Protein 2M64 (pdb70)

Radius of gyration: 37.02 Å; Cα contacts (8 Å, |Δi|>4): 132; chains: 1; bounding box: 58×101×56 Å

Organism: Phleum pratense (NCBI:txid15957)

Sequence (231 aa):
PAGKATTEEQKLIEKINAGFKAALAAAAGVQPADKYRTFVATFGAASNKAFAEGLSGEPKGAAESSSKAALTSKLDAAYKLAYKTAEGATPEAKYDAYVATLSEALRIIAGTLEVHAVKPAAEEVKVIPAGELQVIEKVDAAFKVAATAANAAPANDKFTVFEAAFNDAIKASTGGAYESYKFIPALEAAVKQAYAATVATAPEVKYTVFETALKKAITAMSEAQKAAKPAPAGKATTEEQKLIEKINAGFKAALAAAAGVQPADKYRTFVATFGAASNKAFAEGLSGEPKGAAESSSKAALTSKLDAAYKLAYKTAEGATPEAKYDAYVATLSEALRIIAGTLEVHAVKPAAEEVKVIPAGELQVIEKVDAAFKVAATAANAAPANDKFTVFEAAFNDAIKASTGGAYESYKFIPALEAAVKQAYAATVATAPEVKYTVFETALKKAITAMSEAQKAAKPAPAGKATTEEQKLIEKINAGFKAALAAAAGVQPADKYRTFVATFGAASNKAFAEGLSGEPKGAAESSSKAALTSKLDAAYKLAYKTAEGATPEAKYDAYVATLSEALRIIAGTLEVHAVKPAAEEVKVIPAGELQVIEKVDAAFKVAATAANAAPANDKFTVFEAAFNDAIKASTGGAYESYKFIPALEAAVKQAYAATVATAPEVKYTVFETALKKAITAMSEAQKAAKPAPAGKATTEEQKLIEKINAGFKAALAAAAGVQPADKYRTFVATFGAASNKAFAEGLSGEPKGAAESSSKAALTSKLDAAYKLAYKTAEGATPEAKYDAYVATLSEALRIIAGTLEVHAVKPAAEEVKVIPAGELQVIEKVDAAFKVAATAANAAPANDKFTVFEAAFNDAIKASTGGAYESYKFIPALEAAVKQAYAATVATAPEVKYTVFETALKKAITAMSEAQKAAKPAPAGKATTEEQKLIEKINAGFKAALAAAAGVQPADKYRTFVATFGAASNKAFAEGLSGEPKGAAESSSKAALTSKLDAAYKLAYKTAEGATPEAKYDAYVATLSEALRIIAGTLEVHAVKPAAEEVKVIPAGELQVIEKVDAAFKVAATAANAAPANDKFTVFEAAFNDAIKASTGGAYESYKFIPALEAAVKQAYAATVATAPEVKYTVFETALKKAITAMSEAQKAAKPAPAGKATTEEQKLIEKINAGFKAALAAAAGVQPADKYRTFVATFGAASNKAFAEGLSGEPKGAAESSSKAALTSKLDAAYKLAYKTAEGATPEAKYDAYVATLSEALRIIAGTLEVHAVKPAAEEVKVIPAGELQVIEKVDAAFKVAATAANAAPANDKFTVFEAAFNDAIKASTGGAYESYKFIPALEAAVKQAYAATVATAPEVKYTVFETALKKAITAMSEAQKAAKPAPAGKATTEEQKLIEKINAGFKAALAAAAGVQPADKYRTFVATFGAASNKAFAEGLSGEPKGAAESSSKAALTSKLDAAYKLAYKTAEGATPEAKYDAYVATLSEALRIIAGTLEVHAVKPAAEEVKVIPAGELQVIEKVDAAFKVAATAANAAPANDKFTVFEAAFNDAIKASTGGAYESYKFIPALEAAVKQAYAATVATAPEVKYTVFETALKKAITAMSEAQKAAKPAPAGKATTEEQKLIEKINAGFKAALAAAAGVQPADKYRTFVATFGAASNKAFAEGLSGEPKGAAESSSKAALTSKLDAAYKLAYKTAEGATPEAKYDAYVATLSEALRIIAGTLEVHAVKPAAEEVKVIPAGELQVIEKVDAAFKVAATAANAAPANDKFTVFEAAFNDAIKASTGGAYESYKFIPALEAAVKQAYAATVATAPEVKYTVFETALKKAITAMSEAQKAAKPAPAGKATTEEQKLIEKINAGFKAALAAAAGVQPADKYRTFVATFGAASNKAFAEGLSGEPKGAAESSSKAALTSKLDAAYKLAYKTAEGATPEAKYDAYVATLSEALRIIAGTLEVHAVKPAAEEVKVIPAGELQVIEKVDAAFKVAATAANAAPANDKFTVFEAAFNDAIKASTGGAYESYKFIPALEAAVKQAYAATVATAPEVKYTVFETALKKAITAMSEAQKAAKPAPAGKATTEEQKLIEKINAGFKAALAAAAGVQPADKYRTFVATFGAASNKAFAEGLSGEPKGAAESSSKAALTSKLDAAYKLAYKTAEGATPEAKYDAYVATLSEALRIIAGTLEVHAVKPAAEEVKVIPAGELQVIEKVDAAFKVAATAANAAPANDKFTVFEAAFNDAIKASTGGAYESYKFIPALEAAVKQAYAATVATAPEVKYTVFETALKKAITAMSEAQKAAKPA

Solvent-accessible surface area: 16296 Å² total; per-residue (Å²): 177,109,74,136,99,62,65,69,36,66,102,14,12,114,97,4,47,65,5,4,131,68,4,42,71,43,17,80,89,72,106,125,56,64,58,102,171,52,2,72,72,41,36,27,66,9,8,87,88,2,86,74,72,12,152,43,44,119,136,184,36,115,47,137,77,75,63,59,38,57,13,47,69,57,1,81,53,13,17,124,113,2,55,116,78,7,135,71,26,86,116,154,50,77,55,104,50,5,45,54,63,3,59,130,20,27,179,95,5,33,42,89,39,108,128,145,53,108,148,116,105,71,164,154,118,208,76,120,101,58,35,51,21,123,57,12,115,81,11,71,54,25,28,135,81,6,43,88,51,6,104,88,20,110,71,100,90,27,65,69,36,14,64,53,24,16,64,83,25,22,94,65,67,47,27,84,47,110,113,46,102,139,17,10,95,50,13,104,66,46,28,132,114,16,112,67,33,22,108,91,44,61,131,155,59,56,86,62,48,27,75,63,47,20,133,149,47,16,70,63,49,47,125,26,79,185,62,54,190,110,166

Nearest PDB structures (foldseek):
  2m64-assembly1_A  TM=4.595E-01  e=9.878E-25  Phleum pratense
  1l3p-assembly1_A-2  TM=7.848E-01  e=2.377E-06  Phleum pratense
  2m64-assembly1_A  TM=4.717E-01  e=3.409E-23  Phleum pratense
  4yay-assembly1_A  TM=2.489E-01  e=7.785E+00  Escherichia coli
  2m64-assembly1_A  TM=4.813E-01  e=2.821E-25  Phleum pratense

Secondary structure (DSSP, 8-state):
----SS-HHHHHTTTHHHHHHHHHHHHSSS-SSSHHHHHHHHHHHHHHHHHHH-----TTSS-SSHHHHHHHHHHHHHHHHHHHHHHHS-TTSHHHHHHHHHHHHHHHHHHHSS-----S-----SS-SSTTSTTHHHHHHHHHHHHHHHHTSSSSSHHHHHHHHHHHHHHHHTTTSS-STTSSTTHHHHHHHHHHHTTSS-TTSHHHHHHHHHHHHHHHHHHHHH-----

Foldseek 3Di:
DVVDDDDLCLVLLVVLVVLQCQQQVCLDPDDPPCSVVSLVVSNVVSVVVSCVSSCDDDVPPVPSNPVVCVVVVLLVVQLVVLVVVLVVDDPVCSPVSSVVSNCVSSVVVNVVVPDDDPPDDDDDDDDDPLPPLCLLVVVVVLVVCLVVVLVVDPPPDRVVSCCVSVQCVRCVVVPVPPPGDDNDPQVVVLCVCLVVQQPPHDPPCSVVCNVVSNVVSSVVSNVCSVPVDPD

Structure (mmCIF, N/CA/C/O backbone):
data_2M64
#
_entry.id   2M64
#
loop_
_atom_site.group_PDB
_atom_site.id
_atom_site.type_symbol
_atom_site.label_atom_id
_atom_site.label_alt_id
_atom_site.label_comp_id
_atom_site.label_asym_id
_atom_site.label_entity_id
_atom_site.label_seq_id
_atom_site.pdbx_PDB_ins_code
_atom_site.Cartn_x
_atom_site.Cartn_y
_atom_site.Cartn_z
_atom_site.occupancy
_atom_site.B_iso_or_equiv
_atom_site.auth_seq_id
_atom_site.auth_comp_id
_atom_site.auth_asym_id
_atom_site.auth_atom_id
_atom_site.pdbx_PDB_model_num
ATOM 1 N N . PRO A 1 1 ? -63.880 -0.455 -53.918 1.00 0.00 55 PRO A N 1
ATOM 2 C CA . PRO A 1 1 ? -63.648 0.758 -54.745 1.00 0.00 55 PRO A CA 1
ATOM 3 C C . PRO A 1 1 ? -62.316 0.620 -55.482 1.00 0.00 55 PRO A C 1
ATOM 4 O O . PRO A 1 1 ? -61.248 0.717 -54.877 1.00 0.00 55 PRO A O 1
ATOM 17 N N . ALA A 1 2 ? -62.389 0.393 -56.789 1.00 0.00 56 ALA A N 1
ATOM 18 C CA . ALA A 1 2 ? -61.184 0.243 -57.596 1.00 0.00 56 ALA A CA 1
ATOM 19 C C . ALA A 1 2 ? -60.241 -0.776 -56.965 1.00 0.00 56 ALA A C 1
ATOM 20 O O . ALA A 1 2 ? -59.026 -0.581 -56.943 1.00 0.00 56 ALA A O 1
ATOM 27 N N . GLY A 1 3 ? -60.811 -1.858 -56.444 1.00 0.00 57 GLY A N 1
ATOM 28 C CA . GLY A 1 3 ? -60.010 -2.895 -55.805 1.00 0.00 57 GLY A CA 1
ATOM 29 C C . GLY A 1 3 ? -59.006 -3.491 -56.786 1.00 0.00 57 GLY A C 1
ATOM 30 O O . GLY A 1 3 ? -57.854 -3.737 -56.433 1.00 0.00 57 GLY A O 1
ATOM 34 N N . LYS A 1 4 ? -59.450 -3.724 -58.021 1.00 0.00 58 LYS A N 1
ATOM 35 C CA . LYS A 1 4 ? -58.581 -4.295 -59.049 1.00 0.00 58 LYS A CA 1
ATOM 36 C C . LYS A 1 4 ? -58.961 -3.733 -60.415 1.00 0.00 58 LYS A C 1
ATOM 37 O O . LYS A 1 4 ? -60.140 -3.522 -60.700 1.00 0.00 58 LYS A O 1
ATOM 56 N N . ALA A 1 5 ? -57.960 -3.498 -61.264 1.00 0.00 59 ALA A N 1
ATOM 57 C CA . ALA A 1 5 ? -58.207 -2.967 -62.607 1.00 0.00 59 ALA A CA 1
ATOM 58 C C . ALA A 1 5 ? -58.153 -4.088 -63.638 1.00 0.00 59 ALA A C 1
ATOM 59 O O . ALA A 1 5 ? -59.043 -4.216 -64.479 1.00 0.00 59 ALA A O 1
ATOM 66 N N . THR A 1 6 ? -57.100 -4.898 -63.567 1.00 0.00 60 THR A N 1
ATOM 67 C CA . THR A 1 6 ? -56.933 -6.010 -64.496 1.00 0.00 60 THR A CA 1
ATOM 68 C C . THR A 1 6 ? -57.759 -7.212 -64.053 1.00 0.00 60 THR A C 1
ATOM 69 O O . THR A 1 6 ? -58.239 -7.266 -62.920 1.00 0.00 60 THR A O 1
ATOM 80 N N . THR A 1 7 ? -57.913 -8.179 -64.954 1.00 0.00 61 THR A N 1
ATOM 81 C CA . THR A 1 7 ? -58.670 -9.401 -64.674 1.00 0.00 61 THR A CA 1
ATOM 82 C C . THR A 1 7 ? -57.776 -10.622 -64.870 1.00 0.00 61 THR A C 1
ATOM 83 O O . THR A 1 7 ? -56.660 -10.507 -65.374 1.00 0.00 61 THR A O 1
ATOM 94 N N . GLU A 1 8 ? -58.264 -11.789 -64.462 1.00 0.00 62 GLU A N 1
ATOM 95 C CA . GLU A 1 8 ? -57.481 -13.014 -64.599 1.00 0.00 62 GLU A CA 1
ATOM 96 C C . GLU A 1 8 ? -57.157 -13.293 -66.065 1.00 0.00 62 GLU A C 1
ATOM 97 O O . GLU A 1 8 ? -56.052 -13.714 -66.384 1.00 0.00 62 GLU A O 1
ATOM 109 N N . GLU A 1 9 ? -58.108 -13.034 -66.953 1.00 0.00 63 GLU A N 1
ATOM 110 C CA . GLU A 1 9 ? -57.855 -13.261 -68.378 1.00 0.00 63 GLU A CA 1
ATOM 111 C C . GLU A 1 9 ? -56.796 -12.288 -68.884 1.00 0.00 63 GLU A C 1
ATOM 112 O O . GLU A 1 9 ? -55.775 -12.691 -69.435 1.00 0.00 63 GLU A O 1
ATOM 124 N N . GLN A 1 10 ? -57.068 -11.007 -68.701 1.00 0.00 64 GLN A N 1
ATOM 125 C CA . GLN A 1 10 ? -56.152 -9.966 -69.158 1.00 0.00 64 GLN A CA 1
ATOM 126 C C . GLN A 1 10 ? -54.811 -10.108 -68.459 1.00 0.00 64 GLN A C 1
ATOM 127 O O . GLN A 1 10 ? -53.758 -9.927 -69.063 1.00 0.00 64 GLN A O 1
ATOM 141 N N . LYS A 1 11 ? -54.861 -10.419 -67.179 1.00 0.00 65 LYS A N 1
ATOM 142 C CA . LYS A 1 11 ? -53.640 -10.583 -66.396 1.00 0.00 65 LYS A CA 1
ATOM 143 C C . LYS A 1 11 ? -52.892 -11.869 -66.770 1.00 0.00 65 LYS A C 1
ATOM 144 O O . LYS A 1 11 ? -51.667 -11.869 -66.892 1.00 0.00 65 LYS A O 1
ATOM 163 N N . LEU A 1 12 ? -53.635 -12.966 -66.924 1.00 0.00 66 LEU A N 1
ATOM 164 C CA . LEU A 1 12 ? -53.041 -14.268 -67.254 1.00 0.00 66 LEU A CA 1
ATOM 165 C C . LEU A 1 12 ? -52.504 -14.339 -68.688 1.00 0.00 66 LEU A C 1
ATOM 166 O O . LEU A 1 12 ? -51.474 -14.965 -68.938 1.00 0.00 66 LEU A O 1
ATOM 182 N N . ILE A 1 13 ? -53.221 -13.733 -69.625 1.00 0.00 67 ILE A N 1
ATOM 183 C CA . ILE A 1 13 ? -52.820 -13.773 -71.034 1.00 0.00 67 ILE A CA 1
ATOM 184 C C . ILE A 1 13 ? -51.345 -13.401 -71.200 1.00 0.00 67 ILE A C 1
ATOM 185 O O . ILE A 1 13 ? -50.725 -13.735 -72.211 1.00 0.00 67 ILE A O 1
ATOM 201 N N . GLU A 1 14 ? -50.779 -12.723 -70.203 1.00 0.00 68 GLU A N 1
ATOM 202 C CA . GLU A 1 14 ? -49.368 -12.335 -70.259 1.00 0.00 68 GLU A CA 1
ATOM 203 C C . GLU A 1 14 ? -48.485 -13.471 -69.760 1.00 0.00 68 GLU A C 1
ATOM 204 O O . GLU A 1 14 ? -47.307 -13.561 -70.105 1.00 0.00 68 GLU A O 1
ATOM 216 N N . LYS A 1 15 ? -49.067 -14.321 -68.923 1.00 0.00 69 LYS A N 1
ATOM 217 C CA . LYS A 1 15 ? -48.344 -15.444 -68.339 1.00 0.00 69 LYS A CA 1
ATOM 218 C C . LYS A 1 15 ? -48.337 -16.669 -69.257 1.00 0.00 69 LYS A C 1
ATOM 219 O O . LYS A 1 15 ? -47.367 -17.426 -69.275 1.00 0.00 69 LYS A O 1
ATOM 238 N N . ILE A 1 16 ? -49.424 -16.881 -69.998 1.00 0.00 70 ILE A N 1
ATOM 239 C CA . ILE A 1 16 ? -49.512 -18.042 -70.876 1.00 0.00 70 ILE A CA 1
ATOM 240 C C . ILE A 1 16 ? -48.448 -17.999 -71.960 1.00 0.00 70 ILE A C 1
ATOM 241 O O . ILE A 1 16 ? -48.079 -19.032 -72.518 1.00 0.00 70 ILE A O 1
ATOM 257 N N . ASN A 1 17 ? -47.970 -16.805 -72.269 1.00 0.00 71 ASN A N 1
ATOM 258 C CA . ASN A 1 17 ? -46.966 -16.680 -73.308 1.00 0.00 71 ASN A CA 1
ATOM 259 C C . ASN A 1 17 ? -45.758 -17.532 -72.943 1.00 0.00 71 ASN A C 1
ATOM 260 O O . ASN A 1 17 ? -45.236 -18.266 -73.778 1.00 0.00 71 ASN A O 1
ATOM 271 N N . ALA A 1 18 ? -45.313 -17.431 -71.698 1.00 0.00 72 ALA A N 1
ATOM 272 C CA . ALA A 1 18 ? -44.154 -18.198 -71.263 1.00 0.00 72 ALA A CA 1
ATOM 273 C C . ALA A 1 18 ? -44.392 -19.691 -71.463 1.00 0.00 72 ALA A C 1
ATOM 274 O O . ALA A 1 18 ? -43.497 -20.405 -71.917 1.00 0.00 72 ALA A O 1
ATOM 281 N N . GLY A 1 19 ? -45.593 -20.165 -71.146 1.00 0.00 73 GLY A N 1
ATOM 282 C CA . GLY A 1 19 ? -45.893 -21.579 -71.332 1.00 0.00 73 GLY A CA 1
ATOM 283 C C . GLY A 1 19 ? -45.832 -21.943 -72.813 1.00 0.00 73 GLY A C 1
ATOM 284 O O . GLY A 1 19 ? -45.332 -23.005 -73.183 1.00 0.00 73 GLY A O 1
ATOM 288 N N . PHE A 1 20 ? -46.356 -21.052 -73.655 1.00 0.00 74 PHE A N 1
ATOM 289 C CA . PHE A 1 20 ? -46.374 -21.278 -75.097 1.00 0.00 74 PHE A CA 1
ATOM 290 C C . PHE A 1 20 ? -44.970 -21.178 -75.673 1.00 0.00 74 PHE A C 1
ATOM 291 O O . PHE A 1 20 ? -44.596 -21.953 -76.547 1.00 0.00 74 PHE A O 1
ATOM 308 N N . LYS A 1 21 ? -44.195 -20.222 -75.186 1.00 0.00 75 LYS A N 1
ATOM 309 C CA . LYS A 1 21 ? -42.845 -20.056 -75.693 1.00 0.00 75 LYS A CA 1
ATOM 310 C C . LYS A 1 21 ? -42.015 -21.306 -75.436 1.00 0.00 75 LYS A C 1
ATOM 311 O O . LYS A 1 21 ? -41.208 -21.702 -76.271 1.00 0.00 75 LYS A O 1
ATOM 330 N N . ALA A 1 22 ? -42.220 -21.927 -74.287 1.00 0.00 76 ALA A N 1
ATOM 331 C CA . ALA A 1 22 ? -41.479 -23.134 -73.952 1.00 0.00 76 ALA A CA 1
ATOM 332 C C . ALA A 1 22 ? -41.731 -24.207 -75.006 1.00 0.00 76 ALA A C 1
ATOM 333 O O . ALA A 1 22 ? -40.832 -24.968 -75.361 1.00 0.00 76 ALA A O 1
ATOM 340 N N . ALA A 1 23 ? -42.960 -24.250 -75.511 1.00 0.00 77 ALA A N 1
ATOM 341 C CA . ALA A 1 23 ? -43.329 -25.220 -76.536 1.00 0.00 77 ALA A CA 1
ATOM 342 C C . ALA A 1 23 ? -42.925 -24.735 -77.927 1.00 0.00 77 ALA A C 1
ATOM 343 O O . ALA A 1 23 ? -42.314 -25.474 -78.699 1.00 0.00 77 ALA A O 1
ATOM 350 N N . LEU A 1 24 ? -43.290 -23.497 -78.247 1.00 0.00 78 LEU A N 1
ATOM 351 C CA . LEU A 1 24 ? -42.980 -22.934 -79.556 1.00 0.00 78 LEU A CA 1
ATOM 352 C C . LEU A 1 24 ? -41.470 -22.781 -79.741 1.00 0.00 78 LEU A C 1
ATOM 353 O O . LEU A 1 24 ? -40.932 -23.083 -80.807 1.00 0.00 78 LEU A O 1
ATOM 369 N N . ALA A 1 25 ? -40.794 -22.318 -78.695 1.00 0.00 79 ALA A N 1
ATOM 370 C CA . ALA A 1 25 ? -39.344 -22.135 -78.745 1.00 0.00 79 ALA A CA 1
ATOM 371 C C . ALA A 1 25 ? -38.637 -23.473 -78.929 1.00 0.00 79 ALA A C 1
ATOM 372 O O . ALA A 1 25 ? -37.632 -23.564 -79.633 1.00 0.00 79 ALA A O 1
ATOM 379 N N . ALA A 1 26 ? -39.169 -24.507 -78.287 1.00 0.00 80 ALA A N 1
ATOM 380 C CA . ALA A 1 26 ? -38.590 -25.841 -78.372 1.00 0.00 80 ALA A CA 1
ATOM 381 C C . ALA A 1 26 ? -38.814 -26.451 -79.752 1.00 0.00 80 ALA A C 1
ATOM 382 O O . ALA A 1 26 ? -38.165 -27.432 -80.116 1.00 0.00 80 ALA A O 1
ATOM 389 N N . ALA A 1 27 ? -39.732 -25.871 -80.518 1.00 0.00 81 ALA A N 1
ATOM 390 C CA . ALA A 1 27 ? -40.021 -26.380 -81.854 1.00 0.00 81 ALA A CA 1
ATOM 391 C C . ALA A 1 27 ? -38.778 -26.319 -82.735 1.00 0.00 81 ALA A C 1
ATOM 392 O O . ALA A 1 27 ? -38.514 -27.234 -83.515 1.00 0.00 81 ALA A O 1
ATOM 399 N N . ALA A 1 28 ? -38.021 -25.232 -82.609 1.00 0.00 82 ALA A N 1
ATOM 400 C CA . ALA A 1 28 ? -36.804 -25.046 -83.401 1.00 0.00 82 ALA A CA 1
ATOM 401 C C . ALA A 1 28 ? -35.563 -25.437 -82.600 1.00 0.00 82 ALA A C 1
ATOM 402 O O . ALA A 1 28 ? -35.550 -25.348 -81.372 1.00 0.00 82 ALA A O 1
ATOM 409 N N . GLY A 1 29 ? -34.519 -25.862 -83.310 1.00 0.00 83 GLY A N 1
ATOM 410 C CA . GLY A 1 29 ? -33.262 -26.260 -82.674 1.00 0.00 83 GLY A CA 1
ATOM 411 C C . GLY A 1 29 ? -33.195 -27.771 -82.469 1.00 0.00 83 GLY A C 1
ATOM 412 O O . GLY A 1 29 ? -32.123 -28.323 -82.223 1.00 0.00 83 GLY A O 1
ATOM 416 N N . VAL A 1 30 ? -34.342 -28.438 -82.571 1.00 0.00 84 VAL A N 1
ATOM 417 C CA . VAL A 1 30 ? -34.396 -29.889 -82.392 1.00 0.00 84 VAL A CA 1
ATOM 418 C C . VAL A 1 30 ? -34.205 -30.597 -83.734 1.00 0.00 84 VAL A C 1
ATOM 419 O O . VAL A 1 30 ? -34.088 -29.950 -84.774 1.00 0.00 84 VAL A O 1
ATOM 432 N N . GLN A 1 31 ? -34.177 -31.926 -83.702 1.00 0.00 85 GLN A N 1
ATOM 433 C CA . GLN A 1 31 ? -34.002 -32.704 -84.922 1.00 0.00 85 GLN A CA 1
ATOM 434 C C . GLN A 1 31 ? -35.263 -32.585 -85.791 1.00 0.00 85 GLN A C 1
ATOM 435 O O . GLN A 1 31 ? -36.323 -32.232 -85.277 1.00 0.00 85 GLN A O 1
ATOM 449 N N . PRO A 1 32 ? -35.197 -32.852 -87.082 1.00 0.00 86 PRO A N 1
ATOM 450 C CA . PRO A 1 32 ? -36.400 -32.736 -87.966 1.00 0.00 86 PRO A CA 1
ATOM 451 C C . PRO A 1 32 ? -37.609 -33.457 -87.377 1.00 0.00 86 PRO A C 1
ATOM 452 O O . PRO A 1 32 ? -38.754 -33.083 -87.632 1.00 0.00 86 PRO A O 1
ATOM 463 N N . ALA A 1 33 ? -37.345 -34.484 -86.576 1.00 0.00 87 ALA A N 1
ATOM 464 C CA . ALA A 1 33 ? -38.412 -35.248 -85.933 1.00 0.00 87 ALA A CA 1
ATOM 465 C C . ALA A 1 33 ? -38.631 -34.741 -84.506 1.00 0.00 87 ALA A C 1
ATOM 466 O O . ALA A 1 33 ? -37.913 -33.859 -84.039 1.00 0.00 87 ALA A O 1
ATOM 473 N N . ASP A 1 34 ? -39.632 -35.301 -83.831 1.00 0.00 88 ASP A N 1
ATOM 474 C CA . ASP A 1 34 ? -39.958 -34.912 -82.460 1.00 0.00 88 ASP A CA 1
ATOM 475 C C . ASP A 1 34 ? -40.380 -33.447 -82.393 1.00 0.00 88 ASP A C 1
ATOM 476 O O . ASP A 1 34 ? -40.816 -32.970 -81.348 1.00 0.00 88 ASP A O 1
ATOM 485 N N . LYS A 1 35 ? -40.273 -32.746 -83.517 1.00 0.00 89 LYS A N 1
ATOM 486 C CA . LYS A 1 35 ? -40.674 -31.343 -83.574 1.00 0.00 89 LYS A CA 1
ATOM 487 C C . LYS A 1 35 ? -42.187 -31.225 -83.708 1.00 0.00 89 LYS A C 1
ATOM 488 O O . LYS A 1 35 ? -42.784 -30.230 -83.297 1.00 0.00 89 LYS A O 1
ATOM 507 N N . TYR A 1 36 ? -42.802 -32.254 -84.285 1.00 0.00 90 TYR A N 1
ATOM 508 C CA . TYR A 1 36 ? -44.247 -32.272 -84.473 1.00 0.00 90 TYR A CA 1
ATOM 509 C C . TYR A 1 36 ? -44.967 -32.716 -83.200 1.00 0.00 90 TYR A C 1
ATOM 510 O O . TYR A 1 36 ? -45.973 -32.129 -82.803 1.00 0.00 90 TYR A O 1
ATOM 528 N N . ARG A 1 37 ? -44.464 -33.785 -82.593 1.00 0.00 91 ARG A N 1
ATOM 529 C CA . ARG A 1 37 ? -45.084 -34.343 -81.394 1.00 0.00 91 ARG A CA 1
ATOM 530 C C . ARG A 1 37 ? -45.121 -33.331 -80.252 1.00 0.00 91 ARG A C 1
ATOM 531 O O . ARG A 1 37 ? -46.111 -33.253 -79.527 1.00 0.00 91 ARG A O 1
ATOM 552 N N . THR A 1 38 ? -44.056 -32.555 -80.089 1.00 0.00 92 THR A N 1
ATOM 553 C CA . THR A 1 38 ? -44.022 -31.562 -79.018 1.00 0.00 92 THR A CA 1
ATOM 554 C C . THR A 1 38 ? -44.972 -30.408 -79.320 1.00 0.00 92 THR A C 1
ATOM 555 O O . THR A 1 38 ? -45.660 -29.919 -78.435 1.00 0.00 92 THR A O 1
ATOM 566 N N . PHE A 1 39 ? -44.988 -29.958 -80.561 1.00 0.00 93 PHE A N 1
ATOM 567 C CA . PHE A 1 39 ? -45.835 -28.834 -80.918 1.00 0.00 93 PHE A CA 1
ATOM 568 C C . PHE A 1 39 ? -47.302 -29.129 -80.606 1.00 0.00 93 PHE A C 1
ATOM 569 O O . PHE A 1 39 ? -48.021 -28.256 -80.122 1.00 0.00 93 PHE A O 1
ATOM 586 N N . VAL A 1 40 ? -47.742 -30.364 -80.855 1.00 0.00 94 VAL A N 1
ATOM 587 C CA . VAL A 1 40 ? -49.120 -30.759 -80.564 1.00 0.00 94 VAL A CA 1
ATOM 588 C C . VAL A 1 40 ? -49.283 -31.273 -79.126 1.00 0.00 94 VAL A C 1
ATOM 589 O O . VAL A 1 40 ? -50.290 -31.006 -78.470 1.00 0.00 94 VAL A O 1
ATOM 602 N N . ALA A 1 41 ? -48.305 -32.062 -78.671 1.00 0.00 95 ALA A N 1
ATOM 603 C CA . ALA A 1 41 ? -48.361 -32.675 -77.339 1.00 0.00 95 ALA A CA 1
ATOM 604 C C . ALA A 1 41 ? -47.940 -31.737 -76.205 1.00 0.00 95 ALA A C 1
ATOM 605 O O . ALA A 1 41 ? -48.408 -31.890 -75.077 1.00 0.00 95 ALA A O 1
ATOM 612 N N . THR A 1 42 ? -47.065 -30.777 -76.483 1.00 0.00 96 THR A N 1
ATOM 613 C CA . THR A 1 42 ? -46.618 -29.851 -75.441 1.00 0.00 96 THR A CA 1
ATOM 614 C C . THR A 1 42 ? -47.634 -28.730 -75.265 1.00 0.00 96 THR A C 1
ATOM 615 O O . THR A 1 42 ? -47.764 -28.153 -74.185 1.00 0.00 96 THR A O 1
ATOM 626 N N . PHE A 1 43 ? -48.381 -28.461 -76.327 1.00 0.00 97 PHE A N 1
ATOM 627 C CA . PHE A 1 43 ? -49.422 -27.448 -76.288 1.00 0.00 97 PHE A CA 1
ATOM 628 C C . PHE A 1 43 ? -50.519 -27.874 -75.311 1.00 0.00 97 PHE A C 1
ATOM 629 O O . PHE A 1 43 ? -51.113 -27.047 -74.618 1.00 0.00 97 PHE A O 1
ATOM 646 N N . GLY A 1 44 ? -50.777 -29.178 -75.276 1.00 0.00 98 GLY A N 1
ATOM 647 C CA . GLY A 1 44 ? -51.801 -29.716 -74.394 1.00 0.00 98 GLY A CA 1
ATOM 648 C C . GLY A 1 44 ? -51.482 -29.359 -72.947 1.00 0.00 98 GLY A C 1
ATOM 649 O O . GLY A 1 44 ? -52.353 -28.913 -72.200 1.00 0.00 98 GLY A O 1
ATOM 653 N N . ALA A 1 45 ? -50.223 -29.541 -72.562 1.00 0.00 99 ALA A N 1
ATOM 654 C CA . ALA A 1 45 ? -49.794 -29.217 -71.206 1.00 0.00 99 ALA A CA 1
ATOM 655 C C . ALA A 1 45 ? -49.764 -27.703 -70.980 1.00 0.00 99 ALA A C 1
ATOM 656 O O . ALA A 1 45 ? -50.152 -27.216 -69.917 1.00 0.00 99 ALA A O 1
ATOM 663 N N . ALA A 1 46 ? -49.275 -26.966 -71.978 1.00 0.00 100 ALA A N 1
ATOM 664 C CA . ALA A 1 46 ? -49.168 -25.511 -71.872 1.00 0.00 100 ALA A CA 1
ATOM 665 C C . ALA A 1 46 ? -50.520 -24.839 -71.716 1.00 0.00 100 ALA A C 1
ATOM 666 O O . ALA A 1 46 ? -50.667 -23.919 -70.912 1.00 0.00 100 ALA A O 1
ATOM 673 N N . SER A 1 47 ? -51.508 -25.286 -72.474 1.00 0.00 101 SER A N 1
ATOM 674 C CA . SER A 1 47 ? -52.827 -24.688 -72.370 1.00 0.00 101 SER A CA 1
ATOM 675 C C . SER A 1 47 ? -53.485 -25.084 -71.058 1.00 0.00 101 SER A C 1
ATOM 676 O O . SER A 1 47 ? -54.195 -24.292 -70.438 1.00 0.00 101 SER A O 1
ATOM 684 N N . ASN A 1 48 ? -53.238 -26.319 -70.639 1.00 0.00 102 ASN A N 1
ATOM 685 C CA . ASN A 1 48 ? -53.801 -26.823 -69.397 1.00 0.00 102 ASN A CA 1
ATOM 686 C C . ASN A 1 48 ? -53.289 -26.010 -68.215 1.00 0.00 102 ASN A C 1
ATOM 687 O O . ASN A 1 48 ? -54.033 -25.721 -67.277 1.00 0.00 102 ASN A O 1
ATOM 698 N N . LYS A 1 49 ? -52.009 -25.653 -68.262 1.00 0.00 103 LYS A N 1
ATOM 699 C CA . LYS A 1 49 ? -51.405 -24.883 -67.184 1.00 0.00 103 LYS A CA 1
ATOM 700 C C . LYS A 1 49 ? -52.095 -23.532 -67.012 1.00 0.00 103 LYS A C 1
ATOM 701 O O . LYS A 1 49 ? -52.456 -23.155 -65.899 1.00 0.00 103 LYS A O 1
ATOM 720 N N . ALA A 1 50 ? -52.283 -22.805 -68.110 1.00 0.00 104 ALA A N 1
ATOM 721 C CA . ALA A 1 50 ? -52.935 -21.501 -68.028 1.00 0.00 104 ALA A CA 1
ATOM 722 C C . ALA A 1 50 ? -54.364 -21.663 -67.507 1.00 0.00 104 ALA A C 1
ATOM 723 O O . ALA A 1 50 ? -54.811 -20.932 -66.623 1.00 0.00 104 ALA A O 1
ATOM 730 N N . PHE A 1 51 ? -55.061 -22.636 -68.074 1.00 0.00 105 PHE A N 1
ATOM 731 C CA . PHE A 1 51 ? -56.437 -22.913 -67.680 1.00 0.00 105 PHE A CA 1
ATOM 732 C C . PHE A 1 51 ? -56.455 -23.322 -66.213 1.00 0.00 105 PHE A C 1
ATOM 733 O O . PHE A 1 51 ? -57.351 -22.945 -65.458 1.00 0.00 105 PHE A O 1
ATOM 750 N N . ALA A 1 52 ? -55.443 -24.082 -65.819 1.00 0.00 106 ALA A N 1
ATOM 751 C CA . ALA A 1 52 ? -55.313 -24.532 -64.442 1.00 0.00 106 ALA A CA 1
ATOM 752 C C . ALA A 1 52 ? -54.935 -23.368 -63.526 1.00 0.00 106 ALA A C 1
ATOM 753 O O . ALA A 1 52 ? -55.097 -23.448 -62.309 1.00 0.00 106 ALA A O 1
ATOM 760 N N . GLU A 1 53 ? -54.428 -22.283 -64.121 1.00 0.00 107 GLU A N 1
ATOM 761 C CA . GLU A 1 53 ? -54.026 -21.096 -63.358 1.00 0.00 107 GLU A CA 1
ATOM 762 C C . GLU A 1 53 ? -55.073 -19.987 -63.466 1.00 0.00 107 GLU A C 1
ATOM 763 O O . GLU A 1 53 ? -55.057 -19.030 -62.692 1.00 0.00 107 GLU A O 1
ATOM 775 N N . GLY A 1 54 ? -55.978 -20.121 -64.432 1.00 0.00 108 GLY A N 1
ATOM 776 C CA . GLY A 1 54 ? -57.030 -19.123 -64.644 1.00 0.00 108 GLY A CA 1
ATOM 777 C C . GLY A 1 54 ? -58.293 -19.499 -63.880 1.00 0.00 108 GLY A C 1
ATOM 778 O O . GLY A 1 54 ? -59.390 -19.051 -64.212 1.00 0.00 108 GLY A O 1
ATOM 782 N N . LEU A 1 55 ? -58.130 -20.340 -62.866 1.00 0.00 109 LEU A N 1
ATOM 783 C CA . LEU A 1 55 ? -59.263 -20.793 -62.067 1.00 0.00 109 LEU A CA 1
ATOM 784 C C . LEU A 1 55 ? -59.954 -19.624 -61.365 1.00 0.00 109 LEU A C 1
ATOM 785 O O . LEU A 1 55 ? -59.435 -19.072 -60.395 1.00 0.00 109 LEU A O 1
ATOM 801 N N . SER A 1 56 ? -61.134 -19.261 -61.862 1.00 0.00 110 SER A N 1
ATOM 802 C CA . SER A 1 56 ? -61.907 -18.164 -61.281 1.00 0.00 110 SER A CA 1
ATOM 803 C C . SER A 1 56 ? -63.400 -18.455 -61.395 1.00 0.00 110 SER A C 1
ATOM 804 O O . SER A 1 56 ? -63.820 -19.268 -62.219 1.00 0.00 110 SER A O 1
ATOM 812 N N . GLY A 1 57 ? -64.198 -17.794 -60.555 1.00 0.00 111 GLY A N 1
ATOM 813 C CA . GLY A 1 57 ? -65.651 -17.991 -60.555 1.00 0.00 111 GLY A CA 1
ATOM 814 C C . GLY A 1 57 ? -66.385 -16.675 -60.781 1.00 0.00 111 GLY A C 1
ATOM 815 O O . GLY A 1 57 ? -67.051 -16.491 -61.801 1.00 0.00 111 GLY A O 1
ATOM 819 N N . GLU A 1 58 ? -66.276 -15.770 -59.814 1.00 0.00 112 GLU A N 1
ATOM 820 C CA . GLU A 1 58 ? -66.947 -14.476 -59.900 1.00 0.00 112 GLU A CA 1
ATOM 821 C C . GLU A 1 58 ? -68.466 -14.654 -59.951 1.00 0.00 112 GLU A C 1
ATOM 822 O O . GLU A 1 58 ? -69.101 -14.349 -60.961 1.00 0.00 112 GLU A O 1
ATOM 834 N N . PRO A 1 59 ? -69.057 -15.133 -58.880 1.00 0.00 113 PRO A N 1
ATOM 835 C CA . PRO A 1 59 ? -70.538 -15.353 -58.790 1.00 0.00 113 PRO A CA 1
ATOM 836 C C . PRO A 1 59 ? -71.324 -14.053 -58.972 1.00 0.00 113 PRO A C 1
ATOM 837 O O . PRO A 1 59 ? -72.535 -14.072 -59.189 1.00 0.00 113 PRO A O 1
ATOM 848 N N . LYS A 1 60 ? -70.625 -12.930 -58.864 1.00 0.00 114 LYS A N 1
ATOM 849 C CA . LYS A 1 60 ? -71.265 -11.628 -59.001 1.00 0.00 114 LYS A CA 1
ATOM 850 C C . LYS A 1 60 ? -71.923 -11.501 -60.366 1.00 0.00 114 LYS A C 1
ATOM 851 O O . LYS A 1 60 ? -73.055 -11.030 -60.486 1.00 0.00 114 LYS A O 1
ATOM 870 N N . GLY A 1 61 ? -71.205 -11.928 -61.390 1.00 0.00 115 GLY A N 1
ATOM 871 C CA . GLY A 1 61 ? -71.711 -11.873 -62.760 1.00 0.00 115 GLY A CA 1
ATOM 872 C C . GLY A 1 61 ? -72.436 -13.165 -63.123 1.00 0.00 115 GLY A C 1
ATOM 873 O O . GLY A 1 61 ? -72.056 -14.247 -62.677 1.00 0.00 115 GLY A O 1
ATOM 877 N N . ALA A 1 62 ? -73.478 -13.046 -63.941 1.00 0.00 116 ALA A N 1
ATOM 878 C CA . ALA A 1 62 ? -74.242 -14.215 -64.362 1.00 0.00 116 ALA A CA 1
ATOM 879 C C . ALA A 1 62 ? -73.343 -15.183 -65.123 1.00 0.00 116 ALA A C 1
ATOM 880 O O . ALA A 1 62 ? -73.444 -16.399 -64.964 1.00 0.00 116 ALA A O 1
ATOM 887 N N . ALA A 1 63 ? -72.461 -14.630 -65.949 1.00 0.00 117 ALA A N 1
ATOM 888 C CA . ALA A 1 63 ? -71.540 -15.444 -66.733 1.00 0.00 117 ALA A CA 1
ATOM 889 C C . ALA A 1 63 ? -70.646 -16.271 -65.813 1.00 0.00 117 ALA A C 1
ATOM 890 O O . ALA A 1 63 ? -70.195 -15.792 -64.773 1.00 0.00 117 ALA A O 1
ATOM 897 N N . GLU A 1 64 ? -70.389 -17.517 -66.210 1.00 0.00 118 GLU A N 1
ATOM 898 C CA . GLU A 1 64 ? -69.541 -18.419 -65.428 1.00 0.00 118 GLU A CA 1
ATOM 899 C C . GLU A 1 64 ? -68.482 -19.047 -66.327 1.00 0.00 118 GLU A C 1
ATOM 900 O O . GLU A 1 64 ? -67.310 -19.134 -65.959 1.00 0.00 118 GLU A O 1
ATOM 912 N N . SER A 1 65 ? -68.905 -19.472 -67.517 1.00 0.00 119 SER A N 1
ATOM 913 C CA . SER A 1 65 ? -67.996 -20.083 -68.489 1.00 0.00 119 SER A CA 1
ATOM 914 C C . SER A 1 65 ? -67.867 -19.189 -69.719 1.00 0.00 119 SER A C 1
ATOM 915 O O . SER A 1 65 ? -66.845 -19.199 -70.403 1.00 0.00 119 SER A O 1
ATOM 923 N N . SER A 1 66 ? -68.932 -18.448 -70.007 1.00 0.00 120 SER A N 1
ATOM 924 C CA . SER A 1 66 ? -68.960 -17.582 -71.182 1.00 0.00 120 SER A CA 1
ATOM 925 C C . SER A 1 66 ? -67.791 -16.601 -71.180 1.00 0.00 120 SER A C 1
ATOM 926 O O . SER A 1 66 ? -67.210 -16.322 -72.229 1.00 0.00 120 SER A O 1
ATOM 934 N N . SER A 1 67 ? -67.434 -16.092 -70.009 1.00 0.00 121 SER A N 1
ATOM 935 C CA . SER A 1 67 ? -66.314 -15.160 -69.923 1.00 0.00 121 SER A CA 1
ATOM 936 C C . SER A 1 67 ? -65.019 -15.850 -70.353 1.00 0.00 121 SER A C 1
ATOM 937 O O . SER A 1 67 ? -64.213 -15.279 -71.089 1.00 0.00 121 SER A O 1
ATOM 945 N N . LYS A 1 68 ? -64.833 -17.084 -69.890 1.00 0.00 122 LYS A N 1
ATOM 946 C CA . LYS A 1 68 ? -63.642 -17.863 -70.229 1.00 0.00 122 LYS A CA 1
ATOM 947 C C . LYS A 1 68 ? -63.810 -18.546 -71.583 1.00 0.00 122 LYS A C 1
ATOM 948 O O . LYS A 1 68 ? -62.831 -18.913 -72.234 1.00 0.00 122 LYS A O 1
ATOM 967 N N . ALA A 1 69 ? -65.060 -18.716 -71.995 1.00 0.00 123 ALA A N 1
ATOM 968 C CA . ALA A 1 69 ? -65.358 -19.360 -73.269 1.00 0.00 123 ALA A CA 1
ATOM 969 C C . ALA A 1 69 ? -64.750 -18.572 -74.421 1.00 0.00 123 ALA A C 1
ATOM 970 O O . ALA A 1 69 ? -64.248 -19.152 -75.382 1.00 0.00 123 ALA A O 1
ATOM 977 N N . ALA A 1 70 ? -64.794 -17.247 -74.318 1.00 0.00 124 ALA A N 1
ATOM 978 C CA . ALA A 1 70 ? -64.238 -16.394 -75.360 1.00 0.00 124 ALA A CA 1
ATOM 979 C C . ALA A 1 70 ? -62.738 -16.626 -75.503 1.00 0.00 124 ALA A C 1
ATOM 980 O O . ALA A 1 70 ? -62.214 -16.708 -76.614 1.00 0.00 124 ALA A O 1
ATOM 987 N N . LEU A 1 71 ? -62.056 -16.733 -74.370 1.00 0.00 125 LEU A N 1
ATOM 988 C CA . LEU A 1 71 ? -60.617 -16.957 -74.372 1.00 0.00 125 LEU A CA 1
ATOM 989 C C . LEU A 1 71 ? -60.262 -18.318 -74.961 1.00 0.00 125 LEU A C 1
ATOM 990 O O . LEU A 1 71 ? -59.360 -18.424 -75.792 1.00 0.00 125 LEU A O 1
ATOM 1006 N N . THR A 1 72 ? -60.950 -19.359 -74.507 1.00 0.00 126 THR A N 1
ATOM 1007 C CA . THR A 1 72 ? -60.661 -20.703 -74.986 1.00 0.00 126 THR A CA 1
ATOM 1008 C C . THR A 1 72 ? -61.194 -20.945 -76.390 1.00 0.00 126 THR A C 1
ATOM 1009 O O . THR A 1 72 ? -60.517 -21.553 -77.218 1.00 0.00 126 THR A O 1
ATOM 1020 N N . SER A 1 73 ? -62.419 -20.506 -76.649 1.00 0.00 127 SER A N 1
ATOM 1021 C CA . SER A 1 73 ? -63.016 -20.735 -77.955 1.00 0.00 127 SER A CA 1
ATOM 1022 C C . SER A 1 73 ? -62.167 -20.112 -79.047 1.00 0.00 127 SER A C 1
ATOM 1023 O O . SER A 1 73 ? -61.874 -20.753 -80.055 1.00 0.00 127 SER A O 1
ATOM 1031 N N . LYS A 1 74 ? -61.754 -18.870 -78.843 1.00 0.00 128 LYS A N 1
ATOM 1032 C CA . LYS A 1 74 ? -60.923 -18.209 -79.832 1.00 0.00 128 LYS A CA 1
ATOM 1033 C C . LYS A 1 74 ? -59.518 -18.796 -79.830 1.00 0.00 128 LYS A C 1
ATOM 1034 O O . LYS A 1 74 ? -58.907 -18.970 -80.884 1.00 0.00 128 LYS A O 1
ATOM 1053 N N . LEU A 1 75 ? -58.997 -19.075 -78.635 1.00 0.00 129 LEU A N 1
ATOM 1054 C CA . LEU A 1 75 ? -57.648 -19.610 -78.520 1.00 0.00 129 LEU A CA 1
ATOM 1055 C C . LEU A 1 75 ? -57.532 -20.980 -79.178 1.00 0.00 129 LEU A C 1
ATOM 1056 O O . LEU A 1 75 ? -56.593 -21.219 -79.935 1.00 0.00 129 LEU A O 1
ATOM 1072 N N . ASP A 1 76 ? -58.481 -21.881 -78.919 1.00 0.00 130 ASP A N 1
ATOM 1073 C CA . ASP A 1 76 ? -58.440 -23.200 -79.531 1.00 0.00 130 ASP A CA 1
ATOM 1074 C C . ASP A 1 76 ? -58.811 -23.117 -81.005 1.00 0.00 130 ASP A C 1
ATOM 1075 O O . ASP A 1 76 ? -58.260 -23.837 -81.838 1.00 0.00 130 ASP A O 1
ATOM 1084 N N . ALA A 1 77 ? -59.772 -22.250 -81.315 1.00 0.00 131 ALA A N 1
ATOM 1085 C CA . ALA A 1 77 ? -60.235 -22.101 -82.688 1.00 0.00 131 ALA A CA 1
ATOM 1086 C C . ALA A 1 77 ? -59.099 -21.682 -83.607 1.00 0.00 131 ALA A C 1
ATOM 1087 O O . ALA A 1 77 ? -58.911 -22.267 -84.672 1.00 0.00 131 ALA A O 1
ATOM 1094 N N . ALA A 1 78 ? -58.330 -20.683 -83.191 1.00 0.00 132 ALA A N 1
ATOM 1095 C CA . ALA A 1 78 ? -57.210 -20.227 -83.998 1.00 0.00 132 ALA A CA 1
ATOM 1096 C C . ALA A 1 78 ? -56.149 -21.314 -84.094 1.00 0.00 132 ALA A C 1
ATOM 1097 O O . ALA A 1 78 ? -55.564 -21.536 -85.148 1.00 0.00 132 ALA A O 1
ATOM 1104 N N . TYR A 1 79 ? -55.897 -21.969 -82.967 1.00 0.00 133 TYR A N 1
ATOM 1105 C CA . TYR A 1 79 ? -54.882 -23.014 -82.911 1.00 0.00 133 TYR A CA 1
ATOM 1106 C C . TYR A 1 79 ? -55.239 -24.163 -83.856 1.00 0.00 133 TYR A C 1
ATOM 1107 O O . TYR A 1 79 ? -54.429 -24.577 -84.683 1.00 0.00 133 TYR A O 1
ATOM 1125 N N . LYS A 1 80 ? -56.458 -24.667 -83.718 1.00 0.00 134 LYS A N 1
ATOM 1126 C CA . LYS A 1 80 ? -56.926 -25.766 -84.554 1.00 0.00 134 LYS A CA 1
ATOM 1127 C C . LYS A 1 80 ? -57.163 -25.287 -85.986 1.00 0.00 134 LYS A C 1
ATOM 1128 O O . LYS A 1 80 ? -56.858 -25.988 -86.947 1.00 0.00 134 LYS A O 1
ATOM 1147 N N . LEU A 1 81 ? -57.683 -24.072 -86.125 1.00 0.00 135 LEU A N 1
ATOM 1148 C CA . LEU A 1 81 ? -57.928 -23.521 -87.450 1.00 0.00 135 LEU A CA 1
ATOM 1149 C C . LEU A 1 81 ? -56.615 -23.235 -88.153 1.00 0.00 135 LEU A C 1
ATOM 1150 O O . LEU A 1 81 ? -56.469 -23.490 -89.349 1.00 0.00 135 LEU A O 1
ATOM 1166 N N . ALA A 1 82 ? -55.659 -22.711 -87.403 1.00 0.00 136 ALA A N 1
ATOM 1167 C CA . ALA A 1 82 ? -54.361 -22.400 -87.959 1.00 0.00 136 ALA A CA 1
ATOM 1168 C C . ALA A 1 82 ? -53.646 -23.680 -88.389 1.00 0.00 136 ALA A C 1
ATOM 1169 O O . ALA A 1 82 ? -53.046 -23.735 -89.463 1.00 0.00 136 ALA A O 1
ATOM 1176 N N . TYR A 1 83 ? -53.731 -24.715 -87.552 1.00 0.00 137 TYR A N 1
ATOM 1177 C CA . TYR A 1 83 ? -53.105 -25.998 -87.867 1.00 0.00 137 TYR A CA 1
ATOM 1178 C C . TYR A 1 83 ? -53.846 -26.701 -89.003 1.00 0.00 137 TYR A C 1
ATOM 1179 O O . TYR A 1 83 ? -53.228 -27.304 -89.880 1.00 0.00 137 TYR A O 1
ATOM 1197 N N . LYS A 1 84 ? -55.173 -26.623 -88.973 1.00 0.00 138 LYS A N 1
ATOM 1198 C CA . LYS A 1 84 ? -55.994 -27.262 -89.996 1.00 0.00 138 LYS A CA 1
ATOM 1199 C C . LYS A 1 84 ? -55.646 -26.708 -91.376 1.00 0.00 138 LYS A C 1
ATOM 1200 O O . LYS A 1 84 ? -55.592 -27.448 -92.358 1.00 0.00 138 LYS A O 1
ATOM 1219 N N . THR A 1 85 ? -55.399 -25.406 -91.435 1.00 0.00 139 THR A N 1
ATOM 1220 C CA . THR A 1 85 ? -55.040 -24.754 -92.688 1.00 0.00 139 THR A CA 1
ATOM 1221 C C . THR A 1 85 ? -53.735 -25.332 -93.236 1.00 0.00 139 THR A C 1
ATOM 1222 O O . THR A 1 85 ? -53.544 -25.417 -94.449 1.00 0.00 139 THR A O 1
ATOM 1233 N N . ALA A 1 86 ? -52.836 -25.711 -92.331 1.00 0.00 140 ALA A N 1
ATOM 1234 C CA . ALA A 1 86 ? -51.541 -26.259 -92.724 1.00 0.00 140 ALA A CA 1
ATOM 1235 C C . ALA A 1 86 ? -51.711 -27.488 -93.613 1.00 0.00 140 ALA A C 1
ATOM 1236 O O . ALA A 1 86 ? -50.946 -27.691 -94.557 1.00 0.00 140 ALA A O 1
ATOM 1243 N N . GLU A 1 87 ? -52.709 -28.307 -93.309 1.00 0.00 141 GLU A N 1
ATOM 1244 C CA . GLU A 1 87 ? -52.950 -29.508 -94.096 1.00 0.00 141 GLU A CA 1
ATOM 1245 C C . GLU A 1 87 ? -53.267 -29.148 -95.549 1.00 0.00 141 GLU A C 1
ATOM 1246 O O . GLU A 1 87 ? -52.828 -29.835 -96.470 1.00 0.00 141 GLU A O 1
ATOM 1258 N N . GLY A 1 88 ? -54.025 -28.067 -95.755 1.00 0.00 142 GLY A N 1
ATOM 1259 C CA . GLY A 1 88 ? -54.379 -27.639 -97.108 1.00 0.00 142 GLY A CA 1
ATOM 1260 C C . GLY A 1 88 ? -53.372 -26.627 -97.655 1.00 0.00 142 GLY A C 1
ATOM 1261 O O . GLY A 1 88 ? -53.273 -26.434 -98.867 1.00 0.00 142 GLY A O 1
ATOM 1265 N N . ALA A 1 89 ? -52.642 -25.970 -96.758 1.00 0.00 143 ALA A N 1
ATOM 1266 C CA . ALA A 1 89 ? -51.665 -24.963 -97.167 1.00 0.00 143 ALA A CA 1
ATOM 1267 C C . ALA A 1 89 ? -50.577 -25.559 -98.055 1.00 0.00 143 ALA A C 1
ATOM 1268 O O . ALA A 1 89 ? -50.236 -26.735 -97.947 1.00 0.00 143 ALA A O 1
ATOM 1275 N N . THR A 1 90 ? -50.052 -24.723 -98.943 1.00 0.00 144 THR A N 1
ATOM 1276 C CA . THR A 1 90 ? -49.011 -25.145 -99.872 1.00 0.00 144 THR A CA 1
ATOM 1277 C C . THR A 1 90 ? -47.731 -25.580 -99.119 1.00 0.00 144 THR A C 1
ATOM 1278 O O . THR A 1 90 ? -47.180 -24.791 -98.350 1.00 0.00 144 THR A O 1
ATOM 1289 N N . PRO A 1 91 ? -47.234 -26.802 -99.312 1.00 0.00 145 PRO A N 1
ATOM 1290 C CA . PRO A 1 91 ? -45.989 -27.276 -98.614 1.00 0.00 145 PRO A CA 1
ATOM 1291 C C . PRO A 1 91 ? -44.795 -26.333 -98.800 1.00 0.00 145 PRO A C 1
ATOM 1292 O O . PRO A 1 91 ? -43.710 -26.595 -98.282 1.00 0.00 145 PRO A O 1
ATOM 1303 N N . GLU A 1 92 ? -44.990 -25.248 -99.534 1.00 0.00 146 GLU A N 1
ATOM 1304 C CA . GLU A 1 92 ? -43.908 -24.296 -99.765 1.00 0.00 146 GLU A CA 1
ATOM 1305 C C . GLU A 1 92 ? -43.564 -23.552 -98.478 1.00 0.00 146 GLU A C 1
ATOM 1306 O O . GLU A 1 92 ? -42.479 -22.987 -98.346 1.00 0.00 146 GLU A O 1
ATOM 1318 N N . ALA A 1 93 ? -44.495 -23.563 -97.528 1.00 0.00 147 ALA A N 1
ATOM 1319 C CA . ALA A 1 93 ? -44.278 -22.886 -96.253 1.00 0.00 147 ALA A CA 1
ATOM 1320 C C . ALA A 1 93 ? -45.479 -23.073 -95.328 1.00 0.00 147 ALA A C 1
ATOM 1321 O O . ALA A 1 93 ? -45.880 -22.144 -94.627 1.00 0.00 147 ALA A O 1
ATOM 1328 N N . LYS A 1 94 ? -46.060 -24.269 -95.336 1.00 0.00 148 LYS A N 1
ATOM 1329 C CA . LYS A 1 94 ? -47.224 -24.546 -94.498 1.00 0.00 148 LYS A CA 1
ATOM 1330 C C . LYS A 1 94 ? -46.883 -24.505 -93.010 1.00 0.00 148 LYS A C 1
ATOM 1331 O O . LYS A 1 94 ? -47.725 -24.135 -92.191 1.00 0.00 148 LYS A O 1
ATOM 1350 N N . TYR A 1 95 ? -45.666 -24.914 -92.651 1.00 0.00 149 TYR A N 1
ATOM 1351 C CA . TYR A 1 95 ? -45.280 -24.937 -91.240 1.00 0.00 149 TYR A CA 1
ATOM 1352 C C . TYR A 1 95 ? -44.983 -23.521 -90.728 1.00 0.00 149 TYR A C 1
ATOM 1353 O O . TYR A 1 95 ? -45.494 -23.126 -89.679 1.00 0.00 149 TYR A O 1
ATOM 1371 N N . ASP A 1 96 ? -44.162 -22.757 -91.451 1.00 0.00 150 ASP A N 1
ATOM 1372 C CA . ASP A 1 96 ? -43.839 -21.403 -91.013 1.00 0.00 150 ASP A CA 1
ATOM 1373 C C . ASP A 1 96 ? -45.102 -20.557 -90.950 1.00 0.00 150 ASP A C 1
ATOM 1374 O O . ASP A 1 96 ? -45.340 -19.843 -89.975 1.00 0.00 150 ASP A O 1
ATOM 1383 N N . ALA A 1 97 ? -45.917 -20.652 -91.995 1.00 0.00 151 ALA A N 1
ATOM 1384 C CA . ALA A 1 97 ? -47.165 -19.904 -92.048 1.00 0.00 151 ALA A CA 1
ATOM 1385 C C . ALA A 1 97 ? -48.082 -20.334 -90.911 1.00 0.00 151 ALA A C 1
ATOM 1386 O O . ALA A 1 97 ? -48.769 -19.511 -90.306 1.00 0.00 151 ALA A O 1
ATOM 1393 N N . TYR A 1 98 ? -48.093 -21.634 -90.630 1.00 0.00 152 TYR A N 1
ATOM 1394 C CA . TYR A 1 98 ? -48.935 -22.169 -89.569 1.00 0.00 152 TYR A CA 1
ATOM 1395 C C . TYR A 1 98 ? -48.592 -21.539 -88.223 1.00 0.00 152 TYR A C 1
ATOM 1396 O O . TYR A 1 98 ? -49.472 -21.064 -87.504 1.00 0.00 152 TYR A O 1
ATOM 1414 N N . VAL A 1 99 ? -47.316 -21.555 -87.887 1.00 0.00 153 VAL A N 1
ATOM 1415 C CA . VAL A 1 99 ? -46.866 -21.001 -86.623 1.00 0.00 153 VAL A CA 1
ATOM 1416 C C . VAL A 1 99 ? -47.120 -19.497 -86.565 1.00 0.00 153 VAL A C 1
ATOM 1417 O O . VAL A 1 99 ? -47.583 -18.977 -85.550 1.00 0.00 153 VAL A O 1
ATOM 1430 N N . ALA A 1 100 ? -46.827 -18.807 -87.659 1.00 0.00 154 ALA A N 1
ATOM 1431 C CA . ALA A 1 100 ? -47.043 -17.366 -87.717 1.00 0.00 154 ALA A CA 1
ATOM 1432 C C . ALA A 1 100 ? -48.524 -17.047 -87.528 1.00 0.00 154 ALA A C 1
ATOM 1433 O O . ALA A 1 100 ? -48.882 -16.053 -86.895 1.00 0.00 154 ALA A O 1
ATOM 1440 N N . THR A 1 101 ? -49.377 -17.876 -88.122 1.00 0.00 155 THR A N 1
ATOM 1441 C CA . THR A 1 101 ? -50.817 -17.646 -88.053 1.00 0.00 155 THR A CA 1
ATOM 1442 C C . THR A 1 101 ? -51.280 -17.509 -86.605 1.00 0.00 155 THR A C 1
ATOM 1443 O O . THR A 1 101 ? -51.998 -16.564 -86.279 1.00 0.00 155 THR A O 1
ATOM 1454 N N . LEU A 1 102 ? -50.881 -18.428 -85.724 1.00 0.00 156 LEU A N 1
ATOM 1455 C CA . LEU A 1 102 ? -51.300 -18.321 -84.329 1.00 0.00 156 LEU A CA 1
ATOM 1456 C C . LEU A 1 102 ? -50.842 -16.984 -83.743 1.00 0.00 156 LEU A C 1
ATOM 1457 O O . LEU A 1 102 ? -51.644 -16.245 -83.188 1.00 0.00 156 LEU A O 1
ATOM 1473 N N . SER A 1 103 ? -49.547 -16.707 -83.821 1.00 0.00 157 SER A N 1
ATOM 1474 C CA . SER A 1 103 ? -49.008 -15.483 -83.235 1.00 0.00 157 SER A CA 1
ATOM 1475 C C . SER A 1 103 ? -49.922 -14.280 -83.492 1.00 0.00 157 SER A C 1
ATOM 1476 O O . SER A 1 103 ? -50.231 -13.532 -82.565 1.00 0.00 157 SER A O 1
ATOM 1484 N N . GLU A 1 104 ? -50.371 -14.100 -84.731 1.00 0.00 158 GLU A N 1
ATOM 1485 C CA . GLU A 1 104 ? -51.265 -12.982 -85.036 1.00 0.00 158 GLU A CA 1
ATOM 1486 C C . GLU A 1 104 ? -52.599 -13.169 -84.309 1.00 0.00 158 GLU A C 1
ATOM 1487 O O . GLU A 1 104 ? -53.111 -12.247 -83.678 1.00 0.00 158 GLU A O 1
ATOM 1499 N N . ALA A 1 105 ? -53.134 -14.382 -84.406 1.00 0.00 159 ALA A N 1
ATOM 1500 C CA . ALA A 1 105 ? -54.401 -14.721 -83.758 1.00 0.00 159 ALA A CA 1
ATOM 1501 C C . ALA A 1 105 ? -54.265 -14.565 -82.246 1.00 0.00 159 ALA A C 1
ATOM 1502 O O . ALA A 1 105 ? -55.183 -14.129 -81.553 1.00 0.00 159 ALA A O 1
ATOM 1509 N N . LEU A 1 106 ? -53.104 -14.950 -81.755 1.00 0.00 160 LEU A N 1
ATOM 1510 C CA . LEU A 1 106 ? -52.793 -14.876 -80.340 1.00 0.00 160 LEU A CA 1
ATOM 1511 C C . LEU A 1 106 ? -52.542 -13.433 -79.894 1.00 0.00 160 LEU A C 1
ATOM 1512 O O . LEU A 1 106 ? -52.842 -13.067 -78.762 1.00 0.00 160 LEU A O 1
ATOM 1528 N N . ARG A 1 107 ? -51.974 -12.623 -80.788 1.00 0.00 161 ARG A N 1
ATOM 1529 C CA . ARG A 1 107 ? -51.680 -11.226 -80.456 1.00 0.00 161 ARG A CA 1
ATOM 1530 C C . ARG A 1 107 ? -52.945 -10.364 -80.429 1.00 0.00 161 ARG A C 1
ATOM 1531 O O . ARG A 1 107 ? -53.110 -9.517 -79.552 1.00 0.00 161 ARG A O 1
ATOM 1552 N N . ILE A 1 108 ? -53.823 -10.568 -81.410 1.00 0.00 162 ILE A N 1
ATOM 1553 C CA . ILE A 1 108 ? -55.057 -9.783 -81.505 1.00 0.00 162 ILE A CA 1
ATOM 1554 C C . ILE A 1 108 ? -55.951 -9.970 -80.282 1.00 0.00 162 ILE A C 1
ATOM 1555 O O . ILE A 1 108 ? -56.704 -9.065 -79.924 1.00 0.00 162 ILE A O 1
ATOM 1571 N N . ILE A 1 109 ? -55.894 -11.138 -79.650 1.00 0.00 163 ILE A N 1
ATOM 1572 C CA . ILE A 1 109 ? -56.745 -11.373 -78.490 1.00 0.00 163 ILE A CA 1
ATOM 1573 C C . ILE A 1 109 ? -56.441 -10.330 -77.417 1.00 0.00 163 ILE A C 1
ATOM 1574 O O . ILE A 1 109 ? -57.332 -9.878 -76.701 1.00 0.00 163 ILE A O 1
ATOM 1590 N N . ALA A 1 110 ? -55.175 -9.943 -77.330 1.00 0.00 164 ALA A N 1
ATOM 1591 C CA . ALA A 1 110 ? -54.752 -8.941 -76.362 1.00 0.00 164 ALA A CA 1
ATOM 1592 C C . ALA A 1 110 ? -55.359 -7.585 -76.703 1.00 0.00 164 ALA A C 1
ATOM 1593 O O . ALA A 1 110 ? -55.494 -6.721 -75.839 1.00 0.00 164 ALA A O 1
ATOM 1600 N N . GLY A 1 111 ? -55.724 -7.411 -77.972 1.00 0.00 165 GLY A N 1
ATOM 1601 C CA . GLY A 1 111 ? -56.322 -6.159 -78.432 1.00 0.00 165 GLY A CA 1
ATOM 1602 C C . GLY A 1 111 ? -57.847 -6.191 -78.327 1.00 0.00 165 GLY A C 1
ATOM 1603 O O . GLY A 1 111 ? -58.493 -5.146 -78.251 1.00 0.00 165 GLY A O 1
ATOM 1607 N N . THR A 1 112 ? -58.420 -7.396 -78.341 1.00 0.00 166 THR A N 1
ATOM 1608 C CA . THR A 1 112 ? -59.876 -7.548 -78.266 1.00 0.00 166 THR A CA 1
ATOM 1609 C C . THR A 1 112 ? -60.356 -7.644 -76.820 1.00 0.00 166 THR A C 1
ATOM 1610 O O . THR A 1 112 ? -61.542 -7.470 -76.542 1.00 0.00 166 THR A O 1
ATOM 1621 N N . LEU A 1 113 ? -59.435 -7.923 -75.902 1.00 0.00 167 LEU A N 1
ATOM 1622 C CA . LEU A 1 113 ? -59.784 -8.040 -74.485 1.00 0.00 167 LEU A CA 1
ATOM 1623 C C . LEU A 1 113 ? -59.638 -6.696 -73.780 1.00 0.00 167 LEU A C 1
ATOM 1624 O O . LEU A 1 113 ? -59.896 -6.585 -72.582 1.00 0.00 167 LEU A O 1
ATOM 1640 N N . GLU A 1 114 ? -59.226 -5.674 -74.526 1.00 0.00 168 GLU A N 1
ATOM 1641 C CA . GLU A 1 114 ? -59.058 -4.347 -73.946 1.00 0.00 168 GLU A CA 1
ATOM 1642 C C . GLU A 1 114 ? -60.413 -3.762 -73.566 1.00 0.00 168 GLU A C 1
ATOM 1643 O O . GLU A 1 114 ? -61.355 -3.796 -74.356 1.00 0.00 168 GLU A O 1
ATOM 1655 N N . VAL A 1 115 ? -60.510 -3.246 -72.342 1.00 0.00 169 VAL A N 1
ATOM 1656 C CA . VAL A 1 115 ? -61.766 -2.678 -71.856 1.00 0.00 169 VAL A CA 1
ATOM 1657 C C . VAL A 1 115 ? -62.482 -1.897 -72.957 1.00 0.00 169 VAL A C 1
ATOM 1658 O O . VAL A 1 115 ? -63.663 -2.130 -73.217 1.00 0.00 169 VAL A O 1
ATOM 1671 N N . HIS A 1 116 ? -61.776 -0.972 -73.600 1.00 0.00 170 HIS A N 1
ATOM 1672 C CA . HIS A 1 116 ? -62.385 -0.178 -74.661 1.00 0.00 170 HIS A CA 1
ATOM 1673 C C . HIS A 1 116 ? -63.544 0.641 -74.105 1.00 0.00 170 HIS A C 1
ATOM 1674 O O . HIS A 1 116 ? -64.694 0.464 -74.509 1.00 0.00 170 HIS A O 1
ATOM 1688 N N . ALA A 1 117 ? -63.233 1.543 -73.176 1.00 0.00 171 ALA A N 1
ATOM 1689 C CA . ALA A 1 117 ? -64.255 2.387 -72.570 1.00 0.00 171 ALA A CA 1
ATOM 1690 C C . ALA A 1 117 ? -64.514 3.590 -73.459 1.00 0.00 171 ALA A C 1
ATOM 1691 O O . ALA A 1 117 ? -65.619 3.765 -73.972 1.00 0.00 171 ALA A O 1
ATOM 1698 N N . VAL A 1 118 ? -63.480 4.408 -73.650 1.00 0.00 172 VAL A N 1
ATOM 1699 C CA . VAL A 1 118 ? -63.594 5.591 -74.496 1.00 0.00 172 VAL A CA 1
ATOM 1700 C C . VAL A 1 118 ? -64.950 6.272 -74.293 1.00 0.00 172 VAL A C 1
ATOM 1701 O O . VAL A 1 118 ? -65.947 5.896 -74.910 1.00 0.00 172 VAL A O 1
ATOM 1714 N N . LYS A 1 119 ? -64.974 7.277 -73.418 1.00 0.00 173 LYS A N 1
ATOM 1715 C CA . LYS A 1 119 ? -66.204 8.015 -73.121 1.00 0.00 173 LYS A CA 1
ATOM 1716 C C . LYS A 1 119 ? -65.947 9.517 -73.193 1.00 0.00 173 LYS A C 1
ATOM 1717 O O . LYS A 1 119 ? -65.804 10.179 -72.166 1.00 0.00 173 LYS A O 1
ATOM 1736 N N . PRO A 1 120 ? -65.883 10.064 -74.378 1.00 0.00 174 PRO A N 1
ATOM 1737 C CA . PRO A 1 120 ? -65.630 11.525 -74.574 1.00 0.00 174 PRO A CA 1
ATOM 1738 C C . PRO A 1 120 ? -66.608 12.383 -73.771 1.00 0.00 174 PRO A C 1
ATOM 1739 O O . PRO A 1 120 ? -67.802 12.090 -73.709 1.00 0.00 174 PRO A O 1
ATOM 1750 N N . ALA A 1 121 ? -66.087 13.435 -73.149 1.00 0.00 175 ALA A N 1
ATOM 1751 C CA . ALA A 1 121 ? -66.921 14.319 -72.343 1.00 0.00 175 ALA A CA 1
ATOM 1752 C C . ALA A 1 121 ? -67.598 13.522 -71.232 1.00 0.00 175 ALA A C 1
ATOM 1753 O O . ALA A 1 121 ? -68.818 13.358 -71.225 1.00 0.00 175 ALA A O 1
ATOM 1760 N N . ALA A 1 122 ? -66.79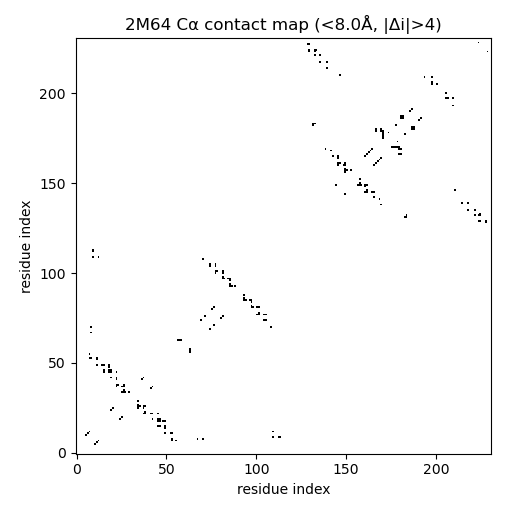4 13.026 -70.298 1.00 0.00 176 ALA A N 1
ATOM 1761 C CA . ALA A 1 122 ? -67.313 12.239 -69.186 1.00 0.00 176 ALA A CA 1
ATOM 1762 C C . ALA A 1 122 ? -67.963 13.141 -68.142 1.00 0.00 176 ALA A C 1
ATOM 1763 O O . ALA A 1 122 ? -68.487 12.658 -67.141 1.00 0.00 176 ALA A O 1
ATOM 1770 N N . GLU A 1 123 ? -67.910 14.450 -68.387 1.00 0.00 177 GLU A N 1
ATOM 1771 C CA . GLU A 1 123 ? -68.487 15.437 -67.474 1.00 0.00 177 GLU A CA 1
ATOM 1772 C C . GLU A 1 123 ? -67.618 15.578 -66.228 1.00 0.00 177 GLU A C 1
ATOM 1773 O O . GLU A 1 123 ? -67.868 14.943 -65.204 1.00 0.00 177 GLU A O 1
ATOM 1785 N N . GLU A 1 124 ? -66.590 16.422 -66.330 1.00 0.00 178 GLU A N 1
ATOM 1786 C CA . GLU A 1 124 ? -65.664 16.663 -65.220 1.00 0.00 178 GLU A CA 1
ATOM 1787 C C . GLU A 1 124 ? -65.737 18.121 -64.781 1.00 0.00 178 GLU A C 1
ATOM 1788 O O . GLU A 1 124 ? -66.122 18.992 -65.561 1.00 0.00 178 GLU A O 1
ATOM 1800 N N . VAL A 1 125 ? -65.375 18.384 -63.529 1.00 0.00 179 VAL A N 1
ATOM 1801 C CA . VAL A 1 125 ? -65.418 19.745 -63.009 1.00 0.00 179 VAL A CA 1
ATOM 1802 C C . VAL A 1 125 ? -64.227 20.553 -63.518 1.00 0.00 179 VAL A C 1
ATOM 1803 O O . VAL A 1 125 ? -63.073 20.224 -63.241 1.00 0.00 179 VAL A O 1
ATOM 1816 N N . LYS A 1 126 ? -64.522 21.617 -64.257 1.00 0.00 180 LYS A N 1
ATOM 1817 C CA . LYS A 1 126 ? -63.480 22.481 -64.802 1.00 0.00 180 LYS A CA 1
ATOM 1818 C C . LYS A 1 126 ? -62.715 23.174 -63.676 1.00 0.00 180 LYS A C 1
ATOM 1819 O O . LYS A 1 126 ? -61.492 23.298 -63.728 1.00 0.00 180 LYS A O 1
ATOM 1838 N N . VAL A 1 127 ? -63.451 23.631 -62.664 1.00 0.00 181 VAL A N 1
ATOM 1839 C CA . VAL A 1 127 ? -62.846 24.323 -61.526 1.00 0.00 181 VAL A CA 1
ATOM 1840 C C . VAL A 1 127 ? -63.601 24.001 -60.240 1.00 0.00 181 VAL A C 1
ATOM 1841 O O . VAL A 1 127 ? -64.799 23.722 -60.265 1.00 0.00 181 VAL A O 1
ATOM 1854 N N . ILE A 1 128 ? -62.892 24.050 -59.116 1.00 0.00 182 ILE A N 1
ATOM 1855 C CA . ILE A 1 128 ? -63.508 23.769 -57.825 1.00 0.00 182 ILE A CA 1
ATOM 1856 C C . ILE A 1 128 ? -64.417 24.944 -57.426 1.00 0.00 182 ILE A C 1
ATOM 1857 O O . ILE A 1 128 ? -63.987 26.095 -57.493 1.00 0.00 182 ILE A O 1
ATOM 1873 N N . PRO A 1 129 ? -65.655 24.707 -57.030 1.00 0.00 183 PRO A N 1
ATOM 1874 C CA . PRO A 1 129 ? -66.583 25.818 -56.648 1.00 0.00 183 PRO A CA 1
ATOM 1875 C C . PRO A 1 129 ? -66.174 26.490 -55.337 1.00 0.00 183 PRO A C 1
ATOM 1876 O O . PRO A 1 129 ? -66.499 27.653 -55.099 1.00 0.00 183 PRO A O 1
ATOM 1887 N N . ALA A 1 130 ? -65.475 25.747 -54.487 1.00 0.00 184 ALA A N 1
ATOM 1888 C CA . ALA A 1 130 ? -65.047 26.277 -53.198 1.00 0.00 184 ALA A CA 1
ATOM 1889 C C . ALA A 1 130 ? -64.153 27.496 -53.380 1.00 0.00 184 ALA A C 1
ATOM 1890 O O . ALA A 1 130 ? -64.253 28.464 -52.626 1.00 0.00 184 ALA A O 1
ATOM 1897 N N . GLY A 1 131 ? -63.290 27.456 -54.384 1.00 0.00 185 GLY A N 1
ATOM 1898 C CA . GLY A 1 131 ? -62.401 28.579 -54.648 1.00 0.00 185 GLY A CA 1
ATOM 1899 C C . GLY A 1 131 ? -63.145 29.665 -55.414 1.00 0.00 185 GLY A C 1
ATOM 1900 O O . GLY A 1 131 ? -64.349 29.553 -55.638 1.00 0.00 185 GLY A O 1
ATOM 1904 N N . GLU A 1 132 ? -62.423 30.712 -55.799 1.00 0.00 186 GLU A N 1
ATOM 1905 C CA . GLU A 1 132 ? -63.011 31.830 -56.537 1.00 0.00 186 GLU A CA 1
ATOM 1906 C C . GLU A 1 132 ? -63.991 32.602 -55.666 1.00 0.00 186 GLU A C 1
ATOM 1907 O O . GLU A 1 132 ? -64.519 33.630 -56.086 1.00 0.00 186 GLU A O 1
ATOM 1919 N N . LEU A 1 133 ? -64.216 32.123 -54.448 1.00 0.00 187 LEU A N 1
ATOM 1920 C CA . LEU A 1 133 ? -65.115 32.810 -53.527 1.00 0.00 187 LEU A CA 1
ATOM 1921 C C . LEU A 1 133 ? -64.353 33.878 -52.763 1.00 0.00 187 LEU A C 1
ATOM 1922 O O . LEU A 1 133 ? -64.910 34.899 -52.367 1.00 0.00 187 LEU A O 1
ATOM 1938 N N . GLN A 1 134 ? -63.078 33.613 -52.552 1.00 0.00 188 GLN A N 1
ATOM 1939 C CA . GLN A 1 134 ? -62.224 34.535 -51.817 1.00 0.00 188 GLN A CA 1
ATOM 1940 C C . GLN A 1 134 ? -62.177 35.896 -52.503 1.00 0.00 188 GLN A C 1
ATOM 1941 O O . GLN A 1 134 ? -62.168 36.928 -51.837 1.00 0.00 188 GLN A O 1
ATOM 1955 N N . VAL A 1 135 ? -62.145 35.904 -53.831 1.00 0.00 189 VAL A N 1
ATOM 1956 C CA . VAL A 1 135 ? -62.100 37.169 -54.555 1.00 0.00 189 VAL A CA 1
ATOM 1957 C C . VAL A 1 135 ? -63.190 38.110 -54.040 1.00 0.00 189 VAL A C 1
ATOM 1958 O O . VAL A 1 135 ? -63.138 39.316 -54.283 1.00 0.00 189 VAL A O 1
ATOM 1971 N N . ILE A 1 136 ? -64.159 37.564 -53.299 1.00 0.00 190 ILE A N 1
ATOM 1972 C CA . ILE A 1 136 ? -65.220 38.399 -52.737 1.00 0.00 190 ILE A CA 1
ATOM 1973 C C . ILE A 1 136 ? -64.618 39.453 -51.828 1.00 0.00 190 ILE A C 1
ATOM 1974 O O . ILE A 1 136 ? -65.245 40.479 -51.560 1.00 0.00 190 ILE A O 1
ATOM 1990 N N . GLU A 1 137 ? -63.414 39.203 -51.337 1.00 0.00 191 GLU A N 1
ATOM 1991 C CA . GLU A 1 137 ? -62.796 40.160 -50.450 1.00 0.00 191 GLU A CA 1
ATOM 1992 C C . GLU A 1 137 ? -62.628 41.487 -51.177 1.00 0.00 191 GLU A C 1
ATOM 1993 O O . GLU A 1 137 ? -63.044 42.528 -50.670 1.00 0.00 191 GLU A O 1
ATOM 2005 N N . LYS A 1 138 ? -62.034 41.460 -52.372 1.00 0.00 192 LYS A N 1
ATOM 2006 C CA . LYS A 1 138 ? -61.841 42.671 -53.159 1.00 0.00 192 LYS A CA 1
ATOM 2007 C C . LYS A 1 138 ? -63.174 43.283 -53.580 1.00 0.00 192 LYS A C 1
ATOM 2008 O O . LYS A 1 138 ? -63.332 44.504 -53.581 1.00 0.00 192 LYS A O 1
ATOM 2027 N N . VAL A 1 139 ? -64.124 42.432 -53.958 1.00 0.00 193 VAL A N 1
ATOM 2028 C CA . VAL A 1 139 ? -65.425 42.917 -54.402 1.00 0.00 193 VAL A CA 1
ATOM 2029 C C . VAL A 1 139 ? -66.068 43.736 -53.297 1.00 0.00 193 VAL A C 1
ATOM 2030 O O . VAL A 1 139 ? -66.567 44.833 -53.541 1.00 0.00 193 VAL A O 1
ATOM 2043 N N . ASP A 1 140 ? -66.040 43.212 -52.078 1.00 0.00 194 ASP A N 1
ATOM 2044 C CA . ASP A 1 140 ? -66.615 43.932 -50.953 1.00 0.00 194 ASP A CA 1
ATOM 2045 C C . ASP A 1 140 ? -65.902 45.269 -50.770 1.00 0.00 194 ASP A C 1
ATOM 2046 O O . ASP A 1 140 ? -66.544 46.303 -50.582 1.00 0.00 194 ASP A O 1
ATOM 2055 N N . ALA A 1 141 ? -64.571 45.245 -50.828 1.00 0.00 195 ALA A N 1
ATOM 2056 C CA . ALA A 1 141 ? -63.797 46.472 -50.667 1.00 0.00 195 ALA A CA 1
ATOM 2057 C C . ALA A 1 141 ? -64.096 47.438 -51.810 1.00 0.00 195 ALA A C 1
ATOM 2058 O O . ALA A 1 141 ? -64.574 48.550 -51.587 1.00 0.00 195 ALA A O 1
ATOM 2065 N N . ALA A 1 142 ? -63.779 47.017 -53.030 1.00 0.00 196 ALA A N 1
ATOM 2066 C CA . ALA A 1 142 ? -63.979 47.860 -54.203 1.00 0.00 196 ALA A CA 1
ATOM 2067 C C . ALA A 1 142 ? -65.385 48.452 -54.235 1.00 0.00 196 ALA A C 1
ATOM 2068 O O . ALA A 1 142 ? -65.638 49.428 -54.937 1.00 0.00 196 ALA A O 1
ATOM 2075 N N . PHE A 1 143 ? -66.301 47.851 -53.493 1.00 0.00 197 PHE A N 1
ATOM 2076 C CA . PHE A 1 143 ? -67.673 48.340 -53.475 1.00 0.00 197 PHE A CA 1
ATOM 2077 C C . PHE A 1 143 ? -67.738 49.729 -52.823 1.00 0.00 197 PHE A C 1
ATOM 2078 O O . PHE A 1 143 ? -68.595 50.544 -53.165 1.00 0.00 197 PHE A O 1
ATOM 2095 N N . LYS A 1 144 ? -66.843 49.979 -51.865 1.00 0.00 198 LYS A N 1
ATOM 2096 C CA . LYS A 1 144 ? -66.832 51.261 -51.155 1.00 0.00 198 LYS A CA 1
ATOM 2097 C C . LYS A 1 144 ? -66.594 52.436 -52.104 1.00 0.00 198 LYS A C 1
ATOM 2098 O O . LYS A 1 144 ? -67.338 53.417 -52.081 1.00 0.00 198 LYS A O 1
ATOM 2117 N N . VAL A 1 145 ? -65.557 52.343 -52.933 1.00 0.00 199 VAL A N 1
ATOM 2118 C CA . VAL A 1 145 ? -65.243 53.416 -53.874 1.00 0.00 199 VAL A CA 1
ATOM 2119 C C . VAL A 1 145 ? -66.401 53.653 -54.835 1.00 0.00 199 VAL A C 1
ATOM 2120 O O . VAL A 1 145 ? -66.515 54.721 -55.433 1.00 0.00 199 VAL A O 1
ATOM 2133 N N . ALA A 1 146 ? -67.280 52.664 -54.945 1.00 0.00 200 ALA A N 1
ATOM 2134 C CA . ALA A 1 146 ? -68.453 52.803 -55.802 1.00 0.00 200 ALA A CA 1
ATOM 2135 C C . ALA A 1 146 ? -69.559 53.527 -55.039 1.00 0.00 200 ALA A C 1
ATOM 2136 O O . ALA A 1 146 ? -70.347 54.263 -55.626 1.00 0.00 200 ALA A O 1
ATOM 2143 N N . ALA A 1 147 ? -69.620 53.291 -53.727 1.00 0.00 201 ALA A N 1
ATOM 2144 C CA . ALA A 1 147 ? -70.646 53.908 -52.884 1.00 0.00 201 ALA A CA 1
ATOM 2145 C C . ALA A 1 147 ? -70.411 55.404 -52.652 1.00 0.00 201 ALA A C 1
ATOM 2146 O O . ALA A 1 147 ? -71.336 56.207 -52.775 1.00 0.00 201 ALA A O 1
ATOM 2153 N N . THR A 1 148 ? -69.181 55.775 -52.297 1.00 0.00 202 THR A N 1
ATOM 2154 C CA . THR A 1 148 ? -68.870 57.179 -52.027 1.00 0.00 202 THR A CA 1
ATOM 2155 C C . THR A 1 148 ? -68.818 57.986 -53.319 1.00 0.00 202 THR A C 1
ATOM 2156 O O . THR A 1 148 ? -69.543 58.969 -53.479 1.00 0.00 202 THR A O 1
ATOM 2167 N N . ALA A 1 149 ? -67.941 57.580 -54.223 1.00 0.00 203 ALA A N 1
ATOM 2168 C CA . ALA A 1 149 ? -67.777 58.286 -55.486 1.00 0.00 203 ALA A CA 1
ATOM 2169 C C . ALA A 1 149 ? -69.110 58.397 -56.226 1.00 0.00 203 ALA A C 1
ATOM 2170 O O . ALA A 1 149 ? -69.285 59.277 -57.069 1.00 0.00 203 ALA A O 1
ATOM 2177 N N . ALA A 1 150 ? -70.070 57.543 -55.869 1.00 0.00 204 ALA A N 1
ATOM 2178 C CA . ALA A 1 150 ? -71.402 57.611 -56.475 1.00 0.00 204 ALA A CA 1
ATOM 2179 C C . ALA A 1 150 ? -72.253 58.609 -55.695 1.00 0.00 204 ALA A C 1
ATOM 2180 O O . ALA A 1 150 ? -72.996 59.406 -56.267 1.00 0.00 204 ALA A O 1
ATOM 2187 N N . ASN A 1 151 ? -72.137 58.534 -54.373 1.00 0.00 205 ASN A N 1
ATOM 2188 C CA . ASN A 1 151 ? -72.894 59.408 -53.486 1.00 0.00 205 ASN A CA 1
ATOM 2189 C C . ASN A 1 151 ? -72.613 60.870 -53.814 1.00 0.00 205 ASN A C 1
ATOM 2190 O O . ASN A 1 151 ? -73.480 61.730 -53.662 1.00 0.00 205 ASN A O 1
ATOM 2201 N N . ALA A 1 152 ? -71.397 61.143 -54.271 1.00 0.00 206 ALA A N 1
ATOM 2202 C CA . ALA A 1 152 ? -71.008 62.502 -54.628 1.00 0.00 206 ALA A CA 1
ATOM 2203 C C . ALA A 1 152 ? -71.779 62.970 -55.861 1.00 0.00 206 ALA A C 1
ATOM 2204 O O . ALA A 1 152 ? -71.671 64.127 -56.271 1.00 0.00 206 ALA A O 1
ATOM 2211 N N . ALA A 1 153 ? -72.563 62.066 -56.441 1.00 0.00 207 ALA A N 1
ATOM 2212 C CA . ALA A 1 153 ? -73.358 62.402 -57.619 1.00 0.00 207 ALA A CA 1
ATOM 2213 C C . ALA A 1 153 ? -74.480 63.375 -57.226 1.00 0.00 207 ALA A C 1
ATOM 2214 O O . ALA A 1 153 ? -75.063 63.228 -56.151 1.00 0.00 207 ALA A O 1
ATOM 2221 N N . PRO A 1 154 ? -74.806 64.359 -58.041 1.00 0.00 208 PRO A N 1
ATOM 2222 C CA . PRO A 1 154 ? -75.887 65.334 -57.701 1.00 0.00 208 PRO A CA 1
ATOM 2223 C C . PRO A 1 154 ? -77.284 64.768 -57.966 1.00 0.00 208 PRO A C 1
ATOM 2224 O O . PRO A 1 154 ? -78.180 65.494 -58.397 1.00 0.00 208 PRO A O 1
ATOM 2235 N N . ALA A 1 155 ? -77.458 63.471 -57.723 1.00 0.00 209 ALA A N 1
ATOM 2236 C CA . ALA A 1 155 ? -78.745 62.816 -57.956 1.00 0.00 209 ALA A CA 1
ATOM 2237 C C . ALA A 1 155 ? -78.907 62.516 -59.443 1.00 0.00 209 ALA A C 1
ATOM 2238 O O . ALA A 1 155 ? -80.021 62.459 -59.966 1.00 0.00 209 ALA A O 1
ATOM 2245 N N . ASN A 1 156 ? -77.775 62.310 -60.106 1.00 0.00 210 ASN A N 1
ATOM 2246 C CA . ASN A 1 156 ? -77.760 61.994 -61.528 1.00 0.00 210 ASN A CA 1
ATOM 2247 C C . ASN A 1 156 ? -76.456 61.288 -61.884 1.00 0.00 210 ASN A C 1
ATOM 2248 O O . ASN A 1 156 ? -75.395 61.664 -61.389 1.00 0.00 210 ASN A O 1
ATOM 2259 N N . ASP A 1 157 ? -76.538 60.263 -62.727 1.00 0.00 211 ASP A N 1
ATOM 2260 C CA . ASP A 1 157 ? -75.352 59.508 -63.126 1.00 0.00 211 ASP A CA 1
ATOM 2261 C C . ASP A 1 157 ? -74.939 58.558 -62.000 1.00 0.00 211 ASP A C 1
ATOM 2262 O O . ASP A 1 157 ? -74.032 57.741 -62.154 1.00 0.00 211 ASP A O 1
ATOM 2271 N N . LYS A 1 158 ? -75.597 58.703 -60.857 1.00 0.00 212 LYS A N 1
ATOM 2272 C CA . LYS A 1 158 ? -75.281 57.886 -59.689 1.00 0.00 212 LYS A CA 1
ATOM 2273 C C . LYS A 1 158 ? -75.124 56.415 -60.087 1.00 0.00 212 LYS A C 1
ATOM 2274 O O . LYS A 1 158 ? -74.126 55.779 -59.748 1.00 0.00 212 LYS A O 1
ATOM 2293 N N . PHE A 1 159 ? -76.101 55.880 -60.819 1.00 0.00 213 PHE A N 1
ATOM 2294 C CA . PHE A 1 159 ? -76.021 54.487 -61.257 1.00 0.00 213 PHE A CA 1
ATOM 2295 C C . PHE A 1 159 ? -74.829 54.310 -62.190 1.00 0.00 213 PHE A C 1
ATOM 2296 O O . PHE A 1 159 ? -74.031 53.386 -62.040 1.00 0.00 213 PHE A O 1
ATOM 2313 N N . THR A 1 160 ? -74.749 55.190 -63.181 1.00 0.00 214 THR A N 1
ATOM 2314 C CA . THR A 1 160 ? -73.684 55.113 -64.174 1.00 0.00 214 THR A CA 1
ATOM 2315 C C . THR A 1 160 ? -72.339 54.890 -63.491 1.00 0.00 214 THR A C 1
ATOM 2316 O O . THR A 1 160 ? -71.539 54.072 -63.945 1.00 0.00 214 THR A O 1
ATOM 2327 N N . VAL A 1 161 ? -72.084 55.613 -62.408 1.00 0.00 215 VAL A N 1
ATOM 2328 C CA . VAL A 1 161 ? -70.817 55.459 -61.704 1.00 0.00 215 VAL A CA 1
ATOM 2329 C C . VAL A 1 161 ? -70.656 54.011 -61.263 1.00 0.00 215 VAL A C 1
ATOM 2330 O O . VAL A 1 161 ? -69.601 53.407 -61.454 1.00 0.00 215 VAL A O 1
ATOM 2343 N N . PHE A 1 162 ? -71.715 53.453 -60.682 1.00 0.00 216 PHE A N 1
ATOM 2344 C CA . PHE A 1 162 ? -71.655 52.070 -60.241 1.00 0.00 216 PHE A CA 1
ATOM 2345 C C . PHE A 1 162 ? -71.389 51.174 -61.441 1.00 0.00 216 PHE A C 1
ATOM 2346 O O . PHE A 1 162 ? -70.459 50.373 -61.432 1.00 0.00 216 PHE A O 1
ATOM 2363 N N . GLU A 1 163 ? -72.214 51.319 -62.470 1.00 0.00 217 GLU A N 1
ATOM 2364 C CA . GLU A 1 163 ? -72.069 50.514 -63.675 1.00 0.00 217 GLU A CA 1
ATOM 2365 C C . GLU A 1 163 ? -70.689 50.719 -64.278 1.00 0.00 217 GLU A C 1
ATOM 2366 O O . GLU A 1 163 ? -70.186 49.867 -65.007 1.00 0.00 217 GLU A O 1
ATOM 2378 N N . ALA A 1 164 ? -70.076 51.852 -63.961 1.00 0.00 218 ALA A N 1
ATOM 2379 C CA . ALA A 1 164 ? -68.748 52.146 -64.474 1.00 0.00 218 ALA A CA 1
ATOM 2380 C C . ALA A 1 164 ? -67.686 51.385 -63.684 1.00 0.00 218 ALA A C 1
ATOM 2381 O O . ALA A 1 164 ? -66.986 50.541 -64.234 1.00 0.00 218 ALA A O 1
ATOM 2388 N N . ALA A 1 165 ? -67.578 51.685 -62.392 1.00 0.00 219 ALA A N 1
ATOM 2389 C CA . ALA A 1 165 ? -66.597 51.024 -61.530 1.00 0.00 219 ALA A CA 1
ATOM 2390 C C . ALA A 1 165 ? -66.937 49.551 -61.289 1.00 0.00 219 ALA A C 1
ATOM 2391 O O . ALA A 1 165 ? -66.052 48.700 -61.237 1.00 0.00 219 ALA A O 1
ATOM 2398 N N . PHE A 1 166 ? -68.218 49.271 -61.097 1.00 0.00 220 PHE A N 1
ATOM 2399 C CA . PHE A 1 166 ? -68.633 47.899 -60.806 1.00 0.00 220 PHE A CA 1
ATOM 2400 C C . PHE A 1 166 ? -68.197 46.962 -61.933 1.00 0.00 220 PHE A C 1
ATOM 2401 O O . PHE A 1 166 ? -67.560 45.938 -61.688 1.00 0.00 220 PHE A O 1
ATOM 2418 N N . ASN A 1 167 ? -68.523 47.329 -63.170 1.00 0.00 221 ASN A N 1
ATOM 2419 C CA . ASN A 1 167 ? -68.137 46.524 -64.329 1.00 0.00 221 ASN A CA 1
ATOM 2420 C C . ASN A 1 167 ? -66.651 46.703 -64.648 1.00 0.00 221 ASN A C 1
ATOM 2421 O O . ASN A 1 167 ? -65.979 45.760 -65.067 1.00 0.00 221 ASN A O 1
ATOM 2432 N N . ASP A 1 168 ? -66.150 47.926 -64.459 1.00 0.00 222 ASP A N 1
ATOM 2433 C CA . ASP A 1 168 ? -64.745 48.217 -64.747 1.00 0.00 222 ASP A CA 1
ATOM 2434 C C . ASP A 1 168 ? -63.833 47.731 -63.629 1.00 0.00 222 ASP A C 1
ATOM 2435 O O . ASP A 1 168 ? -62.953 46.917 -63.858 1.00 0.00 222 ASP A O 1
ATOM 2444 N N . ALA A 1 169 ? -64.005 48.275 -62.433 1.00 0.00 223 ALA A N 1
ATOM 2445 C CA . ALA A 1 169 ? -63.125 47.916 -61.326 1.00 0.00 223 ALA A CA 1
ATOM 2446 C C . ALA A 1 169 ? -62.896 46.411 -61.272 1.00 0.00 223 ALA A C 1
ATOM 2447 O O . ALA A 1 169 ? -61.761 45.963 -61.104 1.00 0.00 223 ALA A O 1
ATOM 2454 N N . ILE A 1 170 ? -63.952 45.627 -61.414 1.00 0.00 224 ILE A N 1
ATOM 2455 C CA . ILE A 1 170 ? -63.798 44.179 -61.378 1.00 0.00 224 ILE A CA 1
ATOM 2456 C C . ILE A 1 170 ? -62.907 43.701 -62.525 1.00 0.00 224 ILE A C 1
ATOM 2457 O O . ILE A 1 170 ? -61.975 42.923 -62.317 1.00 0.00 224 ILE A O 1
ATOM 2473 N N . LYS A 1 171 ? -63.209 44.160 -63.739 1.00 0.00 225 LYS A N 1
ATOM 2474 C CA . LYS A 1 171 ? -62.440 43.761 -64.916 1.00 0.00 225 LYS A CA 1
ATOM 2475 C C . LYS A 1 171 ? -61.073 44.449 -64.989 1.00 0.00 225 LYS A C 1
ATOM 2476 O O . LYS A 1 171 ? -60.081 43.821 -65.351 1.00 0.00 225 LYS A O 1
ATOM 2495 N N . ALA A 1 172 ? -61.031 45.748 -64.717 1.00 0.00 226 ALA A N 1
ATOM 2496 C CA . ALA A 1 172 ? -59.787 46.502 -64.838 1.00 0.00 226 ALA A CA 1
ATOM 2497 C C . ALA A 1 172 ? -58.663 45.898 -64.009 1.00 0.00 226 ALA A C 1
ATOM 2498 O O . ALA A 1 172 ? -57.562 45.705 -64.524 1.00 0.00 226 ALA A O 1
ATOM 2505 N N . SER A 1 173 ? -58.914 45.571 -62.748 1.00 0.00 227 SER A N 1
ATOM 2506 C CA . SER A 1 173 ? -57.856 44.970 -61.952 1.00 0.00 227 SER A CA 1
ATOM 2507 C C . SER A 1 173 ? -57.517 43.613 -62.542 1.00 0.00 227 SER A C 1
ATOM 2508 O O . SER A 1 173 ? -56.351 43.255 -62.695 1.00 0.00 227 SER A O 1
ATOM 2516 N N . THR A 1 174 ? -58.567 42.861 -62.872 1.00 0.00 228 THR A N 1
ATOM 2517 C CA . THR A 1 174 ? -58.419 41.528 -63.450 1.00 0.00 228 THR A CA 1
ATOM 2518 C C . THR A 1 174 ? -58.921 41.523 -64.895 1.00 0.00 228 THR A C 1
ATOM 2519 O O . THR A 1 174 ? -59.911 40.861 -65.211 1.00 0.00 228 THR A O 1
ATOM 2530 N N . GLY A 1 175 ? -58.226 42.245 -65.775 1.00 0.00 229 GLY A N 1
ATOM 2531 C CA . GLY A 1 175 ? -58.616 42.283 -67.185 1.00 0.00 229 GLY A CA 1
ATOM 2532 C C . GLY A 1 175 ? -58.428 40.912 -67.825 1.00 0.00 229 GLY A C 1
ATOM 2533 O O . GLY A 1 175 ? -59.287 40.432 -68.563 1.00 0.00 229 GLY A O 1
ATOM 2537 N N . GLY A 1 176 ? -57.289 40.286 -67.528 1.00 0.00 230 GLY A N 1
ATOM 2538 C CA . GLY A 1 176 ? -56.974 38.966 -68.063 1.00 0.00 230 GLY A CA 1
ATOM 2539 C C . GLY A 1 176 ? -57.422 37.878 -67.092 1.00 0.00 230 GLY A C 1
ATOM 2540 O O . GLY A 1 176 ? -56.592 37.151 -66.550 1.00 0.00 230 GLY A O 1
ATOM 2544 N N . ALA A 1 177 ? -58.738 37.766 -66.883 1.00 0.00 231 ALA A N 1
ATOM 2545 C CA . ALA A 1 177 ? -59.285 36.754 -65.979 1.00 0.00 231 ALA A CA 1
ATOM 2546 C C . ALA A 1 177 ? -60.718 37.141 -65.561 1.00 0.00 231 ALA A C 1
ATOM 2547 O O . ALA A 1 177 ? -60.933 38.233 -65.036 1.00 0.00 231 ALA A O 1
ATOM 2554 N N . TYR A 1 178 ? -61.694 36.249 -65.777 1.00 0.00 232 TYR A N 1
ATOM 2555 C CA . TYR A 1 178 ? -63.073 36.537 -65.393 1.00 0.00 232 TYR A CA 1
ATOM 2556 C C . TYR A 1 178 ? -63.574 37.838 -66.012 1.00 0.00 232 TYR A C 1
ATOM 2557 O O . TYR A 1 178 ? -64.362 38.557 -65.399 1.00 0.00 232 TYR A O 1
ATOM 2575 N N . GLU A 1 179 ? -63.127 38.137 -67.225 1.00 0.00 233 GLU A N 1
ATOM 2576 C CA . GLU A 1 179 ? -63.564 39.357 -67.894 1.00 0.00 233 GLU A CA 1
ATOM 2577 C C . GLU A 1 179 ? -65.083 39.344 -68.061 1.00 0.00 233 GLU A C 1
ATOM 2578 O O . GLU A 1 179 ? -65.581 38.962 -69.117 1.00 0.00 233 GLU A O 1
ATOM 2590 N N . SER A 1 180 ? -65.790 39.782 -67.000 1.00 0.00 234 SER A N 1
ATOM 2591 C CA . SER A 1 180 ? -67.269 39.853 -66.967 1.00 0.00 234 SER A CA 1
ATOM 2592 C C . SER A 1 180 ? -67.788 39.316 -65.633 1.00 0.00 234 SER A C 1
ATOM 2593 O O . SER A 1 180 ? -67.205 38.397 -65.058 1.00 0.00 234 SER A O 1
ATOM 2601 N N . TYR A 1 181 ? -68.893 39.882 -65.153 1.00 0.00 235 TYR A N 1
ATOM 2602 C CA . TYR A 1 181 ? -69.479 39.432 -63.898 1.00 0.00 235 TYR A CA 1
ATOM 2603 C C . TYR A 1 181 ? -69.983 37.993 -64.034 1.00 0.00 235 TYR A C 1
ATOM 2604 O O . TYR A 1 181 ? -71.164 37.754 -64.274 1.00 0.00 235 TYR A O 1
ATOM 2622 N N . LYS A 1 182 ? -69.066 37.036 -63.875 1.00 0.00 236 LYS A N 1
ATOM 2623 C CA . LYS A 1 182 ? -69.405 35.612 -63.977 1.00 0.00 236 LYS A CA 1
ATOM 2624 C C . LYS A 1 182 ? -68.697 34.813 -62.885 1.00 0.00 236 LYS A C 1
ATOM 2625 O O . LYS A 1 182 ? -69.197 33.786 -62.427 1.00 0.00 236 LYS A O 1
ATOM 2644 N N . PHE A 1 183 ? -67.521 35.293 -62.494 1.00 0.00 237 PHE A N 1
ATOM 2645 C CA . PHE A 1 183 ? -66.715 34.631 -61.470 1.00 0.00 237 PHE A CA 1
ATOM 2646 C C . PHE A 1 183 ? -67.588 34.009 -60.379 1.00 0.00 237 PHE A C 1
ATOM 2647 O O . PHE A 1 183 ? -67.235 32.976 -59.809 1.00 0.00 237 PHE A O 1
ATOM 2664 N N . ILE A 1 184 ? -68.734 34.627 -60.102 1.00 0.00 238 ILE A N 1
ATOM 2665 C CA . ILE A 1 184 ? -69.665 34.115 -59.091 1.00 0.00 238 ILE A CA 1
ATOM 2666 C C . ILE A 1 184 ? -71.111 34.179 -59.610 1.00 0.00 238 ILE A C 1
ATOM 2667 O O . ILE A 1 184 ? -71.752 35.227 -59.523 1.00 0.00 238 ILE A O 1
ATOM 2683 N N . PRO A 1 185 ? -71.640 33.097 -60.140 1.00 0.00 239 PRO A N 1
ATOM 2684 C CA . PRO A 1 185 ? -73.040 33.068 -60.665 1.00 0.00 239 PRO A CA 1
ATOM 2685 C C . PRO A 1 185 ? -74.048 33.602 -59.646 1.00 0.00 239 PRO A C 1
ATOM 2686 O O . PRO A 1 185 ? -73.719 33.765 -58.471 1.00 0.00 239 PRO A O 1
ATOM 2697 N N . ALA A 1 186 ? -75.260 33.892 -60.132 1.00 0.00 240 ALA A N 1
ATOM 2698 C CA . ALA A 1 186 ? -76.352 34.439 -59.312 1.00 0.00 240 ALA A CA 1
ATOM 2699 C C . ALA A 1 186 ? -76.424 35.949 -59.500 1.00 0.00 240 ALA A C 1
ATOM 2700 O O . ALA A 1 186 ? -77.510 36.522 -59.591 1.00 0.00 240 ALA A O 1
ATOM 2707 N N . LEU A 1 187 ? -75.260 36.584 -59.573 1.00 0.00 241 LEU A N 1
ATOM 2708 C CA . LEU A 1 187 ? -75.216 38.026 -59.770 1.00 0.00 241 LEU A CA 1
ATOM 2709 C C . LEU A 1 187 ? -75.895 38.374 -61.096 1.00 0.00 241 LEU A C 1
ATOM 2710 O O . LEU A 1 187 ? -76.707 39.290 -61.164 1.00 0.00 241 LEU A O 1
ATOM 2726 N N . GLU A 1 188 ? -75.541 37.650 -62.152 1.00 0.00 242 GLU A N 1
ATOM 2727 C CA . GLU A 1 188 ? -76.110 37.919 -63.468 1.00 0.00 242 GLU A CA 1
ATOM 2728 C C . GLU A 1 188 ? -77.634 38.045 -63.402 1.00 0.00 242 GLU A C 1
ATOM 2729 O O . GLU A 1 188 ? -78.211 38.941 -64.017 1.00 0.00 242 GLU A O 1
ATOM 2741 N N . ALA A 1 189 ? -78.284 37.161 -62.647 1.00 0.00 243 ALA A N 1
ATOM 2742 C CA . ALA A 1 189 ? -79.742 37.215 -62.509 1.00 0.00 243 ALA A CA 1
ATOM 2743 C C . ALA A 1 189 ? -80.135 38.181 -61.394 1.00 0.00 243 ALA A C 1
ATOM 2744 O O . ALA A 1 189 ? -80.965 39.069 -61.584 1.00 0.00 243 ALA A O 1
ATOM 2751 N N . ALA A 1 190 ? -79.564 37.955 -60.216 1.00 0.00 244 ALA A N 1
ATOM 2752 C CA . ALA A 1 190 ? -79.886 38.763 -59.044 1.00 0.00 244 ALA A CA 1
ATOM 2753 C C . ALA A 1 190 ? -79.651 40.249 -59.305 1.00 0.00 244 ALA A C 1
ATOM 2754 O O . ALA A 1 190 ? -80.441 41.085 -58.867 1.00 0.00 244 ALA A O 1
ATOM 2761 N N . VAL A 1 191 ? -78.588 40.587 -60.027 1.00 0.00 245 VAL A N 1
ATOM 2762 C CA . VAL A 1 191 ? -78.312 41.985 -60.337 1.00 0.00 245 VAL A CA 1
ATOM 2763 C C . VAL A 1 191 ? -79.440 42.551 -61.195 1.00 0.00 245 VAL A C 1
ATOM 2764 O O . VAL A 1 191 ? -79.846 43.700 -61.035 1.00 0.00 245 VAL A O 1
ATOM 2777 N N . LYS A 1 192 ? -79.922 41.731 -62.124 1.00 0.00 246 LYS A N 1
ATOM 2778 C CA . LYS A 1 192 ? -80.986 42.141 -63.037 1.00 0.00 246 LYS A CA 1
ATOM 2779 C C . LYS A 1 192 ? -82.193 42.717 -62.296 1.00 0.00 246 LYS A C 1
ATOM 2780 O O . LYS A 1 192 ? -82.907 43.560 -62.839 1.00 0.00 246 LYS A O 1
ATOM 2799 N N . GLN A 1 193 ? -82.417 42.288 -61.057 1.00 0.00 247 GLN A N 1
ATOM 2800 C CA . GLN A 1 193 ? -83.539 42.810 -60.281 1.00 0.00 247 GLN A CA 1
ATOM 2801 C C . GLN A 1 193 ? -83.327 44.296 -60.025 1.00 0.00 247 GLN A C 1
ATOM 2802 O O . GLN A 1 193 ? -84.268 45.090 -60.013 1.00 0.00 247 GLN A O 1
ATOM 2816 N N . ALA A 1 194 ? -82.069 44.637 -59.795 1.00 0.00 248 ALA A N 1
ATOM 2817 C CA . ALA A 1 194 ? -81.694 46.014 -59.502 1.00 0.00 248 ALA A CA 1
ATOM 2818 C C . ALA A 1 194 ? -82.397 46.972 -60.458 1.00 0.00 248 ALA A C 1
ATOM 2819 O O . ALA A 1 194 ? -82.922 48.002 -60.037 1.00 0.00 248 ALA A O 1
ATOM 2826 N N . TYR A 1 195 ? -82.416 46.630 -61.741 1.00 0.00 249 TYR A N 1
ATOM 2827 C CA . TYR A 1 195 ? -83.073 47.477 -62.729 1.00 0.00 249 TYR A CA 1
ATOM 2828 C C . TYR A 1 195 ? -84.579 47.222 -62.730 1.00 0.00 249 TYR A C 1
ATOM 2829 O O . TYR A 1 195 ? -85.353 48.024 -63.250 1.00 0.00 249 TYR A O 1
ATOM 2847 N N . ALA A 1 196 ? -84.987 46.116 -62.111 1.00 0.00 250 ALA A N 1
ATOM 2848 C CA . ALA A 1 196 ? -86.407 45.779 -62.008 1.00 0.00 250 ALA A CA 1
ATOM 2849 C C . ALA A 1 196 ? -87.001 46.398 -60.740 1.00 0.00 250 ALA A C 1
ATOM 2850 O O . ALA A 1 196 ? -88.214 46.563 -60.619 1.00 0.00 250 ALA A O 1
ATOM 2857 N N . ALA A 1 197 ? -86.117 46.727 -59.797 1.00 0.00 251 ALA A N 1
ATOM 2858 C CA . ALA A 1 197 ? -86.528 47.323 -58.522 1.00 0.00 251 ALA A CA 1
ATOM 2859 C C . ALA A 1 197 ? -86.385 48.847 -58.546 1.00 0.00 251 ALA A C 1
ATOM 2860 O O . ALA A 1 197 ? -87.341 49.568 -58.267 1.00 0.00 251 ALA A O 1
ATOM 2867 N N . THR A 1 198 ? -85.182 49.327 -58.851 1.00 0.00 252 THR A N 1
ATOM 2868 C CA . THR A 1 198 ? -84.934 50.770 -58.870 1.00 0.00 252 THR A CA 1
ATOM 2869 C C . THR A 1 198 ? -85.652 51.440 -60.041 1.00 0.00 252 THR A C 1
ATOM 2870 O O . THR A 1 198 ? -85.047 52.193 -60.804 1.00 0.00 252 THR A O 1
ATOM 2881 N N . VAL A 1 199 ? -86.949 51.177 -60.158 1.00 0.00 253 VAL A N 1
ATOM 2882 C CA . VAL A 1 199 ? -87.772 51.769 -61.213 1.00 0.00 253 VAL A CA 1
ATOM 2883 C C . VAL A 1 199 ? -89.147 52.084 -60.644 1.00 0.00 253 VAL A C 1
ATOM 2884 O O . VAL A 1 199 ? -89.679 53.180 -60.823 1.00 0.00 253 VAL A O 1
ATOM 2897 N N . ALA A 1 200 ? -89.69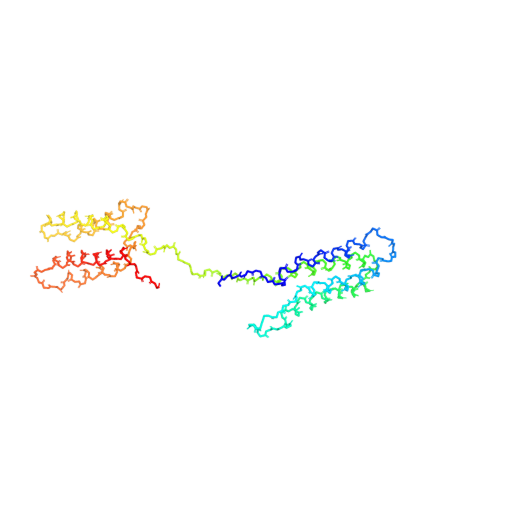8 51.107 -59.930 1.00 0.00 254 ALA A N 1
ATOM 2898 C CA . ALA A 1 200 ? -91.000 51.244 -59.284 1.00 0.00 254 ALA A CA 1
ATOM 2899 C C . ALA A 1 200 ? -90.879 50.776 -57.839 1.00 0.00 254 ALA A C 1
ATOM 2900 O O . ALA A 1 200 ? -91.233 49.645 -57.509 1.00 0.00 254 ALA A O 1
ATOM 2907 N N . THR A 1 201 ? -90.357 51.655 -56.985 1.00 0.00 255 THR A N 1
ATOM 2908 C CA . THR A 1 201 ? -90.160 51.342 -55.571 1.00 0.00 255 THR A CA 1
ATOM 2909 C C . THR A 1 201 ? -90.534 52.544 -54.708 1.00 0.00 255 THR A C 1
ATOM 2910 O O . THR A 1 201 ? -90.517 53.682 -55.176 1.00 0.00 255 THR A O 1
ATOM 2921 N N . ALA A 1 202 ? -90.886 52.285 -53.454 1.00 0.00 256 ALA A N 1
ATOM 2922 C CA . ALA A 1 202 ? -91.281 53.361 -52.551 1.00 0.00 256 ALA A CA 1
ATOM 2923 C C . ALA A 1 202 ? -90.236 54.489 -52.581 1.00 0.00 256 ALA A C 1
ATOM 2924 O O . ALA A 1 202 ? -89.036 54.217 -52.528 1.00 0.00 256 ALA A O 1
ATOM 2931 N N . PRO A 1 203 ? -90.650 55.741 -52.674 1.00 0.00 257 PRO A N 1
ATOM 2932 C CA . PRO A 1 203 ? -89.700 56.899 -52.723 1.00 0.00 257 PRO A CA 1
ATOM 2933 C C . PRO A 1 203 ? -89.121 57.249 -51.350 1.00 0.00 257 PRO A C 1
ATOM 2934 O O . PRO A 1 203 ? -89.529 58.231 -50.729 1.00 0.00 257 PRO A O 1
ATOM 2945 N N . GLU A 1 204 ? -88.166 56.450 -50.886 1.00 0.00 258 GLU A N 1
ATOM 2946 C CA . GLU A 1 204 ? -87.540 56.702 -49.593 1.00 0.00 258 GLU A CA 1
ATOM 2947 C C . GLU A 1 204 ? -86.274 55.864 -49.434 1.00 0.00 258 GLU A C 1
ATOM 2948 O O . GLU A 1 204 ? -85.260 56.340 -48.923 1.00 0.00 258 GLU A O 1
ATOM 2960 N N . VAL A 1 205 ? -86.344 54.610 -49.876 1.00 0.00 259 VAL A N 1
ATOM 2961 C CA . VAL A 1 205 ? -85.211 53.686 -49.787 1.00 0.00 259 VAL A CA 1
ATOM 2962 C C . VAL A 1 205 ? -84.766 53.263 -51.184 1.00 0.00 259 VAL A C 1
ATOM 2963 O O . VAL A 1 205 ? -84.204 52.186 -51.368 1.00 0.00 259 VAL A O 1
ATOM 2976 N N . LYS A 1 206 ? -85.056 54.105 -52.167 1.00 0.00 260 LYS A N 1
ATOM 2977 C CA . LYS A 1 206 ? -84.719 53.786 -53.549 1.00 0.00 260 LYS A CA 1
ATOM 2978 C C . LYS A 1 206 ? -83.243 53.400 -53.669 1.00 0.00 260 LYS A C 1
ATOM 2979 O O . LYS A 1 206 ? -82.927 52.367 -54.258 1.00 0.00 260 LYS A O 1
ATOM 2998 N N . TYR A 1 207 ? -82.336 54.198 -53.103 1.00 0.00 261 TYR A N 1
ATOM 2999 C CA . TYR A 1 207 ? -80.917 53.852 -53.172 1.00 0.00 261 TYR A CA 1
ATOM 3000 C C . TYR A 1 207 ? -80.580 52.826 -52.091 1.00 0.00 261 TYR A C 1
ATOM 3001 O O . TYR A 1 207 ? -79.870 51.854 -52.338 1.00 0.00 261 TYR A O 1
ATOM 3019 N N . THR A 1 208 ? -81.074 53.068 -50.883 1.00 0.00 262 THR A N 1
ATOM 3020 C CA . THR A 1 208 ? -80.795 52.174 -49.766 1.00 0.00 262 THR A CA 1
ATOM 3021 C C . THR A 1 208 ? -81.024 50.723 -50.168 1.00 0.00 262 THR A C 1
ATOM 3022 O O . THR A 1 208 ? -80.252 49.845 -49.785 1.00 0.00 262 THR A O 1
ATOM 3033 N N . VAL A 1 209 ? -82.059 50.465 -50.955 1.00 0.00 263 VAL A N 1
ATOM 3034 C CA . VAL A 1 209 ? -82.317 49.100 -51.395 1.00 0.00 263 VAL A CA 1
ATOM 3035 C C . VAL A 1 209 ? -81.112 48.592 -52.184 1.00 0.00 263 VAL A C 1
ATOM 3036 O O . VAL A 1 209 ? -80.616 47.490 -51.949 1.00 0.00 263 VAL A O 1
ATOM 3049 N N . PHE A 1 210 ? -80.648 49.419 -53.112 1.00 0.00 264 PHE A N 1
ATOM 3050 C CA . PHE A 1 210 ? -79.494 49.078 -53.938 1.00 0.00 264 PHE A CA 1
ATOM 3051 C C . PHE A 1 210 ? -78.259 48.837 -53.077 1.00 0.00 264 PHE A C 1
ATOM 3052 O O . PHE A 1 210 ? -77.504 47.898 -53.313 1.00 0.00 264 PHE A O 1
ATOM 3069 N N . GLU A 1 211 ? -78.058 49.685 -52.079 1.00 0.00 265 GLU A N 1
ATOM 3070 C CA . GLU A 1 211 ? -76.907 49.533 -51.199 1.00 0.00 265 GLU A CA 1
ATOM 3071 C C . GLU A 1 211 ? -77.057 48.321 -50.293 1.00 0.00 265 GLU A C 1
ATOM 3072 O O . GLU A 1 211 ? -76.104 47.576 -50.067 1.00 0.00 265 GLU A O 1
ATOM 3084 N N . THR A 1 212 ? -78.243 48.164 -49.742 1.00 0.00 266 THR A N 1
ATOM 3085 C CA . THR A 1 212 ? -78.497 47.075 -48.815 1.00 0.00 266 THR A CA 1
ATOM 3086 C C . THR A 1 212 ? -78.550 45.699 -49.483 1.00 0.00 266 THR A C 1
ATOM 3087 O O . THR A 1 212 ? -77.908 44.764 -49.011 1.00 0.00 266 THR A O 1
ATOM 3098 N N . ALA A 1 213 ? -79.323 45.555 -50.552 1.00 0.00 267 ALA A N 1
ATOM 3099 C CA . ALA A 1 213 ? -79.445 44.254 -51.212 1.00 0.00 267 ALA A CA 1
ATOM 3100 C C . ALA A 1 213 ? -78.110 43.763 -51.772 1.00 0.00 267 ALA A C 1
ATOM 3101 O O . ALA A 1 213 ? -77.781 42.584 -51.648 1.00 0.00 267 ALA A O 1
ATOM 3108 N N . LEU A 1 214 ? -77.347 44.655 -52.395 1.00 0.00 268 LEU A N 1
ATOM 3109 C CA . LEU A 1 214 ? -76.061 44.259 -52.967 1.00 0.00 268 LEU A CA 1
ATOM 3110 C C . LEU A 1 214 ? -75.117 43.792 -51.865 1.00 0.00 268 LEU A C 1
ATOM 3111 O O . LEU A 1 214 ? -74.552 42.702 -51.940 1.00 0.00 268 LEU A O 1
ATOM 3127 N N . LYS A 1 215 ? -74.963 44.615 -50.839 1.00 0.00 269 LYS A N 1
ATOM 3128 C CA . LYS A 1 215 ? -74.099 44.262 -49.728 1.00 0.00 269 LYS A CA 1
ATOM 3129 C C . LYS A 1 215 ? -74.627 43.009 -49.047 1.00 0.00 269 LYS A C 1
ATOM 3130 O O . LYS A 1 215 ? -73.870 42.099 -48.711 1.00 0.00 269 LYS A O 1
ATOM 3149 N N . LYS A 1 216 ? -75.937 42.982 -48.841 1.00 0.00 270 LYS A N 1
ATOM 3150 C CA . LYS A 1 216 ? -76.577 41.850 -48.190 1.00 0.00 270 LYS A CA 1
ATOM 3151 C C . LYS A 1 216 ? -76.398 40.565 -49.005 1.00 0.00 270 LYS A C 1
ATOM 3152 O O . LYS A 1 216 ? -76.034 39.522 -48.459 1.00 0.00 270 LYS A O 1
ATOM 3171 N N . ALA A 1 217 ? -76.671 40.640 -50.306 1.00 0.00 271 ALA A N 1
ATOM 3172 C CA . ALA A 1 217 ? -76.549 39.465 -51.170 1.00 0.00 271 ALA A CA 1
ATOM 3173 C C . ALA A 1 217 ? -75.114 38.964 -51.204 1.00 0.00 271 ALA A C 1
ATOM 3174 O O . ALA A 1 217 ? -74.860 37.761 -51.136 1.00 0.00 271 ALA A O 1
ATOM 3181 N N . ILE A 1 218 ? -74.184 39.897 -51.309 1.00 0.00 272 ILE A N 1
ATOM 3182 C CA . ILE A 1 218 ? -72.776 39.553 -51.353 1.00 0.00 272 ILE A CA 1
ATOM 3183 C C . ILE A 1 218 ? -72.331 38.933 -50.025 1.00 0.00 272 ILE A C 1
ATOM 3184 O O . ILE A 1 218 ? -71.513 38.013 -50.005 1.00 0.00 272 ILE A O 1
ATOM 3200 N N . THR A 1 219 ? -72.900 39.421 -48.920 1.00 0.00 273 THR A N 1
ATOM 3201 C CA . THR A 1 219 ? -72.577 38.880 -47.598 1.00 0.00 273 THR A CA 1
ATOM 3202 C C . THR A 1 219 ? -73.024 37.428 -47.497 1.00 0.00 273 THR A C 1
ATOM 3203 O O . THR A 1 219 ? -72.285 36.570 -47.039 1.00 0.00 273 THR A O 1
ATOM 3214 N N . ALA A 1 220 ? -74.252 37.147 -47.915 1.00 0.00 274 ALA A N 1
ATOM 3215 C CA . ALA A 1 220 ? -74.743 35.777 -47.827 1.00 0.00 274 ALA A CA 1
ATOM 3216 C C . ALA A 1 220 ? -73.726 34.881 -48.514 1.00 0.00 274 ALA A C 1
ATOM 3217 O O . ALA A 1 220 ? -73.316 33.850 -47.981 1.00 0.00 274 ALA A O 1
ATOM 3224 N N . MET A 1 221 ? -73.308 35.313 -49.690 1.00 0.00 275 MET A N 1
ATOM 3225 C CA . MET A 1 221 ? -72.314 34.605 -50.474 1.00 0.00 275 MET A CA 1
ATOM 3226 C C . MET A 1 221 ? -70.995 34.497 -49.699 1.00 0.00 275 MET A C 1
ATOM 3227 O O . MET A 1 221 ? -70.154 33.652 -50.006 1.00 0.00 275 MET A O 1
ATOM 3241 N N . SER A 1 222 ? -70.824 35.357 -48.690 1.00 0.00 276 SER A N 1
ATOM 3242 C CA . SER A 1 222 ? -69.605 35.337 -47.882 1.00 0.00 276 SER A CA 1
ATOM 3243 C C . SER A 1 222 ? -69.552 34.065 -47.036 1.00 0.00 276 SER A C 1
ATOM 3244 O O . SER A 1 222 ? -68.493 33.461 -46.864 1.00 0.00 276 SER A O 1
ATOM 3252 N N . GLU A 1 223 ? -70.708 33.672 -46.507 1.00 0.00 277 GLU A N 1
ATOM 3253 C CA . GLU A 1 223 ? -70.803 32.476 -45.673 1.00 0.00 277 GLU A CA 1
ATOM 3254 C C . GLU A 1 223 ? -70.397 31.241 -46.467 1.00 0.00 277 GLU A C 1
ATOM 3255 O O . GLU A 1 223 ? -70.083 30.196 -45.896 1.00 0.00 277 GLU A O 1
ATOM 3267 N N . ALA A 1 224 ? -70.407 31.370 -47.786 1.00 0.00 278 ALA A N 1
ATOM 3268 C CA . ALA A 1 224 ? -70.040 30.263 -48.657 1.00 0.00 278 ALA A CA 1
ATOM 3269 C C . ALA A 1 224 ? -68.618 29.801 -48.357 1.00 0.00 278 ALA A C 1
ATOM 3270 O O . ALA A 1 224 ? -68.316 28.610 -48.427 1.00 0.00 278 ALA A O 1
ATOM 3277 N N . GLN A 1 225 ? -67.743 30.749 -48.029 1.00 0.00 279 GLN A N 1
ATOM 3278 C CA . GLN A 1 225 ? -66.354 30.414 -47.733 1.00 0.00 279 GLN A CA 1
ATOM 3279 C C . GLN A 1 225 ? -66.272 29.479 -46.530 1.00 0.00 279 GLN A C 1
ATOM 3280 O O . GLN A 1 225 ? -65.467 28.548 -46.516 1.00 0.00 279 GLN A O 1
ATOM 3294 N N . LYS A 1 226 ? -67.107 29.722 -45.525 1.00 0.00 280 LYS A N 1
ATOM 3295 C CA . LYS A 1 226 ? -67.102 28.876 -44.337 1.00 0.00 280 LYS A CA 1
ATOM 3296 C C . LYS A 1 226 ? -67.386 27.435 -44.722 1.00 0.00 280 LYS A C 1
ATOM 3297 O O . LYS A 1 226 ? -66.675 26.518 -44.313 1.00 0.00 280 LYS A O 1
ATOM 3316 N N . ALA A 1 227 ? -68.426 27.246 -45.518 1.00 0.00 281 ALA A N 1
ATOM 3317 C CA . ALA A 1 227 ? -68.801 25.916 -45.966 1.00 0.00 281 ALA A CA 1
ATOM 3318 C C . ALA A 1 227 ? -69.592 26.009 -47.260 1.00 0.00 281 ALA A C 1
ATOM 3319 O O . ALA A 1 227 ? -70.544 26.782 -47.365 1.00 0.00 281 ALA A O 1
ATOM 3326 N N . ALA A 1 228 ? -69.197 25.209 -48.238 1.00 0.00 282 ALA A N 1
ATOM 3327 C CA . ALA A 1 228 ? -69.877 25.195 -49.524 1.00 0.00 282 ALA A CA 1
ATOM 3328 C C . ALA A 1 228 ? -71.024 24.196 -49.480 1.00 0.00 282 ALA A C 1
ATOM 3329 O O . ALA A 1 228 ? -71.613 23.858 -50.507 1.00 0.00 282 ALA A O 1
ATOM 3336 N N . LYS A 1 229 ? -71.331 23.723 -48.274 1.00 0.00 283 LYS A N 1
ATOM 3337 C CA . LYS A 1 229 ? -72.409 22.756 -48.094 1.00 0.00 283 LYS A CA 1
ATOM 3338 C C . LYS A 1 229 ? -72.267 21.606 -49.088 1.00 0.00 283 LYS A C 1
ATOM 3339 O O . LYS A 1 229 ? -73.169 21.346 -49.883 1.00 0.00 283 LYS A O 1
ATOM 3358 N N . PRO A 1 230 ? -71.153 20.920 -49.059 1.00 0.00 284 PRO A N 1
ATOM 3359 C CA . PRO A 1 230 ? -70.887 19.773 -49.979 1.00 0.00 284 PRO A CA 1
ATOM 3360 C C . PRO A 1 230 ? -71.734 18.549 -49.631 1.00 0.00 284 PRO A C 1
ATOM 3361 O O . PRO A 1 230 ? -72.123 18.358 -48.478 1.00 0.00 284 PRO A O 1
ATOM 3372 N N . ALA A 1 231 ? -72.015 17.724 -50.636 1.00 0.00 285 ALA A N 1
ATOM 3373 C CA . ALA A 1 231 ? -72.815 16.523 -50.426 1.00 0.00 285 ALA A CA 1
ATOM 3374 C C . ALA A 1 231 ? -72.131 15.591 -49.432 1.00 0.00 285 ALA A C 1
ATOM 3375 O O . ALA A 1 231 ? -70.933 15.726 -49.251 1.00 0.00 285 ALA A O 1
ATOM 3383 N N . PRO A 1 1 ? -46.066 6.700 -68.972 1.00 0.00 55 PRO A N 2
ATOM 3384 C CA . PRO A 1 1 ? -46.199 5.324 -68.434 1.00 0.00 55 PRO A CA 2
ATOM 3385 C C . PRO A 1 1 ? -47.621 5.101 -67.924 1.00 0.00 55 PRO A C 2
ATOM 3386 O O . PRO A 1 1 ? -48.136 5.883 -67.125 1.00 0.00 55 PRO A O 2
ATOM 3399 N N . ALA A 1 2 ? -48.240 4.024 -68.395 1.00 0.00 56 ALA A N 2
ATOM 3400 C CA . ALA A 1 2 ? -49.597 3.684 -67.988 1.00 0.00 56 ALA A CA 2
ATOM 3401 C C . ALA A 1 2 ? -49.644 3.361 -66.499 1.00 0.00 56 ALA A C 2
ATOM 3402 O O . ALA A 1 2 ? -48.681 2.836 -65.937 1.00 0.00 56 ALA A O 2
ATOM 3409 N N . GLY A 1 3 ? -50.767 3.678 -65.862 1.00 0.00 57 GLY A N 2
ATOM 3410 C CA . GLY A 1 3 ? -50.920 3.415 -64.437 1.00 0.00 57 GLY A CA 2
ATOM 3411 C C . GLY A 1 3 ? -50.980 1.915 -64.167 1.00 0.00 57 GLY A C 2
ATOM 3412 O O . GLY A 1 3 ? -49.991 1.312 -63.755 1.00 0.00 57 GLY A O 2
ATOM 3416 N N . LYS A 1 4 ? -52.144 1.324 -64.417 1.00 0.00 58 LYS A N 2
ATOM 3417 C CA . LYS A 1 4 ? -52.330 -0.109 -64.210 1.00 0.00 58 LYS A CA 2
ATOM 3418 C C . LYS A 1 4 ? -53.717 -0.531 -64.693 1.00 0.00 58 LYS A C 2
ATOM 3419 O O . LYS A 1 4 ? -53.912 -0.813 -65.874 1.00 0.00 58 LYS A O 2
ATOM 3438 N N . ALA A 1 5 ? -54.677 -0.571 -63.771 1.00 0.00 59 ALA A N 2
ATOM 3439 C CA . ALA A 1 5 ? -56.042 -0.957 -64.115 1.00 0.00 59 ALA A CA 2
ATOM 3440 C C . ALA A 1 5 ? -56.043 -2.158 -65.058 1.00 0.00 59 ALA A C 2
ATOM 3441 O O . ALA A 1 5 ? -56.616 -2.102 -66.147 1.00 0.00 59 ALA A O 2
ATOM 3448 N N . THR A 1 6 ? -55.390 -3.243 -64.638 1.00 0.00 60 THR A N 2
ATOM 3449 C CA . THR A 1 6 ? -55.313 -4.455 -65.459 1.00 0.00 60 THR A CA 2
ATOM 3450 C C . THR A 1 6 ? -56.209 -5.550 -64.890 1.00 0.00 60 THR A C 2
ATOM 3451 O O . THR A 1 6 ? -56.523 -5.561 -63.700 1.00 0.00 60 THR A O 2
ATOM 3462 N N . THR A 1 7 ? -56.626 -6.470 -65.761 1.00 0.00 61 THR A N 2
ATOM 3463 C CA . THR A 1 7 ? -57.499 -7.579 -65.365 1.00 0.00 61 THR A CA 2
ATOM 3464 C C . THR A 1 7 ? -56.725 -8.892 -65.342 1.00 0.00 61 THR A C 2
ATOM 3465 O O . THR A 1 7 ? -55.590 -8.963 -65.811 1.00 0.00 61 THR A O 2
ATOM 3476 N N . GLU A 1 8 ? -57.352 -9.932 -64.802 1.00 0.00 62 GLU A N 2
ATOM 3477 C CA . GLU A 1 8 ? -56.721 -11.244 -64.730 1.00 0.00 62 GLU A CA 2
ATOM 3478 C C . GLU A 1 8 ? -56.436 -11.763 -66.138 1.00 0.00 62 GLU A C 2
ATOM 3479 O O . GLU A 1 8 ? -55.403 -12.384 -66.389 1.00 0.00 62 GLU A O 2
ATOM 3491 N N . GLU A 1 9 ? -57.367 -11.497 -67.048 1.00 0.00 63 GLU A N 2
ATOM 3492 C CA . GLU A 1 9 ? -57.207 -11.941 -68.430 1.00 0.00 63 GLU A CA 2
ATOM 3493 C C . GLU A 1 9 ? -55.918 -11.357 -69.016 1.00 0.00 63 GLU A C 2
ATOM 3494 O O . GLU A 1 9 ? -54.982 -12.092 -69.323 1.00 0.00 63 GLU A O 2
ATOM 3506 N N . GLN A 1 10 ? -55.880 -10.042 -69.192 1.00 0.00 64 GLN A N 2
ATOM 3507 C CA . GLN A 1 10 ? -54.702 -9.404 -69.772 1.00 0.00 64 GLN A CA 2
ATOM 3508 C C . GLN A 1 10 ? -53.456 -9.907 -69.061 1.00 0.00 64 GLN A C 2
ATOM 3509 O O . GLN A 1 10 ? -52.433 -10.182 -69.689 1.00 0.00 64 GLN A O 2
ATOM 3523 N N . LYS A 1 11 ? -53.564 -10.053 -67.752 1.00 0.00 65 LYS A N 2
ATOM 3524 C CA . LYS A 1 11 ? -52.457 -10.561 -66.958 1.00 0.00 65 LYS A CA 2
ATOM 3525 C C . LYS A 1 11 ? -52.121 -11.995 -67.362 1.00 0.00 65 LYS A C 2
ATOM 3526 O O . LYS A 1 11 ? -50.948 -12.368 -67.411 1.00 0.00 65 LYS A O 2
ATOM 3545 N N . LEU A 1 12 ? -53.145 -12.797 -67.671 1.00 0.00 66 LEU A N 2
ATOM 3546 C CA . LEU A 1 12 ? -52.933 -14.181 -68.089 1.00 0.00 66 LEU A CA 2
ATOM 3547 C C . LEU A 1 12 ? -52.292 -14.255 -69.470 1.00 0.00 66 LEU A C 2
ATOM 3548 O O . LEU A 1 12 ? -51.365 -15.033 -69.697 1.00 0.00 66 LEU A O 2
ATOM 3564 N N . ILE A 1 13 ? -52.825 -13.471 -70.397 1.00 0.00 67 ILE A N 2
ATOM 3565 C CA . ILE A 1 13 ? -52.342 -13.482 -71.766 1.00 0.00 67 ILE A CA 2
ATOM 3566 C C . ILE A 1 13 ? -50.860 -13.125 -71.834 1.00 0.00 67 ILE A C 2
ATOM 3567 O O . ILE A 1 13 ? -50.177 -13.462 -72.800 1.00 0.00 67 ILE A O 2
ATOM 3583 N N . GLU A 1 14 ? -50.363 -12.452 -70.807 1.00 0.00 68 GLU A N 2
ATOM 3584 C CA . GLU A 1 14 ? -48.954 -12.078 -70.760 1.00 0.00 68 GLU A CA 2
ATOM 3585 C C . GLU A 1 14 ? -48.136 -13.239 -70.215 1.00 0.00 68 GLU A C 2
ATOM 3586 O O . GLU A 1 14 ? -46.990 -13.457 -70.607 1.00 0.00 68 GLU A O 2
ATOM 3598 N N . LYS A 1 15 ? -48.746 -13.966 -69.291 1.00 0.00 69 LYS A N 2
ATOM 3599 C CA . LYS A 1 15 ? -48.103 -15.104 -68.652 1.00 0.00 69 LYS A CA 2
ATOM 3600 C C . LYS A 1 15 ? -48.181 -16.373 -69.508 1.00 0.00 69 LYS A C 2
ATOM 3601 O O . LYS A 1 15 ? -47.298 -17.228 -69.437 1.00 0.00 69 LYS A O 2
ATOM 3620 N N . ILE A 1 16 ? -49.246 -16.506 -70.298 1.00 0.00 70 ILE A N 2
ATOM 3621 C CA . ILE A 1 16 ? -49.419 -17.693 -71.132 1.00 0.00 70 ILE A CA 2
ATOM 3622 C C . ILE A 1 16 ? -48.261 -17.850 -72.109 1.00 0.00 70 ILE A C 2
ATOM 3623 O O . ILE A 1 16 ? -48.032 -18.935 -72.644 1.00 0.00 70 ILE A O 2
ATOM 3639 N N . ASN A 1 17 ? -47.549 -16.761 -72.360 1.00 0.00 71 ASN A N 2
ATOM 3640 C CA . ASN A 1 17 ? -46.443 -16.817 -73.304 1.00 0.00 71 ASN A CA 2
ATOM 3641 C C . ASN A 1 17 ? -45.460 -17.906 -72.886 1.00 0.00 71 ASN A C 2
ATOM 3642 O O . ASN A 1 17 ? -45.018 -18.697 -73.715 1.00 0.00 71 ASN A O 2
ATOM 3653 N N . ALA A 1 18 ? -45.115 -17.942 -71.604 1.00 0.00 72 ALA A N 2
ATOM 3654 C CA . ALA A 1 18 ? -44.174 -18.941 -71.115 1.00 0.00 72 ALA A CA 2
ATOM 3655 C C . ALA A 1 18 ? -44.694 -20.351 -71.384 1.00 0.00 72 ALA A C 2
ATOM 3656 O O . ALA A 1 18 ? -43.930 -21.236 -71.771 1.00 0.00 72 ALA A O 2
ATOM 3663 N N . GLY A 1 19 ? -45.993 -20.561 -71.190 1.00 0.00 73 GLY A N 2
ATOM 3664 C CA . GLY A 1 19 ? -46.579 -21.876 -71.434 1.00 0.00 73 GLY A CA 2
ATOM 3665 C C . GLY A 1 19 ? -46.424 -22.265 -72.903 1.00 0.00 73 GLY A C 2
ATOM 3666 O O . GLY A 1 19 ? -46.161 -23.423 -73.226 1.00 0.00 73 GLY A O 2
ATOM 3670 N N . PHE A 1 20 ? -46.596 -21.285 -73.788 1.00 0.00 74 PHE A N 2
ATOM 3671 C CA . PHE A 1 20 ? -46.483 -21.521 -75.224 1.00 0.00 74 PHE A CA 2
ATOM 3672 C C . PHE A 1 20 ? -45.060 -21.884 -75.592 1.00 0.00 74 PHE A C 2
ATOM 3673 O O . PHE A 1 20 ? -44.831 -22.711 -76.469 1.00 0.00 74 PHE A O 2
ATOM 3690 N N . LYS A 1 21 ? -44.106 -21.265 -74.931 1.00 0.00 75 LYS A N 2
ATOM 3691 C CA . LYS A 1 21 ? -42.725 -21.547 -75.240 1.00 0.00 75 LYS A CA 2
ATOM 3692 C C . LYS A 1 21 ? -42.417 -23.021 -75.007 1.00 0.00 75 LYS A C 2
ATOM 3693 O O . LYS A 1 21 ? -41.489 -23.568 -75.597 1.00 0.00 75 LYS A O 2
ATOM 3712 N N . ALA A 1 22 ? -43.197 -23.662 -74.149 1.00 0.00 76 ALA A N 2
ATOM 3713 C CA . ALA A 1 22 ? -42.983 -25.072 -73.859 1.00 0.00 76 ALA A CA 2
ATOM 3714 C C . ALA A 1 22 ? -43.130 -25.920 -75.122 1.00 0.00 76 ALA A C 2
ATOM 3715 O O . ALA A 1 22 ? -42.337 -26.832 -75.358 1.00 0.00 76 ALA A O 2
ATOM 3722 N N . ALA A 1 23 ? -44.139 -25.615 -75.944 1.00 0.00 77 ALA A N 2
ATOM 3723 C CA . ALA A 1 23 ? -44.356 -26.362 -77.186 1.00 0.00 77 ALA A CA 2
ATOM 3724 C C . ALA A 1 23 ? -43.595 -25.743 -78.350 1.00 0.00 77 ALA A C 2
ATOM 3725 O O . ALA A 1 23 ? -43.001 -26.452 -79.163 1.00 0.00 77 ALA A O 2
ATOM 3732 N N . LEU A 1 24 ? -43.651 -24.417 -78.450 1.00 0.00 78 LEU A N 2
ATOM 3733 C CA . LEU A 1 24 ? -42.994 -23.726 -79.554 1.00 0.00 78 LEU A CA 2
ATOM 3734 C C . LEU A 1 24 ? -41.486 -23.963 -79.514 1.00 0.00 78 LEU A C 2
ATOM 3735 O O . LEU A 1 24 ? -40.862 -24.224 -80.543 1.00 0.00 78 LEU A O 2
ATOM 3751 N N . ALA A 1 25 ? -40.909 -23.887 -78.320 1.00 0.00 79 ALA A N 2
ATOM 3752 C CA . ALA A 1 25 ? -39.477 -24.112 -78.157 1.00 0.00 79 ALA A CA 2
ATOM 3753 C C . ALA A 1 25 ? -39.120 -25.555 -78.502 1.00 0.00 79 ALA A C 2
ATOM 3754 O O . ALA A 1 25 ? -38.056 -25.828 -79.056 1.00 0.00 79 ALA A O 2
ATOM 3761 N N . ALA A 1 26 ? -40.015 -26.474 -78.152 1.00 0.00 80 ALA A N 2
ATOM 3762 C CA . ALA A 1 26 ? -39.801 -27.893 -78.407 1.00 0.00 80 ALA A CA 2
ATOM 3763 C C . ALA A 1 26 ? -40.050 -28.249 -79.873 1.00 0.00 80 ALA A C 2
ATOM 3764 O O . ALA A 1 26 ? -39.663 -29.325 -80.327 1.00 0.00 80 ALA A O 2
ATOM 3771 N N . ALA A 1 27 ? -40.694 -27.349 -80.615 1.00 0.00 81 ALA A N 2
ATOM 3772 C CA . ALA A 1 27 ? -40.974 -27.608 -82.024 1.00 0.00 81 ALA A CA 2
ATOM 3773 C C . ALA A 1 27 ? -39.669 -27.824 -82.782 1.00 0.00 81 ALA A C 2
ATOM 3774 O O . ALA A 1 27 ? -39.583 -28.680 -83.662 1.00 0.00 81 ALA A O 2
ATOM 3781 N N . ALA A 1 28 ? -38.651 -27.041 -82.428 1.00 0.00 82 ALA A N 2
ATOM 3782 C CA . ALA A 1 28 ? -37.337 -27.138 -83.069 1.00 0.00 82 ALA A CA 2
ATOM 3783 C C . ALA A 1 28 ? -36.327 -27.801 -82.130 1.00 0.00 82 ALA A C 2
ATOM 3784 O O . ALA A 1 28 ? -36.517 -27.828 -80.915 1.00 0.00 82 ALA A O 2
ATOM 3791 N N . GLY A 1 29 ? -35.250 -28.329 -82.711 1.00 0.00 83 GLY A N 2
ATOM 3792 C CA . GLY A 1 29 ? -34.195 -28.990 -81.936 1.00 0.00 83 GLY A CA 2
ATOM 3793 C C . GLY A 1 29 ? -34.330 -30.509 -81.989 1.00 0.00 83 GLY A C 2
ATOM 3794 O O . GLY A 1 29 ? -33.385 -31.233 -81.677 1.00 0.00 83 GLY A O 2
ATOM 3798 N N . VAL A 1 30 ? -35.508 -30.992 -82.382 1.00 0.00 84 VAL A N 2
ATOM 3799 C CA . VAL A 1 30 ? -35.751 -32.436 -82.471 1.00 0.00 84 VAL A CA 2
ATOM 3800 C C . VAL A 1 30 ? -35.719 -32.884 -83.932 1.00 0.00 84 VAL A C 2
ATOM 3801 O O . VAL A 1 30 ? -35.814 -32.056 -84.837 1.00 0.00 84 VAL A O 2
ATOM 3814 N N . GLN A 1 31 ? -35.572 -34.191 -84.170 1.00 0.00 85 GLN A N 2
ATOM 3815 C CA . GLN A 1 31 ? -35.519 -34.691 -85.537 1.00 0.00 85 GLN A CA 2
ATOM 3816 C C . GLN A 1 31 ? -36.902 -34.620 -86.197 1.00 0.00 85 GLN A C 2
ATOM 3817 O O . GLN A 1 31 ? -37.913 -34.731 -85.505 1.00 0.00 85 GLN A O 2
ATOM 3831 N N . PRO A 1 32 ? -36.987 -34.464 -87.505 1.00 0.00 86 PRO A N 2
ATOM 3832 C CA . PRO A 1 32 ? -38.313 -34.415 -88.197 1.00 0.00 86 PRO A CA 2
ATOM 3833 C C . PRO A 1 32 ? -39.158 -35.658 -87.898 1.00 0.00 86 PRO A C 2
ATOM 3834 O O . PRO A 1 32 ? -39.091 -36.651 -88.622 1.00 0.00 86 PRO A O 2
ATOM 3845 N N . ALA A 1 33 ? -39.954 -35.602 -86.832 1.00 0.00 87 ALA A N 2
ATOM 3846 C CA . ALA A 1 33 ? -40.796 -36.743 -86.475 1.00 0.00 87 ALA A CA 2
ATOM 3847 C C . ALA A 1 33 ? -41.741 -36.422 -85.323 1.00 0.00 87 ALA A C 2
ATOM 3848 O O . ALA A 1 33 ? -42.925 -36.757 -85.379 1.00 0.00 87 ALA A O 2
ATOM 3855 N N . ASP A 1 34 ? -41.230 -35.774 -84.277 1.00 0.00 88 ASP A N 2
ATOM 3856 C CA . ASP A 1 34 ? -42.060 -35.423 -83.124 1.00 0.00 88 ASP A CA 2
ATOM 3857 C C . ASP A 1 34 ? -42.443 -33.950 -83.172 1.00 0.00 88 ASP A C 2
ATOM 3858 O O . ASP A 1 34 ? -43.388 -33.520 -82.512 1.00 0.00 88 ASP A O 2
ATOM 3867 N N . LYS A 1 35 ? -41.686 -33.175 -83.943 1.00 0.00 89 LYS A N 2
ATOM 3868 C CA . LYS A 1 35 ? -41.936 -31.743 -84.054 1.00 0.00 89 LYS A CA 2
ATOM 3869 C C . LYS A 1 35 ? -43.388 -31.465 -84.419 1.00 0.00 89 LYS A C 2
ATOM 3870 O O . LYS A 1 35 ? -43.908 -30.393 -84.123 1.00 0.00 89 LYS A O 2
ATOM 3889 N N . TYR A 1 36 ? -44.043 -32.436 -85.050 1.00 0.00 90 TYR A N 2
ATOM 3890 C CA . TYR A 1 36 ? -45.442 -32.279 -85.431 1.00 0.00 90 TYR A CA 2
ATOM 3891 C C . TYR A 1 36 ? -46.352 -32.640 -84.254 1.00 0.00 90 TYR A C 2
ATOM 3892 O O . TYR A 1 36 ? -47.240 -31.874 -83.880 1.00 0.00 90 TYR A O 2
ATOM 3910 N N . ARG A 1 37 ? -46.129 -33.823 -83.696 1.00 0.00 91 ARG A N 2
ATOM 3911 C CA . ARG A 1 37 ? -46.937 -34.302 -82.581 1.00 0.00 91 ARG A CA 2
ATOM 3912 C C . ARG A 1 37 ? -46.650 -33.517 -81.304 1.00 0.00 91 ARG A C 2
ATOM 3913 O O . ARG A 1 37 ? -47.477 -33.488 -80.393 1.00 0.00 91 ARG A O 2
ATOM 3934 N N . THR A 1 38 ? -45.486 -32.877 -81.235 1.00 0.00 92 THR A N 2
ATOM 3935 C CA . THR A 1 38 ? -45.135 -32.100 -80.051 1.00 0.00 92 THR A CA 2
ATOM 3936 C C . THR A 1 38 ? -46.100 -30.931 -79.909 1.00 0.00 92 THR A C 2
ATOM 3937 O O . THR A 1 38 ? -46.528 -30.591 -78.810 1.00 0.00 92 THR A O 2
ATOM 3948 N N . PHE A 1 39 ? -46.402 -30.297 -81.035 1.00 0.00 93 PHE A N 2
ATOM 3949 C CA . PHE A 1 39 ? -47.282 -29.138 -81.014 1.00 0.00 93 PHE A CA 2
ATOM 3950 C C . PHE A 1 39 ? -48.518 -29.414 -80.158 1.00 0.00 93 PHE A C 2
ATOM 3951 O O . PHE A 1 39 ? -48.699 -28.784 -79.124 1.00 0.00 93 PHE A O 2
ATOM 3968 N N . VAL A 1 40 ? -49.371 -30.338 -80.576 1.00 0.00 94 VAL A N 2
ATOM 3969 C CA . VAL A 1 40 ? -50.575 -30.633 -79.811 1.00 0.00 94 VAL A CA 2
ATOM 3970 C C . VAL A 1 40 ? -50.262 -31.357 -78.492 1.00 0.00 94 VAL A C 2
ATOM 3971 O O . VAL A 1 40 ? -50.877 -31.088 -77.460 1.00 0.00 94 VAL A O 2
ATOM 3984 N N . ALA A 1 41 ? -49.331 -32.300 -78.560 1.00 0.00 95 ALA A N 2
ATOM 3985 C CA . ALA A 1 41 ? -48.964 -33.099 -77.385 1.00 0.00 95 ALA A CA 2
ATOM 3986 C C . ALA A 1 41 ? -48.383 -32.256 -76.243 1.00 0.00 95 ALA A C 2
ATOM 3987 O O . ALA A 1 41 ? -48.732 -32.461 -75.080 1.00 0.00 95 ALA A O 2
ATOM 3994 N N . THR A 1 42 ? -47.489 -31.327 -76.569 1.00 0.00 96 THR A N 2
ATOM 3995 C CA . THR A 1 42 ? -46.858 -30.483 -75.546 1.00 0.00 96 THR A CA 2
ATOM 3996 C C . THR A 1 42 ? -47.724 -29.280 -75.169 1.00 0.00 96 THR A C 2
ATOM 3997 O O . THR A 1 42 ? -47.805 -28.914 -73.996 1.00 0.00 96 THR A O 2
ATOM 4008 N N . PHE A 1 43 ? -48.361 -28.664 -76.158 1.00 0.00 97 PHE A N 2
ATOM 4009 C CA . PHE A 1 43 ? -49.206 -27.498 -75.899 1.00 0.00 97 PHE A CA 2
ATOM 4010 C C . PHE A 1 43 ? -50.255 -27.831 -74.847 1.00 0.00 97 PHE A C 2
ATOM 4011 O O . PHE A 1 43 ? -50.826 -26.941 -74.216 1.00 0.00 97 PHE A O 2
ATOM 4028 N N . GLY A 1 44 ? -50.494 -29.119 -74.665 1.00 0.00 98 GLY A N 2
ATOM 4029 C CA . GLY A 1 44 ? -51.471 -29.561 -73.681 1.00 0.00 98 GLY A CA 2
ATOM 4030 C C . GLY A 1 44 ? -51.073 -29.043 -72.305 1.00 0.00 98 GLY A C 2
ATOM 4031 O O . GLY A 1 44 ? -51.913 -28.570 -71.538 1.00 0.00 98 GLY A O 2
ATOM 4035 N N . ALA A 1 45 ? -49.778 -29.108 -72.016 1.00 0.00 99 ALA A N 2
ATOM 4036 C CA . ALA A 1 45 ? -49.250 -28.616 -70.749 1.00 0.00 99 ALA A CA 2
ATOM 4037 C C . ALA A 1 45 ? -49.370 -27.092 -70.665 1.00 0.00 99 ALA A C 2
ATOM 4038 O O . ALA A 1 45 ? -49.630 -26.536 -69.599 1.00 0.00 99 ALA A O 2
ATOM 4045 N N . ALA A 1 46 ? -49.142 -26.425 -71.798 1.00 0.00 100 ALA A N 2
ATOM 4046 C CA . ALA A 1 46 ? -49.188 -24.964 -71.850 1.00 0.00 100 ALA A CA 2
ATOM 4047 C C . ALA A 1 46 ? -50.542 -24.415 -71.444 1.00 0.00 100 ALA A C 2
ATOM 4048 O O . ALA A 1 46 ? -50.618 -23.471 -70.658 1.00 0.00 100 ALA A O 2
ATOM 4055 N N . SER A 1 47 ? -51.612 -24.991 -71.965 1.00 0.00 101 SER A N 2
ATOM 4056 C CA . SER A 1 47 ? -52.937 -24.511 -71.611 1.00 0.00 101 SER A CA 2
ATOM 4057 C C . SER A 1 47 ? -53.325 -24.994 -70.222 1.00 0.00 101 SER A C 2
ATOM 4058 O O . SER A 1 47 ? -54.115 -24.355 -69.528 1.00 0.00 101 SER A O 2
ATOM 4066 N N . ASN A 1 48 ? -52.757 -26.125 -69.815 1.00 0.00 102 ASN A N 2
ATOM 4067 C CA . ASN A 1 48 ? -53.048 -26.674 -68.498 1.00 0.00 102 ASN A CA 2
ATOM 4068 C C . ASN A 1 48 ? -52.612 -25.698 -67.414 1.00 0.00 102 ASN A C 2
ATOM 4069 O O . ASN A 1 48 ? -53.358 -25.423 -66.475 1.00 0.00 102 ASN A O 2
ATOM 4080 N N . LYS A 1 49 ? -51.397 -25.175 -67.554 1.00 0.00 103 LYS A N 2
ATOM 4081 C CA . LYS A 1 49 ? -50.875 -24.226 -66.578 1.00 0.00 103 LYS A CA 2
ATOM 4082 C C . LYS A 1 49 ? -51.714 -22.956 -66.569 1.00 0.00 103 LYS A C 2
ATOM 4083 O O . LYS A 1 49 ? -52.109 -22.466 -65.512 1.00 0.00 103 LYS A O 2
ATOM 4102 N N . ALA A 1 50 ? -51.967 -22.419 -67.758 1.00 0.00 104 ALA A N 2
ATOM 4103 C CA . ALA A 1 50 ? -52.742 -21.196 -67.871 1.00 0.00 104 ALA A CA 2
ATOM 4104 C C . ALA A 1 50 ? -54.150 -21.405 -67.325 1.00 0.00 104 ALA A C 2
ATOM 4105 O O . ALA A 1 50 ? -54.705 -20.547 -66.638 1.00 0.00 104 ALA A O 2
ATOM 4112 N N . PHE A 1 51 ? -54.715 -22.560 -67.649 1.00 0.00 105 PHE A N 2
ATOM 4113 C CA . PHE A 1 51 ? -56.059 -22.899 -67.203 1.00 0.00 105 PHE A CA 2
ATOM 4114 C C . PHE A 1 51 ? -56.102 -22.901 -65.671 1.00 0.00 105 PHE A C 2
ATOM 4115 O O . PHE A 1 51 ? -57.065 -22.436 -65.062 1.00 0.00 105 PHE A O 2
ATOM 4132 N N . ALA A 1 52 ? -55.040 -23.425 -65.063 1.00 0.00 106 ALA A N 2
ATOM 4133 C CA . ALA A 1 52 ? -54.937 -23.491 -63.606 1.00 0.00 106 ALA A CA 2
ATOM 4134 C C . ALA A 1 52 ? -54.489 -22.154 -63.015 1.00 0.00 106 ALA A C 2
ATOM 4135 O O . ALA A 1 52 ? -54.637 -21.919 -61.815 1.00 0.00 106 ALA A O 2
ATOM 4142 N N . GLU A 1 53 ? -53.953 -21.275 -63.862 1.00 0.00 107 GLU A N 2
ATOM 4143 C CA . GLU A 1 53 ? -53.501 -19.951 -63.411 1.00 0.00 107 GLU A CA 2
ATOM 4144 C C . GLU A 1 53 ? -54.483 -18.870 -63.838 1.00 0.00 107 GLU A C 2
ATOM 4145 O O . GLU A 1 53 ? -54.405 -17.731 -63.376 1.00 0.00 107 GLU A O 2
ATOM 4157 N N . GLY A 1 54 ? -55.404 -19.228 -64.725 1.00 0.00 108 GLY A N 2
ATOM 4158 C CA . GLY A 1 54 ? -56.390 -18.270 -65.205 1.00 0.00 108 GLY A CA 2
ATOM 4159 C C . GLY A 1 54 ? -57.247 -17.753 -64.058 1.00 0.00 108 GLY A C 2
ATOM 4160 O O . GLY A 1 54 ? -57.570 -16.567 -64.001 1.00 0.00 108 GLY A O 2
ATOM 4164 N N . LEU A 1 55 ? -57.629 -18.651 -63.151 1.00 0.00 109 LEU A N 2
ATOM 4165 C CA . LEU A 1 55 ? -58.463 -18.273 -62.014 1.00 0.00 109 LEU A CA 2
ATOM 4166 C C . LEU A 1 55 ? -57.611 -17.906 -60.805 1.00 0.00 109 LEU A C 2
ATOM 4167 O O . LEU A 1 55 ? -57.073 -18.778 -60.124 1.00 0.00 109 LEU A O 2
ATOM 4183 N N . SER A 1 56 ? -57.516 -16.609 -60.527 1.00 0.00 110 SER A N 2
ATOM 4184 C CA . SER A 1 56 ? -56.752 -16.136 -59.378 1.00 0.00 110 SER A CA 2
ATOM 4185 C C . SER A 1 56 ? -57.134 -14.697 -59.050 1.00 0.00 110 SER A C 2
ATOM 4186 O O . SER A 1 56 ? -57.500 -13.928 -59.939 1.00 0.00 110 SER A O 2
ATOM 4194 N N . GLY A 1 57 ? -57.039 -14.332 -57.777 1.00 0.00 111 GLY A N 2
ATOM 4195 C CA . GLY A 1 57 ? -57.369 -12.974 -57.367 1.00 0.00 111 GLY A CA 2
ATOM 4196 C C . GLY A 1 57 ? -58.805 -12.637 -57.744 1.00 0.00 111 GLY A C 2
ATOM 4197 O O . GLY A 1 57 ? -59.119 -11.491 -58.061 1.00 0.00 111 GLY A O 2
ATOM 4201 N N . GLU A 1 58 ? -59.677 -13.640 -57.718 1.00 0.00 112 GLU A N 2
ATOM 4202 C CA . GLU A 1 58 ? -61.078 -13.430 -58.070 1.00 0.00 112 GLU A CA 2
ATOM 4203 C C . GLU A 1 58 ? -61.965 -14.391 -57.279 1.00 0.00 112 GLU A C 2
ATOM 4204 O O . GLU A 1 58 ? -62.426 -15.404 -57.808 1.00 0.00 112 GLU A O 2
ATOM 4216 N N . PRO A 1 59 ? -62.204 -14.094 -56.030 1.00 0.00 113 PRO A N 2
ATOM 4217 C CA . PRO A 1 59 ? -63.056 -14.948 -55.153 1.00 0.00 113 PRO A CA 2
ATOM 4218 C C . PRO A 1 59 ? -64.388 -15.287 -55.818 1.00 0.00 113 PRO A C 2
ATOM 4219 O O . PRO A 1 59 ? -65.018 -14.431 -56.437 1.00 0.00 113 PRO A O 2
ATOM 4230 N N . LYS A 1 60 ? -64.811 -16.543 -55.685 1.00 0.00 114 LYS A N 2
ATOM 4231 C CA . LYS A 1 60 ? -66.071 -16.980 -56.278 1.00 0.00 114 LYS A CA 2
ATOM 4232 C C . LYS A 1 60 ? -66.097 -16.693 -57.776 1.00 0.00 114 LYS A C 2
ATOM 4233 O O . LYS A 1 60 ? -66.517 -15.618 -58.205 1.00 0.00 114 LYS A O 2
ATOM 4252 N N . GLY A 1 61 ? -65.644 -17.661 -58.570 1.00 0.00 115 GLY A N 2
ATOM 4253 C CA . GLY A 1 61 ? -65.620 -17.496 -60.018 1.00 0.00 115 GLY A CA 2
ATOM 4254 C C . GLY A 1 61 ? -67.025 -17.254 -60.558 1.00 0.00 115 GLY A C 2
ATOM 4255 O O . GLY A 1 61 ? -67.223 -16.426 -61.449 1.00 0.00 115 GLY A O 2
ATOM 4259 N N . ALA A 1 62 ? -68.000 -17.971 -60.010 1.00 0.00 116 ALA A N 2
ATOM 4260 C CA . ALA A 1 62 ? -69.386 -17.814 -60.440 1.00 0.00 116 ALA A CA 2
ATOM 4261 C C . ALA A 1 62 ? -69.517 -18.032 -61.945 1.00 0.00 116 ALA A C 2
ATOM 4262 O O . ALA A 1 62 ? -69.640 -17.075 -62.710 1.00 0.00 116 ALA A O 2
ATOM 4269 N N . ALA A 1 63 ? -69.491 -19.294 -62.363 1.00 0.00 117 ALA A N 2
ATOM 4270 C CA . ALA A 1 63 ? -69.607 -19.621 -63.780 1.00 0.00 117 ALA A CA 2
ATOM 4271 C C . ALA A 1 63 ? -68.479 -18.969 -64.570 1.00 0.00 117 ALA A C 2
ATOM 4272 O O . ALA A 1 63 ? -68.688 -18.464 -65.674 1.00 0.00 117 ALA A O 2
ATOM 4279 N N . GLU A 1 64 ? -67.283 -18.978 -63.992 1.00 0.00 118 GLU A N 2
ATOM 4280 C CA . GLU A 1 64 ? -66.125 -18.380 -64.642 1.00 0.00 118 GLU A CA 2
ATOM 4281 C C . GLU A 1 64 ? -65.836 -19.060 -65.976 1.00 0.00 118 GLU A C 2
ATOM 4282 O O . GLU A 1 64 ? -65.205 -18.474 -66.853 1.00 0.00 118 GLU A O 2
ATOM 4294 N N . SER A 1 65 ? -66.296 -20.297 -66.124 1.00 0.00 119 SER A N 2
ATOM 4295 C CA . SER A 1 65 ? -66.064 -21.027 -67.364 1.00 0.00 119 SER A CA 2
ATOM 4296 C C . SER A 1 65 ? -66.683 -20.274 -68.533 1.00 0.00 119 SER A C 2
ATOM 4297 O O . SER A 1 65 ? -66.060 -20.111 -69.578 1.00 0.00 119 SER A O 2
ATOM 4305 N N . SER A 1 66 ? -67.927 -19.852 -68.361 1.00 0.00 120 SER A N 2
ATOM 4306 C CA . SER A 1 66 ? -68.638 -19.150 -69.425 1.00 0.00 120 SER A CA 2
ATOM 4307 C C . SER A 1 66 ? -67.828 -17.960 -69.941 1.00 0.00 120 SER A C 2
ATOM 4308 O O . SER A 1 66 ? -67.806 -17.698 -71.143 1.00 0.00 120 SER A O 2
ATOM 4316 N N . SER A 1 67 ? -67.140 -17.262 -69.043 1.00 0.00 121 SER A N 2
ATOM 4317 C CA . SER A 1 67 ? -66.312 -16.131 -69.457 1.00 0.00 121 SER A CA 2
ATOM 4318 C C . SER A 1 67 ? -65.047 -16.624 -70.157 1.00 0.00 121 SER A C 2
ATOM 4319 O O . SER A 1 67 ? -64.576 -16.025 -71.123 1.00 0.00 121 SER A O 2
ATOM 4327 N N . LYS A 1 68 ? -64.506 -17.727 -69.645 1.00 0.00 122 LYS A N 2
ATOM 4328 C CA . LYS A 1 68 ? -63.291 -18.326 -70.194 1.00 0.00 122 LYS A CA 2
ATOM 4329 C C . LYS A 1 68 ? -63.612 -19.168 -71.425 1.00 0.00 122 LYS A C 2
ATOM 4330 O O . LYS A 1 68 ? -62.727 -19.481 -72.221 1.00 0.00 122 LYS A O 2
ATOM 4349 N N . ALA A 1 69 ? -64.876 -19.537 -71.570 1.00 0.00 123 ALA A N 2
ATOM 4350 C CA . ALA A 1 69 ? -65.287 -20.354 -72.702 1.00 0.00 123 ALA A CA 2
ATOM 4351 C C . ALA A 1 69 ? -64.932 -19.644 -74.000 1.00 0.00 123 ALA A C 2
ATOM 4352 O O . ALA A 1 69 ? -64.474 -20.271 -74.956 1.00 0.00 123 ALA A O 2
ATOM 4359 N N . ALA A 1 70 ? -65.122 -18.333 -74.019 1.00 0.00 124 ALA A N 2
ATOM 4360 C CA . ALA A 1 70 ? -64.794 -17.551 -75.198 1.00 0.00 124 ALA A CA 2
ATOM 4361 C C . ALA A 1 70 ? -63.300 -17.652 -75.495 1.00 0.00 124 ALA A C 2
ATOM 4362 O O . ALA A 1 70 ? -62.892 -17.796 -76.647 1.00 0.00 124 ALA A O 2
ATOM 4369 N N . LEU A 1 71 ? -62.491 -17.574 -74.441 1.00 0.00 125 LEU A N 2
ATOM 4370 C CA . LEU A 1 71 ? -61.044 -17.655 -74.588 1.00 0.00 125 LEU A CA 2
ATOM 4371 C C . LEU A 1 71 ? -60.574 -19.066 -74.942 1.00 0.00 125 LEU A C 2
ATOM 4372 O O . LEU A 1 71 ? -59.709 -19.237 -75.798 1.00 0.00 125 LEU A O 2
ATOM 4388 N N . THR A 1 72 ? -61.129 -20.075 -74.269 1.00 0.00 126 THR A N 2
ATOM 4389 C CA . THR A 1 72 ? -60.723 -21.456 -74.525 1.00 0.00 126 THR A CA 2
ATOM 4390 C C . THR A 1 72 ? -61.243 -21.948 -75.863 1.00 0.00 126 THR A C 2
ATOM 4391 O O . THR A 1 72 ? -60.522 -22.601 -76.618 1.00 0.00 126 THR A O 2
ATOM 4402 N N . SER A 1 73 ? -62.501 -21.647 -76.149 1.00 0.00 127 SER A N 2
ATOM 4403 C CA . SER A 1 73 ? -63.103 -22.082 -77.397 1.00 0.00 127 SER A CA 2
ATOM 4404 C C . SER A 1 73 ? -62.365 -21.464 -78.571 1.00 0.00 127 SER A C 2
ATOM 4405 O O . SER A 1 73 ? -62.129 -22.116 -79.590 1.00 0.00 127 SER A O 2
ATOM 4413 N N . LYS A 1 74 ? -61.988 -20.206 -78.408 1.00 0.00 128 LYS A N 2
ATOM 4414 C CA . LYS A 1 74 ? -61.257 -19.493 -79.442 1.00 0.00 128 LYS A CA 2
ATOM 4415 C C . LYS A 1 74 ? -59.849 -20.051 -79.603 1.00 0.00 128 LYS A C 2
ATOM 4416 O O . LYS A 1 74 ? -59.334 -20.142 -80.718 1.00 0.00 128 LYS A O 2
ATOM 4435 N N . LEU A 1 75 ? -59.210 -20.388 -78.485 1.00 0.00 129 LEU A N 2
ATOM 4436 C CA . LEU A 1 75 ? -57.842 -20.888 -78.540 1.00 0.00 129 LEU A CA 2
ATOM 4437 C C . LEU A 1 75 ? -57.779 -22.185 -79.348 1.00 0.00 129 LEU A C 2
ATOM 4438 O O . LEU A 1 75 ? -56.898 -22.349 -80.189 1.00 0.00 129 LEU A O 2
ATOM 4454 N N . ASP A 1 76 ? -58.721 -23.096 -79.122 1.00 0.00 130 ASP A N 2
ATOM 4455 C CA . ASP A 1 76 ? -58.735 -24.343 -79.871 1.00 0.00 130 ASP A CA 2
ATOM 4456 C C . ASP A 1 76 ? -59.073 -24.074 -81.333 1.00 0.00 130 ASP A C 2
ATOM 4457 O O . ASP A 1 76 ? -58.506 -24.687 -82.240 1.00 0.00 130 ASP A O 2
ATOM 4466 N N . ALA A 1 77 ? -60.003 -23.150 -81.547 1.00 0.00 131 ALA A N 2
ATOM 4467 C CA . ALA A 1 77 ? -60.421 -22.793 -82.897 1.00 0.00 131 ALA A CA 2
ATOM 4468 C C . ALA A 1 77 ? -59.281 -22.153 -83.686 1.00 0.00 131 ALA A C 2
ATOM 4469 O O . ALA A 1 77 ? -59.039 -22.511 -84.836 1.00 0.00 131 ALA A O 2
ATOM 4476 N N . ALA A 1 78 ? -58.584 -21.201 -83.066 1.00 0.00 132 ALA A N 2
ATOM 4477 C CA . ALA A 1 78 ? -57.476 -20.518 -83.735 1.00 0.00 132 ALA A CA 2
ATOM 4478 C C . ALA A 1 78 ? -56.278 -21.452 -83.901 1.00 0.00 132 ALA A C 2
ATOM 4479 O O . ALA A 1 78 ? -55.695 -21.559 -84.979 1.00 0.00 132 ALA A O 2
ATOM 4486 N N . TYR A 1 79 ? -55.901 -22.086 -82.802 1.00 0.00 133 TYR A N 2
ATOM 4487 C CA . TYR A 1 79 ? -54.743 -22.970 -82.805 1.00 0.00 133 TYR A CA 2
ATOM 4488 C C . TYR A 1 79 ? -54.901 -24.016 -83.903 1.00 0.00 133 TYR A C 2
ATOM 4489 O O . TYR A 1 79 ? -53.986 -24.251 -84.694 1.00 0.00 133 TYR A O 2
ATOM 4507 N N . LYS A 1 80 ? -56.074 -24.628 -83.950 1.00 0.00 134 LYS A N 2
ATOM 4508 C CA . LYS A 1 80 ? -56.378 -25.638 -84.957 1.00 0.00 134 LYS A CA 2
ATOM 4509 C C . LYS A 1 80 ? -56.539 -25.021 -86.344 1.00 0.00 134 LYS A C 2
ATOM 4510 O O . LYS A 1 80 ? -56.197 -25.643 -87.350 1.00 0.00 134 LYS A O 2
ATOM 4529 N N . LEU A 1 81 ? -57.045 -23.792 -86.396 1.00 0.00 135 LEU A N 2
ATOM 4530 C CA . LEU A 1 81 ? -57.226 -23.118 -87.678 1.00 0.00 135 LEU A CA 2
ATOM 4531 C C . LEU A 1 81 ? -55.883 -22.728 -88.272 1.00 0.00 135 LEU A C 2
ATOM 4532 O O . LEU A 1 81 ? -55.643 -22.910 -89.464 1.00 0.00 135 LEU A O 2
ATOM 4548 N N . ALA A 1 82 ? -55.007 -22.198 -87.433 1.00 0.00 136 ALA A N 2
ATOM 4549 C CA . ALA A 1 82 ? -53.692 -21.792 -87.885 1.00 0.00 136 ALA A CA 2
ATOM 4550 C C . ALA A 1 82 ? -52.903 -23.003 -88.364 1.00 0.00 136 ALA A C 2
ATOM 4551 O O . ALA A 1 82 ? -52.256 -22.967 -89.410 1.00 0.00 136 ALA A O 2
ATOM 4558 N N . TYR A 1 83 ? -52.987 -24.087 -87.600 1.00 0.00 137 TYR A N 2
ATOM 4559 C CA . TYR A 1 83 ? -52.304 -25.325 -87.956 1.00 0.00 137 TYR A CA 2
ATOM 4560 C C . TYR A 1 83 ? -52.904 -25.924 -89.229 1.00 0.00 137 TYR A C 2
ATOM 4561 O O . TYR A 1 83 ? -52.184 -26.435 -90.087 1.00 0.00 137 TYR A O 2
ATOM 4579 N N . LYS A 1 84 ? -54.225 -25.878 -89.327 1.00 0.00 138 LYS A N 2
ATOM 4580 C CA . LYS A 1 84 ? -54.923 -26.437 -90.478 1.00 0.00 138 LYS A CA 2
ATOM 4581 C C . LYS A 1 84 ? -54.419 -25.820 -91.780 1.00 0.00 138 LYS A C 2
ATOM 4582 O O . LYS A 1 84 ? -54.318 -26.509 -92.796 1.00 0.00 138 LYS A O 2
ATOM 4601 N N . THR A 1 85 ? -54.092 -24.532 -91.755 1.00 0.00 139 THR A N 2
ATOM 4602 C CA . THR A 1 85 ? -53.591 -23.870 -92.955 1.00 0.00 139 THR A CA 2
ATOM 4603 C C . THR A 1 85 ? -52.254 -24.480 -93.369 1.00 0.00 139 THR A C 2
ATOM 4604 O O . THR A 1 85 ? -51.844 -24.373 -94.525 1.00 0.00 139 THR A O 2
ATOM 4615 N N . ALA A 1 86 ? -51.587 -25.135 -92.421 1.00 0.00 140 ALA A N 2
ATOM 4616 C CA . ALA A 1 86 ? -50.306 -25.779 -92.701 1.00 0.00 140 ALA A CA 2
ATOM 4617 C C . ALA A 1 86 ? -50.490 -26.842 -93.779 1.00 0.00 140 ALA A C 2
ATOM 4618 O O . ALA A 1 86 ? -49.636 -27.030 -94.644 1.00 0.00 140 ALA A O 2
ATOM 4625 N N . GLU A 1 87 ? -51.624 -27.528 -93.709 1.00 0.00 141 GLU A N 2
ATOM 4626 C CA . GLU A 1 87 ? -51.936 -28.574 -94.674 1.00 0.00 141 GLU A CA 2
ATOM 4627 C C . GLU A 1 87 ? -52.054 -27.991 -96.084 1.00 0.00 141 GLU A C 2
ATOM 4628 O O . GLU A 1 87 ? -51.613 -28.610 -97.053 1.00 0.00 141 GLU A O 2
ATOM 4640 N N . GLY A 1 88 ? -52.645 -26.799 -96.198 1.00 0.00 142 GLY A N 2
ATOM 4641 C CA . GLY A 1 88 ? -52.804 -26.154 -97.502 1.00 0.00 142 GLY A CA 2
ATOM 4642 C C . GLY A 1 88 ? -51.580 -25.310 -97.852 1.00 0.00 142 GLY A C 2
ATOM 4643 O O . GLY A 1 88 ? -51.317 -25.035 -99.023 1.00 0.00 142 GLY A O 2
ATOM 4647 N N . ALA A 1 89 ? -50.841 -24.897 -96.828 1.00 0.00 143 ALA A N 2
ATOM 4648 C CA . ALA A 1 89 ? -49.649 -24.078 -97.029 1.00 0.00 143 ALA A CA 2
ATOM 4649 C C . ALA A 1 89 ? -48.578 -24.855 -97.777 1.00 0.00 143 ALA A C 2
ATOM 4650 O O . ALA A 1 89 ? -48.561 -26.086 -97.766 1.00 0.00 143 ALA A O 2
ATOM 4657 N N . THR A 1 90 ? -47.692 -24.122 -98.439 1.00 0.00 144 THR A N 2
ATOM 4658 C CA . THR A 1 90 ? -46.623 -24.736 -99.208 1.00 0.00 144 THR A CA 2
ATOM 4659 C C . THR A 1 90 ? -45.685 -25.557 -98.299 1.00 0.00 144 THR A C 2
ATOM 4660 O O . THR A 1 90 ? -45.068 -24.996 -97.396 1.00 0.00 144 THR A O 2
ATOM 4671 N N . PRO A 1 91 ? -45.534 -26.858 -98.517 1.00 0.00 145 PRO A N 2
ATOM 4672 C CA . PRO A 1 91 ? -44.613 -27.703 -97.684 1.00 0.00 145 PRO A CA 2
ATOM 4673 C C . PRO A 1 91 ? -43.180 -27.164 -97.638 1.00 0.00 145 PRO A C 2
ATOM 4674 O O . PRO A 1 91 ? -42.297 -27.793 -97.057 1.00 0.00 145 PRO A O 2
ATOM 4685 N N . GLU A 1 92 ? -42.953 -26.001 -98.237 1.00 0.00 146 GLU A N 2
ATOM 4686 C CA . GLU A 1 92 ? -41.621 -25.401 -98.240 1.00 0.00 146 GLU A CA 2
ATOM 4687 C C . GLU A 1 92 ? -41.390 -24.584 -96.978 1.00 0.00 146 GLU A C 2
ATOM 4688 O O . GLU A 1 92 ? -40.255 -24.418 -96.533 1.00 0.00 146 GLU A O 2
ATOM 4700 N N . ALA A 1 93 ? -42.474 -24.069 -96.407 1.00 0.00 147 ALA A N 2
ATOM 4701 C CA . ALA A 1 93 ? -42.369 -23.265 -95.199 1.00 0.00 147 ALA A CA 2
ATOM 4702 C C . ALA A 1 93 ? -43.720 -23.168 -94.493 1.00 0.00 147 ALA A C 2
ATOM 4703 O O . ALA A 1 93 ? -44.079 -22.119 -93.958 1.00 0.00 147 ALA A O 2
ATOM 4710 N N . LYS A 1 94 ? -44.467 -24.266 -94.506 1.00 0.00 148 LYS A N 2
ATOM 4711 C CA . LYS A 1 94 ? -45.781 -24.291 -93.872 1.00 0.00 148 LYS A CA 2
ATOM 4712 C C . LYS A 1 94 ? -45.684 -23.998 -92.378 1.00 0.00 148 LYS A C 2
ATOM 4713 O O . LYS A 1 94 ? -46.608 -23.435 -91.789 1.00 0.00 148 LYS A O 2
ATOM 4732 N N . TYR A 1 95 ? -44.571 -24.383 -91.767 1.00 0.00 149 TYR A N 2
ATOM 4733 C CA . TYR A 1 95 ? -44.390 -24.154 -90.336 1.00 0.00 149 TYR A CA 2
ATOM 4734 C C . TYR A 1 95 ? -44.320 -22.665 -90.014 1.00 0.00 149 TYR A C 2
ATOM 4735 O O . TYR A 1 95 ? -44.872 -22.221 -89.008 1.00 0.00 149 TYR A O 2
ATOM 4753 N N . ASP A 1 96 ? -43.638 -21.891 -90.848 1.00 0.00 150 ASP A N 2
ATOM 4754 C CA . ASP A 1 96 ? -43.526 -20.467 -90.583 1.00 0.00 150 ASP A CA 2
ATOM 4755 C C . ASP A 1 96 ? -44.905 -19.824 -90.558 1.00 0.00 150 ASP A C 2
ATOM 4756 O O . ASP A 1 96 ? -45.230 -19.063 -89.648 1.00 0.00 150 ASP A O 2
ATOM 4765 N N . ALA A 1 97 ? -45.720 -20.139 -91.560 1.00 0.00 151 ALA A N 2
ATOM 4766 C CA . ALA A 1 97 ? -47.064 -19.584 -91.629 1.00 0.00 151 ALA A CA 2
ATOM 4767 C C . ALA A 1 97 ? -47.900 -20.041 -90.437 1.00 0.00 151 ALA A C 2
ATOM 4768 O O . ALA A 1 97 ? -48.604 -19.244 -89.821 1.00 0.00 151 ALA A O 2
ATOM 4775 N N . TYR A 1 98 ? -47.814 -21.329 -90.108 1.00 0.00 152 TYR A N 2
ATOM 4776 C CA . TYR A 1 98 ? -48.571 -21.867 -88.982 1.00 0.00 152 TYR A CA 2
ATOM 4777 C C . TYR A 1 98 ? -48.159 -21.183 -87.683 1.00 0.00 152 TYR A C 2
ATOM 4778 O O . TYR A 1 98 ? -48.998 -20.693 -86.928 1.00 0.00 152 TYR A O 2
ATOM 4796 N N . VAL A 1 99 ? -46.861 -21.152 -87.439 1.00 0.00 153 VAL A N 2
ATOM 4797 C CA . VAL A 1 99 ? -46.335 -20.527 -86.238 1.00 0.00 153 VAL A CA 2
ATOM 4798 C C . VAL A 1 99 ? -46.602 -19.022 -86.248 1.00 0.00 153 VAL A C 2
ATOM 4799 O O . VAL A 1 99 ? -47.054 -18.452 -85.253 1.00 0.00 153 VAL A O 2
ATOM 4812 N N . ALA A 1 100 ? -46.322 -18.386 -87.381 1.00 0.00 154 ALA A N 2
ATOM 4813 C CA . ALA A 1 100 ? -46.535 -16.950 -87.526 1.00 0.00 154 ALA A CA 2
ATOM 4814 C C . ALA A 1 100 ? -48.018 -16.596 -87.408 1.00 0.00 154 ALA A C 2
ATOM 4815 O O . ALA A 1 100 ? -48.379 -15.570 -86.833 1.00 0.00 154 ALA A O 2
ATOM 4822 N N . THR A 1 101 ? -48.867 -17.450 -87.971 1.00 0.00 155 THR A N 2
ATOM 4823 C CA . THR A 1 101 ? -50.311 -17.233 -87.949 1.00 0.00 155 THR A CA 2
ATOM 4824 C C . THR A 1 101 ? -50.889 -17.322 -86.539 1.00 0.00 155 THR A C 2
ATOM 4825 O O . THR A 1 101 ? -51.980 -16.811 -86.288 1.00 0.00 155 THR A O 2
ATOM 4836 N N . LEU A 1 102 ? -50.176 -17.965 -85.614 1.00 0.00 156 LEU A N 2
ATOM 4837 C CA . LEU A 1 102 ? -50.685 -18.082 -84.252 1.00 0.00 156 LEU A CA 2
ATOM 4838 C C . LEU A 1 102 ? -50.872 -16.708 -83.619 1.00 0.00 156 LEU A C 2
ATOM 4839 O O . LEU A 1 102 ? -51.898 -16.452 -82.988 1.00 0.00 156 LEU A O 2
ATOM 4855 N N . SER A 1 103 ? -49.878 -15.829 -83.749 1.00 0.00 157 SER A N 2
ATOM 4856 C CA . SER A 1 103 ? -49.958 -14.509 -83.143 1.00 0.00 157 SER A CA 2
ATOM 4857 C C . SER A 1 103 ? -51.140 -13.703 -83.667 1.00 0.00 157 SER A C 2
ATOM 4858 O O . SER A 1 103 ? -51.595 -12.772 -83.004 1.00 0.00 157 SER A O 2
ATOM 4866 N N . GLU A 1 104 ? -51.656 -14.060 -84.836 1.00 0.00 158 GLU A N 2
ATOM 4867 C CA . GLU A 1 104 ? -52.798 -13.338 -85.377 1.00 0.00 158 GLU A CA 2
ATOM 4868 C C . GLU A 1 104 ? -53.999 -13.505 -84.453 1.00 0.00 158 GLU A C 2
ATOM 4869 O O . GLU A 1 104 ? -54.659 -12.532 -84.089 1.00 0.00 158 GLU A O 2
ATOM 4881 N N . ALA A 1 105 ? -54.263 -14.750 -84.069 1.00 0.00 159 ALA A N 2
ATOM 4882 C CA . ALA A 1 105 ? -55.375 -15.051 -83.173 1.00 0.00 159 ALA A CA 2
ATOM 4883 C C . ALA A 1 105 ? -55.117 -14.484 -81.780 1.00 0.00 159 ALA A C 2
ATOM 4884 O O . ALA A 1 105 ? -56.018 -13.956 -81.130 1.00 0.00 159 ALA A O 2
ATOM 4891 N N . LEU A 1 106 ? -53.878 -14.621 -81.327 1.00 0.00 160 LEU A N 2
ATOM 4892 C CA . LEU A 1 106 ? -53.487 -14.140 -80.006 1.00 0.00 160 LEU A CA 2
ATOM 4893 C C . LEU A 1 106 ? -53.463 -12.615 -79.971 1.00 0.00 160 LEU A C 2
ATOM 4894 O O . LEU A 1 106 ? -53.776 -12.000 -78.958 1.00 0.00 160 LEU A O 2
ATOM 4910 N N . ARG A 1 107 ? -53.071 -12.005 -81.081 1.00 0.00 161 ARG A N 2
ATOM 4911 C CA . ARG A 1 107 ? -53.008 -10.551 -81.142 1.00 0.00 161 ARG A CA 2
ATOM 4912 C C . ARG A 1 107 ? -54.399 -9.927 -81.030 1.00 0.00 161 ARG A C 2
ATOM 4913 O O . ARG A 1 107 ? -54.589 -8.945 -80.314 1.00 0.00 161 ARG A O 2
ATOM 4934 N N . ILE A 1 108 ? -55.364 -10.488 -81.756 1.00 0.00 162 ILE A N 2
ATOM 4935 C CA . ILE A 1 108 ? -56.724 -9.953 -81.738 1.00 0.00 162 ILE A CA 2
ATOM 4936 C C . ILE A 1 108 ? -57.442 -10.222 -80.420 1.00 0.00 162 ILE A C 2
ATOM 4937 O O . ILE A 1 108 ? -58.208 -9.379 -79.955 1.00 0.00 162 ILE A O 2
ATOM 4953 N N . ILE A 1 109 ? -57.224 -11.387 -79.815 1.00 0.00 163 ILE A N 2
ATOM 4954 C CA . ILE A 1 109 ? -57.912 -11.680 -78.564 1.00 0.00 163 ILE A CA 2
ATOM 4955 C C . ILE A 1 109 ? -57.549 -10.605 -77.545 1.00 0.00 163 ILE A C 2
ATOM 4956 O O . ILE A 1 109 ? -58.371 -10.193 -76.731 1.00 0.00 163 ILE A O 2
ATOM 4972 N N . ALA A 1 110 ? -56.309 -10.139 -77.624 1.00 0.00 164 ALA A N 2
ATOM 4973 C CA . ALA A 1 110 ? -55.835 -9.094 -76.734 1.00 0.00 164 ALA A CA 2
ATOM 4974 C C . ALA A 1 110 ? -56.503 -7.769 -77.087 1.00 0.00 164 ALA A C 2
ATOM 4975 O O . ALA A 1 110 ? -56.610 -6.871 -76.252 1.00 0.00 164 ALA A O 2
ATOM 4982 N N . GLY A 1 111 ? -56.955 -7.661 -78.337 1.00 0.00 165 GLY A N 2
ATOM 4983 C CA . GLY A 1 111 ? -57.620 -6.449 -78.812 1.00 0.00 165 GLY A CA 2
ATOM 4984 C C . GLY A 1 111 ? -59.135 -6.525 -78.636 1.00 0.00 165 GLY A C 2
ATOM 4985 O O . GLY A 1 111 ? -59.841 -5.549 -78.894 1.00 0.00 165 GLY A O 2
ATOM 4989 N N . THR A 1 112 ? -59.639 -7.688 -78.209 1.00 0.00 166 THR A N 2
ATOM 4990 C CA . THR A 1 112 ? -61.086 -7.870 -78.018 1.00 0.00 166 THR A CA 2
ATOM 4991 C C . THR A 1 112 ? -61.439 -8.016 -76.542 1.00 0.00 166 THR A C 2
ATOM 4992 O O . THR A 1 112 ? -62.583 -7.792 -76.147 1.00 0.00 166 THR A O 2
ATOM 5003 N N . LEU A 1 113 ? -60.457 -8.389 -75.726 1.00 0.00 167 LEU A N 2
ATOM 5004 C CA . LEU A 1 113 ? -60.687 -8.557 -74.293 1.00 0.00 167 LEU A CA 2
ATOM 5005 C C . LEU A 1 113 ? -60.517 -7.230 -73.562 1.00 0.00 167 LEU A C 2
ATOM 5006 O O . LEU A 1 113 ? -60.903 -7.097 -72.400 1.00 0.00 167 LEU A O 2
ATOM 5022 N N . GLU A 1 114 ? -59.941 -6.247 -74.251 1.00 0.00 168 GLU A N 2
ATOM 5023 C CA . GLU A 1 114 ? -59.726 -4.925 -73.660 1.00 0.00 168 GLU A CA 2
ATOM 5024 C C . GLU A 1 114 ? -60.872 -3.986 -74.023 1.00 0.00 168 GLU A C 2
ATOM 5025 O O . GLU A 1 114 ? -61.328 -3.961 -75.165 1.00 0.00 168 GLU A O 2
ATOM 5037 N N . VAL A 1 115 ? -61.336 -3.216 -73.039 1.00 0.00 169 VAL A N 2
ATOM 5038 C CA . VAL A 1 115 ? -62.436 -2.271 -73.249 1.00 0.00 169 VAL A CA 2
ATOM 5039 C C . VAL A 1 115 ? -61.968 -0.844 -72.984 1.00 0.00 169 VAL A C 2
ATOM 5040 O O . VAL A 1 115 ? -61.399 -0.553 -71.933 1.00 0.00 169 VAL A O 2
ATOM 5053 N N . HIS A 1 116 ? -62.206 0.040 -73.948 1.00 0.00 170 HIS A N 2
ATOM 5054 C CA . HIS A 1 116 ? -61.797 1.432 -73.811 1.00 0.00 170 HIS A CA 2
ATOM 5055 C C . HIS A 1 116 ? -62.535 2.096 -72.651 1.00 0.00 170 HIS A C 2
ATOM 5056 O O . HIS A 1 116 ? -63.715 1.831 -72.419 1.00 0.00 170 HIS A O 2
ATOM 5070 N N . ALA A 1 117 ? -61.826 2.959 -71.921 1.00 0.00 171 ALA A N 2
ATOM 5071 C CA . ALA A 1 117 ? -62.408 3.664 -70.774 1.00 0.00 171 ALA A CA 2
ATOM 5072 C C . ALA A 1 117 ? -62.581 5.147 -71.086 1.00 0.00 171 ALA A C 2
ATOM 5073 O O . ALA A 1 117 ? -62.406 5.999 -70.214 1.00 0.00 171 ALA A O 2
ATOM 5080 N N . VAL A 1 118 ? -62.925 5.448 -72.332 1.00 0.00 172 VAL A N 2
ATOM 5081 C CA . VAL A 1 118 ? -63.124 6.835 -72.763 1.00 0.00 172 VAL A CA 2
ATOM 5082 C C . VAL A 1 118 ? -64.320 6.935 -73.703 1.00 0.00 172 VAL A C 2
ATOM 5083 O O . VAL A 1 118 ? -64.639 5.989 -74.423 1.00 0.00 172 VAL A O 2
ATOM 5096 N N . LYS A 1 119 ? -64.977 8.094 -73.694 1.00 0.00 173 LYS A N 2
ATOM 5097 C CA . LYS A 1 119 ? -66.142 8.329 -74.552 1.00 0.00 173 LYS A CA 2
ATOM 5098 C C . LYS A 1 119 ? -65.745 9.199 -75.750 1.00 0.00 173 LYS A C 2
ATOM 5099 O O . LYS A 1 119 ? -64.837 10.023 -75.640 1.00 0.00 173 LYS A O 2
ATOM 5118 N N . PRO A 1 120 ? -66.391 9.042 -76.886 1.00 0.00 174 PRO A N 2
ATOM 5119 C CA . PRO A 1 120 ? -66.065 9.848 -78.104 1.00 0.00 174 PRO A CA 2
ATOM 5120 C C . PRO A 1 120 ? -66.572 11.287 -77.996 1.00 0.00 174 PRO A C 2
ATOM 5121 O O . PRO A 1 120 ? -67.448 11.706 -78.754 1.00 0.00 174 PRO A O 2
ATOM 5132 N N . ALA A 1 121 ? -66.013 12.040 -77.049 1.00 0.00 175 ALA A N 2
ATOM 5133 C CA . ALA A 1 121 ? -66.405 13.437 -76.843 1.00 0.00 175 ALA A CA 2
ATOM 5134 C C . ALA A 1 121 ? -65.173 14.307 -76.608 1.00 0.00 175 ALA A C 2
ATOM 5135 O O . ALA A 1 121 ? -65.284 15.517 -76.405 1.00 0.00 175 ALA A O 2
ATOM 5142 N N . ALA A 1 122 ? -64.002 13.681 -76.625 1.00 0.00 176 ALA A N 2
ATOM 5143 C CA . ALA A 1 122 ? -62.754 14.406 -76.404 1.00 0.00 176 ALA A CA 2
ATOM 5144 C C . ALA A 1 122 ? -62.563 15.484 -77.466 1.00 0.00 176 ALA A C 2
ATOM 5145 O O . ALA A 1 122 ? -62.832 15.261 -78.648 1.00 0.00 176 ALA A O 2
ATOM 5152 N N . GLU A 1 123 ? -62.096 16.655 -77.038 1.00 0.00 177 GLU A N 2
ATOM 5153 C CA . GLU A 1 123 ? -61.871 17.764 -77.961 1.00 0.00 177 GLU A CA 2
ATOM 5154 C C . GLU A 1 123 ? -60.876 18.762 -77.372 1.00 0.00 177 GLU A C 2
ATOM 5155 O O . GLU A 1 123 ? -59.827 19.025 -77.958 1.00 0.00 177 GLU A O 2
ATOM 5167 N N . GLU A 1 124 ? -61.219 19.321 -76.212 1.00 0.00 178 GLU A N 2
ATOM 5168 C CA . GLU A 1 124 ? -60.350 20.296 -75.553 1.00 0.00 178 GLU A CA 2
ATOM 5169 C C . GLU A 1 124 ? -60.581 20.299 -74.045 1.00 0.00 178 GLU A C 2
ATOM 5170 O O . GLU A 1 124 ? -61.614 19.830 -73.566 1.00 0.00 178 GLU A O 2
ATOM 5182 N N . VAL A 1 125 ? -59.611 20.828 -73.303 1.00 0.00 179 VAL A N 2
ATOM 5183 C CA . VAL A 1 125 ? -59.713 20.889 -71.846 1.00 0.00 179 VAL A CA 2
ATOM 5184 C C . VAL A 1 125 ? -58.875 22.045 -71.303 1.00 0.00 179 VAL A C 2
ATOM 5185 O O . VAL A 1 125 ? -58.711 22.195 -70.093 1.00 0.00 179 VAL A O 2
ATOM 5198 N N . LYS A 1 126 ? -58.360 22.873 -72.207 1.00 0.00 180 LYS A N 2
ATOM 5199 C CA . LYS A 1 126 ? -57.556 24.021 -71.803 1.00 0.00 180 LYS A CA 2
ATOM 5200 C C . LYS A 1 126 ? -58.401 25.010 -71.003 1.00 0.00 180 LYS A C 2
ATOM 5201 O O . LYS A 1 126 ? -57.941 25.581 -70.015 1.00 0.00 180 LYS A O 2
ATOM 5220 N N . VAL A 1 127 ? -59.639 25.206 -71.448 1.00 0.00 181 VAL A N 2
ATOM 5221 C CA . VAL A 1 127 ? -60.560 26.130 -70.786 1.00 0.00 181 VAL A CA 2
ATOM 5222 C C . VAL A 1 127 ? -61.993 25.622 -70.901 1.00 0.00 181 VAL A C 2
ATOM 5223 O O . VAL A 1 127 ? -62.322 24.871 -71.818 1.00 0.00 181 VAL A O 2
ATOM 5236 N N . ILE A 1 128 ? -62.843 26.031 -69.965 1.00 0.00 182 ILE A N 2
ATOM 5237 C CA . ILE A 1 128 ? -64.236 25.599 -69.977 1.00 0.00 182 ILE A CA 2
ATOM 5238 C C . ILE A 1 128 ? -64.934 26.119 -71.245 1.00 0.00 182 ILE A C 2
ATOM 5239 O O . ILE A 1 128 ? -64.910 27.323 -71.506 1.00 0.00 182 ILE A O 2
ATOM 5255 N N . PRO A 1 129 ? -65.551 25.264 -72.044 1.00 0.00 183 PRO A N 2
ATOM 5256 C CA . PRO A 1 129 ? -66.242 25.707 -73.292 1.00 0.00 183 PRO A CA 2
ATOM 5257 C C . PRO A 1 129 ? -67.572 26.404 -73.004 1.00 0.00 183 PRO A C 2
ATOM 5258 O O . PRO A 1 129 ? -68.119 27.095 -73.864 1.00 0.00 183 PRO A O 2
ATOM 5269 N N . ALA A 1 130 ? -68.084 26.217 -71.792 1.00 0.00 184 ALA A N 2
ATOM 5270 C CA . ALA A 1 130 ? -69.349 26.831 -71.403 1.00 0.00 184 ALA A CA 2
ATOM 5271 C C . ALA A 1 130 ? -69.143 28.292 -71.022 1.00 0.00 184 ALA A C 2
ATOM 5272 O O . ALA A 1 130 ? -70.105 29.055 -70.905 1.00 0.00 184 ALA A O 2
ATOM 5279 N N . GLY A 1 131 ? -67.886 28.679 -70.823 1.00 0.00 185 GLY A N 2
ATOM 5280 C CA . GLY A 1 131 ? -67.566 30.052 -70.449 1.00 0.00 185 GLY A CA 2
ATOM 5281 C C . GLY A 1 131 ? -67.460 30.944 -71.680 1.00 0.00 185 GLY A C 2
ATOM 5282 O O . GLY A 1 131 ? -67.805 30.530 -72.786 1.00 0.00 185 GLY A O 2
ATOM 5286 N N . GLU A 1 132 ? -66.985 32.168 -71.467 1.00 0.00 186 GLU A N 2
ATOM 5287 C CA . GLU A 1 132 ? -66.827 33.144 -72.546 1.00 0.00 186 GLU A CA 2
ATOM 5288 C C . GLU A 1 132 ? -68.153 33.831 -72.841 1.00 0.00 186 GLU A C 2
ATOM 5289 O O . GLU A 1 132 ? -68.184 35.011 -73.189 1.00 0.00 186 GLU A O 2
ATOM 5301 N N . LEU A 1 133 ? -69.247 33.097 -72.688 1.00 0.00 187 LEU A N 2
ATOM 5302 C CA . LEU A 1 133 ? -70.563 33.667 -72.928 1.00 0.00 187 LEU A CA 2
ATOM 5303 C C . LEU A 1 133 ? -70.917 34.644 -71.820 1.00 0.00 187 LEU A C 2
ATOM 5304 O O . LEU A 1 133 ? -71.795 35.487 -71.979 1.00 0.00 187 LEU A O 2
ATOM 5320 N N . GLN A 1 134 ? -70.204 34.540 -70.712 1.00 0.00 188 GLN A N 2
ATOM 5321 C CA . GLN A 1 134 ? -70.422 35.440 -69.589 1.00 0.00 188 GLN A CA 2
ATOM 5322 C C . GLN A 1 134 ? -70.129 36.867 -70.031 1.00 0.00 188 GLN A C 2
ATOM 5323 O O . GLN A 1 134 ? -70.760 37.820 -69.578 1.00 0.00 188 GLN A O 2
ATOM 5337 N N . VAL A 1 135 ? -69.160 36.996 -70.931 1.00 0.00 189 VAL A N 2
ATOM 5338 C CA . VAL A 1 135 ? -68.770 38.299 -71.456 1.00 0.00 189 VAL A CA 2
ATOM 5339 C C . VAL A 1 135 ? -69.960 38.993 -72.117 1.00 0.00 189 VAL A C 2
ATOM 5340 O O . VAL A 1 135 ? -70.102 40.213 -72.033 1.00 0.00 189 VAL A O 2
ATOM 5353 N N . ILE A 1 136 ? -70.791 38.216 -72.799 1.00 0.00 190 ILE A N 2
ATOM 5354 C CA . ILE A 1 136 ? -71.939 38.779 -73.501 1.00 0.00 190 ILE A CA 2
ATOM 5355 C C . ILE A 1 136 ? -72.703 39.764 -72.608 1.00 0.00 190 ILE A C 2
ATOM 5356 O O . ILE A 1 136 ? -73.529 40.533 -73.099 1.00 0.00 190 ILE A O 2
ATOM 5372 N N . GLU A 1 137 ? -72.442 39.734 -71.302 1.00 0.00 191 GLU A N 2
ATOM 5373 C CA . GLU A 1 137 ? -73.146 40.637 -70.394 1.00 0.00 191 GLU A CA 2
ATOM 5374 C C . GLU A 1 137 ? -72.894 42.101 -70.763 1.00 0.00 191 GLU A C 2
ATOM 5375 O O . GLU A 1 137 ? -73.836 42.889 -70.832 1.00 0.00 191 GLU A O 2
ATOM 5387 N N . LYS A 1 138 ? -71.635 42.477 -71.001 1.00 0.00 192 LYS A N 2
ATOM 5388 C CA . LYS A 1 138 ? -71.317 43.860 -71.359 1.00 0.00 192 LYS A CA 2
ATOM 5389 C C . LYS A 1 138 ? -71.966 44.249 -72.677 1.00 0.00 192 LYS A C 2
ATOM 5390 O O . LYS A 1 138 ? -72.384 45.393 -72.861 1.00 0.00 192 LYS A O 2
ATOM 5409 N N . VAL A 1 139 ? -72.028 43.302 -73.599 1.00 0.00 193 VAL A N 2
ATOM 5410 C CA . VAL A 1 139 ? -72.607 43.570 -74.904 1.00 0.00 193 VAL A CA 2
ATOM 5411 C C . VAL A 1 139 ? -74.027 44.079 -74.736 1.00 0.00 193 VAL A C 2
ATOM 5412 O O . VAL A 1 139 ? -74.429 45.028 -75.401 1.00 0.00 193 VAL A O 2
ATOM 5425 N N . ASP A 1 140 ? -74.770 43.470 -73.824 1.00 0.00 194 ASP A N 2
ATOM 5426 C CA . ASP A 1 140 ? -76.133 43.902 -73.566 1.00 0.00 194 ASP A CA 2
ATOM 5427 C C . ASP A 1 140 ? -76.137 45.332 -73.030 1.00 0.00 194 ASP A C 2
ATOM 5428 O O . ASP A 1 140 ? -77.008 46.132 -73.375 1.00 0.00 194 ASP A O 2
ATOM 5437 N N . ALA A 1 141 ? -75.167 45.642 -72.168 1.00 0.00 195 ALA A N 2
ATOM 5438 C CA . ALA A 1 141 ? -75.089 46.975 -71.577 1.00 0.00 195 ALA A CA 2
ATOM 5439 C C . ALA A 1 141 ? -74.756 48.027 -72.630 1.00 0.00 195 ALA A C 2
ATOM 5440 O O . ALA A 1 141 ? -75.543 48.943 -72.866 1.00 0.00 195 ALA A O 2
ATOM 5447 N N . ALA A 1 142 ? -73.573 47.927 -73.225 1.00 0.00 196 ALA A N 2
ATOM 5448 C CA . ALA A 1 142 ? -73.136 48.913 -74.206 1.00 0.00 196 ALA A CA 2
ATOM 5449 C C . ALA A 1 142 ? -74.128 49.062 -75.353 1.00 0.00 196 ALA A C 2
ATOM 5450 O O . ALA A 1 142 ? -74.188 50.118 -75.984 1.00 0.00 196 ALA A O 2
ATOM 5457 N N . PHE A 1 143 ? -74.899 48.020 -75.640 1.00 0.00 197 PHE A N 2
ATOM 5458 C CA . PHE A 1 143 ? -75.856 48.111 -76.735 1.00 0.00 197 PHE A CA 2
ATOM 5459 C C . PHE A 1 143 ? -76.710 49.369 -76.568 1.00 0.00 197 PHE A C 2
ATOM 5460 O O . PHE A 1 143 ? -77.078 50.010 -77.552 1.00 0.00 197 PHE A O 2
ATOM 5477 N N . LYS A 1 144 ? -77.019 49.724 -75.321 1.00 0.00 198 LYS A N 2
ATOM 5478 C CA . LYS A 1 144 ? -77.826 50.914 -75.074 1.00 0.00 198 LYS A CA 2
ATOM 5479 C C . LYS A 1 144 ? -77.101 52.147 -75.606 1.00 0.00 198 LYS A C 2
ATOM 5480 O O . LYS A 1 144 ? -77.678 52.954 -76.335 1.00 0.00 198 LYS A O 2
ATOM 5499 N N . VAL A 1 145 ? -75.834 52.291 -75.225 1.00 0.00 199 VAL A N 2
ATOM 5500 C CA . VAL A 1 145 ? -75.027 53.431 -75.650 1.00 0.00 199 VAL A CA 2
ATOM 5501 C C . VAL A 1 145 ? -74.978 53.524 -77.170 1.00 0.00 199 VAL A C 2
ATOM 5502 O O . VAL A 1 145 ? -74.763 54.598 -77.727 1.00 0.00 199 VAL A O 2
ATOM 5515 N N . ALA A 1 146 ? -75.210 52.399 -77.837 1.00 0.00 200 ALA A N 2
ATOM 5516 C CA . ALA A 1 146 ? -75.219 52.382 -79.295 1.00 0.00 200 ALA A CA 2
ATOM 5517 C C . ALA A 1 146 ? -76.611 52.734 -79.805 1.00 0.00 200 ALA A C 2
ATOM 5518 O O . ALA A 1 146 ? -76.780 53.132 -80.954 1.00 0.00 200 ALA A O 2
ATOM 5525 N N . ALA A 1 147 ? -77.609 52.571 -78.938 1.00 0.00 201 ALA A N 2
ATOM 5526 C CA . ALA A 1 147 ? -78.994 52.862 -79.303 1.00 0.00 201 ALA A CA 2
ATOM 5527 C C . ALA A 1 147 ? -79.321 54.347 -79.143 1.00 0.00 201 ALA A C 2
ATOM 5528 O O . ALA A 1 147 ? -79.883 54.963 -80.047 1.00 0.00 201 ALA A O 2
ATOM 5535 N N . THR A 1 148 ? -78.982 54.912 -77.986 1.00 0.00 202 THR A N 2
ATOM 5536 C CA . THR A 1 148 ? -79.268 56.322 -77.721 1.00 0.00 202 THR A CA 2
ATOM 5537 C C . THR A 1 148 ? -78.341 57.233 -78.523 1.00 0.00 202 THR A C 2
ATOM 5538 O O . THR A 1 148 ? -78.796 58.029 -79.343 1.00 0.00 202 THR A O 2
ATOM 5549 N N . ALA A 1 149 ? -77.046 57.130 -78.259 1.00 0.00 203 ALA A N 2
ATOM 5550 C CA . ALA A 1 149 ? -76.069 57.969 -78.939 1.00 0.00 203 ALA A CA 2
ATOM 5551 C C . ALA A 1 149 ? -76.247 57.895 -80.453 1.00 0.00 203 ALA A C 2
ATOM 5552 O O . ALA A 1 149 ? -75.833 58.799 -81.177 1.00 0.00 203 ALA A O 2
ATOM 5559 N N . ALA A 1 150 ? -76.913 56.841 -80.924 1.00 0.00 204 ALA A N 2
ATOM 5560 C CA . ALA A 1 150 ? -77.191 56.700 -82.352 1.00 0.00 204 ALA A CA 2
ATOM 5561 C C . ALA A 1 150 ? -78.504 57.408 -82.686 1.00 0.00 204 ALA A C 2
ATOM 5562 O O . ALA A 1 150 ? -78.642 58.046 -83.728 1.00 0.00 204 ALA A O 2
ATOM 5569 N N . ASN A 1 151 ? -79.467 57.264 -81.779 1.00 0.00 205 ASN A N 2
ATOM 5570 C CA . ASN A 1 151 ? -80.791 57.860 -81.943 1.00 0.00 205 ASN A CA 2
ATOM 5571 C C . ASN A 1 151 ? -80.706 59.380 -82.042 1.00 0.00 205 ASN A C 2
ATOM 5572 O O . ASN A 1 151 ? -81.447 60.001 -82.804 1.00 0.00 205 ASN A O 2
ATOM 5583 N N . ALA A 1 152 ? -79.812 59.976 -81.262 1.00 0.00 206 ALA A N 2
ATOM 5584 C CA . ALA A 1 152 ? -79.655 61.427 -81.265 1.00 0.00 206 ALA A CA 2
ATOM 5585 C C . ALA A 1 152 ? -79.279 61.930 -82.655 1.00 0.00 206 ALA A C 2
ATOM 5586 O O . ALA A 1 152 ? -79.129 63.134 -82.869 1.00 0.00 206 ALA A O 2
ATOM 5593 N N . ALA A 1 153 ? -79.136 61.002 -83.603 1.00 0.00 207 ALA A N 2
ATOM 5594 C CA . ALA A 1 153 ? -78.783 61.355 -84.983 1.00 0.00 207 ALA A CA 2
ATOM 5595 C C . ALA A 1 153 ? -79.901 60.913 -85.946 1.00 0.00 207 ALA A C 2
ATOM 5596 O O . ALA A 1 153 ? -80.423 59.808 -85.797 1.00 0.00 207 ALA A O 2
ATOM 5603 N N . PRO A 1 154 ? -80.280 61.710 -86.935 1.00 0.00 208 PRO A N 2
ATOM 5604 C CA . PRO A 1 154 ? -81.346 61.299 -87.903 1.00 0.00 208 PRO A CA 2
ATOM 5605 C C . PRO A 1 154 ? -81.113 59.885 -88.434 1.00 0.00 208 PRO A C 2
ATOM 5606 O O . PRO A 1 154 ? -80.033 59.321 -88.255 1.00 0.00 208 PRO A O 2
ATOM 5617 N N . ALA A 1 155 ? -82.132 59.321 -89.087 1.00 0.00 209 ALA A N 2
ATOM 5618 C CA . ALA A 1 155 ? -82.023 57.969 -89.644 1.00 0.00 209 ALA A CA 2
ATOM 5619 C C . ALA A 1 155 ? -80.640 57.754 -90.248 1.00 0.00 209 ALA A C 2
ATOM 5620 O O . ALA A 1 155 ? -79.782 57.139 -89.626 1.00 0.00 209 ALA A O 2
ATOM 5627 N N . ASN A 1 156 ? -80.431 58.255 -91.462 1.00 0.00 210 ASN A N 2
ATOM 5628 C CA . ASN A 1 156 ? -79.140 58.101 -92.136 1.00 0.00 210 ASN A CA 2
ATOM 5629 C C . ASN A 1 156 ? -77.985 58.221 -91.137 1.00 0.00 210 ASN A C 2
ATOM 5630 O O . ASN A 1 156 ? -78.147 58.773 -90.049 1.00 0.00 210 ASN A O 2
ATOM 5641 N N . ASP A 1 157 ? -76.819 57.717 -91.521 1.00 0.00 211 ASP A N 2
ATOM 5642 C CA . ASP A 1 157 ? -75.644 57.786 -90.656 1.00 0.00 211 ASP A CA 2
ATOM 5643 C C . ASP A 1 157 ? -75.925 57.184 -89.273 1.00 0.00 211 ASP A C 2
ATOM 5644 O O . ASP A 1 157 ? -75.619 57.800 -88.253 1.00 0.00 211 ASP A O 2
ATOM 5653 N N . LYS A 1 158 ? -76.480 55.967 -89.242 1.00 0.00 212 LYS A N 2
ATOM 5654 C CA . LYS A 1 158 ? -76.766 55.281 -87.970 1.00 0.00 212 LYS A CA 2
ATOM 5655 C C . LYS A 1 158 ? -75.827 54.093 -87.790 1.00 0.00 212 LYS A C 2
ATOM 5656 O O . LYS A 1 158 ? -75.458 53.736 -86.671 1.00 0.00 212 LYS A O 2
ATOM 5675 N N . PHE A 1 159 ? -75.436 53.494 -88.910 1.00 0.00 213 PHE A N 2
ATOM 5676 C CA . PHE A 1 159 ? -74.528 52.352 -88.883 1.00 0.00 213 PHE A CA 2
ATOM 5677 C C . PHE A 1 159 ? -73.152 52.796 -88.401 1.00 0.00 213 PHE A C 2
ATOM 5678 O O . PHE A 1 159 ? -72.459 52.068 -87.692 1.00 0.00 213 PHE A O 2
ATOM 5695 N N . THR A 1 160 ? -72.761 53.989 -88.826 1.00 0.00 214 THR A N 2
ATOM 5696 C CA . THR A 1 160 ? -71.449 54.509 -88.461 1.00 0.00 214 THR A CA 2
ATOM 5697 C C . THR A 1 160 ? -71.298 54.497 -86.940 1.00 0.00 214 THR A C 2
ATOM 5698 O O . THR A 1 160 ? -70.308 53.985 -86.418 1.00 0.00 214 THR A O 2
ATOM 5709 N N . VAL A 1 161 ? -72.268 55.066 -86.232 1.00 0.00 215 VAL A N 2
ATOM 5710 C CA . VAL A 1 161 ? -72.202 55.109 -84.773 1.00 0.00 215 VAL A CA 2
ATOM 5711 C C . VAL A 1 161 ? -72.158 53.695 -84.204 1.00 0.00 215 VAL A C 2
ATOM 5712 O O . VAL A 1 161 ? -71.365 53.398 -83.313 1.00 0.00 215 VAL A O 2
ATOM 5725 N N . PHE A 1 162 ? -73.023 52.833 -84.721 1.00 0.00 216 PHE A N 2
ATOM 5726 C CA . PHE A 1 162 ? -73.062 51.463 -84.234 1.00 0.00 216 PHE A CA 2
ATOM 5727 C C . PHE A 1 162 ? -71.712 50.802 -84.465 1.00 0.00 216 PHE A C 2
ATOM 5728 O O . PHE A 1 162 ? -71.103 50.279 -83.537 1.00 0.00 216 PHE A O 2
ATOM 5745 N N . GLU A 1 163 ? -71.248 50.850 -85.707 1.00 0.00 217 GLU A N 2
ATOM 5746 C CA . GLU A 1 163 ? -69.963 50.260 -86.066 1.00 0.00 217 GLU A CA 2
ATOM 5747 C C . GLU A 1 163 ? -68.852 50.870 -85.222 1.00 0.00 217 GLU A C 2
ATOM 5748 O O . GLU A 1 163 ? -67.804 50.260 -85.017 1.00 0.00 217 GLU A O 2
ATOM 5760 N N . ALA A 1 164 ? -69.099 52.076 -84.729 1.00 0.00 218 ALA A N 2
ATOM 5761 C CA . ALA A 1 164 ? -68.112 52.755 -83.902 1.00 0.00 218 ALA A CA 2
ATOM 5762 C C . ALA A 1 164 ? -68.095 52.170 -82.490 1.00 0.00 218 ALA A C 2
ATOM 5763 O O . ALA A 1 164 ? -67.091 51.607 -82.062 1.00 0.00 218 ALA A O 2
ATOM 5770 N N . ALA A 1 165 ? -69.210 52.302 -81.777 1.00 0.00 219 ALA A N 2
ATOM 5771 C CA . ALA A 1 165 ? -69.309 51.782 -80.412 1.00 0.00 219 ALA A CA 2
ATOM 5772 C C . ALA A 1 165 ? -69.325 50.252 -80.380 1.00 0.00 219 ALA A C 2
ATOM 5773 O O . ALA A 1 165 ? -68.709 49.631 -79.516 1.00 0.00 219 ALA A O 2
ATOM 5780 N N . PHE A 1 166 ? -70.068 49.662 -81.307 1.00 0.00 220 PHE A N 2
ATOM 5781 C CA . PHE A 1 166 ? -70.191 48.205 -81.343 1.00 0.00 220 PHE A CA 2
ATOM 5782 C C . PHE A 1 166 ? -68.820 47.559 -81.528 1.00 0.00 220 PHE A C 2
ATOM 5783 O O . PHE A 1 166 ? -68.445 46.651 -80.785 1.00 0.00 220 PHE A O 2
ATOM 5800 N N . ASN A 1 167 ? -68.076 48.037 -82.517 1.00 0.00 221 ASN A N 2
ATOM 5801 C CA . ASN A 1 167 ? -66.744 47.510 -82.797 1.00 0.00 221 ASN A CA 2
ATOM 5802 C C . ASN A 1 167 ? -65.721 47.987 -81.755 1.00 0.00 221 ASN A C 2
ATOM 5803 O O . ASN A 1 167 ? -64.792 47.260 -81.403 1.00 0.00 221 ASN A O 2
ATOM 5814 N N . ASP A 1 168 ? -65.900 49.220 -81.282 1.00 0.00 222 ASP A N 2
ATOM 5815 C CA . ASP A 1 168 ? -64.981 49.797 -80.293 1.00 0.00 222 ASP A CA 2
ATOM 5816 C C . ASP A 1 168 ? -65.290 49.301 -78.885 1.00 0.00 222 ASP A C 2
ATOM 5817 O O . ASP A 1 168 ? -64.442 48.703 -78.225 1.00 0.00 222 ASP A O 2
ATOM 5826 N N . ALA A 1 169 ? -66.495 49.590 -78.412 1.00 0.00 223 ALA A N 2
ATOM 5827 C CA . ALA A 1 169 ? -66.882 49.211 -77.059 1.00 0.00 223 ALA A CA 2
ATOM 5828 C C . ALA A 1 169 ? -66.500 47.766 -76.767 1.00 0.00 223 ALA A C 2
ATOM 5829 O O . ALA A 1 169 ? -66.353 47.384 -75.606 1.00 0.00 223 ALA A O 2
ATOM 5836 N N . ILE A 1 170 ? -66.308 46.970 -77.815 1.00 0.00 224 ILE A N 2
ATOM 5837 C CA . ILE A 1 170 ? -65.904 45.577 -77.643 1.00 0.00 224 ILE A CA 2
ATOM 5838 C C . ILE A 1 170 ? -64.386 45.453 -77.720 1.00 0.00 224 ILE A C 2
ATOM 5839 O O . ILE A 1 170 ? -63.743 44.928 -76.811 1.00 0.00 224 ILE A O 2
ATOM 5855 N N . LYS A 1 171 ? -63.823 45.942 -78.822 1.00 0.00 225 LYS A N 2
ATOM 5856 C CA . LYS A 1 171 ? -62.380 45.892 -79.032 1.00 0.00 225 LYS A CA 2
ATOM 5857 C C . LYS A 1 171 ? -61.635 46.683 -77.957 1.00 0.00 225 LYS A C 2
ATOM 5858 O O . LYS A 1 171 ? -60.638 46.213 -77.410 1.00 0.00 225 LYS A O 2
ATOM 5877 N N . ALA A 1 172 ? -62.100 47.899 -77.691 1.00 0.00 226 ALA A N 2
ATOM 5878 C CA . ALA A 1 172 ? -61.443 48.762 -76.714 1.00 0.00 226 ALA A CA 2
ATOM 5879 C C . ALA A 1 172 ? -61.417 48.142 -75.320 1.00 0.00 226 ALA A C 2
ATOM 5880 O O . ALA A 1 172 ? -60.391 48.191 -74.642 1.00 0.00 226 ALA A O 2
ATOM 5887 N N . SER A 1 173 ? -62.532 47.565 -74.880 1.00 0.00 227 SER A N 2
ATOM 5888 C CA . SER A 1 173 ? -62.565 46.962 -73.552 1.00 0.00 227 SER A CA 2
ATOM 5889 C C . SER A 1 173 ? -61.659 45.737 -73.504 1.00 0.00 227 SER A C 2
ATOM 5890 O O . SER A 1 173 ? -60.870 45.573 -72.574 1.00 0.00 227 SER A O 2
ATOM 5898 N N . THR A 1 174 ? -61.792 44.873 -74.504 1.00 0.00 228 THR A N 2
ATOM 5899 C CA . THR A 1 174 ? -60.997 43.654 -74.564 1.00 0.00 228 THR A CA 2
ATOM 5900 C C . THR A 1 174 ? -59.543 43.965 -74.912 1.00 0.00 228 THR A C 2
ATOM 5901 O O . THR A 1 174 ? -58.676 43.097 -74.826 1.00 0.00 228 THR A O 2
ATOM 5912 N N . GLY A 1 175 ? -59.282 45.214 -75.295 1.00 0.00 229 GLY A N 2
ATOM 5913 C CA . GLY A 1 175 ? -57.927 45.647 -75.645 1.00 0.00 229 GLY A CA 2
ATOM 5914 C C . GLY A 1 175 ? -57.729 45.695 -77.165 1.00 0.00 229 GLY A C 2
ATOM 5915 O O . GLY A 1 175 ? -57.707 46.781 -77.745 1.00 0.00 229 GLY A O 2
ATOM 5919 N N . GLY A 1 176 ? -57.578 44.535 -77.827 1.00 0.00 230 GLY A N 2
ATOM 5920 C CA . GLY A 1 176 ? -57.382 44.531 -79.274 1.00 0.00 230 GLY A CA 2
ATOM 5921 C C . GLY A 1 176 ? -57.750 43.178 -79.871 1.00 0.00 230 GLY A C 2
ATOM 5922 O O . GLY A 1 176 ? -58.063 43.079 -81.056 1.00 0.00 230 GLY A O 2
ATOM 5926 N N . ALA A 1 177 ? -57.700 42.135 -79.051 1.00 0.00 231 ALA A N 2
ATOM 5927 C CA . ALA A 1 177 ? -58.022 40.794 -79.523 1.00 0.00 231 ALA A CA 2
ATOM 5928 C C . ALA A 1 177 ? -59.421 40.773 -80.142 1.00 0.00 231 ALA A C 2
ATOM 5929 O O . ALA A 1 177 ? -60.237 41.646 -79.854 1.00 0.00 231 ALA A O 2
ATOM 5936 N N . TYR A 1 178 ? -59.697 39.770 -80.984 1.00 0.00 232 TYR A N 2
ATOM 5937 C CA . TYR A 1 178 ? -61.001 39.644 -81.630 1.00 0.00 232 TYR A CA 2
ATOM 5938 C C . TYR A 1 178 ? -61.247 40.769 -82.632 1.00 0.00 232 TYR A C 2
ATOM 5939 O O . TYR A 1 178 ? -61.752 40.512 -83.724 1.00 0.00 232 TYR A O 2
ATOM 5957 N N . GLU A 1 179 ? -60.853 41.996 -82.263 1.00 0.00 233 GLU A N 2
ATOM 5958 C CA . GLU A 1 179 ? -61.008 43.183 -83.123 1.00 0.00 233 GLU A CA 2
ATOM 5959 C C . GLU A 1 179 ? -62.150 43.036 -84.130 1.00 0.00 233 GLU A C 2
ATOM 5960 O O . GLU A 1 179 ? -62.094 43.609 -85.217 1.00 0.00 233 GLU A O 2
ATOM 5972 N N . SER A 1 180 ? -63.176 42.268 -83.762 1.00 0.00 234 SER A N 2
ATOM 5973 C CA . SER A 1 180 ? -64.321 42.038 -84.638 1.00 0.00 234 SER A CA 2
ATOM 5974 C C . SER A 1 180 ? -65.296 41.069 -83.983 1.00 0.00 234 SER A C 2
ATOM 5975 O O . SER A 1 180 ? -65.055 40.577 -82.881 1.00 0.00 234 SER A O 2
ATOM 5983 N N . TYR A 1 181 ? -66.393 40.795 -84.676 1.00 0.00 235 TYR A N 2
ATOM 5984 C CA . TYR A 1 181 ? -67.403 39.875 -84.172 1.00 0.00 235 TYR A CA 2
ATOM 5985 C C . TYR A 1 181 ? -66.858 38.441 -84.131 1.00 0.00 235 TYR A C 2
ATOM 5986 O O . TYR A 1 181 ? -67.356 37.553 -84.822 1.00 0.00 235 TYR A O 2
ATOM 6004 N N . LYS A 1 182 ? -65.835 38.224 -83.300 1.00 0.00 236 LYS A N 2
ATOM 6005 C CA . LYS A 1 182 ? -65.226 36.894 -83.150 1.00 0.00 236 LYS A CA 2
ATOM 6006 C C . LYS A 1 182 ? -65.224 36.476 -81.682 1.00 0.00 236 LYS A C 2
ATOM 6007 O O . LYS A 1 182 ? -65.461 35.312 -81.355 1.00 0.00 236 LYS A O 2
ATOM 6026 N N . PHE A 1 183 ? -64.935 37.431 -80.808 1.00 0.00 237 PHE A N 2
ATOM 6027 C CA . PHE A 1 183 ? -64.875 37.167 -79.372 1.00 0.00 237 PHE A CA 2
ATOM 6028 C C . PHE A 1 183 ? -65.968 36.190 -78.934 1.00 0.00 237 PHE A C 2
ATOM 6029 O O . PHE A 1 183 ? -65.784 35.441 -77.974 1.00 0.00 237 PHE A O 2
ATOM 6046 N N . ILE A 1 184 ? -67.092 36.175 -79.649 1.00 0.00 238 ILE A N 2
ATOM 6047 C CA . ILE A 1 184 ? -68.194 35.257 -79.332 1.00 0.00 238 ILE A CA 2
ATOM 6048 C C . ILE A 1 184 ? -68.762 34.625 -80.623 1.00 0.00 238 ILE A C 2
ATOM 6049 O O . ILE A 1 184 ? -69.398 35.321 -81.414 1.00 0.00 238 ILE A O 2
ATOM 6065 N N . PRO A 1 185 ? -68.568 33.332 -80.856 1.00 0.00 239 PRO A N 2
ATOM 6066 C CA . PRO A 1 185 ? -69.108 32.649 -82.081 1.00 0.00 239 PRO A CA 2
ATOM 6067 C C . PRO A 1 185 ? -70.599 32.921 -82.304 1.00 0.00 239 PRO A C 2
ATOM 6068 O O . PRO A 1 185 ? -71.298 33.372 -81.398 1.00 0.00 239 PRO A O 2
ATOM 6079 N N . ALA A 1 186 ? -71.051 32.656 -83.536 1.00 0.00 240 ALA A N 2
ATOM 6080 C CA . ALA A 1 186 ? -72.447 32.873 -83.943 1.00 0.00 240 ALA A CA 2
ATOM 6081 C C . ALA A 1 186 ? -72.575 34.243 -84.596 1.00 0.00 240 ALA A C 2
ATOM 6082 O O . ALA A 1 186 ? -72.996 34.365 -85.747 1.00 0.00 240 ALA A O 2
ATOM 6089 N N . LEU A 1 187 ? -72.194 35.269 -83.850 1.00 0.00 241 LEU A N 2
ATOM 6090 C CA . LEU A 1 187 ? -72.252 36.632 -84.361 1.00 0.00 241 LEU A CA 2
ATOM 6091 C C . LEU A 1 187 ? -71.558 36.682 -85.719 1.00 0.00 241 LEU A C 2
ATOM 6092 O O . LEU A 1 187 ? -71.766 37.603 -86.508 1.00 0.00 241 LEU A O 2
ATOM 6108 N N . GLU A 1 188 ? -70.740 35.672 -85.977 1.00 0.00 242 GLU A N 2
ATOM 6109 C CA . GLU A 1 188 ? -70.030 35.607 -87.245 1.00 0.00 242 GLU A CA 2
ATOM 6110 C C . GLU A 1 188 ? -71.042 35.568 -88.387 1.00 0.00 242 GLU A C 2
ATOM 6111 O O . GLU A 1 188 ? -70.970 36.364 -89.323 1.00 0.00 242 GLU A O 2
ATOM 6123 N N . ALA A 1 189 ? -72.003 34.649 -88.289 1.00 0.00 243 ALA A N 2
ATOM 6124 C CA . ALA A 1 189 ? -73.053 34.522 -89.303 1.00 0.00 243 ALA A CA 2
ATOM 6125 C C . ALA A 1 189 ? -74.253 35.411 -88.973 1.00 0.00 243 ALA A C 2
ATOM 6126 O O . ALA A 1 189 ? -74.825 36.056 -89.848 1.00 0.00 243 ALA A O 2
ATOM 6133 N N . ALA A 1 190 ? -74.677 35.376 -87.715 1.00 0.00 244 ALA A N 2
ATOM 6134 C CA . ALA A 1 190 ? -75.865 36.119 -87.305 1.00 0.00 244 ALA A CA 2
ATOM 6135 C C . ALA A 1 190 ? -75.765 37.590 -87.706 1.00 0.00 244 ALA A C 2
ATOM 6136 O O . ALA A 1 190 ? -76.746 38.168 -88.172 1.00 0.00 244 ALA A O 2
ATOM 6143 N N . VAL A 1 191 ? -74.595 38.199 -87.550 1.00 0.00 245 VAL A N 2
ATOM 6144 C CA . VAL A 1 191 ? -74.431 39.596 -87.932 1.00 0.00 245 VAL A CA 2
ATOM 6145 C C . VAL A 1 191 ? -74.665 39.758 -89.437 1.00 0.00 245 VAL A C 2
ATOM 6146 O O . VAL A 1 191 ? -75.258 40.741 -89.881 1.00 0.00 245 VAL A O 2
ATOM 6159 N N . LYS A 1 192 ? -74.178 38.791 -90.214 1.00 0.00 246 LYS A N 2
ATOM 6160 C CA . LYS A 1 192 ? -74.317 38.832 -91.671 1.00 0.00 246 LYS A CA 2
ATOM 6161 C C . LYS A 1 192 ? -75.780 38.826 -92.108 1.00 0.00 246 LYS A C 2
ATOM 6162 O O . LYS A 1 192 ? -76.126 39.439 -93.116 1.00 0.00 246 LYS A O 2
ATOM 6181 N N . GLN A 1 193 ? -76.650 38.178 -91.337 1.00 0.00 247 GLN A N 2
ATOM 6182 C CA . GLN A 1 193 ? -78.069 38.183 -91.682 1.00 0.00 247 GLN A CA 2
ATOM 6183 C C . GLN A 1 193 ? -78.612 39.589 -91.460 1.00 0.00 247 GLN A C 2
ATOM 6184 O O . GLN A 1 193 ? -79.402 40.112 -92.246 1.00 0.00 247 GLN A O 2
ATOM 6198 N N . ALA A 1 194 ? -78.177 40.171 -90.350 1.00 0.00 248 ALA A N 2
ATOM 6199 C CA . ALA A 1 194 ? -78.618 41.509 -89.976 1.00 0.00 248 ALA A CA 2
ATOM 6200 C C . ALA A 1 194 ? -78.303 42.477 -91.112 1.00 0.00 248 ALA A C 2
ATOM 6201 O O . ALA A 1 194 ? -79.149 43.273 -91.514 1.00 0.00 248 ALA A O 2
ATOM 6208 N N . TYR A 1 195 ? -77.092 42.380 -91.647 1.00 0.00 249 TYR A N 2
ATOM 6209 C CA . TYR A 1 195 ? -76.685 43.226 -92.762 1.00 0.00 249 TYR A CA 2
ATOM 6210 C C . TYR A 1 195 ? -77.396 42.773 -94.041 1.00 0.00 249 TYR A C 2
ATOM 6211 O O . TYR A 1 195 ? -77.458 43.511 -95.026 1.00 0.00 249 TYR A O 2
ATOM 6229 N N . ALA A 1 196 ? -77.967 41.569 -93.997 1.00 0.00 250 ALA A N 2
ATOM 6230 C CA . ALA A 1 196 ? -78.719 41.030 -95.131 1.00 0.00 250 ALA A CA 2
ATOM 6231 C C . ALA A 1 196 ? -80.190 41.443 -95.036 1.00 0.00 250 ALA A C 2
ATOM 6232 O O . ALA A 1 196 ? -80.929 41.398 -96.020 1.00 0.00 250 ALA A O 2
ATOM 6239 N N . ALA A 1 197 ? -80.603 41.832 -93.828 1.00 0.00 251 ALA A N 2
ATOM 6240 C CA . ALA A 1 197 ? -81.988 42.241 -93.577 1.00 0.00 251 ALA A CA 2
ATOM 6241 C C . ALA A 1 197 ? -82.180 43.730 -93.836 1.00 0.00 251 ALA A C 2
ATOM 6242 O O . ALA A 1 197 ? -83.277 44.263 -93.667 1.00 0.00 251 ALA A O 2
ATOM 6249 N N . THR A 1 198 ? -81.108 44.392 -94.266 1.00 0.00 252 THR A N 2
ATOM 6250 C CA . THR A 1 198 ? -81.166 45.825 -94.573 1.00 0.00 252 THR A CA 2
ATOM 6251 C C . THR A 1 198 ? -80.816 46.055 -96.046 1.00 0.00 252 THR A C 2
ATOM 6252 O O . THR A 1 198 ? -79.689 45.783 -96.459 1.00 0.00 252 THR A O 2
ATOM 6263 N N . VAL A 1 199 ? -81.774 46.567 -96.830 1.00 0.00 253 VAL A N 2
ATOM 6264 C CA . VAL A 1 199 ? -81.543 46.831 -98.250 1.00 0.00 253 VAL A CA 2
ATOM 6265 C C . VAL A 1 199 ? -82.811 47.388 -98.892 1.00 0.00 253 VAL A C 2
ATOM 6266 O O . VAL A 1 199 ? -82.801 48.472 -99.476 1.00 0.00 253 VAL A O 2
ATOM 6279 N N . ALA A 1 200 ? -83.903 46.635 -98.777 1.00 0.00 254 ALA A N 2
ATOM 6280 C CA . ALA A 1 200 ? -85.193 47.047 -99.342 1.00 0.00 254 ALA A CA 2
ATOM 6281 C C . ALA A 1 200 ? -86.247 47.117 -98.246 1.00 0.00 254 ALA A C 2
ATOM 6282 O O . ALA A 1 200 ? -87.133 47.967 -98.290 1.00 0.00 254 ALA A O 2
ATOM 6289 N N . THR A 1 201 ? -86.131 46.193 -97.281 1.00 0.00 255 THR A N 2
ATOM 6290 C CA . THR A 1 201 ? -87.051 46.078 -96.135 1.00 0.00 255 THR A CA 2
ATOM 6291 C C . THR A 1 201 ? -88.124 47.169 -96.095 1.00 0.00 255 THR A C 2
ATOM 6292 O O . THR A 1 201 ? -87.821 48.362 -96.121 1.00 0.00 255 THR A O 2
ATOM 6303 N N . ALA A 1 202 ? -89.383 46.728 -96.017 1.00 0.00 256 ALA A N 2
ATOM 6304 C CA . ALA A 1 202 ? -90.524 47.646 -95.963 1.00 0.00 256 ALA A CA 2
ATOM 6305 C C . ALA A 1 202 ? -90.165 48.909 -95.160 1.00 0.00 256 ALA A C 2
ATOM 6306 O O . ALA A 1 202 ? -90.123 48.865 -93.931 1.00 0.00 256 ALA A O 2
ATOM 6313 N N . PRO A 1 203 ? -89.894 50.020 -95.816 1.00 0.00 257 PRO A N 2
ATOM 6314 C CA . PRO A 1 203 ? -89.521 51.285 -95.113 1.00 0.00 257 PRO A CA 2
ATOM 6315 C C . PRO A 1 203 ? -90.444 51.605 -93.937 1.00 0.00 257 PRO A C 2
ATOM 6316 O O . PRO A 1 203 ? -91.427 52.331 -94.083 1.00 0.00 257 PRO A O 2
ATOM 6327 N N . GLU A 1 204 ? -90.112 51.061 -92.771 1.00 0.00 258 GLU A N 2
ATOM 6328 C CA . GLU A 1 204 ? -90.912 51.297 -91.575 1.00 0.00 258 GLU A CA 2
ATOM 6329 C C . GLU A 1 204 ? -90.206 50.735 -90.342 1.00 0.00 258 GLU A C 2
ATOM 6330 O O . GLU A 1 204 ? -90.221 51.349 -89.275 1.00 0.00 258 GLU A O 2
ATOM 6342 N N . VAL A 1 205 ? -89.589 49.562 -90.499 1.00 0.00 259 VAL A N 2
ATOM 6343 C CA . VAL A 1 205 ? -88.873 48.906 -89.399 1.00 0.00 259 VAL A CA 2
ATOM 6344 C C . VAL A 1 205 ? -87.444 48.561 -89.816 1.00 0.00 259 VAL A C 2
ATOM 6345 O O . VAL A 1 205 ? -86.801 47.707 -89.209 1.00 0.00 259 VAL A O 2
ATOM 6358 N N . LYS A 1 206 ? -86.960 49.211 -90.868 1.00 0.00 260 LYS A N 2
ATOM 6359 C CA . LYS A 1 206 ? -85.618 48.932 -91.371 1.00 0.00 260 LYS A CA 2
ATOM 6360 C C . LYS A 1 206 ? -84.584 49.021 -90.254 1.00 0.00 260 LYS A C 2
ATOM 6361 O O . LYS A 1 206 ? -83.711 48.159 -90.150 1.00 0.00 260 LYS A O 2
ATOM 6380 N N . TYR A 1 207 ? -84.693 50.030 -89.397 1.00 0.00 261 TYR A N 2
ATOM 6381 C CA . TYR A 1 207 ? -83.753 50.145 -88.285 1.00 0.00 261 TYR A CA 2
ATOM 6382 C C . TYR A 1 207 ? -84.198 49.213 -87.157 1.00 0.00 261 TYR A C 2
ATOM 6383 O O . TYR A 1 207 ? -83.390 48.472 -86.598 1.00 0.00 261 TYR A O 2
ATOM 6401 N N . THR A 1 208 ? -85.482 49.274 -86.819 1.00 0.00 262 THR A N 2
ATOM 6402 C CA . THR A 1 208 ? -86.020 48.447 -85.746 1.00 0.00 262 THR A CA 2
ATOM 6403 C C . THR A 1 208 ? -85.608 46.994 -85.935 1.00 0.00 262 THR A C 2
ATOM 6404 O O . THR A 1 208 ? -85.281 46.314 -84.969 1.00 0.00 262 THR A O 2
ATOM 6415 N N . VAL A 1 209 ? -85.603 46.518 -87.174 1.00 0.00 263 VAL A N 2
ATOM 6416 C CA . VAL A 1 209 ? -85.193 45.142 -87.425 1.00 0.00 263 VAL A CA 2
ATOM 6417 C C . VAL A 1 209 ? -83.751 44.945 -86.964 1.00 0.00 263 VAL A C 2
ATOM 6418 O O . VAL A 1 209 ? -83.431 43.974 -86.278 1.00 0.00 263 VAL A O 2
ATOM 6431 N N . PHE A 1 210 ? -82.888 45.879 -87.347 1.00 0.00 264 PHE A N 2
ATOM 6432 C CA . PHE A 1 210 ? -81.478 45.814 -86.976 1.00 0.00 264 PHE A CA 2
ATOM 6433 C C . PHE A 1 210 ? -81.324 45.822 -85.459 1.00 0.00 264 PHE A C 2
ATOM 6434 O O . PHE A 1 210 ? -80.490 45.109 -84.906 1.00 0.00 264 PHE A O 2
ATOM 6451 N N . GLU A 1 211 ? -82.143 46.623 -84.791 1.00 0.00 265 GLU A N 2
ATOM 6452 C CA . GLU A 1 211 ? -82.096 46.696 -83.337 1.00 0.00 265 GLU A CA 2
ATOM 6453 C C . GLU A 1 211 ? -82.758 45.465 -82.708 1.00 0.00 265 GLU A C 2
ATOM 6454 O O . GLU A 1 211 ? -82.239 44.880 -81.757 1.00 0.00 265 GLU A O 2
ATOM 6466 N N . THR A 1 212 ? -83.926 45.109 -83.235 1.00 0.00 266 THR A N 2
ATOM 6467 C CA . THR A 1 212 ? -84.700 43.980 -82.724 1.00 0.00 266 THR A CA 2
ATOM 6468 C C . THR A 1 212 ? -84.029 42.627 -82.961 1.00 0.00 266 THR A C 2
ATOM 6469 O O . THR A 1 212 ? -83.959 41.800 -82.055 1.00 0.00 266 THR A O 2
ATOM 6480 N N . ALA A 1 213 ? -83.566 42.387 -84.180 1.00 0.00 267 ALA A N 2
ATOM 6481 C CA . ALA A 1 213 ? -82.947 41.103 -84.502 1.00 0.00 267 ALA A CA 2
ATOM 6482 C C . ALA A 1 213 ? -81.708 40.844 -83.654 1.00 0.00 267 ALA A C 2
ATOM 6483 O O . ALA A 1 213 ? -81.490 39.726 -83.185 1.00 0.00 267 ALA A O 2
ATOM 6490 N N . LEU A 1 214 ? -80.898 41.874 -83.461 1.00 0.00 268 LEU A N 2
ATOM 6491 C CA . LEU A 1 214 ? -79.684 41.735 -82.666 1.00 0.00 268 LEU A CA 2
ATOM 6492 C C . LEU A 1 214 ? -80.034 41.357 -81.227 1.00 0.00 268 LEU A C 2
ATOM 6493 O O . LEU A 1 214 ? -79.414 40.471 -80.639 1.00 0.00 268 LEU A O 2
ATOM 6509 N N . LYS A 1 215 ? -81.021 42.045 -80.664 1.00 0.00 269 LYS A N 2
ATOM 6510 C CA . LYS A 1 215 ? -81.430 41.781 -79.290 1.00 0.00 269 LYS A CA 2
ATOM 6511 C C . LYS A 1 215 ? -81.932 40.349 -79.128 1.00 0.00 269 LYS A C 2
ATOM 6512 O O . LYS A 1 215 ? -81.556 39.658 -78.184 1.00 0.00 269 LYS A O 2
ATOM 6531 N N . LYS A 1 216 ? -82.785 39.903 -80.044 1.00 0.00 270 LYS A N 2
ATOM 6532 C CA . LYS A 1 216 ? -83.323 38.549 -79.961 1.00 0.00 270 LYS A CA 2
ATOM 6533 C C . LYS A 1 216 ? -82.202 37.517 -80.057 1.00 0.00 270 LYS A C 2
ATOM 6534 O O . LYS A 1 216 ? -82.151 36.574 -79.268 1.00 0.00 270 LYS A O 2
ATOM 6553 N N . ALA A 1 217 ? -81.306 37.697 -81.019 1.00 0.00 271 ALA A N 2
ATOM 6554 C CA . ALA A 1 217 ? -80.203 36.759 -81.177 1.00 0.00 271 ALA A CA 2
ATOM 6555 C C . ALA A 1 217 ? -79.329 36.759 -79.928 1.00 0.00 271 ALA A C 2
ATOM 6556 O O . ALA A 1 217 ? -78.970 35.703 -79.408 1.00 0.00 271 ALA A O 2
ATOM 6563 N N . ILE A 1 218 ? -79.008 37.953 -79.439 1.00 0.00 272 ILE A N 2
ATOM 6564 C CA . ILE A 1 218 ? -78.184 38.085 -78.243 1.00 0.00 272 ILE A CA 2
ATOM 6565 C C . ILE A 1 218 ? -78.891 37.496 -77.021 1.00 0.00 272 ILE A C 2
ATOM 6566 O O . ILE A 1 218 ? -78.255 36.852 -76.187 1.00 0.00 272 ILE A O 2
ATOM 6582 N N . THR A 1 219 ? -80.205 37.703 -76.917 1.00 0.00 273 THR A N 2
ATOM 6583 C CA . THR A 1 219 ? -80.947 37.155 -75.783 1.00 0.00 273 THR A CA 2
ATOM 6584 C C . THR A 1 219 ? -80.886 35.632 -75.811 1.00 0.00 273 THR A C 2
ATOM 6585 O O . THR A 1 219 ? -80.677 34.987 -74.784 1.00 0.00 273 THR A O 2
ATOM 6596 N N . ALA A 1 220 ? -81.090 35.069 -76.996 1.00 0.00 274 ALA A N 2
ATOM 6597 C CA . ALA A 1 220 ? -81.074 33.619 -77.136 1.00 0.00 274 ALA A CA 2
ATOM 6598 C C . ALA A 1 220 ? -79.727 33.071 -76.677 1.00 0.00 274 ALA A C 2
ATOM 6599 O O . ALA A 1 220 ? -79.672 32.139 -75.874 1.00 0.00 274 ALA A O 2
ATOM 6606 N N . MET A 1 221 ? -78.646 33.658 -77.178 1.00 0.00 275 MET A N 2
ATOM 6607 C CA . MET A 1 221 ? -77.304 33.227 -76.803 1.00 0.00 275 MET A CA 2
ATOM 6608 C C . MET A 1 221 ? -76.978 33.606 -75.359 1.00 0.00 275 MET A C 2
ATOM 6609 O O . MET A 1 221 ? -76.118 32.992 -74.729 1.00 0.00 275 MET A O 2
ATOM 6623 N N . SER A 1 222 ? -77.691 34.596 -74.828 1.00 0.00 276 SER A N 2
ATOM 6624 C CA . SER A 1 222 ? -77.476 35.005 -73.441 1.00 0.00 276 SER A CA 2
ATOM 6625 C C . SER A 1 222 ? -78.028 33.952 -72.486 1.00 0.00 276 SER A C 2
ATOM 6626 O O . SER A 1 222 ? -77.337 33.504 -71.571 1.00 0.00 276 SER A O 2
ATOM 6634 N N . GLU A 1 223 ? -79.276 33.550 -72.716 1.00 0.00 277 GLU A N 2
ATOM 6635 C CA . GLU A 1 223 ? -79.914 32.533 -71.886 1.00 0.00 277 GLU A CA 2
ATOM 6636 C C . GLU A 1 223 ? -79.235 31.183 -72.092 1.00 0.00 277 GLU A C 2
ATOM 6637 O O . GLU A 1 223 ? -79.054 30.419 -71.153 1.00 0.00 277 GLU A O 2
ATOM 6649 N N . ALA A 1 224 ? -78.859 30.916 -73.335 1.00 0.00 278 ALA A N 2
ATOM 6650 C CA . ALA A 1 224 ? -78.193 29.663 -73.686 1.00 0.00 278 ALA A CA 2
ATOM 6651 C C . ALA A 1 224 ? -76.922 29.496 -72.861 1.00 0.00 278 ALA A C 2
ATOM 6652 O O . ALA A 1 224 ? -76.350 28.410 -72.789 1.00 0.00 278 ALA A O 2
ATOM 6659 N N . GLN A 1 225 ? -76.483 30.587 -72.251 1.00 0.00 279 GLN A N 2
ATOM 6660 C CA . GLN A 1 225 ? -75.275 30.565 -71.441 1.00 0.00 279 GLN A CA 2
ATOM 6661 C C . GLN A 1 225 ? -75.382 29.527 -70.323 1.00 0.00 279 GLN A C 2
ATOM 6662 O O . GLN A 1 225 ? -74.414 28.823 -70.034 1.00 0.00 279 GLN A O 2
ATOM 6676 N N . LYS A 1 226 ? -76.552 29.426 -69.695 1.00 0.00 280 LYS A N 2
ATOM 6677 C CA . LYS A 1 226 ? -76.728 28.456 -68.616 1.00 0.00 280 LYS A CA 2
ATOM 6678 C C . LYS A 1 226 ? -76.525 27.040 -69.151 1.00 0.00 280 LYS A C 2
ATOM 6679 O O . LYS A 1 226 ? -76.081 26.149 -68.427 1.00 0.00 280 LYS A O 2
ATOM 6698 N N . ALA A 1 227 ? -76.848 26.845 -70.429 1.00 0.00 281 ALA A N 2
ATOM 6699 C CA . ALA A 1 227 ? -76.693 25.537 -71.059 1.00 0.00 281 ALA A CA 2
ATOM 6700 C C . ALA A 1 227 ? -76.576 25.678 -72.576 1.00 0.00 281 ALA A C 2
ATOM 6701 O O . ALA A 1 227 ? -77.389 26.348 -73.211 1.00 0.00 281 ALA A O 2
ATOM 6708 N N . ALA A 1 228 ? -75.561 25.031 -73.147 1.00 0.00 282 ALA A N 2
ATOM 6709 C CA . ALA A 1 228 ? -75.340 25.078 -74.591 1.00 0.00 282 ALA A CA 2
ATOM 6710 C C . ALA A 1 228 ? -76.102 23.956 -75.284 1.00 0.00 282 ALA A C 2
ATOM 6711 O O . ALA A 1 228 ? -76.032 23.799 -76.504 1.00 0.00 282 ALA A O 2
ATOM 6718 N N . LYS A 1 229 ? -76.824 23.177 -74.494 1.00 0.00 283 LYS A N 2
ATOM 6719 C CA . LYS A 1 229 ? -77.602 22.064 -75.025 1.00 0.00 283 LYS A CA 2
ATOM 6720 C C . LYS A 1 229 ? -76.747 21.177 -75.933 1.00 0.00 283 LYS A C 2
ATOM 6721 O O . LYS A 1 229 ? -77.027 21.058 -77.125 1.00 0.00 283 LYS A O 2
ATOM 6740 N N . PRO A 1 230 ? -75.719 20.554 -75.402 1.00 0.00 284 PRO A N 2
ATOM 6741 C CA . PRO A 1 230 ? -74.818 19.662 -76.202 1.00 0.00 284 PRO A CA 2
ATOM 6742 C C . PRO A 1 230 ? -75.588 18.516 -76.860 1.00 0.00 284 PRO A C 2
ATOM 6743 O O . PRO A 1 230 ? -76.539 17.986 -76.284 1.00 0.00 284 PRO A O 2
ATOM 6754 N N . ALA A 1 231 ? -75.170 18.136 -78.064 1.00 0.00 285 ALA A N 2
ATOM 6755 C CA . ALA A 1 231 ? -75.829 17.050 -78.780 1.00 0.00 285 ALA A CA 2
ATOM 6756 C C . ALA A 1 231 ? -75.869 15.790 -77.920 1.00 0.00 285 ALA A C 2
ATOM 6757 O O . ALA A 1 231 ? -74.806 15.279 -77.605 1.00 0.00 285 ALA A O 2
ATOM 6765 N N . PRO A 1 1 ? -50.347 0.410 -64.529 1.00 0.00 55 PRO A N 3
ATOM 6766 C CA . PRO A 1 1 ? -51.045 -0.664 -63.775 1.00 0.00 55 PRO A CA 3
ATOM 6767 C C . PRO A 1 1 ? -52.060 -0.040 -62.815 1.00 0.00 55 PRO A C 3
ATOM 6768 O O . PRO A 1 1 ? -53.260 -0.293 -62.915 1.00 0.00 55 PRO A O 3
ATOM 6781 N N . ALA A 1 2 ? -51.564 0.773 -61.890 1.00 0.00 56 ALA A N 3
ATOM 6782 C CA . ALA A 1 2 ? -52.430 1.427 -60.914 1.00 0.00 56 ALA A CA 3
ATOM 6783 C C . ALA A 1 2 ? -53.352 2.435 -61.596 1.00 0.00 56 ALA A C 3
ATOM 6784 O O . ALA A 1 2 ? -52.976 3.069 -62.582 1.00 0.00 56 ALA A O 3
ATOM 6791 N N . GLY A 1 3 ? -54.566 2.571 -61.064 1.00 0.00 57 GLY A N 3
ATOM 6792 C CA . GLY A 1 3 ? -55.552 3.499 -61.624 1.00 0.00 57 GLY A CA 3
ATOM 6793 C C . GLY A 1 3 ? -56.581 2.756 -62.470 1.00 0.00 57 GLY A C 3
ATOM 6794 O O . GLY A 1 3 ? -57.532 3.354 -62.975 1.00 0.00 57 GLY A O 3
ATOM 6798 N N . LYS A 1 4 ? -56.392 1.447 -62.612 1.00 0.00 58 LYS A N 3
ATOM 6799 C CA . LYS A 1 4 ? -57.319 0.625 -63.389 1.00 0.00 58 LYS A CA 3
ATOM 6800 C C . LYS A 1 4 ? -57.334 -0.807 -62.860 1.00 0.00 58 LYS A C 3
ATOM 6801 O O . LYS A 1 4 ? -56.356 -1.275 -62.279 1.00 0.00 58 LYS A O 3
ATOM 6820 N N . ALA A 1 5 ? -58.461 -1.494 -63.053 1.00 0.00 59 ALA A N 3
ATOM 6821 C CA . ALA A 1 5 ? -58.611 -2.873 -62.581 1.00 0.00 59 ALA A CA 3
ATOM 6822 C C . ALA A 1 5 ? -58.476 -3.864 -63.730 1.00 0.00 59 ALA A C 3
ATOM 6823 O O . ALA A 1 5 ? -59.140 -3.737 -64.760 1.00 0.00 59 ALA A O 3
ATOM 6830 N N . THR A 1 6 ? -57.614 -4.861 -63.539 1.00 0.00 60 THR A N 3
ATOM 6831 C CA . THR A 1 6 ? -57.386 -5.895 -64.550 1.00 0.00 60 THR A CA 3
ATOM 6832 C C . THR A 1 6 ? -58.202 -7.141 -64.220 1.00 0.00 60 THR A C 3
ATOM 6833 O O . THR A 1 6 ? -58.784 -7.241 -63.141 1.00 0.00 60 THR A O 3
ATOM 6844 N N . THR A 1 7 ? -58.236 -8.095 -65.152 1.00 0.00 61 THR A N 3
ATOM 6845 C CA . THR A 1 7 ? -58.977 -9.344 -64.953 1.00 0.00 61 THR A CA 3
ATOM 6846 C C . THR A 1 7 ? -58.025 -10.530 -65.058 1.00 0.00 61 THR A C 3
ATOM 6847 O O . THR A 1 7 ? -56.920 -10.397 -65.576 1.00 0.00 61 THR A O 3
ATOM 6858 N N . GLU A 1 8 ? -58.450 -11.687 -64.561 1.00 0.00 62 GLU A N 3
ATOM 6859 C CA . GLU A 1 8 ? -57.598 -12.871 -64.614 1.00 0.00 62 GLU A CA 3
ATOM 6860 C C . GLU A 1 8 ? -57.269 -13.228 -66.059 1.00 0.00 62 GLU A C 3
ATOM 6861 O O . GLU A 1 8 ? -56.144 -13.595 -66.367 1.00 0.00 62 GLU A O 3
ATOM 6873 N N . GLU A 1 9 ? -58.241 -13.088 -66.951 1.00 0.00 63 GLU A N 3
ATOM 6874 C CA . GLU A 1 9 ? -57.994 -13.385 -68.361 1.00 0.00 63 GLU A CA 3
ATOM 6875 C C . GLU A 1 9 ? -56.918 -12.441 -68.886 1.00 0.00 63 GLU A C 3
ATOM 6876 O O . GLU A 1 9 ? -55.851 -12.868 -69.329 1.00 0.00 63 GLU A O 3
ATOM 6888 N N . GLN A 1 10 ? -57.233 -11.155 -68.849 1.00 0.00 64 GLN A N 3
ATOM 6889 C CA . GLN A 1 10 ? -56.315 -10.135 -69.343 1.00 0.00 64 GLN A CA 3
ATOM 6890 C C . GLN A 1 10 ? -54.976 -10.222 -68.608 1.00 0.00 64 GLN A C 3
ATOM 6891 O O . GLN A 1 10 ? -53.919 -10.105 -69.221 1.00 0.00 64 GLN A O 3
ATOM 6905 N N . LYS A 1 11 ? -55.027 -10.434 -67.299 1.00 0.00 65 LYS A N 3
ATOM 6906 C CA . LYS A 1 11 ? -53.806 -10.547 -66.504 1.00 0.00 65 LYS A CA 3
ATOM 6907 C C . LYS A 1 11 ? -53.047 -11.834 -66.844 1.00 0.00 65 LYS A C 3
ATOM 6908 O O . LYS A 1 11 ? -51.820 -11.840 -66.942 1.00 0.00 65 LYS A O 3
ATOM 6927 N N . LEU A 1 12 ? -53.793 -12.925 -67.004 1.00 0.00 66 LEU A N 3
ATOM 6928 C CA . LEU A 1 12 ? -53.212 -14.233 -67.310 1.00 0.00 66 LEU A CA 3
ATOM 6929 C C . LEU A 1 12 ? -52.547 -14.265 -68.687 1.00 0.00 66 LEU A C 3
ATOM 6930 O O . LEU A 1 12 ? -51.517 -14.913 -68.866 1.00 0.00 66 LEU A O 3
ATOM 6946 N N . ILE A 1 13 ? -53.154 -13.605 -69.666 1.00 0.00 67 ILE A N 3
ATOM 6947 C CA . ILE A 1 13 ? -52.625 -13.607 -71.031 1.00 0.00 67 ILE A CA 3
ATOM 6948 C C . ILE A 1 13 ? -51.119 -13.312 -71.051 1.00 0.00 67 ILE A C 3
ATOM 6949 O O . ILE A 1 13 ? -50.436 -13.626 -72.026 1.00 0.00 67 ILE A O 3
ATOM 6965 N N . GLU A 1 14 ? -50.603 -12.718 -69.979 1.00 0.00 68 GLU A N 3
ATOM 6966 C CA . GLU A 1 14 ? -49.174 -12.406 -69.904 1.00 0.00 68 GLU A CA 3
ATOM 6967 C C . GLU A 1 14 ? -48.392 -13.615 -69.412 1.00 0.00 68 GLU A C 3
ATOM 6968 O O . GLU A 1 14 ? -47.196 -13.749 -69.670 1.00 0.00 68 GLU A O 3
ATOM 6980 N N . LYS A 1 15 ? -49.084 -14.480 -68.685 1.00 0.00 69 LYS A N 3
ATOM 6981 C CA . LYS A 1 15 ? -48.475 -15.679 -68.125 1.00 0.00 69 LYS A CA 3
ATOM 6982 C C . LYS A 1 15 ? -48.485 -16.849 -69.114 1.00 0.00 69 LYS A C 3
ATOM 6983 O O . LYS A 1 15 ? -47.574 -17.677 -69.106 1.00 0.00 69 LYS A O 3
ATOM 7002 N N . ILE A 1 16 ? -49.522 -16.933 -69.949 1.00 0.00 70 ILE A N 3
ATOM 7003 C CA . ILE A 1 16 ? -49.628 -18.030 -70.907 1.00 0.00 70 ILE A CA 3
ATOM 7004 C C . ILE A 1 16 ? -48.476 -18.005 -71.904 1.00 0.00 70 ILE A C 3
ATOM 7005 O O . ILE A 1 16 ? -48.171 -19.015 -72.537 1.00 0.00 70 ILE A O 3
ATOM 7021 N N . ASN A 1 17 ? -47.847 -16.846 -72.051 1.00 0.00 71 ASN A N 3
ATOM 7022 C CA . ASN A 1 17 ? -46.744 -16.725 -72.992 1.00 0.00 71 ASN A CA 3
ATOM 7023 C C . ASN A 1 17 ? -45.677 -17.766 -72.672 1.00 0.00 71 ASN A C 3
ATOM 7024 O O . ASN A 1 17 ? -45.204 -18.472 -73.563 1.00 0.00 71 ASN A O 3
ATOM 7035 N N . ALA A 1 18 ? -45.300 -17.865 -71.403 1.00 0.00 72 ALA A N 3
ATOM 7036 C CA . ALA A 1 18 ? -44.289 -18.831 -70.991 1.00 0.00 72 ALA A CA 3
ATOM 7037 C C . ALA A 1 18 ? -44.737 -20.249 -71.328 1.00 0.00 72 ALA A C 3
ATOM 7038 O O . ALA A 1 18 ? -43.929 -21.081 -71.740 1.00 0.00 72 ALA A O 3
ATOM 7045 N N . GLY A 1 19 ? -46.028 -20.518 -71.160 1.00 0.00 73 GLY A N 3
ATOM 7046 C CA . GLY A 1 19 ? -46.557 -21.840 -71.466 1.00 0.00 73 GLY A CA 3
ATOM 7047 C C . GLY A 1 19 ? -46.366 -22.161 -72.948 1.00 0.00 73 GLY A C 3
ATOM 7048 O O . GLY A 1 19 ? -46.033 -23.288 -73.312 1.00 0.00 73 GLY A O 3
ATOM 7052 N N . PHE A 1 20 ? -46.584 -21.159 -73.798 1.00 0.00 74 PHE A N 3
ATOM 7053 C CA . PHE A 1 20 ? -46.440 -21.334 -75.241 1.00 0.00 74 PHE A CA 3
ATOM 7054 C C . PHE A 1 20 ? -44.992 -21.579 -75.607 1.00 0.00 74 PHE A C 3
ATOM 7055 O O . PHE A 1 20 ? -44.697 -22.349 -76.519 1.00 0.00 74 PHE A O 3
ATOM 7072 N N . LYS A 1 21 ? -44.093 -20.920 -74.909 1.00 0.00 75 LYS A N 3
ATOM 7073 C CA . LYS A 1 21 ? -42.692 -21.088 -75.208 1.00 0.00 75 LYS A CA 3
ATOM 7074 C C . LYS A 1 21 ? -42.284 -22.538 -75.000 1.00 0.00 75 LYS A C 3
ATOM 7075 O O . LYS A 1 21 ? -41.339 -23.021 -75.613 1.00 0.00 75 LYS A O 3
ATOM 7094 N N . ALA A 1 22 ? -43.011 -23.236 -74.141 1.00 0.00 76 ALA A N 3
ATOM 7095 C CA . ALA A 1 22 ? -42.708 -24.635 -73.876 1.00 0.00 76 ALA A CA 3
ATOM 7096 C C . ALA A 1 22 ? -42.801 -25.453 -75.160 1.00 0.00 76 ALA A C 3
ATOM 7097 O O . ALA A 1 22 ? -41.973 -26.331 -75.406 1.00 0.00 76 ALA A O 3
ATOM 7104 N N . ALA A 1 23 ? -43.797 -25.147 -75.993 1.00 0.00 77 ALA A N 3
ATOM 7105 C CA . ALA A 1 23 ? -43.964 -25.849 -77.266 1.00 0.00 77 ALA A CA 3
ATOM 7106 C C . ALA A 1 23 ? -43.204 -25.145 -78.385 1.00 0.00 77 ALA A C 3
ATOM 7107 O O . ALA A 1 23 ? -42.500 -25.782 -79.170 1.00 0.00 77 ALA A O 3
ATOM 7114 N N . LEU A 1 24 ? -43.391 -23.831 -78.476 1.00 0.00 78 LEU A N 3
ATOM 7115 C CA . LEU A 1 24 ? -42.759 -23.051 -79.537 1.00 0.00 78 LEU A CA 3
ATOM 7116 C C . LEU A 1 24 ? -41.236 -23.059 -79.404 1.00 0.00 78 LEU A C 3
ATOM 7117 O O . LEU A 1 24 ? -40.525 -23.282 -80.386 1.00 0.00 78 LEU A O 3
ATOM 7133 N N . ALA A 1 25 ? -40.736 -22.834 -78.193 1.00 0.00 79 ALA A N 3
ATOM 7134 C CA . ALA A 1 25 ? -39.293 -22.839 -77.967 1.00 0.00 79 ALA A CA 3
ATOM 7135 C C . ALA A 1 25 ? -38.736 -24.236 -78.208 1.00 0.00 79 ALA A C 3
ATOM 7136 O O . ALA A 1 25 ? -37.624 -24.400 -78.712 1.00 0.00 79 ALA A O 3
ATOM 7143 N N . ALA A 1 26 ? -39.528 -25.240 -77.847 1.00 0.00 80 ALA A N 3
ATOM 7144 C CA . ALA A 1 26 ? -39.138 -26.631 -78.020 1.00 0.00 80 ALA A CA 3
ATOM 7145 C C . ALA A 1 26 ? -39.145 -27.020 -79.495 1.00 0.00 80 ALA A C 3
ATOM 7146 O O . ALA A 1 26 ? -38.580 -28.046 -79.872 1.00 0.00 80 ALA A O 3
ATOM 7153 N N . ALA A 1 27 ? -39.768 -26.191 -80.329 1.00 0.00 81 ALA A N 3
ATOM 7154 C CA . ALA A 1 27 ? -39.812 -26.469 -81.758 1.00 0.00 81 ALA A CA 3
ATOM 7155 C C . ALA A 1 27 ? -38.395 -26.484 -82.326 1.00 0.00 81 ALA A C 3
ATOM 7156 O O . ALA A 1 27 ? -38.060 -27.308 -83.177 1.00 0.00 81 ALA A O 3
ATOM 7163 N N . ALA A 1 28 ? -37.567 -25.554 -81.844 1.00 0.00 82 ALA A N 3
ATOM 7164 C CA . ALA A 1 28 ? -36.177 -25.440 -82.294 1.00 0.00 82 ALA A CA 3
ATOM 7165 C C . ALA A 1 28 ? -35.222 -26.061 -81.277 1.00 0.00 82 ALA A C 3
ATOM 7166 O O . ALA A 1 28 ? -35.532 -26.152 -80.089 1.00 0.00 82 ALA A O 3
ATOM 7173 N N . GLY A 1 29 ? -34.056 -26.486 -81.758 1.00 0.00 83 GLY A N 3
ATOM 7174 C CA . GLY A 1 29 ? -33.041 -27.100 -80.900 1.00 0.00 83 GLY A CA 3
ATOM 7175 C C . GLY A 1 29 ? -33.192 -28.616 -80.889 1.00 0.00 83 GLY A C 3
ATOM 7176 O O . GLY A 1 29 ? -32.296 -29.338 -80.454 1.00 0.00 83 GLY A O 3
ATOM 7180 N N . VAL A 1 30 ? -34.338 -29.088 -81.373 1.00 0.00 84 VAL A N 3
ATOM 7181 C CA . VAL A 1 30 ? -34.622 -30.522 -81.424 1.00 0.00 84 VAL A CA 3
ATOM 7182 C C . VAL A 1 30 ? -34.445 -31.031 -82.857 1.00 0.00 84 VAL A C 3
ATOM 7183 O O . VAL A 1 30 ? -34.527 -30.252 -83.806 1.00 0.00 84 VAL A O 3
ATOM 7196 N N . GLN A 1 31 ? -34.194 -32.329 -83.016 1.00 0.00 85 GLN A N 3
ATOM 7197 C CA . GLN A 1 31 ? -34.003 -32.890 -84.343 1.00 0.00 85 GLN A CA 3
ATOM 7198 C C . GLN A 1 31 ? -35.262 -32.666 -85.190 1.00 0.00 85 GLN A C 3
ATOM 7199 O O . GLN A 1 31 ? -36.345 -32.482 -84.637 1.00 0.00 85 GLN A O 3
ATOM 7213 N N . PRO A 1 32 ? -35.165 -32.674 -86.504 1.00 0.00 86 PRO A N 3
ATOM 7214 C CA . PRO A 1 32 ? -36.358 -32.464 -87.380 1.00 0.00 86 PRO A CA 3
ATOM 7215 C C . PRO A 1 32 ? -37.537 -33.336 -86.957 1.00 0.00 86 PRO A C 3
ATOM 7216 O O . PRO A 1 32 ? -38.696 -32.973 -87.161 1.00 0.00 86 PRO A O 3
ATOM 7227 N N . ALA A 1 33 ? -37.236 -34.481 -86.352 1.00 0.00 87 ALA A N 3
ATOM 7228 C CA . ALA A 1 33 ? -38.282 -35.387 -85.889 1.00 0.00 87 ALA A CA 3
ATOM 7229 C C . ALA A 1 33 ? -38.814 -34.933 -84.522 1.00 0.00 87 ALA A C 3
ATOM 7230 O O . ALA A 1 33 ? -38.157 -34.166 -83.820 1.00 0.00 87 ALA A O 3
ATOM 7237 N N . ASP A 1 34 ? -40.010 -35.404 -84.164 1.00 0.00 88 ASP A N 3
ATOM 7238 C CA . ASP A 1 34 ? -40.628 -35.034 -82.890 1.00 0.00 88 ASP A CA 3
ATOM 7239 C C . ASP A 1 34 ? -41.097 -33.578 -82.932 1.00 0.00 88 ASP A C 3
ATOM 7240 O O . ASP A 1 34 ? -42.123 -33.227 -82.350 1.00 0.00 88 ASP A O 3
ATOM 7249 N N . LYS A 1 35 ? -40.329 -32.737 -83.621 1.00 0.00 89 LYS A N 3
ATOM 7250 C CA . LYS A 1 35 ? -40.644 -31.318 -83.741 1.00 0.00 89 LYS A CA 3
ATOM 7251 C C . LYS A 1 35 ? -42.078 -31.102 -84.202 1.00 0.00 89 LYS A C 3
ATOM 7252 O O . LYS A 1 35 ? -42.681 -30.074 -83.901 1.00 0.00 89 LYS A O 3
ATOM 7271 N N . TYR A 1 36 ? -42.634 -32.075 -84.918 1.00 0.00 90 TYR A N 3
ATOM 7272 C CA . TYR A 1 36 ? -44.008 -31.964 -85.389 1.00 0.00 90 TYR A CA 3
ATOM 7273 C C . TYR A 1 36 ? -44.983 -32.373 -84.285 1.00 0.00 90 TYR A C 3
ATOM 7274 O O . TYR A 1 36 ? -45.971 -31.684 -84.028 1.00 0.00 90 TYR A O 3
ATOM 7292 N N . ARG A 1 37 ? -44.700 -33.507 -83.646 1.00 0.00 91 ARG A N 3
ATOM 7293 C CA . ARG A 1 37 ? -45.558 -34.016 -82.581 1.00 0.00 91 ARG A CA 3
ATOM 7294 C C . ARG A 1 37 ? -45.439 -33.169 -81.317 1.00 0.00 91 ARG A C 3
ATOM 7295 O O . ARG A 1 37 ? -46.326 -33.194 -80.464 1.00 0.00 91 ARG A O 3
ATOM 7316 N N . THR A 1 38 ? -44.346 -32.421 -81.196 1.00 0.00 92 THR A N 3
ATOM 7317 C CA . THR A 1 38 ? -44.146 -31.579 -80.021 1.00 0.00 92 THR A CA 3
ATOM 7318 C C . THR A 1 38 ? -45.253 -30.537 -79.958 1.00 0.00 92 THR A C 3
ATOM 7319 O O . THR A 1 38 ? -45.771 -30.223 -78.891 1.00 0.00 92 THR A O 3
ATOM 7330 N N . PHE A 1 39 ? -45.586 -29.989 -81.119 1.00 0.00 93 PHE A N 3
ATOM 7331 C CA . PHE A 1 39 ? -46.611 -28.957 -81.181 1.00 0.00 93 PHE A CA 3
ATOM 7332 C C . PHE A 1 39 ? -47.836 -29.373 -80.369 1.00 0.00 93 PHE A C 3
ATOM 7333 O O . PHE A 1 39 ? -48.158 -28.731 -79.369 1.00 0.00 93 PHE A O 3
ATOM 7350 N N . VAL A 1 40 ? -48.533 -30.423 -80.788 1.00 0.00 94 VAL A N 3
ATOM 7351 C CA . VAL A 1 40 ? -49.722 -30.865 -80.074 1.00 0.00 94 VAL A CA 3
ATOM 7352 C C . VAL A 1 40 ? -49.383 -31.494 -78.715 1.00 0.00 94 VAL A C 3
ATOM 7353 O O . VAL A 1 40 ? -50.081 -31.278 -77.724 1.00 0.00 94 VAL A O 3
ATOM 7366 N N . ALA A 1 41 ? -48.329 -32.304 -78.699 1.00 0.00 95 ALA A N 3
ATOM 7367 C CA . ALA A 1 41 ? -47.919 -33.008 -77.479 1.00 0.00 95 ALA A CA 3
ATOM 7368 C C . ALA A 1 41 ? -47.506 -32.063 -76.345 1.00 0.00 95 ALA A C 3
ATOM 7369 O O . ALA A 1 41 ? -47.909 -32.254 -75.199 1.00 0.00 95 ALA A O 3
ATOM 7376 N N . THR A 1 42 ? -46.693 -31.060 -76.661 1.00 0.00 96 THR A N 3
ATOM 7377 C CA . THR A 1 42 ? -46.224 -30.111 -75.647 1.00 0.00 96 THR A CA 3
ATOM 7378 C C . THR A 1 42 ? -47.257 -29.023 -75.353 1.00 0.00 96 THR A C 3
ATOM 7379 O O . THR A 1 42 ? -47.434 -28.623 -74.204 1.00 0.00 96 THR A O 3
ATOM 7390 N N . PHE A 1 43 ? -47.929 -28.548 -76.394 1.00 0.00 97 PHE A N 3
ATOM 7391 C CA . PHE A 1 43 ? -48.937 -27.504 -76.232 1.00 0.00 97 PHE A CA 3
ATOM 7392 C C . PHE A 1 43 ? -50.009 -27.934 -75.239 1.00 0.00 97 PHE A C 3
ATOM 7393 O O . PHE A 1 43 ? -50.690 -27.100 -74.644 1.00 0.00 97 PHE A O 3
ATOM 7410 N N . GLY A 1 44 ? -50.150 -29.239 -75.066 1.00 0.00 98 GLY A N 3
ATOM 7411 C CA . GLY A 1 44 ? -51.142 -29.760 -74.140 1.00 0.00 98 GLY A CA 3
ATOM 7412 C C . GLY A 1 44 ? -50.873 -29.231 -72.736 1.00 0.00 98 GLY A C 3
ATOM 7413 O O . GLY A 1 44 ? -51.793 -28.832 -72.023 1.00 0.00 98 GLY A O 3
ATOM 7417 N N . ALA A 1 45 ? -49.600 -29.208 -72.356 1.00 0.00 99 ALA A N 3
ATOM 7418 C CA . ALA A 1 45 ? -49.203 -28.702 -71.048 1.00 0.00 99 ALA A CA 3
ATOM 7419 C C . ALA A 1 45 ? -49.364 -27.183 -70.969 1.00 0.00 99 ALA A C 3
ATOM 7420 O O . ALA A 1 45 ? -49.750 -26.643 -69.932 1.00 0.00 99 ALA A O 3
ATOM 7427 N N . ALA A 1 46 ? -49.028 -26.501 -72.064 1.00 0.00 100 ALA A N 3
ATOM 7428 C CA . ALA A 1 46 ? -49.098 -25.039 -72.104 1.00 0.00 100 ALA A CA 3
ATOM 7429 C C . ALA A 1 46 ? -50.502 -24.521 -71.861 1.00 0.00 100 ALA A C 3
ATOM 7430 O O . ALA A 1 46 ? -50.700 -23.618 -71.049 1.00 0.00 100 ALA A O 3
ATOM 7437 N N . SER A 1 47 ? -51.478 -25.088 -72.545 1.00 0.00 101 SER A N 3
ATOM 7438 C CA . SER A 1 47 ? -52.850 -24.656 -72.358 1.00 0.00 101 SER A CA 3
ATOM 7439 C C . SER A 1 47 ? -53.381 -25.119 -71.008 1.00 0.00 101 SER A C 3
ATOM 7440 O O . SER A 1 47 ? -54.114 -24.396 -70.336 1.00 0.00 101 SER A O 3
ATOM 7448 N N . ASN A 1 48 ? -53.012 -26.335 -70.623 1.00 0.00 102 ASN A N 3
ATOM 7449 C CA . ASN A 1 48 ? -53.470 -26.889 -69.357 1.00 0.00 102 ASN A CA 3
ATOM 7450 C C . ASN A 1 48 ? -53.021 -26.009 -68.197 1.00 0.00 102 ASN A C 3
ATOM 7451 O O . ASN A 1 48 ? -53.777 -25.780 -67.252 1.00 0.00 102 ASN A O 3
ATOM 7462 N N . LYS A 1 49 ? -51.792 -25.509 -68.273 1.00 0.00 103 LYS A N 3
ATOM 7463 C CA . LYS A 1 49 ? -51.271 -24.650 -67.217 1.00 0.00 103 LYS A CA 3
ATOM 7464 C C . LYS A 1 49 ? -52.115 -23.384 -67.086 1.00 0.00 103 LYS A C 3
ATOM 7465 O O . LYS A 1 49 ? -52.523 -23.011 -65.986 1.00 0.00 103 LYS A O 3
ATOM 7484 N N . ALA A 1 50 ? -52.378 -22.728 -68.215 1.00 0.00 104 ALA A N 3
ATOM 7485 C CA . ALA A 1 50 ? -53.180 -21.508 -68.203 1.00 0.00 104 ALA A CA 3
ATOM 7486 C C . ALA A 1 50 ? -54.605 -21.814 -67.743 1.00 0.00 104 ALA A C 3
ATOM 7487 O O . ALA A 1 50 ? -55.199 -21.066 -66.966 1.00 0.00 104 ALA A O 3
ATOM 7494 N N . PHE A 1 51 ? -55.137 -22.926 -68.236 1.00 0.00 105 PHE A N 3
ATOM 7495 C CA . PHE A 1 51 ? -56.490 -23.345 -67.886 1.00 0.00 105 PHE A CA 3
ATOM 7496 C C . PHE A 1 51 ? -56.565 -23.636 -66.387 1.00 0.00 105 PHE A C 3
ATOM 7497 O O . PHE A 1 51 ? -57.542 -23.290 -65.720 1.00 0.00 105 PHE A O 3
ATOM 7514 N N . ALA A 1 52 ? -55.520 -24.274 -65.870 1.00 0.00 106 ALA A N 3
ATOM 7515 C CA . ALA A 1 52 ? -55.453 -24.617 -64.454 1.00 0.00 106 ALA A CA 3
ATOM 7516 C C . ALA A 1 52 ? -55.216 -23.376 -63.597 1.00 0.00 106 ALA A C 3
ATOM 7517 O O . ALA A 1 52 ? -55.464 -23.387 -62.392 1.00 0.00 106 ALA A O 3
ATOM 7524 N N . GLU A 1 53 ? -54.736 -22.304 -64.227 1.00 0.00 107 GLU A N 3
ATOM 7525 C CA . GLU A 1 53 ? -54.468 -21.051 -63.517 1.00 0.00 107 GLU A CA 3
ATOM 7526 C C . GLU A 1 53 ? -55.624 -20.070 -63.707 1.00 0.00 107 GLU A C 3
ATOM 7527 O O . GLU A 1 53 ? -55.841 -19.181 -62.885 1.00 0.00 107 GLU A O 3
ATOM 7539 N N . GLY A 1 54 ? -56.352 -20.232 -64.807 1.00 0.00 108 GLY A N 3
ATOM 7540 C CA . GLY A 1 54 ? -57.475 -19.350 -65.115 1.00 0.00 108 GLY A CA 3
ATOM 7541 C C . GLY A 1 54 ? -58.729 -19.761 -64.353 1.00 0.00 108 GLY A C 3
ATOM 7542 O O . GLY A 1 54 ? -59.841 -19.401 -64.736 1.00 0.00 108 GLY A O 3
ATOM 7546 N N . LEU A 1 55 ? -58.550 -20.550 -63.303 1.00 0.00 109 LEU A N 3
ATOM 7547 C CA . LEU A 1 55 ? -59.687 -21.037 -62.530 1.00 0.00 109 LEU A CA 3
ATOM 7548 C C . LEU A 1 55 ? -60.520 -19.883 -61.988 1.00 0.00 109 LEU A C 3
ATOM 7549 O O . LEU A 1 55 ? -61.748 -19.908 -62.081 1.00 0.00 109 LEU A O 3
ATOM 7565 N N . SER A 1 56 ? -59.854 -18.871 -61.441 1.00 0.00 110 SER A N 3
ATOM 7566 C CA . SER A 1 56 ? -60.546 -17.699 -60.893 1.00 0.00 110 SER A CA 3
ATOM 7567 C C . SER A 1 56 ? -61.881 -18.078 -60.255 1.00 0.00 110 SER A C 3
ATOM 7568 O O . SER A 1 56 ? -62.814 -17.276 -60.228 1.00 0.00 110 SER A O 3
ATOM 7576 N N . GLY A 1 57 ? -61.969 -19.310 -59.758 1.00 0.00 111 GLY A N 3
ATOM 7577 C CA . GLY A 1 57 ? -63.199 -19.799 -59.133 1.00 0.00 111 GLY A CA 3
ATOM 7578 C C . GLY A 1 57 ? -63.139 -19.692 -57.612 1.00 0.00 111 GLY A C 3
ATOM 7579 O O . GLY A 1 57 ? -64.053 -20.138 -56.918 1.00 0.00 111 GLY A O 3
ATOM 7583 N N . GLU A 1 58 ? -62.067 -19.097 -57.092 1.00 0.00 112 GLU A N 3
ATOM 7584 C CA . GLU A 1 58 ? -61.908 -18.942 -55.645 1.00 0.00 112 GLU A CA 3
ATOM 7585 C C . GLU A 1 58 ? -62.643 -17.714 -55.095 1.00 0.00 112 GLU A C 3
ATOM 7586 O O . GLU A 1 58 ? -63.132 -17.740 -53.965 1.00 0.00 112 GLU A O 3
ATOM 7598 N N . PRO A 1 59 ? -62.707 -16.642 -55.839 1.00 0.00 113 PRO A N 3
ATOM 7599 C CA . PRO A 1 59 ? -63.361 -15.383 -55.391 1.00 0.00 113 PRO A CA 3
ATOM 7600 C C . PRO A 1 59 ? -64.853 -15.323 -55.734 1.00 0.00 113 PRO A C 3
ATOM 7601 O O . PRO A 1 59 ? -65.284 -14.490 -56.532 1.00 0.00 113 PRO A O 3
ATOM 7612 N N . LYS A 1 60 ? -65.630 -16.211 -55.124 1.00 0.00 114 LYS A N 3
ATOM 7613 C CA . LYS A 1 60 ? -67.070 -16.246 -55.371 1.00 0.00 114 LYS A CA 3
ATOM 7614 C C . LYS A 1 60 ? -67.351 -16.368 -56.865 1.00 0.00 114 LYS A C 3
ATOM 7615 O O . LYS A 1 60 ? -68.188 -15.645 -57.407 1.00 0.00 114 LYS A O 3
ATOM 7634 N N . GLY A 1 61 ? -66.640 -17.269 -57.530 1.00 0.00 115 GLY A N 3
ATOM 7635 C CA . GLY A 1 61 ? -66.822 -17.451 -58.965 1.00 0.00 115 GLY A CA 3
ATOM 7636 C C . GLY A 1 61 ? -68.245 -17.889 -59.294 1.00 0.00 115 GLY A C 3
ATOM 7637 O O . GLY A 1 61 ? -68.823 -18.732 -58.610 1.00 0.00 115 GLY A O 3
ATOM 7641 N N . ALA A 1 62 ? -68.794 -17.312 -60.359 1.00 0.00 116 ALA A N 3
ATOM 7642 C CA . ALA A 1 62 ? -70.145 -17.647 -60.796 1.00 0.00 116 ALA A CA 3
ATOM 7643 C C . ALA A 1 62 ? -70.328 -17.266 -62.261 1.00 0.00 116 ALA A C 3
ATOM 7644 O O . ALA A 1 62 ? -70.141 -16.109 -62.637 1.00 0.00 116 ALA A O 3
ATOM 7651 N N . ALA A 1 63 ? -70.687 -18.243 -63.086 1.00 0.00 117 ALA A N 3
ATOM 7652 C CA . ALA A 1 63 ? -70.884 -17.995 -64.512 1.00 0.00 117 ALA A CA 3
ATOM 7653 C C . ALA A 1 63 ? -69.706 -17.210 -65.092 1.00 0.00 117 ALA A C 3
ATOM 7654 O O . ALA A 1 63 ? -69.769 -16.722 -66.219 1.00 0.00 117 ALA A O 3
ATOM 7661 N N . GLU A 1 64 ? -68.638 -17.090 -64.309 1.00 0.00 118 GLU A N 3
ATOM 7662 C CA . GLU A 1 64 ? -67.450 -16.363 -64.741 1.00 0.00 118 GLU A CA 3
ATOM 7663 C C . GLU A 1 64 ? -66.799 -17.053 -65.937 1.00 0.00 118 GLU A C 3
ATOM 7664 O O . GLU A 1 64 ? -66.308 -16.396 -66.855 1.00 0.00 118 GLU A O 3
ATOM 7676 N N . SER A 1 65 ? -66.779 -18.381 -65.906 1.00 0.00 119 SER A N 3
ATOM 7677 C CA . SER A 1 65 ? -66.157 -19.141 -66.985 1.00 0.00 119 SER A CA 3
ATOM 7678 C C . SER A 1 65 ? -66.679 -18.649 -68.332 1.00 0.00 119 SER A C 3
ATOM 7679 O O . SER A 1 65 ? -65.913 -18.475 -69.279 1.00 0.00 119 SER A O 3
ATOM 7687 N N . SER A 1 66 ? -67.989 -18.452 -68.416 1.00 0.00 120 SER A N 3
ATOM 7688 C CA . SER A 1 66 ? -68.606 -18.006 -69.659 1.00 0.00 120 SER A CA 3
ATOM 7689 C C . SER A 1 66 ? -67.840 -16.828 -70.260 1.00 0.00 120 SER A C 3
ATOM 7690 O O . SER A 1 66 ? -67.837 -16.642 -71.477 1.00 0.00 120 SER A O 3
ATOM 7698 N N . SER A 1 67 ? -67.171 -16.048 -69.413 1.00 0.00 121 SER A N 3
ATOM 7699 C CA . SER A 1 67 ? -66.388 -14.914 -69.902 1.00 0.00 121 SER A CA 3
ATOM 7700 C C . SER A 1 67 ? -65.012 -15.393 -70.364 1.00 0.00 121 SER A C 3
ATOM 7701 O O . SER A 1 67 ? -64.401 -14.804 -71.255 1.00 0.00 121 SER A O 3
ATOM 7709 N N . LYS A 1 68 ? -64.545 -16.477 -69.751 1.00 0.00 122 LYS A N 3
ATOM 7710 C CA . LYS A 1 68 ? -63.251 -17.061 -70.094 1.00 0.00 122 LYS A CA 3
ATOM 7711 C C . LYS A 1 68 ? -63.377 -17.965 -71.316 1.00 0.00 122 LYS A C 3
ATOM 7712 O O . LYS A 1 68 ? -62.386 -18.277 -71.975 1.00 0.00 122 LYS A O 3
ATOM 7731 N N . ALA A 1 69 ? -64.601 -18.388 -71.601 1.00 0.00 123 ALA A N 3
ATOM 7732 C CA . ALA A 1 69 ? -64.851 -19.265 -72.736 1.00 0.00 123 ALA A CA 3
ATOM 7733 C C . ALA A 1 69 ? -64.354 -18.613 -74.020 1.00 0.00 123 ALA A C 3
ATOM 7734 O O . ALA A 1 69 ? -63.854 -19.291 -74.917 1.00 0.00 123 ALA A O 3
ATOM 7741 N N . ALA A 1 70 ? -64.500 -17.296 -74.108 1.00 0.00 124 ALA A N 3
ATOM 7742 C CA . ALA A 1 70 ? -64.064 -16.577 -75.296 1.00 0.00 124 ALA A CA 3
ATOM 7743 C C . ALA A 1 70 ? -62.580 -16.828 -75.540 1.00 0.00 124 ALA A C 3
ATOM 7744 O O . ALA A 1 70 ? -62.159 -17.033 -76.678 1.00 0.00 124 ALA A O 3
ATOM 7751 N N . LEU A 1 71 ? -61.792 -16.833 -74.470 1.00 0.00 125 LEU A N 3
ATOM 7752 C CA . LEU A 1 71 ? -60.364 -17.087 -74.599 1.00 0.00 125 LEU A CA 3
ATOM 7753 C C . LEU A 1 71 ? -60.115 -18.490 -75.139 1.00 0.00 125 LEU A C 3
ATOM 7754 O O . LEU A 1 71 ? -59.267 -18.689 -76.010 1.00 0.00 125 LEU A O 3
ATOM 7770 N N . THR A 1 72 ? -60.831 -19.467 -74.590 1.00 0.00 126 THR A N 3
ATOM 7771 C CA . THR A 1 72 ? -60.641 -20.850 -75.003 1.00 0.00 126 THR A CA 3
ATOM 7772 C C . THR A 1 72 ? -61.084 -21.070 -76.442 1.00 0.00 126 THR A C 3
ATOM 7773 O O . THR A 1 72 ? -60.351 -21.661 -77.233 1.00 0.00 126 THR A O 3
ATOM 7784 N N . SER A 1 73 ? -62.275 -20.595 -76.790 1.00 0.00 127 SER A N 3
ATOM 7785 C CA . SER A 1 73 ? -62.760 -20.764 -78.152 1.00 0.00 127 SER A CA 3
ATOM 7786 C C . SER A 1 73 ? -61.782 -20.093 -79.096 1.00 0.00 127 SER A C 3
ATOM 7787 O O . SER A 1 73 ? -61.420 -20.639 -80.137 1.00 0.00 127 SER A O 3
ATOM 7795 N N . LYS A 1 74 ? -61.335 -18.914 -78.693 1.00 0.00 128 LYS A N 3
ATOM 7796 C CA . LYS A 1 74 ? -60.368 -18.162 -79.469 1.00 0.00 128 LYS A CA 3
ATOM 7797 C C . LYS A 1 74 ? -59.075 -18.949 -79.633 1.00 0.00 128 LYS A C 3
ATOM 7798 O O . LYS A 1 74 ? -58.538 -19.045 -80.736 1.00 0.00 128 LYS A O 3
ATOM 7817 N N . LEU A 1 75 ? -58.564 -19.514 -78.543 1.00 0.00 129 LEU A N 3
ATOM 7818 C CA . LEU A 1 75 ? -57.323 -20.268 -78.640 1.00 0.00 129 LEU A CA 3
ATOM 7819 C C . LEU A 1 75 ? -57.574 -21.636 -79.285 1.00 0.00 129 LEU A C 3
ATOM 7820 O O . LEU A 1 75 ? -56.925 -21.964 -80.275 1.00 0.00 129 LEU A O 3
ATOM 7836 N N . ASP A 1 76 ? -58.469 -22.463 -78.730 1.00 0.00 130 ASP A N 3
ATOM 7837 C CA . ASP A 1 76 ? -58.687 -23.785 -79.306 1.00 0.00 130 ASP A CA 3
ATOM 7838 C C . ASP A 1 76 ? -59.064 -23.695 -80.782 1.00 0.00 130 ASP A C 3
ATOM 7839 O O . ASP A 1 76 ? -58.498 -24.410 -81.609 1.00 0.00 130 ASP A O 3
ATOM 7848 N N . ALA A 1 77 ? -60.014 -22.830 -81.123 1.00 0.00 131 ALA A N 3
ATOM 7849 C CA . ALA A 1 77 ? -60.420 -22.703 -82.519 1.00 0.00 131 ALA A CA 3
ATOM 7850 C C . ALA A 1 77 ? -59.249 -22.236 -83.381 1.00 0.00 131 ALA A C 3
ATOM 7851 O O . ALA A 1 77 ? -58.967 -22.817 -84.427 1.00 0.00 131 ALA A O 3
ATOM 7858 N N . ALA A 1 78 ? -58.570 -21.184 -82.930 1.00 0.00 132 ALA A N 3
ATOM 7859 C CA . ALA A 1 78 ? -57.429 -20.651 -83.669 1.00 0.00 132 ALA A CA 3
ATOM 7860 C C . ALA A 1 78 ? -56.299 -21.674 -83.728 1.00 0.00 132 ALA A C 3
ATOM 7861 O O . ALA A 1 78 ? -55.666 -21.860 -84.763 1.00 0.00 132 ALA A O 3
ATOM 7868 N N . TYR A 1 79 ? -56.050 -22.316 -82.598 1.00 0.00 133 TYR A N 3
ATOM 7869 C CA . TYR A 1 79 ? -54.983 -23.309 -82.509 1.00 0.00 133 TYR A CA 3
ATOM 7870 C C . TYR A 1 79 ? -55.240 -24.451 -83.486 1.00 0.00 133 TYR A C 3
ATOM 7871 O O . TYR A 1 79 ? -54.363 -24.836 -84.258 1.00 0.00 133 TYR A O 3
ATOM 7889 N N . LYS A 1 80 ? -56.454 -24.986 -83.441 1.00 0.00 134 LYS A N 3
ATOM 7890 C CA . LYS A 1 80 ? -56.838 -26.085 -84.319 1.00 0.00 134 LYS A CA 3
ATOM 7891 C C . LYS A 1 80 ? -57.021 -25.597 -85.754 1.00 0.00 134 LYS A C 3
ATOM 7892 O O . LYS A 1 80 ? -56.616 -26.268 -86.705 1.00 0.00 134 LYS A O 3
ATOM 7911 N N . LEU A 1 81 ? -57.615 -24.413 -85.905 1.00 0.00 135 LEU A N 3
ATOM 7912 C CA . LEU A 1 81 ? -57.829 -23.843 -87.232 1.00 0.00 135 LEU A CA 3
ATOM 7913 C C . LEU A 1 81 ? -56.499 -23.469 -87.869 1.00 0.00 135 LEU A C 3
ATOM 7914 O O . LEU A 1 81 ? -56.262 -23.740 -89.045 1.00 0.00 135 LEU A O 3
ATOM 7930 N N . ALA A 1 82 ? -55.635 -22.852 -87.081 1.00 0.00 136 ALA A N 3
ATOM 7931 C CA . ALA A 1 82 ? -54.332 -22.447 -87.570 1.00 0.00 136 ALA A CA 3
ATOM 7932 C C . ALA A 1 82 ? -53.533 -23.668 -88.005 1.00 0.00 136 ALA A C 3
ATOM 7933 O O . ALA A 1 82 ? -52.897 -23.670 -89.057 1.00 0.00 136 ALA A O 3
ATOM 7940 N N . TYR A 1 83 ? -53.592 -24.714 -87.187 1.00 0.00 137 TYR A N 3
ATOM 7941 C CA . TYR A 1 83 ? -52.894 -25.955 -87.488 1.00 0.00 137 TYR A CA 3
ATOM 7942 C C . TYR A 1 83 ? -53.550 -26.690 -88.659 1.00 0.00 137 TYR A C 3
ATOM 7943 O O . TYR A 1 83 ? -52.865 -27.250 -89.514 1.00 0.00 137 TYR A O 3
ATOM 7961 N N . LYS A 1 84 ? -54.879 -26.700 -88.679 1.00 0.00 138 LYS A N 3
ATOM 7962 C CA . LYS A 1 84 ? -55.615 -27.389 -89.736 1.00 0.00 138 LYS A CA 3
ATOM 7963 C C . LYS A 1 84 ? -55.248 -26.838 -91.112 1.00 0.00 138 LYS A C 3
ATOM 7964 O O . LYS A 1 84 ? -55.064 -27.599 -92.061 1.00 0.00 138 LYS A O 3
ATOM 7983 N N . THR A 1 85 ? -55.147 -25.519 -91.218 1.00 0.00 139 THR A N 3
ATOM 7984 C CA . THR A 1 85 ? -54.808 -24.898 -92.494 1.00 0.00 139 THR A CA 3
ATOM 7985 C C . THR A 1 85 ? -53.459 -25.411 -92.991 1.00 0.00 139 THR A C 3
ATOM 7986 O O . THR A 1 85 ? -53.176 -25.376 -94.188 1.00 0.00 139 THR A O 3
ATOM 7997 N N . ALA A 1 86 ? -52.636 -25.897 -92.068 1.00 0.00 140 ALA A N 3
ATOM 7998 C CA . ALA A 1 86 ? -51.327 -26.427 -92.431 1.00 0.00 140 ALA A CA 3
ATOM 7999 C C . ALA A 1 86 ? -51.486 -27.618 -93.374 1.00 0.00 140 ALA A C 3
ATOM 8000 O O . ALA A 1 86 ? -50.721 -27.778 -94.327 1.00 0.00 140 ALA A O 3
ATOM 8007 N N . GLU A 1 87 ? -52.491 -28.444 -93.102 1.00 0.00 141 GLU A N 3
ATOM 8008 C CA . GLU A 1 87 ? -52.754 -29.614 -93.930 1.00 0.00 141 GLU A CA 3
ATOM 8009 C C . GLU A 1 87 ? -53.149 -29.187 -95.344 1.00 0.00 141 GLU A C 3
ATOM 8010 O O . GLU A 1 87 ? -52.761 -29.823 -96.323 1.00 0.00 141 GLU A O 3
ATOM 8022 N N . GLY A 1 88 ? -53.922 -28.100 -95.445 1.00 0.00 142 GLY A N 3
ATOM 8023 C CA . GLY A 1 88 ? -54.363 -27.585 -96.743 1.00 0.00 142 GLY A CA 3
ATOM 8024 C C . GLY A 1 88 ? -53.719 -26.232 -97.025 1.00 0.00 142 GLY A C 3
ATOM 8025 O O . GLY A 1 88 ? -54.387 -25.198 -96.995 1.00 0.00 142 GLY A O 3
ATOM 8029 N N . ALA A 1 89 ? -52.418 -26.248 -97.297 1.00 0.00 143 ALA A N 3
ATOM 8030 C CA . ALA A 1 89 ? -51.670 -25.024 -97.584 1.00 0.00 143 ALA A CA 3
ATOM 8031 C C . ALA A 1 89 ? -50.736 -25.252 -98.756 1.00 0.00 143 ALA A C 3
ATOM 8032 O O . ALA A 1 89 ? -50.880 -26.226 -99.495 1.00 0.00 143 ALA A O 3
ATOM 8039 N N . THR A 1 90 ? -49.777 -24.350 -98.930 1.00 0.00 144 THR A N 3
ATOM 8040 C CA . THR A 1 90 ? -48.819 -24.454 -100.023 1.00 0.00 144 THR A CA 3
ATOM 8041 C C . THR A 1 90 ? -47.474 -24.989 -99.505 1.00 0.00 144 THR A C 3
ATOM 8042 O O . THR A 1 90 ? -47.067 -24.662 -98.390 1.00 0.00 144 THR A O 3
ATOM 8053 N N . PRO A 1 91 ? -46.782 -25.801 -100.275 1.00 0.00 145 PRO A N 3
ATOM 8054 C CA . PRO A 1 91 ? -45.465 -26.380 -99.859 1.00 0.00 145 PRO A CA 3
ATOM 8055 C C . PRO A 1 91 ? -44.359 -25.325 -99.831 1.00 0.00 145 PRO A C 3
ATOM 8056 O O . PRO A 1 91 ? -43.219 -25.613 -99.467 1.00 0.00 145 PRO A O 3
ATOM 8067 N N . GLU A 1 92 ? -44.711 -24.102 -100.212 1.00 0.00 146 GLU A N 3
ATOM 8068 C CA . GLU A 1 92 ? -43.758 -22.997 -100.227 1.00 0.00 146 GLU A CA 3
ATOM 8069 C C . GLU A 1 92 ? -43.292 -22.658 -98.813 1.00 0.00 146 GLU A C 3
ATOM 8070 O O . GLU A 1 92 ? -42.136 -22.294 -98.604 1.00 0.00 146 GLU A O 3
ATOM 8082 N N . ALA A 1 93 ? -44.201 -22.782 -97.847 1.00 0.00 147 ALA A N 3
ATOM 8083 C CA . ALA A 1 93 ? -43.871 -22.485 -96.455 1.00 0.00 147 ALA A CA 3
ATOM 8084 C C . ALA A 1 93 ? -45.105 -22.626 -95.562 1.00 0.00 147 ALA A C 3
ATOM 8085 O O . ALA A 1 93 ? -45.500 -21.680 -94.879 1.00 0.00 147 ALA A O 3
ATOM 8092 N N . LYS A 1 94 ? -45.713 -23.806 -95.579 1.00 0.00 148 LYS A N 3
ATOM 8093 C CA . LYS A 1 94 ? -46.905 -24.058 -94.775 1.00 0.00 148 LYS A CA 3
ATOM 8094 C C . LYS A 1 94 ? -46.606 -24.049 -93.276 1.00 0.00 148 LYS A C 3
ATOM 8095 O O . LYS A 1 94 ? -47.487 -23.750 -92.469 1.00 0.00 148 LYS A O 3
ATOM 8114 N N . TYR A 1 95 ? -45.382 -24.403 -92.898 1.00 0.00 149 TYR A N 3
ATOM 8115 C CA . TYR A 1 95 ? -45.034 -24.455 -91.480 1.00 0.00 149 TYR A CA 3
ATOM 8116 C C . TYR A 1 95 ? -44.996 -23.043 -90.875 1.00 0.00 149 TYR A C 3
ATOM 8117 O O . TYR A 1 95 ? -45.621 -22.794 -89.843 1.00 0.00 149 TYR A O 3
ATOM 8135 N N . ASP A 1 96 ? -44.256 -22.126 -91.499 1.00 0.00 150 ASP A N 3
ATOM 8136 C CA . ASP A 1 96 ? -44.157 -20.768 -90.973 1.00 0.00 150 ASP A CA 3
ATOM 8137 C C . ASP A 1 96 ? -45.532 -20.113 -90.916 1.00 0.00 150 ASP A C 3
ATOM 8138 O O . ASP A 1 96 ? -45.862 -19.426 -89.950 1.00 0.00 150 ASP A O 3
ATOM 8147 N N . ALA A 1 97 ? -46.334 -20.329 -91.955 1.00 0.00 151 ALA A N 3
ATOM 8148 C CA . ALA A 1 97 ? -47.669 -19.749 -91.999 1.00 0.00 151 ALA A CA 3
ATOM 8149 C C . ALA A 1 97 ? -48.509 -20.254 -90.828 1.00 0.00 151 ALA A C 3
ATOM 8150 O O . ALA A 1 97 ? -49.228 -19.483 -90.192 1.00 0.00 151 ALA A O 3
ATOM 8157 N N . TYR A 1 98 ? -48.407 -21.549 -90.540 1.00 0.00 152 TYR A N 3
ATOM 8158 C CA . TYR A 1 98 ? -49.159 -22.130 -89.433 1.00 0.00 152 TYR A CA 3
ATOM 8159 C C . TYR A 1 98 ? -48.748 -21.477 -88.115 1.00 0.00 152 TYR A C 3
ATOM 8160 O O . TYR A 1 98 ? -49.591 -21.033 -87.337 1.00 0.00 152 TYR A O 3
ATOM 8178 N N . VAL A 1 99 ? -47.449 -21.434 -87.877 1.00 0.00 153 VAL A N 3
ATOM 8179 C CA . VAL A 1 99 ? -46.924 -20.851 -86.656 1.00 0.00 153 VAL A CA 3
ATOM 8180 C C . VAL A 1 99 ? -47.233 -19.356 -86.581 1.00 0.00 153 VAL A C 3
ATOM 8181 O O . VAL A 1 99 ? -47.620 -18.849 -85.528 1.00 0.00 153 VAL A O 3
ATOM 8194 N N . ALA A 1 100 ? -47.060 -18.653 -87.697 1.00 0.00 154 ALA A N 3
ATOM 8195 C CA . ALA A 1 100 ? -47.325 -17.217 -87.727 1.00 0.00 154 ALA A CA 3
ATOM 8196 C C . ALA A 1 100 ? -48.793 -16.924 -87.413 1.00 0.00 154 ALA A C 3
ATOM 8197 O O . ALA A 1 100 ? -49.105 -15.975 -86.699 1.00 0.00 154 ALA A O 3
ATOM 8204 N N . THR A 1 101 ? -49.692 -17.724 -87.967 1.00 0.00 155 THR A N 3
ATOM 8205 C CA . THR A 1 101 ? -51.118 -17.493 -87.738 1.00 0.00 155 THR A CA 3
ATOM 8206 C C . THR A 1 101 ? -51.377 -17.315 -86.240 1.00 0.00 155 THR A C 3
ATOM 8207 O O . THR A 1 101 ? -51.931 -16.300 -85.815 1.00 0.00 155 THR A O 3
ATOM 8218 N N . LEU A 1 102 ? -50.975 -18.301 -85.447 1.00 0.00 156 LEU A N 3
ATOM 8219 C CA . LEU A 1 102 ? -51.160 -18.255 -83.997 1.00 0.00 156 LEU A CA 3
ATOM 8220 C C . LEU A 1 102 ? -50.604 -16.964 -83.398 1.00 0.00 156 LEU A C 3
ATOM 8221 O O . LEU A 1 102 ? -51.040 -16.534 -82.330 1.00 0.00 156 LEU A O 3
ATOM 8237 N N . SER A 1 103 ? -49.663 -16.337 -84.089 1.00 0.00 157 SER A N 3
ATOM 8238 C CA . SER A 1 103 ? -49.109 -15.087 -83.576 1.00 0.00 157 SER A CA 3
ATOM 8239 C C . SER A 1 103 ? -50.153 -13.986 -83.707 1.00 0.00 157 SER A C 3
ATOM 8240 O O . SER A 1 103 ? -50.436 -13.269 -82.749 1.00 0.00 157 SER A O 3
ATOM 8248 N N . GLU A 1 104 ? -50.726 -13.858 -84.901 1.00 0.00 158 GLU A N 3
ATOM 8249 C CA . GLU A 1 104 ? -51.743 -12.842 -85.141 1.00 0.00 158 GLU A CA 3
ATOM 8250 C C . GLU A 1 104 ? -52.965 -13.099 -84.263 1.00 0.00 158 GLU A C 3
ATOM 8251 O O . GLU A 1 104 ? -53.495 -12.181 -83.641 1.00 0.00 158 GLU A O 3
ATOM 8263 N N . ALA A 1 105 ? -53.397 -14.359 -84.208 1.00 0.00 159 ALA A N 3
ATOM 8264 C CA . ALA A 1 105 ? -54.550 -14.730 -83.392 1.00 0.00 159 ALA A CA 3
ATOM 8265 C C . ALA A 1 105 ? -54.258 -14.449 -81.925 1.00 0.00 159 ALA A C 3
ATOM 8266 O O . ALA A 1 105 ? -55.107 -13.954 -81.186 1.00 0.00 159 ALA A O 3
ATOM 8273 N N . LEU A 1 106 ? -53.049 -14.781 -81.512 1.00 0.00 160 LEU A N 3
ATOM 8274 C CA . LEU A 1 106 ? -52.642 -14.563 -80.137 1.00 0.00 160 LEU A CA 3
ATOM 8275 C C . LEU A 1 106 ? -52.436 -13.073 -79.852 1.00 0.00 160 LEU A C 3
ATOM 8276 O O . LEU A 1 106 ? -52.803 -12.586 -78.789 1.00 0.00 160 LEU A O 3
ATOM 8292 N N . ARG A 1 107 ? -51.817 -12.367 -80.794 1.00 0.00 161 ARG A N 3
ATOM 8293 C CA . ARG A 1 107 ? -51.542 -10.943 -80.615 1.00 0.00 161 ARG A CA 3
ATOM 8294 C C . ARG A 1 107 ? -52.812 -10.094 -80.680 1.00 0.00 161 ARG A C 3
ATOM 8295 O O . ARG A 1 107 ? -52.980 -9.161 -79.893 1.00 0.00 161 ARG A O 3
ATOM 8316 N N . ILE A 1 108 ? -53.686 -10.399 -81.632 1.00 0.00 162 ILE A N 3
ATOM 8317 C CA . ILE A 1 108 ? -54.918 -9.628 -81.800 1.00 0.00 162 ILE A CA 3
ATOM 8318 C C . ILE A 1 108 ? -55.849 -9.766 -80.598 1.00 0.00 162 ILE A C 3
ATOM 8319 O O . ILE A 1 108 ? -56.651 -8.872 -80.330 1.00 0.00 162 ILE A O 3
ATOM 8335 N N . ILE A 1 109 ? -55.769 -10.887 -79.894 1.00 0.00 163 ILE A N 3
ATOM 8336 C CA . ILE A 1 109 ? -56.652 -11.098 -78.754 1.00 0.00 163 ILE A CA 3
ATOM 8337 C C . ILE A 1 109 ? -56.463 -9.986 -77.723 1.00 0.00 163 ILE A C 3
ATOM 8338 O O . ILE A 1 109 ? -57.413 -9.565 -77.065 1.00 0.00 163 ILE A O 3
ATOM 8354 N N . ALA A 1 110 ? -55.228 -9.521 -77.593 1.00 0.00 164 ALA A N 3
ATOM 8355 C CA . ALA A 1 110 ? -54.916 -8.464 -76.646 1.00 0.00 164 ALA A CA 3
ATOM 8356 C C . ALA A 1 110 ? -55.510 -7.139 -77.109 1.00 0.00 164 ALA A C 3
ATOM 8357 O O . ALA A 1 110 ? -55.748 -6.241 -76.304 1.00 0.00 164 ALA A O 3
ATOM 8364 N N . GLY A 1 111 ? -55.749 -7.025 -78.416 1.00 0.00 165 GLY A N 3
ATOM 8365 C CA . GLY A 1 111 ? -56.321 -5.803 -78.983 1.00 0.00 165 GLY A CA 3
ATOM 8366 C C . GLY A 1 111 ? -57.846 -5.867 -79.020 1.00 0.00 165 GLY A C 3
ATOM 8367 O O . GLY A 1 111 ? -58.508 -4.867 -79.301 1.00 0.00 165 GLY A O 3
ATOM 8371 N N . THR A 1 112 ? -58.400 -7.047 -78.746 1.00 0.00 166 THR A N 3
ATOM 8372 C CA . THR A 1 112 ? -59.854 -7.232 -78.764 1.00 0.00 166 THR A CA 3
ATOM 8373 C C . THR A 1 112 ? -60.426 -7.250 -77.352 1.00 0.00 166 THR A C 3
ATOM 8374 O O . THR A 1 112 ? -61.623 -7.037 -77.157 1.00 0.00 166 THR A O 3
ATOM 8385 N N . LEU A 1 113 ? -59.566 -7.497 -76.366 1.00 0.00 167 LEU A N 3
ATOM 8386 C CA . LEU A 1 113 ? -60.000 -7.532 -74.967 1.00 0.00 167 LEU A CA 3
ATOM 8387 C C . LEU A 1 113 ? -59.591 -6.247 -74.255 1.00 0.00 167 LEU A C 3
ATOM 8388 O O . LEU A 1 113 ? -59.899 -6.052 -73.079 1.00 0.00 167 LEU A O 3
ATOM 8404 N N . GLU A 1 114 ? -58.895 -5.371 -74.978 1.00 0.00 168 GLU A N 3
ATOM 8405 C CA . GLU A 1 114 ? -58.446 -4.102 -74.410 1.00 0.00 168 GLU A CA 3
ATOM 8406 C C . GLU A 1 114 ? -59.505 -3.026 -74.605 1.00 0.00 168 GLU A C 3
ATOM 8407 O O . GLU A 1 114 ? -60.021 -2.837 -75.707 1.00 0.00 168 GLU A O 3
ATOM 8419 N N . VAL A 1 115 ? -59.818 -2.315 -73.524 1.00 0.00 169 VAL A N 3
ATOM 8420 C CA . VAL A 1 115 ? -60.812 -1.243 -73.561 1.00 0.00 169 VAL A CA 3
ATOM 8421 C C . VAL A 1 115 ? -60.286 -0.019 -72.819 1.00 0.00 169 VAL A C 3
ATOM 8422 O O . VAL A 1 115 ? -59.382 -0.130 -71.992 1.00 0.00 169 VAL A O 3
ATOM 8435 N N . HIS A 1 116 ? -60.849 1.150 -73.118 1.00 0.00 170 HIS A N 3
ATOM 8436 C CA . HIS A 1 116 ? -60.417 2.387 -72.470 1.00 0.00 170 HIS A CA 3
ATOM 8437 C C . HIS A 1 116 ? -61.212 2.630 -71.195 1.00 0.00 170 HIS A C 3
ATOM 8438 O O . HIS A 1 116 ? -60.992 3.616 -70.491 1.00 0.00 170 HIS A O 3
ATOM 8452 N N . ALA A 1 117 ? -62.136 1.721 -70.902 1.00 0.00 171 ALA A N 3
ATOM 8453 C CA . ALA A 1 117 ? -62.969 1.833 -69.704 1.00 0.00 171 ALA A CA 3
ATOM 8454 C C . ALA A 1 117 ? -62.419 0.940 -68.594 1.00 0.00 171 ALA A C 3
ATOM 8455 O O . ALA A 1 117 ? -62.153 1.398 -67.483 1.00 0.00 171 ALA A O 3
ATOM 8462 N N . VAL A 1 118 ? -62.247 -0.337 -68.919 1.00 0.00 172 VAL A N 3
ATOM 8463 C CA . VAL A 1 118 ? -61.722 -1.326 -67.976 1.00 0.00 172 VAL A CA 3
ATOM 8464 C C . VAL A 1 118 ? -62.175 -1.042 -66.535 1.00 0.00 172 VAL A C 3
ATOM 8465 O O . VAL A 1 118 ? -61.358 -0.862 -65.636 1.00 0.00 172 VAL A O 3
ATOM 8478 N N . LYS A 1 119 ? -63.490 -1.017 -66.328 1.00 0.00 173 LYS A N 3
ATOM 8479 C CA . LYS A 1 119 ? -64.049 -0.771 -64.995 1.00 0.00 173 LYS A CA 3
ATOM 8480 C C . LYS A 1 119 ? -63.516 0.528 -64.391 1.00 0.00 173 LYS A C 3
ATOM 8481 O O . LYS A 1 119 ? -62.736 0.509 -63.439 1.00 0.00 173 LYS A O 3
ATOM 8500 N N . PRO A 1 120 ? -63.927 1.647 -64.924 1.00 0.00 174 PRO A N 3
ATOM 8501 C CA . PRO A 1 120 ? -63.489 2.995 -64.442 1.00 0.00 174 PRO A CA 3
ATOM 8502 C C . PRO A 1 120 ? -63.812 3.225 -62.964 1.00 0.00 174 PRO A C 3
ATOM 8503 O O . PRO A 1 120 ? -64.829 2.752 -62.456 1.00 0.00 174 PRO A O 3
ATOM 8514 N N . ALA A 1 121 ? -62.936 3.970 -62.286 1.00 0.00 175 ALA A N 3
ATOM 8515 C CA . ALA A 1 121 ? -63.108 4.289 -60.868 1.00 0.00 175 ALA A CA 3
ATOM 8516 C C . ALA A 1 121 ? -62.990 5.796 -60.668 1.00 0.00 175 ALA A C 3
ATOM 8517 O O . ALA A 1 121 ? -62.653 6.269 -59.583 1.00 0.00 175 ALA A O 3
ATOM 8524 N N . ALA A 1 122 ? -63.264 6.543 -61.735 1.00 0.00 176 ALA A N 3
ATOM 8525 C CA . ALA A 1 122 ? -63.182 7.998 -61.694 1.00 0.00 176 ALA A CA 3
ATOM 8526 C C . ALA A 1 122 ? -64.185 8.565 -60.696 1.00 0.00 176 ALA A C 3
ATOM 8527 O O . ALA A 1 122 ? -64.385 8.009 -59.617 1.00 0.00 176 ALA A O 3
ATOM 8534 N N . GLU A 1 123 ? -64.814 9.679 -61.069 1.00 0.00 177 GLU A N 3
ATOM 8535 C CA . GLU A 1 123 ? -65.803 10.323 -60.203 1.00 0.00 177 GLU A CA 3
ATOM 8536 C C . GLU A 1 123 ? -67.209 9.857 -60.541 1.00 0.00 177 GLU A C 3
ATOM 8537 O O . GLU A 1 123 ? -67.781 10.242 -61.561 1.00 0.00 177 GLU A O 3
ATOM 8549 N N . GLU A 1 124 ? -67.758 9.034 -59.659 1.00 0.00 178 GLU A N 3
ATOM 8550 C CA . GLU A 1 124 ? -69.109 8.508 -59.838 1.00 0.00 178 GLU A CA 3
ATOM 8551 C C . GLU A 1 124 ? -69.527 7.691 -58.620 1.00 0.00 178 GLU A C 3
ATOM 8552 O O . GLU A 1 124 ? -69.030 6.585 -58.407 1.00 0.00 178 GLU A O 3
ATOM 8564 N N . VAL A 1 125 ? -70.454 8.231 -57.829 1.00 0.00 179 VAL A N 3
ATOM 8565 C CA . VAL A 1 125 ? -70.944 7.533 -56.638 1.00 0.00 179 VAL A CA 3
ATOM 8566 C C . VAL A 1 125 ? -72.463 7.637 -56.548 1.00 0.00 179 VAL A C 3
ATOM 8567 O O . VAL A 1 125 ? -73.053 8.613 -57.009 1.00 0.00 179 VAL A O 3
ATOM 8580 N N . LYS A 1 126 ? -73.090 6.627 -55.944 1.00 0.00 180 LYS A N 3
ATOM 8581 C CA . LYS A 1 126 ? -74.547 6.612 -55.787 1.00 0.00 180 LYS A CA 3
ATOM 8582 C C . LYS A 1 126 ? -74.923 6.220 -54.362 1.00 0.00 180 LYS A C 3
ATOM 8583 O O . LYS A 1 126 ? -74.583 5.131 -53.898 1.00 0.00 180 LYS A O 3
ATOM 8602 N N . VAL A 1 127 ? -75.637 7.109 -53.676 1.00 0.00 181 VAL A N 3
ATOM 8603 C CA . VAL A 1 127 ? -76.074 6.841 -52.306 1.00 0.00 181 VAL A CA 3
ATOM 8604 C C . VAL A 1 127 ? -77.365 7.593 -52.008 1.00 0.00 181 VAL A C 3
ATOM 8605 O O . VAL A 1 127 ? -77.470 8.790 -52.275 1.00 0.00 181 VAL A O 3
ATOM 8618 N N . ILE A 1 128 ? -78.349 6.891 -51.444 1.00 0.00 182 ILE A N 3
ATOM 8619 C CA . ILE A 1 128 ? -79.632 7.507 -51.103 1.00 0.00 182 ILE A CA 3
ATOM 8620 C C . ILE A 1 128 ? -80.032 7.113 -49.680 1.00 0.00 182 ILE A C 3
ATOM 8621 O O . ILE A 1 128 ? -80.993 6.370 -49.482 1.00 0.00 182 ILE A O 3
ATOM 8637 N N . PRO A 1 129 ? -79.311 7.575 -48.687 1.00 0.00 183 PRO A N 3
ATOM 8638 C CA . PRO A 1 129 ? -79.609 7.241 -47.261 1.00 0.00 183 PRO A CA 3
ATOM 8639 C C . PRO A 1 129 ? -80.859 7.958 -46.754 1.00 0.00 183 PRO A C 3
ATOM 8640 O O . PRO A 1 129 ? -81.187 9.054 -47.212 1.00 0.00 183 PRO A O 3
ATOM 8651 N N . ALA A 1 130 ? -81.556 7.330 -45.808 1.00 0.00 184 ALA A N 3
ATOM 8652 C CA . ALA A 1 130 ? -82.777 7.909 -45.239 1.00 0.00 184 ALA A CA 3
ATOM 8653 C C . ALA A 1 130 ? -82.508 8.443 -43.835 1.00 0.00 184 ALA A C 3
ATOM 8654 O O . ALA A 1 130 ? -81.777 7.829 -43.057 1.00 0.00 184 ALA A O 3
ATOM 8661 N N . GLY A 1 131 ? -83.104 9.589 -43.514 1.00 0.00 185 GLY A N 3
ATOM 8662 C CA . GLY A 1 131 ? -82.918 10.191 -42.198 1.00 0.00 185 GLY A CA 3
ATOM 8663 C C . GLY A 1 131 ? -83.264 11.677 -42.221 1.00 0.00 185 GLY A C 3
ATOM 8664 O O . GLY A 1 131 ? -83.823 12.206 -41.261 1.00 0.00 185 GLY A O 3
ATOM 8668 N N . GLU A 1 132 ? -82.940 12.344 -43.330 1.00 0.00 186 GLU A N 3
ATOM 8669 C CA . GLU A 1 132 ? -83.233 13.773 -43.486 1.00 0.00 186 GLU A CA 3
ATOM 8670 C C . GLU A 1 132 ? -84.230 13.983 -44.616 1.00 0.00 186 GLU A C 3
ATOM 8671 O O . GLU A 1 132 ? -84.696 15.098 -44.847 1.00 0.00 186 GLU A O 3
ATOM 8683 N N . LEU A 1 133 ? -84.557 12.900 -45.312 1.00 0.00 187 LEU A N 3
ATOM 8684 C CA . LEU A 1 133 ? -85.507 12.976 -46.414 1.00 0.00 187 LEU A CA 3
ATOM 8685 C C . LEU A 1 133 ? -86.885 13.343 -45.884 1.00 0.00 187 LEU A C 3
ATOM 8686 O O . LEU A 1 133 ? -87.729 13.841 -46.619 1.00 0.00 187 LEU A O 3
ATOM 8702 N N . GLN A 1 134 ? -87.099 13.089 -44.605 1.00 0.00 188 GLN A N 3
ATOM 8703 C CA . GLN A 1 134 ? -88.381 13.395 -43.970 1.00 0.00 188 GLN A CA 3
ATOM 8704 C C . GLN A 1 134 ? -88.682 14.886 -44.096 1.00 0.00 188 GLN A C 3
ATOM 8705 O O . GLN A 1 134 ? -89.826 15.288 -44.303 1.00 0.00 188 GLN A O 3
ATOM 8719 N N . VAL A 1 135 ? -87.637 15.694 -43.972 1.00 0.00 189 VAL A N 3
ATOM 8720 C CA . VAL A 1 135 ? -87.769 17.144 -44.070 1.00 0.00 189 VAL A CA 3
ATOM 8721 C C . VAL A 1 135 ? -88.334 17.547 -45.432 1.00 0.00 189 VAL A C 3
ATOM 8722 O O . VAL A 1 135 ? -89.112 18.496 -45.531 1.00 0.00 189 VAL A O 3
ATOM 8735 N N . ILE A 1 136 ? -87.913 16.852 -46.481 1.00 0.00 190 ILE A N 3
ATOM 8736 C CA . ILE A 1 136 ? -88.360 17.189 -47.826 1.00 0.00 190 ILE A CA 3
ATOM 8737 C C . ILE A 1 136 ? -89.879 17.376 -47.884 1.00 0.00 190 ILE A C 3
ATOM 8738 O O . ILE A 1 136 ? -90.389 18.000 -48.816 1.00 0.00 190 ILE A O 3
ATOM 8754 N N . GLU A 1 137 ? -90.608 16.849 -46.898 1.00 0.00 191 GLU A N 3
ATOM 8755 C CA . GLU A 1 137 ? -92.060 17.009 -46.911 1.00 0.00 191 GLU A CA 3
ATOM 8756 C C . GLU A 1 137 ? -92.417 18.488 -46.872 1.00 0.00 191 GLU A C 3
ATOM 8757 O O . GLU A 1 137 ? -93.243 18.955 -47.658 1.00 0.00 191 GLU A O 3
ATOM 8769 N N . LYS A 1 138 ? -91.790 19.230 -45.963 1.00 0.00 192 LYS A N 3
ATOM 8770 C CA . LYS A 1 138 ? -92.033 20.657 -45.825 1.00 0.00 192 LYS A CA 3
ATOM 8771 C C . LYS A 1 138 ? -91.579 21.429 -47.058 1.00 0.00 192 LYS A C 3
ATOM 8772 O O . LYS A 1 138 ? -92.224 22.388 -47.480 1.00 0.00 192 LYS A O 3
ATOM 8791 N N . VAL A 1 139 ? -90.450 21.016 -47.615 1.00 0.00 193 VAL A N 3
ATOM 8792 C CA . VAL A 1 139 ? -89.889 21.682 -48.783 1.00 0.00 193 VAL A CA 3
ATOM 8793 C C . VAL A 1 139 ? -90.889 21.679 -49.929 1.00 0.00 193 VAL A C 3
ATOM 8794 O O . VAL A 1 139 ? -91.024 22.673 -50.640 1.00 0.00 193 VAL A O 3
ATOM 8807 N N . ASP A 1 140 ? -91.599 20.574 -50.097 1.00 0.00 194 ASP A N 3
ATOM 8808 C CA . ASP A 1 140 ? -92.592 20.486 -51.158 1.00 0.00 194 ASP A CA 3
ATOM 8809 C C . ASP A 1 140 ? -93.694 21.523 -50.946 1.00 0.00 194 ASP A C 3
ATOM 8810 O O . ASP A 1 140 ? -94.118 22.190 -51.891 1.00 0.00 194 ASP A O 3
ATOM 8819 N N . ALA A 1 141 ? -94.165 21.646 -49.704 1.00 0.00 195 ALA A N 3
ATOM 8820 C CA . ALA A 1 141 ? -95.232 22.597 -49.402 1.00 0.00 195 ALA A CA 3
ATOM 8821 C C . ALA A 1 141 ? -94.764 24.035 -49.615 1.00 0.00 195 ALA A C 3
ATOM 8822 O O . ALA A 1 141 ? -95.326 24.760 -50.436 1.00 0.00 195 ALA A O 3
ATOM 8829 N N . ALA A 1 142 ? -93.765 24.459 -48.846 1.00 0.00 196 ALA A N 3
ATOM 8830 C CA . ALA A 1 142 ? -93.270 25.831 -48.931 1.00 0.00 196 ALA A CA 3
ATOM 8831 C C . ALA A 1 142 ? -92.898 26.213 -50.356 1.00 0.00 196 ALA A C 3
ATOM 8832 O O . ALA A 1 142 ? -92.803 27.397 -50.678 1.00 0.00 196 ALA A O 3
ATOM 8839 N N . PHE A 1 143 ? -92.676 25.224 -51.208 1.00 0.00 197 PHE A N 3
ATOM 8840 C CA . PHE A 1 143 ? -92.308 25.516 -52.585 1.00 0.00 197 PHE A CA 3
ATOM 8841 C C . PHE A 1 143 ? -93.404 26.372 -53.226 1.00 0.00 197 PHE A C 3
ATOM 8842 O O . PHE A 1 143 ? -93.126 27.245 -54.045 1.00 0.00 197 PHE A O 3
ATOM 8859 N N . LYS A 1 144 ? -94.652 26.108 -52.835 1.00 0.00 198 LYS A N 3
ATOM 8860 C CA . LYS A 1 144 ? -95.782 26.864 -53.375 1.00 0.00 198 LYS A CA 3
ATOM 8861 C C . LYS A 1 144 ? -95.621 28.347 -53.042 1.00 0.00 198 LYS A C 3
ATOM 8862 O O . LYS A 1 144 ? -95.737 29.204 -53.915 1.00 0.00 198 LYS A O 3
ATOM 8881 N N . VAL A 1 145 ? -95.365 28.639 -51.770 1.00 0.00 199 VAL A N 3
ATOM 8882 C CA . VAL A 1 145 ? -95.200 30.019 -51.317 1.00 0.00 199 VAL A CA 3
ATOM 8883 C C . VAL A 1 145 ? -94.328 30.807 -52.289 1.00 0.00 199 VAL A C 3
ATOM 8884 O O . VAL A 1 145 ? -94.372 32.037 -52.317 1.00 0.00 199 VAL A O 3
ATOM 8897 N N . ALA A 1 146 ? -93.564 30.093 -53.107 1.00 0.00 200 ALA A N 3
ATOM 8898 C CA . ALA A 1 146 ? -92.718 30.741 -54.106 1.00 0.00 200 ALA A CA 3
ATOM 8899 C C . ALA A 1 146 ? -93.500 30.932 -55.400 1.00 0.00 200 ALA A C 3
ATOM 8900 O O . ALA A 1 146 ? -93.342 31.936 -56.086 1.00 0.00 200 ALA A O 3
ATOM 8907 N N . ALA A 1 147 ? -94.344 29.954 -55.723 1.00 0.00 201 ALA A N 3
ATOM 8908 C CA . ALA A 1 147 ? -95.146 30.017 -56.940 1.00 0.00 201 ALA A CA 3
ATOM 8909 C C . ALA A 1 147 ? -96.103 31.210 -56.918 1.00 0.00 201 ALA A C 3
ATOM 8910 O O . ALA A 1 147 ? -96.256 31.905 -57.921 1.00 0.00 201 ALA A O 3
ATOM 8917 N N . THR A 1 148 ? -96.744 31.447 -55.773 1.00 0.00 202 THR A N 3
ATOM 8918 C CA . THR A 1 148 ? -97.676 32.569 -55.656 1.00 0.00 202 THR A CA 3
ATOM 8919 C C . THR A 1 148 ? -96.909 33.864 -55.414 1.00 0.00 202 THR A C 3
ATOM 8920 O O . THR A 1 148 ? -96.972 34.793 -56.213 1.00 0.00 202 THR A O 3
ATOM 8931 N N . ALA A 1 149 ? -96.213 33.932 -54.293 1.00 0.00 203 ALA A N 3
ATOM 8932 C CA . ALA A 1 149 ? -95.470 35.137 -53.951 1.00 0.00 203 ALA A CA 3
ATOM 8933 C C . ALA A 1 149 ? -94.671 35.635 -55.160 1.00 0.00 203 ALA A C 3
ATOM 8934 O O . ALA A 1 149 ? -94.339 36.817 -55.245 1.00 0.00 203 ALA A O 3
ATOM 8941 N N . ALA A 1 150 ? -94.404 34.740 -56.115 1.00 0.00 204 ALA A N 3
ATOM 8942 C CA . ALA A 1 150 ? -93.688 35.123 -57.336 1.00 0.00 204 ALA A CA 3
ATOM 8943 C C . ALA A 1 150 ? -94.671 35.647 -58.384 1.00 0.00 204 ALA A C 3
ATOM 8944 O O . ALA A 1 150 ? -94.314 36.450 -59.245 1.00 0.00 204 ALA A O 3
ATOM 8951 N N . ASN A 1 151 ? -95.905 35.155 -58.314 1.00 0.00 205 ASN A N 3
ATOM 8952 C CA . ASN A 1 151 ? -96.930 35.550 -59.276 1.00 0.00 205 ASN A CA 3
ATOM 8953 C C . ASN A 1 151 ? -97.169 37.056 -59.232 1.00 0.00 205 ASN A C 3
ATOM 8954 O O . ASN A 1 151 ? -97.327 37.690 -60.275 1.00 0.00 205 ASN A O 3
ATOM 8965 N N . ALA A 1 152 ? -97.193 37.634 -58.034 1.00 0.00 206 ALA A N 3
ATOM 8966 C CA . ALA A 1 152 ? -97.414 39.068 -57.899 1.00 0.00 206 ALA A CA 3
ATOM 8967 C C . ALA A 1 152 ? -96.275 39.850 -58.543 1.00 0.00 206 ALA A C 3
ATOM 8968 O O . ALA A 1 152 ? -96.397 41.050 -58.793 1.00 0.00 206 ALA A O 3
ATOM 8975 N N . ALA A 1 153 ? -95.164 39.168 -58.802 1.00 0.00 207 ALA A N 3
ATOM 8976 C CA . ALA A 1 153 ? -94.010 39.817 -59.409 1.00 0.00 207 ALA A CA 3
ATOM 8977 C C . ALA A 1 153 ? -94.428 40.502 -60.716 1.00 0.00 207 ALA A C 3
ATOM 8978 O O . ALA A 1 153 ? -95.263 39.967 -61.447 1.00 0.00 207 ALA A O 3
ATOM 8985 N N . PRO A 1 154 ? -93.900 41.669 -61.032 1.00 0.00 208 PRO A N 3
ATOM 8986 C CA . PRO A 1 154 ? -94.283 42.396 -62.283 1.00 0.00 208 PRO A CA 3
ATOM 8987 C C . PRO A 1 154 ? -93.850 41.660 -63.550 1.00 0.00 208 PRO A C 3
ATOM 8988 O O . PRO A 1 154 ? -93.653 42.278 -64.597 1.00 0.00 208 PRO A O 3
ATOM 8999 N N . ALA A 1 155 ? -93.701 40.344 -63.454 1.00 0.00 209 ALA A N 3
ATOM 9000 C CA . ALA A 1 155 ? -93.288 39.550 -64.604 1.00 0.00 209 ALA A CA 3
ATOM 9001 C C . ALA A 1 155 ? -91.920 40.002 -65.093 1.00 0.00 209 ALA A C 3
ATOM 9002 O O . ALA A 1 155 ? -91.395 39.478 -66.075 1.00 0.00 209 ALA A O 3
ATOM 9009 N N . ASN A 1 156 ? -91.340 40.967 -64.388 1.00 0.00 210 ASN A N 3
ATOM 9010 C CA . ASN A 1 156 ? -90.021 41.477 -64.740 1.00 0.00 210 ASN A CA 3
ATOM 9011 C C . ASN A 1 156 ? -88.943 40.616 -64.095 1.00 0.00 210 ASN A C 3
ATOM 9012 O O . ASN A 1 156 ? -87.803 40.579 -64.557 1.00 0.00 210 ASN A O 3
ATOM 9023 N N . ASP A 1 157 ? -89.314 39.927 -63.017 1.00 0.00 211 ASP A N 3
ATOM 9024 C CA . ASP A 1 157 ? -88.370 39.071 -62.308 1.00 0.00 211 ASP A CA 3
ATOM 9025 C C . ASP A 1 157 ? -89.099 37.986 -61.502 1.00 0.00 211 ASP A C 3
ATOM 9026 O O . ASP A 1 157 ? -89.941 38.292 -60.658 1.00 0.00 211 ASP A O 3
ATOM 9035 N N . LYS A 1 158 ? -88.762 36.716 -61.756 1.00 0.00 212 LYS A N 3
ATOM 9036 C CA . LYS A 1 158 ? -89.379 35.593 -61.039 1.00 0.00 212 LYS A CA 3
ATOM 9037 C C . LYS A 1 158 ? -88.319 34.819 -60.259 1.00 0.00 212 LYS A C 3
ATOM 9038 O O . LYS A 1 158 ? -88.599 34.251 -59.204 1.00 0.00 212 LYS A O 3
ATOM 9057 N N . PHE A 1 159 ? -87.096 34.817 -60.784 1.00 0.00 213 PHE A N 3
ATOM 9058 C CA . PHE A 1 159 ? -85.991 34.124 -60.126 1.00 0.00 213 PHE A CA 3
ATOM 9059 C C . PHE A 1 159 ? -85.641 34.831 -58.821 1.00 0.00 213 PHE A C 3
ATOM 9060 O O . PHE A 1 159 ? -85.305 34.198 -57.820 1.00 0.00 213 PHE A O 3
ATOM 9077 N N . THR A 1 160 ? -85.693 36.155 -58.868 1.00 0.00 214 THR A N 3
ATOM 9078 C CA . THR A 1 160 ? -85.344 36.950 -57.698 1.00 0.00 214 THR A CA 3
ATOM 9079 C C . THR A 1 160 ? -86.201 36.527 -56.508 1.00 0.00 214 THR A C 3
ATOM 9080 O O . THR A 1 160 ? -85.675 36.235 -55.433 1.00 0.00 214 THR A O 3
ATOM 9091 N N . VAL A 1 161 ? -87.516 36.503 -56.690 1.00 0.00 215 VAL A N 3
ATOM 9092 C CA . VAL A 1 161 ? -88.410 36.124 -55.600 1.00 0.00 215 VAL A CA 3
ATOM 9093 C C . VAL A 1 161 ? -88.116 34.698 -55.153 1.00 0.00 215 VAL A C 3
ATOM 9094 O O . VAL A 1 161 ? -88.065 34.408 -53.957 1.00 0.00 215 VAL A O 3
ATOM 9107 N N . PHE A 1 162 ? -87.933 33.810 -56.123 1.00 0.00 216 PHE A N 3
ATOM 9108 C CA . PHE A 1 162 ? -87.659 32.420 -55.792 1.00 0.00 216 PHE A CA 3
ATOM 9109 C C . PHE A 1 162 ? -86.389 32.342 -54.959 1.00 0.00 216 PHE A C 3
ATOM 9110 O O . PHE A 1 162 ? -86.385 31.769 -53.873 1.00 0.00 216 PHE A O 3
ATOM 9127 N N . GLU A 1 163 ? -85.319 32.931 -55.474 1.00 0.00 217 GLU A N 3
ATOM 9128 C CA . GLU A 1 163 ? -84.040 32.929 -54.776 1.00 0.00 217 GLU A CA 3
ATOM 9129 C C . GLU A 1 163 ? -84.200 33.542 -53.392 1.00 0.00 217 GLU A C 3
ATOM 9130 O O . GLU A 1 163 ? -83.427 33.255 -52.480 1.00 0.00 217 GLU A O 3
ATOM 9142 N N . ALA A 1 164 ? -85.212 34.387 -53.244 1.00 0.00 218 ALA A N 3
ATOM 9143 C CA . ALA A 1 164 ? -85.465 35.033 -51.962 1.00 0.00 218 ALA A CA 3
ATOM 9144 C C . ALA A 1 164 ? -86.153 34.073 -50.990 1.00 0.00 218 ALA A C 3
ATOM 9145 O O . ALA A 1 164 ? -85.594 33.732 -49.950 1.00 0.00 218 ALA A O 3
ATOM 9152 N N . ALA A 1 165 ? -87.363 33.639 -51.339 1.00 0.00 219 ALA A N 3
ATOM 9153 C CA . ALA A 1 165 ? -88.119 32.715 -50.488 1.00 0.00 219 ALA A CA 3
ATOM 9154 C C . ALA A 1 165 ? -87.467 31.334 -50.425 1.00 0.00 219 ALA A C 3
ATOM 9155 O O . ALA A 1 165 ? -87.422 30.701 -49.370 1.00 0.00 219 ALA A O 3
ATOM 9162 N N . PHE A 1 166 ? -86.996 30.865 -51.572 1.00 0.00 220 PHE A N 3
ATOM 9163 C CA . PHE A 1 166 ? -86.383 29.541 -51.637 1.00 0.00 220 PHE A CA 3
ATOM 9164 C C . PHE A 1 166 ? -85.180 29.479 -50.701 1.00 0.00 220 PHE A C 3
ATOM 9165 O O . PHE A 1 166 ? -85.051 28.558 -49.896 1.00 0.00 220 PHE A O 3
ATOM 9182 N N . ASN A 1 167 ? -84.310 30.476 -50.809 1.00 0.00 221 ASN A N 3
ATOM 9183 C CA . ASN A 1 167 ? -83.120 30.547 -49.968 1.00 0.00 221 ASN A CA 3
ATOM 9184 C C . ASN A 1 167 ? -83.471 30.915 -48.521 1.00 0.00 221 ASN A C 3
ATOM 9185 O O . ASN A 1 167 ? -82.815 30.463 -47.582 1.00 0.00 221 ASN A O 3
ATOM 9196 N N . ASP A 1 168 ? -84.495 31.755 -48.352 1.00 0.00 222 ASP A N 3
ATOM 9197 C CA . ASP A 1 168 ? -84.900 32.194 -47.011 1.00 0.00 222 ASP A CA 3
ATOM 9198 C C . ASP A 1 168 ? -85.821 31.178 -46.344 1.00 0.00 222 ASP A C 3
ATOM 9199 O O . ASP A 1 168 ? -85.560 30.732 -45.228 1.00 0.00 222 ASP A O 3
ATOM 9208 N N . ALA A 1 169 ? -86.929 30.863 -47.007 1.00 0.00 223 ALA A N 3
ATOM 9209 C CA . ALA A 1 169 ? -87.912 29.951 -46.426 1.00 0.00 223 ALA A CA 3
ATOM 9210 C C . ALA A 1 169 ? -87.225 28.741 -45.809 1.00 0.00 223 ALA A C 3
ATOM 9211 O O . ALA A 1 169 ? -87.550 28.349 -44.688 1.00 0.00 223 ALA A O 3
ATOM 9218 N N . ILE A 1 170 ? -86.263 28.161 -46.513 1.00 0.00 224 ILE A N 3
ATOM 9219 C CA . ILE A 1 170 ? -85.547 27.018 -45.966 1.00 0.00 224 ILE A CA 3
ATOM 9220 C C . ILE A 1 170 ? -84.828 27.440 -44.689 1.00 0.00 224 ILE A C 3
ATOM 9221 O O . ILE A 1 170 ? -84.878 26.748 -43.671 1.00 0.00 224 ILE A O 3
ATOM 9237 N N . LYS A 1 171 ? -84.155 28.580 -44.766 1.00 0.00 225 LYS A N 3
ATOM 9238 C CA . LYS A 1 171 ? -83.407 29.112 -43.635 1.00 0.00 225 LYS A CA 3
ATOM 9239 C C . LYS A 1 171 ? -84.301 29.450 -42.446 1.00 0.00 225 LYS A C 3
ATOM 9240 O O . LYS A 1 171 ? -83.916 29.236 -41.302 1.00 0.00 225 LYS A O 3
ATOM 9259 N N . ALA A 1 172 ? -85.460 30.046 -42.698 1.00 0.00 226 ALA A N 3
ATOM 9260 C CA . ALA A 1 172 ? -86.319 30.469 -41.598 1.00 0.00 226 ALA A CA 3
ATOM 9261 C C . ALA A 1 172 ? -86.660 29.325 -40.647 1.00 0.00 226 ALA A C 3
ATOM 9262 O O . ALA A 1 172 ? -86.501 29.470 -39.434 1.00 0.00 226 ALA A O 3
ATOM 9269 N N . SER A 1 173 ? -87.120 28.191 -41.166 1.00 0.00 227 SER A N 3
ATOM 9270 C CA . SER A 1 173 ? -87.458 27.067 -40.295 1.00 0.00 227 SER A CA 3
ATOM 9271 C C . SER A 1 173 ? -86.217 26.244 -39.969 1.00 0.00 227 SER A C 3
ATOM 9272 O O . SER A 1 173 ? -85.860 26.075 -38.804 1.00 0.00 227 SER A O 3
ATOM 9280 N N . THR A 1 174 ? -85.566 25.728 -41.009 1.00 0.00 228 THR A N 3
ATOM 9281 C CA . THR A 1 174 ? -84.369 24.914 -40.827 1.00 0.00 228 THR A CA 3
ATOM 9282 C C . THR A 1 174 ? -83.138 25.809 -40.744 1.00 0.00 228 THR A C 3
ATOM 9283 O O . THR A 1 174 ? -82.094 25.505 -41.319 1.00 0.00 228 THR A O 3
ATOM 9294 N N . GLY A 1 175 ? -83.280 26.930 -40.044 1.00 0.00 229 GLY A N 3
ATOM 9295 C CA . GLY A 1 175 ? -82.192 27.889 -39.912 1.00 0.00 229 GLY A CA 3
ATOM 9296 C C . GLY A 1 175 ? -81.042 27.326 -39.058 1.00 0.00 229 GLY A C 3
ATOM 9297 O O . GLY A 1 175 ? -81.147 26.216 -38.533 1.00 0.00 229 GLY A O 3
ATOM 9301 N N . GLY A 1 176 ? -79.943 28.093 -38.913 1.00 0.00 230 GLY A N 3
ATOM 9302 C CA . GLY A 1 176 ? -78.813 27.630 -38.113 1.00 0.00 230 GLY A CA 3
ATOM 9303 C C . GLY A 1 176 ? -78.533 26.149 -38.402 1.00 0.00 230 GLY A C 3
ATOM 9304 O O . GLY A 1 176 ? -78.931 25.287 -37.620 1.00 0.00 230 GLY A O 3
ATOM 9308 N N . ALA A 1 177 ? -77.853 25.851 -39.516 1.00 0.00 231 ALA A N 3
ATOM 9309 C CA . ALA A 1 177 ? -77.550 24.465 -39.863 1.00 0.00 231 ALA A CA 3
ATOM 9310 C C . ALA A 1 177 ? -77.027 24.386 -41.297 1.00 0.00 231 ALA A C 3
ATOM 9311 O O . ALA A 1 177 ? -75.867 24.043 -41.526 1.00 0.00 231 ALA A O 3
ATOM 9318 N N . TYR A 1 178 ? -77.893 24.711 -42.259 1.00 0.00 232 TYR A N 3
ATOM 9319 C CA . TYR A 1 178 ? -77.516 24.682 -43.675 1.00 0.00 232 TYR A CA 3
ATOM 9320 C C . TYR A 1 178 ? -77.737 26.048 -44.316 1.00 0.00 232 TYR A C 3
ATOM 9321 O O . TYR A 1 178 ? -76.924 26.505 -45.120 1.00 0.00 232 TYR A O 3
ATOM 9339 N N . GLU A 1 179 ? -78.840 26.698 -43.954 1.00 0.00 233 GLU A N 3
ATOM 9340 C CA . GLU A 1 179 ? -79.156 28.016 -44.501 1.00 0.00 233 GLU A CA 3
ATOM 9341 C C . GLU A 1 179 ? -78.865 28.054 -46.000 1.00 0.00 233 GLU A C 3
ATOM 9342 O O . GLU A 1 179 ? -78.498 29.097 -46.541 1.00 0.00 233 GLU A O 3
ATOM 9354 N N . SER A 1 180 ? -79.038 26.910 -46.661 1.00 0.00 234 SER A N 3
ATOM 9355 C CA . SER A 1 180 ? -78.794 26.815 -48.099 1.00 0.00 234 SER A CA 3
ATOM 9356 C C . SER A 1 180 ? -79.132 25.416 -48.611 1.00 0.00 234 SER A C 3
ATOM 9357 O O . SER A 1 180 ? -79.444 24.515 -47.833 1.00 0.00 234 SER A O 3
ATOM 9365 N N . TYR A 1 181 ? -79.053 25.243 -49.928 1.00 0.00 235 TYR A N 3
ATOM 9366 C CA . TYR A 1 181 ? -79.335 23.951 -50.546 1.00 0.00 235 TYR A CA 3
ATOM 9367 C C . TYR A 1 181 ? -78.170 22.988 -50.307 1.00 0.00 235 TYR A C 3
ATOM 9368 O O . TYR A 1 181 ? -77.598 22.435 -51.246 1.00 0.00 235 TYR A O 3
ATOM 9386 N N . LYS A 1 182 ? -77.828 22.800 -49.034 1.00 0.00 236 LYS A N 3
ATOM 9387 C CA . LYS A 1 182 ? -76.729 21.910 -48.646 1.00 0.00 236 LYS A CA 3
ATOM 9388 C C . LYS A 1 182 ? -77.144 21.002 -47.490 1.00 0.00 236 LYS A C 3
ATOM 9389 O O . LYS A 1 182 ? -76.321 20.655 -46.643 1.00 0.00 236 LYS A O 3
ATOM 9408 N N . PHE A 1 183 ? -78.425 20.625 -47.450 1.00 0.00 237 PHE A N 3
ATOM 9409 C CA . PHE A 1 183 ? -78.939 19.760 -46.381 1.00 0.00 237 PHE A CA 3
ATOM 9410 C C . PHE A 1 183 ? -79.249 18.360 -46.913 1.00 0.00 237 PHE A C 3
ATOM 9411 O O . PHE A 1 183 ? -79.490 17.434 -46.138 1.00 0.00 237 PHE A O 3
ATOM 9428 N N . ILE A 1 184 ? -79.241 18.209 -48.240 1.00 0.00 238 ILE A N 3
ATOM 9429 C CA . ILE A 1 184 ? -79.516 16.907 -48.862 1.00 0.00 238 ILE A CA 3
ATOM 9430 C C . ILE A 1 184 ? -78.745 16.760 -50.194 1.00 0.00 238 ILE A C 3
ATOM 9431 O O . ILE A 1 184 ? -79.075 17.421 -51.173 1.00 0.00 238 ILE A O 3
ATOM 9447 N N . PRO A 1 185 ? -77.737 15.918 -50.278 1.00 0.00 239 PRO A N 3
ATOM 9448 C CA . PRO A 1 185 ? -76.977 15.743 -51.559 1.00 0.00 239 PRO A CA 3
ATOM 9449 C C . PRO A 1 185 ? -77.913 15.443 -52.730 1.00 0.00 239 PRO A C 3
ATOM 9450 O O . PRO A 1 185 ? -78.763 14.561 -52.631 1.00 0.00 239 PRO A O 3
ATOM 9461 N N . ALA A 1 186 ? -77.722 16.195 -53.821 1.00 0.00 240 ALA A N 3
ATOM 9462 C CA . ALA A 1 186 ? -78.517 16.079 -55.060 1.00 0.00 240 ALA A CA 3
ATOM 9463 C C . ALA A 1 186 ? -78.895 17.477 -55.529 1.00 0.00 240 ALA A C 3
ATOM 9464 O O . ALA A 1 186 ? -78.626 17.867 -56.665 1.00 0.00 240 ALA A O 3
ATOM 9471 N N . LEU A 1 187 ? -79.512 18.224 -54.627 1.00 0.00 241 LEU A N 3
ATOM 9472 C CA . LEU A 1 187 ? -79.920 19.584 -54.944 1.00 0.00 241 LEU A CA 3
ATOM 9473 C C . LEU A 1 187 ? -78.688 20.408 -55.317 1.00 0.00 241 LEU A C 3
ATOM 9474 O O . LEU A 1 187 ? -78.727 21.224 -56.232 1.00 0.00 241 LEU A O 3
ATOM 9490 N N . GLU A 1 188 ? -77.605 20.196 -54.585 1.00 0.00 242 GLU A N 3
ATOM 9491 C CA . GLU A 1 188 ? -76.379 20.944 -54.832 1.00 0.00 242 GLU A CA 3
ATOM 9492 C C . GLU A 1 188 ? -76.023 20.928 -56.320 1.00 0.00 242 GLU A C 3
ATOM 9493 O O . GLU A 1 188 ? -75.765 21.979 -56.910 1.00 0.00 242 GLU A O 3
ATOM 9505 N N . ALA A 1 189 ? -76.029 19.748 -56.935 1.00 0.00 243 ALA A N 3
ATOM 9506 C CA . ALA A 1 189 ? -75.725 19.637 -58.367 1.00 0.00 243 ALA A CA 3
ATOM 9507 C C . ALA A 1 189 ? -76.991 19.818 -59.208 1.00 0.00 243 ALA A C 3
ATOM 9508 O O . ALA A 1 189 ? -76.998 20.545 -60.196 1.00 0.00 243 ALA A O 3
ATOM 9515 N N . ALA A 1 190 ? -78.045 19.100 -58.838 1.00 0.00 244 ALA A N 3
ATOM 9516 C CA . ALA A 1 190 ? -79.295 19.135 -59.596 1.00 0.00 244 ALA A CA 3
ATOM 9517 C C . ALA A 1 190 ? -79.841 20.556 -59.735 1.00 0.00 244 ALA A C 3
ATOM 9518 O O . ALA A 1 190 ? -80.369 20.911 -60.789 1.00 0.00 244 ALA A O 3
ATOM 9525 N N . VAL A 1 191 ? -79.711 21.377 -58.698 1.00 0.00 245 VAL A N 3
ATOM 9526 C CA . VAL A 1 191 ? -80.199 22.753 -58.777 1.00 0.00 245 VAL A CA 3
ATOM 9527 C C . VAL A 1 191 ? -79.482 23.484 -59.910 1.00 0.00 245 VAL A C 3
ATOM 9528 O O . VAL A 1 191 ? -80.081 24.289 -60.622 1.00 0.00 245 VAL A O 3
ATOM 9541 N N . LYS A 1 192 ? -78.188 23.211 -60.051 1.00 0.00 246 LYS A N 3
ATOM 9542 C CA . LYS A 1 192 ? -77.380 23.859 -61.079 1.00 0.00 246 LYS A CA 3
ATOM 9543 C C . LYS A 1 192 ? -77.841 23.511 -62.494 1.00 0.00 246 LYS A C 3
ATOM 9544 O O . LYS A 1 192 ? -77.610 24.285 -63.422 1.00 0.00 246 LYS A O 3
ATOM 9563 N N . GLN A 1 193 ? -78.524 22.385 -62.668 1.00 0.00 247 GLN A N 3
ATOM 9564 C CA . GLN A 1 193 ? -79.023 22.041 -63.997 1.00 0.00 247 GLN A CA 3
ATOM 9565 C C . GLN A 1 193 ? -80.049 23.098 -64.381 1.00 0.00 247 GLN A C 3
ATOM 9566 O O . GLN A 1 193 ? -80.102 23.580 -65.511 1.00 0.00 247 GLN A O 3
ATOM 9580 N N . ALA A 1 194 ? -80.864 23.422 -63.392 1.00 0.00 248 ALA A N 3
ATOM 9581 C CA . ALA A 1 194 ? -81.920 24.404 -63.571 1.00 0.00 248 ALA A CA 3
ATOM 9582 C C . ALA A 1 194 ? -81.303 25.704 -64.092 1.00 0.00 248 ALA A C 3
ATOM 9583 O O . ALA A 1 194 ? -81.821 26.311 -65.028 1.00 0.00 248 ALA A O 3
ATOM 9590 N N . TYR A 1 195 ? -80.178 26.104 -63.507 1.00 0.00 249 TYR A N 3
ATOM 9591 C CA . TYR A 1 195 ? -79.476 27.310 -63.947 1.00 0.00 249 TYR A CA 3
ATOM 9592 C C . TYR A 1 195 ? -78.824 27.071 -65.313 1.00 0.00 249 TYR A C 3
ATOM 9593 O O . TYR A 1 195 ? -78.467 28.016 -66.018 1.00 0.00 249 TYR A O 3
ATOM 9611 N N . ALA A 1 196 ? -78.691 25.799 -65.677 1.00 0.00 250 ALA A N 3
ATOM 9612 C CA . ALA A 1 196 ? -78.102 25.413 -66.961 1.00 0.00 250 ALA A CA 3
ATOM 9613 C C . ALA A 1 196 ? -79.167 25.395 -68.062 1.00 0.00 250 ALA A C 3
ATOM 9614 O O . ALA A 1 196 ? -78.849 25.382 -69.250 1.00 0.00 250 ALA A O 3
ATOM 9621 N N . ALA A 1 197 ? -80.429 25.389 -67.643 1.00 0.00 251 ALA A N 3
ATOM 9622 C CA . ALA A 1 197 ? -81.555 25.369 -68.587 1.00 0.00 251 ALA A CA 3
ATOM 9623 C C . ALA A 1 197 ? -82.082 26.772 -68.856 1.00 0.00 251 ALA A C 3
ATOM 9624 O O . ALA A 1 197 ? -82.359 27.133 -69.998 1.00 0.00 251 ALA A O 3
ATOM 9631 N N . THR A 1 198 ? -82.243 27.556 -67.804 1.00 0.00 252 THR A N 3
ATOM 9632 C CA . THR A 1 198 ? -82.770 28.903 -67.973 1.00 0.00 252 THR A CA 3
ATOM 9633 C C . THR A 1 198 ? -81.732 29.828 -68.600 1.00 0.00 252 THR A C 3
ATOM 9634 O O . THR A 1 198 ? -81.594 30.985 -68.204 1.00 0.00 252 THR A O 3
ATOM 9645 N N . VAL A 1 199 ? -81.020 29.308 -69.598 1.00 0.00 253 VAL A N 3
ATOM 9646 C CA . VAL A 1 199 ? -80.003 30.083 -70.312 1.00 0.00 253 VAL A CA 3
ATOM 9647 C C . VAL A 1 199 ? -80.105 29.800 -71.807 1.00 0.00 253 VAL A C 3
ATOM 9648 O O . VAL A 1 199 ? -79.149 29.335 -72.424 1.00 0.00 253 VAL A O 3
ATOM 9661 N N . ALA A 1 200 ? -81.290 30.068 -72.361 1.00 0.00 254 ALA A N 3
ATOM 9662 C CA . ALA A 1 200 ? -81.581 29.837 -73.783 1.00 0.00 254 ALA A CA 3
ATOM 9663 C C . ALA A 1 200 ? -82.207 28.457 -73.953 1.00 0.00 254 ALA A C 3
ATOM 9664 O O . ALA A 1 200 ? -81.585 27.537 -74.482 1.00 0.00 254 ALA A O 3
ATOM 9671 N N . THR A 1 201 ? -83.447 28.324 -73.480 1.00 0.00 255 THR A N 3
ATOM 9672 C CA . THR A 1 201 ? -84.172 27.055 -73.555 1.00 0.00 255 THR A CA 3
ATOM 9673 C C . THR A 1 201 ? -85.599 27.255 -74.074 1.00 0.00 255 THR A C 3
ATOM 9674 O O . THR A 1 201 ? -86.481 27.687 -73.330 1.00 0.00 255 THR A O 3
ATOM 9685 N N . ALA A 1 202 ? -85.810 26.899 -75.347 1.00 0.00 256 ALA A N 3
ATOM 9686 C CA . ALA A 1 202 ? -87.131 26.996 -75.986 1.00 0.00 256 ALA A CA 3
ATOM 9687 C C . ALA A 1 202 ? -87.989 28.103 -75.368 1.00 0.00 256 ALA A C 3
ATOM 9688 O O . ALA A 1 202 ? -88.884 27.829 -74.568 1.00 0.00 256 ALA A O 3
ATOM 9695 N N . PRO A 1 203 ? -87.724 29.338 -75.704 1.00 0.00 257 PRO A N 3
ATOM 9696 C CA . PRO A 1 203 ? -88.479 30.504 -75.149 1.00 0.00 257 PRO A CA 3
ATOM 9697 C C . PRO A 1 203 ? -89.999 30.291 -75.156 1.00 0.00 257 PRO A C 3
ATOM 9698 O O . PRO A 1 203 ? -90.697 30.748 -76.061 1.00 0.00 257 PRO A O 3
ATOM 9709 N N . GLU A 1 204 ? -90.497 29.598 -74.133 1.00 0.00 258 GLU A N 3
ATOM 9710 C CA . GLU A 1 204 ? -91.932 29.332 -74.017 1.00 0.00 258 GLU A CA 3
ATOM 9711 C C . GLU A 1 204 ? -92.237 28.652 -72.681 1.00 0.00 258 GLU A C 3
ATOM 9712 O O . GLU A 1 204 ? -93.251 28.934 -72.041 1.00 0.00 258 GLU A O 3
ATOM 9724 N N . VAL A 1 205 ? -91.342 27.755 -72.276 1.00 0.00 259 VAL A N 3
ATOM 9725 C CA . VAL A 1 205 ? -91.483 27.014 -71.019 1.00 0.00 259 VAL A CA 3
ATOM 9726 C C . VAL A 1 205 ? -90.317 27.340 -70.093 1.00 0.00 259 VAL A C 3
ATOM 9727 O O . VAL A 1 205 ? -89.982 26.568 -69.198 1.00 0.00 259 VAL A O 3
ATOM 9740 N N . LYS A 1 206 ? -89.685 28.481 -70.341 1.00 0.00 260 LYS A N 3
ATOM 9741 C CA . LYS A 1 206 ? -88.531 28.893 -69.555 1.00 0.00 260 LYS A CA 3
ATOM 9742 C C . LYS A 1 206 ? -88.824 28.843 -68.058 1.00 0.00 260 LYS A C 3
ATOM 9743 O O . LYS A 1 206 ? -88.037 28.283 -67.295 1.00 0.00 260 LYS A O 3
ATOM 9762 N N . TYR A 1 207 ? -89.956 29.393 -67.628 1.00 0.00 261 TYR A N 3
ATOM 9763 C CA . TYR A 1 207 ? -90.293 29.337 -66.209 1.00 0.00 261 TYR A CA 3
ATOM 9764 C C . TYR A 1 207 ? -90.825 27.946 -65.877 1.00 0.00 261 TYR A C 3
ATOM 9765 O O . TYR A 1 207 ? -90.465 27.354 -64.860 1.00 0.00 261 TYR A O 3
ATOM 9783 N N . THR A 1 208 ? -91.709 27.450 -66.736 1.00 0.00 262 THR A N 3
ATOM 9784 C CA . THR A 1 208 ? -92.321 26.147 -66.523 1.00 0.00 262 THR A CA 3
ATOM 9785 C C . THR A 1 208 ? -91.258 25.083 -66.288 1.00 0.00 262 THR A C 3
ATOM 9786 O O . THR A 1 208 ? -91.430 24.221 -65.432 1.00 0.00 262 THR A O 3
ATOM 9797 N N . VAL A 1 209 ? -90.153 25.143 -67.021 1.00 0.00 263 VAL A N 3
ATOM 9798 C CA . VAL A 1 209 ? -89.091 24.164 -66.814 1.00 0.00 263 VAL A CA 3
ATOM 9799 C C . VAL A 1 209 ? -88.576 24.277 -65.382 1.00 0.00 263 VAL A C 3
ATOM 9800 O O . VAL A 1 209 ? -88.423 23.277 -64.680 1.00 0.00 263 VAL A O 3
ATOM 9813 N N . PHE A 1 210 ? -88.303 25.507 -64.965 1.00 0.00 264 PHE A N 3
ATOM 9814 C CA . PHE A 1 210 ? -87.794 25.767 -63.623 1.00 0.00 264 PHE A CA 3
ATOM 9815 C C . PHE A 1 210 ? -88.770 25.246 -62.576 1.00 0.00 264 PHE A C 3
ATOM 9816 O O . PHE A 1 210 ? -88.367 24.682 -61.562 1.00 0.00 264 PHE A O 3
ATOM 9833 N N . GLU A 1 211 ? -90.056 25.420 -62.840 1.00 0.00 265 GLU A N 3
ATOM 9834 C CA . GLU A 1 211 ? -91.078 24.941 -61.920 1.00 0.00 265 GLU A CA 3
ATOM 9835 C C . GLU A 1 211 ? -91.251 23.424 -62.035 1.00 0.00 265 GLU A C 3
ATOM 9836 O O . GLU A 1 211 ? -91.382 22.721 -61.034 1.00 0.00 265 GLU A O 3
ATOM 9848 N N . THR A 1 212 ? -91.283 22.941 -63.274 1.00 0.00 266 THR A N 3
ATOM 9849 C CA . THR A 1 212 ? -91.478 21.520 -63.552 1.00 0.00 266 THR A CA 3
ATOM 9850 C C . THR A 1 212 ? -90.301 20.649 -63.109 1.00 0.00 266 THR A C 3
ATOM 9851 O O . THR A 1 212 ? -90.499 19.615 -62.472 1.00 0.00 266 THR A O 3
ATOM 9862 N N . ALA A 1 213 ? -89.084 21.045 -63.470 1.00 0.00 267 ALA A N 3
ATOM 9863 C CA . ALA A 1 213 ? -87.904 20.255 -63.120 1.00 0.00 267 ALA A CA 3
ATOM 9864 C C . ALA A 1 213 ? -87.696 20.178 -61.612 1.00 0.00 267 ALA A C 3
ATOM 9865 O O . ALA A 1 213 ? -87.359 19.121 -61.078 1.00 0.00 267 ALA A O 3
ATOM 9872 N N . LEU A 1 214 ? -87.884 21.301 -60.934 1.00 0.00 268 LEU A N 3
ATOM 9873 C CA . LEU A 1 214 ? -87.697 21.343 -59.489 1.00 0.00 268 LEU A CA 3
ATOM 9874 C C . LEU A 1 214 ? -88.685 20.404 -58.806 1.00 0.00 268 LEU A C 3
ATOM 9875 O O . LEU A 1 214 ? -88.309 19.626 -57.930 1.00 0.00 268 LEU A O 3
ATOM 9891 N N . LYS A 1 215 ? -89.941 20.474 -59.218 1.00 0.00 269 LYS A N 3
ATOM 9892 C CA . LYS A 1 215 ? -90.958 19.615 -58.638 1.00 0.00 269 LYS A CA 3
ATOM 9893 C C . LYS A 1 215 ? -90.611 18.157 -58.904 1.00 0.00 269 LYS A C 3
ATOM 9894 O O . LYS A 1 215 ? -90.750 17.305 -58.026 1.00 0.00 269 LYS A O 3
ATOM 9913 N N . LYS A 1 216 ? -90.169 17.875 -60.125 1.00 0.00 270 LYS A N 3
ATOM 9914 C CA . LYS A 1 216 ? -89.816 16.511 -60.496 1.00 0.00 270 LYS A CA 3
ATOM 9915 C C . LYS A 1 216 ? -88.666 15.977 -59.646 1.00 0.00 270 LYS A C 3
ATOM 9916 O O . LYS A 1 216 ? -88.726 14.845 -59.162 1.00 0.00 270 LYS A O 3
ATOM 9935 N N . ALA A 1 217 ? -87.623 16.780 -59.458 1.00 0.00 271 ALA A N 3
ATOM 9936 C CA . ALA A 1 217 ? -86.483 16.345 -58.655 1.00 0.00 271 ALA A CA 3
ATOM 9937 C C . ALA A 1 217 ? -86.900 16.113 -57.203 1.00 0.00 271 ALA A C 3
ATOM 9938 O O . ALA A 1 217 ? -86.549 15.101 -56.598 1.00 0.00 271 ALA A O 3
ATOM 9945 N N . ILE A 1 218 ? -87.653 17.061 -56.662 1.00 0.00 272 ILE A N 3
ATOM 9946 C CA . ILE A 1 218 ? -88.121 16.973 -55.284 1.00 0.00 272 ILE A CA 3
ATOM 9947 C C . ILE A 1 218 ? -89.085 15.801 -55.097 1.00 0.00 272 ILE A C 3
ATOM 9948 O O . ILE A 1 218 ? -89.034 15.108 -54.081 1.00 0.00 272 ILE A O 3
ATOM 9964 N N . THR A 1 219 ? -89.950 15.575 -56.079 1.00 0.00 273 THR A N 3
ATOM 9965 C CA . THR A 1 219 ? -90.903 14.472 -56.000 1.00 0.00 273 THR A CA 3
ATOM 9966 C C . THR A 1 219 ? -90.156 13.136 -55.995 1.00 0.00 273 THR A C 3
ATOM 9967 O O . THR A 1 219 ? -90.465 12.230 -55.226 1.00 0.00 273 THR A O 3
ATOM 9978 N N . ALA A 1 220 ? -89.193 13.013 -56.905 1.00 0.00 274 ALA A N 3
ATOM 9979 C CA . ALA A 1 220 ? -88.439 11.769 -57.023 1.00 0.00 274 ALA A CA 3
ATOM 9980 C C . ALA A 1 220 ? -87.792 11.424 -55.687 1.00 0.00 274 ALA A C 3
ATOM 9981 O O . ALA A 1 220 ? -87.915 10.300 -55.202 1.00 0.00 274 ALA A O 3
ATOM 9988 N N . MET A 1 221 ? -87.124 12.397 -55.083 1.00 0.00 275 MET A N 3
ATOM 9989 C CA . MET A 1 221 ? -86.487 12.193 -53.789 1.00 0.00 275 MET A CA 3
ATOM 9990 C C . MET A 1 221 ? -87.540 12.088 -52.686 1.00 0.00 275 MET A C 3
ATOM 9991 O O . MET A 1 221 ? -87.264 11.589 -51.595 1.00 0.00 275 MET A O 3
ATOM 10005 N N . SER A 1 222 ? -88.754 12.547 -52.985 1.00 0.00 276 SER A N 3
ATOM 10006 C CA . SER A 1 222 ? -89.840 12.480 -52.011 1.00 0.00 276 SER A CA 3
ATOM 10007 C C . SER A 1 222 ? -90.395 11.061 -51.897 1.00 0.00 276 SER A C 3
ATOM 10008 O O . SER A 1 222 ? -90.485 10.510 -50.799 1.00 0.00 276 SER A O 3
ATOM 10016 N N . GLU A 1 223 ? -90.755 10.467 -53.033 1.00 0.00 277 GLU A N 3
ATOM 10017 C CA . GLU A 1 223 ? -91.284 9.105 -53.043 1.00 0.00 277 GLU A CA 3
ATOM 10018 C C . GLU A 1 223 ? -90.176 8.086 -52.794 1.00 0.00 277 GLU A C 3
ATOM 10019 O O . GLU A 1 223 ? -90.379 7.087 -52.114 1.00 0.00 277 GLU A O 3
ATOM 10031 N N . ALA A 1 224 ? -89.012 8.351 -53.377 1.00 0.00 278 ALA A N 3
ATOM 10032 C CA . ALA A 1 224 ? -87.862 7.451 -53.256 1.00 0.00 278 ALA A CA 3
ATOM 10033 C C . ALA A 1 224 ? -87.474 7.240 -51.797 1.00 0.00 278 ALA A C 3
ATOM 10034 O O . ALA A 1 224 ? -86.741 6.306 -51.472 1.00 0.00 278 ALA A O 3
ATOM 10041 N N . GLN A 1 225 ? -87.955 8.113 -50.925 1.00 0.00 279 GLN A N 3
ATOM 10042 C CA . GLN A 1 225 ? -87.637 8.011 -49.506 1.00 0.00 279 GLN A CA 3
ATOM 10043 C C . GLN A 1 225 ? -88.077 6.661 -48.939 1.00 0.00 279 GLN A C 3
ATOM 10044 O O . GLN A 1 225 ? -87.390 6.084 -48.097 1.00 0.00 279 GLN A O 3
ATOM 10058 N N . LYS A 1 226 ? -89.228 6.163 -49.390 1.00 0.00 280 LYS A N 3
ATOM 10059 C CA . LYS A 1 226 ? -89.734 4.882 -48.894 1.00 0.00 280 LYS A CA 3
ATOM 10060 C C . LYS A 1 226 ? -88.702 3.783 -49.118 1.00 0.00 280 LYS A C 3
ATOM 10061 O O . LYS A 1 226 ? -88.575 2.858 -48.317 1.00 0.00 280 LYS A O 3
ATOM 10080 N N . ALA A 1 227 ? -87.967 3.905 -50.219 1.00 0.00 281 ALA A N 3
ATOM 10081 C CA . ALA A 1 227 ? -86.939 2.935 -50.569 1.00 0.00 281 ALA A CA 3
ATOM 10082 C C . ALA A 1 227 ? -86.367 3.270 -51.940 1.00 0.00 281 ALA A C 3
ATOM 10083 O O . ALA A 1 227 ? -87.022 3.068 -52.962 1.00 0.00 281 ALA A O 3
ATOM 10090 N N . ALA A 1 228 ? -85.146 3.788 -51.958 1.00 0.00 282 ALA A N 3
ATOM 10091 C CA . ALA A 1 228 ? -84.512 4.152 -53.218 1.00 0.00 282 ALA A CA 3
ATOM 10092 C C . ALA A 1 228 ? -84.296 2.916 -54.085 1.00 0.00 282 ALA A C 3
ATOM 10093 O O . ALA A 1 228 ? -83.757 1.909 -53.627 1.00 0.00 282 ALA A O 3
ATOM 10100 N N . LYS A 1 229 ? -84.717 3.004 -55.348 1.00 0.00 283 LYS A N 3
ATOM 10101 C CA . LYS A 1 229 ? -84.565 1.891 -56.290 1.00 0.00 283 LYS A CA 3
ATOM 10102 C C . LYS A 1 229 ? -84.145 2.390 -57.675 1.00 0.00 283 LYS A C 3
ATOM 10103 O O . LYS A 1 229 ? -84.903 2.287 -58.637 1.00 0.00 283 LYS A O 3
ATOM 10122 N N . PRO A 1 230 ? -82.952 2.914 -57.797 1.00 0.00 284 PRO A N 3
ATOM 10123 C CA . PRO A 1 230 ? -82.428 3.430 -59.099 1.00 0.00 284 PRO A CA 3
ATOM 10124 C C . PRO A 1 230 ? -82.384 2.332 -60.162 1.00 0.00 284 PRO A C 3
ATOM 10125 O O . PRO A 1 230 ? -82.173 1.160 -59.845 1.00 0.00 284 PRO A O 3
ATOM 10136 N N . ALA A 1 231 ? -82.594 2.710 -61.416 1.00 0.00 285 ALA A N 3
ATOM 10137 C CA . ALA A 1 231 ? -82.580 1.739 -62.501 1.00 0.00 285 ALA A CA 3
ATOM 10138 C C . ALA A 1 231 ? -81.253 0.988 -62.535 1.00 0.00 285 ALA A C 3
ATOM 10139 O O . ALA A 1 231 ? -80.235 1.632 -62.724 1.00 0.00 285 ALA A O 3
ATOM 10147 N N . PRO A 1 1 ? -42.042 -2.430 -58.415 1.00 0.00 55 PRO A N 4
ATOM 10148 C CA . PRO A 1 1 ? -41.262 -3.626 -58.004 1.00 0.00 55 PRO A CA 4
ATOM 10149 C C . PRO A 1 1 ? -42.174 -4.601 -57.260 1.00 0.00 55 PRO A C 4
ATOM 10150 O O . PRO A 1 1 ? -42.178 -5.801 -57.543 1.00 0.00 55 PRO A O 4
ATOM 10163 N N . ALA A 1 2 ? -42.944 -4.081 -56.311 1.00 0.00 56 ALA A N 4
ATOM 10164 C CA . ALA A 1 2 ? -43.853 -4.916 -55.536 1.00 0.00 56 ALA A CA 4
ATOM 10165 C C . ALA A 1 2 ? -44.886 -5.573 -56.445 1.00 0.00 56 ALA A C 4
ATOM 10166 O O . ALA A 1 2 ? -45.216 -6.748 -56.277 1.00 0.00 56 ALA A O 4
ATOM 10173 N N . GLY A 1 3 ? -45.394 -4.811 -57.413 1.00 0.00 57 GLY A N 4
ATOM 10174 C CA . GLY A 1 3 ? -46.393 -5.326 -58.352 1.00 0.00 57 GLY A CA 4
ATOM 10175 C C . GLY A 1 3 ? -47.493 -4.296 -58.595 1.00 0.00 57 GLY A C 4
ATOM 10176 O O . GLY A 1 3 ? -47.368 -3.135 -58.204 1.00 0.00 57 GLY A O 4
ATOM 10180 N N . LYS A 1 4 ? -48.574 -4.734 -59.237 1.00 0.00 58 LYS A N 4
ATOM 10181 C CA . LYS A 1 4 ? -49.701 -3.850 -59.524 1.00 0.00 58 LYS A CA 4
ATOM 10182 C C . LYS A 1 4 ? -50.988 -4.658 -59.655 1.00 0.00 58 LYS A C 4
ATOM 10183 O O . LYS A 1 4 ? -50.951 -5.859 -59.926 1.00 0.00 58 LYS A O 4
ATOM 10202 N N . ALA A 1 5 ? -52.126 -3.998 -59.459 1.00 0.00 59 ALA A N 4
ATOM 10203 C CA . ALA A 1 5 ? -53.412 -4.680 -59.559 1.00 0.00 59 ALA A CA 4
ATOM 10204 C C . ALA A 1 5 ? -53.752 -4.975 -61.016 1.00 0.00 59 ALA A C 4
ATOM 10205 O O . ALA A 1 5 ? -53.720 -4.084 -61.863 1.00 0.00 59 ALA A O 4
ATOM 10212 N N . THR A 1 6 ? -54.061 -6.237 -61.302 1.00 0.00 60 THR A N 4
ATOM 10213 C CA . THR A 1 6 ? -54.388 -6.655 -62.666 1.00 0.00 60 THR A CA 4
ATOM 10214 C C . THR A 1 6 ? -55.487 -7.712 -62.663 1.00 0.00 60 THR A C 4
ATOM 10215 O O . THR A 1 6 ? -55.964 -8.128 -61.607 1.00 0.00 60 THR A O 4
ATOM 10226 N N . THR A 1 7 ? -55.882 -8.144 -63.860 1.00 0.00 61 THR A N 4
ATOM 10227 C CA . THR A 1 7 ? -56.926 -9.161 -64.011 1.00 0.00 61 THR A CA 4
ATOM 10228 C C . THR A 1 7 ? -56.307 -10.513 -64.345 1.00 0.00 61 THR A C 4
ATOM 10229 O O . THR A 1 7 ? -55.143 -10.593 -64.741 1.00 0.00 61 THR A O 4
ATOM 10240 N N . GLU A 1 8 ? -57.095 -11.572 -64.200 1.00 0.00 62 GLU A N 4
ATOM 10241 C CA . GLU A 1 8 ? -56.623 -12.915 -64.507 1.00 0.00 62 GLU A CA 4
ATOM 10242 C C . GLU A 1 8 ? -56.443 -13.085 -66.011 1.00 0.00 62 GLU A C 4
ATOM 10243 O O . GLU A 1 8 ? -55.489 -13.704 -66.466 1.00 0.00 62 GLU A O 4
ATOM 10255 N N . GLU A 1 9 ? -57.377 -12.535 -66.776 1.00 0.00 63 GLU A N 4
ATOM 10256 C CA . GLU A 1 9 ? -57.303 -12.649 -68.230 1.00 0.00 63 GLU A CA 4
ATOM 10257 C C . GLU A 1 9 ? -55.968 -12.094 -68.715 1.00 0.00 63 GLU A C 4
ATOM 10258 O O . GLU A 1 9 ? -55.154 -12.823 -69.275 1.00 0.00 63 GLU A O 4
ATOM 10270 N N . GLN A 1 10 ? -55.763 -10.793 -68.529 1.00 0.00 64 GLN A N 4
ATOM 10271 C CA . GLN A 1 10 ? -54.533 -10.153 -68.988 1.00 0.00 64 GLN A CA 4
ATOM 10272 C C . GLN A 1 10 ? -53.320 -10.806 -68.333 1.00 0.00 64 GLN A C 4
ATOM 10273 O O . GLN A 1 10 ? -52.304 -11.045 -68.977 1.00 0.00 64 GLN A O 4
ATOM 10287 N N . LYS A 1 11 ? -53.431 -11.107 -67.055 1.00 0.00 65 LYS A N 4
ATOM 10288 C CA . LYS A 1 11 ? -52.327 -11.756 -66.359 1.00 0.00 65 LYS A CA 4
ATOM 10289 C C . LYS A 1 11 ? -52.091 -13.147 -66.945 1.00 0.00 65 LYS A C 4
ATOM 10290 O O . LYS A 1 11 ? -50.951 -13.570 -67.136 1.00 0.00 65 LYS A O 4
ATOM 10309 N N . LEU A 1 12 ? -53.187 -13.842 -67.233 1.00 0.00 66 LEU A N 4
ATOM 10310 C CA . LEU A 1 12 ? -53.125 -15.183 -67.808 1.00 0.00 66 LEU A CA 4
ATOM 10311 C C . LEU A 1 12 ? -52.635 -15.149 -69.258 1.00 0.00 66 LEU A C 4
ATOM 10312 O O . LEU A 1 12 ? -51.853 -16.001 -69.680 1.00 0.00 66 LEU A O 4
ATOM 10328 N N . ILE A 1 13 ? -53.115 -14.164 -70.015 1.00 0.00 67 ILE A N 4
ATOM 10329 C CA . ILE A 1 13 ? -52.732 -14.036 -71.422 1.00 0.00 67 ILE A CA 4
ATOM 10330 C C . ILE A 1 13 ? -51.275 -13.590 -71.540 1.00 0.00 67 ILE A C 4
ATOM 10331 O O . ILE A 1 13 ? -50.609 -13.863 -72.539 1.00 0.00 67 ILE A O 4
ATOM 10347 N N . GLU A 1 14 ? -50.789 -12.911 -70.509 1.00 0.00 68 GLU A N 4
ATOM 10348 C CA . GLU A 1 14 ? -49.413 -12.437 -70.487 1.00 0.00 68 GLU A CA 4
ATOM 10349 C C . GLU A 1 14 ? -48.489 -13.542 -69.997 1.00 0.00 68 GLU A C 4
ATOM 10350 O O . GLU A 1 14 ? -47.370 -13.710 -70.479 1.00 0.00 68 GLU A O 4
ATOM 10362 N N . LYS A 1 15 ? -48.992 -14.283 -69.025 1.00 0.00 69 LYS A N 4
ATOM 10363 C CA . LYS A 1 15 ? -48.255 -15.385 -68.427 1.00 0.00 69 LYS A CA 4
ATOM 10364 C C . LYS A 1 15 ? -48.213 -16.617 -69.339 1.00 0.00 69 LYS A C 4
ATOM 10365 O O . LYS A 1 15 ? -47.216 -17.337 -69.361 1.00 0.00 69 LYS A O 4
ATOM 10384 N N . ILE A 1 16 ? -49.309 -16.887 -70.057 1.00 0.00 70 ILE A N 4
ATOM 10385 C CA . ILE A 1 16 ? -49.366 -18.070 -70.914 1.00 0.00 70 ILE A CA 4
ATOM 10386 C C . ILE A 1 16 ? -48.277 -18.052 -71.974 1.00 0.00 70 ILE A C 4
ATOM 10387 O O . ILE A 1 16 ? -47.833 -19.108 -72.424 1.00 0.00 70 ILE A O 4
ATOM 10403 N N . ASN A 1 17 ? -47.864 -16.866 -72.400 1.00 0.00 71 ASN A N 4
ATOM 10404 C CA . ASN A 1 17 ? -46.847 -16.781 -73.434 1.00 0.00 71 ASN A CA 4
ATOM 10405 C C . ASN A 1 17 ? -45.646 -17.634 -73.058 1.00 0.00 71 ASN A C 4
ATOM 10406 O O . ASN A 1 17 ? -45.139 -18.385 -73.885 1.00 0.00 71 ASN A O 4
ATOM 10417 N N . ALA A 1 18 ? -45.175 -17.513 -71.824 1.00 0.00 72 ALA A N 4
ATOM 10418 C CA . ALA A 1 18 ? -44.015 -18.285 -71.412 1.00 0.00 72 ALA A CA 4
ATOM 10419 C C . ALA A 1 18 ? -44.268 -19.775 -71.620 1.00 0.00 72 ALA A C 4
ATOM 10420 O O . ALA A 1 18 ? -43.413 -20.479 -72.158 1.00 0.00 72 ALA A O 4
ATOM 10427 N N . GLY A 1 19 ? -45.436 -20.264 -71.205 1.00 0.00 73 GLY A N 4
ATOM 10428 C CA . GLY A 1 19 ? -45.738 -21.677 -71.382 1.00 0.00 73 GLY A CA 4
ATOM 10429 C C . GLY A 1 19 ? -45.746 -22.038 -72.865 1.00 0.00 73 GLY A C 4
ATOM 10430 O O . GLY A 1 19 ? -45.245 -23.091 -73.260 1.00 0.00 73 GLY A O 4
ATOM 10434 N N . PHE A 1 20 ? -46.315 -21.154 -73.682 1.00 0.00 74 PHE A N 4
ATOM 10435 C CA . PHE A 1 20 ? -46.382 -21.383 -75.120 1.00 0.00 74 PHE A CA 4
ATOM 10436 C C . PHE A 1 20 ? -44.998 -21.272 -75.739 1.00 0.00 74 PHE A C 4
ATOM 10437 O O . PHE A 1 20 ? -44.643 -22.035 -76.631 1.00 0.00 74 PHE A O 4
ATOM 10454 N N . LYS A 1 21 ? -44.226 -20.309 -75.274 1.00 0.00 75 LYS A N 4
ATOM 10455 C CA . LYS A 1 21 ? -42.901 -20.108 -75.821 1.00 0.00 75 LYS A CA 4
ATOM 10456 C C . LYS A 1 21 ? -42.027 -21.336 -75.608 1.00 0.00 75 LYS A C 4
ATOM 10457 O O . LYS A 1 21 ? -41.254 -21.713 -76.488 1.00 0.00 75 LYS A O 4
ATOM 10476 N N . ALA A 1 22 ? -42.150 -21.959 -74.446 1.00 0.00 76 ALA A N 4
ATOM 10477 C CA . ALA A 1 22 ? -41.358 -23.146 -74.159 1.00 0.00 76 ALA A CA 4
ATOM 10478 C C . ALA A 1 22 ? -41.683 -24.252 -75.156 1.00 0.00 76 ALA A C 4
ATOM 10479 O O . ALA A 1 22 ? -40.788 -24.938 -75.649 1.00 0.00 76 ALA A O 4
ATOM 10486 N N . ALA A 1 23 ? -42.968 -24.408 -75.466 1.00 0.00 77 ALA A N 4
ATOM 10487 C CA . ALA A 1 23 ? -43.398 -25.420 -76.425 1.00 0.00 77 ALA A CA 4
ATOM 10488 C C . ALA A 1 23 ? -43.060 -25.003 -77.854 1.00 0.00 77 ALA A C 4
ATOM 10489 O O . ALA A 1 23 ? -42.555 -25.800 -78.644 1.00 0.00 77 ALA A O 4
ATOM 10496 N N . LEU A 1 24 ? -43.360 -23.749 -78.178 1.00 0.00 78 LEU A N 4
ATOM 10497 C CA . LEU A 1 24 ? -43.104 -23.227 -79.516 1.00 0.00 78 LEU A CA 4
ATOM 10498 C C . LEU A 1 24 ? -41.604 -23.186 -79.793 1.00 0.00 78 LEU A C 4
ATOM 10499 O O . LEU A 1 24 ? -41.156 -23.523 -80.889 1.00 0.00 78 LEU A O 4
ATOM 10515 N N . ALA A 1 25 ? -40.835 -22.793 -78.786 1.00 0.00 79 ALA A N 4
ATOM 10516 C CA . ALA A 1 25 ? -39.384 -22.733 -78.923 1.00 0.00 79 ALA A CA 4
ATOM 10517 C C . ALA A 1 25 ? -38.830 -24.140 -79.098 1.00 0.00 79 ALA A C 4
ATOM 10518 O O . ALA A 1 25 ? -37.750 -24.334 -79.657 1.00 0.00 79 ALA A O 4
ATOM 10525 N N . ALA A 1 26 ? -39.586 -25.115 -78.608 1.00 0.00 80 ALA A N 4
ATOM 10526 C CA . ALA A 1 26 ? -39.187 -26.511 -78.698 1.00 0.00 80 ALA A CA 4
ATOM 10527 C C . ALA A 1 26 ? -39.182 -26.984 -80.150 1.00 0.00 80 ALA A C 4
ATOM 10528 O O . ALA A 1 26 ? -38.552 -27.990 -80.478 1.00 0.00 80 ALA A O 4
ATOM 10535 N N . ALA A 1 27 ? -39.887 -26.262 -81.020 1.00 0.00 81 ALA A N 4
ATOM 10536 C CA . ALA A 1 27 ? -39.945 -26.640 -82.429 1.00 0.00 81 ALA A CA 4
ATOM 10537 C C . ALA A 1 27 ? -38.548 -26.642 -83.049 1.00 0.00 81 ALA A C 4
ATOM 10538 O O . ALA A 1 27 ? -38.212 -27.524 -83.840 1.00 0.00 81 ALA A O 4
ATOM 10545 N N . ALA A 1 28 ? -37.740 -25.647 -82.686 1.00 0.00 82 ALA A N 4
ATOM 10546 C CA . ALA A 1 28 ? -36.376 -25.530 -83.212 1.00 0.00 82 ALA A CA 4
ATOM 10547 C C . ALA A 1 28 ? -35.358 -25.970 -82.163 1.00 0.00 82 ALA A C 4
ATOM 10548 O O . ALA A 1 28 ? -35.578 -25.797 -80.965 1.00 0.00 82 ALA A O 4
ATOM 10555 N N . GLY A 1 29 ? -34.238 -26.535 -82.621 1.00 0.00 83 GLY A N 4
ATOM 10556 C CA . GLY A 1 29 ? -33.179 -26.995 -81.719 1.00 0.00 83 GLY A CA 4
ATOM 10557 C C . GLY A 1 29 ? -32.902 -28.482 -81.914 1.00 0.00 83 GLY A C 4
ATOM 10558 O O . GLY A 1 29 ? -31.759 -28.887 -82.127 1.00 0.00 83 GLY A O 4
ATOM 10562 N N . VAL A 1 30 ? -33.952 -29.294 -81.831 1.00 0.00 84 VAL A N 4
ATOM 10563 C CA . VAL A 1 30 ? -33.804 -30.737 -81.992 1.00 0.00 84 VAL A CA 4
ATOM 10564 C C . VAL A 1 30 ? -33.480 -31.094 -83.444 1.00 0.00 84 VAL A C 4
ATOM 10565 O O . VAL A 1 30 ? -33.469 -30.226 -84.317 1.00 0.00 84 VAL A O 4
ATOM 10578 N N . GLN A 1 31 ? -33.228 -32.380 -83.699 1.00 0.00 85 GLN A N 4
ATOM 10579 C CA . GLN A 1 31 ? -32.918 -32.837 -85.050 1.00 0.00 85 GLN A CA 4
ATOM 10580 C C . GLN A 1 31 ? -34.211 -32.956 -85.864 1.00 0.00 85 GLN A C 4
ATOM 10581 O O . GLN A 1 31 ? -35.266 -33.207 -85.288 1.00 0.00 85 GLN A O 4
ATOM 10595 N N . PRO A 1 32 ? -34.163 -32.786 -87.173 1.00 0.00 86 PRO A N 4
ATOM 10596 C CA . PRO A 1 32 ? -35.379 -32.891 -88.041 1.00 0.00 86 PRO A CA 4
ATOM 10597 C C . PRO A 1 32 ? -36.298 -34.053 -87.644 1.00 0.00 86 PRO A C 4
ATOM 10598 O O . PRO A 1 32 ? -36.276 -35.115 -88.265 1.00 0.00 86 PRO A O 4
ATOM 10609 N N . ALA A 1 33 ? -37.103 -33.828 -86.606 1.00 0.00 87 ALA A N 4
ATOM 10610 C CA . ALA A 1 33 ? -38.044 -34.832 -86.104 1.00 0.00 87 ALA A CA 4
ATOM 10611 C C . ALA A 1 33 ? -38.344 -34.547 -84.630 1.00 0.00 87 ALA A C 4
ATOM 10612 O O . ALA A 1 33 ? -37.608 -33.801 -83.982 1.00 0.00 87 ALA A O 4
ATOM 10619 N N . ASP A 1 34 ? -39.426 -35.122 -84.105 1.00 0.00 88 ASP A N 4
ATOM 10620 C CA . ASP A 1 34 ? -39.800 -34.898 -82.715 1.00 0.00 88 ASP A CA 4
ATOM 10621 C C . ASP A 1 34 ? -40.198 -33.437 -82.509 1.00 0.00 88 ASP A C 4
ATOM 10622 O O . ASP A 1 34 ? -40.686 -33.061 -81.447 1.00 0.00 88 ASP A O 4
ATOM 10631 N N . LYS A 1 35 ? -40.015 -32.633 -83.551 1.00 0.00 89 LYS A N 4
ATOM 10632 C CA . LYS A 1 35 ? -40.385 -31.226 -83.508 1.00 0.00 89 LYS A CA 4
ATOM 10633 C C . LYS A 1 35 ? -41.891 -31.080 -83.686 1.00 0.00 89 LYS A C 4
ATOM 10634 O O . LYS A 1 35 ? -42.493 -30.102 -83.241 1.00 0.00 89 LYS A O 4
ATOM 10653 N N . TYR A 1 36 ? -42.490 -32.078 -84.334 1.00 0.00 90 TYR A N 4
ATOM 10654 C CA . TYR A 1 36 ? -43.929 -32.085 -84.569 1.00 0.00 90 TYR A CA 4
ATOM 10655 C C . TYR A 1 36 ? -44.678 -32.620 -83.341 1.00 0.00 90 TYR A C 4
ATOM 10656 O O . TYR A 1 36 ? -45.656 -32.026 -82.887 1.00 0.00 90 TYR A O 4
ATOM 10674 N N . ARG A 1 37 ? -44.243 -33.780 -82.854 1.00 0.00 91 ARG A N 4
ATOM 10675 C CA . ARG A 1 37 ? -44.916 -34.430 -81.729 1.00 0.00 91 ARG A CA 4
ATOM 10676 C C . ARG A 1 37 ? -45.016 -33.502 -80.516 1.00 0.00 91 ARG A C 4
ATOM 10677 O O . ARG A 1 37 ? -46.082 -33.406 -79.908 1.00 0.00 91 ARG A O 4
ATOM 10698 N N . THR A 1 38 ? -43.933 -32.823 -80.149 1.00 0.00 92 THR A N 4
ATOM 10699 C CA . THR A 1 38 ? -43.981 -31.929 -78.992 1.00 0.00 92 THR A CA 4
ATOM 10700 C C . THR A 1 38 ? -44.946 -30.773 -79.253 1.00 0.00 92 THR A C 4
ATOM 10701 O O . THR A 1 38 ? -45.734 -30.411 -78.392 1.00 0.00 92 THR A O 4
ATOM 10712 N N . PHE A 1 39 ? -44.860 -30.188 -80.433 1.00 0.00 93 PHE A N 4
ATOM 10713 C CA . PHE A 1 39 ? -45.708 -29.053 -80.769 1.00 0.00 93 PHE A CA 4
ATOM 10714 C C . PHE A 1 39 ? -47.184 -29.386 -80.542 1.00 0.00 93 PHE A C 4
ATOM 10715 O O . PHE A 1 39 ? -47.946 -28.551 -80.054 1.00 0.00 93 PHE A O 4
ATOM 10732 N N . VAL A 1 40 ? -47.578 -30.606 -80.890 1.00 0.00 94 VAL A N 4
ATOM 10733 C CA . VAL A 1 40 ? -48.964 -31.038 -80.714 1.00 0.00 94 VAL A CA 4
ATOM 10734 C C . VAL A 1 40 ? -49.240 -31.550 -79.292 1.00 0.00 94 VAL A C 4
ATOM 10735 O O . VAL A 1 40 ? -50.270 -31.220 -78.701 1.00 0.00 94 VAL A O 4
ATOM 10748 N N . ALA A 1 41 ? -48.342 -32.381 -78.762 1.00 0.00 95 ALA A N 4
ATOM 10749 C CA . ALA A 1 41 ? -48.523 -32.962 -77.425 1.00 0.00 95 ALA A CA 4
ATOM 10750 C C . ALA A 1 41 ? -48.077 -32.035 -76.292 1.00 0.00 95 ALA A C 4
ATOM 10751 O O . ALA A 1 41 ? -48.462 -32.235 -75.140 1.00 0.00 95 ALA A O 4
ATOM 10758 N N . THR A 1 42 ? -47.277 -31.021 -76.609 1.00 0.00 96 THR A N 4
ATOM 10759 C CA . THR A 1 42 ? -46.809 -30.083 -75.583 1.00 0.00 96 THR A CA 4
ATOM 10760 C C . THR A 1 42 ? -47.799 -28.940 -75.414 1.00 0.00 96 THR A C 4
ATOM 10761 O O . THR A 1 42 ? -48.002 -28.438 -74.309 1.00 0.00 96 THR A O 4
ATOM 10772 N N . PHE A 1 43 ? -48.434 -28.548 -76.515 1.00 0.00 97 PHE A N 4
ATOM 10773 C CA . PHE A 1 43 ? -49.425 -27.485 -76.479 1.00 0.00 97 PHE A CA 4
ATOM 10774 C C . PHE A 1 43 ? -50.565 -27.884 -75.538 1.00 0.00 97 PHE A C 4
ATOM 10775 O O . PHE A 1 43 ? -51.094 -27.055 -74.796 1.00 0.00 97 PHE A O 4
ATOM 10792 N N . GLY A 1 44 ? -50.927 -29.163 -75.577 1.00 0.00 98 GLY A N 4
ATOM 10793 C CA . GLY A 1 44 ? -51.993 -29.658 -74.720 1.00 0.00 98 GLY A CA 4
ATOM 10794 C C . GLY A 1 44 ? -51.637 -29.390 -73.263 1.00 0.00 98 GLY A C 4
ATOM 10795 O O . GLY A 1 44 ? -52.450 -28.872 -72.498 1.00 0.00 98 GLY A O 4
ATOM 10799 N N . ALA A 1 45 ? -50.406 -29.731 -72.891 1.00 0.00 99 ALA A N 4
ATOM 10800 C CA . ALA A 1 45 ? -49.930 -29.510 -71.530 1.00 0.00 99 ALA A CA 4
ATOM 10801 C C . ALA A 1 45 ? -49.802 -28.015 -71.219 1.00 0.00 99 ALA A C 4
ATOM 10802 O O . ALA A 1 45 ? -50.100 -27.575 -70.111 1.00 0.00 99 ALA A O 4
ATOM 10809 N N . ALA A 1 46 ? -49.325 -27.247 -72.195 1.00 0.00 100 ALA A N 4
ATOM 10810 C CA . ALA A 1 46 ? -49.130 -25.809 -72.001 1.00 0.00 100 ALA A CA 4
ATOM 10811 C C . ALA A 1 46 ? -50.431 -25.091 -71.695 1.00 0.00 100 ALA A C 4
ATOM 10812 O O . ALA A 1 46 ? -50.464 -24.208 -70.838 1.00 0.00 100 ALA A O 4
ATOM 10819 N N . SER A 1 47 ? -51.499 -25.447 -72.390 1.00 0.00 101 SER A N 4
ATOM 10820 C CA . SER A 1 47 ? -52.770 -24.788 -72.153 1.00 0.00 101 SER A CA 4
ATOM 10821 C C . SER A 1 47 ? -53.348 -25.185 -70.801 1.00 0.00 101 SER A C 4
ATOM 10822 O O . SER A 1 47 ? -54.095 -24.422 -70.188 1.00 0.00 101 SER A O 4
ATOM 10830 N N . ASN A 1 48 ? -52.997 -26.379 -70.333 1.00 0.00 102 ASN A N 4
ATOM 10831 C CA . ASN A 1 48 ? -53.492 -26.847 -69.046 1.00 0.00 102 ASN A CA 4
ATOM 10832 C C . ASN A 1 48 ? -52.999 -25.935 -67.929 1.00 0.00 102 ASN A C 4
ATOM 10833 O O . ASN A 1 48 ? -53.735 -25.638 -66.988 1.00 0.00 102 ASN A O 4
ATOM 10844 N N . LYS A 1 49 ? -51.745 -25.502 -68.036 1.00 0.00 103 LYS A N 4
ATOM 10845 C CA . LYS A 1 49 ? -51.162 -24.632 -67.022 1.00 0.00 103 LYS A CA 4
ATOM 10846 C C . LYS A 1 49 ? -51.927 -23.315 -66.915 1.00 0.00 103 LYS A C 4
ATOM 10847 O O . LYS A 1 49 ? -52.307 -22.900 -65.820 1.00 0.00 103 LYS A O 4
ATOM 10866 N N . ALA A 1 50 ? -52.163 -22.662 -68.052 1.00 0.00 104 ALA A N 4
ATOM 10867 C CA . ALA A 1 50 ? -52.897 -21.401 -68.042 1.00 0.00 104 ALA A CA 4
ATOM 10868 C C . ALA A 1 50 ? -54.319 -21.640 -67.541 1.00 0.00 104 ALA A C 4
ATOM 10869 O O . ALA A 1 50 ? -54.846 -20.885 -66.722 1.00 0.00 104 ALA A O 4
ATOM 10876 N N . PHE A 1 51 ? -54.925 -22.701 -68.056 1.00 0.00 105 PHE A N 4
ATOM 10877 C CA . PHE A 1 51 ? -56.291 -23.055 -67.685 1.00 0.00 105 PHE A CA 4
ATOM 10878 C C . PHE A 1 51 ? -56.361 -23.297 -66.175 1.00 0.00 105 PHE A C 4
ATOM 10879 O O . PHE A 1 51 ? -57.311 -22.882 -65.512 1.00 0.00 105 PHE A O 4
ATOM 10896 N N . ALA A 1 52 ? -55.341 -23.963 -65.645 1.00 0.00 106 ALA A N 4
ATOM 10897 C CA . ALA A 1 52 ? -55.281 -24.251 -64.215 1.00 0.00 106 ALA A CA 4
ATOM 10898 C C . ALA A 1 52 ? -54.960 -22.987 -63.417 1.00 0.00 106 ALA A C 4
ATOM 10899 O O . ALA A 1 52 ? -55.214 -22.921 -62.214 1.00 0.00 106 ALA A O 4
ATOM 10906 N N . GLU A 1 53 ? -54.401 -21.985 -64.097 1.00 0.00 107 GLU A N 4
ATOM 10907 C CA . GLU A 1 53 ? -54.047 -20.719 -63.447 1.00 0.00 107 GLU A CA 4
ATOM 10908 C C . GLU A 1 53 ? -55.197 -19.717 -63.558 1.00 0.00 107 GLU A C 4
ATOM 10909 O O . GLU A 1 53 ? -55.367 -18.854 -62.696 1.00 0.00 107 GLU A O 4
ATOM 10921 N N . GLY A 1 54 ? -55.969 -19.832 -64.633 1.00 0.00 108 GLY A N 4
ATOM 10922 C CA . GLY A 1 54 ? -57.092 -18.927 -64.870 1.00 0.00 108 GLY A CA 4
ATOM 10923 C C . GLY A 1 54 ? -58.168 -19.086 -63.799 1.00 0.00 108 GLY A C 4
ATOM 10924 O O . GLY A 1 54 ? -59.091 -18.278 -63.714 1.00 0.00 108 GLY A O 4
ATOM 10928 N N . LEU A 1 55 ? -58.048 -20.134 -62.985 1.00 0.00 109 LEU A N 4
ATOM 10929 C CA . LEU A 1 55 ? -59.021 -20.397 -61.920 1.00 0.00 109 LEU A CA 4
ATOM 10930 C C . LEU A 1 55 ? -58.408 -20.115 -60.550 1.00 0.00 109 LEU A C 4
ATOM 10931 O O . LEU A 1 55 ? -58.577 -20.896 -59.615 1.00 0.00 109 LEU A O 4
ATOM 10947 N N . SER A 1 56 ? -57.689 -18.999 -60.435 1.00 0.00 110 SER A N 4
ATOM 10948 C CA . SER A 1 56 ? -57.052 -18.641 -59.168 1.00 0.00 110 SER A CA 4
ATOM 10949 C C . SER A 1 56 ? -56.759 -17.144 -59.098 1.00 0.00 110 SER A C 4
ATOM 10950 O O . SER A 1 56 ? -56.626 -16.478 -60.125 1.00 0.00 110 SER A O 4
ATOM 10958 N N . GLY A 1 57 ? -56.647 -16.621 -57.872 1.00 0.00 111 GLY A N 4
ATOM 10959 C CA . GLY A 1 57 ? -56.355 -15.198 -57.665 1.00 0.00 111 GLY A CA 4
ATOM 10960 C C . GLY A 1 57 ? -57.615 -14.389 -57.369 1.00 0.00 111 GLY A C 4
ATOM 10961 O O . GLY A 1 57 ? -57.575 -13.159 -57.355 1.00 0.00 111 GLY A O 4
ATOM 10965 N N . GLU A 1 58 ? -58.732 -15.072 -57.135 1.00 0.00 112 GLU A N 4
ATOM 10966 C CA . GLU A 1 58 ? -59.984 -14.378 -56.845 1.00 0.00 112 GLU A CA 4
ATOM 10967 C C . GLU A 1 58 ? -60.205 -13.237 -57.836 1.00 0.00 112 GLU A C 4
ATOM 10968 O O . GLU A 1 58 ? -60.211 -12.068 -57.453 1.00 0.00 112 GLU A O 4
ATOM 10980 N N . PRO A 1 59 ? -60.360 -13.545 -59.098 1.00 0.00 113 PRO A N 4
ATOM 10981 C CA . PRO A 1 59 ? -60.549 -12.507 -60.161 1.00 0.00 113 PRO A CA 4
ATOM 10982 C C . PRO A 1 59 ? -61.807 -11.659 -59.950 1.00 0.00 113 PRO A C 4
ATOM 10983 O O . PRO A 1 59 ? -62.884 -12.189 -59.667 1.00 0.00 113 PRO A O 4
ATOM 10994 N N . LYS A 1 60 ? -61.664 -10.341 -60.101 1.00 0.00 114 LYS A N 4
ATOM 10995 C CA . LYS A 1 60 ? -62.790 -9.415 -59.939 1.00 0.00 114 LYS A CA 4
ATOM 10996 C C . LYS A 1 60 ? -62.900 -8.493 -61.152 1.00 0.00 114 LYS A C 4
ATOM 10997 O O . LYS A 1 60 ? -61.892 -8.087 -61.728 1.00 0.00 114 LYS A O 4
ATOM 11016 N N . GLY A 1 61 ? -64.128 -8.162 -61.531 1.00 0.00 115 GLY A N 4
ATOM 11017 C CA . GLY A 1 61 ? -64.350 -7.282 -62.673 1.00 0.00 115 GLY A CA 4
ATOM 11018 C C . GLY A 1 61 ? -65.764 -7.450 -63.221 1.00 0.00 115 GLY A C 4
ATOM 11019 O O . GLY A 1 61 ? -66.572 -8.186 -62.655 1.00 0.00 115 GLY A O 4
ATOM 11023 N N . ALA A 1 62 ? -66.053 -6.770 -64.327 1.00 0.00 116 ALA A N 4
ATOM 11024 C CA . ALA A 1 62 ? -67.374 -6.860 -64.943 1.00 0.00 116 ALA A CA 4
ATOM 11025 C C . ALA A 1 62 ? -67.658 -8.296 -65.375 1.00 0.00 116 ALA A C 4
ATOM 11026 O O . ALA A 1 62 ? -68.771 -8.797 -65.212 1.00 0.00 116 ALA A O 4
ATOM 11033 N N . ALA A 1 63 ? -66.638 -8.954 -65.922 1.00 0.00 117 ALA A N 4
ATOM 11034 C CA . ALA A 1 63 ? -66.769 -10.339 -66.373 1.00 0.00 117 ALA A CA 4
ATOM 11035 C C . ALA A 1 63 ? -65.488 -11.109 -66.071 1.00 0.00 117 ALA A C 4
ATOM 11036 O O . ALA A 1 63 ? -64.391 -10.655 -66.393 1.00 0.00 117 ALA A O 4
ATOM 11043 N N . GLU A 1 64 ? -65.636 -12.274 -65.443 1.00 0.00 118 GLU A N 4
ATOM 11044 C CA . GLU A 1 64 ? -64.483 -13.109 -65.091 1.00 0.00 118 GLU A CA 4
ATOM 11045 C C . GLU A 1 64 ? -64.719 -14.565 -65.471 1.00 0.00 118 GLU A C 4
ATOM 11046 O O . GLU A 1 64 ? -63.794 -15.378 -65.445 1.00 0.00 118 GLU A O 4
ATOM 11058 N N . SER A 1 65 ? -65.962 -14.896 -65.819 1.00 0.00 119 SER A N 4
ATOM 11059 C CA . SER A 1 65 ? -66.316 -16.265 -66.201 1.00 0.00 119 SER A CA 4
ATOM 11060 C C . SER A 1 65 ? -66.964 -16.284 -67.581 1.00 0.00 119 SER A C 4
ATOM 11061 O O . SER A 1 65 ? -66.811 -17.243 -68.335 1.00 0.00 119 SER A O 4
ATOM 11069 N N . SER A 1 66 ? -67.674 -15.210 -67.910 1.00 0.00 120 SER A N 4
ATOM 11070 C CA . SER A 1 66 ? -68.316 -15.115 -69.213 1.00 0.00 120 SER A CA 4
ATOM 11071 C C . SER A 1 66 ? -67.263 -14.944 -70.303 1.00 0.00 120 SER A C 4
ATOM 11072 O O . SER A 1 66 ? -67.372 -15.515 -71.388 1.00 0.00 120 SER A O 4
ATOM 11080 N N . SER A 1 67 ? -66.236 -14.155 -69.995 1.00 0.00 121 SER A N 4
ATOM 11081 C CA . SER A 1 67 ? -65.151 -13.909 -70.939 1.00 0.00 121 SER A CA 4
ATOM 11082 C C . SER A 1 67 ? -64.215 -15.111 -71.016 1.00 0.00 121 SER A C 4
ATOM 11083 O O . SER A 1 67 ? -63.481 -15.277 -71.988 1.00 0.00 121 SER A O 4
ATOM 11091 N N . LYS A 1 68 ? -64.237 -15.940 -69.976 1.00 0.00 122 LYS A N 4
ATOM 11092 C CA . LYS A 1 68 ? -63.374 -17.114 -69.930 1.00 0.00 122 LYS A CA 4
ATOM 11093 C C . LYS A 1 68 ? -63.673 -18.030 -71.113 1.00 0.00 122 LYS A C 4
ATOM 11094 O O . LYS A 1 68 ? -62.760 -18.510 -71.784 1.00 0.00 122 LYS A O 4
ATOM 11113 N N . ALA A 1 69 ? -64.955 -18.262 -71.361 1.00 0.00 123 ALA A N 4
ATOM 11114 C CA . ALA A 1 69 ? -65.359 -19.117 -72.469 1.00 0.00 123 ALA A CA 4
ATOM 11115 C C . ALA A 1 69 ? -64.872 -18.531 -73.790 1.00 0.00 123 ALA A C 4
ATOM 11116 O O . ALA A 1 69 ? -64.438 -19.261 -74.682 1.00 0.00 123 ALA A O 4
ATOM 11123 N N . ALA A 1 70 ? -64.967 -17.211 -73.914 1.00 0.00 124 ALA A N 4
ATOM 11124 C CA . ALA A 1 70 ? -64.552 -16.543 -75.141 1.00 0.00 124 ALA A CA 4
ATOM 11125 C C . ALA A 1 70 ? -63.083 -16.820 -75.438 1.00 0.00 124 ALA A C 4
ATOM 11126 O O . ALA A 1 70 ? -62.719 -17.090 -76.583 1.00 0.00 124 ALA A O 4
ATOM 11133 N N . LEU A 1 71 ? -62.237 -16.759 -74.413 1.00 0.00 125 LEU A N 4
ATOM 11134 C CA . LEU A 1 71 ? -60.815 -17.012 -74.590 1.00 0.00 125 LEU A CA 4
ATOM 11135 C C . LEU A 1 71 ? -60.542 -18.430 -75.087 1.00 0.00 125 LEU A C 4
ATOM 11136 O O . LEU A 1 71 ? -59.734 -18.626 -75.993 1.00 0.00 125 LEU A O 4
ATOM 11152 N N . THR A 1 72 ? -61.181 -19.417 -74.470 1.00 0.00 126 THR A N 4
ATOM 11153 C CA . THR A 1 72 ? -60.938 -20.804 -74.852 1.00 0.00 126 THR A CA 4
ATOM 11154 C C . THR A 1 72 ? -61.434 -21.086 -76.262 1.00 0.00 126 THR A C 4
ATOM 11155 O O . THR A 1 72 ? -60.727 -21.690 -77.065 1.00 0.00 126 THR A O 4
ATOM 11166 N N . SER A 1 73 ? -62.657 -20.669 -76.551 1.00 0.00 127 SER A N 4
ATOM 11167 C CA . SER A 1 73 ? -63.233 -20.908 -77.866 1.00 0.00 127 SER A CA 4
ATOM 11168 C C . SER A 1 73 ? -62.364 -20.273 -78.942 1.00 0.00 127 SER A C 4
ATOM 11169 O O . SER A 1 73 ? -62.121 -20.867 -79.992 1.00 0.00 127 SER A O 4
ATOM 11177 N N . LYS A 1 74 ? -61.889 -19.070 -78.665 1.00 0.00 128 LYS A N 4
ATOM 11178 C CA . LYS A 1 74 ? -61.032 -18.364 -79.604 1.00 0.00 128 LYS A CA 4
ATOM 11179 C C . LYS A 1 74 ? -59.692 -19.093 -79.742 1.00 0.00 128 LYS A C 4
ATOM 11180 O O . LYS A 1 74 ? -59.160 -19.237 -80.841 1.00 0.00 128 LYS A O 4
ATOM 11199 N N . LEU A 1 75 ? -59.152 -19.553 -78.612 1.00 0.00 129 LEU A N 4
ATOM 11200 C CA . LEU A 1 75 ? -57.872 -20.258 -78.621 1.00 0.00 129 LEU A CA 4
ATOM 11201 C C . LEU A 1 75 ? -58.031 -21.667 -79.188 1.00 0.00 129 LEU A C 4
ATOM 11202 O O . LEU A 1 75 ? -57.130 -22.188 -79.836 1.00 0.00 129 LEU A O 4
ATOM 11218 N N . ASP A 1 76 ? -59.190 -22.274 -78.977 1.00 0.00 130 ASP A N 4
ATOM 11219 C CA . ASP A 1 76 ? -59.426 -23.608 -79.509 1.00 0.00 130 ASP A CA 4
ATOM 11220 C C . ASP A 1 76 ? -59.614 -23.559 -81.020 1.00 0.00 130 ASP A C 4
ATOM 11221 O O . ASP A 1 76 ? -58.977 -24.307 -81.762 1.00 0.00 130 ASP A O 4
ATOM 11230 N N . ALA A 1 77 ? -60.503 -22.676 -81.465 1.00 0.00 131 ALA A N 4
ATOM 11231 C CA . ALA A 1 77 ? -60.785 -22.534 -82.887 1.00 0.00 131 ALA A CA 4
ATOM 11232 C C . ALA A 1 77 ? -59.570 -22.030 -83.658 1.00 0.00 131 ALA A C 4
ATOM 11233 O O . ALA A 1 77 ? -59.274 -22.521 -84.748 1.00 0.00 131 ALA A O 4
ATOM 11240 N N . ALA A 1 78 ? -58.869 -21.049 -83.095 1.00 0.00 132 ALA A N 4
ATOM 11241 C CA . ALA A 1 78 ? -57.694 -20.494 -83.758 1.00 0.00 132 ALA A CA 4
ATOM 11242 C C . ALA A 1 78 ? -56.574 -21.525 -83.859 1.00 0.00 132 ALA A C 4
ATOM 11243 O O . ALA A 1 78 ? -55.935 -21.658 -84.901 1.00 0.00 132 ALA A O 4
ATOM 11250 N N . TYR A 1 79 ? -56.337 -22.243 -82.768 1.00 0.00 133 TYR A N 4
ATOM 11251 C CA . TYR A 1 79 ? -55.286 -23.253 -82.739 1.00 0.00 133 TYR A CA 4
ATOM 11252 C C . TYR A 1 79 ? -55.587 -24.348 -83.762 1.00 0.00 133 TYR A C 4
ATOM 11253 O O . TYR A 1 79 ? -54.746 -24.704 -84.587 1.00 0.00 133 TYR A O 4
ATOM 11271 N N . LYS A 1 80 ? -56.812 -24.855 -83.699 1.00 0.00 134 LYS A N 4
ATOM 11272 C CA . LYS A 1 80 ? -57.282 -25.892 -84.614 1.00 0.00 134 LYS A CA 4
ATOM 11273 C C . LYS A 1 80 ? -57.400 -25.362 -86.037 1.00 0.00 134 LYS A C 4
ATOM 11274 O O . LYS A 1 80 ? -57.032 -26.034 -87.000 1.00 0.00 134 LYS A O 4
ATOM 11293 N N . LEU A 1 81 ? -57.900 -24.148 -86.171 1.00 0.00 135 LEU A N 4
ATOM 11294 C CA . LEU A 1 81 ? -58.041 -23.563 -87.489 1.00 0.00 135 LEU A CA 4
ATOM 11295 C C . LEU A 1 81 ? -56.678 -23.240 -88.069 1.00 0.00 135 LEU A C 4
ATOM 11296 O O . LEU A 1 81 ? -56.422 -23.461 -89.253 1.00 0.00 135 LEU A O 4
ATOM 11312 N N . ALA A 1 82 ? -55.804 -22.715 -87.226 1.00 0.00 136 ALA A N 4
ATOM 11313 C CA . ALA A 1 82 ? -54.468 -22.363 -87.655 1.00 0.00 136 ALA A CA 4
ATOM 11314 C C . ALA A 1 82 ? -53.695 -23.606 -88.098 1.00 0.00 136 ALA A C 4
ATOM 11315 O O . ALA A 1 82 ? -53.040 -23.596 -89.142 1.00 0.00 136 ALA A O 4
ATOM 11322 N N . TYR A 1 83 ? -53.787 -24.684 -87.315 1.00 0.00 137 TYR A N 4
ATOM 11323 C CA . TYR A 1 83 ? -53.100 -25.927 -87.668 1.00 0.00 137 TYR A CA 4
ATOM 11324 C C . TYR A 1 83 ? -53.765 -26.592 -88.868 1.00 0.00 137 TYR A C 4
ATOM 11325 O O . TYR A 1 83 ? -53.088 -27.101 -89.760 1.00 0.00 137 TYR A O 4
ATOM 11343 N N . LYS A 1 84 ? -55.092 -26.577 -88.890 1.00 0.00 138 LYS A N 4
ATOM 11344 C CA . LYS A 1 84 ? -55.829 -27.175 -89.996 1.00 0.00 138 LYS A CA 4
ATOM 11345 C C . LYS A 1 84 ? -55.411 -26.502 -91.297 1.00 0.00 138 LYS A C 4
ATOM 11346 O O . LYS A 1 84 ? -55.248 -27.154 -92.327 1.00 0.00 138 LYS A O 4
ATOM 11365 N N . THR A 1 85 ? -55.217 -25.193 -91.226 1.00 0.00 139 THR A N 4
ATOM 11366 C CA . THR A 1 85 ? -54.789 -24.417 -92.383 1.00 0.00 139 THR A CA 4
ATOM 11367 C C . THR A 1 85 ? -53.411 -24.878 -92.848 1.00 0.00 139 THR A C 4
ATOM 11368 O O . THR A 1 85 ? -53.033 -24.676 -94.002 1.00 0.00 139 THR A O 4
ATOM 11379 N N . ALA A 1 86 ? -52.651 -25.478 -91.932 1.00 0.00 140 ALA A N 4
ATOM 11380 C CA . ALA A 1 86 ? -51.303 -25.939 -92.248 1.00 0.00 140 ALA A CA 4
ATOM 11381 C C . ALA A 1 86 ? -51.321 -26.933 -93.406 1.00 0.00 140 ALA A C 4
ATOM 11382 O O . ALA A 1 86 ? -50.490 -26.853 -94.311 1.00 0.00 140 ALA A O 4
ATOM 11389 N N . GLU A 1 87 ? -52.269 -27.860 -93.383 1.00 0.00 141 GLU A N 4
ATOM 11390 C CA . GLU A 1 87 ? -52.368 -28.844 -94.451 1.00 0.00 141 GLU A CA 4
ATOM 11391 C C . GLU A 1 87 ? -52.691 -28.150 -95.773 1.00 0.00 141 GLU A C 4
ATOM 11392 O O . GLU A 1 87 ? -52.170 -28.524 -96.824 1.00 0.00 141 GLU A O 4
ATOM 11404 N N . GLY A 1 88 ? -53.544 -27.131 -95.709 1.00 0.00 142 GLY A N 4
ATOM 11405 C CA . GLY A 1 88 ? -53.925 -26.379 -96.900 1.00 0.00 142 GLY A CA 4
ATOM 11406 C C . GLY A 1 88 ? -52.722 -25.667 -97.512 1.00 0.00 142 GLY A C 4
ATOM 11407 O O . GLY A 1 88 ? -52.589 -25.592 -98.734 1.00 0.00 142 GLY A O 4
ATOM 11411 N N . ALA A 1 89 ? -51.852 -25.139 -96.655 1.00 0.00 143 ALA A N 4
ATOM 11412 C CA . ALA A 1 89 ? -50.664 -24.426 -97.115 1.00 0.00 143 ALA A CA 4
ATOM 11413 C C . ALA A 1 89 ? -49.648 -25.383 -97.720 1.00 0.00 143 ALA A C 4
ATOM 11414 O O . ALA A 1 89 ? -49.554 -26.546 -97.325 1.00 0.00 143 ALA A O 4
ATOM 11421 N N . THR A 1 90 ? -48.891 -24.880 -98.688 1.00 0.00 144 THR A N 4
ATOM 11422 C CA . THR A 1 90 ? -47.883 -25.685 -99.359 1.00 0.00 144 THR A CA 4
ATOM 11423 C C . THR A 1 90 ? -46.850 -26.211 -98.346 1.00 0.00 144 THR A C 4
ATOM 11424 O O . THR A 1 90 ? -46.384 -25.448 -97.499 1.00 0.00 144 THR A O 4
ATOM 11435 N N . PRO A 1 91 ? -46.468 -27.476 -98.400 1.00 0.00 145 PRO A N 4
ATOM 11436 C CA . PRO A 1 91 ? -45.459 -28.036 -97.445 1.00 0.00 145 PRO A CA 4
ATOM 11437 C C . PRO A 1 91 ? -44.211 -27.146 -97.324 1.00 0.00 145 PRO A C 4
ATOM 11438 O O . PRO A 1 91 ? -44.029 -26.218 -98.110 1.00 0.00 145 PRO A O 4
ATOM 11449 N N . GLU A 1 92 ? -43.364 -27.446 -96.329 1.00 0.00 146 GLU A N 4
ATOM 11450 C CA . GLU A 1 92 ? -42.131 -26.692 -96.090 1.00 0.00 146 GLU A CA 4
ATOM 11451 C C . GLU A 1 92 ? -42.425 -25.287 -95.581 1.00 0.00 146 GLU A C 4
ATOM 11452 O O . GLU A 1 92 ? -41.701 -24.769 -94.730 1.00 0.00 146 GLU A O 4
ATOM 11464 N N . ALA A 1 93 ? -43.487 -24.667 -96.092 1.00 0.00 147 ALA A N 4
ATOM 11465 C CA . ALA A 1 93 ? -43.857 -23.316 -95.664 1.00 0.00 147 ALA A CA 4
ATOM 11466 C C . ALA A 1 93 ? -45.063 -23.361 -94.731 1.00 0.00 147 ALA A C 4
ATOM 11467 O O . ALA A 1 93 ? -45.428 -22.356 -94.121 1.00 0.00 147 ALA A O 4
ATOM 11474 N N . LYS A 1 94 ? -45.688 -24.530 -94.641 1.00 0.00 148 LYS A N 4
ATOM 11475 C CA . LYS A 1 94 ? -46.866 -24.689 -93.796 1.00 0.00 148 LYS A CA 4
ATOM 11476 C C . LYS A 1 94 ? -46.546 -24.442 -92.321 1.00 0.00 148 LYS A C 4
ATOM 11477 O O . LYS A 1 94 ? -47.413 -24.007 -91.565 1.00 0.00 148 LYS A O 4
ATOM 11496 N N . TYR A 1 95 ? -45.309 -24.717 -91.907 1.00 0.00 149 TYR A N 4
ATOM 11497 C CA . TYR A 1 95 ? -44.933 -24.507 -90.510 1.00 0.00 149 TYR A CA 4
ATOM 11498 C C . TYR A 1 95 ? -44.852 -23.010 -90.187 1.00 0.00 149 TYR A C 4
ATOM 11499 O O . TYR A 1 95 ? -45.414 -22.561 -89.188 1.00 0.00 149 TYR A O 4
ATOM 11517 N N . ASP A 1 96 ? -44.151 -22.240 -91.018 1.00 0.00 150 ASP A N 4
ATOM 11518 C CA . ASP A 1 96 ? -44.026 -20.812 -90.766 1.00 0.00 150 ASP A CA 4
ATOM 11519 C C . ASP A 1 96 ? -45.396 -20.149 -90.784 1.00 0.00 150 ASP A C 4
ATOM 11520 O O . ASP A 1 96 ? -45.734 -19.378 -89.886 1.00 0.00 150 ASP A O 4
ATOM 11529 N N . ALA A 1 97 ? -46.184 -20.459 -91.806 1.00 0.00 151 ALA A N 4
ATOM 11530 C CA . ALA A 1 97 ? -47.519 -19.889 -91.920 1.00 0.00 151 ALA A CA 4
ATOM 11531 C C . ALA A 1 97 ? -48.390 -20.330 -90.749 1.00 0.00 151 ALA A C 4
ATOM 11532 O O . ALA A 1 97 ? -49.128 -19.530 -90.178 1.00 0.00 151 ALA A O 4
ATOM 11539 N N . TYR A 1 98 ? -48.304 -21.612 -90.399 1.00 0.00 152 TYR A N 4
ATOM 11540 C CA . TYR A 1 98 ? -49.098 -22.141 -89.295 1.00 0.00 152 TYR A CA 4
ATOM 11541 C C . TYR A 1 98 ? -48.749 -21.447 -87.986 1.00 0.00 152 TYR A C 4
ATOM 11542 O O . TYR A 1 98 ? -49.623 -20.970 -87.265 1.00 0.00 152 TYR A O 4
ATOM 11560 N N . VAL A 1 99 ? -47.464 -21.409 -87.688 1.00 0.00 153 VAL A N 4
ATOM 11561 C CA . VAL A 1 99 ? -46.994 -20.789 -86.465 1.00 0.00 153 VAL A CA 4
ATOM 11562 C C . VAL A 1 99 ? -47.270 -19.292 -86.487 1.00 0.00 153 VAL A C 4
ATOM 11563 O O . VAL A 1 99 ? -47.719 -18.717 -85.496 1.00 0.00 153 VAL A O 4
ATOM 11576 N N . ALA A 1 100 ? -47.020 -18.670 -87.632 1.00 0.00 154 ALA A N 4
ATOM 11577 C CA . ALA A 1 100 ? -47.268 -17.242 -87.781 1.00 0.00 154 ALA A CA 4
ATOM 11578 C C . ALA A 1 100 ? -48.750 -16.951 -87.573 1.00 0.00 154 ALA A C 4
ATOM 11579 O O . ALA A 1 100 ? -49.122 -15.926 -87.002 1.00 0.00 154 ALA A O 4
ATOM 11586 N N . THR A 1 101 ? -49.589 -17.856 -88.067 1.00 0.00 155 THR A N 4
ATOM 11587 C CA . THR A 1 101 ? -51.034 -17.691 -87.960 1.00 0.00 155 THR A CA 4
ATOM 11588 C C . THR A 1 101 ? -51.476 -17.583 -86.503 1.00 0.00 155 THR A C 4
ATOM 11589 O O . THR A 1 101 ? -52.304 -16.733 -86.173 1.00 0.00 155 THR A O 4
ATOM 11600 N N . LEU A 1 102 ? -50.940 -18.431 -85.624 1.00 0.00 156 LEU A N 4
ATOM 11601 C CA . LEU A 1 102 ? -51.345 -18.359 -84.222 1.00 0.00 156 LEU A CA 4
ATOM 11602 C C . LEU A 1 102 ? -51.030 -16.975 -83.658 1.00 0.00 156 LEU A C 4
ATOM 11603 O O . LEU A 1 102 ? -51.893 -16.348 -83.054 1.00 0.00 156 LEU A O 4
ATOM 11619 N N . SER A 1 103 ? -49.789 -16.520 -83.802 1.00 0.00 157 SER A N 4
ATOM 11620 C CA . SER A 1 103 ? -49.399 -15.236 -83.234 1.00 0.00 157 SER A CA 4
ATOM 11621 C C . SER A 1 103 ? -50.396 -14.134 -83.577 1.00 0.00 157 SER A C 4
ATOM 11622 O O . SER A 1 103 ? -50.721 -13.317 -82.720 1.00 0.00 157 SER A O 4
ATOM 11630 N N . GLU A 1 104 ? -50.897 -14.103 -84.806 1.00 0.00 158 GLU A N 4
ATOM 11631 C CA . GLU A 1 104 ? -51.870 -13.075 -85.160 1.00 0.00 158 GLU A CA 4
ATOM 11632 C C . GLU A 1 104 ? -53.122 -13.254 -84.300 1.00 0.00 158 GLU A C 4
ATOM 11633 O O . GLU A 1 104 ? -53.619 -12.306 -83.694 1.00 0.00 158 GLU A O 4
ATOM 11645 N N . ALA A 1 105 ? -53.611 -14.490 -84.257 1.00 0.00 159 ALA A N 4
ATOM 11646 C CA . ALA A 1 105 ? -54.798 -14.822 -83.472 1.00 0.00 159 ALA A CA 4
ATOM 11647 C C . ALA A 1 105 ? -54.541 -14.571 -81.986 1.00 0.00 159 ALA A C 4
ATOM 11648 O O . ALA A 1 105 ? -55.381 -14.024 -81.274 1.00 0.00 159 ALA A O 4
ATOM 11655 N N . LEU A 1 106 ? -53.374 -14.987 -81.532 1.00 0.00 160 LEU A N 4
ATOM 11656 C CA . LEU A 1 106 ? -52.999 -14.820 -80.139 1.00 0.00 160 LEU A CA 4
ATOM 11657 C C . LEU A 1 106 ? -52.707 -13.354 -79.816 1.00 0.00 160 LEU A C 4
ATOM 11658 O O . LEU A 1 106 ? -53.032 -12.875 -78.738 1.00 0.00 160 LEU A O 4
ATOM 11674 N N . ARG A 1 107 ? -52.051 -12.662 -80.739 1.00 0.00 161 ARG A N 4
ATOM 11675 C CA . ARG A 1 107 ? -51.687 -11.264 -80.519 1.00 0.00 161 ARG A CA 4
ATOM 11676 C C . ARG A 1 107 ? -52.904 -10.339 -80.513 1.00 0.00 161 ARG A C 4
ATOM 11677 O O . ARG A 1 107 ? -52.993 -9.430 -79.688 1.00 0.00 161 ARG A O 4
ATOM 11698 N N . ILE A 1 108 ? -53.825 -10.549 -81.450 1.00 0.00 162 ILE A N 4
ATOM 11699 C CA . ILE A 1 108 ? -55.009 -9.695 -81.540 1.00 0.00 162 ILE A CA 4
ATOM 11700 C C . ILE A 1 108 ? -55.929 -9.851 -80.335 1.00 0.00 162 ILE A C 4
ATOM 11701 O O . ILE A 1 108 ? -56.641 -8.913 -79.976 1.00 0.00 162 ILE A O 4
ATOM 11717 N N . ILE A 1 109 ? -55.950 -11.031 -79.725 1.00 0.00 163 ILE A N 4
ATOM 11718 C CA . ILE A 1 109 ? -56.839 -11.241 -78.592 1.00 0.00 163 ILE A CA 4
ATOM 11719 C C . ILE A 1 109 ? -56.506 -10.247 -77.477 1.00 0.00 163 ILE A C 4
ATOM 11720 O O . ILE A 1 109 ? -57.391 -9.756 -76.777 1.00 0.00 163 ILE A O 4
ATOM 11736 N N . ALA A 1 110 ? -55.217 -9.959 -77.335 1.00 0.00 164 ALA A N 4
ATOM 11737 C CA . ALA A 1 110 ? -54.750 -9.026 -76.321 1.00 0.00 164 ALA A CA 4
ATOM 11738 C C . ALA A 1 110 ? -55.128 -7.598 -76.697 1.00 0.00 164 ALA A C 4
ATOM 11739 O O . ALA A 1 110 ? -55.207 -6.718 -75.840 1.00 0.00 164 ALA A O 4
ATOM 11746 N N . GLY A 1 111 ? -55.359 -7.376 -77.991 1.00 0.00 165 GLY A N 4
ATOM 11747 C CA . GLY A 1 111 ? -55.727 -6.052 -78.485 1.00 0.00 165 GLY A CA 4
ATOM 11748 C C . GLY A 1 111 ? -57.242 -5.858 -78.498 1.00 0.00 165 GLY A C 4
ATOM 11749 O O . GLY A 1 111 ? -57.733 -4.759 -78.254 1.00 0.00 165 GLY A O 4
ATOM 11753 N N . THR A 1 112 ? -57.979 -6.930 -78.781 1.00 0.00 166 THR A N 4
ATOM 11754 C CA . THR A 1 112 ? -59.436 -6.848 -78.814 1.00 0.00 166 THR A CA 4
ATOM 11755 C C . THR A 1 112 ? -59.998 -6.699 -77.401 1.00 0.00 166 THR A C 4
ATOM 11756 O O . THR A 1 112 ? -60.898 -5.894 -77.163 1.00 0.00 166 THR A O 4
ATOM 11767 N N . LEU A 1 113 ? -59.459 -7.486 -76.471 1.00 0.00 167 LEU A N 4
ATOM 11768 C CA . LEU A 1 113 ? -59.912 -7.441 -75.084 1.00 0.00 167 LEU A CA 4
ATOM 11769 C C . LEU A 1 113 ? -59.618 -6.072 -74.476 1.00 0.00 167 LEU A C 4
ATOM 11770 O O . LEU A 1 113 ? -60.431 -5.523 -73.732 1.00 0.00 167 LEU A O 4
ATOM 11786 N N . GLU A 1 114 ? -58.449 -5.525 -74.807 1.00 0.00 168 GLU A N 4
ATOM 11787 C CA . GLU A 1 114 ? -58.039 -4.214 -74.302 1.00 0.00 168 GLU A CA 4
ATOM 11788 C C . GLU A 1 114 ? -58.354 -3.127 -75.326 1.00 0.00 168 GLU A C 4
ATOM 11789 O O . GLU A 1 114 ? -58.548 -3.415 -76.506 1.00 0.00 168 GLU A O 4
ATOM 11801 N N . VAL A 1 115 ? -58.411 -1.880 -74.870 1.00 0.00 169 VAL A N 4
ATOM 11802 C CA . VAL A 1 115 ? -58.707 -0.769 -75.768 1.00 0.00 169 VAL A CA 4
ATOM 11803 C C . VAL A 1 115 ? -57.648 -0.679 -76.865 1.00 0.00 169 VAL A C 4
ATOM 11804 O O . VAL A 1 115 ? -57.973 -0.530 -78.042 1.00 0.00 169 VAL A O 4
ATOM 11817 N N . HIS A 1 116 ? -56.380 -0.777 -76.472 1.00 0.00 170 HIS A N 4
ATOM 11818 C CA . HIS A 1 116 ? -55.283 -0.715 -77.434 1.00 0.00 170 HIS A CA 4
ATOM 11819 C C . HIS A 1 116 ? -54.035 -1.378 -76.859 1.00 0.00 170 HIS A C 4
ATOM 11820 O O . HIS A 1 116 ? -53.914 -1.536 -75.645 1.00 0.00 170 HIS A O 4
ATOM 11834 N N . ALA A 1 117 ? -53.110 -1.758 -77.738 1.00 0.00 171 ALA A N 4
ATOM 11835 C CA . ALA A 1 117 ? -51.872 -2.401 -77.305 1.00 0.00 171 ALA A CA 4
ATOM 11836 C C . ALA A 1 117 ? -51.049 -2.849 -78.513 1.00 0.00 171 ALA A C 4
ATOM 11837 O O . ALA A 1 117 ? -50.202 -3.736 -78.401 1.00 0.00 171 ALA A O 4
ATOM 11844 N N . VAL A 1 118 ? -51.307 -2.242 -79.664 1.00 0.00 172 VAL A N 4
ATOM 11845 C CA . VAL A 1 118 ? -50.585 -2.604 -80.880 1.00 0.00 172 VAL A CA 4
ATOM 11846 C C . VAL A 1 118 ? -49.077 -2.596 -80.637 1.00 0.00 172 VAL A C 4
ATOM 11847 O O . VAL A 1 118 ? -48.490 -1.562 -80.318 1.00 0.00 172 VAL A O 4
ATOM 11860 N N . LYS A 1 119 ? -48.458 -3.761 -80.800 1.00 0.00 173 LYS A N 4
ATOM 11861 C CA . LYS A 1 119 ? -47.017 -3.883 -80.608 1.00 0.00 173 LYS A CA 4
ATOM 11862 C C . LYS A 1 119 ? -46.501 -5.210 -81.158 1.00 0.00 173 LYS A C 4
ATOM 11863 O O . LYS A 1 119 ? -46.085 -6.084 -80.396 1.00 0.00 173 LYS A O 4
ATOM 11882 N N . PRO A 1 120 ? -46.515 -5.377 -82.454 1.00 0.00 174 PRO A N 4
ATOM 11883 C CA . PRO A 1 120 ? -46.032 -6.632 -83.109 1.00 0.00 174 PRO A CA 4
ATOM 11884 C C . PRO A 1 120 ? -44.593 -6.966 -82.711 1.00 0.00 174 PRO A C 4
ATOM 11885 O O . PRO A 1 120 ? -44.248 -8.128 -82.500 1.00 0.00 174 PRO A O 4
ATOM 11896 N N . ALA A 1 121 ? -43.759 -5.934 -82.627 1.00 0.00 175 ALA A N 4
ATOM 11897 C CA . ALA A 1 121 ? -42.357 -6.117 -82.272 1.00 0.00 175 ALA A CA 4
ATOM 11898 C C . ALA A 1 121 ? -42.213 -6.621 -80.840 1.00 0.00 175 ALA A C 4
ATOM 11899 O O . ALA A 1 121 ? -41.922 -5.849 -79.926 1.00 0.00 175 ALA A O 4
ATOM 11906 N N . ALA A 1 122 ? -42.416 -7.920 -80.653 1.00 0.00 176 ALA A N 4
ATOM 11907 C CA . ALA A 1 122 ? -42.306 -8.523 -79.330 1.00 0.00 176 ALA A CA 4
ATOM 11908 C C . ALA A 1 122 ? -40.975 -8.149 -78.683 1.00 0.00 176 ALA A C 4
ATOM 11909 O O . ALA A 1 122 ? -40.200 -7.374 -79.243 1.00 0.00 176 ALA A O 4
ATOM 11916 N N . GLU A 1 123 ? -40.715 -8.708 -77.506 1.00 0.00 177 GLU A N 4
ATOM 11917 C CA . GLU A 1 123 ? -39.471 -8.424 -76.801 1.00 0.00 177 GLU A CA 4
ATOM 11918 C C . GLU A 1 123 ? -38.280 -8.876 -77.639 1.00 0.00 177 GLU A C 4
ATOM 11919 O O . GLU A 1 123 ? -37.293 -8.154 -77.775 1.00 0.00 177 GLU A O 4
ATOM 11931 N N . GLU A 1 124 ? -38.381 -10.080 -78.196 1.00 0.00 178 GLU A N 4
ATOM 11932 C CA . GLU A 1 124 ? -37.309 -10.635 -79.024 1.00 0.00 178 GLU A CA 4
ATOM 11933 C C . GLU A 1 124 ? -37.531 -10.291 -80.491 1.00 0.00 178 GLU A C 4
ATOM 11934 O O . GLU A 1 124 ? -37.580 -11.175 -81.346 1.00 0.00 178 GLU A O 4
ATOM 11946 N N . VAL A 1 125 ? -37.663 -9.000 -80.778 1.00 0.00 179 VAL A N 4
ATOM 11947 C CA . VAL A 1 125 ? -37.878 -8.550 -82.149 1.00 0.00 179 VAL A CA 4
ATOM 11948 C C . VAL A 1 125 ? -36.667 -8.865 -83.012 1.00 0.00 179 VAL A C 4
ATOM 11949 O O . VAL A 1 125 ? -36.803 -9.235 -84.177 1.00 0.00 179 VAL A O 4
ATOM 11962 N N . LYS A 1 126 ? -35.481 -8.718 -82.436 1.00 0.00 180 LYS A N 4
ATOM 11963 C CA . LYS A 1 126 ? -34.256 -8.994 -83.174 1.00 0.00 180 LYS A CA 4
ATOM 11964 C C . LYS A 1 126 ? -33.105 -9.288 -82.218 1.00 0.00 180 LYS A C 4
ATOM 11965 O O . LYS A 1 126 ? -32.837 -8.514 -81.300 1.00 0.00 180 LYS A O 4
ATOM 11984 N N . VAL A 1 127 ? -32.418 -10.403 -82.450 1.00 0.00 181 VAL A N 4
ATOM 11985 C CA . VAL A 1 127 ? -31.285 -10.774 -81.611 1.00 0.00 181 VAL A CA 4
ATOM 11986 C C . VAL A 1 127 ? -30.522 -11.939 -82.241 1.00 0.00 181 VAL A C 4
ATOM 11987 O O . VAL A 1 127 ? -31.121 -12.932 -82.657 1.00 0.00 181 VAL A O 4
ATOM 12000 N N . ILE A 1 128 ? -29.202 -11.803 -82.319 1.00 0.00 182 ILE A N 4
ATOM 12001 C CA . ILE A 1 128 ? -28.356 -12.845 -82.916 1.00 0.00 182 ILE A CA 4
ATOM 12002 C C . ILE A 1 128 ? -27.079 -13.064 -82.102 1.00 0.00 182 ILE A C 4
ATOM 12003 O O . ILE A 1 128 ? -25.999 -12.621 -82.487 1.00 0.00 182 ILE A O 4
ATOM 12019 N N . PRO A 1 129 ? -27.189 -13.751 -80.991 1.00 0.00 183 PRO A N 4
ATOM 12020 C CA . PRO A 1 129 ? -26.027 -14.052 -80.097 1.00 0.00 183 PRO A CA 4
ATOM 12021 C C . PRO A 1 129 ? -24.961 -14.872 -80.822 1.00 0.00 183 PRO A C 4
ATOM 12022 O O . PRO A 1 129 ? -25.262 -15.565 -81.793 1.00 0.00 183 PRO A O 4
ATOM 12033 N N . ALA A 1 130 ? -23.717 -14.785 -80.356 1.00 0.00 184 ALA A N 4
ATOM 12034 C CA . ALA A 1 130 ? -22.620 -15.521 -80.979 1.00 0.00 184 ALA A CA 4
ATOM 12035 C C . ALA A 1 130 ? -23.060 -16.925 -81.380 1.00 0.00 184 ALA A C 4
ATOM 12036 O O . ALA A 1 130 ? -24.061 -17.444 -80.889 1.00 0.00 184 ALA A O 4
ATOM 12043 N N . GLY A 1 131 ? -22.299 -17.524 -82.288 1.00 0.00 185 GLY A N 4
ATOM 12044 C CA . GLY A 1 131 ? -22.593 -18.864 -82.782 1.00 0.00 185 GLY A CA 4
ATOM 12045 C C . GLY A 1 131 ? -22.241 -18.947 -84.258 1.00 0.00 185 GLY A C 4
ATOM 12046 O O . GLY A 1 131 ? -22.827 -18.242 -85.071 1.00 0.00 185 GLY A O 4
ATOM 12050 N N . GLU A 1 132 ? -21.256 -19.791 -84.571 1.00 0.00 186 GLU A N 4
ATOM 12051 C CA . GLU A 1 132 ? -20.762 -19.980 -85.942 1.00 0.00 186 GLU A CA 4
ATOM 12052 C C . GLU A 1 132 ? -19.838 -18.835 -86.337 1.00 0.00 186 GLU A C 4
ATOM 12053 O O . GLU A 1 132 ? -18.968 -18.998 -87.190 1.00 0.00 186 GLU A O 4
ATOM 12065 N N . LEU A 1 133 ? -20.006 -17.687 -85.691 1.00 0.00 187 LEU A N 4
ATOM 12066 C CA . LEU A 1 133 ? -19.149 -16.542 -85.969 1.00 0.00 187 LEU A CA 4
ATOM 12067 C C . LEU A 1 133 ? -17.765 -16.801 -85.401 1.00 0.00 187 LEU A C 4
ATOM 12068 O O . LEU A 1 133 ? -16.783 -16.214 -85.841 1.00 0.00 187 LEU A O 4
ATOM 12084 N N . GLN A 1 134 ? -17.698 -17.687 -84.422 1.00 0.00 188 GLN A N 4
ATOM 12085 C CA . GLN A 1 134 ? -16.422 -18.015 -83.806 1.00 0.00 188 GLN A CA 4
ATOM 12086 C C . GLN A 1 134 ? -15.470 -18.571 -84.857 1.00 0.00 188 GLN A C 4
ATOM 12087 O O . GLN A 1 134 ? -14.260 -18.437 -84.733 1.00 0.00 188 GLN A O 4
ATOM 12101 N N . VAL A 1 135 ? -16.038 -19.175 -85.899 1.00 0.00 189 VAL A N 4
ATOM 12102 C CA . VAL A 1 135 ? -15.244 -19.736 -86.996 1.00 0.00 189 VAL A CA 4
ATOM 12103 C C . VAL A 1 135 ? -14.468 -18.647 -87.737 1.00 0.00 189 VAL A C 4
ATOM 12104 O O . VAL A 1 135 ? -13.317 -18.848 -88.122 1.00 0.00 189 VAL A O 4
ATOM 12117 N N . ILE A 1 136 ? -15.118 -17.516 -87.971 1.00 0.00 190 ILE A N 4
ATOM 12118 C CA . ILE A 1 136 ? -14.491 -16.427 -88.712 1.00 0.00 190 ILE A CA 4
ATOM 12119 C C . ILE A 1 136 ? -13.109 -16.107 -88.152 1.00 0.00 190 ILE A C 4
ATOM 12120 O O . ILE A 1 136 ? -12.275 -15.518 -88.840 1.00 0.00 190 ILE A O 4
ATOM 12136 N N . GLU A 1 137 ? -12.875 -16.480 -86.902 1.00 0.00 191 GLU A N 4
ATOM 12137 C CA . GLU A 1 137 ? -11.590 -16.202 -86.281 1.00 0.00 191 GLU A CA 4
ATOM 12138 C C . GLU A 1 137 ? -10.463 -16.907 -87.035 1.00 0.00 191 GLU A C 4
ATOM 12139 O O . GLU A 1 137 ? -9.440 -16.291 -87.334 1.00 0.00 191 GLU A O 4
ATOM 12151 N N . LYS A 1 138 ? -10.641 -18.194 -87.345 1.00 0.00 192 LYS A N 4
ATOM 12152 C CA . LYS A 1 138 ? -9.630 -18.960 -88.061 1.00 0.00 192 LYS A CA 4
ATOM 12153 C C . LYS A 1 138 ? -9.418 -18.395 -89.460 1.00 0.00 192 LYS A C 4
ATOM 12154 O O . LYS A 1 138 ? -8.300 -18.378 -89.975 1.00 0.00 192 LYS A O 4
ATOM 12173 N N . VAL A 1 139 ? -10.510 -17.954 -90.069 1.00 0.00 193 VAL A N 4
ATOM 12174 C CA . VAL A 1 139 ? -10.461 -17.408 -91.416 1.00 0.00 193 VAL A CA 4
ATOM 12175 C C . VAL A 1 139 ? -9.501 -16.228 -91.474 1.00 0.00 193 VAL A C 4
ATOM 12176 O O . VAL A 1 139 ? -8.745 -16.090 -92.429 1.00 0.00 193 VAL A O 4
ATOM 12189 N N . ASP A 1 140 ? -9.527 -15.388 -90.447 1.00 0.00 194 ASP A N 4
ATOM 12190 C CA . ASP A 1 140 ? -8.640 -14.235 -90.404 1.00 0.00 194 ASP A CA 4
ATOM 12191 C C . ASP A 1 140 ? -7.176 -14.672 -90.368 1.00 0.00 194 ASP A C 4
ATOM 12192 O O . ASP A 1 140 ? -6.335 -14.107 -91.069 1.00 0.00 194 ASP A O 4
ATOM 12201 N N . ALA A 1 141 ? -6.870 -15.661 -89.528 1.00 0.00 195 ALA A N 4
ATOM 12202 C CA . ALA A 1 141 ? -5.492 -16.132 -89.398 1.00 0.00 195 ALA A CA 4
ATOM 12203 C C . ALA A 1 141 ? -5.007 -16.812 -90.677 1.00 0.00 195 ALA A C 4
ATOM 12204 O O . ALA A 1 141 ? -4.044 -16.360 -91.297 1.00 0.00 195 ALA A O 4
ATOM 12211 N N . ALA A 1 142 ? -5.640 -17.920 -91.046 1.00 0.00 196 ALA A N 4
ATOM 12212 C CA . ALA A 1 142 ? -5.223 -18.678 -92.223 1.00 0.00 196 ALA A CA 4
ATOM 12213 C C . ALA A 1 142 ? -5.134 -17.804 -93.467 1.00 0.00 196 ALA A C 4
ATOM 12214 O O . ALA A 1 142 ? -4.480 -18.179 -94.442 1.00 0.00 196 ALA A O 4
ATOM 12221 N N . PHE A 1 143 ? -5.789 -16.654 -93.450 1.00 0.00 197 PHE A N 4
ATOM 12222 C CA . PHE A 1 143 ? -5.752 -15.778 -94.613 1.00 0.00 197 PHE A CA 4
ATOM 12223 C C . PHE A 1 143 ? -4.300 -15.431 -94.940 1.00 0.00 197 PHE A C 4
ATOM 12224 O O . PHE A 1 143 ? -3.928 -15.305 -96.108 1.00 0.00 197 PHE A O 4
ATOM 12241 N N . LYS A 1 144 ? -3.484 -15.280 -93.898 1.00 0.00 198 LYS A N 4
ATOM 12242 C CA . LYS A 1 144 ? -2.075 -14.949 -94.099 1.00 0.00 198 LYS A CA 4
ATOM 12243 C C . LYS A 1 144 ? -1.406 -16.045 -94.926 1.00 0.00 198 LYS A C 4
ATOM 12244 O O . LYS A 1 144 ? -0.726 -15.764 -95.913 1.00 0.00 198 LYS A O 4
ATOM 12263 N N . VAL A 1 145 ? -1.597 -17.291 -94.505 1.00 0.00 199 VAL A N 4
ATOM 12264 C CA . VAL A 1 145 ? -1.003 -18.433 -95.196 1.00 0.00 199 VAL A CA 4
ATOM 12265 C C . VAL A 1 145 ? -1.356 -18.409 -96.678 1.00 0.00 199 VAL A C 4
ATOM 12266 O O . VAL A 1 145 ? -0.629 -18.952 -97.508 1.00 0.00 199 VAL A O 4
ATOM 12279 N N . ALA A 1 146 ? -2.461 -17.747 -97.007 1.00 0.00 200 ALA A N 4
ATOM 12280 C CA . ALA A 1 146 ? -2.877 -17.630 -98.400 1.00 0.00 200 ALA A CA 4
ATOM 12281 C C . ALA A 1 146 ? -2.204 -16.420 -99.039 1.00 0.00 200 ALA A C 4
ATOM 12282 O O . ALA A 1 146 ? -1.800 -16.461 -100.196 1.00 0.00 200 ALA A O 4
ATOM 12289 N N . ALA A 1 147 ? -2.101 -15.341 -98.267 1.00 0.00 201 ALA A N 4
ATOM 12290 C CA . ALA A 1 147 ? -1.487 -14.109 -98.755 1.00 0.00 201 ALA A CA 4
ATOM 12291 C C . ALA A 1 147 ? -0.015 -14.309 -99.111 1.00 0.00 201 ALA A C 4
ATOM 12292 O O . ALA A 1 147 ? 0.455 -13.798 -100.124 1.00 0.00 201 ALA A O 4
ATOM 12299 N N . THR A 1 148 ? 0.714 -15.038 -98.268 1.00 0.00 202 THR A N 4
ATOM 12300 C CA . THR A 1 148 ? 2.138 -15.269 -98.514 1.00 0.00 202 THR A CA 4
ATOM 12301 C C . THR A 1 148 ? 2.349 -16.342 -99.578 1.00 0.00 202 THR A C 4
ATOM 12302 O O . THR A 1 148 ? 2.980 -16.097 -100.605 1.00 0.00 202 THR A O 4
ATOM 12313 N N . ALA A 1 149 ? 1.851 -17.539 -99.307 1.00 0.00 203 ALA A N 4
ATOM 12314 C CA . ALA A 1 149 ? 2.022 -18.657 -100.227 1.00 0.00 203 ALA A CA 4
ATOM 12315 C C . ALA A 1 149 ? 1.509 -18.308 -101.623 1.00 0.00 203 ALA A C 4
ATOM 12316 O O . ALA A 1 149 ? 1.935 -18.907 -102.610 1.00 0.00 203 ALA A O 4
ATOM 12323 N N . ALA A 1 150 ? 0.634 -17.308 -101.715 1.00 0.00 204 ALA A N 4
ATOM 12324 C CA . ALA A 1 150 ? 0.130 -16.869 -103.017 1.00 0.00 204 ALA A CA 4
ATOM 12325 C C . ALA A 1 150 ? 1.104 -15.859 -103.615 1.00 0.00 204 ALA A C 4
ATOM 12326 O O . ALA A 1 150 ? 1.414 -15.892 -104.804 1.00 0.00 204 ALA A O 4
ATOM 12333 N N . ASN A 1 151 ? 1.564 -14.952 -102.759 1.00 0.00 205 ASN A N 4
ATOM 12334 C CA . ASN A 1 151 ? 2.494 -13.902 -103.171 1.00 0.00 205 ASN A CA 4
ATOM 12335 C C . ASN A 1 151 ? 3.767 -14.500 -103.759 1.00 0.00 205 ASN A C 4
ATOM 12336 O O . ASN A 1 151 ? 4.313 -13.975 -104.729 1.00 0.00 205 ASN A O 4
ATOM 12347 N N . ALA A 1 152 ? 4.241 -15.592 -103.173 1.00 0.00 206 ALA A N 4
ATOM 12348 C CA . ALA A 1 152 ? 5.455 -16.237 -103.657 1.00 0.00 206 ALA A CA 4
ATOM 12349 C C . ALA A 1 152 ? 5.265 -16.733 -105.088 1.00 0.00 206 ALA A C 4
ATOM 12350 O O . ALA A 1 152 ? 6.178 -17.303 -105.683 1.00 0.00 206 ALA A O 4
ATOM 12357 N N . ALA A 1 153 ? 4.071 -16.515 -105.631 1.00 0.00 207 ALA A N 4
ATOM 12358 C CA . ALA A 1 153 ? 3.773 -16.948 -106.993 1.00 0.00 207 ALA A CA 4
ATOM 12359 C C . ALA A 1 153 ? 4.754 -16.293 -107.976 1.00 0.00 207 ALA A C 4
ATOM 12360 O O . ALA A 1 153 ? 5.151 -15.143 -107.773 1.00 0.00 207 ALA A O 4
ATOM 12367 N N . PRO A 1 154 ? 5.167 -16.981 -109.021 1.00 0.00 208 PRO A N 4
ATOM 12368 C CA . PRO A 1 154 ? 6.132 -16.412 -110.014 1.00 0.00 208 PRO A CA 4
ATOM 12369 C C . PRO A 1 154 ? 5.521 -15.285 -110.840 1.00 0.00 208 PRO A C 4
ATOM 12370 O O . PRO A 1 154 ? 6.223 -14.590 -111.574 1.00 0.00 208 PRO A O 4
ATOM 12381 N N . ALA A 1 155 ? 4.219 -15.112 -110.704 1.00 0.00 209 ALA A N 4
ATOM 12382 C CA . ALA A 1 155 ? 3.505 -14.066 -111.433 1.00 0.00 209 ALA A CA 4
ATOM 12383 C C . ALA A 1 155 ? 2.001 -14.229 -111.247 1.00 0.00 209 ALA A C 4
ATOM 12384 O O . ALA A 1 155 ? 1.419 -13.682 -110.312 1.00 0.00 209 ALA A O 4
ATOM 12391 N N . ASN A 1 156 ? 1.378 -14.991 -112.135 1.00 0.00 210 ASN A N 4
ATOM 12392 C CA . ASN A 1 156 ? -0.056 -15.227 -112.049 1.00 0.00 210 ASN A CA 4
ATOM 12393 C C . ASN A 1 156 ? -0.332 -16.335 -111.040 1.00 0.00 210 ASN A C 4
ATOM 12394 O O . ASN A 1 156 ? 0.507 -16.625 -110.190 1.00 0.00 210 ASN A O 4
ATOM 12405 N N . ASP A 1 157 ? -1.511 -16.938 -111.140 1.00 0.00 211 ASP A N 4
ATOM 12406 C CA . ASP A 1 157 ? -1.913 -18.017 -110.241 1.00 0.00 211 ASP A CA 4
ATOM 12407 C C . ASP A 1 157 ? -2.209 -17.478 -108.842 1.00 0.00 211 ASP A C 4
ATOM 12408 O O . ASP A 1 157 ? -2.820 -18.166 -108.025 1.00 0.00 211 ASP A O 4
ATOM 12417 N N . LYS A 1 158 ? -1.763 -16.254 -108.553 1.00 0.00 212 LYS A N 4
ATOM 12418 C CA . LYS A 1 158 ? -1.992 -15.677 -107.225 1.00 0.00 212 LYS A CA 4
ATOM 12419 C C . LYS A 1 158 ? -3.413 -15.982 -106.743 1.00 0.00 212 LYS A C 4
ATOM 12420 O O . LYS A 1 158 ? -3.615 -16.352 -105.586 1.00 0.00 212 LYS A O 4
ATOM 12439 N N . PHE A 1 159 ? -4.387 -15.859 -107.639 1.00 0.00 213 PHE A N 4
ATOM 12440 C CA . PHE A 1 159 ? -5.769 -16.166 -107.278 1.00 0.00 213 PHE A CA 4
ATOM 12441 C C . PHE A 1 159 ? -5.921 -17.676 -107.086 1.00 0.00 213 PHE A C 4
ATOM 12442 O O . PHE A 1 159 ? -6.575 -18.139 -106.152 1.00 0.00 213 PHE A O 4
ATOM 12459 N N . THR A 1 160 ? -5.333 -18.424 -108.014 1.00 0.00 214 THR A N 4
ATOM 12460 C CA . THR A 1 160 ? -5.430 -19.882 -107.977 1.00 0.00 214 THR A CA 4
ATOM 12461 C C . THR A 1 160 ? -5.065 -20.394 -106.586 1.00 0.00 214 THR A C 4
ATOM 12462 O O . THR A 1 160 ? -5.795 -21.201 -106.010 1.00 0.00 214 THR A O 4
ATOM 12473 N N . VAL A 1 161 ? -3.942 -19.932 -106.044 1.00 0.00 215 VAL A N 4
ATOM 12474 C CA . VAL A 1 161 ? -3.525 -20.373 -104.717 1.00 0.00 215 VAL A CA 4
ATOM 12475 C C . VAL A 1 161 ? -4.594 -20.007 -103.696 1.00 0.00 215 VAL A C 4
ATOM 12476 O O . VAL A 1 161 ? -4.944 -20.807 -102.830 1.00 0.00 215 VAL A O 4
ATOM 12489 N N . PHE A 1 162 ? -5.102 -18.784 -103.800 1.00 0.00 216 PHE A N 4
ATOM 12490 C CA . PHE A 1 162 ? -6.122 -18.344 -102.863 1.00 0.00 216 PHE A CA 4
ATOM 12491 C C . PHE A 1 162 ? -7.318 -19.279 -102.944 1.00 0.00 216 PHE A C 4
ATOM 12492 O O . PHE A 1 162 ? -7.747 -19.829 -101.937 1.00 0.00 216 PHE A O 4
ATOM 12509 N N . GLU A 1 163 ? -7.836 -19.470 -104.152 1.00 0.00 217 GLU A N 4
ATOM 12510 C CA . GLU A 1 163 ? -8.980 -20.350 -104.353 1.00 0.00 217 GLU A CA 4
ATOM 12511 C C . GLU A 1 163 ? -8.639 -21.763 -103.905 1.00 0.00 217 GLU A C 4
ATOM 12512 O O . GLU A 1 163 ? -9.525 -22.561 -103.599 1.00 0.00 217 GLU A O 4
ATOM 12524 N N . ALA A 1 164 ? -7.347 -22.060 -103.861 1.00 0.00 218 ALA A N 4
ATOM 12525 C CA . ALA A 1 164 ? -6.903 -23.378 -103.435 1.00 0.00 218 ALA A CA 4
ATOM 12526 C C . ALA A 1 164 ? -6.953 -23.496 -101.912 1.00 0.00 218 ALA A C 4
ATOM 12527 O O . ALA A 1 164 ? -7.716 -24.293 -101.376 1.00 0.00 218 ALA A O 4
ATOM 12534 N N . ALA A 1 165 ? -6.150 -22.690 -101.222 1.00 0.00 219 ALA A N 4
ATOM 12535 C CA . ALA A 1 165 ? -6.117 -22.712 -99.757 1.00 0.00 219 ALA A CA 4
ATOM 12536 C C . ALA A 1 165 ? -7.416 -22.179 -99.150 1.00 0.00 219 ALA A C 4
ATOM 12537 O O . ALA A 1 165 ? -7.922 -22.712 -98.162 1.00 0.00 219 ALA A O 4
ATOM 12544 N N . PHE A 1 166 ? -7.919 -21.099 -99.731 1.00 0.00 220 PHE A N 4
ATOM 12545 C CA . PHE A 1 166 ? -9.135 -20.474 -99.211 1.00 0.00 220 PHE A CA 4
ATOM 12546 C C . PHE A 1 166 ? -10.281 -21.484 -99.233 1.00 0.00 220 PHE A C 4
ATOM 12547 O O . PHE A 1 166 ? -10.972 -21.676 -98.233 1.00 0.00 220 PHE A O 4
ATOM 12564 N N . ASN A 1 167 ? -10.464 -22.132 -100.379 1.00 0.00 221 ASN A N 4
ATOM 12565 C CA . ASN A 1 167 ? -11.515 -23.134 -100.530 1.00 0.00 221 ASN A CA 4
ATOM 12566 C C . ASN A 1 167 ? -11.141 -24.451 -99.840 1.00 0.00 221 ASN A C 4
ATOM 12567 O O . ASN A 1 167 ? -11.994 -25.122 -99.259 1.00 0.00 221 ASN A O 4
ATOM 12578 N N . ASP A 1 168 ? -9.861 -24.815 -99.924 1.00 0.00 222 ASP A N 4
ATOM 12579 C CA . ASP A 1 168 ? -9.391 -26.064 -99.313 1.00 0.00 222 ASP A CA 4
ATOM 12580 C C . ASP A 1 168 ? -9.274 -25.926 -97.799 1.00 0.00 222 ASP A C 4
ATOM 12581 O O . ASP A 1 168 ? -9.916 -26.657 -97.053 1.00 0.00 222 ASP A O 4
ATOM 12590 N N . ALA A 1 169 ? -8.408 -25.023 -97.356 1.00 0.00 223 ALA A N 4
ATOM 12591 C CA . ALA A 1 169 ? -8.171 -24.852 -95.928 1.00 0.00 223 ALA A CA 4
ATOM 12592 C C . ALA A 1 169 ? -9.479 -24.796 -95.147 1.00 0.00 223 ALA A C 4
ATOM 12593 O O . ALA A 1 169 ? -9.601 -25.428 -94.098 1.00 0.00 223 ALA A O 4
ATOM 12600 N N . ILE A 1 170 ? -10.457 -24.059 -95.650 1.00 0.00 224 ILE A N 4
ATOM 12601 C CA . ILE A 1 170 ? -11.735 -23.974 -94.956 1.00 0.00 224 ILE A CA 4
ATOM 12602 C C . ILE A 1 170 ? -12.395 -25.352 -94.897 1.00 0.00 224 ILE A C 4
ATOM 12603 O O . ILE A 1 170 ? -12.859 -25.788 -93.844 1.00 0.00 224 ILE A O 4
ATOM 12619 N N . LYS A 1 171 ? -12.426 -26.027 -96.039 1.00 0.00 225 LYS A N 4
ATOM 12620 C CA . LYS A 1 171 ? -13.021 -27.360 -96.132 1.00 0.00 225 LYS A CA 4
ATOM 12621 C C . LYS A 1 171 ? -12.239 -28.399 -95.325 1.00 0.00 225 LYS A C 4
ATOM 12622 O O . LYS A 1 171 ? -12.825 -29.242 -94.648 1.00 0.00 225 LYS A O 4
ATOM 12641 N N . ALA A 1 172 ? -10.916 -28.367 -95.457 1.00 0.00 226 ALA A N 4
ATOM 12642 C CA . ALA A 1 172 ? -10.057 -29.347 -94.796 1.00 0.00 226 ALA A CA 4
ATOM 12643 C C . ALA A 1 172 ? -10.154 -29.321 -93.274 1.00 0.00 226 ALA A C 4
ATOM 12644 O O . ALA A 1 172 ? -10.238 -30.378 -92.650 1.00 0.00 226 ALA A O 4
ATOM 12651 N N . SER A 1 173 ? -10.123 -28.141 -92.661 1.00 0.00 227 SER A N 4
ATOM 12652 C CA . SER A 1 173 ? -10.189 -28.087 -91.206 1.00 0.00 227 SER A CA 4
ATOM 12653 C C . SER A 1 173 ? -11.571 -28.488 -90.711 1.00 0.00 227 SER A C 4
ATOM 12654 O O . SER A 1 173 ? -11.700 -29.275 -89.773 1.00 0.00 227 SER A O 4
ATOM 12662 N N . THR A 1 174 ? -12.602 -27.923 -91.327 1.00 0.00 228 THR A N 4
ATOM 12663 C CA . THR A 1 174 ? -13.968 -28.211 -90.917 1.00 0.00 228 THR A CA 4
ATOM 12664 C C . THR A 1 174 ? -14.295 -29.689 -91.102 1.00 0.00 228 THR A C 4
ATOM 12665 O O . THR A 1 174 ? -15.238 -30.203 -90.500 1.00 0.00 228 THR A O 4
ATOM 12676 N N . GLY A 1 175 ? -13.510 -30.376 -91.930 1.00 0.00 229 GLY A N 4
ATOM 12677 C CA . GLY A 1 175 ? -13.734 -31.799 -92.170 1.00 0.00 229 GLY A CA 4
ATOM 12678 C C . GLY A 1 175 ? -14.810 -32.025 -93.238 1.00 0.00 229 GLY A C 4
ATOM 12679 O O . GLY A 1 175 ? -15.811 -32.692 -92.978 1.00 0.00 229 GLY A O 4
ATOM 12683 N N . GLY A 1 176 ? -14.594 -31.493 -94.444 1.00 0.00 230 GLY A N 4
ATOM 12684 C CA . GLY A 1 176 ? -15.553 -31.680 -95.529 1.00 0.00 230 GLY A CA 4
ATOM 12685 C C . GLY A 1 176 ? -16.720 -30.701 -95.435 1.00 0.00 230 GLY A C 4
ATOM 12686 O O . GLY A 1 176 ? -17.158 -30.150 -96.442 1.00 0.00 230 GLY A O 4
ATOM 12690 N N . ALA A 1 177 ? -17.239 -30.507 -94.228 1.00 0.00 231 ALA A N 4
ATOM 12691 C CA . ALA A 1 177 ? -18.376 -29.610 -94.040 1.00 0.00 231 ALA A CA 4
ATOM 12692 C C . ALA A 1 177 ? -18.071 -28.218 -94.608 1.00 0.00 231 ALA A C 4
ATOM 12693 O O . ALA A 1 177 ? -16.917 -27.792 -94.625 1.00 0.00 231 ALA A O 4
ATOM 12700 N N . TYR A 1 178 ? -19.108 -27.508 -95.070 1.00 0.00 232 TYR A N 4
ATOM 12701 C CA . TYR A 1 178 ? -18.920 -26.174 -95.629 1.00 0.00 232 TYR A CA 4
ATOM 12702 C C . TYR A 1 178 ? -17.911 -26.190 -96.772 1.00 0.00 232 TYR A C 4
ATOM 12703 O O . TYR A 1 178 ? -17.069 -25.298 -96.883 1.00 0.00 232 TYR A O 4
ATOM 12721 N N . GLU A 1 179 ? -18.005 -27.205 -97.622 1.00 0.00 233 GLU A N 4
ATOM 12722 C CA . GLU A 1 179 ? -17.104 -27.333 -98.764 1.00 0.00 233 GLU A CA 4
ATOM 12723 C C . GLU A 1 179 ? -17.382 -26.251 -99.804 1.00 0.00 233 GLU A C 4
ATOM 12724 O O . GLU A 1 179 ? -17.041 -26.409 -100.975 1.00 0.00 233 GLU A O 4
ATOM 12736 N N . SER A 1 180 ? -18.003 -25.154 -99.375 1.00 0.00 234 SER A N 4
ATOM 12737 C CA . SER A 1 180 ? -18.314 -24.061 -100.292 1.00 0.00 234 SER A CA 4
ATOM 12738 C C . SER A 1 180 ? -18.452 -22.741 -99.534 1.00 0.00 234 SER A C 4
ATOM 12739 O O . SER A 1 180 ? -18.866 -22.723 -98.375 1.00 0.00 234 SER A O 4
ATOM 12747 N N . TYR A 1 181 ? -18.122 -21.636 -100.201 1.00 0.00 235 TYR A N 4
ATOM 12748 C CA . TYR A 1 181 ? -18.235 -20.324 -99.578 1.00 0.00 235 TYR A CA 4
ATOM 12749 C C . TYR A 1 181 ? -19.696 -20.050 -99.211 1.00 0.00 235 TYR A C 4
ATOM 12750 O O . TYR A 1 181 ? -20.418 -19.370 -99.931 1.00 0.00 235 TYR A O 4
ATOM 12768 N N . LYS A 1 182 ? -20.133 -20.607 -98.085 1.00 0.00 236 LYS A N 4
ATOM 12769 C CA . LYS A 1 182 ? -21.515 -20.429 -97.649 1.00 0.00 236 LYS A CA 4
ATOM 12770 C C . LYS A 1 182 ? -21.686 -20.858 -96.190 1.00 0.00 236 LYS A C 4
ATOM 12771 O O . LYS A 1 182 ? -22.601 -21.615 -95.866 1.00 0.00 236 LYS A O 4
ATOM 12790 N N . PHE A 1 183 ? -20.793 -20.386 -95.309 1.00 0.00 237 PHE A N 4
ATOM 12791 C CA . PHE A 1 183 ? -20.847 -20.745 -93.890 1.00 0.00 237 PHE A CA 4
ATOM 12792 C C . PHE A 1 183 ? -21.196 -19.530 -93.024 1.00 0.00 237 PHE A C 4
ATOM 12793 O O . PHE A 1 183 ? -21.621 -19.680 -91.879 1.00 0.00 237 PHE A O 4
ATOM 12810 N N . ILE A 1 184 ? -21.026 -18.327 -93.578 1.00 0.00 238 ILE A N 4
ATOM 12811 C CA . ILE A 1 184 ? -21.335 -17.086 -92.851 1.00 0.00 238 ILE A CA 4
ATOM 12812 C C . ILE A 1 184 ? -22.064 -16.076 -93.768 1.00 0.00 238 ILE A C 4
ATOM 12813 O O . ILE A 1 184 ? -21.442 -15.511 -94.667 1.00 0.00 238 ILE A O 4
ATOM 12829 N N . PRO A 1 185 ? -23.348 -15.813 -93.564 1.00 0.00 239 PRO A N 4
ATOM 12830 C CA . PRO A 1 185 ? -24.107 -14.824 -94.403 1.00 0.00 239 PRO A CA 4
ATOM 12831 C C . PRO A 1 185 ? -23.432 -13.449 -94.468 1.00 0.00 239 PRO A C 4
ATOM 12832 O O . PRO A 1 185 ? -22.707 -13.059 -93.554 1.00 0.00 239 PRO A O 4
ATOM 12843 N N . ALA A 1 186 ? -23.674 -12.739 -95.575 1.00 0.00 240 ALA A N 4
ATOM 12844 C CA . ALA A 1 186 ? -23.096 -11.412 -95.804 1.00 0.00 240 ALA A CA 4
ATOM 12845 C C . ALA A 1 186 ? -21.746 -11.558 -96.505 1.00 0.00 240 ALA A C 4
ATOM 12846 O O . ALA A 1 186 ? -21.454 -10.863 -97.478 1.00 0.00 240 ALA A O 4
ATOM 12853 N N . LEU A 1 187 ? -20.937 -12.477 -95.997 1.00 0.00 241 LEU A N 4
ATOM 12854 C CA . LEU A 1 187 ? -19.622 -12.716 -96.576 1.00 0.00 241 LEU A CA 4
ATOM 12855 C C . LEU A 1 187 ? -19.780 -13.088 -98.046 1.00 0.00 241 LEU A C 4
ATOM 12856 O O . LEU A 1 187 ? -19.089 -12.552 -98.913 1.00 0.00 241 LEU A O 4
ATOM 12872 N N . GLU A 1 188 ? -20.684 -14.018 -98.311 1.00 0.00 242 GLU A N 4
ATOM 12873 C CA . GLU A 1 188 ? -20.936 -14.485 -99.672 1.00 0.00 242 GLU A CA 4
ATOM 12874 C C . GLU A 1 188 ? -20.818 -13.355 -100.699 1.00 0.00 242 GLU A C 4
ATOM 12875 O O . GLU A 1 188 ? -20.305 -13.567 -101.798 1.00 0.00 242 GLU A O 4
ATOM 12887 N N . ALA A 1 189 ? -21.268 -12.155 -100.339 1.00 0.00 243 ALA A N 4
ATOM 12888 C CA . ALA A 1 189 ? -21.172 -11.014 -101.247 1.00 0.00 243 ALA A CA 4
ATOM 12889 C C . ALA A 1 189 ? -19.730 -10.523 -101.343 1.00 0.00 243 ALA A C 4
ATOM 12890 O O . ALA A 1 189 ? -19.253 -10.135 -102.411 1.00 0.00 243 ALA A O 4
ATOM 12897 N N . ALA A 1 190 ? -19.068 -10.495 -100.193 1.00 0.00 244 ALA A N 4
ATOM 12898 C CA . ALA A 1 190 ? -17.700 -9.992 -100.110 1.00 0.00 244 ALA A CA 4
ATOM 12899 C C . ALA A 1 190 ? -16.852 -10.510 -101.269 1.00 0.00 244 ALA A C 4
ATOM 12900 O O . ALA A 1 190 ? -16.198 -9.727 -101.956 1.00 0.00 244 ALA A O 4
ATOM 12907 N N . VAL A 1 191 ? -16.860 -11.817 -101.493 1.00 0.00 245 VAL A N 4
ATOM 12908 C CA . VAL A 1 191 ? -16.081 -12.393 -102.584 1.00 0.00 245 VAL A CA 4
ATOM 12909 C C . VAL A 1 191 ? -16.572 -11.867 -103.935 1.00 0.00 245 VAL A C 4
ATOM 12910 O O . VAL A 1 191 ? -15.776 -11.601 -104.834 1.00 0.00 245 VAL A O 4
ATOM 12923 N N . LYS A 1 192 ? -17.888 -11.758 -104.078 1.00 0.00 246 LYS A N 4
ATOM 12924 C CA . LYS A 1 192 ? -18.482 -11.308 -105.334 1.00 0.00 246 LYS A CA 4
ATOM 12925 C C . LYS A 1 192 ? -18.011 -9.905 -105.728 1.00 0.00 246 LYS A C 4
ATOM 12926 O O . LYS A 1 192 ? -17.677 -9.670 -106.889 1.00 0.00 246 LYS A O 4
ATOM 12945 N N . GLN A 1 193 ? -17.952 -8.981 -104.770 1.00 0.00 247 GLN A N 4
ATOM 12946 C CA . GLN A 1 193 ? -17.484 -7.627 -105.072 1.00 0.00 247 GLN A CA 4
ATOM 12947 C C . GLN A 1 193 ? -16.002 -7.677 -105.419 1.00 0.00 247 GLN A C 4
ATOM 12948 O O . GLN A 1 193 ? -15.529 -7.014 -106.341 1.00 0.00 247 GLN A O 4
ATOM 12962 N N . ALA A 1 194 ? -15.292 -8.462 -104.630 1.00 0.00 248 ALA A N 4
ATOM 12963 C CA . ALA A 1 194 ? -13.854 -8.598 -104.806 1.00 0.00 248 ALA A CA 4
ATOM 12964 C C . ALA A 1 194 ? -13.570 -8.994 -106.251 1.00 0.00 248 ALA A C 4
ATOM 12965 O O . ALA A 1 194 ? -12.698 -8.419 -106.902 1.00 0.00 248 ALA A O 4
ATOM 12972 N N . TYR A 1 195 ? -14.331 -9.957 -106.753 1.00 0.00 249 TYR A N 4
ATOM 12973 C CA . TYR A 1 195 ? -14.178 -10.406 -108.131 1.00 0.00 249 TYR A CA 4
ATOM 12974 C C . TYR A 1 195 ? -14.719 -9.347 -109.098 1.00 0.00 249 TYR A C 4
ATOM 12975 O O . TYR A 1 195 ? -14.396 -9.353 -110.285 1.00 0.00 249 TYR A O 4
ATOM 12993 N N . ALA A 1 196 ? -15.536 -8.433 -108.575 1.00 0.00 250 ALA A N 4
ATOM 12994 C CA . ALA A 1 196 ? -16.109 -7.361 -109.391 1.00 0.00 250 ALA A CA 4
ATOM 12995 C C . ALA A 1 196 ? -15.187 -6.143 -109.428 1.00 0.00 250 ALA A C 4
ATOM 12996 O O . ALA A 1 196 ? -15.303 -5.293 -110.311 1.00 0.00 250 ALA A O 4
ATOM 13003 N N . ALA A 1 197 ? -14.282 -6.063 -108.454 1.00 0.00 251 ALA A N 4
ATOM 13004 C CA . ALA A 1 197 ? -13.347 -4.936 -108.370 1.00 0.00 251 ALA A CA 4
ATOM 13005 C C . ALA A 1 197 ? -12.014 -5.279 -109.026 1.00 0.00 251 ALA A C 4
ATOM 13006 O O . ALA A 1 197 ? -11.467 -4.487 -109.793 1.00 0.00 251 ALA A O 4
ATOM 13013 N N . THR A 1 198 ? -11.492 -6.457 -108.713 1.00 0.00 252 THR A N 4
ATOM 13014 C CA . THR A 1 198 ? -10.216 -6.871 -109.276 1.00 0.00 252 THR A CA 4
ATOM 13015 C C . THR A 1 198 ? -10.219 -6.673 -110.786 1.00 0.00 252 THR A C 4
ATOM 13016 O O . THR A 1 198 ? -9.832 -5.614 -111.267 1.00 0.00 252 THR A O 4
ATOM 13027 N N . VAL A 1 199 ? -10.655 -7.694 -111.525 1.00 0.00 253 VAL A N 4
ATOM 13028 C CA . VAL A 1 199 ? -10.693 -7.609 -112.983 1.00 0.00 253 VAL A CA 4
ATOM 13029 C C . VAL A 1 199 ? -9.381 -7.035 -113.510 1.00 0.00 253 VAL A C 4
ATOM 13030 O O . VAL A 1 199 ? -8.455 -7.777 -113.839 1.00 0.00 253 VAL A O 4
ATOM 13043 N N . ALA A 1 200 ? -9.298 -5.708 -113.551 1.00 0.00 254 ALA A N 4
ATOM 13044 C CA . ALA A 1 200 ? -8.088 -5.016 -113.997 1.00 0.00 254 ALA A CA 4
ATOM 13045 C C . ALA A 1 200 ? -7.681 -4.008 -112.927 1.00 0.00 254 ALA A C 4
ATOM 13046 O O . ALA A 1 200 ? -6.608 -4.109 -112.333 1.00 0.00 254 ALA A O 4
ATOM 13053 N N . THR A 1 201 ? -8.564 -3.041 -112.695 1.00 0.00 255 THR A N 4
ATOM 13054 C CA . THR A 1 201 ? -8.319 -2.008 -111.692 1.00 0.00 255 THR A CA 4
ATOM 13055 C C . THR A 1 201 ? -7.013 -1.277 -111.989 1.00 0.00 255 THR A C 4
ATOM 13056 O O . THR A 1 201 ? -6.162 -1.782 -112.721 1.00 0.00 255 THR A O 4
ATOM 13067 N N . ALA A 1 202 ? -6.866 -0.084 -111.419 1.00 0.00 256 ALA A N 4
ATOM 13068 C CA . ALA A 1 202 ? -5.660 0.710 -111.639 1.00 0.00 256 ALA A CA 4
ATOM 13069 C C . ALA A 1 202 ? -4.414 -0.172 -111.472 1.00 0.00 256 ALA A C 4
ATOM 13070 O O . ALA A 1 202 ? -4.082 -0.556 -110.349 1.00 0.00 256 ALA A O 4
ATOM 13077 N N . PRO A 1 203 ? -3.711 -0.507 -112.540 1.00 0.00 257 PRO A N 4
ATOM 13078 C CA . PRO A 1 203 ? -2.488 -1.364 -112.440 1.00 0.00 257 PRO A CA 4
ATOM 13079 C C . PRO A 1 203 ? -1.507 -0.862 -111.374 1.00 0.00 257 PRO A C 4
ATOM 13080 O O . PRO A 1 203 ? -0.531 -0.182 -111.690 1.00 0.00 257 PRO A O 4
ATOM 13091 N N . GLU A 1 204 ? -1.759 -1.213 -110.112 1.00 0.00 258 GLU A N 4
ATOM 13092 C CA . GLU A 1 204 ? -0.873 -0.789 -109.027 1.00 0.00 258 GLU A CA 4
ATOM 13093 C C . GLU A 1 204 ? -1.263 -1.436 -107.693 1.00 0.00 258 GLU A C 4
ATOM 13094 O O . GLU A 1 204 ? -0.396 -1.855 -106.925 1.00 0.00 258 GLU A O 4
ATOM 13106 N N . VAL A 1 205 ? -2.567 -1.495 -107.408 1.00 0.00 259 VAL A N 4
ATOM 13107 C CA . VAL A 1 205 ? -3.062 -2.067 -106.145 1.00 0.00 259 VAL A CA 4
ATOM 13108 C C . VAL A 1 205 ? -4.097 -3.160 -106.391 1.00 0.00 259 VAL A C 4
ATOM 13109 O O . VAL A 1 205 ? -4.824 -3.545 -105.477 1.00 0.00 259 VAL A O 4
ATOM 13122 N N . LYS A 1 206 ? -4.181 -3.649 -107.619 1.00 0.00 260 LYS A N 4
ATOM 13123 C CA . LYS A 1 206 ? -5.165 -4.679 -107.936 1.00 0.00 260 LYS A CA 4
ATOM 13124 C C . LYS A 1 206 ? -5.091 -5.824 -106.931 1.00 0.00 260 LYS A C 4
ATOM 13125 O O . LYS A 1 206 ? -6.117 -6.391 -106.556 1.00 0.00 260 LYS A O 4
ATOM 13144 N N . TYR A 1 207 ? -3.882 -6.148 -106.470 1.00 0.00 261 TYR A N 4
ATOM 13145 C CA . TYR A 1 207 ? -3.724 -7.210 -105.484 1.00 0.00 261 TYR A CA 4
ATOM 13146 C C . TYR A 1 207 ? -3.996 -6.652 -104.088 1.00 0.00 261 TYR A C 4
ATOM 13147 O O . TYR A 1 207 ? -4.762 -7.230 -103.317 1.00 0.00 261 TYR A O 4
ATOM 13165 N N . THR A 1 208 ? -3.348 -5.539 -103.757 1.00 0.00 262 THR A N 4
ATOM 13166 C CA . THR A 1 208 ? -3.518 -4.939 -102.442 1.00 0.00 262 THR A CA 4
ATOM 13167 C C . THR A 1 208 ? -4.996 -4.759 -102.139 1.00 0.00 262 THR A C 4
ATOM 13168 O O . THR A 1 208 ? -5.430 -4.967 -101.008 1.00 0.00 262 THR A O 4
ATOM 13179 N N . VAL A 1 209 ? -5.775 -4.389 -103.148 1.00 0.00 263 VAL A N 4
ATOM 13180 C CA . VAL A 1 209 ? -7.205 -4.215 -102.942 1.00 0.00 263 VAL A CA 4
ATOM 13181 C C . VAL A 1 209 ? -7.805 -5.541 -102.473 1.00 0.00 263 VAL A C 4
ATOM 13182 O O . VAL A 1 209 ? -8.561 -5.589 -101.505 1.00 0.00 263 VAL A O 4
ATOM 13195 N N . PHE A 1 210 ? -7.453 -6.613 -103.177 1.00 0.00 264 PHE A N 4
ATOM 13196 C CA . PHE A 1 210 ? -7.946 -7.947 -102.844 1.00 0.00 264 PHE A CA 4
ATOM 13197 C C . PHE A 1 210 ? -7.573 -8.305 -101.414 1.00 0.00 264 PHE A C 4
ATOM 13198 O O . PHE A 1 210 ? -8.352 -8.923 -100.692 1.00 0.00 264 PHE A O 4
ATOM 13215 N N . GLU A 1 211 ? -6.387 -7.895 -100.996 1.00 0.00 265 GLU A N 4
ATOM 13216 C CA . GLU A 1 211 ? -5.948 -8.159 -99.635 1.00 0.00 265 GLU A CA 4
ATOM 13217 C C . GLU A 1 211 ? -6.675 -7.236 -98.654 1.00 0.00 265 GLU A C 4
ATOM 13218 O O . GLU A 1 211 ? -7.092 -7.658 -97.575 1.00 0.00 265 GLU A O 4
ATOM 13230 N N . THR A 1 212 ? -6.779 -5.966 -99.035 1.00 0.00 266 THR A N 4
ATOM 13231 C CA . THR A 1 212 ? -7.405 -4.950 -98.194 1.00 0.00 266 THR A CA 4
ATOM 13232 C C . THR A 1 212 ? -8.916 -5.144 -98.009 1.00 0.00 266 THR A C 4
ATOM 13233 O O . THR A 1 212 ? -9.415 -5.072 -96.887 1.00 0.00 266 THR A O 4
ATOM 13244 N N . ALA A 1 213 ? -9.647 -5.349 -99.105 1.00 0.00 267 ALA A N 4
ATOM 13245 C CA . ALA A 1 213 ? -11.102 -5.500 -99.019 1.00 0.00 267 ALA A CA 4
ATOM 13246 C C . ALA A 1 213 ? -11.516 -6.743 -98.236 1.00 0.00 267 ALA A C 4
ATOM 13247 O O . ALA A 1 213 ? -12.412 -6.683 -97.395 1.00 0.00 267 ALA A O 4
ATOM 13254 N N . LEU A 1 214 ? -10.869 -7.866 -98.517 1.00 0.00 268 LEU A N 4
ATOM 13255 C CA . LEU A 1 214 ? -11.193 -9.109 -97.829 1.00 0.00 268 LEU A CA 4
ATOM 13256 C C . LEU A 1 214 ? -10.922 -8.971 -96.336 1.00 0.00 268 LEU A C 4
ATOM 13257 O O . LEU A 1 214 ? -11.758 -9.335 -95.508 1.00 0.00 268 LEU A O 4
ATOM 13273 N N . LYS A 1 215 ? -9.756 -8.438 -96.001 1.00 0.00 269 LYS A N 4
ATOM 13274 C CA . LYS A 1 215 ? -9.397 -8.251 -94.604 1.00 0.00 269 LYS A CA 4
ATOM 13275 C C . LYS A 1 215 ? -10.367 -7.282 -93.938 1.00 0.00 269 LYS A C 4
ATOM 13276 O O . LYS A 1 215 ? -10.828 -7.520 -92.821 1.00 0.00 269 LYS A O 4
ATOM 13295 N N . LYS A 1 216 ? -10.664 -6.181 -94.625 1.00 0.00 270 LYS A N 4
ATOM 13296 C CA . LYS A 1 216 ? -11.568 -5.182 -94.074 1.00 0.00 270 LYS A CA 4
ATOM 13297 C C . LYS A 1 216 ? -12.972 -5.751 -93.867 1.00 0.00 270 LYS A C 4
ATOM 13298 O O . LYS A 1 216 ? -13.577 -5.560 -92.814 1.00 0.00 270 LYS A O 4
ATOM 13317 N N . ALA A 1 217 ? -13.486 -6.446 -94.880 1.00 0.00 271 ALA A N 4
ATOM 13318 C CA . ALA A 1 217 ? -14.824 -7.028 -94.787 1.00 0.00 271 ALA A CA 4
ATOM 13319 C C . ALA A 1 217 ? -14.881 -8.061 -93.668 1.00 0.00 271 ALA A C 4
ATOM 13320 O O . ALA A 1 217 ? -15.818 -8.083 -92.872 1.00 0.00 271 ALA A O 4
ATOM 13327 N N . ILE A 1 218 ? -13.860 -8.906 -93.612 1.00 0.00 272 ILE A N 4
ATOM 13328 C CA . ILE A 1 218 ? -13.784 -9.936 -92.588 1.00 0.00 272 ILE A CA 4
ATOM 13329 C C . ILE A 1 218 ? -13.671 -9.308 -91.202 1.00 0.00 272 ILE A C 4
ATOM 13330 O O . ILE A 1 218 ? -14.262 -9.800 -90.242 1.00 0.00 272 ILE A O 4
ATOM 13346 N N . THR A 1 219 ? -12.927 -8.211 -91.105 1.00 0.00 273 THR A N 4
ATOM 13347 C CA . THR A 1 219 ? -12.766 -7.525 -89.828 1.00 0.00 273 THR A CA 4
ATOM 13348 C C . THR A 1 219 ? -14.118 -7.006 -89.333 1.00 0.00 273 THR A C 4
ATOM 13349 O O . THR A 1 219 ? -14.486 -7.181 -88.176 1.00 0.00 273 THR A O 4
ATOM 13360 N N . ALA A 1 220 ? -14.844 -6.334 -90.222 1.00 0.00 274 ALA A N 4
ATOM 13361 C CA . ALA A 1 220 ? -16.132 -5.766 -89.843 1.00 0.00 274 ALA A CA 4
ATOM 13362 C C . ALA A 1 220 ? -17.039 -6.864 -89.309 1.00 0.00 274 ALA A C 4
ATOM 13363 O O . ALA A 1 220 ? -17.626 -6.731 -88.236 1.00 0.00 274 ALA A O 4
ATOM 13370 N N . MET A 1 221 ? -17.136 -7.955 -90.053 1.00 0.00 275 MET A N 4
ATOM 13371 C CA . MET A 1 221 ? -17.957 -9.084 -89.647 1.00 0.00 275 MET A CA 4
ATOM 13372 C C . MET A 1 221 ? -17.341 -9.791 -88.439 1.00 0.00 275 MET A C 4
ATOM 13373 O O . MET A 1 221 ? -18.025 -10.508 -87.709 1.00 0.00 275 MET A O 4
ATOM 13387 N N . SER A 1 222 ? -16.042 -9.573 -88.230 1.00 0.00 276 SER A N 4
ATOM 13388 C CA . SER A 1 222 ? -15.347 -10.185 -87.099 1.00 0.00 276 SER A CA 4
ATOM 13389 C C . SER A 1 222 ? -15.674 -9.474 -85.785 1.00 0.00 276 SER A C 4
ATOM 13390 O O . SER A 1 222 ? -16.146 -10.104 -84.839 1.00 0.00 276 SER A O 4
ATOM 13398 N N . GLU A 1 223 ? -15.447 -8.161 -85.731 1.00 0.00 277 GLU A N 4
ATOM 13399 C CA . GLU A 1 223 ? -15.753 -7.397 -84.521 1.00 0.00 277 GLU A CA 4
ATOM 13400 C C . GLU A 1 223 ? -17.261 -7.233 -84.353 1.00 0.00 277 GLU A C 4
ATOM 13401 O O . GLU A 1 223 ? -17.777 -7.297 -83.242 1.00 0.00 277 GLU A O 4
ATOM 13413 N N . ALA A 1 224 ? -17.958 -7.018 -85.461 1.00 0.00 278 ALA A N 4
ATOM 13414 C CA . ALA A 1 224 ? -19.407 -6.832 -85.426 1.00 0.00 278 ALA A CA 4
ATOM 13415 C C . ALA A 1 224 ? -20.071 -7.951 -84.637 1.00 0.00 278 ALA A C 4
ATOM 13416 O O . ALA A 1 224 ? -21.235 -7.848 -84.251 1.00 0.00 278 ALA A O 4
ATOM 13423 N N . GLN A 1 225 ? -19.330 -9.023 -84.409 1.00 0.00 279 GLN A N 4
ATOM 13424 C CA . GLN A 1 225 ? -19.863 -10.158 -83.673 1.00 0.00 279 GLN A CA 4
ATOM 13425 C C . GLN A 1 225 ? -20.331 -9.733 -82.280 1.00 0.00 279 GLN A C 4
ATOM 13426 O O . GLN A 1 225 ? -21.368 -10.197 -81.805 1.00 0.00 279 GLN A O 4
ATOM 13440 N N . LYS A 1 226 ? -19.572 -8.857 -81.623 1.00 0.00 280 LYS A N 4
ATOM 13441 C CA . LYS A 1 226 ? -19.951 -8.406 -80.285 1.00 0.00 280 LYS A CA 4
ATOM 13442 C C . LYS A 1 226 ? -21.294 -7.685 -80.338 1.00 0.00 280 LYS A C 4
ATOM 13443 O O . LYS A 1 226 ? -22.070 -7.723 -79.383 1.00 0.00 280 LYS A O 4
ATOM 13462 N N . ALA A 1 227 ? -21.563 -7.036 -81.468 1.00 0.00 281 ALA A N 4
ATOM 13463 C CA . ALA A 1 227 ? -22.818 -6.314 -81.650 1.00 0.00 281 ALA A CA 4
ATOM 13464 C C . ALA A 1 227 ? -23.130 -6.153 -83.133 1.00 0.00 281 ALA A C 4
ATOM 13465 O O . ALA A 1 227 ? -22.269 -5.759 -83.918 1.00 0.00 281 ALA A O 4
ATOM 13472 N N . ALA A 1 228 ? -24.370 -6.460 -83.509 1.00 0.00 282 ALA A N 4
ATOM 13473 C CA . ALA A 1 228 ? -24.794 -6.348 -84.904 1.00 0.00 282 ALA A CA 4
ATOM 13474 C C . ALA A 1 228 ? -25.384 -4.972 -85.183 1.00 0.00 282 ALA A C 4
ATOM 13475 O O . ALA A 1 228 ? -25.777 -4.671 -86.310 1.00 0.00 282 ALA A O 4
ATOM 13482 N N . LYS A 1 229 ? -25.440 -4.143 -84.149 1.00 0.00 283 LYS A N 4
ATOM 13483 C CA . LYS A 1 229 ? -25.983 -2.787 -84.275 1.00 0.00 283 LYS A CA 4
ATOM 13484 C C . LYS A 1 229 ? -25.161 -1.804 -83.432 1.00 0.00 283 LYS A C 4
ATOM 13485 O O . LYS A 1 229 ? -24.602 -2.189 -82.404 1.00 0.00 283 LYS A O 4
ATOM 13504 N N . PRO A 1 230 ? -25.077 -0.553 -83.830 1.00 0.00 284 PRO A N 4
ATOM 13505 C CA . PRO A 1 230 ? -24.304 0.474 -83.065 1.00 0.00 284 PRO A CA 4
ATOM 13506 C C . PRO A 1 230 ? -25.003 0.862 -81.762 1.00 0.00 284 PRO A C 4
ATOM 13507 O O . PRO A 1 230 ? -26.227 0.772 -81.653 1.00 0.00 284 PRO A O 4
ATOM 13518 N N . ALA A 1 231 ? -24.220 1.289 -80.779 1.00 0.00 285 ALA A N 4
ATOM 13519 C CA . ALA A 1 231 ? -24.775 1.685 -79.490 1.00 0.00 285 ALA A CA 4
ATOM 13520 C C . ALA A 1 231 ? -23.774 2.536 -78.713 1.00 0.00 285 ALA A C 4
ATOM 13521 O O . ALA A 1 231 ? -24.198 3.497 -78.095 1.00 0.00 285 ALA A O 4
ATOM 13529 N N . PRO A 1 1 ? -62.442 0.048 -57.961 1.00 0.00 55 PRO A N 5
ATOM 13530 C CA . PRO A 1 1 ? -61.605 0.470 -59.109 1.00 0.00 55 PRO A CA 5
ATOM 13531 C C . PRO A 1 1 ? -60.126 0.404 -58.733 1.00 0.00 55 PRO A C 5
ATOM 13532 O O . PRO A 1 1 ? -59.359 -0.354 -59.326 1.00 0.00 55 PRO A O 5
ATOM 13545 N N . ALA A 1 2 ? -59.732 1.201 -57.745 1.00 0.00 56 ALA A N 5
ATOM 13546 C CA . ALA A 1 2 ? -58.340 1.220 -57.306 1.00 0.00 56 ALA A CA 5
ATOM 13547 C C . ALA A 1 2 ? -57.940 -0.137 -56.732 1.00 0.00 56 ALA A C 5
ATOM 13548 O O . ALA A 1 2 ? -58.719 -0.778 -56.028 1.00 0.00 56 ALA A O 5
ATOM 13555 N N . GLY A 1 3 ? -56.718 -0.567 -57.040 1.00 0.00 57 GLY A N 5
ATOM 13556 C CA . GLY A 1 3 ? -56.212 -1.851 -56.554 1.00 0.00 57 GLY A CA 5
ATOM 13557 C C . GLY A 1 3 ? -56.495 -2.968 -57.555 1.00 0.00 57 GLY A C 5
ATOM 13558 O O . GLY A 1 3 ? -55.997 -4.084 -57.410 1.00 0.00 57 GLY A O 5
ATOM 13562 N N . LYS A 1 4 ? -57.289 -2.659 -58.578 1.00 0.00 58 LYS A N 5
ATOM 13563 C CA . LYS A 1 4 ? -57.621 -3.645 -59.605 1.00 0.00 58 LYS A CA 5
ATOM 13564 C C . LYS A 1 4 ? -57.972 -2.947 -60.914 1.00 0.00 58 LYS A C 5
ATOM 13565 O O . LYS A 1 4 ? -59.110 -2.525 -61.118 1.00 0.00 58 LYS A O 5
ATOM 13584 N N . ALA A 1 5 ? -56.987 -2.834 -61.804 1.00 0.00 59 ALA A N 5
ATOM 13585 C CA . ALA A 1 5 ? -57.198 -2.191 -63.102 1.00 0.00 59 ALA A CA 5
ATOM 13586 C C . ALA A 1 5 ? -57.474 -3.229 -64.182 1.00 0.00 59 ALA A C 5
ATOM 13587 O O . ALA A 1 5 ? -57.965 -2.900 -65.263 1.00 0.00 59 ALA A O 5
ATOM 13594 N N . THR A 1 6 ? -57.129 -4.486 -63.897 1.00 0.00 60 THR A N 5
ATOM 13595 C CA . THR A 1 6 ? -57.315 -5.573 -64.863 1.00 0.00 60 THR A CA 5
ATOM 13596 C C . THR A 1 6 ? -57.965 -6.792 -64.212 1.00 0.00 60 THR A C 5
ATOM 13597 O O . THR A 1 6 ? -58.220 -6.810 -63.008 1.00 0.00 60 THR A O 5
ATOM 13608 N N . THR A 1 7 ? -58.241 -7.810 -65.033 1.00 0.00 61 THR A N 5
ATOM 13609 C CA . THR A 1 7 ? -58.877 -9.044 -64.562 1.00 0.00 61 THR A CA 5
ATOM 13610 C C . THR A 1 7 ? -57.908 -10.222 -64.651 1.00 0.00 61 THR A C 5
ATOM 13611 O O . THR A 1 7 ? -56.796 -10.087 -65.161 1.00 0.00 61 THR A O 5
ATOM 13622 N N . GLU A 1 8 ? -58.342 -11.378 -64.152 1.00 0.00 62 GLU A N 5
ATOM 13623 C CA . GLU A 1 8 ? -57.514 -12.578 -64.182 1.00 0.00 62 GLU A CA 5
ATOM 13624 C C . GLU A 1 8 ? -57.236 -13.004 -65.622 1.00 0.00 62 GLU A C 5
ATOM 13625 O O . GLU A 1 8 ? -56.122 -13.393 -65.956 1.00 0.00 62 GLU A O 5
ATOM 13637 N N . GLU A 1 9 ? -58.250 -12.909 -66.474 1.00 0.00 63 GLU A N 5
ATOM 13638 C CA . GLU A 1 9 ? -58.070 -13.280 -67.876 1.00 0.00 63 GLU A CA 5
ATOM 13639 C C . GLU A 1 9 ? -56.981 -12.401 -68.477 1.00 0.00 63 GLU A C 5
ATOM 13640 O O . GLU A 1 9 ? -55.928 -12.886 -68.890 1.00 0.00 63 GLU A O 5
ATOM 13652 N N . GLN A 1 10 ? -57.258 -11.106 -68.532 1.00 0.00 64 GLN A N 5
ATOM 13653 C CA . GLN A 1 10 ? -56.311 -10.155 -69.099 1.00 0.00 64 GLN A CA 5
ATOM 13654 C C . GLN A 1 10 ? -54.968 -10.243 -68.375 1.00 0.00 64 GLN A C 5
ATOM 13655 O O . GLN A 1 10 ? -53.919 -10.248 -69.012 1.00 0.00 64 GLN A O 5
ATOM 13669 N N . LYS A 1 11 ? -55.000 -10.318 -67.053 1.00 0.00 65 LYS A N 5
ATOM 13670 C CA . LYS A 1 11 ? -53.762 -10.418 -66.281 1.00 0.00 65 LYS A CA 5
ATOM 13671 C C . LYS A 1 11 ? -53.024 -11.721 -66.596 1.00 0.00 65 LYS A C 5
ATOM 13672 O O . LYS A 1 11 ? -51.806 -11.732 -66.745 1.00 0.00 65 LYS A O 5
ATOM 13691 N N . LEU A 1 12 ? -53.778 -12.812 -66.688 1.00 0.00 66 LEU A N 5
ATOM 13692 C CA . LEU A 1 12 ? -53.222 -14.137 -66.977 1.00 0.00 66 LEU A CA 5
ATOM 13693 C C . LEU A 1 12 ? -52.600 -14.212 -68.374 1.00 0.00 66 LEU A C 5
ATOM 13694 O O . LEU A 1 12 ? -51.609 -14.908 -68.584 1.00 0.00 66 LEU A O 5
ATOM 13710 N N . ILE A 1 13 ? -53.211 -13.522 -69.329 1.00 0.00 67 ILE A N 5
ATOM 13711 C CA . ILE A 1 13 ? -52.738 -13.546 -70.713 1.00 0.00 67 ILE A CA 5
ATOM 13712 C C . ILE A 1 13 ? -51.223 -13.304 -70.805 1.00 0.00 67 ILE A C 5
ATOM 13713 O O . ILE A 1 13 ? -50.601 -13.630 -71.814 1.00 0.00 67 ILE A O 5
ATOM 13729 N N . GLU A 1 14 ? -50.637 -12.722 -69.761 1.00 0.00 68 GLU A N 5
ATOM 13730 C CA . GLU A 1 14 ? -49.198 -12.445 -69.767 1.00 0.00 68 GLU A CA 5
ATOM 13731 C C . GLU A 1 14 ? -48.420 -13.676 -69.313 1.00 0.00 68 GLU A C 5
ATOM 13732 O O . GLU A 1 14 ? -47.232 -13.824 -69.597 1.00 0.00 68 GLU A O 5
ATOM 13744 N N . LYS A 1 15 ? -49.110 -14.539 -68.579 1.00 0.00 69 LYS A N 5
ATOM 13745 C CA . LYS A 1 15 ? -48.507 -15.750 -68.040 1.00 0.00 69 LYS A CA 5
ATOM 13746 C C . LYS A 1 15 ? -48.546 -16.907 -69.042 1.00 0.00 69 LYS A C 5
ATOM 13747 O O . LYS A 1 15 ? -47.648 -17.749 -69.055 1.00 0.00 69 LYS A O 5
ATOM 13766 N N . ILE A 1 16 ? -49.591 -16.959 -69.866 1.00 0.00 70 ILE A N 5
ATOM 13767 C CA . ILE A 1 16 ? -49.724 -18.038 -70.839 1.00 0.00 70 ILE A CA 5
ATOM 13768 C C . ILE A 1 16 ? -48.646 -17.949 -71.910 1.00 0.00 70 ILE A C 5
ATOM 13769 O O . ILE A 1 16 ? -48.344 -18.936 -72.582 1.00 0.00 70 ILE A O 5
ATOM 13785 N N . ASN A 1 17 ? -48.079 -16.763 -72.081 1.00 0.00 71 ASN A N 5
ATOM 13786 C CA . ASN A 1 17 ? -47.051 -16.582 -73.095 1.00 0.00 71 ASN A CA 5
ATOM 13787 C C . ASN A 1 17 ? -45.903 -17.548 -72.832 1.00 0.00 71 ASN A C 5
ATOM 13788 O O . ASN A 1 17 ? -45.416 -18.210 -73.748 1.00 0.00 71 ASN A O 5
ATOM 13799 N N . ALA A 1 18 ? -45.472 -17.627 -71.576 1.00 0.00 72 ALA A N 5
ATOM 13800 C CA . ALA A 1 18 ? -44.382 -18.518 -71.212 1.00 0.00 72 ALA A CA 5
ATOM 13801 C C . ALA A 1 18 ? -44.743 -19.966 -71.527 1.00 0.00 72 ALA A C 5
ATOM 13802 O O . ALA A 1 18 ? -43.900 -20.737 -71.987 1.00 0.00 72 ALA A O 5
ATOM 13809 N N . GLY A 1 19 ? -46.002 -20.331 -71.291 1.00 0.00 73 GLY A N 5
ATOM 13810 C CA . GLY A 1 19 ? -46.441 -21.689 -71.572 1.00 0.00 73 GLY A CA 5
ATOM 13811 C C . GLY A 1 19 ? -46.323 -21.992 -73.066 1.00 0.00 73 GLY A C 5
ATOM 13812 O O . GLY A 1 19 ? -45.905 -23.080 -73.456 1.00 0.00 73 GLY A O 5
ATOM 13816 N N . PHE A 1 20 ? -46.698 -21.019 -73.894 1.00 0.00 74 PHE A N 5
ATOM 13817 C CA . PHE A 1 20 ? -46.636 -21.188 -75.342 1.00 0.00 74 PHE A CA 5
ATOM 13818 C C . PHE A 1 20 ? -45.192 -21.282 -75.800 1.00 0.00 74 PHE A C 5
ATOM 13819 O O . PHE A 1 20 ? -44.857 -22.070 -76.680 1.00 0.00 74 PHE A O 5
ATOM 13836 N N . LYS A 1 21 ? -44.346 -20.466 -75.208 1.00 0.00 75 LYS A N 5
ATOM 13837 C CA . LYS A 1 21 ? -42.950 -20.457 -75.582 1.00 0.00 75 LYS A CA 5
ATOM 13838 C C . LYS A 1 21 ? -42.310 -21.817 -75.329 1.00 0.00 75 LYS A C 5
ATOM 13839 O O . LYS A 1 21 ? -41.448 -22.256 -76.086 1.00 0.00 75 LYS A O 5
ATOM 13858 N N . ALA A 1 22 ? -42.721 -22.468 -74.250 1.00 0.00 76 ALA A N 5
ATOM 13859 C CA . ALA A 1 22 ? -42.159 -23.765 -73.897 1.00 0.00 76 ALA A CA 5
ATOM 13860 C C . ALA A 1 22 ? -42.355 -24.783 -75.021 1.00 0.00 76 ALA A C 5
ATOM 13861 O O . ALA A 1 22 ? -41.456 -25.574 -75.300 1.00 0.00 76 ALA A O 5
ATOM 13868 N N . ALA A 1 23 ? -43.515 -24.757 -75.677 1.00 0.00 77 ALA A N 5
ATOM 13869 C CA . ALA A 1 23 ? -43.776 -25.685 -76.782 1.00 0.00 77 ALA A CA 5
ATOM 13870 C C . ALA A 1 23 ? -43.297 -25.107 -78.107 1.00 0.00 77 ALA A C 5
ATOM 13871 O O . ALA A 1 23 ? -42.704 -25.811 -78.924 1.00 0.00 77 ALA A O 5
ATOM 13878 N N . LEU A 1 24 ? -43.565 -23.825 -78.322 1.00 0.00 78 LEU A N 5
ATOM 13879 C CA . LEU A 1 24 ? -43.161 -23.179 -79.561 1.00 0.00 78 LEU A CA 5
ATOM 13880 C C . LEU A 1 24 ? -41.640 -23.185 -79.668 1.00 0.00 78 LEU A C 5
ATOM 13881 O O . LEU A 1 24 ? -41.085 -23.434 -80.737 1.00 0.00 78 LEU A O 5
ATOM 13897 N N . ALA A 1 25 ? -40.975 -22.935 -78.545 1.00 0.00 79 ALA A N 5
ATOM 13898 C CA . ALA A 1 25 ? -39.517 -22.944 -78.521 1.00 0.00 79 ALA A CA 5
ATOM 13899 C C . ALA A 1 25 ? -39.016 -24.368 -78.731 1.00 0.00 79 ALA A C 5
ATOM 13900 O O . ALA A 1 25 ? -37.890 -24.586 -79.178 1.00 0.00 79 ALA A O 5
ATOM 13907 N N . ALA A 1 26 ? -39.876 -25.331 -78.412 1.00 0.00 80 ALA A N 5
ATOM 13908 C CA . ALA A 1 26 ? -39.539 -26.740 -78.570 1.00 0.00 80 ALA A CA 5
ATOM 13909 C C . ALA A 1 26 ? -39.495 -27.111 -80.047 1.00 0.00 80 ALA A C 5
ATOM 13910 O O . ALA A 1 26 ? -38.955 -28.152 -80.420 1.00 0.00 80 ALA A O 5
ATOM 13917 N N . ALA A 1 27 ? -40.071 -26.256 -80.887 1.00 0.00 81 ALA A N 5
ATOM 13918 C CA . ALA A 1 27 ? -40.088 -26.518 -82.319 1.00 0.00 81 ALA A CA 5
ATOM 13919 C C . ALA A 1 27 ? -38.661 -26.634 -82.847 1.00 0.00 81 ALA A C 5
ATOM 13920 O O . ALA A 1 27 ? -38.369 -27.487 -83.684 1.00 0.00 81 ALA A O 5
ATOM 13927 N N . ALA A 1 28 ? -37.771 -25.774 -82.346 1.00 0.00 82 ALA A N 5
ATOM 13928 C CA . ALA A 1 28 ? -36.366 -25.785 -82.766 1.00 0.00 82 ALA A CA 5
ATOM 13929 C C . ALA A 1 28 ? -35.444 -26.063 -81.579 1.00 0.00 82 ALA A C 5
ATOM 13930 O O . ALA A 1 28 ? -34.285 -26.434 -81.761 1.00 0.00 82 ALA A O 5
ATOM 13937 N N . GLY A 1 29 ? -35.959 -25.872 -80.367 1.00 0.00 83 GLY A N 5
ATOM 13938 C CA . GLY A 1 29 ? -35.159 -26.093 -79.160 1.00 0.00 83 GLY A CA 5
ATOM 13939 C C . GLY A 1 29 ? -35.156 -27.561 -78.750 1.00 0.00 83 GLY A C 5
ATOM 13940 O O . GLY A 1 29 ? -35.249 -27.885 -77.564 1.00 0.00 83 GLY A O 5
ATOM 13944 N N . VAL A 1 30 ? -35.039 -28.447 -79.736 1.00 0.00 84 VAL A N 5
ATOM 13945 C CA . VAL A 1 30 ? -35.013 -29.888 -79.480 1.00 0.00 84 VAL A CA 5
ATOM 13946 C C . VAL A 1 30 ? -34.014 -30.565 -80.404 1.00 0.00 84 VAL A C 5
ATOM 13947 O O . VAL A 1 30 ? -33.200 -29.902 -81.048 1.00 0.00 84 VAL A O 5
ATOM 13960 N N . GLN A 1 31 ? -34.086 -31.891 -80.475 1.00 0.00 85 GLN A N 5
ATOM 13961 C CA . GLN A 1 31 ? -33.192 -32.671 -81.334 1.00 0.00 85 GLN A CA 5
ATOM 13962 C C . GLN A 1 31 ? -33.932 -32.997 -82.636 1.00 0.00 85 GLN A C 5
ATOM 13963 O O . GLN A 1 31 ? -35.076 -32.579 -82.810 1.00 0.00 85 GLN A O 5
ATOM 13977 N N . PRO A 1 32 ? -33.337 -33.725 -83.542 1.00 0.00 86 PRO A N 5
ATOM 13978 C CA . PRO A 1 32 ? -34.015 -34.077 -84.826 1.00 0.00 86 PRO A CA 5
ATOM 13979 C C . PRO A 1 32 ? -35.421 -34.627 -84.577 1.00 0.00 86 PRO A C 5
ATOM 13980 O O . PRO A 1 32 ? -35.664 -35.265 -83.555 1.00 0.00 86 PRO A O 5
ATOM 13991 N N . ALA A 1 33 ? -36.339 -34.376 -85.508 1.00 0.00 87 ALA A N 5
ATOM 13992 C CA . ALA A 1 33 ? -37.714 -34.852 -85.352 1.00 0.00 87 ALA A CA 5
ATOM 13993 C C . ALA A 1 33 ? -38.284 -34.389 -84.015 1.00 0.00 87 ALA A C 5
ATOM 13994 O O . ALA A 1 33 ? -37.740 -33.492 -83.370 1.00 0.00 87 ALA A O 5
ATOM 14001 N N . ASP A 1 34 ? -39.383 -35.009 -83.618 1.00 0.00 88 ASP A N 5
ATOM 14002 C CA . ASP A 1 34 ? -40.045 -34.666 -82.360 1.00 0.00 88 ASP A CA 5
ATOM 14003 C C . ASP A 1 34 ? -40.633 -33.250 -82.421 1.00 0.00 88 ASP A C 5
ATOM 14004 O O . ASP A 1 34 ? -41.637 -32.958 -81.773 1.00 0.00 88 ASP A O 5
ATOM 14013 N N . LYS A 1 35 ? -39.992 -32.376 -83.195 1.00 0.00 89 LYS A N 5
ATOM 14014 C CA . LYS A 1 35 ? -40.443 -30.994 -83.332 1.00 0.00 89 LYS A CA 5
ATOM 14015 C C . LYS A 1 35 ? -41.899 -30.931 -83.763 1.00 0.00 89 LYS A C 5
ATOM 14016 O O . LYS A 1 35 ? -42.594 -29.953 -83.484 1.00 0.00 89 LYS A O 5
ATOM 14035 N N . TYR A 1 36 ? -42.374 -31.986 -84.414 1.00 0.00 90 TYR A N 5
ATOM 14036 C CA . TYR A 1 36 ? -43.767 -32.036 -84.838 1.00 0.00 90 TYR A CA 5
ATOM 14037 C C . TYR A 1 36 ? -44.646 -32.545 -83.693 1.00 0.00 90 TYR A C 5
ATOM 14038 O O . TYR A 1 36 ? -45.663 -31.939 -83.358 1.00 0.00 90 TYR A O 5
ATOM 14056 N N . ARG A 1 37 ? -44.255 -33.682 -83.126 1.00 0.00 91 ARG A N 5
ATOM 14057 C CA . ARG A 1 37 ? -45.017 -34.299 -82.046 1.00 0.00 91 ARG A CA 5
ATOM 14058 C C . ARG A 1 37 ? -45.148 -33.361 -80.849 1.00 0.00 91 ARG A C 5
ATOM 14059 O O . ARG A 1 37 ? -46.214 -33.282 -80.237 1.00 0.00 91 ARG A O 5
ATOM 14080 N N . THR A 1 38 ? -44.079 -32.645 -80.511 1.00 0.00 92 THR A N 5
ATOM 14081 C CA . THR A 1 38 ? -44.125 -31.720 -79.384 1.00 0.00 92 THR A CA 5
ATOM 14082 C C . THR A 1 38 ? -45.159 -30.626 -79.612 1.00 0.00 92 THR A C 5
ATOM 14083 O O . THR A 1 38 ? -45.789 -30.155 -78.671 1.00 0.00 92 THR A O 5
ATOM 14094 N N . PHE A 1 39 ? -45.305 -30.193 -80.849 1.00 0.00 93 PHE A N 5
ATOM 14095 C CA . PHE A 1 39 ? -46.230 -29.110 -81.134 1.00 0.00 93 PHE A CA 5
ATOM 14096 C C . PHE A 1 39 ? -47.564 -29.321 -80.410 1.00 0.00 93 PHE A C 5
ATOM 14097 O O . PHE A 1 39 ? -48.007 -28.441 -79.676 1.00 0.00 93 PHE A O 5
ATOM 14114 N N . VAL A 1 40 ? -48.201 -30.477 -80.594 1.00 0.00 94 VAL A N 5
ATOM 14115 C CA . VAL A 1 40 ? -49.470 -30.741 -79.918 1.00 0.00 94 VAL A CA 5
ATOM 14116 C C . VAL A 1 40 ? -49.234 -31.254 -78.492 1.00 0.00 94 VAL A C 5
ATOM 14117 O O . VAL A 1 40 ? -49.801 -30.744 -77.526 1.00 0.00 94 VAL A O 5
ATOM 14130 N N . ALA A 1 41 ? -48.436 -32.314 -78.400 1.00 0.00 95 ALA A N 5
ATOM 14131 C CA . ALA A 1 41 ? -48.153 -32.985 -77.129 1.00 0.00 95 ALA A CA 5
ATOM 14132 C C . ALA A 1 41 ? -47.517 -32.076 -76.072 1.00 0.00 95 ALA A C 5
ATOM 14133 O O . ALA A 1 41 ? -47.849 -32.186 -74.891 1.00 0.00 95 ALA A O 5
ATOM 14140 N N . THR A 1 42 ? -46.625 -31.175 -76.471 1.00 0.00 96 THR A N 5
ATOM 14141 C CA . THR A 1 42 ? -46.005 -30.275 -75.493 1.00 0.00 96 THR A CA 5
ATOM 14142 C C . THR A 1 42 ? -46.960 -29.126 -75.163 1.00 0.00 96 THR A C 5
ATOM 14143 O O . THR A 1 42 ? -47.122 -28.755 -74.000 1.00 0.00 96 THR A O 5
ATOM 14154 N N . PHE A 1 43 ? -47.598 -28.582 -76.197 1.00 0.00 97 PHE A N 5
ATOM 14155 C CA . PHE A 1 43 ? -48.553 -27.488 -76.016 1.00 0.00 97 PHE A CA 5
ATOM 14156 C C . PHE A 1 43 ? -49.650 -27.915 -75.052 1.00 0.00 97 PHE A C 5
ATOM 14157 O O . PHE A 1 43 ? -50.341 -27.086 -74.461 1.00 0.00 97 PHE A O 5
ATOM 14174 N N . GLY A 1 44 ? -49.796 -29.224 -74.909 1.00 0.00 98 GLY A N 5
ATOM 14175 C CA . GLY A 1 44 ? -50.810 -29.766 -74.017 1.00 0.00 98 GLY A CA 5
ATOM 14176 C C . GLY A 1 44 ? -50.583 -29.233 -72.608 1.00 0.00 98 GLY A C 5
ATOM 14177 O O . GLY A 1 44 ? -51.525 -28.843 -71.920 1.00 0.00 98 GLY A O 5
ATOM 14181 N N . ALA A 1 45 ? -49.319 -29.195 -72.200 1.00 0.00 99 ALA A N 5
ATOM 14182 C CA . ALA A 1 45 ? -48.960 -28.678 -70.884 1.00 0.00 99 ALA A CA 5
ATOM 14183 C C . ALA A 1 45 ? -49.154 -27.161 -70.815 1.00 0.00 99 ALA A C 5
ATOM 14184 O O . ALA A 1 45 ? -49.562 -26.624 -69.785 1.00 0.00 99 ALA A O 5
ATOM 14191 N N . ALA A 1 46 ? -48.824 -26.473 -71.910 1.00 0.00 100 ALA A N 5
ATOM 14192 C CA . ALA A 1 46 ? -48.929 -25.012 -71.956 1.00 0.00 100 ALA A CA 5
ATOM 14193 C C . ALA A 1 46 ? -50.346 -24.532 -71.716 1.00 0.00 100 ALA A C 5
ATOM 14194 O O . ALA A 1 46 ? -50.565 -23.611 -70.929 1.00 0.00 100 ALA A O 5
ATOM 14201 N N . SER A 1 47 ? -51.311 -25.145 -72.379 1.00 0.00 101 SER A N 5
ATOM 14202 C CA . SER A 1 47 ? -52.689 -24.734 -72.188 1.00 0.00 101 SER A CA 5
ATOM 14203 C C . SER A 1 47 ? -53.173 -25.160 -70.811 1.00 0.00 101 SER A C 5
ATOM 14204 O O . SER A 1 47 ? -53.975 -24.473 -70.182 1.00 0.00 101 SER A O 5
ATOM 14212 N N . ASN A 1 48 ? -52.672 -26.300 -70.349 1.00 0.00 102 ASN A N 5
ATOM 14213 C CA . ASN A 1 48 ? -53.051 -26.818 -69.042 1.00 0.00 102 ASN A CA 5
ATOM 14214 C C . ASN A 1 48 ? -52.654 -25.842 -67.942 1.00 0.00 102 ASN A C 5
ATOM 14215 O O . ASN A 1 48 ? -53.408 -25.626 -66.995 1.00 0.00 102 ASN A O 5
ATOM 14226 N N . LYS A 1 49 ? -51.464 -25.261 -68.062 1.00 0.00 103 LYS A N 5
ATOM 14227 C CA . LYS A 1 49 ? -50.988 -24.320 -67.055 1.00 0.00 103 LYS A CA 5
ATOM 14228 C C . LYS A 1 49 ? -51.908 -23.104 -66.963 1.00 0.00 103 LYS A C 5
ATOM 14229 O O . LYS A 1 49 ? -52.332 -22.724 -65.872 1.00 0.00 103 LYS A O 5
ATOM 14248 N N . ALA A 1 50 ? -52.215 -22.495 -68.105 1.00 0.00 104 ALA A N 5
ATOM 14249 C CA . ALA A 1 50 ? -53.088 -21.325 -68.109 1.00 0.00 104 ALA A CA 5
ATOM 14250 C C . ALA A 1 50 ? -54.487 -21.706 -67.627 1.00 0.00 104 ALA A C 5
ATOM 14251 O O . ALA A 1 50 ? -55.098 -21.005 -66.820 1.00 0.00 104 ALA A O 5
ATOM 14258 N N . PHE A 1 51 ? -54.975 -22.831 -68.134 1.00 0.00 105 PHE A N 5
ATOM 14259 C CA . PHE A 1 51 ? -56.296 -23.325 -67.760 1.00 0.00 105 PHE A CA 5
ATOM 14260 C C . PHE A 1 51 ? -56.299 -23.727 -66.286 1.00 0.00 105 PHE A C 5
ATOM 14261 O O . PHE A 1 51 ? -57.268 -23.488 -65.566 1.00 0.00 105 PHE A O 5
ATOM 14278 N N . ALA A 1 52 ? -55.202 -24.340 -65.854 1.00 0.00 106 ALA A N 5
ATOM 14279 C CA . ALA A 1 52 ? -55.065 -24.780 -64.470 1.00 0.00 106 ALA A CA 5
ATOM 14280 C C . ALA A 1 52 ? -54.823 -23.598 -63.536 1.00 0.00 106 ALA A C 5
ATOM 14281 O O . ALA A 1 52 ? -55.035 -23.698 -62.327 1.00 0.00 106 ALA A O 5
ATOM 14288 N N . GLU A 1 53 ? -54.372 -22.478 -64.102 1.00 0.00 107 GLU A N 5
ATOM 14289 C CA . GLU A 1 53 ? -54.094 -21.280 -63.308 1.00 0.00 107 GLU A CA 5
ATOM 14290 C C . GLU A 1 53 ? -55.344 -20.411 -63.156 1.00 0.00 107 GLU A C 5
ATOM 14291 O O . GLU A 1 53 ? -55.622 -19.895 -62.074 1.00 0.00 107 GLU A O 5
ATOM 14303 N N . GLY A 1 54 ? -56.080 -20.233 -64.250 1.00 0.00 108 GLY A N 5
ATOM 14304 C CA . GLY A 1 54 ? -57.282 -19.402 -64.226 1.00 0.00 108 GLY A CA 5
ATOM 14305 C C . GLY A 1 54 ? -58.209 -19.790 -63.078 1.00 0.00 108 GLY A C 5
ATOM 14306 O O . GLY A 1 54 ? -58.084 -19.277 -61.965 1.00 0.00 108 GLY A O 5
ATOM 14310 N N . LEU A 1 55 ? -59.140 -20.697 -63.356 1.00 0.00 109 LEU A N 5
ATOM 14311 C CA . LEU A 1 55 ? -60.089 -21.149 -62.341 1.00 0.00 109 LEU A CA 5
ATOM 14312 C C . LEU A 1 55 ? -60.620 -19.961 -61.535 1.00 0.00 109 LEU A C 5
ATOM 14313 O O . LEU A 1 55 ? -60.293 -19.797 -60.359 1.00 0.00 109 LEU A O 5
ATOM 14329 N N . SER A 1 56 ? -61.432 -19.132 -62.179 1.00 0.00 110 SER A N 5
ATOM 14330 C CA . SER A 1 56 ? -61.995 -17.962 -61.517 1.00 0.00 110 SER A CA 5
ATOM 14331 C C . SER A 1 56 ? -62.802 -18.386 -60.303 1.00 0.00 110 SER A C 5
ATOM 14332 O O . SER A 1 56 ? -62.719 -17.778 -59.236 1.00 0.00 110 SER A O 5
ATOM 14340 N N . GLY A 1 57 ? -63.584 -19.438 -60.485 1.00 0.00 111 GLY A N 5
ATOM 14341 C CA . GLY A 1 57 ? -64.424 -19.968 -59.415 1.00 0.00 111 GLY A CA 5
ATOM 14342 C C . GLY A 1 57 ? -65.857 -19.477 -59.566 1.00 0.00 111 GLY A C 5
ATOM 14343 O O . GLY A 1 57 ? -66.118 -18.275 -59.562 1.00 0.00 111 GLY A O 5
ATOM 14347 N N . GLU A 1 58 ? -66.779 -20.420 -59.699 1.00 0.00 112 GLU A N 5
ATOM 14348 C CA . GLU A 1 58 ? -68.189 -20.085 -59.850 1.00 0.00 112 GLU A CA 5
ATOM 14349 C C . GLU A 1 58 ? -68.381 -19.077 -60.980 1.00 0.00 112 GLU A C 5
ATOM 14350 O O . GLU A 1 58 ? -69.006 -18.033 -60.793 1.00 0.00 112 GLU A O 5
ATOM 14362 N N . PRO A 1 59 ? -67.862 -19.374 -62.141 1.00 0.00 113 PRO A N 5
ATOM 14363 C CA . PRO A 1 59 ? -67.984 -18.476 -63.329 1.00 0.00 113 PRO A CA 5
ATOM 14364 C C . PRO A 1 59 ? -69.435 -18.363 -63.795 1.00 0.00 113 PRO A C 5
ATOM 14365 O O . PRO A 1 59 ? -69.856 -17.329 -64.312 1.00 0.00 113 PRO A O 5
ATOM 14376 N N . LYS A 1 60 ? -70.188 -19.441 -63.605 1.00 0.00 114 LYS A N 5
ATOM 14377 C CA . LYS A 1 60 ? -71.589 -19.464 -64.007 1.00 0.00 114 LYS A CA 5
ATOM 14378 C C . LYS A 1 60 ? -72.405 -18.511 -63.143 1.00 0.00 114 LYS A C 5
ATOM 14379 O O . LYS A 1 60 ? -72.150 -18.368 -61.947 1.00 0.00 114 LYS A O 5
ATOM 14398 N N . GLY A 1 61 ? -73.386 -17.857 -63.757 1.00 0.00 115 GLY A N 5
ATOM 14399 C CA . GLY A 1 61 ? -74.230 -16.916 -63.033 1.00 0.00 115 GLY A CA 5
ATOM 14400 C C . GLY A 1 61 ? -73.508 -15.590 -62.814 1.00 0.00 115 GLY A C 5
ATOM 14401 O O . GLY A 1 61 ? -73.905 -14.789 -61.969 1.00 0.00 115 GLY A O 5
ATOM 14405 N N . ALA A 1 62 ? -72.441 -15.365 -63.580 1.00 0.00 116 ALA A N 5
ATOM 14406 C CA . ALA A 1 62 ? -71.665 -14.130 -63.463 1.00 0.00 116 ALA A CA 5
ATOM 14407 C C . ALA A 1 62 ? -71.113 -13.709 -64.822 1.00 0.00 116 ALA A C 5
ATOM 14408 O O . ALA A 1 62 ? -70.808 -14.547 -65.669 1.00 0.00 116 ALA A O 5
ATOM 14415 N N . ALA A 1 63 ? -70.993 -12.396 -65.021 1.00 0.00 117 ALA A N 5
ATOM 14416 C CA . ALA A 1 63 ? -70.483 -11.850 -66.278 1.00 0.00 117 ALA A CA 5
ATOM 14417 C C . ALA A 1 63 ? -68.975 -11.621 -66.200 1.00 0.00 117 ALA A C 5
ATOM 14418 O O . ALA A 1 63 ? -68.387 -10.999 -67.085 1.00 0.00 117 ALA A O 5
ATOM 14425 N N . GLU A 1 64 ? -68.354 -12.123 -65.135 1.00 0.00 118 GLU A N 5
ATOM 14426 C CA . GLU A 1 64 ? -66.911 -11.964 -64.950 1.00 0.00 118 GLU A CA 5
ATOM 14427 C C . GLU A 1 64 ? -66.142 -13.123 -65.576 1.00 0.00 118 GLU A C 5
ATOM 14428 O O . GLU A 1 64 ? -64.915 -13.089 -65.657 1.00 0.00 118 GLU A O 5
ATOM 14440 N N . SER A 1 65 ? -66.867 -14.147 -66.030 1.00 0.00 119 SER A N 5
ATOM 14441 C CA . SER A 1 65 ? -66.243 -15.313 -66.665 1.00 0.00 119 SER A CA 5
ATOM 14442 C C . SER A 1 65 ? -66.814 -15.501 -68.063 1.00 0.00 119 SER A C 5
ATOM 14443 O O . SER A 1 65 ? -66.469 -16.454 -68.764 1.00 0.00 119 SER A O 5
ATOM 14451 N N . SER A 1 66 ? -67.676 -14.574 -68.468 1.00 0.00 120 SER A N 5
ATOM 14452 C CA . SER A 1 66 ? -68.278 -14.633 -69.793 1.00 0.00 120 SER A CA 5
ATOM 14453 C C . SER A 1 66 ? -67.213 -14.414 -70.856 1.00 0.00 120 SER A C 5
ATOM 14454 O O . SER A 1 66 ? -67.275 -14.988 -71.943 1.00 0.00 120 SER A O 5
ATOM 14462 N N . SER A 1 67 ? -66.228 -13.584 -70.527 1.00 0.00 121 SER A N 5
ATOM 14463 C CA . SER A 1 67 ? -65.135 -13.289 -71.441 1.00 0.00 121 SER A CA 5
ATOM 14464 C C . SER A 1 67 ? -64.102 -14.411 -71.412 1.00 0.00 121 SER A C 5
ATOM 14465 O O . SER A 1 67 ? -63.336 -14.590 -72.357 1.00 0.00 121 SER A O 5
ATOM 14473 N N . LYS A 1 68 ? -64.079 -15.149 -70.306 1.00 0.00 122 LYS A N 5
ATOM 14474 C CA . LYS A 1 68 ? -63.126 -16.240 -70.140 1.00 0.00 122 LYS A CA 5
ATOM 14475 C C . LYS A 1 68 ? -63.295 -17.264 -71.260 1.00 0.00 122 LYS A C 5
ATOM 14476 O O . LYS A 1 68 ? -62.311 -17.758 -71.812 1.00 0.00 122 LYS A O 5
ATOM 14495 N N . ALA A 1 69 ? -64.541 -17.571 -71.596 1.00 0.00 123 ALA A N 5
ATOM 14496 C CA . ALA A 1 69 ? -64.815 -18.533 -72.657 1.00 0.00 123 ALA A CA 5
ATOM 14497 C C . ALA A 1 69 ? -64.226 -18.040 -73.976 1.00 0.00 123 ALA A C 5
ATOM 14498 O O . ALA A 1 69 ? -63.703 -18.827 -74.766 1.00 0.00 123 ALA A O 5
ATOM 14505 N N . ALA A 1 70 ? -64.340 -16.738 -74.216 1.00 0.00 124 ALA A N 5
ATOM 14506 C CA . ALA A 1 70 ? -63.836 -16.165 -75.459 1.00 0.00 124 ALA A CA 5
ATOM 14507 C C . ALA A 1 70 ? -62.409 -16.624 -75.712 1.00 0.00 124 ALA A C 5
ATOM 14508 O O . ALA A 1 70 ? -62.084 -17.066 -76.808 1.00 0.00 124 ALA A O 5
ATOM 14515 N N . LEU A 1 71 ? -61.560 -16.531 -74.699 1.00 0.00 125 LEU A N 5
ATOM 14516 C CA . LEU A 1 71 ? -60.176 -16.947 -74.857 1.00 0.00 125 LEU A CA 5
ATOM 14517 C C . LEU A 1 71 ? -60.079 -18.410 -75.269 1.00 0.00 125 LEU A C 5
ATOM 14518 O O . LEU A 1 71 ? -59.304 -18.749 -76.158 1.00 0.00 125 LEU A O 5
ATOM 14534 N N . THR A 1 72 ? -60.834 -19.278 -74.614 1.00 0.00 126 THR A N 5
ATOM 14535 C CA . THR A 1 72 ? -60.756 -20.695 -74.935 1.00 0.00 126 THR A CA 5
ATOM 14536 C C . THR A 1 72 ? -61.210 -20.961 -76.360 1.00 0.00 126 THR A C 5
ATOM 14537 O O . THR A 1 72 ? -60.497 -21.595 -77.138 1.00 0.00 126 THR A O 5
ATOM 14548 N N . SER A 1 73 ? -62.406 -20.502 -76.696 1.00 0.00 127 SER A N 5
ATOM 14549 C CA . SER A 1 73 ? -62.946 -20.728 -78.027 1.00 0.00 127 SER A CA 5
ATOM 14550 C C . SER A 1 73 ? -62.021 -20.146 -79.086 1.00 0.00 127 SER A C 5
ATOM 14551 O O . SER A 1 73 ? -61.786 -20.763 -80.125 1.00 0.00 127 SER A O 5
ATOM 14559 N N . LYS A 1 74 ? -61.492 -18.963 -78.815 1.00 0.00 128 LYS A N 5
ATOM 14560 C CA . LYS A 1 74 ? -60.586 -18.320 -79.752 1.00 0.00 128 LYS A CA 5
ATOM 14561 C C . LYS A 1 74 ? -59.291 -19.133 -79.867 1.00 0.00 128 LYS A C 5
ATOM 14562 O O . LYS A 1 74 ? -58.743 -19.292 -80.956 1.00 0.00 128 LYS A O 5
ATOM 14581 N N . LEU A 1 75 ? -58.808 -19.660 -78.737 1.00 0.00 129 LEU A N 5
ATOM 14582 C CA . LEU A 1 75 ? -57.577 -20.458 -78.741 1.00 0.00 129 LEU A CA 5
ATOM 14583 C C . LEU A 1 75 ? -57.876 -21.896 -79.172 1.00 0.00 129 LEU A C 5
ATOM 14584 O O . LEU A 1 75 ? -56.991 -22.615 -79.619 1.00 0.00 129 LEU A O 5
ATOM 14600 N N . ASP A 1 76 ? -59.129 -22.305 -79.049 1.00 0.00 130 ASP A N 5
ATOM 14601 C CA . ASP A 1 76 ? -59.507 -23.658 -79.446 1.00 0.00 130 ASP A CA 5
ATOM 14602 C C . ASP A 1 76 ? -59.656 -23.753 -80.961 1.00 0.00 130 ASP A C 5
ATOM 14603 O O . ASP A 1 76 ? -58.954 -24.523 -81.618 1.00 0.00 130 ASP A O 5
ATOM 14612 N N . ALA A 1 77 ? -60.588 -22.979 -81.504 1.00 0.00 131 ALA A N 5
ATOM 14613 C CA . ALA A 1 77 ? -60.839 -22.991 -82.939 1.00 0.00 131 ALA A CA 5
ATOM 14614 C C . ALA A 1 77 ? -59.622 -22.525 -83.736 1.00 0.00 131 ALA A C 5
ATOM 14615 O O . ALA A 1 77 ? -59.282 -23.121 -84.756 1.00 0.00 131 ALA A O 5
ATOM 14622 N N . ALA A 1 78 ? -58.975 -21.456 -83.283 1.00 0.00 132 ALA A N 5
ATOM 14623 C CA . ALA A 1 78 ? -57.810 -20.933 -83.992 1.00 0.00 132 ALA A CA 5
ATOM 14624 C C . ALA A 1 78 ? -56.663 -21.935 -84.007 1.00 0.00 132 ALA A C 5
ATOM 14625 O O . ALA A 1 78 ? -56.014 -22.128 -85.029 1.00 0.00 132 ALA A O 5
ATOM 14632 N N . TYR A 1 79 ? -56.409 -22.562 -82.867 1.00 0.00 133 TYR A N 5
ATOM 14633 C CA . TYR A 1 79 ? -55.323 -23.533 -82.768 1.00 0.00 133 TYR A CA 5
ATOM 14634 C C . TYR A 1 79 ? -55.548 -24.690 -83.735 1.00 0.00 133 TYR A C 5
ATOM 14635 O O . TYR A 1 79 ? -54.654 -25.066 -84.494 1.00 0.00 133 TYR A O 5
ATOM 14653 N N . LYS A 1 80 ? -56.753 -25.246 -83.700 1.00 0.00 134 LYS A N 5
ATOM 14654 C CA . LYS A 1 80 ? -57.105 -26.361 -84.574 1.00 0.00 134 LYS A CA 5
ATOM 14655 C C . LYS A 1 80 ? -57.278 -25.884 -86.016 1.00 0.00 134 LYS A C 5
ATOM 14656 O O . LYS A 1 80 ? -56.856 -26.549 -86.960 1.00 0.00 134 LYS A O 5
ATOM 14675 N N . LEU A 1 81 ? -57.893 -24.720 -86.182 1.00 0.00 135 LEU A N 5
ATOM 14676 C CA . LEU A 1 81 ? -58.109 -24.177 -87.516 1.00 0.00 135 LEU A CA 5
ATOM 14677 C C . LEU A 1 81 ? -56.782 -23.768 -88.138 1.00 0.00 135 LEU A C 5
ATOM 14678 O O . LEU A 1 81 ? -56.543 -23.992 -89.324 1.00 0.00 135 LEU A O 5
ATOM 14694 N N . ALA A 1 82 ? -55.922 -23.175 -87.323 1.00 0.00 136 ALA A N 5
ATOM 14695 C CA . ALA A 1 82 ? -54.618 -22.745 -87.790 1.00 0.00 136 ALA A CA 5
ATOM 14696 C C . ALA A 1 82 ? -53.798 -23.947 -88.251 1.00 0.00 136 ALA A C 5
ATOM 14697 O O . ALA A 1 82 ? -53.140 -23.902 -89.290 1.00 0.00 136 ALA A O 5
ATOM 14704 N N . TYR A 1 83 ? -53.855 -25.027 -87.476 1.00 0.00 137 TYR A N 5
ATOM 14705 C CA . TYR A 1 83 ? -53.130 -26.247 -87.816 1.00 0.00 137 TYR A CA 5
ATOM 14706 C C . TYR A 1 83 ? -53.710 -26.905 -89.064 1.00 0.00 137 TYR A C 5
ATOM 14707 O O . TYR A 1 83 ? -52.971 -27.418 -89.905 1.00 0.00 137 TYR A O 5
ATOM 14725 N N . LYS A 1 84 ? -55.032 -26.888 -89.185 1.00 0.00 138 LYS A N 5
ATOM 14726 C CA . LYS A 1 84 ? -55.686 -27.486 -90.342 1.00 0.00 138 LYS A CA 5
ATOM 14727 C C . LYS A 1 84 ? -55.125 -26.858 -91.614 1.00 0.00 138 LYS A C 5
ATOM 14728 O O . LYS A 1 84 ? -54.930 -27.530 -92.624 1.00 0.00 138 LYS A O 5
ATOM 14747 N N . THR A 1 85 ? -54.851 -25.567 -91.547 1.00 0.00 139 THR A N 5
ATOM 14748 C CA . THR A 1 85 ? -54.286 -24.861 -92.685 1.00 0.00 139 THR A CA 5
ATOM 14749 C C . THR A 1 85 ? -52.935 -25.477 -93.055 1.00 0.00 139 THR A C 5
ATOM 14750 O O . THR A 1 85 ? -52.547 -25.487 -94.222 1.00 0.00 139 THR A O 5
ATOM 14761 N N . ALA A 1 86 ? -52.213 -25.966 -92.044 1.00 0.00 140 ALA A N 5
ATOM 14762 C CA . ALA A 1 86 ? -50.892 -26.554 -92.268 1.00 0.00 140 ALA A CA 5
ATOM 14763 C C . ALA A 1 86 ? -50.960 -27.729 -93.246 1.00 0.00 140 ALA A C 5
ATOM 14764 O O . ALA A 1 86 ? -50.148 -27.819 -94.167 1.00 0.00 140 ALA A O 5
ATOM 14771 N N . GLU A 1 87 ? -51.927 -28.621 -93.054 1.00 0.00 141 GLU A N 5
ATOM 14772 C CA . GLU A 1 87 ? -52.064 -29.765 -93.951 1.00 0.00 141 GLU A CA 5
ATOM 14773 C C . GLU A 1 87 ? -52.664 -29.332 -95.283 1.00 0.00 141 GLU A C 5
ATOM 14774 O O . GLU A 1 87 ? -52.632 -30.079 -96.262 1.00 0.00 141 GLU A O 5
ATOM 14786 N N . GLY A 1 88 ? -53.202 -28.111 -95.321 1.00 0.00 142 GLY A N 5
ATOM 14787 C CA . GLY A 1 88 ? -53.797 -27.577 -96.545 1.00 0.00 142 GLY A CA 5
ATOM 14788 C C . GLY A 1 88 ? -52.768 -26.779 -97.343 1.00 0.00 142 GLY A C 5
ATOM 14789 O O . GLY A 1 88 ? -52.782 -26.787 -98.574 1.00 0.00 142 GLY A O 5
ATOM 14793 N N . ALA A 1 89 ? -51.879 -26.093 -96.632 1.00 0.00 143 ALA A N 5
ATOM 14794 C CA . ALA A 1 89 ? -50.843 -25.293 -97.278 1.00 0.00 143 ALA A CA 5
ATOM 14795 C C . ALA A 1 89 ? -49.769 -26.184 -97.885 1.00 0.00 143 ALA A C 5
ATOM 14796 O O . ALA A 1 89 ? -49.528 -27.295 -97.412 1.00 0.00 143 ALA A O 5
ATOM 14803 N N . THR A 1 90 ? -49.130 -25.691 -98.938 1.00 0.00 144 THR A N 5
ATOM 14804 C CA . THR A 1 90 ? -48.083 -26.449 -99.613 1.00 0.00 144 THR A CA 5
ATOM 14805 C C . THR A 1 90 ? -46.821 -26.543 -98.734 1.00 0.00 144 THR A C 5
ATOM 14806 O O . THR A 1 90 ? -46.373 -25.528 -98.202 1.00 0.00 144 THR A O 5
ATOM 14817 N N . PRO A 1 91 ? -46.221 -27.711 -98.574 1.00 0.00 145 PRO A N 5
ATOM 14818 C CA . PRO A 1 91 ? -44.981 -27.845 -97.746 1.00 0.00 145 PRO A CA 5
ATOM 14819 C C . PRO A 1 91 ? -43.934 -26.780 -98.116 1.00 0.00 145 PRO A C 5
ATOM 14820 O O . PRO A 1 91 ? -44.043 -26.150 -99.165 1.00 0.00 145 PRO A O 5
ATOM 14831 N N . GLU A 1 92 ? -42.921 -26.594 -97.257 1.00 0.00 146 GLU A N 5
ATOM 14832 C CA . GLU A 1 92 ? -41.861 -25.617 -97.516 1.00 0.00 146 GLU A CA 5
ATOM 14833 C C . GLU A 1 92 ? -42.304 -24.206 -97.130 1.00 0.00 146 GLU A C 5
ATOM 14834 O O . GLU A 1 92 ? -41.595 -23.234 -97.394 1.00 0.00 146 GLU A O 5
ATOM 14846 N N . ALA A 1 93 ? -43.468 -24.095 -96.499 1.00 0.00 147 ALA A N 5
ATOM 14847 C CA . ALA A 1 93 ? -43.972 -22.790 -96.084 1.00 0.00 147 ALA A CA 5
ATOM 14848 C C . ALA A 1 93 ? -45.223 -22.938 -95.225 1.00 0.00 147 ALA A C 5
ATOM 14849 O O . ALA A 1 93 ? -45.703 -21.968 -94.638 1.00 0.00 147 ALA A O 5
ATOM 14856 N N . LYS A 1 94 ? -45.753 -24.155 -95.163 1.00 0.00 148 LYS A N 5
ATOM 14857 C CA . LYS A 1 94 ? -46.955 -24.411 -94.379 1.00 0.00 148 LYS A CA 5
ATOM 14858 C C . LYS A 1 94 ? -46.713 -24.168 -92.889 1.00 0.00 148 LYS A C 5
ATOM 14859 O O . LYS A 1 94 ? -47.642 -23.832 -92.158 1.00 0.00 148 LYS A O 5
ATOM 14878 N N . TYR A 1 95 ? -45.469 -24.338 -92.441 1.00 0.00 149 TYR A N 5
ATOM 14879 C CA . TYR A 1 95 ? -45.152 -24.128 -91.027 1.00 0.00 149 TYR A CA 5
ATOM 14880 C C . TYR A 1 95 ? -45.224 -22.639 -90.669 1.00 0.00 149 TYR A C 5
ATOM 14881 O O . TYR A 1 95 ? -45.821 -22.272 -89.658 1.00 0.00 149 TYR A O 5
ATOM 14899 N N . ASP A 1 96 ? -44.602 -21.785 -91.481 1.00 0.00 150 ASP A N 5
ATOM 14900 C CA . ASP A 1 96 ? -44.608 -20.355 -91.196 1.00 0.00 150 ASP A CA 5
ATOM 14901 C C . ASP A 1 96 ? -46.032 -19.817 -91.166 1.00 0.00 150 ASP A C 5
ATOM 14902 O O . ASP A 1 96 ? -46.418 -19.112 -90.232 1.00 0.00 150 ASP A O 5
ATOM 14911 N N . ALA A 1 97 ? -46.814 -20.154 -92.184 1.00 0.00 151 ALA A N 5
ATOM 14912 C CA . ALA A 1 97 ? -48.196 -19.696 -92.247 1.00 0.00 151 ALA A CA 5
ATOM 14913 C C . ALA A 1 97 ? -49.002 -20.256 -91.079 1.00 0.00 151 ALA A C 5
ATOM 14914 O O . ALA A 1 97 ? -49.793 -19.543 -90.462 1.00 0.00 151 ALA A O 5
ATOM 14921 N N . TYR A 1 98 ? -48.800 -21.537 -90.786 1.00 0.00 152 TYR A N 5
ATOM 14922 C CA . TYR A 1 98 ? -49.519 -22.182 -89.692 1.00 0.00 152 TYR A CA 5
ATOM 14923 C C . TYR A 1 98 ? -49.182 -21.536 -88.352 1.00 0.00 152 TYR A C 5
ATOM 14924 O O . TYR A 1 98 ? -50.069 -21.164 -87.585 1.00 0.00 152 TYR A O 5
ATOM 14942 N N . VAL A 1 99 ? -47.893 -21.430 -88.076 1.00 0.00 153 VAL A N 5
ATOM 14943 C CA . VAL A 1 99 ? -47.433 -20.856 -86.825 1.00 0.00 153 VAL A CA 5
ATOM 14944 C C . VAL A 1 99 ? -47.765 -19.368 -86.745 1.00 0.00 153 VAL A C 5
ATOM 14945 O O . VAL A 1 99 ? -48.179 -18.873 -85.698 1.00 0.00 153 VAL A O 5
ATOM 14958 N N . ALA A 1 100 ? -47.587 -18.659 -87.855 1.00 0.00 154 ALA A N 5
ATOM 14959 C CA . ALA A 1 100 ? -47.880 -17.231 -87.882 1.00 0.00 154 ALA A CA 5
ATOM 14960 C C . ALA A 1 100 ? -49.353 -16.985 -87.567 1.00 0.00 154 ALA A C 5
ATOM 14961 O O . ALA A 1 100 ? -49.701 -16.036 -86.871 1.00 0.00 154 ALA A O 5
ATOM 14968 N N . THR A 1 101 ? -50.219 -17.836 -88.104 1.00 0.00 155 THR A N 5
ATOM 14969 C CA . THR A 1 101 ? -51.652 -17.669 -87.875 1.00 0.00 155 THR A CA 5
ATOM 14970 C C . THR A 1 101 ? -51.917 -17.463 -86.382 1.00 0.00 155 THR A C 5
ATOM 14971 O O . THR A 1 101 ? -52.506 -16.461 -85.983 1.00 0.00 155 THR A O 5
ATOM 14982 N N . LEU A 1 102 ? -51.469 -18.410 -85.563 1.00 0.00 156 LEU A N 5
ATOM 14983 C CA . LEU A 1 102 ? -51.648 -18.336 -84.111 1.00 0.00 156 LEU A CA 5
ATOM 14984 C C . LEU A 1 102 ? -51.046 -17.054 -83.533 1.00 0.00 156 LEU A C 5
ATOM 14985 O O . LEU A 1 102 ? -51.456 -16.590 -82.468 1.00 0.00 156 LEU A O 5
ATOM 15001 N N . SER A 1 103 ? -50.067 -16.496 -84.227 1.00 0.00 157 SER A N 5
ATOM 15002 C CA . SER A 1 103 ? -49.424 -15.281 -83.735 1.00 0.00 157 SER A CA 5
ATOM 15003 C C . SER A 1 103 ? -50.389 -14.098 -83.761 1.00 0.00 157 SER A C 5
ATOM 15004 O O . SER A 1 103 ? -50.678 -13.513 -82.717 1.00 0.00 157 SER A O 5
ATOM 15012 N N . GLU A 1 104 ? -50.889 -13.738 -84.943 1.00 0.00 158 GLU A N 5
ATOM 15013 C CA . GLU A 1 104 ? -51.813 -12.612 -85.027 1.00 0.00 158 GLU A CA 5
ATOM 15014 C C . GLU A 1 104 ? -53.076 -12.922 -84.232 1.00 0.00 158 GLU A C 5
ATOM 15015 O O . GLU A 1 104 ? -53.702 -12.024 -83.669 1.00 0.00 158 GLU A O 5
ATOM 15027 N N . ALA A 1 105 ? -53.429 -14.203 -84.166 1.00 0.00 159 ALA A N 5
ATOM 15028 C CA . ALA A 1 105 ? -54.598 -14.620 -83.408 1.00 0.00 159 ALA A CA 5
ATOM 15029 C C . ALA A 1 105 ? -54.350 -14.348 -81.930 1.00 0.00 159 ALA A C 5
ATOM 15030 O O . ALA A 1 105 ? -55.233 -13.918 -81.199 1.00 0.00 159 ALA A O 5
ATOM 15037 N N . LEU A 1 106 ? -53.128 -14.625 -81.505 1.00 0.00 160 LEU A N 5
ATOM 15038 C CA . LEU A 1 106 ? -52.742 -14.416 -80.122 1.00 0.00 160 LEU A CA 5
ATOM 15039 C C . LEU A 1 106 ? -52.613 -12.923 -79.798 1.00 0.00 160 LEU A C 5
ATOM 15040 O O . LEU A 1 106 ? -53.012 -12.477 -78.722 1.00 0.00 160 LEU A O 5
ATOM 15056 N N . ARG A 1 107 ? -52.035 -12.163 -80.725 1.00 0.00 161 ARG A N 5
ATOM 15057 C CA . ARG A 1 107 ? -51.837 -10.728 -80.520 1.00 0.00 161 ARG A CA 5
ATOM 15058 C C . ARG A 1 107 ? -53.149 -9.942 -80.538 1.00 0.00 161 ARG A C 5
ATOM 15059 O O . ARG A 1 107 ? -53.304 -8.981 -79.784 1.00 0.00 161 ARG A O 5
ATOM 15080 N N . ILE A 1 108 ? -54.079 -10.318 -81.413 1.00 0.00 162 ILE A N 5
ATOM 15081 C CA . ILE A 1 108 ? -55.340 -9.584 -81.507 1.00 0.00 162 ILE A CA 5
ATOM 15082 C C . ILE A 1 108 ? -56.074 -9.581 -80.165 1.00 0.00 162 ILE A C 5
ATOM 15083 O O . ILE A 1 108 ? -56.723 -8.597 -79.813 1.00 0.00 162 ILE A O 5
ATOM 15099 N N . ILE A 1 109 ? -55.964 -10.672 -79.412 1.00 0.00 163 ILE A N 5
ATOM 15100 C CA . ILE A 1 109 ? -56.625 -10.744 -78.114 1.00 0.00 163 ILE A CA 5
ATOM 15101 C C . ILE A 1 109 ? -56.088 -9.674 -77.172 1.00 0.00 163 ILE A C 5
ATOM 15102 O O . ILE A 1 109 ? -56.859 -8.956 -76.534 1.00 0.00 163 ILE A O 5
ATOM 15118 N N . ALA A 1 110 ? -54.772 -9.566 -77.089 1.00 0.00 164 ALA A N 5
ATOM 15119 C CA . ALA A 1 110 ? -54.162 -8.572 -76.223 1.00 0.00 164 ALA A CA 5
ATOM 15120 C C . ALA A 1 110 ? -54.552 -7.171 -76.680 1.00 0.00 164 ALA A C 5
ATOM 15121 O O . ALA A 1 110 ? -54.838 -6.293 -75.867 1.00 0.00 164 ALA A O 5
ATOM 15128 N N . GLY A 1 111 ? -54.579 -6.978 -77.997 1.00 0.00 165 GLY A N 5
ATOM 15129 C CA . GLY A 1 111 ? -54.954 -5.692 -78.568 1.00 0.00 165 GLY A CA 5
ATOM 15130 C C . GLY A 1 111 ? -56.415 -5.369 -78.273 1.00 0.00 165 GLY A C 5
ATOM 15131 O O . GLY A 1 111 ? -56.761 -4.229 -77.959 1.00 0.00 165 GLY A O 5
ATOM 15135 N N . THR A 1 112 ? -57.271 -6.381 -78.389 1.00 0.00 166 THR A N 5
ATOM 15136 C CA . THR A 1 112 ? -58.700 -6.197 -78.145 1.00 0.00 166 THR A CA 5
ATOM 15137 C C . THR A 1 112 ? -58.975 -5.956 -76.664 1.00 0.00 166 THR A C 5
ATOM 15138 O O . THR A 1 112 ? -59.486 -4.903 -76.285 1.00 0.00 166 THR A O 5
ATOM 15149 N N . LEU A 1 113 ? -58.642 -6.938 -75.830 1.00 0.00 167 LEU A N 5
ATOM 15150 C CA . LEU A 1 113 ? -58.871 -6.810 -74.394 1.00 0.00 167 LEU A CA 5
ATOM 15151 C C . LEU A 1 113 ? -57.884 -5.819 -73.780 1.00 0.00 167 LEU A C 5
ATOM 15152 O O . LEU A 1 113 ? -57.139 -6.160 -72.863 1.00 0.00 167 LEU A O 5
ATOM 15168 N N . GLU A 1 114 ? -57.888 -4.590 -74.290 1.00 0.00 168 GLU A N 5
ATOM 15169 C CA . GLU A 1 114 ? -56.992 -3.561 -73.775 1.00 0.00 168 GLU A CA 5
ATOM 15170 C C . GLU A 1 114 ? -57.400 -2.187 -74.298 1.00 0.00 168 GLU A C 5
ATOM 15171 O O . GLU A 1 114 ? -56.663 -1.551 -75.051 1.00 0.00 168 GLU A O 5
ATOM 15183 N N . VAL A 1 115 ? -58.587 -1.743 -73.907 1.00 0.00 169 VAL A N 5
ATOM 15184 C CA . VAL A 1 115 ? -59.091 -0.448 -74.355 1.00 0.00 169 VAL A CA 5
ATOM 15185 C C . VAL A 1 115 ? -58.209 0.685 -73.835 1.00 0.00 169 VAL A C 5
ATOM 15186 O O . VAL A 1 115 ? -57.894 1.622 -74.569 1.00 0.00 169 VAL A O 5
ATOM 15199 N N . HIS A 1 116 ? -57.803 0.589 -72.570 1.00 0.00 170 HIS A N 5
ATOM 15200 C CA . HIS A 1 116 ? -56.944 1.609 -71.964 1.00 0.00 170 HIS A CA 5
ATOM 15201 C C . HIS A 1 116 ? -55.944 0.965 -71.008 1.00 0.00 170 HIS A C 5
ATOM 15202 O O . HIS A 1 116 ? -56.285 0.037 -70.274 1.00 0.00 170 HIS A O 5
ATOM 15216 N N . ALA A 1 117 ? -54.710 1.468 -71.011 1.00 0.00 171 ALA A N 5
ATOM 15217 C CA . ALA A 1 117 ? -53.671 0.936 -70.129 1.00 0.00 171 ALA A CA 5
ATOM 15218 C C . ALA A 1 117 ? -53.684 1.680 -68.801 1.00 0.00 171 ALA A C 5
ATOM 15219 O O . ALA A 1 117 ? -53.291 1.141 -67.767 1.00 0.00 171 ALA A O 5
ATOM 15226 N N . VAL A 1 118 ? -54.127 2.930 -68.850 1.00 0.00 172 VAL A N 5
ATOM 15227 C CA . VAL A 1 118 ? -54.180 3.763 -67.658 1.00 0.00 172 VAL A CA 5
ATOM 15228 C C . VAL A 1 118 ? -55.390 3.406 -66.802 1.00 0.00 172 VAL A C 5
ATOM 15229 O O . VAL A 1 118 ? -56.526 3.427 -67.276 1.00 0.00 172 VAL A O 5
ATOM 15242 N N . LYS A 1 119 ? -55.138 3.068 -65.541 1.00 0.00 173 LYS A N 5
ATOM 15243 C CA . LYS A 1 119 ? -56.213 2.697 -64.631 1.00 0.00 173 LYS A CA 5
ATOM 15244 C C . LYS A 1 119 ? -57.061 3.924 -64.265 1.00 0.00 173 LYS A C 5
ATOM 15245 O O . LYS A 1 119 ? -56.569 5.051 -64.343 1.00 0.00 173 LYS A O 5
ATOM 15264 N N . PRO A 1 120 ? -58.307 3.752 -63.862 1.00 0.00 174 PRO A N 5
ATOM 15265 C CA . PRO A 1 120 ? -59.177 4.912 -63.480 1.00 0.00 174 PRO A CA 5
ATOM 15266 C C . PRO A 1 120 ? -58.538 5.782 -62.396 1.00 0.00 174 PRO A C 5
ATOM 15267 O O . PRO A 1 120 ? -57.990 5.269 -61.421 1.00 0.00 174 PRO A O 5
ATOM 15278 N N . ALA A 1 121 ? -58.623 7.101 -62.571 1.00 0.00 175 ALA A N 5
ATOM 15279 C CA . ALA A 1 121 ? -58.064 8.046 -61.600 1.00 0.00 175 ALA A CA 5
ATOM 15280 C C . ALA A 1 121 ? -59.146 9.002 -61.112 1.00 0.00 175 ALA A C 5
ATOM 15281 O O . ALA A 1 121 ? -58.917 9.811 -60.212 1.00 0.00 175 ALA A O 5
ATOM 15288 N N . ALA A 1 122 ? -60.325 8.908 -61.720 1.00 0.00 176 ALA A N 5
ATOM 15289 C CA . ALA A 1 122 ? -61.437 9.775 -61.346 1.00 0.00 176 ALA A CA 5
ATOM 15290 C C . ALA A 1 122 ? -61.005 11.238 -61.403 1.00 0.00 176 ALA A C 5
ATOM 15291 O O . ALA A 1 122 ? -60.782 11.785 -62.484 1.00 0.00 176 ALA A O 5
ATOM 15298 N N . GLU A 1 123 ? -60.879 11.865 -60.237 1.00 0.00 177 GLU A N 5
ATOM 15299 C CA . GLU A 1 123 ? -60.464 13.264 -60.170 1.00 0.00 177 GLU A CA 5
ATOM 15300 C C . GLU A 1 123 ? -58.941 13.350 -60.156 1.00 0.00 177 GLU A C 5
ATOM 15301 O O . GLU A 1 123 ? -58.280 12.704 -59.343 1.00 0.00 177 GLU A O 5
ATOM 15313 N N . GLU A 1 124 ? -58.389 14.150 -61.062 1.00 0.00 178 GLU A N 5
ATOM 15314 C CA . GLU A 1 124 ? -56.941 14.309 -61.142 1.00 0.00 178 GLU A CA 5
ATOM 15315 C C . GLU A 1 124 ? -56.394 14.882 -59.838 1.00 0.00 178 GLU A C 5
ATOM 15316 O O . GLU A 1 124 ? -57.131 15.487 -59.060 1.00 0.00 178 GLU A O 5
ATOM 15328 N N . VAL A 1 125 ? -55.100 14.688 -59.607 1.00 0.00 179 VAL A N 5
ATOM 15329 C CA . VAL A 1 125 ? -54.474 15.192 -58.392 1.00 0.00 179 VAL A CA 5
ATOM 15330 C C . VAL A 1 125 ? -54.311 16.706 -58.468 1.00 0.00 179 VAL A C 5
ATOM 15331 O O . VAL A 1 125 ? -53.742 17.232 -59.424 1.00 0.00 179 VAL A O 5
ATOM 15344 N N . LYS A 1 126 ? -54.819 17.400 -57.455 1.00 0.00 180 LYS A N 5
ATOM 15345 C CA . LYS A 1 126 ? -54.728 18.853 -57.418 1.00 0.00 180 LYS A CA 5
ATOM 15346 C C . LYS A 1 126 ? -53.305 19.294 -57.089 1.00 0.00 180 LYS A C 5
ATOM 15347 O O . LYS A 1 126 ? -52.633 18.685 -56.255 1.00 0.00 180 LYS A O 5
ATOM 15366 N N . VAL A 1 127 ? -52.853 20.356 -57.747 1.00 0.00 181 VAL A N 5
ATOM 15367 C CA . VAL A 1 127 ? -51.508 20.870 -57.515 1.00 0.00 181 VAL A CA 5
ATOM 15368 C C . VAL A 1 127 ? -51.476 21.719 -56.246 1.00 0.00 181 VAL A C 5
ATOM 15369 O O . VAL A 1 127 ? -51.553 22.945 -56.301 1.00 0.00 181 VAL A O 5
ATOM 15382 N N . ILE A 1 128 ? -51.361 21.049 -55.099 1.00 0.00 182 ILE A N 5
ATOM 15383 C CA . ILE A 1 128 ? -51.318 21.737 -53.806 1.00 0.00 182 ILE A CA 5
ATOM 15384 C C . ILE A 1 128 ? -50.245 21.130 -52.901 1.00 0.00 182 ILE A C 5
ATOM 15385 O O . ILE A 1 128 ? -50.543 20.354 -51.997 1.00 0.00 182 ILE A O 5
ATOM 15401 N N . PRO A 1 129 ? -49.003 21.478 -53.124 1.00 0.00 183 PRO A N 5
ATOM 15402 C CA . PRO A 1 129 ? -47.860 20.962 -52.307 1.00 0.00 183 PRO A CA 5
ATOM 15403 C C . PRO A 1 129 ? -48.080 21.197 -50.810 1.00 0.00 183 PRO A C 5
ATOM 15404 O O . PRO A 1 129 ? -47.716 20.364 -49.980 1.00 0.00 183 PRO A O 5
ATOM 15415 N N . ALA A 1 130 ? -48.681 22.334 -50.482 1.00 0.00 184 ALA A N 5
ATOM 15416 C CA . ALA A 1 130 ? -48.953 22.677 -49.091 1.00 0.00 184 ALA A CA 5
ATOM 15417 C C . ALA A 1 130 ? -49.955 21.701 -48.486 1.00 0.00 184 ALA A C 5
ATOM 15418 O O . ALA A 1 130 ? -50.750 21.088 -49.199 1.00 0.00 184 ALA A O 5
ATOM 15425 N N . GLY A 1 131 ? -49.909 21.562 -47.167 1.00 0.00 185 GLY A N 5
ATOM 15426 C CA . GLY A 1 131 ? -50.815 20.659 -46.467 1.00 0.00 185 GLY A CA 5
ATOM 15427 C C . GLY A 1 131 ? -50.254 20.292 -45.099 1.00 0.00 185 GLY A C 5
ATOM 15428 O O . GLY A 1 131 ? -49.344 19.473 -44.997 1.00 0.00 185 GLY A O 5
ATOM 15432 N N . GLU A 1 132 ? -50.805 20.915 -44.057 1.00 0.00 186 GLU A N 5
ATOM 15433 C CA . GLU A 1 132 ? -50.368 20.673 -42.680 1.00 0.00 186 GLU A CA 5
ATOM 15434 C C . GLU A 1 132 ? -49.166 21.548 -42.343 1.00 0.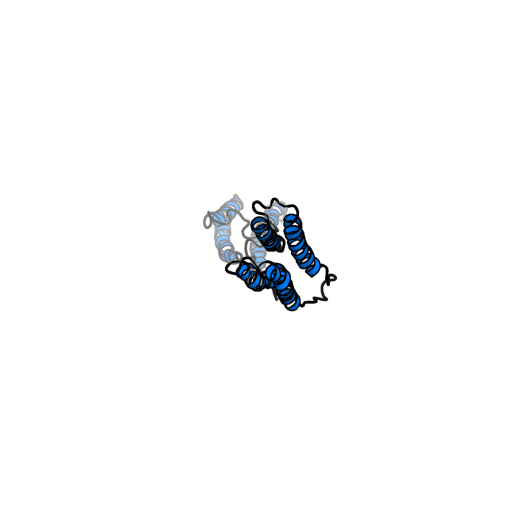00 186 GLU A C 5
ATOM 15435 O O . GLU A 1 132 ? -48.998 21.965 -41.202 1.00 0.00 186 GLU A O 5
ATOM 15447 N N . LEU A 1 133 ? -48.345 21.837 -43.344 1.00 0.00 187 LEU A N 5
ATOM 15448 C CA . LEU A 1 133 ? -47.178 22.682 -43.134 1.00 0.00 187 LEU A CA 5
ATOM 15449 C C . LEU A 1 133 ? -47.621 24.113 -42.876 1.00 0.00 187 LEU A C 5
ATOM 15450 O O . LEU A 1 133 ? -46.852 24.932 -42.377 1.00 0.00 187 LEU A O 5
ATOM 15466 N N . GLN A 1 134 ? -48.871 24.397 -43.208 1.00 0.00 188 GLN A N 5
ATOM 15467 C CA . GLN A 1 134 ? -49.427 25.728 -43.002 1.00 0.00 188 GLN A CA 5
ATOM 15468 C C . GLN A 1 134 ? -49.465 26.065 -41.513 1.00 0.00 188 GLN A C 5
ATOM 15469 O O . GLN A 1 134 ? -49.189 27.197 -41.119 1.00 0.00 188 GLN A O 5
ATOM 15483 N N . VAL A 1 135 ? -49.813 25.078 -40.689 1.00 0.00 189 VAL A N 5
ATOM 15484 C CA . VAL A 1 135 ? -49.884 25.296 -39.245 1.00 0.00 189 VAL A CA 5
ATOM 15485 C C . VAL A 1 135 ? -48.569 25.875 -38.733 1.00 0.00 189 VAL A C 5
ATOM 15486 O O . VAL A 1 135 ? -48.525 26.506 -37.678 1.00 0.00 189 VAL A O 5
ATOM 15499 N N . ILE A 1 136 ? -47.498 25.651 -39.487 1.00 0.00 190 ILE A N 5
ATOM 15500 C CA . ILE A 1 136 ? -46.189 26.151 -39.091 1.00 0.00 190 ILE A CA 5
ATOM 15501 C C . ILE A 1 136 ? -46.237 27.671 -38.920 1.00 0.00 190 ILE A C 5
ATOM 15502 O O . ILE A 1 136 ? -45.383 28.251 -38.248 1.00 0.00 190 ILE A O 5
ATOM 15518 N N . GLU A 1 137 ? -47.244 28.314 -39.517 1.00 0.00 191 GLU A N 5
ATOM 15519 C CA . GLU A 1 137 ? -47.371 29.764 -39.393 1.00 0.00 191 GLU A CA 5
ATOM 15520 C C . GLU A 1 137 ? -47.588 30.132 -37.931 1.00 0.00 191 GLU A C 5
ATOM 15521 O O . GLU A 1 137 ? -46.771 30.832 -37.334 1.00 0.00 191 GLU A O 5
ATOM 15533 N N . LYS A 1 138 ? -48.701 29.681 -37.358 1.00 0.00 192 LYS A N 5
ATOM 15534 C CA . LYS A 1 138 ? -49.037 29.986 -35.973 1.00 0.00 192 LYS A CA 5
ATOM 15535 C C . LYS A 1 138 ? -47.890 29.651 -35.026 1.00 0.00 192 LYS A C 5
ATOM 15536 O O . LYS A 1 138 ? -47.687 30.338 -34.026 1.00 0.00 192 LYS A O 5
ATOM 15555 N N . VAL A 1 139 ? -47.148 28.597 -35.331 1.00 0.00 193 VAL A N 5
ATOM 15556 C CA . VAL A 1 139 ? -46.040 28.210 -34.473 1.00 0.00 193 VAL A CA 5
ATOM 15557 C C . VAL A 1 139 ? -45.053 29.372 -34.361 1.00 0.00 193 VAL A C 5
ATOM 15558 O O . VAL A 1 139 ? -44.552 29.669 -33.276 1.00 0.00 193 VAL A O 5
ATOM 15571 N N . ASP A 1 140 ? -44.778 30.023 -35.487 1.00 0.00 194 ASP A N 5
ATOM 15572 C CA . ASP A 1 140 ? -43.846 31.149 -35.495 1.00 0.00 194 ASP A CA 5
ATOM 15573 C C . ASP A 1 140 ? -44.336 32.267 -34.572 1.00 0.00 194 ASP A C 5
ATOM 15574 O O . ASP A 1 140 ? -43.546 32.861 -33.838 1.00 0.00 194 ASP A O 5
ATOM 15583 N N . ALA A 1 141 ? -45.640 32.543 -34.598 1.00 0.00 195 ALA A N 5
ATOM 15584 C CA . ALA A 1 141 ? -46.217 33.584 -33.747 1.00 0.00 195 ALA A CA 5
ATOM 15585 C C . ALA A 1 141 ? -46.365 33.078 -32.315 1.00 0.00 195 ALA A C 5
ATOM 15586 O O . ALA A 1 141 ? -46.489 33.858 -31.371 1.00 0.00 195 ALA A O 5
ATOM 15593 N N . ALA A 1 142 ? -46.324 31.760 -32.179 1.00 0.00 196 ALA A N 5
ATOM 15594 C CA . ALA A 1 142 ? -46.425 31.125 -30.867 1.00 0.00 196 ALA A CA 5
ATOM 15595 C C . ALA A 1 142 ? -45.046 31.025 -30.225 1.00 0.00 196 ALA A C 5
ATOM 15596 O O . ALA A 1 142 ? -44.916 30.964 -29.002 1.00 0.00 196 ALA A O 5
ATOM 15603 N N . PHE A 1 143 ? -44.022 30.979 -31.071 1.00 0.00 197 PHE A N 5
ATOM 15604 C CA . PHE A 1 143 ? -42.650 30.853 -30.597 1.00 0.00 197 PHE A CA 5
ATOM 15605 C C . PHE A 1 143 ? -42.166 32.151 -29.942 1.00 0.00 197 PHE A C 5
ATOM 15606 O O . PHE A 1 143 ? -41.417 32.118 -28.967 1.00 0.00 197 PHE A O 5
ATOM 15623 N N . LYS A 1 144 ? -42.578 33.293 -30.495 1.00 0.00 198 LYS A N 5
ATOM 15624 C CA . LYS A 1 144 ? -42.146 34.577 -29.949 1.00 0.00 198 LYS A CA 5
ATOM 15625 C C . LYS A 1 144 ? -42.580 34.702 -28.494 1.00 0.00 198 LYS A C 5
ATOM 15626 O O . LYS A 1 144 ? -41.783 35.067 -27.628 1.00 0.00 198 LYS A O 5
ATOM 15645 N N . VAL A 1 145 ? -43.844 34.397 -28.229 1.00 0.00 199 VAL A N 5
ATOM 15646 C CA . VAL A 1 145 ? -44.379 34.479 -26.877 1.00 0.00 199 VAL A CA 5
ATOM 15647 C C . VAL A 1 145 ? -43.465 33.758 -25.892 1.00 0.00 199 VAL A C 5
ATOM 15648 O O . VAL A 1 145 ? -43.494 34.033 -24.693 1.00 0.00 199 VAL A O 5
ATOM 15661 N N . ALA A 1 146 ? -42.633 32.856 -26.408 1.00 0.00 200 ALA A N 5
ATOM 15662 C CA . ALA A 1 146 ? -41.691 32.127 -25.563 1.00 0.00 200 ALA A CA 5
ATOM 15663 C C . ALA A 1 146 ? -40.373 32.891 -25.454 1.00 0.00 200 ALA A C 5
ATOM 15664 O O . ALA A 1 146 ? -39.759 32.938 -24.390 1.00 0.00 200 ALA A O 5
ATOM 15671 N N . ALA A 1 147 ? -39.938 33.475 -26.569 1.00 0.00 201 ALA A N 5
ATOM 15672 C CA . ALA A 1 147 ? -38.680 34.221 -26.599 1.00 0.00 201 ALA A CA 5
ATOM 15673 C C . ALA A 1 147 ? -38.708 35.430 -25.664 1.00 0.00 201 ALA A C 5
ATOM 15674 O O . ALA A 1 147 ? -37.733 35.702 -24.965 1.00 0.00 201 ALA A O 5
ATOM 15681 N N . THR A 1 148 ? -39.822 36.160 -25.659 1.00 0.00 202 THR A N 5
ATOM 15682 C CA . THR A 1 148 ? -39.939 37.342 -24.806 1.00 0.00 202 THR A CA 5
ATOM 15683 C C . THR A 1 148 ? -40.254 36.941 -23.368 1.00 0.00 202 THR A C 5
ATOM 15684 O O . THR A 1 148 ? -39.483 37.222 -22.452 1.00 0.00 202 THR A O 5
ATOM 15695 N N . ALA A 1 149 ? -41.401 36.309 -23.182 1.00 0.00 203 ALA A N 5
ATOM 15696 C CA . ALA A 1 149 ? -41.838 35.892 -21.857 1.00 0.00 203 ALA A CA 5
ATOM 15697 C C . ALA A 1 149 ? -40.743 35.110 -21.134 1.00 0.00 203 ALA A C 5
ATOM 15698 O O . ALA A 1 149 ? -40.757 35.012 -19.907 1.00 0.00 203 ALA A O 5
ATOM 15705 N N . ALA A 1 150 ? -39.762 34.603 -21.882 1.00 0.00 204 ALA A N 5
ATOM 15706 C CA . ALA A 1 150 ? -38.637 33.893 -21.271 1.00 0.00 204 ALA A CA 5
ATOM 15707 C C . ALA A 1 150 ? -37.543 34.897 -20.908 1.00 0.00 204 ALA A C 5
ATOM 15708 O O . ALA A 1 150 ? -36.832 34.740 -19.915 1.00 0.00 204 ALA A O 5
ATOM 15715 N N . ASN A 1 151 ? -37.415 35.918 -21.753 1.00 0.00 205 ASN A N 5
ATOM 15716 C CA . ASN A 1 151 ? -36.403 36.956 -21.575 1.00 0.00 205 ASN A CA 5
ATOM 15717 C C . ASN A 1 151 ? -36.553 37.657 -20.230 1.00 0.00 205 ASN A C 5
ATOM 15718 O O . ASN A 1 151 ? -35.576 38.153 -19.669 1.00 0.00 205 ASN A O 5
ATOM 15729 N N . ALA A 1 152 ? -37.775 37.703 -19.715 1.00 0.00 206 ALA A N 5
ATOM 15730 C CA . ALA A 1 152 ? -38.027 38.356 -18.436 1.00 0.00 206 ALA A CA 5
ATOM 15731 C C . ALA A 1 152 ? -37.181 37.715 -17.339 1.00 0.00 206 ALA A C 5
ATOM 15732 O O . ALA A 1 152 ? -37.154 38.192 -16.205 1.00 0.00 206 ALA A O 5
ATOM 15739 N N . ALA A 1 153 ? -36.489 36.631 -17.690 1.00 0.00 207 ALA A N 5
ATOM 15740 C CA . ALA A 1 153 ? -35.632 35.917 -16.735 1.00 0.00 207 ALA A CA 5
ATOM 15741 C C . ALA A 1 153 ? -34.221 35.750 -17.323 1.00 0.00 207 ALA A C 5
ATOM 15742 O O . ALA A 1 153 ? -34.072 35.617 -18.538 1.00 0.00 207 ALA A O 5
ATOM 15749 N N . PRO A 1 154 ? -33.184 35.744 -16.505 1.00 0.00 208 PRO A N 5
ATOM 15750 C CA . PRO A 1 154 ? -31.779 35.577 -16.999 1.00 0.00 208 PRO A CA 5
ATOM 15751 C C . PRO A 1 154 ? -31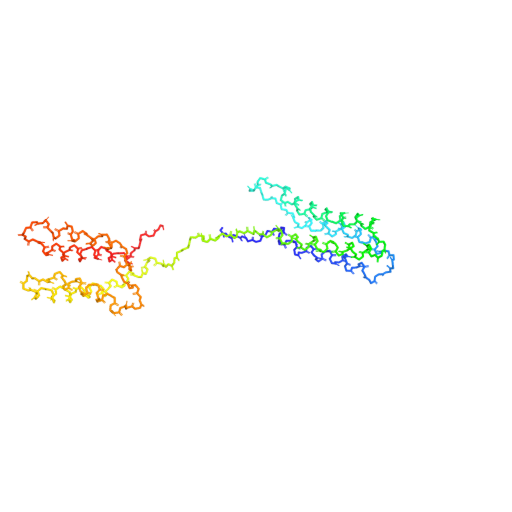.513 34.147 -17.471 1.00 0.00 208 PRO A C 5
ATOM 15752 O O . PRO A 1 154 ? -32.447 33.370 -17.669 1.00 0.00 208 PRO A O 5
ATOM 15763 N N . ALA A 1 155 ? -30.235 33.807 -17.647 1.00 0.00 209 ALA A N 5
ATOM 15764 C CA . ALA A 1 155 ? -29.864 32.461 -18.095 1.00 0.00 209 ALA A CA 5
ATOM 15765 C C . ALA A 1 155 ? -30.736 31.419 -17.396 1.00 0.00 209 ALA A C 5
ATOM 15766 O O . ALA A 1 155 ? -31.726 30.953 -17.951 1.00 0.00 209 ALA A O 5
ATOM 15773 N N . ASN A 1 156 ? -30.362 31.062 -16.177 1.00 0.00 210 ASN A N 5
ATOM 15774 C CA . ASN A 1 156 ? -31.132 30.080 -15.423 1.00 0.00 210 ASN A CA 5
ATOM 15775 C C . ASN A 1 156 ? -32.604 30.487 -15.407 1.00 0.00 210 ASN A C 5
ATOM 15776 O O . ASN A 1 156 ? -32.939 31.640 -15.684 1.00 0.00 210 ASN A O 5
ATOM 15787 N N . ASP A 1 157 ? -33.479 29.543 -15.079 1.00 0.00 211 ASP A N 5
ATOM 15788 C CA . ASP A 1 157 ? -34.912 29.828 -15.026 1.00 0.00 211 ASP A CA 5
ATOM 15789 C C . ASP A 1 157 ? -35.403 30.448 -16.335 1.00 0.00 211 ASP A C 5
ATOM 15790 O O . ASP A 1 157 ? -36.194 31.392 -16.324 1.00 0.00 211 ASP A O 5
ATOM 15799 N N . LYS A 1 158 ? -34.944 29.904 -17.464 1.00 0.00 212 LYS A N 5
ATOM 15800 C CA . LYS A 1 158 ? -35.354 30.397 -18.787 1.00 0.00 212 LYS A CA 5
ATOM 15801 C C . LYS A 1 158 ? -35.920 29.252 -19.622 1.00 0.00 212 LYS A C 5
ATOM 15802 O O . LYS A 1 158 ? -36.850 29.442 -20.406 1.00 0.00 212 LYS A O 5
ATOM 15821 N N . PHE A 1 159 ? -35.370 28.058 -19.423 1.00 0.00 213 PHE A N 5
ATOM 15822 C CA . PHE A 1 159 ? -35.853 26.886 -20.143 1.00 0.00 213 PHE A CA 5
ATOM 15823 C C . PHE A 1 159 ? -37.256 26.549 -19.652 1.00 0.00 213 PHE A C 5
ATOM 15824 O O . PHE A 1 159 ? -38.146 26.211 -20.430 1.00 0.00 213 PHE A O 5
ATOM 15841 N N . THR A 1 160 ? -37.426 26.636 -18.339 1.00 0.00 214 THR A N 5
ATOM 15842 C CA . THR A 1 160 ? -38.713 26.328 -17.725 1.00 0.00 214 THR A CA 5
ATOM 15843 C C . THR A 1 160 ? -39.834 27.013 -18.505 1.00 0.00 214 THR A C 5
ATOM 15844 O O . THR A 1 160 ? -40.835 26.384 -18.847 1.00 0.00 214 THR A O 5
ATOM 15855 N N . VAL A 1 161 ? -39.661 28.300 -18.785 1.00 0.00 215 VAL A N 5
ATOM 15856 C CA . VAL A 1 161 ? -40.670 29.052 -19.525 1.00 0.00 215 VAL A CA 5
ATOM 15857 C C . VAL A 1 161 ? -40.875 28.434 -20.906 1.00 0.00 215 VAL A C 5
ATOM 15858 O O . VAL A 1 161 ? -42.004 28.279 -21.369 1.00 0.00 215 VAL A O 5
ATOM 15871 N N . PHE A 1 162 ? -39.770 28.092 -21.559 1.00 0.00 216 PHE A N 5
ATOM 15872 C CA . PHE A 1 162 ? -39.867 27.505 -22.888 1.00 0.00 216 PHE A CA 5
ATOM 15873 C C . PHE A 1 162 ? -40.704 26.235 -22.816 1.00 0.00 216 PHE A C 5
ATOM 15874 O O . PHE A 1 162 ? -41.677 26.086 -23.547 1.00 0.00 216 PHE A O 5
ATOM 15891 N N . GLU A 1 163 ? -40.325 25.335 -21.919 1.00 0.00 217 GLU A N 5
ATOM 15892 C CA . GLU A 1 163 ? -41.049 24.082 -21.751 1.00 0.00 217 GLU A CA 5
ATOM 15893 C C . GLU A 1 163 ? -42.495 24.359 -21.371 1.00 0.00 217 GLU A C 5
ATOM 15894 O O . GLU A 1 163 ? -43.368 23.516 -21.559 1.00 0.00 217 GLU A O 5
ATOM 15906 N N . ALA A 1 164 ? -42.737 25.549 -20.842 1.00 0.00 218 ALA A N 5
ATOM 15907 C CA . ALA A 1 164 ? -44.088 25.926 -20.448 1.00 0.00 218 ALA A CA 5
ATOM 15908 C C . ALA A 1 164 ? -44.912 26.337 -21.670 1.00 0.00 218 ALA A C 5
ATOM 15909 O O . ALA A 1 164 ? -45.904 25.693 -21.998 1.00 0.00 218 ALA A O 5
ATOM 15916 N N . ALA A 1 165 ? -44.492 27.413 -22.335 1.00 0.00 219 ALA A N 5
ATOM 15917 C CA . ALA A 1 165 ? -45.194 27.913 -23.521 1.00 0.00 219 ALA A CA 5
ATOM 15918 C C . ALA A 1 165 ? -45.037 26.988 -24.731 1.00 0.00 219 ALA A C 5
ATOM 15919 O O . ALA A 1 165 ? -45.975 26.786 -25.500 1.00 0.00 219 ALA A O 5
ATOM 15926 N N . PHE A 1 166 ? -43.829 26.471 -24.909 1.00 0.00 220 PHE A N 5
ATOM 15927 C CA . PHE A 1 166 ? -43.549 25.612 -26.062 1.00 0.00 220 PHE A CA 5
ATOM 15928 C C . PHE A 1 166 ? -44.483 24.403 -26.063 1.00 0.00 220 PHE A C 5
ATOM 15929 O O . PHE A 1 166 ? -45.110 24.096 -27.075 1.00 0.00 220 PHE A O 5
ATOM 15946 N N . ASN A 1 167 ? -44.578 23.725 -24.923 1.00 0.00 221 ASN A N 5
ATOM 15947 C CA . ASN A 1 167 ? -45.450 22.559 -24.815 1.00 0.00 221 ASN A CA 5
ATOM 15948 C C . ASN A 1 167 ? -46.922 22.969 -24.698 1.00 0.00 221 ASN A C 5
ATOM 15949 O O . ASN A 1 167 ? -47.809 22.235 -25.127 1.00 0.00 221 ASN A O 5
ATOM 15960 N N . ASP A 1 168 ? -47.172 24.138 -24.103 1.00 0.00 222 ASP A N 5
ATOM 15961 C CA . ASP A 1 168 ? -48.548 24.619 -23.922 1.00 0.00 222 ASP A CA 5
ATOM 15962 C C . ASP A 1 168 ? -49.049 25.336 -25.168 1.00 0.00 222 ASP A C 5
ATOM 15963 O O . ASP A 1 168 ? -50.052 24.947 -25.762 1.00 0.00 222 ASP A O 5
ATOM 15972 N N . ALA A 1 169 ? -48.367 26.413 -25.536 1.00 0.00 223 ALA A N 5
ATOM 15973 C CA . ALA A 1 169 ? -48.779 27.207 -26.683 1.00 0.00 223 ALA A CA 5
ATOM 15974 C C . ALA A 1 169 ? -49.098 26.312 -27.873 1.00 0.00 223 ALA A C 5
ATOM 15975 O O . ALA A 1 169 ? -49.901 26.677 -28.732 1.00 0.00 223 ALA A O 5
ATOM 15982 N N . ILE A 1 170 ? -48.488 25.132 -27.917 1.00 0.00 224 ILE A N 5
ATOM 15983 C CA . ILE A 1 170 ? -48.744 24.191 -29.003 1.00 0.00 224 ILE A CA 5
ATOM 15984 C C . ILE A 1 170 ? -49.864 23.231 -28.623 1.00 0.00 224 ILE A C 5
ATOM 15985 O O . ILE A 1 170 ? -50.895 23.162 -29.293 1.00 0.00 224 ILE A O 5
ATOM 16001 N N . LYS A 1 171 ? -49.646 22.480 -27.544 1.00 0.00 225 LYS A N 5
ATOM 16002 C CA . LYS A 1 171 ? -50.635 21.515 -27.087 1.00 0.00 225 LYS A CA 5
ATOM 16003 C C . LYS A 1 171 ? -51.931 22.217 -26.697 1.00 0.00 225 LYS A C 5
ATOM 16004 O O . LYS A 1 171 ? -53.015 21.797 -27.094 1.00 0.00 225 LYS A O 5
ATOM 16023 N N . ALA A 1 172 ? -51.821 23.281 -25.908 1.00 0.00 226 ALA A N 5
ATOM 16024 C CA . ALA A 1 172 ? -53.005 24.005 -25.468 1.00 0.00 226 ALA A CA 5
ATOM 16025 C C . ALA A 1 172 ? -53.776 24.564 -26.655 1.00 0.00 226 ALA A C 5
ATOM 16026 O O . ALA A 1 172 ? -55.004 24.486 -26.692 1.00 0.00 226 ALA A O 5
ATOM 16033 N N . SER A 1 173 ? -53.062 25.127 -27.624 1.00 0.00 227 SER A N 5
ATOM 16034 C CA . SER A 1 173 ? -53.729 25.681 -28.795 1.00 0.00 227 SER A CA 5
ATOM 16035 C C . SER A 1 173 ? -54.330 24.563 -29.637 1.00 0.00 227 SER A C 5
ATOM 16036 O O . SER A 1 173 ? -55.484 24.640 -30.057 1.00 0.00 227 SER A O 5
ATOM 16044 N N . THR A 1 174 ? -53.534 23.522 -29.887 1.00 0.00 228 THR A N 5
ATOM 16045 C CA . THR A 1 174 ? -53.976 22.380 -30.689 1.00 0.00 228 THR A CA 5
ATOM 16046 C C . THR A 1 174 ? -54.036 21.120 -29.824 1.00 0.00 228 THR A C 5
ATOM 16047 O O . THR A 1 174 ? -53.403 20.112 -30.133 1.00 0.00 228 THR A O 5
ATOM 16058 N N . GLY A 1 175 ? -54.812 21.187 -28.746 1.00 0.00 229 GLY A N 5
ATOM 16059 C CA . GLY A 1 175 ? -54.966 20.051 -27.839 1.00 0.00 229 GLY A CA 5
ATOM 16060 C C . GLY A 1 175 ? -55.641 18.867 -28.525 1.00 0.00 229 GLY A C 5
ATOM 16061 O O . GLY A 1 175 ? -55.277 17.715 -28.289 1.00 0.00 229 GLY A O 5
ATOM 16065 N N . GLY A 1 176 ? -56.629 19.155 -29.372 1.00 0.00 230 GLY A N 5
ATOM 16066 C CA . GLY A 1 176 ? -57.356 18.103 -30.086 1.00 0.00 230 GLY A CA 5
ATOM 16067 C C . GLY A 1 176 ? -56.861 17.979 -31.525 1.00 0.00 230 GLY A C 5
ATOM 16068 O O . GLY A 1 176 ? -57.587 18.302 -32.464 1.00 0.00 230 GLY A O 5
ATOM 16072 N N . ALA A 1 177 ? -55.627 17.507 -31.701 1.00 0.00 231 ALA A N 5
ATOM 16073 C CA . ALA A 1 177 ? -55.073 17.351 -33.039 1.00 0.00 231 ALA A CA 5
ATOM 16074 C C . ALA A 1 177 ? -53.694 16.706 -32.977 1.00 0.00 231 ALA A C 5
ATOM 16075 O O . ALA A 1 177 ? -53.572 15.481 -32.990 1.00 0.00 231 ALA A O 5
ATOM 16082 N N . TYR A 1 178 ? -52.653 17.537 -32.919 1.00 0.00 232 TYR A N 5
ATOM 16083 C CA . TYR A 1 178 ? -51.277 17.037 -32.864 1.00 0.00 232 TYR A CA 5
ATOM 16084 C C . TYR A 1 178 ? -50.677 17.203 -31.479 1.00 0.00 232 TYR A C 5
ATOM 16085 O O . TYR A 1 178 ? -49.684 17.913 -31.313 1.00 0.00 232 TYR A O 5
ATOM 16103 N N . GLU A 1 179 ? -51.277 16.557 -30.483 1.00 0.00 233 GLU A N 5
ATOM 16104 C CA . GLU A 1 179 ? -50.783 16.649 -29.112 1.00 0.00 233 GLU A CA 5
ATOM 16105 C C . GLU A 1 179 ? -49.256 16.644 -29.085 1.00 0.00 233 GLU A C 5
ATOM 16106 O O . GLU A 1 179 ? -48.608 15.972 -29.887 1.00 0.00 233 GLU A O 5
ATOM 16118 N N . SER A 1 180 ? -48.694 17.391 -28.144 1.00 0.00 234 SER A N 5
ATOM 16119 C CA . SER A 1 180 ? -47.243 17.459 -28.006 1.00 0.00 234 SER A CA 5
ATOM 16120 C C . SER A 1 180 ? -46.576 17.688 -29.358 1.00 0.00 234 SER A C 5
ATOM 16121 O O . SER A 1 180 ? -47.249 17.858 -30.375 1.00 0.00 234 SER A O 5
ATOM 16129 N N . TYR A 1 181 ? -45.245 17.670 -29.362 1.00 0.00 235 TYR A N 5
ATOM 16130 C CA . TYR A 1 181 ? -44.492 17.854 -30.592 1.00 0.00 235 TYR A CA 5
ATOM 16131 C C . TYR A 1 181 ? -44.461 16.548 -31.390 1.00 0.00 235 TYR A C 5
ATOM 16132 O O . TYR A 1 181 ? -43.735 15.615 -31.056 1.00 0.00 235 TYR A O 5
ATOM 16150 N N . LYS A 1 182 ? -45.263 16.498 -32.449 1.00 0.00 236 LYS A N 5
ATOM 16151 C CA . LYS A 1 182 ? -45.336 15.314 -33.308 1.00 0.00 236 LYS A CA 5
ATOM 16152 C C . LYS A 1 182 ? -45.559 15.733 -34.752 1.00 0.00 236 LYS A C 5
ATOM 16153 O O . LYS A 1 182 ? -45.075 15.093 -35.684 1.00 0.00 236 LYS A O 5
ATOM 16172 N N . PHE A 1 183 ? -46.302 16.817 -34.920 1.00 0.00 237 PHE A N 5
ATOM 16173 C CA . PHE A 1 183 ? -46.603 17.336 -36.244 1.00 0.00 237 PHE A CA 5
ATOM 16174 C C . PHE A 1 183 ? -45.320 17.662 -36.998 1.00 0.00 237 PHE A C 5
ATOM 16175 O O . PHE A 1 183 ? -44.411 18.291 -36.456 1.00 0.00 237 PHE A O 5
ATOM 16192 N N . ILE A 1 184 ? -45.263 17.236 -38.254 1.00 0.00 238 ILE A N 5
ATOM 16193 C CA . ILE A 1 184 ? -44.093 17.496 -39.078 1.00 0.00 238 ILE A CA 5
ATOM 16194 C C . ILE A 1 184 ? -42.816 16.986 -38.393 1.00 0.00 238 ILE A C 5
ATOM 16195 O O . ILE A 1 184 ? -42.290 17.652 -37.501 1.00 0.00 238 ILE A O 5
ATOM 16211 N N . PRO A 1 185 ? -42.304 15.834 -38.777 1.00 0.00 239 PRO A N 5
ATOM 16212 C CA . PRO A 1 185 ? -41.065 15.272 -38.161 1.00 0.00 239 PRO A CA 5
ATOM 16213 C C . PRO A 1 185 ? -39.947 16.313 -38.072 1.00 0.00 239 PRO A C 5
ATOM 16214 O O . PRO A 1 185 ? -40.138 17.466 -38.454 1.00 0.00 239 PRO A O 5
ATOM 16225 N N . ALA A 1 186 ? -38.794 15.886 -37.545 1.00 0.00 240 ALA A N 5
ATOM 16226 C CA . ALA A 1 186 ? -37.624 16.759 -37.372 1.00 0.00 240 ALA A CA 5
ATOM 16227 C C . ALA A 1 186 ? -37.624 17.361 -35.969 1.00 0.00 240 ALA A C 5
ATOM 16228 O O . ALA A 1 186 ? -36.621 17.313 -35.265 1.00 0.00 240 ALA A O 5
ATOM 16235 N N . LEU A 1 187 ? -38.765 17.900 -35.557 1.00 0.00 241 LEU A N 5
ATOM 16236 C CA . LEU A 1 187 ? -38.880 18.474 -34.222 1.00 0.00 241 LEU A CA 5
ATOM 16237 C C . LEU A 1 187 ? -38.659 17.374 -33.188 1.00 0.00 241 LEU A C 5
ATOM 16238 O O . LEU A 1 187 ? -38.126 17.610 -32.103 1.00 0.00 241 LEU A O 5
ATOM 16254 N N . GLU A 1 188 ? -39.088 16.170 -33.547 1.00 0.00 242 GLU A N 5
ATOM 16255 C CA . GLU A 1 188 ? -38.948 15.026 -32.655 1.00 0.00 242 GLU A CA 5
ATOM 16256 C C . GLU A 1 188 ? -37.470 14.795 -32.331 1.00 0.00 242 GLU A C 5
ATOM 16257 O O . GLU A 1 188 ? -37.094 14.684 -31.164 1.00 0.00 242 GLU A O 5
ATOM 16269 N N . ALA A 1 189 ? -36.637 14.732 -33.368 1.00 0.00 243 ALA A N 5
ATOM 16270 C CA . ALA A 1 189 ? -35.198 14.525 -33.181 1.00 0.00 243 ALA A CA 5
ATOM 16271 C C . ALA A 1 189 ? -34.467 15.850 -32.962 1.00 0.00 243 ALA A C 5
ATOM 16272 O O . ALA A 1 189 ? -33.655 15.986 -32.049 1.00 0.00 243 ALA A O 5
ATOM 16279 N N . ALA A 1 190 ? -34.728 16.804 -33.849 1.00 0.00 244 ALA A N 5
ATOM 16280 C CA . ALA A 1 190 ? -34.049 18.096 -33.792 1.00 0.00 244 ALA A CA 5
ATOM 16281 C C . ALA A 1 190 ? -34.078 18.682 -32.383 1.00 0.00 244 ALA A C 5
ATOM 16282 O O . ALA A 1 190 ? -33.046 19.137 -31.888 1.00 0.00 244 ALA A O 5
ATOM 16289 N N . VAL A 1 191 ? -35.233 18.670 -31.725 1.00 0.00 245 VAL A N 5
ATOM 16290 C CA . VAL A 1 191 ? -35.322 19.204 -30.370 1.00 0.00 245 VAL A CA 5
ATOM 16291 C C . VAL A 1 191 ? -34.410 18.411 -29.433 1.00 0.00 245 VAL A C 5
ATOM 16292 O O . VAL A 1 191 ? -33.772 18.974 -28.542 1.00 0.00 245 VAL A O 5
ATOM 16305 N N . LYS A 1 192 ? -34.378 17.099 -29.634 1.00 0.00 246 LYS A N 5
ATOM 16306 C CA . LYS A 1 192 ? -33.570 16.209 -28.802 1.00 0.00 246 LYS A CA 5
ATOM 16307 C C . LYS A 1 192 ? -32.085 16.575 -28.847 1.00 0.00 246 LYS A C 5
ATOM 16308 O O . LYS A 1 192 ? -31.396 16.497 -27.829 1.00 0.00 246 LYS A O 5
ATOM 16327 N N . GLN A 1 193 ? -31.593 17.004 -30.010 1.00 0.00 247 GLN A N 5
ATOM 16328 C CA . GLN A 1 193 ? -30.189 17.402 -30.123 1.00 0.00 247 GLN A CA 5
ATOM 16329 C C . GLN A 1 193 ? -29.960 18.710 -29.368 1.00 0.00 247 GLN A C 5
ATOM 16330 O O . GLN A 1 193 ? -28.943 18.902 -28.704 1.00 0.00 247 GLN A O 5
ATOM 16344 N N . ALA A 1 194 ? -30.916 19.612 -29.532 1.00 0.00 248 ALA A N 5
ATOM 16345 C CA . ALA A 1 194 ? -30.829 20.934 -28.920 1.00 0.00 248 ALA A CA 5
ATOM 16346 C C . ALA A 1 194 ? -30.595 20.799 -27.416 1.00 0.00 248 ALA A C 5
ATOM 16347 O O . ALA A 1 194 ? -29.745 21.488 -26.849 1.00 0.00 248 ALA A O 5
ATOM 16354 N N . TYR A 1 195 ? -31.324 19.894 -26.781 1.00 0.00 249 TYR A N 5
ATOM 16355 C CA . TYR A 1 195 ? -31.159 19.652 -25.350 1.00 0.00 249 TYR A CA 5
ATOM 16356 C C . TYR A 1 195 ? -29.898 18.818 -25.103 1.00 0.00 249 TYR A C 5
ATOM 16357 O O . TYR A 1 195 ? -29.388 18.759 -23.984 1.00 0.00 249 TYR A O 5
ATOM 16375 N N . ALA A 1 196 ? -29.382 18.208 -26.170 1.00 0.00 250 ALA A N 5
ATOM 16376 C CA . ALA A 1 196 ? -28.153 17.413 -26.084 1.00 0.00 250 ALA A CA 5
ATOM 16377 C C . ALA A 1 196 ? -26.927 18.288 -26.357 1.00 0.00 250 ALA A C 5
ATOM 16378 O O . ALA A 1 196 ? -25.803 17.939 -25.995 1.00 0.00 250 ALA A O 5
ATOM 16385 N N . ALA A 1 197 ? -27.163 19.424 -27.013 1.00 0.00 251 ALA A N 5
ATOM 16386 C CA . ALA A 1 197 ? -26.086 20.359 -27.360 1.00 0.00 251 ALA A CA 5
ATOM 16387 C C . ALA A 1 197 ? -25.987 21.504 -26.351 1.00 0.00 251 ALA A C 5
ATOM 16388 O O . ALA A 1 197 ? -24.896 21.838 -25.887 1.00 0.00 251 ALA A O 5
ATOM 16395 N N . THR A 1 198 ? -27.129 22.119 -26.051 1.00 0.00 252 THR A N 5
ATOM 16396 C CA . THR A 1 198 ? -27.162 23.257 -25.129 1.00 0.00 252 THR A CA 5
ATOM 16397 C C . THR A 1 198 ? -26.166 23.075 -23.981 1.00 0.00 252 THR A C 5
ATOM 16398 O O . THR A 1 198 ? -25.085 23.664 -24.008 1.00 0.00 252 THR A O 5
ATOM 16409 N N . VAL A 1 199 ? -26.542 22.286 -22.971 1.00 0.00 253 VAL A N 5
ATOM 16410 C CA . VAL A 1 199 ? -25.683 22.052 -21.798 1.00 0.00 253 VAL A CA 5
ATOM 16411 C C . VAL A 1 199 ? -24.194 22.159 -22.144 1.00 0.00 253 VAL A C 5
ATOM 16412 O O . VAL A 1 199 ? -23.440 22.851 -21.460 1.00 0.00 253 VAL A O 5
ATOM 16425 N N . ALA A 1 200 ? -23.781 21.479 -23.211 1.00 0.00 254 ALA A N 5
ATOM 16426 C CA . ALA A 1 200 ? -22.381 21.511 -23.647 1.00 0.00 254 ALA A CA 5
ATOM 16427 C C . ALA A 1 200 ? -22.251 22.328 -24.928 1.00 0.00 254 ALA A C 5
ATOM 16428 O O . ALA A 1 200 ? -22.312 21.783 -26.030 1.00 0.00 254 ALA A O 5
ATOM 16435 N N . THR A 1 201 ? -22.074 23.641 -24.779 1.00 0.00 255 THR A N 5
ATOM 16436 C CA . THR A 1 201 ? -21.939 24.531 -25.930 1.00 0.00 255 THR A CA 5
ATOM 16437 C C . THR A 1 201 ? -21.026 25.708 -25.593 1.00 0.00 255 THR A C 5
ATOM 16438 O O . THR A 1 201 ? -21.030 26.197 -24.465 1.00 0.00 255 THR A O 5
ATOM 16449 N N . ALA A 1 202 ? -20.247 26.160 -26.575 1.00 0.00 256 ALA A N 5
ATOM 16450 C CA . ALA A 1 202 ? -19.336 27.287 -26.358 1.00 0.00 256 ALA A CA 5
ATOM 16451 C C . ALA A 1 202 ? -20.027 28.380 -25.521 1.00 0.00 256 ALA A C 5
ATOM 16452 O O . ALA A 1 202 ? -20.882 29.098 -26.037 1.00 0.00 256 ALA A O 5
ATOM 16459 N N . PRO A 1 203 ? -19.694 28.524 -24.250 1.00 0.00 257 PRO A N 5
ATOM 16460 C CA . PRO A 1 203 ? -20.329 29.560 -23.370 1.00 0.00 257 PRO A CA 5
ATOM 16461 C C . PRO A 1 203 ? -20.317 30.968 -23.979 1.00 0.00 257 PRO A C 5
ATOM 16462 O O . PRO A 1 203 ? -19.475 31.799 -23.637 1.00 0.00 257 PRO A O 5
ATOM 16473 N N . GLU A 1 204 ? -21.264 31.238 -24.876 1.00 0.00 258 GLU A N 5
ATOM 16474 C CA . GLU A 1 204 ? -21.344 32.556 -25.503 1.00 0.00 258 GLU A CA 5
ATOM 16475 C C . GLU A 1 204 ? -22.629 32.693 -26.320 1.00 0.00 258 GLU A C 5
ATOM 16476 O O . GLU A 1 204 ? -23.264 33.747 -26.327 1.00 0.00 258 GLU A O 5
ATOM 16488 N N . VAL A 1 205 ? -23.000 31.617 -27.012 1.00 0.00 259 VAL A N 5
ATOM 16489 C CA . VAL A 1 205 ? -24.208 31.599 -27.844 1.00 0.00 259 VAL A CA 5
ATOM 16490 C C . VAL A 1 205 ? -25.110 30.440 -27.434 1.00 0.00 259 VAL A C 5
ATOM 16491 O O . VAL A 1 205 ? -25.888 29.929 -28.237 1.00 0.00 259 VAL A O 5
ATOM 16504 N N . LYS A 1 206 ? -24.978 30.013 -26.185 1.00 0.00 260 LYS A N 5
ATOM 16505 C CA . LYS A 1 206 ? -25.762 28.891 -25.684 1.00 0.00 260 LYS A CA 5
ATOM 16506 C C . LYS A 1 206 ? -27.253 29.131 -25.893 1.00 0.00 260 LYS A C 5
ATOM 16507 O O . LYS A 1 206 ? -27.963 28.243 -26.365 1.00 0.00 260 LYS A O 5
ATOM 16526 N N . TYR A 1 207 ? -27.730 30.333 -25.584 1.00 0.00 261 TYR A N 5
ATOM 16527 C CA . TYR A 1 207 ? -29.140 30.628 -25.802 1.00 0.00 261 TYR A CA 5
ATOM 16528 C C . TYR A 1 207 ? -29.362 30.917 -27.287 1.00 0.00 261 TYR A C 5
ATOM 16529 O O . TYR A 1 207 ? -30.269 30.365 -27.909 1.00 0.00 261 TYR A O 5
ATOM 16547 N N . THR A 1 208 ? -28.541 31.808 -27.841 1.00 0.00 262 THR A N 5
ATOM 16548 C CA . THR A 1 208 ? -28.671 32.186 -29.243 1.00 0.00 262 THR A CA 5
ATOM 16549 C C . THR A 1 208 ? -28.776 30.951 -30.128 1.00 0.00 262 THR A C 5
ATOM 16550 O O . THR A 1 208 ? -29.566 30.929 -31.066 1.00 0.00 262 THR A O 5
ATOM 16561 N N . VAL A 1 209 ? -28.000 29.918 -29.828 1.00 0.00 263 VAL A N 5
ATOM 16562 C CA . VAL A 1 209 ? -28.071 28.691 -30.621 1.00 0.00 263 VAL A CA 5
ATOM 16563 C C . VAL A 1 209 ? -29.478 28.105 -30.536 1.00 0.00 263 VAL A C 5
ATOM 16564 O O . VAL A 1 209 ? -30.063 27.712 -31.545 1.00 0.00 263 VAL A O 5
ATOM 16577 N N . PHE A 1 210 ? -30.005 28.050 -29.323 1.00 0.00 264 PHE A N 5
ATOM 16578 C CA . PHE A 1 210 ? -31.340 27.511 -29.097 1.00 0.00 264 PHE A CA 5
ATOM 16579 C C . PHE A 1 210 ? -32.372 28.309 -29.885 1.00 0.00 264 PHE A C 5
ATOM 16580 O O . PHE A 1 210 ? -33.292 27.746 -30.474 1.00 0.00 264 PHE A O 5
ATOM 16597 N N . GLU A 1 211 ? -32.205 29.625 -29.900 1.00 0.00 265 GLU A N 5
ATOM 16598 C CA . GLU A 1 211 ? -33.118 30.486 -30.639 1.00 0.00 265 GLU A CA 5
ATOM 16599 C C . GLU A 1 211 ? -32.850 30.402 -32.145 1.00 0.00 265 GLU A C 5
ATOM 16600 O O . GLU A 1 211 ? -33.776 30.300 -32.951 1.00 0.00 265 GLU A O 5
ATOM 16612 N N . THR A 1 212 ? -31.572 30.481 -32.508 1.00 0.00 266 THR A N 5
ATOM 16613 C CA . THR A 1 212 ? -31.157 30.453 -33.909 1.00 0.00 266 THR A CA 5
ATOM 16614 C C . THR A 1 212 ? -31.442 29.117 -34.594 1.00 0.00 266 THR A C 5
ATOM 16615 O O . THR A 1 212 ? -31.970 29.088 -35.706 1.00 0.00 266 THR A O 5
ATOM 16626 N N . ALA A 1 213 ? -31.068 28.016 -33.951 1.00 0.00 267 ALA A N 5
ATOM 16627 C CA . ALA A 1 213 ? -31.271 26.696 -34.545 1.00 0.00 267 ALA A CA 5
ATOM 16628 C C . ALA A 1 213 ? -32.750 26.385 -34.743 1.00 0.00 267 ALA A C 5
ATOM 16629 O O . ALA A 1 213 ? -33.144 25.833 -35.769 1.00 0.00 267 ALA A O 5
ATOM 16636 N N . LEU A 1 214 ? -33.562 26.733 -33.753 1.00 0.00 268 LEU A N 5
ATOM 16637 C CA . LEU A 1 214 ? -34.993 26.473 -33.832 1.00 0.00 268 LEU A CA 5
ATOM 16638 C C . LEU A 1 214 ? -35.611 27.241 -34.997 1.00 0.00 268 LEU A C 5
ATOM 16639 O O . LEU A 1 214 ? -36.376 26.681 -35.781 1.00 0.00 268 LEU A O 5
ATOM 16655 N N . LYS A 1 215 ? -35.281 28.521 -35.105 1.00 0.00 269 LYS A N 5
ATOM 16656 C CA . LYS A 1 215 ? -35.825 29.336 -36.181 1.00 0.00 269 LYS A CA 5
ATOM 16657 C C . LYS A 1 215 ? -35.395 28.773 -37.530 1.00 0.00 269 LYS A C 5
ATOM 16658 O O . LYS A 1 215 ? -36.180 28.742 -38.477 1.00 0.00 269 LYS A O 5
ATOM 16677 N N . LYS A 1 216 ? -34.145 28.330 -37.613 1.00 0.00 270 LYS A N 5
ATOM 16678 C CA . LYS A 1 216 ? -33.632 27.775 -38.858 1.00 0.00 270 LYS A CA 5
ATOM 16679 C C . LYS A 1 216 ? -34.394 26.515 -39.256 1.00 0.00 270 LYS A C 5
ATOM 16680 O O . LYS A 1 216 ? -34.760 26.346 -40.420 1.00 0.00 270 LYS A O 5
ATOM 16699 N N . ALA A 1 217 ? -34.639 25.634 -38.292 1.00 0.00 271 ALA A N 5
ATOM 16700 C CA . ALA A 1 217 ? -35.369 24.403 -38.578 1.00 0.00 271 ALA A CA 5
ATOM 16701 C C . ALA A 1 217 ? -36.806 24.709 -38.981 1.00 0.00 271 ALA A C 5
ATOM 16702 O O . ALA A 1 217 ? -37.321 24.161 -39.955 1.00 0.00 271 ALA A O 5
ATOM 16709 N N . ILE A 1 218 ? -37.447 25.588 -38.219 1.00 0.00 272 ILE A N 5
ATOM 16710 C CA . ILE A 1 218 ? -38.828 25.959 -38.492 1.00 0.00 272 ILE A CA 5
ATOM 16711 C C . ILE A 1 218 ? -38.946 26.687 -39.832 1.00 0.00 272 ILE A C 5
ATOM 16712 O O . ILE A 1 218 ? -39.869 26.432 -40.605 1.00 0.00 272 ILE A O 5
ATOM 16728 N N . THR A 1 219 ? -37.997 27.578 -40.112 1.00 0.00 273 THR A N 5
ATOM 16729 C CA . THR A 1 219 ? -38.004 28.312 -41.376 1.00 0.00 273 THR A CA 5
ATOM 16730 C C . THR A 1 219 ? -37.838 27.328 -42.530 1.00 0.00 273 THR A C 5
ATOM 16731 O O . THR A 1 219 ? -38.500 27.424 -43.558 1.00 0.00 273 THR A O 5
ATOM 16742 N N . ALA A 1 220 ? -36.915 26.393 -42.353 1.00 0.00 274 ALA A N 5
ATOM 16743 C CA . ALA A 1 220 ? -36.656 25.416 -43.399 1.00 0.00 274 ALA A CA 5
ATOM 16744 C C . ALA A 1 220 ? -37.966 24.736 -43.769 1.00 0.00 274 ALA A C 5
ATOM 16745 O O . ALA A 1 220 ? -38.285 24.580 -44.947 1.00 0.00 274 ALA A O 5
ATOM 16752 N N . MET A 1 221 ? -38.734 24.356 -42.757 1.00 0.00 275 MET A N 5
ATOM 16753 C CA . MET A 1 221 ? -40.024 23.719 -42.980 1.00 0.00 275 MET A CA 5
ATOM 16754 C C . MET A 1 221 ? -41.042 24.749 -43.497 1.00 0.00 275 MET A C 5
ATOM 16755 O O . MET A 1 221 ? -42.044 24.385 -44.113 1.00 0.00 275 MET A O 5
ATOM 16769 N N . SER A 1 222 ? -40.764 26.034 -43.262 1.00 0.00 276 SER A N 5
ATOM 16770 C CA . SER A 1 222 ? -41.659 27.092 -43.738 1.00 0.00 276 SER A CA 5
ATOM 16771 C C . SER A 1 222 ? -41.543 27.245 -45.252 1.00 0.00 276 SER A C 5
ATOM 16772 O O . SER A 1 222 ? -42.543 27.273 -45.966 1.00 0.00 276 SER A O 5
ATOM 16780 N N . GLU A 1 223 ? -40.310 27.336 -45.737 1.00 0.00 277 GLU A N 5
ATOM 16781 C CA . GLU A 1 223 ? -40.072 27.466 -47.170 1.00 0.00 277 GLU A CA 5
ATOM 16782 C C . GLU A 1 223 ? -40.525 26.184 -47.863 1.00 0.00 277 GLU A C 5
ATOM 16783 O O . GLU A 1 223 ? -41.099 26.208 -48.948 1.00 0.00 277 GLU A O 5
ATOM 16795 N N . ALA A 1 224 ? -40.264 25.072 -47.189 1.00 0.00 278 ALA A N 5
ATOM 16796 C CA . ALA A 1 224 ? -40.637 23.751 -47.693 1.00 0.00 278 ALA A CA 5
ATOM 16797 C C . ALA A 1 224 ? -42.098 23.755 -48.131 1.00 0.00 278 ALA A C 5
ATOM 16798 O O . ALA A 1 224 ? -42.548 22.854 -48.838 1.00 0.00 278 ALA A O 5
ATOM 16805 N N . GLN A 1 225 ? -42.831 24.778 -47.711 1.00 0.00 279 GLN A N 5
ATOM 16806 C CA . GLN A 1 225 ? -44.238 24.891 -48.072 1.00 0.00 279 GLN A CA 5
ATOM 16807 C C . GLN A 1 225 ? -44.403 24.928 -49.593 1.00 0.00 279 GLN A C 5
ATOM 16808 O O . GLN A 1 225 ? -45.342 24.341 -50.129 1.00 0.00 279 GLN A O 5
ATOM 16822 N N . LYS A 1 226 ? -43.496 25.614 -50.287 1.00 0.00 280 LYS A N 5
ATOM 16823 C CA . LYS A 1 226 ? -43.587 25.695 -51.743 1.00 0.00 280 LYS A CA 5
ATOM 16824 C C . LYS A 1 226 ? -43.477 24.301 -52.356 1.00 0.00 280 LYS A C 5
ATOM 16825 O O . LYS A 1 226 ? -44.071 24.020 -53.398 1.00 0.00 280 LYS A O 5
ATOM 16844 N N . ALA A 1 227 ? -42.714 23.428 -51.696 1.00 0.00 281 ALA A N 5
ATOM 16845 C CA . ALA A 1 227 ? -42.533 22.063 -52.178 1.00 0.00 281 ALA A CA 5
ATOM 16846 C C . ALA A 1 227 ? -42.143 21.134 -51.034 1.00 0.00 281 ALA A C 5
ATOM 16847 O O . ALA A 1 227 ? -41.273 21.457 -50.227 1.00 0.00 281 ALA A O 5
ATOM 16854 N N . ALA A 1 228 ? -42.792 19.972 -50.975 1.00 0.00 282 ALA A N 5
ATOM 16855 C CA . ALA A 1 228 ? -42.514 18.991 -49.926 1.00 0.00 282 ALA A CA 5
ATOM 16856 C C . ALA A 1 228 ? -41.455 17.993 -50.381 1.00 0.00 282 ALA A C 5
ATOM 16857 O O . ALA A 1 228 ? -41.105 17.067 -49.650 1.00 0.00 282 ALA A O 5
ATOM 16864 N N . LYS A 1 229 ? -40.950 18.189 -51.591 1.00 0.00 283 LYS A N 5
ATOM 16865 C CA . LYS A 1 229 ? -39.929 17.300 -52.136 1.00 0.00 283 LYS A CA 5
ATOM 16866 C C . LYS A 1 229 ? -38.612 17.468 -51.371 1.00 0.00 283 LYS A C 5
ATOM 16867 O O . LYS A 1 229 ? -38.318 18.556 -50.876 1.00 0.00 283 LYS A O 5
ATOM 16886 N N . PRO A 1 230 ? -37.814 16.427 -51.260 1.00 0.00 284 PRO A N 5
ATOM 16887 C CA . PRO A 1 230 ? -36.511 16.495 -50.531 1.00 0.00 284 PRO A CA 5
ATOM 16888 C C . PRO A 1 230 ? -35.474 17.324 -51.290 1.00 0.00 284 PRO A C 5
ATOM 16889 O O . PRO A 1 230 ? -35.508 17.406 -52.517 1.00 0.00 284 PRO A O 5
ATOM 16900 N N . ALA A 1 231 ? -34.557 17.935 -50.548 1.00 0.00 285 ALA A N 5
ATOM 16901 C CA . ALA A 1 231 ? -33.514 18.755 -51.157 1.00 0.00 285 ALA A CA 5
ATOM 16902 C C . ALA A 1 231 ? -32.381 17.879 -51.683 1.00 0.00 285 ALA A C 5
ATOM 16903 O O . ALA A 1 231 ? -32.551 17.298 -52.742 1.00 0.00 285 ALA A O 5
ATOM 16911 N N . PRO A 1 1 ? -61.400 1.106 -61.862 1.00 0.00 55 PRO A N 6
ATOM 16912 C CA . PRO A 1 1 ? -62.204 1.769 -60.802 1.00 0.00 55 PRO A CA 6
ATOM 16913 C C . PRO A 1 1 ? -63.109 0.740 -60.125 1.00 0.00 55 PRO A C 6
ATOM 16914 O O . PRO A 1 1 ? -63.143 -0.425 -60.519 1.00 0.00 55 PRO A O 6
ATOM 16927 N N . ALA A 1 2 ? -63.838 1.179 -59.107 1.00 0.00 56 ALA A N 6
ATOM 16928 C CA . ALA A 1 2 ? -64.739 0.288 -58.383 1.00 0.00 56 ALA A CA 6
ATOM 16929 C C . ALA A 1 2 ? -63.978 -0.922 -57.848 1.00 0.00 56 ALA A C 6
ATOM 16930 O O . ALA A 1 2 ? -64.551 -1.996 -57.661 1.00 0.00 56 ALA A O 6
ATOM 16937 N N . GLY A 1 3 ? -62.684 -0.739 -57.601 1.00 0.00 57 GLY A N 6
ATOM 16938 C CA . GLY A 1 3 ? -61.853 -1.824 -57.085 1.00 0.00 57 GLY A CA 6
ATOM 16939 C C . GLY A 1 3 ? -61.385 -2.741 -58.211 1.00 0.00 57 GLY A C 6
ATOM 16940 O O . GLY A 1 3 ? -60.752 -3.767 -57.964 1.00 0.00 57 GLY A O 6
ATOM 16944 N N . LYS A 1 4 ? -61.704 -2.369 -59.448 1.00 0.00 58 LYS A N 6
ATOM 16945 C CA . LYS A 1 4 ? -61.308 -3.178 -60.601 1.00 0.00 58 LYS A CA 6
ATOM 16946 C C . LYS A 1 4 ? -59.873 -2.858 -61.006 1.00 0.00 58 LYS A C 6
ATOM 16947 O O . LYS A 1 4 ? -59.610 -1.854 -61.668 1.00 0.00 58 LYS A O 6
ATOM 16966 N N . ALA A 1 5 ? -58.947 -3.726 -60.600 1.00 0.00 59 ALA A N 6
ATOM 16967 C CA . ALA A 1 5 ? -57.530 -3.541 -60.918 1.00 0.00 59 ALA A CA 6
ATOM 16968 C C . ALA A 1 5 ? -56.880 -4.872 -61.274 1.00 0.00 59 ALA A C 6
ATOM 16969 O O . ALA A 1 5 ? -56.841 -5.794 -60.460 1.00 0.00 59 ALA A O 6
ATOM 16976 N N . THR A 1 6 ? -56.369 -4.965 -62.498 1.00 0.00 60 THR A N 6
ATOM 16977 C CA . THR A 1 6 ? -55.721 -6.185 -62.960 1.00 0.00 60 THR A CA 6
ATOM 16978 C C . THR A 1 6 ? -56.694 -7.360 -62.910 1.00 0.00 60 THR A C 6
ATOM 16979 O O . THR A 1 6 ? -57.218 -7.701 -61.851 1.00 0.00 60 THR A O 6
ATOM 16990 N N . THR A 1 7 ? -56.925 -7.980 -64.069 1.00 0.00 61 THR A N 6
ATOM 16991 C CA . THR A 1 7 ? -57.835 -9.124 -64.166 1.00 0.00 61 THR A CA 6
ATOM 16992 C C . THR A 1 7 ? -57.041 -10.417 -64.320 1.00 0.00 61 THR A C 6
ATOM 16993 O O . THR A 1 7 ? -55.851 -10.388 -64.628 1.00 0.00 61 THR A O 6
ATOM 17004 N N . GLU A 1 8 ? -57.706 -11.548 -64.115 1.00 0.00 62 GLU A N 6
ATOM 17005 C CA . GLU A 1 8 ? -57.049 -12.844 -64.247 1.00 0.00 62 GLU A CA 6
ATOM 17006 C C . GLU A 1 8 ? -56.680 -13.104 -65.708 1.00 0.00 62 GLU A C 6
ATOM 17007 O O . GLU A 1 8 ? -55.596 -13.597 -66.012 1.00 0.00 62 GLU A O 6
ATOM 17019 N N . GLU A 1 9 ? -57.596 -12.749 -66.602 1.00 0.00 63 GLU A N 6
ATOM 17020 C CA . GLU A 1 9 ? -57.361 -12.931 -68.035 1.00 0.00 63 GLU A CA 6
ATOM 17021 C C . GLU A 1 9 ? -56.171 -12.089 -68.474 1.00 0.00 63 GLU A C 6
ATOM 17022 O O . GLU A 1 9 ? -55.161 -12.619 -68.932 1.00 0.00 63 GLU A O 6
ATOM 17034 N N . GLN A 1 10 ? -56.316 -10.774 -68.368 1.00 0.00 64 GLN A N 6
ATOM 17035 C CA . GLN A 1 10 ? -55.261 -9.866 -68.801 1.00 0.00 64 GLN A CA 6
ATOM 17036 C C . GLN A 1 10 ? -53.966 -10.215 -68.089 1.00 0.00 64 GLN A C 6
ATOM 17037 O O . GLN A 1 10 ? -52.893 -10.193 -68.683 1.00 0.00 64 GLN A O 6
ATOM 17051 N N . LYS A 1 11 ? -54.068 -10.549 -66.819 1.00 0.00 65 LYS A N 6
ATOM 17052 C CA . LYS A 1 11 ? -52.885 -10.929 -66.058 1.00 0.00 65 LYS A CA 6
ATOM 17053 C C . LYS A 1 11 ? -52.338 -12.277 -66.544 1.00 0.00 65 LYS A C 6
ATOM 17054 O O . LYS A 1 11 ? -51.126 -12.467 -66.640 1.00 0.00 65 LYS A O 6
ATOM 17073 N N . LEU A 1 12 ? -53.248 -13.211 -66.839 1.00 0.00 66 LEU A N 6
ATOM 17074 C CA . LEU A 1 12 ? -52.868 -14.549 -67.304 1.00 0.00 66 LEU A CA 6
ATOM 17075 C C . LEU A 1 12 ? -52.302 -14.553 -68.730 1.00 0.00 66 LEU A C 6
ATOM 17076 O O . LEU A 1 12 ? -51.360 -15.289 -69.029 1.00 0.00 66 LEU A O 6
ATOM 17092 N N . ILE A 1 13 ? -52.906 -13.763 -69.611 1.00 0.00 67 ILE A N 6
ATOM 17093 C CA . ILE A 1 13 ? -52.480 -13.717 -71.012 1.00 0.00 67 ILE A CA 6
ATOM 17094 C C . ILE A 1 13 ? -50.985 -13.400 -71.139 1.00 0.00 67 ILE A C 6
ATOM 17095 O O . ILE A 1 13 ? -50.364 -13.723 -72.151 1.00 0.00 67 ILE A O 6
ATOM 17111 N N . GLU A 1 14 ? -50.405 -12.787 -70.106 1.00 0.00 68 GLU A N 6
ATOM 17112 C CA . GLU A 1 14 ? -48.975 -12.461 -70.127 1.00 0.00 68 GLU A CA 6
ATOM 17113 C C . GLU A 1 14 ? -48.147 -13.649 -69.659 1.00 0.00 68 GLU A C 6
ATOM 17114 O O . GLU A 1 14 ? -46.964 -13.764 -69.976 1.00 0.00 68 GLU A O 6
ATOM 17126 N N . LYS A 1 15 ? -48.781 -14.517 -68.881 1.00 0.00 69 LYS A N 6
ATOM 17127 C CA . LYS A 1 15 ? -48.112 -15.692 -68.336 1.00 0.00 69 LYS A CA 6
ATOM 17128 C C . LYS A 1 15 ? -48.144 -16.877 -69.307 1.00 0.00 69 LYS A C 6
ATOM 17129 O O . LYS A 1 15 ? -47.210 -17.676 -69.346 1.00 0.00 69 LYS A O 6
ATOM 17148 N N . ILE A 1 16 ? -49.228 -17.001 -70.071 1.00 0.00 70 ILE A N 6
ATOM 17149 C CA . ILE A 1 16 ? -49.362 -18.112 -71.010 1.00 0.00 70 ILE A CA 6
ATOM 17150 C C . ILE A 1 16 ? -48.328 -18.029 -72.123 1.00 0.00 70 ILE A C 6
ATOM 17151 O O . ILE A 1 16 ? -48.049 -19.024 -72.790 1.00 0.00 70 ILE A O 6
ATOM 17167 N N . ASN A 1 17 ? -47.774 -16.844 -72.335 1.00 0.00 71 ASN A N 6
ATOM 17168 C CA . ASN A 1 17 ? -46.789 -16.677 -73.393 1.00 0.00 71 ASN A CA 6
ATOM 17169 C C . ASN A 1 17 ? -45.605 -17.600 -73.149 1.00 0.00 71 ASN A C 6
ATOM 17170 O O . ASN A 1 17 ? -45.114 -18.249 -74.073 1.00 0.00 71 ASN A O 6
ATOM 17181 N N . ALA A 1 18 ? -45.145 -17.660 -71.903 1.00 0.00 72 ALA A N 6
ATOM 17182 C CA . ALA A 1 18 ? -44.016 -18.516 -71.564 1.00 0.00 72 ALA A CA 6
ATOM 17183 C C . ALA A 1 18 ? -44.348 -19.975 -71.845 1.00 0.00 72 ALA A C 6
ATOM 17184 O O . ALA A 1 18 ? -43.510 -20.722 -72.355 1.00 0.00 72 ALA A O 6
ATOM 17191 N N . GLY A 1 19 ? -45.576 -20.382 -71.529 1.00 0.00 73 GLY A N 6
ATOM 17192 C CA . GLY A 1 19 ? -45.986 -21.756 -71.777 1.00 0.00 73 GLY A CA 6
ATOM 17193 C C . GLY A 1 19 ? -46.010 -22.041 -73.276 1.00 0.00 73 GLY A C 6
ATOM 17194 O O . GLY A 1 19 ? -45.582 -23.103 -73.724 1.00 0.00 73 GLY A O 6
ATOM 17198 N N . PHE A 1 20 ? -46.520 -21.079 -74.045 1.00 0.00 74 PHE A N 6
ATOM 17199 C CA . PHE A 1 20 ? -46.605 -21.226 -75.492 1.00 0.00 74 PHE A CA 6
ATOM 17200 C C . PHE A 1 20 ? -45.225 -21.153 -76.121 1.00 0.00 74 PHE A C 6
ATOM 17201 O O . PHE A 1 20 ? -44.903 -21.912 -77.030 1.00 0.00 74 PHE A O 6
ATOM 17218 N N . LYS A 1 21 ? -44.416 -20.231 -75.643 1.00 0.00 75 LYS A N 6
ATOM 17219 C CA . LYS A 1 21 ? -43.088 -20.072 -76.192 1.00 0.00 75 LYS A CA 6
ATOM 17220 C C . LYS A 1 21 ? -42.268 -21.338 -75.986 1.00 0.00 75 LYS A C 6
ATOM 17221 O O . LYS A 1 21 ? -41.467 -21.719 -76.838 1.00 0.00 75 LYS A O 6
ATOM 17240 N N . ALA A 1 22 ? -42.467 -21.978 -74.843 1.00 0.00 76 ALA A N 6
ATOM 17241 C CA . ALA A 1 22 ? -41.737 -23.196 -74.523 1.00 0.00 76 ALA A CA 6
ATOM 17242 C C . ALA A 1 22 ? -41.986 -24.278 -75.572 1.00 0.00 76 ALA A C 6
ATOM 17243 O O . ALA A 1 22 ? -41.072 -25.020 -75.929 1.00 0.00 76 ALA A O 6
ATOM 17250 N N . ALA A 1 23 ? -43.217 -24.363 -76.075 1.00 0.00 77 ALA A N 6
ATOM 17251 C CA . ALA A 1 23 ? -43.545 -25.362 -77.095 1.00 0.00 77 ALA A CA 6
ATOM 17252 C C . ALA A 1 23 ? -43.195 -24.853 -78.494 1.00 0.00 77 ALA A C 6
ATOM 17253 O O . ALA A 1 23 ? -42.581 -25.567 -79.287 1.00 0.00 77 ALA A O 6
ATOM 17260 N N . LEU A 1 24 ? -43.580 -23.612 -78.789 1.00 0.00 78 LEU A N 6
ATOM 17261 C CA . LEU A 1 24 ? -43.290 -23.018 -80.096 1.00 0.00 78 LEU A CA 6
ATOM 17262 C C . LEU A 1 24 ? -41.780 -22.895 -80.303 1.00 0.00 78 LEU A C 6
ATOM 17263 O O . LEU A 1 24 ? -41.262 -23.224 -81.371 1.00 0.00 78 LEU A O 6
ATOM 17279 N N . ALA A 1 25 ? -41.082 -22.420 -79.278 1.00 0.00 79 ALA A N 6
ATOM 17280 C CA . ALA A 1 25 ? -39.635 -22.258 -79.361 1.00 0.00 79 ALA A CA 6
ATOM 17281 C C . ALA A 1 25 ? -38.944 -23.617 -79.380 1.00 0.00 79 ALA A C 6
ATOM 17282 O O . ALA A 1 25 ? -37.810 -23.744 -79.844 1.00 0.00 79 ALA A O 6
ATOM 17289 N N . ALA A 1 26 ? -39.639 -24.628 -78.871 1.00 0.00 80 ALA A N 6
ATOM 17290 C CA . ALA A 1 26 ? -39.094 -25.981 -78.826 1.00 0.00 80 ALA A CA 6
ATOM 17291 C C . ALA A 1 26 ? -39.257 -26.687 -80.170 1.00 0.00 80 ALA A C 6
ATOM 17292 O O . ALA A 1 26 ? -38.616 -27.709 -80.418 1.00 0.00 80 ALA A O 6
ATOM 17299 N N . ALA A 1 27 ? -40.108 -26.146 -81.041 1.00 0.00 81 ALA A N 6
ATOM 17300 C CA . ALA A 1 27 ? -40.318 -26.760 -82.348 1.00 0.00 81 ALA A CA 6
ATOM 17301 C C . ALA A 1 27 ? -39.018 -26.773 -83.149 1.00 0.00 81 ALA A C 6
ATOM 17302 O O . ALA A 1 27 ? -38.696 -27.758 -83.813 1.00 0.00 81 ALA A O 6
ATOM 17309 N N . ALA A 1 28 ? -38.276 -25.668 -83.081 1.00 0.00 82 ALA A N 6
ATOM 17310 C CA . ALA A 1 28 ? -37.006 -25.547 -83.803 1.00 0.00 82 ALA A CA 6
ATOM 17311 C C . ALA A 1 28 ? -35.822 -25.878 -82.896 1.00 0.00 82 ALA A C 6
ATOM 17312 O O . ALA A 1 28 ? -34.672 -25.838 -83.329 1.00 0.00 82 ALA A O 6
ATOM 17319 N N . GLY A 1 29 ? -36.110 -26.213 -81.642 1.00 0.00 83 GLY A N 6
ATOM 17320 C CA . GLY A 1 29 ? -35.041 -26.555 -80.707 1.00 0.00 83 GLY A CA 6
ATOM 17321 C C . GLY A 1 29 ? -34.296 -27.798 -81.184 1.00 0.00 83 GLY A C 6
ATOM 17322 O O . GLY A 1 29 ? -33.070 -27.803 -81.294 1.00 0.00 83 GLY A O 6
ATOM 17326 N N . VAL A 1 30 ? -35.058 -28.855 -81.455 1.00 0.00 84 VAL A N 6
ATOM 17327 C CA . VAL A 1 30 ? -34.484 -30.119 -81.912 1.00 0.00 84 VAL A CA 6
ATOM 17328 C C . VAL A 1 30 ? -34.274 -30.109 -83.423 1.00 0.00 84 VAL A C 6
ATOM 17329 O O . VAL A 1 30 ? -34.288 -29.053 -84.056 1.00 0.00 84 VAL A O 6
ATOM 17342 N N . GLN A 1 31 ? -34.082 -31.297 -83.993 1.00 0.00 85 GLN A N 6
ATOM 17343 C CA . GLN A 1 31 ? -33.869 -31.430 -85.434 1.00 0.00 85 GLN A CA 6
ATOM 17344 C C . GLN A 1 31 ? -34.357 -32.803 -85.921 1.00 0.00 85 GLN A C 6
ATOM 17345 O O . GLN A 1 31 ? -35.302 -32.880 -86.705 1.00 0.00 85 GLN A O 6
ATOM 17359 N N . PRO A 1 32 ? -33.750 -33.878 -85.475 1.00 0.00 86 PRO A N 6
ATOM 17360 C CA . PRO A 1 32 ? -34.165 -35.258 -85.887 1.00 0.00 86 PRO A CA 6
ATOM 17361 C C . PRO A 1 32 ? -35.582 -35.584 -85.416 1.00 0.00 86 PRO A C 6
ATOM 17362 O O . PRO A 1 32 ? -35.774 -36.231 -84.386 1.00 0.00 86 PRO A O 6
ATOM 17373 N N . ALA A 1 33 ? -36.570 -35.127 -86.178 1.00 0.00 87 ALA A N 6
ATOM 17374 C CA . ALA A 1 33 ? -37.965 -35.371 -85.828 1.00 0.00 87 ALA A CA 6
ATOM 17375 C C . ALA A 1 33 ? -38.242 -34.883 -84.413 1.00 0.00 87 ALA A C 6
ATOM 17376 O O . ALA A 1 33 ? -37.559 -33.988 -83.914 1.00 0.00 87 ALA A O 6
ATOM 17383 N N . ASP A 1 34 ? -39.260 -35.464 -83.785 1.00 0.00 88 ASP A N 6
ATOM 17384 C CA . ASP A 1 34 ? -39.653 -35.088 -82.428 1.00 0.00 88 ASP A CA 6
ATOM 17385 C C . ASP A 1 34 ? -40.145 -33.643 -82.390 1.00 0.00 88 ASP A C 6
ATOM 17386 O O . ASP A 1 34 ? -40.723 -33.204 -81.398 1.00 0.00 88 ASP A O 6
ATOM 17395 N N . LYS A 1 35 ? -39.920 -32.917 -83.483 1.00 0.00 89 LYS A N 6
ATOM 17396 C CA . LYS A 1 35 ? -40.347 -31.524 -83.591 1.00 0.00 89 LYS A CA 6
ATOM 17397 C C . LYS A 1 35 ? -41.849 -31.430 -83.826 1.00 0.00 89 LYS A C 6
ATOM 17398 O O . LYS A 1 35 ? -42.481 -30.430 -83.485 1.00 0.00 89 LYS A O 6
ATOM 17417 N N . TYR A 1 36 ? -42.418 -32.488 -84.396 1.00 0.00 90 TYR A N 6
ATOM 17418 C CA . TYR A 1 36 ? -43.854 -32.534 -84.654 1.00 0.00 90 TYR A CA 6
ATOM 17419 C C . TYR A 1 36 ? -44.599 -33.008 -83.407 1.00 0.00 90 TYR A C 6
ATOM 17420 O O . TYR A 1 36 ? -45.586 -32.406 -82.985 1.00 0.00 90 TYR A O 6
ATOM 17438 N N . ARG A 1 37 ? -44.106 -34.100 -82.838 1.00 0.00 91 ARG A N 6
ATOM 17439 C CA . ARG A 1 37 ? -44.697 -34.692 -81.645 1.00 0.00 91 ARG A CA 6
ATOM 17440 C C . ARG A 1 37 ? -44.653 -33.725 -80.466 1.00 0.00 91 ARG A C 6
ATOM 17441 O O . ARG A 1 37 ? -45.359 -33.913 -79.480 1.00 0.00 91 ARG A O 6
ATOM 17462 N N . THR A 1 38 ? -43.838 -32.676 -80.574 1.00 0.00 92 THR A N 6
ATOM 17463 C CA . THR A 1 38 ? -43.748 -31.686 -79.501 1.00 0.00 92 THR A CA 6
ATOM 17464 C C . THR A 1 38 ? -44.895 -30.686 -79.612 1.00 0.00 92 THR A C 6
ATOM 17465 O O . THR A 1 38 ? -45.527 -30.343 -78.617 1.00 0.00 92 THR A O 6
ATOM 17476 N N . PHE A 1 39 ? -45.134 -30.196 -80.820 1.00 0.00 93 PHE A N 6
ATOM 17477 C CA . PHE A 1 39 ? -46.180 -29.203 -81.019 1.00 0.00 93 PHE A CA 6
ATOM 17478 C C . PHE A 1 39 ? -47.441 -29.558 -80.224 1.00 0.00 93 PHE A C 6
ATOM 17479 O O . PHE A 1 39 ? -47.810 -28.827 -79.316 1.00 0.00 93 PHE A O 6
ATOM 17496 N N . VAL A 1 40 ? -48.111 -30.655 -80.565 1.00 0.00 94 VAL A N 6
ATOM 17497 C CA . VAL A 1 40 ? -49.336 -31.020 -79.858 1.00 0.00 94 VAL A CA 6
ATOM 17498 C C . VAL A 1 40 ? -49.061 -31.500 -78.426 1.00 0.00 94 VAL A C 6
ATOM 17499 O O . VAL A 1 40 ? -49.709 -31.053 -77.478 1.00 0.00 94 VAL A O 6
ATOM 17512 N N . ALA A 1 41 ? -48.145 -32.453 -78.290 1.00 0.00 95 ALA A N 6
ATOM 17513 C CA . ALA A 1 41 ? -47.846 -33.037 -76.978 1.00 0.00 95 ALA A CA 6
ATOM 17514 C C . ALA A 1 41 ? -47.347 -32.005 -75.962 1.00 0.00 95 ALA A C 6
ATOM 17515 O O . ALA A 1 41 ? -47.764 -32.030 -74.804 1.00 0.00 95 ALA A O 6
ATOM 17522 N N . THR A 1 42 ? -46.464 -31.105 -76.380 1.00 0.00 96 THR A N 6
ATOM 17523 C CA . THR A 1 42 ? -45.949 -30.092 -75.456 1.00 0.00 96 THR A CA 6
ATOM 17524 C C . THR A 1 42 ? -46.979 -28.974 -75.262 1.00 0.00 96 THR A C 6
ATOM 17525 O O . THR A 1 42 ? -47.265 -28.568 -74.135 1.00 0.00 96 THR A O 6
ATOM 17536 N N . PHE A 1 43 ? -47.537 -28.485 -76.369 1.00 0.00 97 PHE A N 6
ATOM 17537 C CA . PHE A 1 43 ? -48.537 -27.414 -76.308 1.00 0.00 97 PHE A CA 6
ATOM 17538 C C . PHE A 1 43 ? -49.722 -27.860 -75.459 1.00 0.00 97 PHE A C 6
ATOM 17539 O O . PHE A 1 43 ? -50.393 -27.044 -74.829 1.00 0.00 97 PHE A O 6
ATOM 17556 N N . GLY A 1 44 ? -49.972 -29.164 -75.455 1.00 0.00 98 GLY A N 6
ATOM 17557 C CA . GLY A 1 44 ? -51.082 -29.698 -74.683 1.00 0.00 98 GLY A CA 6
ATOM 17558 C C . GLY A 1 44 ? -50.918 -29.308 -73.219 1.00 0.00 98 GLY A C 6
ATOM 17559 O O . GLY A 1 44 ? -51.855 -28.820 -72.587 1.00 0.00 98 GLY A O 6
ATOM 17563 N N . ALA A 1 45 ? -49.715 -29.510 -72.692 1.00 0.00 99 ALA A N 6
ATOM 17564 C CA . ALA A 1 45 ? -49.421 -29.162 -71.306 1.00 0.00 99 ALA A CA 6
ATOM 17565 C C . ALA A 1 45 ? -49.450 -27.647 -71.084 1.00 0.00 99 ALA A C 6
ATOM 17566 O O . ALA A 1 45 ? -49.902 -27.176 -70.040 1.00 0.00 99 ALA A O 6
ATOM 17573 N N . ALA A 1 46 ? -48.933 -26.893 -72.055 1.00 0.00 100 ALA A N 6
ATOM 17574 C CA . ALA A 1 46 ? -48.872 -25.435 -71.930 1.00 0.00 100 ALA A CA 6
ATOM 17575 C C . ALA A 1 46 ? -50.246 -24.818 -71.762 1.00 0.00 100 ALA A C 6
ATOM 17576 O O . ALA A 1 46 ? -50.436 -23.951 -70.911 1.00 0.00 100 ALA A O 6
ATOM 17583 N N . SER A 1 47 ? -51.209 -25.259 -72.553 1.00 0.00 101 SER A N 6
ATOM 17584 C CA . SER A 1 47 ? -52.550 -24.722 -72.439 1.00 0.00 101 SER A CA 6
ATOM 17585 C C . SER A 1 47 ? -53.199 -25.180 -71.141 1.00 0.00 101 SER A C 6
ATOM 17586 O O . SER A 1 47 ? -53.925 -24.426 -70.495 1.00 0.00 101 SER A O 6
ATOM 17594 N N . ASN A 1 48 ? -52.945 -26.431 -70.773 1.00 0.00 102 ASN A N 6
ATOM 17595 C CA . ASN A 1 48 ? -53.523 -26.990 -69.559 1.00 0.00 102 ASN A CA 6
ATOM 17596 C C . ASN A 1 48 ? -53.100 -26.174 -68.342 1.00 0.00 102 ASN A C 6
ATOM 17597 O O . ASN A 1 48 ? -53.907 -25.914 -67.450 1.00 0.00 102 ASN A O 6
ATOM 17608 N N . LYS A 1 49 ? -51.836 -25.764 -68.311 1.00 0.00 103 LYS A N 6
ATOM 17609 C CA . LYS A 1 49 ? -51.336 -24.972 -67.193 1.00 0.00 103 LYS A CA 6
ATOM 17610 C C . LYS A 1 49 ? -52.079 -23.643 -67.093 1.00 0.00 103 LYS A C 6
ATOM 17611 O O . LYS A 1 49 ? -52.563 -23.274 -66.023 1.00 0.00 103 LYS A O 6
ATOM 17630 N N . ALA A 1 50 ? -52.167 -22.927 -68.208 1.00 0.00 104 ALA A N 6
ATOM 17631 C CA . ALA A 1 50 ? -52.858 -21.644 -68.214 1.00 0.00 104 ALA A CA 6
ATOM 17632 C C . ALA A 1 50 ? -54.340 -21.846 -67.893 1.00 0.00 104 ALA A C 6
ATOM 17633 O O . ALA A 1 50 ? -54.945 -21.084 -67.140 1.00 0.00 104 ALA A O 6
ATOM 17640 N N . PHE A 1 51 ? -54.904 -22.879 -68.498 1.00 0.00 105 PHE A N 6
ATOM 17641 C CA . PHE A 1 51 ? -56.315 -23.195 -68.311 1.00 0.00 105 PHE A CA 6
ATOM 17642 C C . PHE A 1 51 ? -56.614 -23.466 -66.834 1.00 0.00 105 PHE A C 6
ATOM 17643 O O . PHE A 1 51 ? -57.635 -23.020 -66.312 1.00 0.00 105 PHE A O 6
ATOM 17660 N N . ALA A 1 52 ? -55.722 -24.191 -66.162 1.00 0.00 106 ALA A N 6
ATOM 17661 C CA . ALA A 1 52 ? -55.920 -24.495 -64.746 1.00 0.00 106 ALA A CA 6
ATOM 17662 C C . ALA A 1 52 ? -55.506 -23.317 -63.868 1.00 0.00 106 ALA A C 6
ATOM 17663 O O . ALA A 1 52 ? -55.921 -23.220 -62.714 1.00 0.00 106 ALA A O 6
ATOM 17670 N N . GLU A 1 53 ? -54.702 -22.416 -64.420 1.00 0.00 107 GLU A N 6
ATOM 17671 C CA . GLU A 1 53 ? -54.271 -21.243 -63.666 1.00 0.00 107 GLU A CA 6
ATOM 17672 C C . GLU A 1 53 ? -55.447 -20.284 -63.489 1.00 0.00 107 GLU A C 6
ATOM 17673 O O . GLU A 1 53 ? -55.650 -19.721 -62.413 1.00 0.00 107 GLU A O 6
ATOM 17685 N N . GLY A 1 54 ? -56.218 -20.109 -64.562 1.00 0.00 108 GLY A N 6
ATOM 17686 C CA . GLY A 1 54 ? -57.382 -19.223 -64.542 1.00 0.00 108 GLY A CA 6
ATOM 17687 C C . GLY A 1 54 ? -58.648 -20.002 -64.195 1.00 0.00 108 GLY A C 6
ATOM 17688 O O . GLY A 1 54 ? -59.747 -19.445 -64.190 1.00 0.00 108 GLY A O 6
ATOM 17692 N N . LEU A 1 55 ? -58.485 -21.293 -63.915 1.00 0.00 109 LEU A N 6
ATOM 17693 C CA . LEU A 1 55 ? -59.620 -22.150 -63.574 1.00 0.00 109 LEU A CA 6
ATOM 17694 C C . LEU A 1 55 ? -60.617 -22.204 -64.728 1.00 0.00 109 LEU A C 6
ATOM 17695 O O . LEU A 1 55 ? -61.551 -21.406 -64.794 1.00 0.00 109 LEU A O 6
ATOM 17711 N N . SER A 1 56 ? -60.410 -23.161 -65.634 1.00 0.00 110 SER A N 6
ATOM 17712 C CA . SER A 1 56 ? -61.298 -23.328 -66.791 1.00 0.00 110 SER A CA 6
ATOM 17713 C C . SER A 1 56 ? -62.115 -24.607 -66.666 1.00 0.00 110 SER A C 6
ATOM 17714 O O . SER A 1 56 ? -63.203 -24.720 -67.230 1.00 0.00 110 SER A O 6
ATOM 17722 N N . GLY A 1 57 ? -61.577 -25.570 -65.929 1.00 0.00 111 GLY A N 6
ATOM 17723 C CA . GLY A 1 57 ? -62.254 -26.852 -65.730 1.00 0.00 111 GLY A CA 6
ATOM 17724 C C . GLY A 1 57 ? -63.066 -26.860 -64.440 1.00 0.00 111 GLY A C 6
ATOM 17725 O O . GLY A 1 57 ? -63.715 -27.854 -64.115 1.00 0.00 111 GLY A O 6
ATOM 17729 N N . GLU A 1 58 ? -63.022 -25.752 -63.700 1.00 0.00 112 GLU A N 6
ATOM 17730 C CA . GLU A 1 58 ? -63.754 -25.648 -62.435 1.00 0.00 112 GLU A CA 6
ATOM 17731 C C . GLU A 1 58 ? -64.485 -24.310 -62.339 1.00 0.00 112 GLU A C 6
ATOM 17732 O O . GLU A 1 58 ? -64.004 -23.380 -61.692 1.00 0.00 112 GLU A O 6
ATOM 17744 N N . PRO A 1 59 ? -65.634 -24.199 -62.953 1.00 0.00 113 PRO A N 6
ATOM 17745 C CA . PRO A 1 59 ? -66.451 -22.945 -62.920 1.00 0.00 113 PRO A CA 6
ATOM 17746 C C . PRO A 1 59 ? -66.782 -22.530 -61.486 1.00 0.00 113 PRO A C 6
ATOM 17747 O O . PRO A 1 59 ? -66.978 -23.379 -60.617 1.00 0.00 113 PRO A O 6
ATOM 17758 N N . LYS A 1 60 ? -66.850 -21.220 -61.245 1.00 0.00 114 LYS A N 6
ATOM 17759 C CA . LYS A 1 60 ? -67.169 -20.706 -59.910 1.00 0.00 114 LYS A CA 6
ATOM 17760 C C . LYS A 1 60 ? -68.638 -20.313 -59.828 1.00 0.00 114 LYS A C 6
ATOM 17761 O O . LYS A 1 60 ? -69.142 -19.965 -58.760 1.00 0.00 114 LYS A O 6
ATOM 17780 N N . GLY A 1 61 ? -69.316 -20.372 -60.966 1.00 0.00 115 GLY A N 6
ATOM 17781 C CA . GLY A 1 61 ? -70.731 -20.020 -61.023 1.00 0.00 115 GLY A CA 6
ATOM 17782 C C . GLY A 1 61 ? -70.912 -18.506 -61.018 1.00 0.00 115 GLY A C 6
ATOM 17783 O O . GLY A 1 61 ? -69.938 -17.756 -61.059 1.00 0.00 115 GLY A O 6
ATOM 17787 N N . ALA A 1 62 ? -72.164 -18.064 -60.960 1.00 0.00 116 ALA A N 6
ATOM 17788 C CA . ALA A 1 62 ? -72.459 -16.635 -60.940 1.00 0.00 116 ALA A CA 6
ATOM 17789 C C . ALA A 1 62 ? -71.631 -15.894 -61.987 1.00 0.00 116 ALA A C 6
ATOM 17790 O O . ALA A 1 62 ? -70.820 -15.032 -61.650 1.00 0.00 116 ALA A O 6
ATOM 17797 N N . ALA A 1 63 ? -71.838 -16.240 -63.255 1.00 0.00 117 ALA A N 6
ATOM 17798 C CA . ALA A 1 63 ? -71.103 -15.600 -64.343 1.00 0.00 117 ALA A CA 6
ATOM 17799 C C . ALA A 1 63 ? -69.625 -15.983 -64.290 1.00 0.00 117 ALA A C 6
ATOM 17800 O O . ALA A 1 63 ? -69.283 -17.152 -64.107 1.00 0.00 117 ALA A O 6
ATOM 17807 N N . GLU A 1 64 ? -68.753 -14.994 -64.454 1.00 0.00 118 GLU A N 6
ATOM 17808 C CA . GLU A 1 64 ? -67.316 -15.243 -64.427 1.00 0.00 118 GLU A CA 6
ATOM 17809 C C . GLU A 1 64 ? -66.968 -16.411 -65.341 1.00 0.00 118 GLU A C 6
ATOM 17810 O O . GLU A 1 64 ? -65.968 -17.099 -65.131 1.00 0.00 118 GLU A O 6
ATOM 17822 N N . SER A 1 65 ? -67.799 -16.628 -66.357 1.00 0.00 119 SER A N 6
ATOM 17823 C CA . SER A 1 65 ? -67.578 -17.716 -67.311 1.00 0.00 119 SER A CA 6
ATOM 17824 C C . SER A 1 65 ? -67.980 -17.275 -68.713 1.00 0.00 119 SER A C 6
ATOM 17825 O O . SER A 1 65 ? -67.712 -17.970 -69.694 1.00 0.00 119 SER A O 6
ATOM 17833 N N . SER A 1 66 ? -68.609 -16.109 -68.800 1.00 0.00 120 SER A N 6
ATOM 17834 C CA . SER A 1 66 ? -69.026 -15.576 -70.089 1.00 0.00 120 SER A CA 6
ATOM 17835 C C . SER A 1 66 ? -67.811 -15.142 -70.905 1.00 0.00 120 SER A C 6
ATOM 17836 O O . SER A 1 66 ? -67.719 -15.420 -72.101 1.00 0.00 120 SER A O 6
ATOM 17844 N N . SER A 1 67 ? -66.876 -14.466 -70.241 1.00 0.00 121 SER A N 6
ATOM 17845 C CA . SER A 1 67 ? -65.653 -14.001 -70.891 1.00 0.00 121 SER A CA 6
ATOM 17846 C C . SER A 1 67 ? -64.711 -15.164 -71.187 1.00 0.00 121 SER A C 6
ATOM 17847 O O . SER A 1 67 ? -64.016 -15.175 -72.204 1.00 0.00 121 SER A O 6
ATOM 17855 N N . LYS A 1 68 ? -64.670 -16.121 -70.266 1.00 0.00 122 LYS A N 6
ATOM 17856 C CA . LYS A 1 68 ? -63.786 -17.274 -70.399 1.00 0.00 122 LYS A CA 6
ATOM 17857 C C . LYS A 1 68 ? -64.091 -18.077 -71.658 1.00 0.00 122 LYS A C 6
ATOM 17858 O O . LYS A 1 68 ? -63.178 -18.588 -72.304 1.00 0.00 122 LYS A O 6
ATOM 17877 N N . ALA A 1 69 ? -65.367 -18.191 -72.011 1.00 0.00 123 ALA A N 6
ATOM 17878 C CA . ALA A 1 69 ? -65.732 -18.942 -73.207 1.00 0.00 123 ALA A CA 6
ATOM 17879 C C . ALA A 1 69 ? -65.081 -18.313 -74.433 1.00 0.00 123 ALA A C 6
ATOM 17880 O O . ALA A 1 69 ? -64.576 -19.016 -75.309 1.00 0.00 123 ALA A O 6
ATOM 17887 N N . ALA A 1 70 ? -65.118 -16.986 -74.501 1.00 0.00 124 ALA A N 6
ATOM 17888 C CA . ALA A 1 70 ? -64.547 -16.284 -75.644 1.00 0.00 124 ALA A CA 6
ATOM 17889 C C . ALA A 1 70 ? -63.073 -16.635 -75.797 1.00 0.00 124 ALA A C 6
ATOM 17890 O O . ALA A 1 70 ? -62.609 -16.903 -76.904 1.00 0.00 124 ALA A O 6
ATOM 17897 N N . LEU A 1 71 ? -62.340 -16.651 -74.689 1.00 0.00 125 LEU A N 6
ATOM 17898 C CA . LEU A 1 71 ? -60.927 -16.994 -74.739 1.00 0.00 125 LEU A CA 6
ATOM 17899 C C . LEU A 1 71 ? -60.735 -18.412 -75.259 1.00 0.00 125 LEU A C 6
ATOM 17900 O O . LEU A 1 71 ? -59.868 -18.660 -76.097 1.00 0.00 125 LEU A O 6
ATOM 17916 N N . THR A 1 72 ? -61.526 -19.348 -74.741 1.00 0.00 126 THR A N 6
ATOM 17917 C CA . THR A 1 72 ? -61.392 -20.736 -75.156 1.00 0.00 126 THR A CA 6
ATOM 17918 C C . THR A 1 72 ? -61.787 -20.914 -76.615 1.00 0.00 126 THR A C 6
ATOM 17919 O O . THR A 1 72 ? -61.045 -21.513 -77.385 1.00 0.00 126 THR A O 6
ATOM 17930 N N . SER A 1 73 ? -62.958 -20.410 -76.999 1.00 0.00 127 SER A N 6
ATOM 17931 C CA . SER A 1 73 ? -63.404 -20.552 -78.380 1.00 0.00 127 SER A CA 6
ATOM 17932 C C . SER A 1 73 ? -62.376 -19.917 -79.303 1.00 0.00 127 SER A C 6
ATOM 17933 O O . SER A 1 73 ? -62.010 -20.478 -80.336 1.00 0.00 127 SER A O 6
ATOM 17941 N N . LYS A 1 74 ? -61.897 -18.754 -78.893 1.00 0.00 128 LYS A N 6
ATOM 17942 C CA . LYS A 1 74 ? -60.882 -18.034 -79.646 1.00 0.00 128 LYS A CA 6
ATOM 17943 C C . LYS A 1 74 ? -59.616 -18.870 -79.786 1.00 0.00 128 LYS A C 6
ATOM 17944 O O . LYS A 1 74 ? -59.029 -18.955 -80.865 1.00 0.00 128 LYS A O 6
ATOM 17963 N N . LEU A 1 75 ? -59.188 -19.478 -78.689 1.00 0.00 129 LEU A N 6
ATOM 17964 C CA . LEU A 1 75 ? -57.974 -20.287 -78.705 1.00 0.00 129 LEU A CA 6
ATOM 17965 C C . LEU A 1 75 ? -58.265 -21.702 -79.211 1.00 0.00 129 LEU A C 6
ATOM 17966 O O . LEU A 1 75 ? -57.370 -22.394 -79.678 1.00 0.00 129 LEU A O 6
ATOM 17982 N N . ASP A 1 76 ? -59.517 -22.129 -79.129 1.00 0.00 130 ASP A N 6
ATOM 17983 C CA . ASP A 1 76 ? -59.877 -23.463 -79.598 1.00 0.00 130 ASP A CA 6
ATOM 17984 C C . ASP A 1 76 ? -59.929 -23.509 -81.120 1.00 0.00 130 ASP A C 6
ATOM 17985 O O . ASP A 1 76 ? -59.199 -24.271 -81.755 1.00 0.00 130 ASP A O 6
ATOM 17994 N N . ALA A 1 77 ? -60.807 -22.695 -81.699 1.00 0.00 131 ALA A N 6
ATOM 17995 C CA . ALA A 1 77 ? -60.958 -22.655 -83.148 1.00 0.00 131 ALA A CA 6
ATOM 17996 C C . ALA A 1 77 ? -59.676 -22.185 -83.828 1.00 0.00 131 ALA A C 6
ATOM 17997 O O . ALA A 1 77 ? -59.269 -22.738 -84.849 1.00 0.00 131 ALA A O 6
ATOM 18004 N N . ALA A 1 78 ? -59.047 -21.158 -83.265 1.00 0.00 132 ALA A N 6
ATOM 18005 C CA . ALA A 1 78 ? -57.818 -20.624 -83.845 1.00 0.00 132 ALA A CA 6
ATOM 18006 C C . ALA A 1 78 ? -56.700 -21.662 -83.825 1.00 0.00 132 ALA A C 6
ATOM 18007 O O . ALA A 1 78 ? -55.988 -21.835 -84.810 1.00 0.00 132 ALA A O 6
ATOM 18014 N N . TYR A 1 79 ? -56.549 -22.346 -82.697 1.00 0.00 133 TYR A N 6
ATOM 18015 C CA . TYR A 1 79 ? -55.507 -23.360 -82.562 1.00 0.00 133 TYR A CA 6
ATOM 18016 C C . TYR A 1 79 ? -55.716 -24.487 -83.568 1.00 0.00 133 TYR A C 6
ATOM 18017 O O . TYR A 1 79 ? -54.792 -24.883 -84.277 1.00 0.00 133 TYR A O 6
ATOM 18035 N N . LYS A 1 80 ? -56.940 -24.998 -83.614 1.00 0.00 134 LYS A N 6
ATOM 18036 C CA . LYS A 1 80 ? -57.281 -26.082 -84.526 1.00 0.00 134 LYS A CA 6
ATOM 18037 C C . LYS A 1 80 ? -57.301 -25.589 -85.972 1.00 0.00 134 LYS A C 6
ATOM 18038 O O . LYS A 1 80 ? -56.819 -26.266 -86.879 1.00 0.00 134 LYS A O 6
ATOM 18057 N N . LEU A 1 81 ? -57.842 -24.394 -86.180 1.00 0.00 135 LEU A N 6
ATOM 18058 C CA . LEU A 1 81 ? -57.897 -23.829 -87.522 1.00 0.00 135 LEU A CA 6
ATOM 18059 C C . LEU A 1 81 ? -56.495 -23.479 -88.000 1.00 0.00 135 LEU A C 6
ATOM 18060 O O . LEU A 1 81 ? -56.137 -23.736 -89.147 1.00 0.00 135 LEU A O 6
ATOM 18076 N N . ALA A 1 82 ? -55.710 -22.892 -87.112 1.00 0.00 136 ALA A N 6
ATOM 18077 C CA . ALA A 1 82 ? -54.355 -22.509 -87.453 1.00 0.00 136 ALA A CA 6
ATOM 18078 C C . ALA A 1 82 ? -53.530 -23.740 -87.824 1.00 0.00 136 ALA A C 6
ATOM 18079 O O . ALA A 1 82 ? -52.799 -23.732 -88.814 1.00 0.00 136 ALA A O 6
ATOM 18086 N N . TYR A 1 83 ? -53.669 -24.805 -87.036 1.00 0.00 137 TYR A N 6
ATOM 18087 C CA . TYR A 1 83 ? -52.944 -26.044 -87.311 1.00 0.00 137 TYR A CA 6
ATOM 18088 C C . TYR A 1 83 ? -53.519 -26.762 -88.531 1.00 0.00 137 TYR A C 6
ATOM 18089 O O . TYR A 1 83 ? -52.774 -27.306 -89.346 1.00 0.00 137 TYR A O 6
ATOM 18107 N N . LYS A 1 84 ? -54.841 -26.777 -88.645 1.00 0.00 138 LYS A N 6
ATOM 18108 C CA . LYS A 1 84 ? -55.489 -27.451 -89.765 1.00 0.00 138 LYS A CA 6
ATOM 18109 C C . LYS A 1 84 ? -54.999 -26.862 -91.083 1.00 0.00 138 LYS A C 6
ATOM 18110 O O . LYS A 1 84 ? -54.724 -27.592 -92.036 1.00 0.00 138 LYS A O 6
ATOM 18129 N N . THR A 1 85 ? -54.885 -25.542 -91.130 1.00 0.00 139 THR A N 6
ATOM 18130 C CA . THR A 1 85 ? -54.419 -24.870 -92.336 1.00 0.00 139 THR A CA 6
ATOM 18131 C C . THR A 1 85 ? -52.991 -25.293 -92.667 1.00 0.00 139 THR A C 6
ATOM 18132 O O . THR A 1 85 ? -52.532 -25.119 -93.795 1.00 0.00 139 THR A O 6
ATOM 18143 N N . ALA A 1 86 ? -52.289 -25.850 -91.680 1.00 0.00 140 ALA A N 6
ATOM 18144 C CA . ALA A 1 86 ? -50.914 -26.287 -91.903 1.00 0.00 140 ALA A CA 6
ATOM 18145 C C . ALA A 1 86 ? -50.872 -27.335 -93.010 1.00 0.00 140 ALA A C 6
ATOM 18146 O O . ALA A 1 86 ? -49.999 -27.302 -93.876 1.00 0.00 140 ALA A O 6
ATOM 18153 N N . GLU A 1 87 ? -51.820 -28.264 -92.973 1.00 0.00 141 GLU A N 6
ATOM 18154 C CA . GLU A 1 87 ? -51.879 -29.314 -93.979 1.00 0.00 141 GLU A CA 6
ATOM 18155 C C . GLU A 1 87 ? -52.116 -28.706 -95.363 1.00 0.00 141 GLU A C 6
ATOM 18156 O O . GLU A 1 87 ? -51.544 -29.161 -96.354 1.00 0.00 141 GLU A O 6
ATOM 18168 N N . GLY A 1 88 ? -52.949 -27.661 -95.420 1.00 0.00 142 GLY A N 6
ATOM 18169 C CA . GLY A 1 88 ? -53.246 -26.978 -96.680 1.00 0.00 142 GLY A CA 6
ATOM 18170 C C . GLY A 1 88 ? -52.590 -25.602 -96.692 1.00 0.00 142 GLY A C 6
ATOM 18171 O O . GLY A 1 88 ? -53.261 -24.579 -96.552 1.00 0.00 142 GLY A O 6
ATOM 18175 N N . ALA A 1 89 ? -51.265 -25.589 -96.845 1.00 0.00 143 ALA A N 6
ATOM 18176 C CA . ALA A 1 89 ? -50.501 -24.340 -96.860 1.00 0.00 143 ALA A CA 6
ATOM 18177 C C . ALA A 1 89 ? -49.506 -24.322 -98.003 1.00 0.00 143 ALA A C 6
ATOM 18178 O O . ALA A 1 89 ? -49.693 -24.993 -99.019 1.00 0.00 143 ALA A O 6
ATOM 18185 N N . THR A 1 90 ? -48.447 -23.541 -97.827 1.00 0.00 144 THR A N 6
ATOM 18186 C CA . THR A 1 90 ? -47.406 -23.407 -98.836 1.00 0.00 144 THR A CA 6
ATOM 18187 C C . THR A 1 90 ? -46.122 -24.088 -98.356 1.00 0.00 144 THR A C 6
ATOM 18188 O O . THR A 1 90 ? -45.828 -24.077 -97.156 1.00 0.00 144 THR A O 6
ATOM 18199 N N . PRO A 1 91 ? -45.355 -24.678 -99.240 1.00 0.00 145 PRO A N 6
ATOM 18200 C CA . PRO A 1 91 ? -44.088 -25.366 -98.854 1.00 0.00 145 PRO A CA 6
ATOM 18201 C C . PRO A 1 91 ? -43.014 -24.361 -98.420 1.00 0.00 145 PRO A C 6
ATOM 18202 O O . PRO A 1 91 ? -43.130 -23.168 -98.691 1.00 0.00 145 PRO A O 6
ATOM 18213 N N . GLU A 1 92 ? -41.964 -24.854 -97.758 1.00 0.00 146 GLU A N 6
ATOM 18214 C CA . GLU A 1 92 ? -40.866 -23.996 -97.306 1.00 0.00 146 GLU A CA 6
ATOM 18215 C C . GLU A 1 92 ? -41.366 -22.937 -96.326 1.00 0.00 146 GLU A C 6
ATOM 18216 O O . GLU A 1 92 ? -40.583 -22.159 -95.787 1.00 0.00 146 GLU A O 6
ATOM 18228 N N . ALA A 1 93 ? -42.674 -22.918 -96.084 1.00 0.00 147 ALA A N 6
ATOM 18229 C CA . ALA A 1 93 ? -43.247 -21.949 -95.155 1.00 0.00 147 ALA A CA 6
ATOM 18230 C C . ALA A 1 93 ? -44.568 -22.459 -94.583 1.00 0.00 147 ALA A C 6
ATOM 18231 O O . ALA A 1 93 ? -45.453 -21.671 -94.252 1.00 0.00 147 ALA A O 6
ATOM 18238 N N . LYS A 1 94 ? -44.690 -23.777 -94.446 1.00 0.00 148 LYS A N 6
ATOM 18239 C CA . LYS A 1 94 ? -45.904 -24.360 -93.888 1.00 0.00 148 LYS A CA 6
ATOM 18240 C C . LYS A 1 94 ? -45.950 -24.146 -92.373 1.00 0.00 148 LYS A C 6
ATOM 18241 O O . LYS A 1 94 ? -46.994 -23.808 -91.816 1.00 0.00 148 LYS A O 6
ATOM 18260 N N . TYR A 1 95 ? -44.807 -24.332 -91.718 1.00 0.00 149 TYR A N 6
ATOM 18261 C CA . TYR A 1 95 ? -44.732 -24.143 -90.274 1.00 0.00 149 TYR A CA 6
ATOM 18262 C C . TYR A 1 95 ? -44.844 -22.663 -89.915 1.00 0.00 149 TYR A C 6
ATOM 18263 O O . TYR A 1 95 ? -45.506 -22.306 -88.941 1.00 0.00 149 TYR A O 6
ATOM 18281 N N . ASP A 1 96 ? -44.183 -21.807 -90.685 1.00 0.00 150 ASP A N 6
ATOM 18282 C CA . ASP A 1 96 ? -44.221 -20.382 -90.400 1.00 0.00 150 ASP A CA 6
ATOM 18283 C C . ASP A 1 96 ? -45.650 -19.860 -90.462 1.00 0.00 150 ASP A C 6
ATOM 18284 O O . ASP A 1 96 ? -46.089 -19.135 -89.573 1.00 0.00 150 ASP A O 6
ATOM 18293 N N . ALA A 1 97 ? -46.373 -20.233 -91.512 1.00 0.00 151 ALA A N 6
ATOM 18294 C CA . ALA A 1 97 ? -47.752 -19.787 -91.659 1.00 0.00 151 ALA A CA 6
ATOM 18295 C C . ALA A 1 97 ? -48.609 -20.302 -90.506 1.00 0.00 151 ALA A C 6
ATOM 18296 O O . ALA A 1 97 ? -49.409 -19.557 -89.938 1.00 0.00 151 ALA A O 6
ATOM 18303 N N . TYR A 1 98 ? -48.437 -21.576 -90.164 1.00 0.00 152 TYR A N 6
ATOM 18304 C CA . TYR A 1 98 ? -49.201 -22.171 -89.072 1.00 0.00 152 TYR A CA 6
ATOM 18305 C C . TYR A 1 98 ? -48.868 -21.495 -87.745 1.00 0.00 152 TYR A C 6
ATOM 18306 O O . TYR A 1 98 ? -49.758 -21.060 -87.014 1.00 0.00 152 TYR A O 6
ATOM 18324 N N . VAL A 1 99 ? -47.584 -21.427 -87.442 1.00 0.00 153 VAL A N 6
ATOM 18325 C CA . VAL A 1 99 ? -47.132 -20.821 -86.201 1.00 0.00 153 VAL A CA 6
ATOM 18326 C C . VAL A 1 99 ? -47.447 -19.326 -86.186 1.00 0.00 153 VAL A C 6
ATOM 18327 O O . VAL A 1 99 ? -47.895 -18.784 -85.176 1.00 0.00 153 VAL A O 6
ATOM 18340 N N . ALA A 1 100 ? -47.219 -18.671 -87.321 1.00 0.00 154 ALA A N 6
ATOM 18341 C CA . ALA A 1 100 ? -47.486 -17.242 -87.447 1.00 0.00 154 ALA A CA 6
ATOM 18342 C C . ALA A 1 100 ? -48.969 -16.949 -87.233 1.00 0.00 154 ALA A C 6
ATOM 18343 O O . ALA A 1 100 ? -49.336 -15.918 -86.674 1.00 0.00 154 ALA A O 6
ATOM 18350 N N . THR A 1 101 ? -49.820 -17.847 -87.716 1.00 0.00 155 THR A N 6
ATOM 18351 C CA . THR A 1 101 ? -51.260 -17.639 -87.593 1.00 0.00 155 THR A CA 6
ATOM 18352 C C . THR A 1 101 ? -51.638 -17.432 -86.128 1.00 0.00 155 THR A C 6
ATOM 18353 O O . THR A 1 101 ? -52.344 -16.477 -85.801 1.00 0.00 155 THR A O 6
ATOM 18364 N N . LEU A 1 102 ? -51.177 -18.313 -85.245 1.00 0.00 156 LEU A N 6
ATOM 18365 C CA . LEU A 1 102 ? -51.476 -18.207 -83.820 1.00 0.00 156 LEU A CA 6
ATOM 18366 C C . LEU A 1 102 ? -50.954 -16.904 -83.218 1.00 0.00 156 LEU A C 6
ATOM 18367 O O . LEU A 1 102 ? -51.474 -16.432 -82.208 1.00 0.00 156 LEU A O 6
ATOM 18383 N N . SER A 1 103 ? -49.939 -16.319 -83.838 1.00 0.00 157 SER A N 6
ATOM 18384 C CA . SER A 1 103 ? -49.401 -15.067 -83.317 1.00 0.00 157 SER A CA 6
ATOM 18385 C C . SER A 1 103 ? -50.434 -13.959 -83.488 1.00 0.00 157 SER A C 6
ATOM 18386 O O . SER A 1 103 ? -50.757 -13.247 -82.540 1.00 0.00 157 SER A O 6
ATOM 18394 N N . GLU A 1 104 ? -50.954 -13.823 -84.705 1.00 0.00 158 GLU A N 6
ATOM 18395 C CA . GLU A 1 104 ? -51.956 -12.798 -84.980 1.00 0.00 158 GLU A CA 6
ATOM 18396 C C . GLU A 1 104 ? -53.206 -13.057 -84.142 1.00 0.00 158 GLU A C 6
ATOM 18397 O O . GLU A 1 104 ? -53.749 -12.143 -83.521 1.00 0.00 158 GLU A O 6
ATOM 18409 N N . ALA A 1 105 ? -53.642 -14.312 -84.116 1.00 0.00 159 ALA A N 6
ATOM 18410 C CA . ALA A 1 105 ? -54.816 -14.691 -83.335 1.00 0.00 159 ALA A CA 6
ATOM 18411 C C . ALA A 1 105 ? -54.557 -14.437 -81.859 1.00 0.00 159 ALA A C 6
ATOM 18412 O O . ALA A 1 105 ? -55.428 -13.969 -81.126 1.00 0.00 159 ALA A O 6
ATOM 18419 N N . LEU A 1 106 ? -53.350 -14.764 -81.423 1.00 0.00 160 LEU A N 6
ATOM 18420 C CA . LEU A 1 106 ? -52.975 -14.571 -80.034 1.00 0.00 160 LEU A CA 6
ATOM 18421 C C . LEU A 1 106 ? -52.804 -13.086 -79.702 1.00 0.00 160 LEU A C 6
ATOM 18422 O O . LEU A 1 106 ? -53.230 -12.636 -78.647 1.00 0.00 160 LEU A O 6
ATOM 18438 N N . ARG A 1 107 ? -52.137 -12.342 -80.579 1.00 0.00 161 ARG A N 6
ATOM 18439 C CA . ARG A 1 107 ? -51.884 -10.924 -80.330 1.00 0.00 161 ARG A CA 6
ATOM 18440 C C . ARG A 1 107 ? -53.157 -10.078 -80.409 1.00 0.00 161 ARG A C 6
ATOM 18441 O O . ARG A 1 107 ? -53.361 -9.182 -79.591 1.00 0.00 161 ARG A O 6
ATOM 18462 N N . ILE A 1 108 ? -53.996 -10.346 -81.404 1.00 0.00 162 ILE A N 6
ATOM 18463 C CA . ILE A 1 108 ? -55.226 -9.574 -81.576 1.00 0.00 162 ILE A CA 6
ATOM 18464 C C . ILE A 1 108 ? -56.167 -9.742 -80.389 1.00 0.00 162 ILE A C 6
ATOM 18465 O O . ILE A 1 108 ? -56.978 -8.860 -80.106 1.00 0.00 162 ILE A O 6
ATOM 18481 N N . ILE A 1 109 ? -56.088 -10.883 -79.712 1.00 0.00 163 ILE A N 6
ATOM 18482 C CA . ILE A 1 109 ? -56.982 -11.128 -78.588 1.00 0.00 163 ILE A CA 6
ATOM 18483 C C . ILE A 1 109 ? -56.797 -10.053 -77.516 1.00 0.00 163 ILE A C 6
ATOM 18484 O O . ILE A 1 109 ? -57.756 -9.637 -76.864 1.00 0.00 163 ILE A O 6
ATOM 18500 N N . ALA A 1 110 ? -55.558 -9.616 -77.344 1.00 0.00 164 ALA A N 6
ATOM 18501 C CA . ALA A 1 110 ? -55.238 -8.598 -76.357 1.00 0.00 164 ALA A CA 6
ATOM 18502 C C . ALA A 1 110 ? -55.751 -7.233 -76.805 1.00 0.00 164 ALA A C 6
ATOM 18503 O O . ALA A 1 110 ? -55.966 -6.340 -75.985 1.00 0.00 164 ALA A O 6
ATOM 18510 N N . GLY A 1 111 ? -55.942 -7.079 -78.114 1.00 0.00 165 GLY A N 6
ATOM 18511 C CA . GLY A 1 111 ? -56.430 -5.821 -78.674 1.00 0.00 165 GLY A CA 6
ATOM 18512 C C . GLY A 1 111 ? -57.951 -5.804 -78.796 1.00 0.00 165 GLY A C 6
ATOM 18513 O O . GLY A 1 111 ? -58.575 -4.747 -78.708 1.00 0.00 165 GLY A O 6
ATOM 18517 N N . THR A 1 112 ? -58.548 -6.979 -78.995 1.00 0.00 166 THR A N 6
ATOM 18518 C CA . THR A 1 112 ? -59.999 -7.067 -79.120 1.00 0.00 166 THR A CA 6
ATOM 18519 C C . THR A 1 112 ? -60.672 -6.840 -77.770 1.00 0.00 166 THR A C 6
ATOM 18520 O O . THR A 1 112 ? -61.665 -6.118 -77.673 1.00 0.00 166 THR A O 6
ATOM 18531 N N . LEU A 1 113 ? -60.124 -7.467 -76.731 1.00 0.00 167 LEU A N 6
ATOM 18532 C CA . LEU A 1 113 ? -60.680 -7.331 -75.389 1.00 0.00 167 LEU A CA 6
ATOM 18533 C C . LEU A 1 113 ? -60.560 -5.886 -74.916 1.00 0.00 167 LEU A C 6
ATOM 18534 O O . LEU A 1 113 ? -61.472 -5.349 -74.287 1.00 0.00 167 LEU A O 6
ATOM 18550 N N . GLU A 1 114 ? -59.428 -5.261 -75.233 1.00 0.00 168 GLU A N 6
ATOM 18551 C CA . GLU A 1 114 ? -59.187 -3.873 -74.848 1.00 0.00 168 GLU A CA 6
ATOM 18552 C C . GLU A 1 114 ? -59.729 -2.924 -75.913 1.00 0.00 168 GLU A C 6
ATOM 18553 O O . GLU A 1 114 ? -59.745 -3.253 -77.099 1.00 0.00 168 GLU A O 6
ATOM 18565 N N . VAL A 1 115 ? -60.169 -1.745 -75.485 1.00 0.00 169 VAL A N 6
ATOM 18566 C CA . VAL A 1 115 ? -60.704 -0.762 -76.419 1.00 0.00 169 VAL A CA 6
ATOM 18567 C C . VAL A 1 115 ? -59.590 -0.200 -77.298 1.00 0.00 169 VAL A C 6
ATOM 18568 O O . VAL A 1 115 ? -59.810 0.118 -78.466 1.00 0.00 169 VAL A O 6
ATOM 18581 N N . HIS A 1 116 ? -58.395 -0.081 -76.727 1.00 0.00 170 HIS A N 6
ATOM 18582 C CA . HIS A 1 116 ? -57.256 0.444 -77.473 1.00 0.00 170 HIS A CA 6
ATOM 18583 C C . HIS A 1 116 ? -57.660 1.699 -78.239 1.00 0.00 170 HIS A C 6
ATOM 18584 O O . HIS A 1 116 ? -57.715 1.695 -79.469 1.00 0.00 170 HIS A O 6
ATOM 18598 N N . ALA A 1 117 ? -57.942 2.772 -77.507 1.00 0.00 171 ALA A N 6
ATOM 18599 C CA . ALA A 1 117 ? -58.339 4.026 -78.137 1.00 0.00 171 ALA A CA 6
ATOM 18600 C C . ALA A 1 117 ? -58.157 5.201 -77.181 1.00 0.00 171 ALA A C 6
ATOM 18601 O O . ALA A 1 117 ? -58.364 6.353 -77.560 1.00 0.00 171 ALA A O 6
ATOM 18608 N N . VAL A 1 118 ? -57.765 4.907 -75.938 1.00 0.00 172 VAL A N 6
ATOM 18609 C CA . VAL A 1 118 ? -57.557 5.957 -74.935 1.00 0.00 172 VAL A CA 6
ATOM 18610 C C . VAL A 1 118 ? -56.072 6.100 -74.607 1.00 0.00 172 VAL A C 6
ATOM 18611 O O . VAL A 1 118 ? -55.460 5.200 -74.030 1.00 0.00 172 VAL A O 6
ATOM 18624 N N . LYS A 1 119 ? -55.503 7.240 -74.986 1.00 0.00 173 LYS A N 6
ATOM 18625 C CA . LYS A 1 119 ? -54.089 7.508 -74.743 1.00 0.00 173 LYS A CA 6
ATOM 18626 C C . LYS A 1 119 ? -53.234 6.295 -75.115 1.00 0.00 173 LYS A C 6
ATOM 18627 O O . LYS A 1 119 ? -52.557 5.727 -74.257 1.00 0.00 173 LYS A O 6
ATOM 18646 N N . PRO A 1 120 ? -53.249 5.878 -76.362 1.00 0.00 174 PRO A N 6
ATOM 18647 C CA . PRO A 1 120 ? -52.453 4.692 -76.819 1.00 0.00 174 PRO A CA 6
ATOM 18648 C C . PRO A 1 120 ? -50.957 4.862 -76.555 1.00 0.00 174 PRO A C 6
ATOM 18649 O O . PRO A 1 120 ? -50.402 5.943 -76.745 1.00 0.00 174 PRO A O 6
ATOM 18660 N N . ALA A 1 121 ? -50.313 3.780 -76.120 1.00 0.00 175 ALA A N 6
ATOM 18661 C CA . ALA A 1 121 ? -48.881 3.813 -75.833 1.00 0.00 175 ALA A CA 6
ATOM 18662 C C . ALA A 1 121 ? -48.275 2.420 -75.966 1.00 0.00 175 ALA A C 6
ATOM 18663 O O . ALA A 1 121 ? -48.963 1.414 -75.798 1.00 0.00 175 ALA A O 6
ATOM 18670 N N . ALA A 1 122 ? -46.980 2.373 -76.268 1.00 0.00 176 ALA A N 6
ATOM 18671 C CA . ALA A 1 122 ? -46.280 1.101 -76.422 1.00 0.00 176 ALA A CA 6
ATOM 18672 C C . ALA A 1 122 ? -46.844 0.311 -77.597 1.00 0.00 176 ALA A C 6
ATOM 18673 O O . ALA A 1 122 ? -46.645 -0.899 -77.701 1.00 0.00 176 ALA A O 6
ATOM 18680 N N . GLU A 1 123 ? -47.546 1.010 -78.483 1.00 0.00 177 GLU A N 6
ATOM 18681 C CA . GLU A 1 123 ? -48.142 0.386 -79.668 1.00 0.00 177 GLU A CA 6
ATOM 18682 C C . GLU A 1 123 ? -47.955 1.260 -80.894 1.00 0.00 177 GLU A C 6
ATOM 18683 O O . GLU A 1 123 ? -47.653 2.449 -80.793 1.00 0.00 177 GLU A O 6
ATOM 18695 N N . GLU A 1 124 ? -48.137 0.649 -82.053 1.00 0.00 178 GLU A N 6
ATOM 18696 C CA . GLU A 1 124 ? -47.987 1.365 -83.314 1.00 0.00 178 GLU A CA 6
ATOM 18697 C C . GLU A 1 124 ? -49.114 2.377 -83.488 1.00 0.00 178 GLU A C 6
ATOM 18698 O O . GLU A 1 124 ? -50.291 2.040 -83.366 1.00 0.00 178 GLU A O 6
ATOM 18710 N N . VAL A 1 125 ? -48.741 3.625 -83.773 1.00 0.00 179 VAL A N 6
ATOM 18711 C CA . VAL A 1 125 ? -49.718 4.700 -83.963 1.00 0.00 179 VAL A CA 6
ATOM 18712 C C . VAL A 1 125 ? -49.430 5.464 -85.252 1.00 0.00 179 VAL A C 6
ATOM 18713 O O . VAL A 1 125 ? -48.295 5.874 -85.497 1.00 0.00 179 VAL A O 6
ATOM 18726 N N . LYS A 1 126 ? -50.459 5.651 -86.071 1.00 0.00 180 LYS A N 6
ATOM 18727 C CA . LYS A 1 126 ? -50.296 6.367 -87.332 1.00 0.00 180 LYS A CA 6
ATOM 18728 C C . LYS A 1 126 ? -49.732 7.760 -87.072 1.00 0.00 180 LYS A C 6
ATOM 18729 O O . LYS A 1 126 ? -49.657 8.205 -85.926 1.00 0.00 180 LYS A O 6
ATOM 18748 N N . VAL A 1 127 ? -49.329 8.440 -88.140 1.00 0.00 181 VAL A N 6
ATOM 18749 C CA . VAL A 1 127 ? -48.766 9.781 -88.012 1.00 0.00 181 VAL A CA 6
ATOM 18750 C C . VAL A 1 127 ? -47.560 9.755 -87.077 1.00 0.00 181 VAL A C 6
ATOM 18751 O O . VAL A 1 127 ? -47.332 8.770 -86.373 1.00 0.00 181 VAL A O 6
ATOM 18764 N N . ILE A 1 128 ? -46.788 10.836 -87.074 1.00 0.00 182 ILE A N 6
ATOM 18765 C CA . ILE A 1 128 ? -45.608 10.911 -86.221 1.00 0.00 182 ILE A CA 6
ATOM 18766 C C . ILE A 1 128 ? -46.023 10.997 -84.744 1.00 0.00 182 ILE A C 6
ATOM 18767 O O . ILE A 1 128 ? -47.137 11.430 -84.448 1.00 0.00 182 ILE A O 6
ATOM 18783 N N . PRO A 1 129 ? -45.176 10.606 -83.808 1.00 0.00 183 PRO A N 6
ATOM 18784 C CA . PRO A 1 129 ? -45.532 10.673 -82.354 1.00 0.00 183 PRO A CA 6
ATOM 18785 C C . PRO A 1 129 ? -46.030 12.060 -81.940 1.00 0.00 183 PRO A C 6
ATOM 18786 O O . PRO A 1 129 ? -45.421 13.076 -82.275 1.00 0.00 183 PRO A O 6
ATOM 18797 N N . ALA A 1 130 ? -47.144 12.085 -81.210 1.00 0.00 184 ALA A N 6
ATOM 18798 C CA . ALA A 1 130 ? -47.737 13.341 -80.742 1.00 0.00 184 ALA A CA 6
ATOM 18799 C C . ALA A 1 130 ? -47.707 13.410 -79.218 1.00 0.00 184 ALA A C 6
ATOM 18800 O O . ALA A 1 130 ? -48.577 14.024 -78.600 1.00 0.00 184 ALA A O 6
ATOM 18807 N N . GLY A 1 131 ? -46.703 12.774 -78.617 1.00 0.00 185 GLY A N 6
ATOM 18808 C CA . GLY A 1 131 ? -46.570 12.763 -77.161 1.00 0.00 185 GLY A CA 6
ATOM 18809 C C . GLY A 1 131 ? -45.700 13.921 -76.678 1.00 0.00 185 GLY A C 6
ATOM 18810 O O . GLY A 1 131 ? -45.348 13.991 -75.501 1.00 0.00 185 GLY A O 6
ATOM 18814 N N . GLU A 1 132 ? -45.369 14.836 -77.588 1.00 0.00 186 GLU A N 6
ATOM 18815 C CA . GLU A 1 132 ? -44.552 16.001 -77.235 1.00 0.00 186 GLU A CA 6
ATOM 18816 C C . GLU A 1 132 ? -45.446 17.197 -76.948 1.00 0.00 186 GLU A C 6
ATOM 18817 O O . GLU A 1 132 ? -45.180 17.976 -76.037 1.00 0.00 186 GLU A O 6
ATOM 18829 N N . LEU A 1 133 ? -46.509 17.331 -77.729 1.00 0.00 187 LEU A N 6
ATOM 18830 C CA . LEU A 1 133 ? -47.446 18.430 -77.545 1.00 0.00 187 LEU A CA 6
ATOM 18831 C C . LEU A 1 133 ? -48.247 18.221 -76.269 1.00 0.00 187 LEU A C 6
ATOM 18832 O O . LEU A 1 133 ? -48.763 19.170 -75.681 1.00 0.00 187 LEU A O 6
ATOM 18848 N N . GLN A 1 134 ? -48.331 16.971 -75.845 1.00 0.00 188 GLN A N 6
ATOM 18849 C CA . GLN A 1 134 ? -49.055 16.626 -74.628 1.00 0.00 188 GLN A CA 6
ATOM 18850 C C . GLN A 1 134 ? -48.383 17.256 -73.414 1.00 0.00 188 GLN A C 6
ATOM 18851 O O . GLN A 1 134 ? -49.050 17.722 -72.493 1.00 0.00 188 GLN A O 6
ATOM 18865 N N . VAL A 1 135 ? -47.054 17.257 -73.421 1.00 0.00 189 VAL A N 6
ATOM 18866 C CA . VAL A 1 135 ? -46.298 17.824 -72.312 1.00 0.00 189 VAL A CA 6
ATOM 18867 C C . VAL A 1 135 ? -46.818 19.217 -71.981 1.00 0.00 189 VAL A C 6
ATOM 18868 O O . VAL A 1 135 ? -46.647 19.713 -70.866 1.00 0.00 189 VAL A O 6
ATOM 18881 N N . ILE A 1 136 ? -47.416 19.849 -72.977 1.00 0.00 190 ILE A N 6
ATOM 18882 C CA . ILE A 1 136 ? -47.925 21.199 -72.823 1.00 0.00 190 ILE A CA 6
ATOM 18883 C C . ILE A 1 136 ? -49.066 21.259 -71.804 1.00 0.00 190 ILE A C 6
ATOM 18884 O O . ILE A 1 136 ? -49.435 22.340 -71.345 1.00 0.00 190 ILE A O 6
ATOM 18900 N N . GLU A 1 137 ? -49.635 20.105 -71.464 1.00 0.00 191 GLU A N 6
ATOM 18901 C CA . GLU A 1 137 ? -50.743 20.081 -70.514 1.00 0.00 191 GLU A CA 6
ATOM 18902 C C . GLU A 1 137 ? -50.329 20.669 -69.165 1.00 0.00 191 GLU A C 6
ATOM 18903 O O . GLU A 1 137 ? -51.057 21.483 -68.598 1.00 0.00 191 GLU A O 6
ATOM 18915 N N . LYS A 1 138 ? -49.171 20.263 -68.641 1.00 0.00 192 LYS A N 6
ATOM 18916 C CA . LYS A 1 138 ? -48.713 20.779 -67.350 1.00 0.00 192 LYS A CA 6
ATOM 18917 C C . LYS A 1 138 ? -48.310 22.241 -67.437 1.00 0.00 192 LYS A C 6
ATOM 18918 O O . LYS A 1 138 ? -48.398 22.975 -66.454 1.00 0.00 192 LYS A O 6
ATOM 18937 N N . VAL A 1 139 ? -47.849 22.663 -68.605 1.00 0.00 193 VAL A N 6
ATOM 18938 C CA . VAL A 1 139 ? -47.420 24.039 -68.767 1.00 0.00 193 VAL A CA 6
ATOM 18939 C C . VAL A 1 139 ? -48.576 24.970 -68.439 1.00 0.00 193 VAL A C 6
ATOM 18940 O O . VAL A 1 139 ? -48.384 25.981 -67.771 1.00 0.00 193 VAL A O 6
ATOM 18953 N N . ASP A 1 140 ? -49.771 24.627 -68.901 1.00 0.00 194 ASP A N 6
ATOM 18954 C CA . ASP A 1 140 ? -50.938 25.459 -68.634 1.00 0.00 194 ASP A CA 6
ATOM 18955 C C . ASP A 1 140 ? -51.158 25.609 -67.128 1.00 0.00 194 ASP A C 6
ATOM 18956 O O . ASP A 1 140 ? -51.331 26.722 -66.632 1.00 0.00 194 ASP A O 6
ATOM 18965 N N . ALA A 1 141 ? -51.140 24.493 -66.397 1.00 0.00 195 ALA A N 6
ATOM 18966 C CA . ALA A 1 141 ? -51.332 24.567 -64.949 1.00 0.00 195 ALA A CA 6
ATOM 18967 C C . ALA A 1 141 ? -50.168 25.323 -64.322 1.00 0.00 195 ALA A C 6
ATOM 18968 O O . ALA A 1 141 ? -50.360 26.325 -63.638 1.00 0.00 195 ALA A O 6
ATOM 18975 N N . ALA A 1 142 ? -48.964 24.809 -64.537 1.00 0.00 196 ALA A N 6
ATOM 18976 C CA . ALA A 1 142 ? -47.772 25.418 -63.966 1.00 0.00 196 ALA A CA 6
ATOM 18977 C C . ALA A 1 142 ? -47.779 26.924 -64.198 1.00 0.00 196 ALA A C 6
ATOM 18978 O O . ALA A 1 142 ? -47.092 27.670 -63.502 1.00 0.00 196 ALA A O 6
ATOM 18985 N N . PHE A 1 143 ? -48.560 27.371 -65.174 1.00 0.00 197 PHE A N 6
ATOM 18986 C CA . PHE A 1 143 ? -48.642 28.796 -65.468 1.00 0.00 197 PHE A CA 6
ATOM 18987 C C . PHE A 1 143 ? -49.516 29.494 -64.423 1.00 0.00 197 PHE A C 6
ATOM 18988 O O . PHE A 1 143 ? -49.303 30.665 -64.105 1.00 0.00 197 PHE A O 6
ATOM 19005 N N . LYS A 1 144 ? -50.510 28.774 -63.900 1.00 0.00 198 LYS A N 6
ATOM 19006 C CA . LYS A 1 144 ? -51.417 29.340 -62.905 1.00 0.00 198 LYS A CA 6
ATOM 19007 C C . LYS A 1 144 ? -50.681 29.713 -61.615 1.00 0.00 198 LYS A C 6
ATOM 19008 O O . LYS A 1 144 ? -50.762 30.853 -61.157 1.00 0.00 198 LYS A O 6
ATOM 19027 N N . VAL A 1 145 ? -49.975 28.752 -61.027 1.00 0.00 199 VAL A N 6
ATOM 19028 C CA . VAL A 1 145 ? -49.240 28.987 -59.784 1.00 0.00 199 VAL A CA 6
ATOM 19029 C C . VAL A 1 145 ? -48.218 30.103 -59.950 1.00 0.00 199 VAL A C 6
ATOM 19030 O O . VAL A 1 145 ? -47.771 30.700 -58.974 1.00 0.00 199 VAL A O 6
ATOM 19043 N N . ALA A 1 146 ? -47.896 30.407 -61.196 1.00 0.00 200 ALA A N 6
ATOM 19044 C CA . ALA A 1 146 ? -46.971 31.497 -61.475 1.00 0.00 200 ALA A CA 6
ATOM 19045 C C . ALA A 1 146 ? -47.674 32.833 -61.268 1.00 0.00 200 ALA A C 6
ATOM 19046 O O . ALA A 1 146 ? -47.112 33.769 -60.700 1.00 0.00 200 ALA A O 6
ATOM 19053 N N . ALA A 1 147 ? -48.913 32.905 -61.753 1.00 0.00 201 ALA A N 6
ATOM 19054 C CA . ALA A 1 147 ? -49.712 34.122 -61.646 1.00 0.00 201 ALA A CA 6
ATOM 19055 C C . ALA A 1 147 ? -50.025 34.473 -60.191 1.00 0.00 201 ALA A C 6
ATOM 19056 O O . ALA A 1 147 ? -49.981 35.641 -59.807 1.00 0.00 201 ALA A O 6
ATOM 19063 N N . THR A 1 148 ? -50.355 33.465 -59.385 1.00 0.00 202 THR A N 6
ATOM 19064 C CA . THR A 1 148 ? -50.687 33.707 -57.983 1.00 0.00 202 THR A CA 6
ATOM 19065 C C . THR A 1 148 ? -49.422 33.977 -57.176 1.00 0.00 202 THR A C 6
ATOM 19066 O O . THR A 1 148 ? -49.250 35.055 -56.609 1.00 0.00 202 THR A O 6
ATOM 19077 N N . ALA A 1 149 ? -48.561 32.973 -57.104 1.00 0.00 203 ALA A N 6
ATOM 19078 C CA . ALA A 1 149 ? -47.328 33.088 -56.337 1.00 0.00 203 ALA A CA 6
ATOM 19079 C C . ALA A 1 149 ? -46.588 34.378 -56.689 1.00 0.00 203 ALA A C 6
ATOM 19080 O O . ALA A 1 149 ? -45.781 34.871 -55.901 1.00 0.00 203 ALA A O 6
ATOM 19087 N N . ALA A 1 150 ? -46.897 34.949 -57.852 1.00 0.00 204 ALA A N 6
ATOM 19088 C CA . ALA A 1 150 ? -46.282 36.213 -58.258 1.00 0.00 204 ALA A CA 6
ATOM 19089 C C . ALA A 1 150 ? -47.026 37.370 -57.592 1.00 0.00 204 ALA A C 6
ATOM 19090 O O . ALA A 1 150 ? -46.463 38.429 -57.320 1.00 0.00 204 ALA A O 6
ATOM 19097 N N . ASN A 1 151 ? -48.313 37.141 -57.360 1.00 0.00 205 ASN A N 6
ATOM 19098 C CA . ASN A 1 151 ? -49.169 38.153 -56.746 1.00 0.00 205 ASN A CA 6
ATOM 19099 C C . ASN A 1 151 ? -48.611 38.566 -55.386 1.00 0.00 205 ASN A C 6
ATOM 19100 O O . ASN A 1 151 ? -48.521 39.755 -55.079 1.00 0.00 205 ASN A O 6
ATOM 19111 N N . ALA A 1 152 ? -48.231 37.581 -54.577 1.00 0.00 206 ALA A N 6
ATOM 19112 C CA . ALA A 1 152 ? -47.676 37.850 -53.254 1.00 0.00 206 ALA A CA 6
ATOM 19113 C C . ALA A 1 152 ? -46.380 38.653 -53.357 1.00 0.00 206 ALA A C 6
ATOM 19114 O O . ALA A 1 152 ? -46.070 39.465 -52.486 1.00 0.00 206 ALA A O 6
ATOM 19121 N N . ALA A 1 153 ? -45.621 38.403 -54.419 1.00 0.00 207 ALA A N 6
ATOM 19122 C CA . ALA A 1 153 ? -44.345 39.087 -54.622 1.00 0.00 207 ALA A CA 6
ATOM 19123 C C . ALA A 1 153 ? -44.549 40.615 -54.581 1.00 0.00 207 ALA A C 6
ATOM 19124 O O . ALA A 1 153 ? -45.616 41.106 -54.949 1.00 0.00 207 ALA A O 6
ATOM 19131 N N . PRO A 1 154 ? -43.566 41.371 -54.123 1.00 0.00 208 PRO A N 6
ATOM 19132 C CA . PRO A 1 154 ? -43.679 42.863 -54.024 1.00 0.00 208 PRO A CA 6
ATOM 19133 C C . PRO A 1 154 ? -43.926 43.527 -55.387 1.00 0.00 208 PRO A C 6
ATOM 19134 O O . PRO A 1 154 ? -44.466 42.901 -56.298 1.00 0.00 208 PRO A O 6
ATOM 19145 N N . ALA A 1 155 ? -43.536 44.794 -55.514 1.00 0.00 209 ALA A N 6
ATOM 19146 C CA . ALA A 1 155 ? -43.733 45.528 -56.764 1.00 0.00 209 ALA A CA 6
ATOM 19147 C C . ALA A 1 155 ? -42.934 44.914 -57.910 1.00 0.00 209 ALA A C 6
ATOM 19148 O O . ALA A 1 155 ? -43.434 44.794 -59.028 1.00 0.00 209 ALA A O 6
ATOM 19155 N N . ASN A 1 156 ? -41.689 44.532 -57.633 1.00 0.00 210 ASN A N 6
ATOM 19156 C CA . ASN A 1 156 ? -40.819 43.936 -58.648 1.00 0.00 210 ASN A CA 6
ATOM 19157 C C . ASN A 1 156 ? -40.615 42.453 -58.366 1.00 0.00 210 ASN A C 6
ATOM 19158 O O . ASN A 1 156 ? -41.276 41.887 -57.499 1.00 0.00 210 ASN A O 6
ATOM 19169 N N . ASP A 1 157 ? -39.706 41.839 -59.119 1.00 0.00 211 ASP A N 6
ATOM 19170 C CA . ASP A 1 157 ? -39.403 40.415 -58.977 1.00 0.00 211 ASP A CA 6
ATOM 19171 C C . ASP A 1 157 ? -40.521 39.576 -59.588 1.00 0.00 211 ASP A C 6
ATOM 19172 O O . ASP A 1 157 ? -40.370 38.371 -59.784 1.00 0.00 211 ASP A O 6
ATOM 19181 N N . LYS A 1 158 ? -41.655 40.213 -59.864 1.00 0.00 212 LYS A N 6
ATOM 19182 C CA . LYS A 1 158 ? -42.795 39.494 -60.427 1.00 0.00 212 LYS A CA 6
ATOM 19183 C C . LYS A 1 158 ? -42.332 38.598 -61.576 1.00 0.00 212 LYS A C 6
ATOM 19184 O O . LYS A 1 158 ? -42.714 37.431 -61.654 1.00 0.00 212 LYS A O 6
ATOM 19203 N N . PHE A 1 159 ? -41.482 39.139 -62.442 1.00 0.00 213 PHE A N 6
ATOM 19204 C CA . PHE A 1 159 ? -40.958 38.346 -63.551 1.00 0.00 213 PHE A CA 6
ATOM 19205 C C . PHE A 1 159 ? -40.096 37.214 -62.993 1.00 0.00 213 PHE A C 6
ATOM 19206 O O . PHE A 1 159 ? -40.241 36.054 -63.375 1.00 0.00 213 PHE A O 6
ATOM 19223 N N . THR A 1 160 ? -39.179 37.576 -62.105 1.00 0.00 214 THR A N 6
ATOM 19224 C CA . THR A 1 160 ? -38.267 36.597 -61.518 1.00 0.00 214 THR A CA 6
ATOM 19225 C C . THR A 1 160 ? -39.038 35.369 -61.041 1.00 0.00 214 THR A C 6
ATOM 19226 O O . THR A 1 160 ? -38.601 34.238 -61.255 1.00 0.00 214 THR A O 6
ATOM 19237 N N . VAL A 1 161 ? -40.179 35.587 -60.396 1.00 0.00 215 VAL A N 6
ATOM 19238 C CA . VAL A 1 161 ? -40.978 34.468 -59.903 1.00 0.00 215 VAL A CA 6
ATOM 19239 C C . VAL A 1 161 ? -41.372 33.566 -61.066 1.00 0.00 215 VAL A C 6
ATOM 19240 O O . VAL A 1 161 ? -41.300 32.341 -60.970 1.00 0.00 215 VAL A O 6
ATOM 19253 N N . PHE A 1 162 ? -41.791 34.180 -62.163 1.00 0.00 216 PHE A N 6
ATOM 19254 C CA . PHE A 1 162 ? -42.191 33.398 -63.322 1.00 0.00 216 PHE A CA 6
ATOM 19255 C C . PHE A 1 162 ? -41.020 32.534 -63.761 1.00 0.00 216 PHE A C 6
ATOM 19256 O O . PHE A 1 162 ? -41.152 31.321 -63.893 1.00 0.00 216 PHE A O 6
ATOM 19273 N N . GLU A 1 163 ? -39.868 33.164 -63.954 1.00 0.00 217 GLU A N 6
ATOM 19274 C CA . GLU A 1 163 ? -38.666 32.445 -64.357 1.00 0.00 217 GLU A CA 6
ATOM 19275 C C . GLU A 1 163 ? -38.325 31.373 -63.330 1.00 0.00 217 GLU A C 6
ATOM 19276 O O . GLU A 1 163 ? -37.646 30.397 -63.637 1.00 0.00 217 GLU A O 6
ATOM 19288 N N . ALA A 1 164 ? -38.809 31.564 -62.108 1.00 0.00 218 ALA A N 6
ATOM 19289 C CA . ALA A 1 164 ? -38.550 30.601 -61.045 1.00 0.00 218 ALA A CA 6
ATOM 19290 C C . ALA A 1 164 ? -39.447 29.372 -61.196 1.00 0.00 218 ALA A C 6
ATOM 19291 O O . ALA A 1 164 ? -38.958 28.268 -61.424 1.00 0.00 218 ALA A O 6
ATOM 19298 N N . ALA A 1 165 ? -40.758 29.570 -61.080 1.00 0.00 219 ALA A N 6
ATOM 19299 C CA . ALA A 1 165 ? -41.707 28.463 -61.215 1.00 0.00 219 ALA A CA 6
ATOM 19300 C C . ALA A 1 165 ? -41.762 27.944 -62.652 1.00 0.00 219 ALA A C 6
ATOM 19301 O O . ALA A 1 165 ? -41.825 26.739 -62.892 1.00 0.00 219 ALA A O 6
ATOM 19308 N N . PHE A 1 166 ? -41.771 28.879 -63.591 1.00 0.00 220 PHE A N 6
ATOM 19309 C CA . PHE A 1 166 ? -41.857 28.518 -65.004 1.00 0.00 220 PHE A CA 6
ATOM 19310 C C . PHE A 1 166 ? -40.674 27.638 -65.382 1.00 0.00 220 PHE A C 6
ATOM 19311 O O . PHE A 1 166 ? -40.840 26.589 -65.995 1.00 0.00 220 PHE A O 6
ATOM 19328 N N . ASN A 1 167 ? -39.475 28.064 -65.004 1.00 0.00 221 ASN A N 6
ATOM 19329 C CA . ASN A 1 167 ? -38.276 27.291 -65.304 1.00 0.00 221 ASN A CA 6
ATOM 19330 C C . ASN A 1 167 ? -38.159 26.072 -64.381 1.00 0.00 221 ASN A C 6
ATOM 19331 O O . ASN A 1 167 ? -37.669 25.021 -64.790 1.00 0.00 221 ASN A O 6
ATOM 19342 N N . ASP A 1 168 ? -38.601 26.233 -63.130 1.00 0.00 222 ASP A N 6
ATOM 19343 C CA . ASP A 1 168 ? -38.525 25.143 -62.148 1.00 0.00 222 ASP A CA 6
ATOM 19344 C C . ASP A 1 168 ? -39.636 24.117 -62.351 1.00 0.00 222 ASP A C 6
ATOM 19345 O O . ASP A 1 168 ? -39.371 22.939 -62.583 1.00 0.00 222 ASP A O 6
ATOM 19354 N N . ALA A 1 169 ? -40.873 24.566 -62.208 1.00 0.00 223 ALA A N 6
ATOM 19355 C CA . ALA A 1 169 ? -42.022 23.675 -62.320 1.00 0.00 223 ALA A CA 6
ATOM 19356 C C . ALA A 1 169 ? -41.953 22.816 -63.578 1.00 0.00 223 ALA A C 6
ATOM 19357 O O . ALA A 1 169 ? -42.524 21.726 -63.616 1.00 0.00 223 ALA A O 6
ATOM 19364 N N . ILE A 1 170 ? -41.264 23.296 -64.608 1.00 0.00 224 ILE A N 6
ATOM 19365 C CA . ILE A 1 170 ? -41.156 22.531 -65.849 1.00 0.00 224 ILE A CA 6
ATOM 19366 C C . ILE A 1 170 ? -40.043 21.489 -65.782 1.00 0.00 224 ILE A C 6
ATOM 19367 O O . ILE A 1 170 ? -40.280 20.309 -66.038 1.00 0.00 224 ILE A O 6
ATOM 19383 N N . LYS A 1 171 ? -38.824 21.922 -65.465 1.00 0.00 225 LYS A N 6
ATOM 19384 C CA . LYS A 1 171 ? -37.704 20.988 -65.409 1.00 0.00 225 LYS A CA 6
ATOM 19385 C C . LYS A 1 171 ? -37.787 20.083 -64.184 1.00 0.00 225 LYS A C 6
ATOM 19386 O O . LYS A 1 171 ? -37.366 18.931 -64.231 1.00 0.00 225 LYS A O 6
ATOM 19405 N N . ALA A 1 172 ? -38.293 20.607 -63.074 1.00 0.00 226 ALA A N 6
ATOM 19406 C CA . ALA A 1 172 ? -38.364 19.814 -61.854 1.00 0.00 226 ALA A CA 6
ATOM 19407 C C . ALA A 1 172 ? -39.212 18.559 -62.037 1.00 0.00 226 ALA A C 6
ATOM 19408 O O . ALA A 1 172 ? -38.822 17.481 -61.589 1.00 0.00 226 ALA A O 6
ATOM 19415 N N . SER A 1 173 ? -40.367 18.681 -62.692 1.00 0.00 227 SER A N 6
ATOM 19416 C CA . SER A 1 173 ? -41.223 17.515 -62.905 1.00 0.00 227 SER A CA 6
ATOM 19417 C C . SER A 1 173 ? -40.724 16.702 -64.094 1.00 0.00 227 SER A C 6
ATOM 19418 O O . SER A 1 173 ? -40.380 15.528 -63.957 1.00 0.00 227 SER A O 6
ATOM 19426 N N . THR A 1 174 ? -40.688 17.340 -65.263 1.00 0.00 228 THR A N 6
ATOM 19427 C CA . THR A 1 174 ? -40.230 16.683 -66.486 1.00 0.00 228 THR A CA 6
ATOM 19428 C C . THR A 1 174 ? -38.751 16.980 -66.714 1.00 0.00 228 THR A C 6
ATOM 19429 O O . THR A 1 174 ? -38.352 17.380 -67.808 1.00 0.00 228 THR A O 6
ATOM 19440 N N . GLY A 1 175 ? -37.942 16.772 -65.679 1.00 0.00 229 GLY A N 6
ATOM 19441 C CA . GLY A 1 175 ? -36.507 17.012 -65.784 1.00 0.00 229 GLY A CA 6
ATOM 19442 C C . GLY A 1 175 ? -35.869 16.060 -66.790 1.00 0.00 229 GLY A C 6
ATOM 19443 O O . GLY A 1 175 ? -34.996 16.453 -67.565 1.00 0.00 229 GLY A O 6
ATOM 19447 N N . GLY A 1 176 ? -36.312 14.805 -66.771 1.00 0.00 230 GLY A N 6
ATOM 19448 C CA . GLY A 1 176 ? -35.779 13.802 -67.683 1.00 0.00 230 GLY A CA 6
ATOM 19449 C C . GLY A 1 176 ? -36.442 13.912 -69.053 1.00 0.00 230 GLY A C 6
ATOM 19450 O O . GLY A 1 176 ? -37.081 12.967 -69.518 1.00 0.00 230 GLY A O 6
ATOM 19454 N N . ALA A 1 177 ? -36.291 15.067 -69.698 1.00 0.00 231 ALA A N 6
ATOM 19455 C CA . ALA A 1 177 ? -36.884 15.274 -71.012 1.00 0.00 231 ALA A CA 6
ATOM 19456 C C . ALA A 1 177 ? -36.347 16.548 -71.654 1.00 0.00 231 ALA A C 6
ATOM 19457 O O . ALA A 1 177 ? -35.500 16.495 -72.546 1.00 0.00 231 ALA A O 6
ATOM 19464 N N . TYR A 1 178 ? -36.851 17.695 -71.201 1.00 0.00 232 TYR A N 6
ATOM 19465 C CA . TYR A 1 178 ? -36.423 18.985 -71.742 1.00 0.00 232 TYR A CA 6
ATOM 19466 C C . TYR A 1 178 ? -36.282 20.011 -70.621 1.00 0.00 232 TYR A C 6
ATOM 19467 O O . TYR A 1 178 ? -37.220 20.754 -70.333 1.00 0.00 232 TYR A O 6
ATOM 19485 N N . GLU A 1 179 ? -35.120 20.041 -69.975 1.00 0.00 233 GLU A N 6
ATOM 19486 C CA . GLU A 1 179 ? -34.902 20.973 -68.877 1.00 0.00 233 GLU A CA 6
ATOM 19487 C C . GLU A 1 179 ? -34.825 22.413 -69.375 1.00 0.00 233 GLU A C 6
ATOM 19488 O O . GLU A 1 179 ? -33.776 22.842 -69.852 1.00 0.00 233 GLU A O 6
ATOM 19500 N N . SER A 1 180 ? -35.953 23.133 -69.252 1.00 0.00 234 SER A N 6
ATOM 19501 C CA . SER A 1 180 ? -36.077 24.543 -69.676 1.00 0.00 234 SER A CA 6
ATOM 19502 C C . SER A 1 180 ? -36.864 24.637 -70.986 1.00 0.00 234 SER A C 6
ATOM 19503 O O . SER A 1 180 ? -37.437 23.648 -71.440 1.00 0.00 234 SER A O 6
ATOM 19511 N N . TYR A 1 181 ? -36.902 25.831 -71.580 1.00 0.00 235 TYR A N 6
ATOM 19512 C CA . TYR A 1 181 ? -37.636 26.038 -72.828 1.00 0.00 235 TYR A CA 6
ATOM 19513 C C . TYR A 1 181 ? -36.960 25.317 -73.998 1.00 0.00 235 TYR A C 6
ATOM 19514 O O . TYR A 1 181 ? -36.894 25.840 -75.110 1.00 0.00 235 TYR A O 6
ATOM 19532 N N . LYS A 1 182 ? -36.463 24.107 -73.742 1.00 0.00 236 LYS A N 6
ATOM 19533 C CA . LYS A 1 182 ? -35.795 23.313 -74.778 1.00 0.00 236 LYS A CA 6
ATOM 19534 C C . LYS A 1 182 ? -36.775 22.319 -75.405 1.00 0.00 236 LYS A C 6
ATOM 19535 O O . LYS A 1 182 ? -36.404 21.182 -75.702 1.00 0.00 236 LYS A O 6
ATOM 19554 N N . PHE A 1 183 ? -38.024 22.744 -75.611 1.00 0.00 237 PHE A N 6
ATOM 19555 C CA . PHE A 1 183 ? -39.035 21.870 -76.208 1.00 0.00 237 PHE A CA 6
ATOM 19556 C C . PHE A 1 183 ? -40.026 22.701 -77.023 1.00 0.00 237 PHE A C 6
ATOM 19557 O O . PHE A 1 183 ? -40.200 23.891 -76.762 1.00 0.00 237 PHE A O 6
ATOM 19574 N N . ILE A 1 184 ? -40.663 22.084 -78.020 1.00 0.00 238 ILE A N 6
ATOM 19575 C CA . ILE A 1 184 ? -41.611 22.813 -78.856 1.00 0.00 238 ILE A CA 6
ATOM 19576 C C . ILE A 1 184 ? -40.957 24.086 -79.403 1.00 0.00 238 ILE A C 6
ATOM 19577 O O . ILE A 1 184 ? -41.073 25.157 -78.806 1.00 0.00 238 ILE A O 6
ATOM 19593 N N . PRO A 1 185 ? -40.257 23.989 -80.509 1.00 0.00 239 PRO A N 6
ATOM 19594 C CA . PRO A 1 185 ? -39.561 25.158 -81.130 1.00 0.00 239 PRO A CA 6
ATOM 19595 C C . PRO A 1 185 ? -40.503 26.339 -81.353 1.00 0.00 239 PRO A C 6
ATOM 19596 O O . PRO A 1 185 ? -41.704 26.152 -81.548 1.00 0.00 239 PRO A O 6
ATOM 19607 N N . ALA A 1 186 ? -39.933 27.544 -81.291 1.00 0.00 240 ALA A N 6
ATOM 19608 C CA . ALA A 1 186 ? -40.678 28.797 -81.454 1.00 0.00 240 ALA A CA 6
ATOM 19609 C C . ALA A 1 186 ? -41.037 29.361 -80.085 1.00 0.00 240 ALA A C 6
ATOM 19610 O O . ALA A 1 186 ? -41.333 30.549 -79.948 1.00 0.00 240 ALA A O 6
ATOM 19617 N N . LEU A 1 187 ? -40.990 28.504 -79.069 1.00 0.00 241 LEU A N 6
ATOM 19618 C CA . LEU A 1 187 ? -41.294 28.934 -77.710 1.00 0.00 241 LEU A CA 6
ATOM 19619 C C . LEU A 1 187 ? -40.109 29.732 -77.166 1.00 0.00 241 LEU A C 6
ATOM 19620 O O . LEU A 1 187 ? -40.243 30.905 -76.814 1.00 0.00 241 LEU A O 6
ATOM 19636 N N . GLU A 1 188 ? -38.955 29.074 -77.081 1.00 0.00 242 GLU A N 6
ATOM 19637 C CA . GLU A 1 188 ? -37.750 29.708 -76.557 1.00 0.00 242 GLU A CA 6
ATOM 19638 C C . GLU A 1 188 ? -37.512 31.072 -77.205 1.00 0.00 242 GLU A C 6
ATOM 19639 O O . GLU A 1 188 ? -36.945 31.968 -76.580 1.00 0.00 242 GLU A O 6
ATOM 19651 N N . ALA A 1 189 ? -37.970 31.240 -78.443 1.00 0.00 243 ALA A N 6
ATOM 19652 C CA . ALA A 1 189 ? -37.819 32.522 -79.129 1.00 0.00 243 ALA A CA 6
ATOM 19653 C C . ALA A 1 189 ? -38.942 33.455 -78.694 1.00 0.00 243 ALA A C 6
ATOM 19654 O O . ALA A 1 189 ? -38.705 34.598 -78.304 1.00 0.00 243 ALA A O 6
ATOM 19661 N N . ALA A 1 190 ? -40.166 32.953 -78.791 1.00 0.00 244 ALA A N 6
ATOM 19662 C CA . ALA A 1 190 ? -41.335 33.745 -78.434 1.00 0.00 244 ALA A CA 6
ATOM 19663 C C . ALA A 1 190 ? -41.138 34.389 -77.067 1.00 0.00 244 ALA A C 6
ATOM 19664 O O . ALA A 1 190 ? -41.532 35.537 -76.860 1.00 0.00 244 ALA A O 6
ATOM 19671 N N . VAL A 1 191 ? -40.509 33.670 -76.141 1.00 0.00 245 VAL A N 6
ATOM 19672 C CA . VAL A 1 191 ? -40.251 34.210 -74.813 1.00 0.00 245 VAL A CA 6
ATOM 19673 C C . VAL A 1 191 ? -39.331 35.426 -74.916 1.00 0.00 245 VAL A C 6
ATOM 19674 O O . VAL A 1 191 ? -39.490 36.405 -74.190 1.00 0.00 245 VAL A O 6
ATOM 19687 N N . LYS A 1 192 ? -38.354 35.334 -75.811 1.00 0.00 246 LYS A N 6
ATOM 19688 C CA . LYS A 1 192 ? -37.380 36.405 -75.998 1.00 0.00 246 LYS A CA 6
ATOM 19689 C C . LYS A 1 192 ? -38.051 37.745 -76.307 1.00 0.00 246 LYS A C 6
ATOM 19690 O O . LYS A 1 192 ? -37.551 38.794 -75.905 1.00 0.00 246 LYS A O 6
ATOM 19709 N N . GLN A 1 193 ? -39.190 37.715 -76.996 1.00 0.00 247 GLN A N 6
ATOM 19710 C CA . GLN A 1 193 ? -39.903 38.954 -77.304 1.00 0.00 247 GLN A CA 6
ATOM 19711 C C . GLN A 1 193 ? -40.403 39.582 -76.009 1.00 0.00 247 GLN A C 6
ATOM 19712 O O . GLN A 1 193 ? -40.410 40.801 -75.838 1.00 0.00 247 GLN A O 6
ATOM 19726 N N . ALA A 1 194 ? -40.849 38.709 -75.118 1.00 0.00 248 ALA A N 6
ATOM 19727 C CA . ALA A 1 194 ? -41.396 39.133 -73.835 1.00 0.00 248 ALA A CA 6
ATOM 19728 C C . ALA A 1 194 ? -40.507 40.207 -73.210 1.00 0.00 248 ALA A C 6
ATOM 19729 O O . ALA A 1 194 ? -40.997 41.220 -72.715 1.00 0.00 248 ALA A O 6
ATOM 19736 N N . TYR A 1 195 ? -39.200 39.988 -73.257 1.00 0.00 249 TYR A N 6
ATOM 19737 C CA . TYR A 1 195 ? -38.246 40.952 -72.713 1.00 0.00 249 TYR A CA 6
ATOM 19738 C C . TYR A 1 195 ? -37.971 42.067 -73.723 1.00 0.00 249 TYR A C 6
ATOM 19739 O O . TYR A 1 195 ? -37.461 43.129 -73.366 1.00 0.00 249 TYR A O 6
ATOM 19757 N N . ALA A 1 196 ? -38.339 41.824 -74.978 1.00 0.00 250 ALA A N 6
ATOM 19758 C CA . ALA A 1 196 ? -38.156 42.821 -76.036 1.00 0.00 250 ALA A CA 6
ATOM 19759 C C . ALA A 1 196 ? -39.381 43.736 -76.133 1.00 0.00 250 ALA A C 6
ATOM 19760 O O . ALA A 1 196 ? -39.307 44.837 -76.674 1.00 0.00 250 ALA A O 6
ATOM 19767 N N . ALA A 1 197 ? -40.511 43.249 -75.618 1.00 0.00 251 ALA A N 6
ATOM 19768 C CA . ALA A 1 197 ? -41.765 44.012 -75.662 1.00 0.00 251 ALA A CA 6
ATOM 19769 C C . ALA A 1 197 ? -42.023 44.765 -74.352 1.00 0.00 251 ALA A C 6
ATOM 19770 O O . ALA A 1 197 ? -42.088 45.994 -74.351 1.00 0.00 251 ALA A O 6
ATOM 19777 N N . THR A 1 198 ? -42.203 44.020 -73.255 1.00 0.00 252 THR A N 6
ATOM 19778 C CA . THR A 1 198 ? -42.501 44.634 -71.953 1.00 0.00 252 THR A CA 6
ATOM 19779 C C . THR A 1 198 ? -41.787 45.973 -71.796 1.00 0.00 252 THR A C 6
ATOM 19780 O O . THR A 1 198 ? -42.404 47.021 -71.984 1.00 0.00 252 THR A O 6
ATOM 19791 N N . VAL A 1 199 ? -40.496 45.934 -71.440 1.00 0.00 253 VAL A N 6
ATOM 19792 C CA . VAL A 1 199 ? -39.694 47.151 -71.240 1.00 0.00 253 VAL A CA 6
ATOM 19793 C C . VAL A 1 199 ? -40.251 48.347 -72.013 1.00 0.00 253 VAL A C 6
ATOM 19794 O O . VAL A 1 199 ? -40.452 49.420 -71.445 1.00 0.00 253 VAL A O 6
ATOM 19807 N N . ALA A 1 200 ? -40.507 48.156 -73.306 1.00 0.00 254 ALA A N 6
ATOM 19808 C CA . ALA A 1 200 ? -41.053 49.223 -74.148 1.00 0.00 254 ALA A CA 6
ATOM 19809 C C . ALA A 1 200 ? -42.465 48.864 -74.602 1.00 0.00 254 ALA A C 6
ATOM 19810 O O . ALA A 1 200 ? -42.674 48.454 -75.743 1.00 0.00 254 ALA A O 6
ATOM 19817 N N . THR A 1 201 ? -43.431 49.032 -73.702 1.00 0.00 255 THR A N 6
ATOM 19818 C CA . THR A 1 201 ? -44.832 48.737 -74.005 1.00 0.00 255 THR A CA 6
ATOM 19819 C C . THR A 1 201 ? -45.728 49.762 -73.327 1.00 0.00 255 THR A C 6
ATOM 19820 O O . THR A 1 201 ? -45.381 50.305 -72.278 1.00 0.00 255 THR A O 6
ATOM 19831 N N . ALA A 1 202 ? -46.879 50.029 -73.929 1.00 0.00 256 ALA A N 6
ATOM 19832 C CA . ALA A 1 202 ? -47.802 51.001 -73.359 1.00 0.00 256 ALA A CA 6
ATOM 19833 C C . ALA A 1 202 ? -47.979 50.717 -71.862 1.00 0.00 256 ALA A C 6
ATOM 19834 O O . ALA A 1 202 ? -47.891 49.566 -71.438 1.00 0.00 256 ALA A O 6
ATOM 19841 N N . PRO A 1 203 ? -48.196 51.727 -71.053 1.00 0.00 257 PRO A N 6
ATOM 19842 C CA . PRO A 1 203 ? -48.347 51.547 -69.577 1.00 0.00 257 PRO A CA 6
ATOM 19843 C C . PRO A 1 203 ? -49.520 50.630 -69.239 1.00 0.00 257 PRO A C 6
ATOM 19844 O O . PRO A 1 203 ? -49.617 50.108 -68.127 1.00 0.00 257 PRO A O 6
ATOM 19855 N N . GLU A 1 204 ? -50.396 50.421 -70.216 1.00 0.00 258 GLU A N 6
ATOM 19856 C CA . GLU A 1 204 ? -51.553 49.548 -70.039 1.00 0.00 258 GLU A CA 6
ATOM 19857 C C . GLU A 1 204 ? -51.202 48.126 -70.511 1.00 0.00 258 GLU A C 6
ATOM 19858 O O . GLU A 1 204 ? -50.194 47.930 -71.188 1.00 0.00 258 GLU A O 6
ATOM 19870 N N . VAL A 1 205 ? -52.037 47.141 -70.162 1.00 0.00 259 VAL A N 6
ATOM 19871 C CA . VAL A 1 205 ? -51.813 45.747 -70.561 1.00 0.00 259 VAL A CA 6
ATOM 19872 C C . VAL A 1 205 ? -50.355 45.306 -70.399 1.00 0.00 259 VAL A C 6
ATOM 19873 O O . VAL A 1 205 ? -49.947 44.293 -70.963 1.00 0.00 259 VAL A O 6
ATOM 19886 N N . LYS A 1 206 ? -49.568 46.058 -69.640 1.00 0.00 260 LYS A N 6
ATOM 19887 C CA . LYS A 1 206 ? -48.162 45.700 -69.450 1.00 0.00 260 LYS A CA 6
ATOM 19888 C C . LYS A 1 206 ? -48.018 44.213 -69.101 1.00 0.00 260 LYS A C 6
ATOM 19889 O O . LYS A 1 206 ? -47.282 43.487 -69.767 1.00 0.00 260 LYS A O 6
ATOM 19908 N N . TYR A 1 207 ? -48.732 43.760 -68.071 1.00 0.00 261 TYR A N 6
ATOM 19909 C CA . TYR A 1 207 ? -48.667 42.351 -67.686 1.00 0.00 261 TYR A CA 6
ATOM 19910 C C . TYR A 1 207 ? -49.626 41.528 -68.542 1.00 0.00 261 TYR A C 6
ATOM 19911 O O . TYR A 1 207 ? -49.296 40.431 -68.986 1.00 0.00 261 TYR A O 6
ATOM 19929 N N . THR A 1 208 ? -50.828 42.058 -68.744 1.00 0.00 262 THR A N 6
ATOM 19930 C CA . THR A 1 208 ? -51.840 41.354 -69.521 1.00 0.00 262 THR A CA 6
ATOM 19931 C C . THR A 1 208 ? -51.233 40.786 -70.799 1.00 0.00 262 THR A C 6
ATOM 19932 O O . THR A 1 208 ? -51.607 39.698 -71.229 1.00 0.00 262 THR A O 6
ATOM 19943 N N . VAL A 1 209 ? -50.288 41.505 -71.395 1.00 0.00 263 VAL A N 6
ATOM 19944 C CA . VAL A 1 209 ? -49.646 41.010 -72.608 1.00 0.00 263 VAL A CA 6
ATOM 19945 C C . VAL A 1 209 ? -48.940 39.696 -72.297 1.00 0.00 263 VAL A C 6
ATOM 19946 O O . VAL A 1 209 ? -49.075 38.710 -73.019 1.00 0.00 263 VAL A O 6
ATOM 19959 N N . PHE A 1 210 ? -48.179 39.708 -71.211 1.00 0.00 264 PHE A N 6
ATOM 19960 C CA . PHE A 1 210 ? -47.434 38.534 -70.778 1.00 0.00 264 PHE A CA 6
ATOM 19961 C C . PHE A 1 210 ? -48.368 37.359 -70.532 1.00 0.00 264 PHE A C 6
ATOM 19962 O O . PHE A 1 210 ? -48.080 36.231 -70.923 1.00 0.00 264 PHE A O 6
ATOM 19979 N N . GLU A 1 211 ? -49.497 37.633 -69.902 1.00 0.00 265 GLU A N 6
ATOM 19980 C CA . GLU A 1 211 ? -50.473 36.585 -69.641 1.00 0.00 265 GLU A CA 6
ATOM 19981 C C . GLU A 1 211 ? -51.210 36.195 -70.924 1.00 0.00 265 GLU A C 6
ATOM 19982 O O . GLU A 1 211 ? -51.471 35.019 -71.175 1.00 0.00 265 GLU A O 6
ATOM 19994 N N . THR A 1 212 ? -51.577 37.207 -71.704 1.00 0.00 266 THR A N 6
ATOM 19995 C CA . THR A 1 212 ? -52.328 36.997 -72.939 1.00 0.00 266 THR A CA 6
ATOM 19996 C C . THR A 1 212 ? -51.515 36.336 -74.053 1.00 0.00 266 THR A C 6
ATOM 19997 O O . THR A 1 212 ? -51.980 35.376 -74.667 1.00 0.00 266 THR A O 6
ATOM 20008 N N . ALA A 1 213 ? -50.327 36.857 -74.346 1.00 0.00 267 ALA A N 6
ATOM 20009 C CA . ALA A 1 213 ? -49.517 36.302 -75.429 1.00 0.00 267 ALA A CA 6
ATOM 20010 C C . ALA A 1 213 ? -49.076 34.869 -75.152 1.00 0.00 267 ALA A C 6
ATOM 20011 O O . ALA A 1 213 ? -49.159 34.008 -76.027 1.00 0.00 267 ALA A O 6
ATOM 20018 N N . LEU A 1 214 ? -48.594 34.616 -73.943 1.00 0.00 268 LEU A N 6
ATOM 20019 C CA . LEU A 1 214 ? -48.136 33.277 -73.595 1.00 0.00 268 LEU A CA 6
ATOM 20020 C C . LEU A 1 214 ? -49.295 32.292 -73.647 1.00 0.00 268 LEU A C 6
ATOM 20021 O O . LEU A 1 214 ? -49.187 31.222 -74.240 1.00 0.00 268 LEU A O 6
ATOM 20037 N N . LYS A 1 215 ? -50.401 32.662 -73.019 1.00 0.00 269 LYS A N 6
ATOM 20038 C CA . LYS A 1 215 ? -51.569 31.800 -73.000 1.00 0.00 269 LYS A CA 6
ATOM 20039 C C . LYS A 1 215 ? -52.072 31.561 -74.420 1.00 0.00 269 LYS A C 6
ATOM 20040 O O . LYS A 1 215 ? -52.387 30.434 -74.793 1.00 0.00 269 LYS A O 6
ATOM 20059 N N . LYS A 1 216 ? -52.150 32.630 -75.207 1.00 0.00 270 LYS A N 6
ATOM 20060 C CA . LYS A 1 216 ? -52.628 32.512 -76.580 1.00 0.00 270 LYS A CA 6
ATOM 20061 C C . LYS A 1 216 ? -51.687 31.654 -77.426 1.00 0.00 270 LYS A C 6
ATOM 20062 O O . LYS A 1 216 ? -52.134 30.766 -78.151 1.00 0.00 270 LYS A O 6
ATOM 20081 N N . ALA A 1 217 ? -50.387 31.926 -77.336 1.00 0.00 271 ALA A N 6
ATOM 20082 C CA . ALA A 1 217 ? -49.405 31.167 -78.107 1.00 0.00 271 ALA A CA 6
ATOM 20083 C C . ALA A 1 217 ? -49.419 29.699 -77.700 1.00 0.00 271 ALA A C 6
ATOM 20084 O O . ALA A 1 217 ? -49.381 28.804 -78.543 1.00 0.00 271 ALA A O 6
ATOM 20091 N N . ILE A 1 218 ? -49.480 29.465 -76.397 1.00 0.00 272 ILE A N 6
ATOM 20092 C CA . ILE A 1 218 ? -49.503 28.112 -75.865 1.00 0.00 272 ILE A CA 6
ATOM 20093 C C . ILE A 1 218 ? -50.759 27.360 -76.315 1.00 0.00 272 ILE A C 6
ATOM 20094 O O . ILE A 1 218 ? -50.694 26.167 -76.608 1.00 0.00 272 ILE A O 6
ATOM 20110 N N . THR A 1 219 ? -51.896 28.050 -76.376 1.00 0.00 273 THR A N 6
ATOM 20111 C CA . THR A 1 219 ? -53.133 27.397 -76.803 1.00 0.00 273 THR A CA 6
ATOM 20112 C C . THR A 1 219 ? -53.006 26.928 -78.248 1.00 0.00 273 THR A C 6
ATOM 20113 O O . THR A 1 219 ? -53.454 25.837 -78.600 1.00 0.00 273 THR A O 6
ATOM 20124 N N . ALA A 1 220 ? -52.408 27.770 -79.084 1.00 0.00 274 ALA A N 6
ATOM 20125 C CA . ALA A 1 220 ? -52.255 27.425 -80.493 1.00 0.00 274 ALA A CA 6
ATOM 20126 C C . ALA A 1 220 ? -51.468 26.126 -80.623 1.00 0.00 274 ALA A C 6
ATOM 20127 O O . ALA A 1 220 ? -51.892 25.201 -81.315 1.00 0.00 274 ALA A O 6
ATOM 20134 N N . MET A 1 221 ? -50.322 26.060 -79.954 1.00 0.00 275 MET A N 6
ATOM 20135 C CA . MET A 1 221 ? -49.481 24.869 -79.997 1.00 0.00 275 MET A CA 6
ATOM 20136 C C . MET A 1 221 ? -50.189 23.681 -79.340 1.00 0.00 275 MET A C 6
ATOM 20137 O O . MET A 1 221 ? -49.838 22.527 -79.589 1.00 0.00 275 MET A O 6
ATOM 20151 N N . SER A 1 222 ? -51.191 23.968 -78.512 1.00 0.00 276 SER A N 6
ATOM 20152 C CA . SER A 1 222 ? -51.936 22.901 -77.844 1.00 0.00 276 SER A CA 6
ATOM 20153 C C . SER A 1 222 ? -53.014 22.345 -78.770 1.00 0.00 276 SER A C 6
ATOM 20154 O O . SER A 1 222 ? -53.168 21.132 -78.902 1.00 0.00 276 SER A O 6
ATOM 20162 N N . GLU A 1 223 ? -53.738 23.242 -79.435 1.00 0.00 277 GLU A N 6
ATOM 20163 C CA . GLU A 1 223 ? -54.776 22.833 -80.375 1.00 0.00 277 GLU A CA 6
ATOM 20164 C C . GLU A 1 223 ? -54.129 22.236 -81.618 1.00 0.00 277 GLU A C 6
ATOM 20165 O O . GLU A 1 223 ? -54.636 21.287 -82.211 1.00 0.00 277 GLU A O 6
ATOM 20177 N N . ALA A 1 224 ? -53.000 22.820 -81.995 1.00 0.00 278 ALA A N 6
ATOM 20178 C CA . ALA A 1 224 ? -52.254 22.378 -83.169 1.00 0.00 278 ALA A CA 6
ATOM 20179 C C . ALA A 1 224 ? -52.175 20.856 -83.220 1.00 0.00 278 ALA A C 6
ATOM 20180 O O . ALA A 1 224 ? -51.835 20.279 -84.254 1.00 0.00 278 ALA A O 6
ATOM 20187 N N . GLN A 1 225 ? -52.475 20.210 -82.101 1.00 0.00 279 GLN A N 6
ATOM 20188 C CA . GLN A 1 225 ? -52.417 18.756 -82.035 1.00 0.00 279 GLN A CA 6
ATOM 20189 C C . GLN A 1 225 ? -53.361 18.121 -83.057 1.00 0.00 279 GLN A C 6
ATOM 20190 O O . GLN A 1 225 ? -52.994 17.155 -83.724 1.00 0.00 279 GLN A O 6
ATOM 20204 N N . LYS A 1 226 ? -54.572 18.661 -83.184 1.00 0.00 280 LYS A N 6
ATOM 20205 C CA . LYS A 1 226 ? -55.524 18.112 -84.145 1.00 0.00 280 LYS A CA 6
ATOM 20206 C C . LYS A 1 226 ? -55.099 18.459 -85.567 1.00 0.00 280 LYS A C 6
ATOM 20207 O O . LYS A 1 226 ? -55.158 17.624 -86.468 1.00 0.00 280 LYS A O 6
ATOM 20226 N N . ALA A 1 227 ? -54.665 19.703 -85.756 1.00 0.00 281 ALA A N 6
ATOM 20227 C CA . ALA A 1 227 ? -54.223 20.162 -87.066 1.00 0.00 281 ALA A CA 6
ATOM 20228 C C . ALA A 1 227 ? -52.986 19.392 -87.513 1.00 0.00 281 ALA A C 6
ATOM 20229 O O . ALA A 1 227 ? -52.854 19.034 -88.684 1.00 0.00 281 ALA A O 6
ATOM 20236 N N . ALA A 1 228 ? -52.080 19.148 -86.571 1.00 0.00 282 ALA A N 6
ATOM 20237 C CA . ALA A 1 228 ? -50.849 18.430 -86.874 1.00 0.00 282 ALA A CA 6
ATOM 20238 C C . ALA A 1 228 ? -50.222 18.974 -88.152 1.00 0.00 282 ALA A C 6
ATOM 20239 O O . ALA A 1 228 ? -49.632 18.228 -88.933 1.00 0.00 282 ALA A O 6
ATOM 20246 N N . LYS A 1 229 ? -50.365 20.279 -88.364 1.00 0.00 283 LYS A N 6
ATOM 20247 C CA . LYS A 1 229 ? -49.819 20.911 -89.561 1.00 0.00 283 LYS A CA 6
ATOM 20248 C C . LYS A 1 229 ? -48.285 20.955 -89.508 1.00 0.00 283 LYS A C 6
ATOM 20249 O O . LYS A 1 229 ? -47.711 20.975 -88.418 1.00 0.00 283 LYS A O 6
ATOM 20268 N N . PRO A 1 230 ? -47.599 20.994 -90.639 1.00 0.00 284 PRO A N 6
ATOM 20269 C CA . PRO A 1 230 ? -46.101 21.064 -90.648 1.00 0.00 284 PRO A CA 6
ATOM 20270 C C . PRO A 1 230 ? -45.579 22.270 -89.864 1.00 0.00 284 PRO A C 6
ATOM 20271 O O . PRO A 1 230 ? -46.185 23.342 -89.882 1.00 0.00 284 PRO A O 6
ATOM 20282 N N . ALA A 1 231 ? -44.454 22.086 -89.183 1.00 0.00 285 ALA A N 6
ATOM 20283 C CA . ALA A 1 231 ? -43.861 23.164 -88.400 1.00 0.00 285 ALA A CA 6
ATOM 20284 C C . ALA A 1 231 ? -44.911 23.817 -87.511 1.00 0.00 285 ALA A C 6
ATOM 20285 O O . ALA A 1 231 ? -44.785 25.002 -87.253 1.00 0.00 285 ALA A O 6
ATOM 20293 N N . PRO A 1 1 ? -53.880 -7.105 -58.537 1.00 0.00 55 PRO A N 7
ATOM 20294 C CA . PRO A 1 1 ? -53.135 -7.213 -57.255 1.00 0.00 55 PRO A CA 7
ATOM 20295 C C . PRO A 1 1 ? -52.233 -5.989 -57.092 1.00 0.00 55 PRO A C 7
ATOM 20296 O O . PRO A 1 1 ? -52.327 -5.029 -57.856 1.00 0.00 55 PRO A O 7
ATOM 20309 N N . ALA A 1 2 ? -51.362 -6.034 -56.088 1.00 0.00 56 ALA A N 7
ATOM 20310 C CA . ALA A 1 2 ? -50.450 -4.927 -55.828 1.00 0.00 56 ALA A CA 7
ATOM 20311 C C . ALA A 1 2 ? -51.225 -3.628 -55.631 1.00 0.00 56 ALA A C 7
ATOM 20312 O O . ALA A 1 2 ? -50.671 -2.536 -55.762 1.00 0.00 56 ALA A O 7
ATOM 20319 N N . GLY A 1 3 ? -52.509 -3.756 -55.311 1.00 0.00 57 GLY A N 7
ATOM 20320 C CA . GLY A 1 3 ? -53.353 -2.585 -55.091 1.00 0.00 57 GLY A CA 7
ATOM 20321 C C . GLY A 1 3 ? -53.842 -2.004 -56.414 1.00 0.00 57 GLY A C 7
ATOM 20322 O O . GLY A 1 3 ? -54.543 -0.993 -56.436 1.00 0.00 57 GLY A O 7
ATOM 20326 N N . LYS A 1 4 ? -53.468 -2.650 -57.517 1.00 0.00 58 LYS A N 7
ATOM 20327 C CA . LYS A 1 4 ? -53.872 -2.191 -58.846 1.00 0.00 58 LYS A CA 7
ATOM 20328 C C . LYS A 1 4 ? -55.221 -2.787 -59.234 1.00 0.00 58 LYS A C 7
ATOM 20329 O O . LYS A 1 4 ? -55.686 -3.748 -58.619 1.00 0.00 58 LYS A O 7
ATOM 20348 N N . ALA A 1 5 ? -55.844 -2.214 -60.264 1.00 0.00 59 ALA A N 7
ATOM 20349 C CA . ALA A 1 5 ? -57.141 -2.698 -60.745 1.00 0.00 59 ALA A CA 7
ATOM 20350 C C . ALA A 1 5 ? -56.957 -3.519 -62.019 1.00 0.00 59 ALA A C 7
ATOM 20351 O O . ALA A 1 5 ? -56.991 -2.982 -63.125 1.00 0.00 59 ALA A O 7
ATOM 20358 N N . THR A 1 6 ? -56.755 -4.826 -61.850 1.00 0.00 60 THR A N 7
ATOM 20359 C CA . THR A 1 6 ? -56.556 -5.730 -62.988 1.00 0.00 60 THR A CA 7
ATOM 20360 C C . THR A 1 6 ? -57.342 -7.021 -62.793 1.00 0.00 60 THR A C 7
ATOM 20361 O O . THR A 1 6 ? -57.860 -7.288 -61.709 1.00 0.00 60 THR A O 7
ATOM 20372 N N . THR A 1 7 ? -57.420 -7.829 -63.854 1.00 0.00 61 THR A N 7
ATOM 20373 C CA . THR A 1 7 ? -58.136 -9.108 -63.803 1.00 0.00 61 THR A CA 7
ATOM 20374 C C . THR A 1 7 ? -57.169 -10.254 -64.078 1.00 0.00 61 THR A C 7
ATOM 20375 O O . THR A 1 7 ? -56.059 -10.033 -64.562 1.00 0.00 61 THR A O 7
ATOM 20386 N N . GLU A 1 8 ? -57.598 -11.478 -63.788 1.00 0.00 62 GLU A N 7
ATOM 20387 C CA . GLU A 1 8 ? -56.757 -12.641 -64.035 1.00 0.00 62 GLU A CA 7
ATOM 20388 C C . GLU A 1 8 ? -56.633 -12.892 -65.536 1.00 0.00 62 GLU A C 7
ATOM 20389 O O . GLU A 1 8 ? -55.557 -13.199 -66.040 1.00 0.00 62 GLU A O 7
ATOM 20401 N N . GLU A 1 9 ? -57.751 -12.746 -66.241 1.00 0.00 63 GLU A N 7
ATOM 20402 C CA . GLU A 1 9 ? -57.780 -12.944 -67.688 1.00 0.00 63 GLU A CA 7
ATOM 20403 C C . GLU A 1 9 ? -56.936 -11.889 -68.393 1.00 0.00 63 GLU A C 7
ATOM 20404 O O . GLU A 1 9 ? -56.470 -12.097 -69.514 1.00 0.00 63 GLU A O 7
ATOM 20416 N N . GLN A 1 10 ? -56.717 -10.766 -67.715 1.00 0.00 64 GLN A N 7
ATOM 20417 C CA . GLN A 1 10 ? -55.898 -9.690 -68.264 1.00 0.00 64 GLN A CA 7
ATOM 20418 C C . GLN A 1 10 ? -54.416 -9.964 -68.015 1.00 0.00 64 GLN A C 7
ATOM 20419 O O . GLN A 1 10 ? -53.572 -9.734 -68.879 1.00 0.00 64 GLN A O 7
ATOM 20433 N N . LYS A 1 11 ? -54.115 -10.436 -66.807 1.00 0.00 65 LYS A N 7
ATOM 20434 C CA . LYS A 1 11 ? -52.739 -10.728 -66.404 1.00 0.00 65 LYS A CA 7
ATOM 20435 C C . LYS A 1 11 ? -52.312 -12.134 -66.818 1.00 0.00 65 LYS A C 7
ATOM 20436 O O . LYS A 1 11 ? -51.126 -12.398 -67.017 1.00 0.00 65 LYS A O 7
ATOM 20455 N N . LEU A 1 12 ? -53.279 -13.032 -66.947 1.00 0.00 66 LEU A N 7
ATOM 20456 C CA . LEU A 1 12 ? -52.997 -14.409 -67.341 1.00 0.00 66 LEU A CA 7
ATOM 20457 C C . LEU A 1 12 ? -52.525 -14.489 -68.790 1.00 0.00 66 LEU A C 7
ATOM 20458 O O . LEU A 1 12 ? -51.644 -15.278 -69.130 1.00 0.00 66 LEU A O 7
ATOM 20474 N N . ILE A 1 13 ? -53.146 -13.682 -69.637 1.00 0.00 67 ILE A N 7
ATOM 20475 C CA . ILE A 1 13 ? -52.825 -13.670 -71.061 1.00 0.00 67 ILE A CA 7
ATOM 20476 C C . ILE A 1 13 ? -51.336 -13.392 -71.303 1.00 0.00 67 ILE A C 7
ATOM 20477 O O . ILE A 1 13 ? -50.798 -13.757 -72.346 1.00 0.00 67 ILE A O 7
ATOM 20493 N N . GLU A 1 14 ? -50.670 -12.754 -70.342 1.00 0.00 68 GLU A N 7
ATOM 20494 C CA . GLU A 1 14 ? -49.240 -12.462 -70.481 1.00 0.00 68 GLU A CA 7
ATOM 20495 C C . GLU A 1 14 ? -48.401 -13.638 -70.000 1.00 0.00 68 GLU A C 7
ATOM 20496 O O . GLU A 1 14 ? -47.247 -13.800 -70.391 1.00 0.00 68 GLU A O 7
ATOM 20508 N N . LYS A 1 15 ? -48.996 -14.442 -69.130 1.00 0.00 69 LYS A N 7
ATOM 20509 C CA . LYS A 1 15 ? -48.314 -15.599 -68.563 1.00 0.00 69 LYS A CA 7
ATOM 20510 C C . LYS A 1 15 ? -48.413 -16.813 -69.484 1.00 0.00 69 LYS A C 7
ATOM 20511 O O . LYS A 1 15 ? -47.527 -17.668 -69.489 1.00 0.00 69 LYS A O 7
ATOM 20530 N N . ILE A 1 16 ? -49.498 -16.897 -70.248 1.00 0.00 70 ILE A N 7
ATOM 20531 C CA . ILE A 1 16 ? -49.697 -18.030 -71.142 1.00 0.00 70 ILE A CA 7
ATOM 20532 C C . ILE A 1 16 ? -48.559 -18.144 -72.137 1.00 0.00 70 ILE A C 7
ATOM 20533 O O . ILE A 1 16 ? -48.358 -19.200 -72.737 1.00 0.00 70 ILE A O 7
ATOM 20549 N N . ASN A 1 17 ? -47.821 -17.060 -72.330 1.00 0.00 71 ASN A N 7
ATOM 20550 C CA . ASN A 1 17 ? -46.726 -17.091 -73.283 1.00 0.00 71 ASN A CA 7
ATOM 20551 C C . ASN A 1 17 ? -45.726 -18.169 -72.895 1.00 0.00 71 ASN A C 7
ATOM 20552 O O . ASN A 1 17 ? -45.236 -18.896 -73.752 1.00 0.00 71 ASN A O 7
ATOM 20563 N N . ALA A 1 18 ? -45.399 -18.259 -71.609 1.00 0.00 72 ALA A N 7
ATOM 20564 C CA . ALA A 1 18 ? -44.421 -19.243 -71.163 1.00 0.00 72 ALA A CA 7
ATOM 20565 C C . ALA A 1 18 ? -44.836 -20.651 -71.579 1.00 0.00 72 ALA A C 7
ATOM 20566 O O . ALA A 1 18 ? -44.008 -21.421 -72.063 1.00 0.00 72 ALA A O 7
ATOM 20573 N N . GLY A 1 19 ? -46.110 -20.990 -71.412 1.00 0.00 73 GLY A N 7
ATOM 20574 C CA . GLY A 1 19 ? -46.564 -22.315 -71.811 1.00 0.00 73 GLY A CA 7
ATOM 20575 C C . GLY A 1 19 ? -46.370 -22.494 -73.315 1.00 0.00 73 GLY A C 7
ATOM 20576 O O . GLY A 1 19 ? -45.970 -23.560 -73.781 1.00 0.00 73 GLY A O 7
ATOM 20580 N N . PHE A 1 20 ? -46.660 -21.431 -74.063 1.00 0.00 74 PHE A N 7
ATOM 20581 C CA . PHE A 1 20 ? -46.523 -21.446 -75.515 1.00 0.00 74 PHE A CA 7
ATOM 20582 C C . PHE A 1 20 ? -45.057 -21.480 -75.919 1.00 0.00 74 PHE A C 7
ATOM 20583 O O . PHE A 1 20 ? -44.679 -22.158 -76.873 1.00 0.00 74 PHE A O 7
ATOM 20600 N N . LYS A 1 21 ? -44.241 -20.731 -75.199 1.00 0.00 75 LYS A N 7
ATOM 20601 C CA . LYS A 1 21 ? -42.828 -20.670 -75.509 1.00 0.00 75 LYS A CA 7
ATOM 20602 C C . LYS A 1 21 ? -42.179 -22.037 -75.362 1.00 0.00 75 LYS A C 7
ATOM 20603 O O . LYS A 1 21 ? -41.274 -22.386 -76.117 1.00 0.00 75 LYS A O 7
ATOM 20622 N N . ALA A 1 22 ? -42.632 -22.806 -74.383 1.00 0.00 76 ALA A N 7
ATOM 20623 C CA . ALA A 1 22 ? -42.062 -24.122 -74.159 1.00 0.00 76 ALA A CA 7
ATOM 20624 C C . ALA A 1 22 ? -42.201 -24.976 -75.414 1.00 0.00 76 ALA A C 7
ATOM 20625 O O . ALA A 1 22 ? -41.280 -25.705 -75.775 1.00 0.00 76 ALA A O 7
ATOM 20632 N N . ALA A 1 23 ? -43.346 -24.878 -76.087 1.00 0.00 77 ALA A N 7
ATOM 20633 C CA . ALA A 1 23 ? -43.564 -25.651 -77.309 1.00 0.00 77 ALA A CA 7
ATOM 20634 C C . ALA A 1 23 ? -42.979 -24.933 -78.528 1.00 0.00 77 ALA A C 7
ATOM 20635 O O . ALA A 1 23 ? -42.308 -25.549 -79.354 1.00 0.00 77 ALA A O 7
ATOM 20642 N N . LEU A 1 24 ? -43.243 -23.631 -78.636 1.00 0.00 78 LEU A N 7
ATOM 20643 C CA . LEU A 1 24 ? -42.735 -22.852 -79.766 1.00 0.00 78 LEU A CA 7
ATOM 20644 C C . LEU A 1 24 ? -41.204 -22.818 -79.746 1.00 0.00 78 LEU A C 7
ATOM 20645 O O . LEU A 1 24 ? -40.556 -23.080 -80.760 1.00 0.00 78 LEU A O 7
ATOM 20661 N N . ALA A 1 25 ? -40.634 -22.516 -78.585 1.00 0.00 79 ALA A N 7
ATOM 20662 C CA . ALA A 1 25 ? -39.181 -22.475 -78.440 1.00 0.00 79 ALA A CA 7
ATOM 20663 C C . ALA A 1 25 ? -38.591 -23.859 -78.686 1.00 0.00 79 ALA A C 7
ATOM 20664 O O . ALA A 1 25 ? -37.493 -23.999 -79.226 1.00 0.00 79 ALA A O 7
ATOM 20671 N N . ALA A 1 26 ? -39.340 -24.874 -78.276 1.00 0.00 80 ALA A N 7
ATOM 20672 C CA . ALA A 1 26 ? -38.920 -26.262 -78.431 1.00 0.00 80 ALA A CA 7
ATOM 20673 C C . ALA A 1 26 ? -38.944 -26.701 -79.892 1.00 0.00 80 ALA A C 7
ATOM 20674 O O . ALA A 1 26 ? -38.406 -27.756 -80.226 1.00 0.00 80 ALA A O 7
ATOM 20681 N N . ALA A 1 27 ? -39.560 -25.913 -80.771 1.00 0.00 81 ALA A N 7
ATOM 20682 C CA . ALA A 1 27 ? -39.618 -26.285 -82.180 1.00 0.00 81 ALA A CA 7
ATOM 20683 C C . ALA A 1 27 ? -38.210 -26.427 -82.755 1.00 0.00 81 ALA A C 7
ATOM 20684 O O . ALA A 1 27 ? -37.945 -27.328 -83.551 1.00 0.00 81 ALA A O 7
ATOM 20691 N N . ALA A 1 28 ? -37.309 -25.531 -82.352 1.00 0.00 82 ALA A N 7
ATOM 20692 C CA . ALA A 1 28 ? -35.922 -25.560 -82.833 1.00 0.00 82 ALA A CA 7
ATOM 20693 C C . ALA A 1 28 ? -34.957 -25.829 -81.678 1.00 0.00 82 ALA A C 7
ATOM 20694 O O . ALA A 1 28 ? -35.199 -25.410 -80.546 1.00 0.00 82 ALA A O 7
ATOM 20701 N N . GLY A 1 29 ? -33.862 -26.531 -81.971 1.00 0.00 83 GLY A N 7
ATOM 20702 C CA . GLY A 1 29 ? -32.873 -26.845 -80.943 1.00 0.00 83 GLY A CA 7
ATOM 20703 C C . GLY A 1 29 ? -33.401 -27.901 -79.978 1.00 0.00 83 GLY A C 7
ATOM 20704 O O . GLY A 1 29 ? -33.484 -27.668 -78.772 1.00 0.00 83 GLY A O 7
ATOM 20708 N N . VAL A 1 30 ? -33.757 -29.067 -80.515 1.00 0.00 84 VAL A N 7
ATOM 20709 C CA . VAL A 1 30 ? -34.276 -30.161 -79.692 1.00 0.00 84 VAL A CA 7
ATOM 20710 C C . VAL A 1 30 ? -33.885 -31.516 -80.276 1.00 0.00 84 VAL A C 7
ATOM 20711 O O . VAL A 1 30 ? -34.574 -32.513 -80.057 1.00 0.00 84 VAL A O 7
ATOM 20724 N N . GLN A 1 31 ? -32.786 -31.538 -81.031 1.00 0.00 85 GLN A N 7
ATOM 20725 C CA . GLN A 1 31 ? -32.297 -32.771 -81.661 1.00 0.00 85 GLN A CA 7
ATOM 20726 C C . GLN A 1 31 ? -33.254 -33.198 -82.790 1.00 0.00 85 GLN A C 7
ATOM 20727 O O . GLN A 1 31 ? -34.353 -32.652 -82.906 1.00 0.00 85 GLN A O 7
ATOM 20741 N N . PRO A 1 32 ? -32.868 -34.146 -83.623 1.00 0.00 86 PRO A N 7
ATOM 20742 C CA . PRO A 1 32 ? -33.729 -34.619 -84.757 1.00 0.00 86 PRO A CA 7
ATOM 20743 C C . PRO A 1 32 ? -35.137 -35.013 -84.307 1.00 0.00 86 PRO A C 7
ATOM 20744 O O . PRO A 1 32 ? -35.326 -35.571 -83.225 1.00 0.00 86 PRO A O 7
ATOM 20755 N N . ALA A 1 33 ? -36.117 -34.713 -85.156 1.00 0.00 87 ALA A N 7
ATOM 20756 C CA . ALA A 1 33 ? -37.509 -35.030 -84.853 1.00 0.00 87 ALA A CA 7
ATOM 20757 C C . ALA A 1 33 ? -37.903 -34.443 -83.504 1.00 0.00 87 ALA A C 7
ATOM 20758 O O . ALA A 1 33 ? -37.147 -33.673 -82.917 1.00 0.00 87 ALA A O 7
ATOM 20765 N N . ASP A 1 34 ? -39.101 -34.795 -83.041 1.00 0.00 88 ASP A N 7
ATOM 20766 C CA . ASP A 1 34 ? -39.626 -34.292 -81.773 1.00 0.00 88 ASP A CA 7
ATOM 20767 C C . ASP A 1 34 ? -40.135 -32.867 -81.955 1.00 0.00 88 ASP A C 7
ATOM 20768 O O . ASP A 1 34 ? -41.071 -32.436 -81.281 1.00 0.00 88 ASP A O 7
ATOM 20777 N N . LYS A 1 35 ? -39.501 -32.139 -82.868 1.00 0.00 89 LYS A N 7
ATOM 20778 C CA . LYS A 1 35 ? -39.884 -30.756 -83.133 1.00 0.00 89 LYS A CA 7
ATOM 20779 C C . LYS A 1 35 ? -41.345 -30.661 -83.553 1.00 0.00 89 LYS A C 7
ATOM 20780 O O . LYS A 1 35 ? -42.019 -29.676 -83.253 1.00 0.00 89 LYS A O 7
ATOM 20799 N N . TYR A 1 36 ? -41.843 -31.692 -84.231 1.00 0.00 90 TYR A N 7
ATOM 20800 C CA . TYR A 1 36 ? -43.239 -31.700 -84.661 1.00 0.00 90 TYR A CA 7
ATOM 20801 C C . TYR A 1 36 ? -44.139 -32.221 -83.533 1.00 0.00 90 TYR A C 7
ATOM 20802 O O . TYR A 1 36 ? -45.085 -31.549 -83.122 1.00 0.00 90 TYR A O 7
ATOM 20820 N N . ARG A 1 37 ? -43.864 -33.439 -83.076 1.00 0.00 91 ARG A N 7
ATOM 20821 C CA . ARG A 1 37 ? -44.683 -34.058 -82.038 1.00 0.00 91 ARG A CA 7
ATOM 20822 C C . ARG A 1 37 ? -44.760 -33.188 -80.787 1.00 0.00 91 ARG A C 7
ATOM 20823 O O . ARG A 1 37 ? -45.843 -33.012 -80.227 1.00 0.00 91 ARG A O 7
ATOM 20844 N N . THR A 1 38 ? -43.631 -32.655 -80.322 1.00 0.00 92 THR A N 7
ATOM 20845 C CA . THR A 1 38 ? -43.644 -31.833 -79.116 1.00 0.00 92 THR A CA 7
ATOM 20846 C C . THR A 1 38 ? -44.558 -30.633 -79.309 1.00 0.00 92 THR A C 7
ATOM 20847 O O . THR A 1 38 ? -45.317 -30.271 -78.418 1.00 0.00 92 THR A O 7
ATOM 20858 N N . PHE A 1 39 ? -44.468 -30.013 -80.475 1.00 0.00 93 PHE A N 7
ATOM 20859 C CA . PHE A 1 39 ? -45.271 -28.838 -80.768 1.00 0.00 93 PHE A CA 7
ATOM 20860 C C . PHE A 1 39 ? -46.756 -29.135 -80.610 1.00 0.00 93 PHE A C 7
ATOM 20861 O O . PHE A 1 39 ? -47.527 -28.282 -80.169 1.00 0.00 93 PHE A O 7
ATOM 20878 N N . VAL A 1 40 ? -47.148 -30.355 -80.955 1.00 0.00 94 VAL A N 7
ATOM 20879 C CA . VAL A 1 40 ? -48.542 -30.771 -80.834 1.00 0.00 94 VAL A CA 7
ATOM 20880 C C . VAL A 1 40 ? -48.877 -31.273 -79.422 1.00 0.00 94 VAL A C 7
ATOM 20881 O O . VAL A 1 40 ? -49.937 -30.958 -78.881 1.00 0.00 94 VAL A O 7
ATOM 20894 N N . ALA A 1 41 ? -47.988 -32.090 -78.849 1.00 0.00 95 ALA A N 7
ATOM 20895 C CA . ALA A 1 41 ? -48.218 -32.673 -77.521 1.00 0.00 95 ALA A CA 7
ATOM 20896 C C . ALA A 1 41 ? -47.838 -31.752 -76.355 1.00 0.00 95 ALA A C 7
ATOM 20897 O O . ALA A 1 41 ? -48.334 -31.933 -75.242 1.00 0.00 95 ALA A O 7
ATOM 20904 N N . THR A 1 42 ? -46.973 -30.768 -76.593 1.00 0.00 96 THR A N 7
ATOM 20905 C CA . THR A 1 42 ? -46.573 -29.844 -75.521 1.00 0.00 96 THR A CA 7
ATOM 20906 C C . THR A 1 42 ? -47.490 -28.631 -75.470 1.00 0.00 96 THR A C 7
ATOM 20907 O O . THR A 1 42 ? -47.751 -28.087 -74.397 1.00 0.00 96 THR A O 7
ATOM 20918 N N . PHE A 1 43 ? -47.998 -28.220 -76.629 1.00 0.00 97 PHE A N 7
ATOM 20919 C CA . PHE A 1 43 ? -48.906 -27.086 -76.689 1.00 0.00 97 PHE A CA 7
ATOM 20920 C C . PHE A 1 43 ? -50.185 -27.431 -75.924 1.00 0.00 97 PHE A C 7
ATOM 20921 O O . PHE A 1 43 ? -50.777 -26.579 -75.261 1.00 0.00 97 PHE A O 7
ATOM 20938 N N . GLY A 1 44 ? -50.598 -28.695 -76.024 1.00 0.00 98 GLY A N 7
ATOM 20939 C CA . GLY A 1 44 ? -51.799 -29.148 -75.338 1.00 0.00 98 GLY A CA 7
ATOM 20940 C C . GLY A 1 44 ? -51.642 -28.933 -73.840 1.00 0.00 98 GLY A C 7
ATOM 20941 O O . GLY A 1 44 ? -52.571 -28.491 -73.163 1.00 0.00 98 GLY A O 7
ATOM 20945 N N . ALA A 1 45 ? -50.450 -29.228 -73.333 1.00 0.00 99 ALA A N 7
ATOM 20946 C CA . ALA A 1 45 ? -50.160 -29.044 -71.918 1.00 0.00 99 ALA A CA 7
ATOM 20947 C C . ALA A 1 45 ? -50.063 -27.559 -71.579 1.00 0.00 99 ALA A C 7
ATOM 20948 O O . ALA A 1 45 ? -50.332 -27.150 -70.449 1.00 0.00 99 ALA A O 7
ATOM 20955 N N . ALA A 1 46 ? -49.662 -26.752 -72.562 1.00 0.00 100 ALA A N 7
ATOM 20956 C CA . ALA A 1 46 ? -49.519 -25.315 -72.346 1.00 0.00 100 ALA A CA 7
ATOM 20957 C C . ALA A 1 46 ? -50.840 -24.688 -71.946 1.00 0.00 100 ALA A C 7
ATOM 20958 O O . ALA A 1 46 ? -50.886 -23.860 -71.037 1.00 0.00 100 ALA A O 7
ATOM 20965 N N . SER A 1 47 ? -51.917 -25.080 -72.610 1.00 0.00 101 SER A N 7
ATOM 20966 C CA . SER A 1 47 ? -53.214 -24.529 -72.275 1.00 0.00 101 SER A CA 7
ATOM 20967 C C . SER A 1 47 ? -53.684 -25.065 -70.929 1.00 0.00 101 SER A C 7
ATOM 20968 O O . SER A 1 47 ? -54.405 -24.387 -70.195 1.00 0.00 101 SER A O 7
ATOM 20976 N N . ASN A 1 48 ? -53.272 -26.289 -70.610 1.00 0.00 102 ASN A N 7
ATOM 20977 C CA . ASN A 1 48 ? -53.658 -26.903 -69.348 1.00 0.00 102 ASN A CA 7
ATOM 20978 C C . ASN A 1 48 ? -53.145 -26.074 -68.176 1.00 0.00 102 ASN A C 7
ATOM 20979 O O . ASN A 1 48 ? -53.876 -25.814 -67.220 1.00 0.00 102 ASN A O 7
ATOM 20990 N N . LYS A 1 49 ? -51.884 -25.654 -68.260 1.00 0.00 103 LYS A N 7
ATOM 20991 C CA . LYS A 1 49 ? -51.293 -24.850 -67.197 1.00 0.00 103 LYS A CA 7
ATOM 20992 C C . LYS A 1 49 ? -52.046 -23.532 -67.045 1.00 0.00 103 LYS A C 7
ATOM 20993 O O . LYS A 1 49 ? -52.426 -23.151 -65.940 1.00 0.00 103 LYS A O 7
ATOM 21012 N N . ALA A 1 50 ? -52.264 -22.844 -68.162 1.00 0.00 104 ALA A N 7
ATOM 21013 C CA . ALA A 1 50 ? -52.978 -21.573 -68.132 1.00 0.00 104 ALA A CA 7
ATOM 21014 C C . ALA A 1 50 ? -54.410 -21.790 -67.642 1.00 0.00 104 ALA A C 7
ATOM 21015 O O . ALA A 1 50 ? -54.944 -21.008 -66.858 1.00 0.00 104 ALA A O 7
ATOM 21022 N N . PHE A 1 51 ? -55.016 -22.870 -68.120 1.00 0.00 105 PHE A N 7
ATOM 21023 C CA . PHE A 1 51 ? -56.386 -23.201 -67.738 1.00 0.00 105 PHE A CA 7
ATOM 21024 C C . PHE A 1 51 ? -56.454 -23.390 -66.222 1.00 0.00 105 PHE A C 7
ATOM 21025 O O . PHE A 1 51 ? -57.408 -22.958 -65.575 1.00 0.00 105 PHE A O 7
ATOM 21042 N N . ALA A 1 52 ? -55.431 -24.028 -65.666 1.00 0.00 106 ALA A N 7
ATOM 21043 C CA . ALA A 1 52 ? -55.371 -24.260 -64.228 1.00 0.00 106 ALA A CA 7
ATOM 21044 C C . ALA A 1 52 ? -55.193 -22.941 -63.479 1.00 0.00 106 ALA A C 7
ATOM 21045 O O . ALA A 1 52 ? -55.494 -22.845 -62.291 1.00 0.00 106 ALA A O 7
ATOM 21052 N N . GLU A 1 53 ? -54.698 -21.926 -64.185 1.00 0.00 107 GLU A N 7
ATOM 21053 C CA . GLU A 1 53 ? -54.483 -20.607 -63.585 1.00 0.00 107 GLU A CA 7
ATOM 21054 C C . GLU A 1 53 ? -55.709 -19.717 -63.780 1.00 0.00 107 GLU A C 7
ATOM 21055 O O . GLU A 1 53 ? -55.774 -18.611 -63.242 1.00 0.00 107 GLU A O 7
ATOM 21067 N N . GLY A 1 54 ? -56.682 -20.203 -64.548 1.00 0.00 108 GLY A N 7
ATOM 21068 C CA . GLY A 1 54 ? -57.902 -19.438 -64.803 1.00 0.00 108 GLY A CA 7
ATOM 21069 C C . GLY A 1 54 ? -58.928 -19.676 -63.695 1.00 0.00 108 GLY A C 7
ATOM 21070 O O . GLY A 1 54 ? -60.023 -19.113 -63.722 1.00 0.00 108 GLY A O 7
ATOM 21074 N N . LEU A 1 55 ? -58.558 -20.537 -62.742 1.00 0.00 109 LEU A N 7
ATOM 21075 C CA . LEU A 1 55 ? -59.435 -20.900 -61.616 1.00 0.00 109 LEU A CA 7
ATOM 21076 C C . LEU A 1 55 ? -60.432 -19.784 -61.286 1.00 0.00 109 LEU A C 7
ATOM 21077 O O . LEU A 1 55 ? -60.071 -18.610 -61.193 1.00 0.00 109 LEU A O 7
ATOM 21093 N N . SER A 1 56 ? -61.690 -20.182 -61.123 1.00 0.00 110 SER A N 7
ATOM 21094 C CA . SER A 1 56 ? -62.756 -19.235 -60.818 1.00 0.00 110 SER A CA 7
ATOM 21095 C C . SER A 1 56 ? -62.496 -18.533 -59.496 1.00 0.00 110 SER A C 7
ATOM 21096 O O . SER A 1 56 ? -62.645 -17.317 -59.382 1.00 0.00 110 SER A O 7
ATOM 21104 N N . GLY A 1 57 ? -62.111 -19.315 -58.501 1.00 0.00 111 GLY A N 7
ATOM 21105 C CA . GLY A 1 57 ? -61.840 -18.775 -57.176 1.00 0.00 111 GLY A CA 7
ATOM 21106 C C . GLY A 1 57 ? -63.139 -18.592 -56.394 1.00 0.00 111 GLY A C 7
ATOM 21107 O O . GLY A 1 57 ? -63.810 -19.564 -56.052 1.00 0.00 111 GLY A O 7
ATOM 21111 N N . GLU A 1 58 ? -63.483 -17.337 -56.110 1.00 0.00 112 GLU A N 7
ATOM 21112 C CA . GLU A 1 58 ? -64.703 -17.022 -55.359 1.00 0.00 112 GLU A CA 7
ATOM 21113 C C . GLU A 1 58 ? -65.377 -15.763 -55.909 1.00 0.00 112 GLU A C 7
ATOM 21114 O O . GLU A 1 58 ? -65.496 -14.759 -55.209 1.00 0.00 112 GLU A O 7
ATOM 21126 N N . PRO A 1 59 ? -65.815 -15.799 -57.141 1.00 0.00 113 PRO A N 7
ATOM 21127 C CA . PRO A 1 59 ? -66.486 -14.630 -57.789 1.00 0.00 113 PRO A CA 7
ATOM 21128 C C . PRO A 1 59 ? -67.910 -14.422 -57.271 1.00 0.00 113 PRO A C 7
ATOM 21129 O O . PRO A 1 59 ? -68.588 -15.378 -56.892 1.00 0.00 113 PRO A O 7
ATOM 21140 N N . LYS A 1 60 ? -68.353 -13.170 -57.259 1.00 0.00 114 LYS A N 7
ATOM 21141 C CA . LYS A 1 60 ? -69.696 -12.850 -56.786 1.00 0.00 114 LYS A CA 7
ATOM 21142 C C . LYS A 1 60 ? -70.740 -13.551 -57.641 1.00 0.00 114 LYS A C 7
ATOM 21143 O O . LYS A 1 60 ? -71.727 -14.083 -57.132 1.00 0.00 114 LYS A O 7
ATOM 21162 N N . GLY A 1 61 ? -70.511 -13.543 -58.945 1.00 0.00 115 GLY A N 7
ATOM 21163 C CA . GLY A 1 61 ? -71.430 -14.176 -59.893 1.00 0.00 115 GLY A CA 7
ATOM 21164 C C . GLY A 1 61 ? -71.565 -13.340 -61.162 1.00 0.00 115 GLY A C 7
ATOM 21165 O O . GLY A 1 61 ? -72.627 -13.305 -61.783 1.00 0.00 115 GLY A O 7
ATOM 21169 N N . ALA A 1 62 ? -70.480 -12.666 -61.543 1.00 0.00 116 ALA A N 7
ATOM 21170 C CA . ALA A 1 62 ? -70.485 -11.829 -62.743 1.00 0.00 116 ALA A CA 7
ATOM 21171 C C . ALA A 1 62 ? -69.108 -11.825 -63.396 1.00 0.00 116 ALA A C 7
ATOM 21172 O O . ALA A 1 62 ? -68.090 -11.997 -62.726 1.00 0.00 116 ALA A O 7
ATOM 21179 N N . ALA A 1 63 ? -69.085 -11.631 -64.712 1.00 0.00 117 ALA A N 7
ATOM 21180 C CA . ALA A 1 63 ? -67.827 -11.611 -65.450 1.00 0.00 117 ALA A CA 7
ATOM 21181 C C . ALA A 1 63 ? -66.984 -12.835 -65.106 1.00 0.00 117 ALA A C 7
ATOM 21182 O O . ALA A 1 63 ? -67.370 -13.648 -64.266 1.00 0.00 117 ALA A O 7
ATOM 21189 N N . GLU A 1 64 ? -65.836 -12.962 -65.763 1.00 0.00 118 GLU A N 7
ATOM 21190 C CA . GLU A 1 64 ? -64.942 -14.091 -65.525 1.00 0.00 118 GLU A CA 7
ATOM 21191 C C . GLU A 1 64 ? -65.661 -15.416 -65.760 1.00 0.00 118 GLU A C 7
ATOM 21192 O O . GLU A 1 64 ? -65.084 -16.486 -65.569 1.00 0.00 118 GLU A O 7
ATOM 21204 N N . SER A 1 65 ? -66.925 -15.340 -66.178 1.00 0.00 119 SER A N 7
ATOM 21205 C CA . SER A 1 65 ? -67.720 -16.543 -66.442 1.00 0.00 119 SER A CA 7
ATOM 21206 C C . SER A 1 65 ? -68.014 -16.672 -67.933 1.00 0.00 119 SER A C 7
ATOM 21207 O O . SER A 1 65 ? -67.900 -17.755 -68.506 1.00 0.00 119 SER A O 7
ATOM 21215 N N . SER A 1 66 ? -68.393 -15.557 -68.556 1.00 0.00 120 SER A N 7
ATOM 21216 C CA . SER A 1 66 ? -68.703 -15.548 -69.987 1.00 0.00 120 SER A CA 7
ATOM 21217 C C . SER A 1 66 ? -67.501 -15.077 -70.799 1.00 0.00 120 SER A C 7
ATOM 21218 O O . SER A 1 66 ? -67.453 -15.261 -72.015 1.00 0.00 120 SER A O 7
ATOM 21226 N N . SER A 1 67 ? -66.528 -14.472 -70.121 1.00 0.00 121 SER A N 7
ATOM 21227 C CA . SER A 1 67 ? -65.327 -13.987 -70.794 1.00 0.00 121 SER A CA 7
ATOM 21228 C C . SER A 1 67 ? -64.322 -15.117 -70.985 1.00 0.00 121 SER A C 7
ATOM 21229 O O . SER A 1 67 ? -63.598 -15.159 -71.980 1.00 0.00 121 SER A O 7
ATOM 21237 N N . LYS A 1 68 ? -64.280 -16.026 -70.017 1.00 0.00 122 LYS A N 7
ATOM 21238 C CA . LYS A 1 68 ? -63.356 -17.154 -70.074 1.00 0.00 122 LYS A CA 7
ATOM 21239 C C . LYS A 1 68 ? -63.655 -18.042 -71.277 1.00 0.00 122 LYS A C 7
ATOM 21240 O O . LYS A 1 68 ? -62.737 -18.540 -71.930 1.00 0.00 122 LYS A O 7
ATOM 21259 N N . ALA A 1 69 ? -64.936 -18.238 -71.567 1.00 0.00 123 ALA A N 7
ATOM 21260 C CA . ALA A 1 69 ? -65.325 -19.071 -72.699 1.00 0.00 123 ALA A CA 7
ATOM 21261 C C . ALA A 1 69 ? -64.784 -18.488 -73.998 1.00 0.00 123 ALA A C 7
ATOM 21262 O O . ALA A 1 69 ? -64.317 -19.217 -74.871 1.00 0.00 123 ALA A O 7
ATOM 21269 N N . ALA A 1 70 ? -64.861 -17.166 -74.123 1.00 0.00 124 ALA A N 7
ATOM 21270 C CA . ALA A 1 70 ? -64.386 -16.500 -75.329 1.00 0.00 124 ALA A CA 7
ATOM 21271 C C . ALA A 1 70 ? -62.903 -16.774 -75.545 1.00 0.00 124 ALA A C 7
ATOM 21272 O O . ALA A 1 70 ? -62.469 -17.014 -76.670 1.00 0.00 124 ALA A O 7
ATOM 21279 N N . LEU A 1 71 ? -62.128 -16.743 -74.465 1.00 0.00 125 LEU A N 7
ATOM 21280 C CA . LEU A 1 71 ? -60.698 -16.995 -74.555 1.00 0.00 125 LEU A CA 7
ATOM 21281 C C . LEU A 1 71 ? -60.405 -18.410 -75.044 1.00 0.00 125 LEU A C 7
ATOM 21282 O O . LEU A 1 71 ? -59.538 -18.610 -75.891 1.00 0.00 125 LEU A O 7
ATOM 21298 N N . THR A 1 72 ? -61.100 -19.393 -74.481 1.00 0.00 126 THR A N 7
ATOM 21299 C CA . THR A 1 72 ? -60.858 -20.778 -74.856 1.00 0.00 126 THR A CA 7
ATOM 21300 C C . THR A 1 72 ? -61.364 -21.073 -76.259 1.00 0.00 126 THR A C 7
ATOM 21301 O O . THR A 1 72 ? -60.679 -21.726 -77.048 1.00 0.00 126 THR A O 7
ATOM 21312 N N . SER A 1 73 ? -62.573 -20.623 -76.559 1.00 0.00 127 SER A N 7
ATOM 21313 C CA . SER A 1 73 ? -63.161 -20.885 -77.861 1.00 0.00 127 SER A CA 7
ATOM 21314 C C . SER A 1 73 ? -62.281 -20.318 -78.965 1.00 0.00 127 SER A C 7
ATOM 21315 O O . SER A 1 73 ? -62.095 -20.946 -80.008 1.00 0.00 127 SER A O 7
ATOM 21323 N N . LYS A 1 74 ? -61.726 -19.141 -78.722 1.00 0.00 128 LYS A N 7
ATOM 21324 C CA . LYS A 1 74 ? -60.847 -18.514 -79.696 1.00 0.00 128 LYS A CA 7
ATOM 21325 C C . LYS A 1 74 ? -59.558 -19.321 -79.811 1.00 0.00 128 LYS A C 7
ATOM 21326 O O . LYS A 1 74 ? -59.042 -19.542 -80.906 1.00 0.00 128 LYS A O 7
ATOM 21345 N N . LEU A 1 75 ? -59.051 -19.773 -78.664 1.00 0.00 129 LEU A N 7
ATOM 21346 C CA . LEU A 1 75 ? -57.822 -20.561 -78.632 1.00 0.00 129 LEU A CA 7
ATOM 21347 C C . LEU A 1 75 ? -58.075 -21.961 -79.195 1.00 0.00 129 LEU A C 7
ATOM 21348 O O . LEU A 1 75 ? -57.166 -22.601 -79.716 1.00 0.00 129 LEU A O 7
ATOM 21364 N N . ASP A 1 76 ? -59.313 -22.432 -79.103 1.00 0.00 130 ASP A N 7
ATOM 21365 C CA . ASP A 1 76 ? -59.641 -23.755 -79.621 1.00 0.00 130 ASP A CA 7
ATOM 21366 C C . ASP A 1 76 ? -59.836 -23.714 -81.134 1.00 0.00 130 ASP A C 7
ATOM 21367 O O . ASP A 1 76 ? -59.232 -24.498 -81.868 1.00 0.00 130 ASP A O 7
ATOM 21376 N N . ALA A 1 77 ? -60.685 -22.801 -81.593 1.00 0.00 131 ALA A N 7
ATOM 21377 C CA . ALA A 1 77 ? -60.953 -22.675 -83.022 1.00 0.00 131 ALA A CA 7
ATOM 21378 C C . ALA A 1 77 ? -59.723 -22.191 -83.789 1.00 0.00 131 ALA A C 7
ATOM 21379 O O . ALA A 1 77 ? -59.404 -22.713 -84.857 1.00 0.00 131 ALA A O 7
ATOM 21386 N N . ALA A 1 78 ? -59.046 -21.181 -83.249 1.00 0.00 132 ALA A N 7
ATOM 21387 C CA . ALA A 1 78 ? -57.864 -20.628 -83.909 1.00 0.00 132 ALA A CA 7
ATOM 21388 C C . ALA A 1 78 ? -56.727 -21.641 -83.979 1.00 0.00 132 ALA A C 7
ATOM 21389 O O . ALA A 1 78 ? -56.083 -21.791 -85.014 1.00 0.00 132 ALA A O 7
ATOM 21396 N N . TYR A 1 79 ? -56.481 -22.331 -82.872 1.00 0.00 133 TYR A N 7
ATOM 21397 C CA . TYR A 1 79 ? -55.410 -23.321 -82.828 1.00 0.00 133 TYR A CA 7
ATOM 21398 C C . TYR A 1 79 ? -55.689 -24.451 -83.814 1.00 0.00 133 TYR A C 7
ATOM 21399 O O . TYR A 1 79 ? -54.826 -24.836 -84.602 1.00 0.00 133 TYR A O 7
ATOM 21417 N N . LYS A 1 80 ? -56.909 -24.974 -83.755 1.00 0.00 134 LYS A N 7
ATOM 21418 C CA . LYS A 1 80 ? -57.319 -26.061 -84.636 1.00 0.00 134 LYS A CA 7
ATOM 21419 C C . LYS A 1 80 ? -57.452 -25.563 -86.076 1.00 0.00 134 LYS A C 7
ATOM 21420 O O . LYS A 1 80 ? -57.049 -26.240 -87.020 1.00 0.00 134 LYS A O 7
ATOM 21439 N N . LEU A 1 81 ? -57.990 -24.359 -86.234 1.00 0.00 135 LEU A N 7
ATOM 21440 C CA . LEU A 1 81 ? -58.134 -23.787 -87.567 1.00 0.00 135 LEU A CA 7
ATOM 21441 C C . LEU A 1 81 ? -56.762 -23.460 -88.135 1.00 0.00 135 LEU A C 7
ATOM 21442 O O . LEU A 1 81 ? -56.475 -23.734 -89.298 1.00 0.00 135 LEU A O 7
ATOM 21458 N N . ALA A 1 82 ? -55.921 -22.876 -87.299 1.00 0.00 136 ALA A N 7
ATOM 21459 C CA . ALA A 1 82 ? -54.580 -22.513 -87.712 1.00 0.00 136 ALA A CA 7
ATOM 21460 C C . ALA A 1 82 ? -53.785 -23.759 -88.109 1.00 0.00 136 ALA A C 7
ATOM 21461 O O . ALA A 1 82 ? -53.103 -23.769 -89.134 1.00 0.00 136 ALA A O 7
ATOM 21468 N N . TYR A 1 83 ? -53.899 -24.817 -87.305 1.00 0.00 137 TYR A N 7
ATOM 21469 C CA . TYR A 1 83 ? -53.205 -26.073 -87.600 1.00 0.00 137 TYR A CA 7
ATOM 21470 C C . TYR A 1 83 ? -53.826 -26.774 -88.807 1.00 0.00 137 TYR A C 7
ATOM 21471 O O . TYR A 1 83 ? -53.118 -27.347 -89.634 1.00 0.00 137 TYR A O 7
ATOM 21489 N N . LYS A 1 84 ? -55.150 -26.735 -88.896 1.00 0.00 138 LYS A N 7
ATOM 21490 C CA . LYS A 1 84 ? -55.849 -27.382 -90.000 1.00 0.00 138 LYS A CA 7
ATOM 21491 C C . LYS A 1 84 ? -55.361 -26.818 -91.331 1.00 0.00 138 LYS A C 7
ATOM 21492 O O . LYS A 1 84 ? -55.182 -27.556 -92.301 1.00 0.00 138 LYS A O 7
ATOM 21511 N N . THR A 1 85 ? -55.138 -25.510 -91.368 1.00 0.00 139 THR A N 7
ATOM 21512 C CA . THR A 1 85 ? -54.659 -24.861 -92.581 1.00 0.00 139 THR A CA 7
ATOM 21513 C C . THR A 1 85 ? -53.248 -25.336 -92.922 1.00 0.00 139 THR A C 7
ATOM 21514 O O . THR A 1 85 ? -52.785 -25.171 -94.051 1.00 0.00 139 THR A O 7
ATOM 21525 N N . ALA A 1 86 ? -52.565 -25.920 -91.940 1.00 0.00 140 ALA A N 7
ATOM 21526 C CA . ALA A 1 86 ? -51.205 -26.403 -92.158 1.00 0.00 140 ALA A CA 7
ATOM 21527 C C . ALA A 1 86 ? -51.184 -27.449 -93.269 1.00 0.00 140 ALA A C 7
ATOM 21528 O O . ALA A 1 86 ? -50.303 -27.441 -94.126 1.00 0.00 140 ALA A O 7
ATOM 21535 N N . GLU A 1 87 ? -52.165 -28.342 -93.257 1.00 0.00 141 GLU A N 7
ATOM 21536 C CA . GLU A 1 87 ? -52.242 -29.377 -94.278 1.00 0.00 141 GLU A CA 7
ATOM 21537 C C . GLU A 1 87 ? -52.520 -28.755 -95.650 1.00 0.00 141 GLU A C 7
ATOM 21538 O O . GLU A 1 87 ? -51.972 -29.197 -96.661 1.00 0.00 141 GLU A O 7
ATOM 21550 N N . GLY A 1 88 ? -53.372 -27.730 -95.678 1.00 0.00 142 GLY A N 7
ATOM 21551 C CA . GLY A 1 88 ? -53.714 -27.060 -96.928 1.00 0.00 142 GLY A CA 7
ATOM 21552 C C . GLY A 1 88 ? -52.506 -26.364 -97.552 1.00 0.00 142 GLY A C 7
ATOM 21553 O O . GLY A 1 88 ? -52.328 -26.384 -98.770 1.00 0.00 142 GLY A O 7
ATOM 21557 N N . ALA A 1 89 ? -51.687 -25.734 -96.714 1.00 0.00 143 ALA A N 7
ATOM 21558 C CA . ALA A 1 89 ? -50.510 -25.018 -97.197 1.00 0.00 143 ALA A CA 7
ATOM 21559 C C . ALA A 1 89 ? -49.465 -25.978 -97.758 1.00 0.00 143 ALA A C 7
ATOM 21560 O O . ALA A 1 89 ? -49.321 -27.108 -97.291 1.00 0.00 143 ALA A O 7
ATOM 21567 N N . THR A 1 90 ? -48.754 -25.514 -98.781 1.00 0.00 144 THR A N 7
ATOM 21568 C CA . THR A 1 90 ? -47.734 -26.321 -99.436 1.00 0.00 144 THR A CA 7
ATOM 21569 C C . THR A 1 90 ? -46.620 -26.732 -98.450 1.00 0.00 144 THR A C 7
ATOM 21570 O O . THR A 1 90 ? -46.096 -25.877 -97.736 1.00 0.00 144 THR A O 7
ATOM 21581 N N . PRO A 1 91 ? -46.223 -27.996 -98.396 1.00 0.00 145 PRO A N 7
ATOM 21582 C CA . PRO A 1 91 ? -45.124 -28.442 -97.476 1.00 0.00 145 PRO A CA 7
ATOM 21583 C C . PRO A 1 91 ? -43.840 -27.614 -97.658 1.00 0.00 145 PRO A C 7
ATOM 21584 O O . PRO A 1 91 ? -43.686 -26.925 -98.667 1.00 0.00 145 PRO A O 7
ATOM 21595 N N . GLU A 1 92 ? -42.928 -27.701 -96.678 1.00 0.00 146 GLU A N 7
ATOM 21596 C CA . GLU A 1 92 ? -41.653 -26.978 -96.719 1.00 0.00 146 GLU A CA 7
ATOM 21597 C C . GLU A 1 92 ? -41.800 -25.578 -96.128 1.00 0.00 146 GLU A C 7
ATOM 21598 O O . GLU A 1 92 ? -40.820 -24.974 -95.694 1.00 0.00 146 GLU A O 7
ATOM 21610 N N . ALA A 1 93 ? -43.028 -25.064 -96.111 1.00 0.00 147 ALA A N 7
ATOM 21611 C CA . ALA A 1 93 ? -43.284 -23.730 -95.567 1.00 0.00 147 ALA A CA 7
ATOM 21612 C C . ALA A 1 93 ? -44.640 -23.676 -94.872 1.00 0.00 147 ALA A C 7
ATOM 21613 O O . ALA A 1 93 ? -45.026 -22.640 -94.331 1.00 0.00 147 ALA A O 7
ATOM 21620 N N . LYS A 1 94 ? -45.363 -24.791 -94.889 1.00 0.00 148 LYS A N 7
ATOM 21621 C CA . LYS A 1 94 ? -46.675 -24.837 -94.254 1.00 0.00 148 LYS A CA 7
ATOM 21622 C C . LYS A 1 94 ? -46.571 -24.617 -92.753 1.00 0.00 148 LYS A C 7
ATOM 21623 O O . LYS A 1 94 ? -47.503 -24.112 -92.125 1.00 0.00 148 LYS A O 7
ATOM 21642 N N . TYR A 1 95 ? -45.452 -25.029 -92.174 1.00 0.00 149 TYR A N 7
ATOM 21643 C CA . TYR A 1 95 ? -45.278 -24.897 -90.738 1.00 0.00 149 TYR A CA 7
ATOM 21644 C C . TYR A 1 95 ? -45.143 -23.426 -90.342 1.00 0.00 149 TYR A C 7
ATOM 21645 O O . TYR A 1 95 ? -45.739 -22.993 -89.356 1.00 0.00 149 TYR A O 7
ATOM 21663 N N . ASP A 1 96 ? -44.362 -22.653 -91.102 1.00 0.00 150 ASP A N 7
ATOM 21664 C CA . ASP A 1 96 ? -44.186 -21.241 -90.782 1.00 0.00 150 ASP A CA 7
ATOM 21665 C C . ASP A 1 96 ? -45.521 -20.510 -90.848 1.00 0.00 150 ASP A C 7
ATOM 21666 O O . ASP A 1 96 ? -45.838 -19.696 -89.979 1.00 0.00 150 ASP A O 7
ATOM 21675 N N . ALA A 1 97 ? -46.304 -20.810 -91.877 1.00 0.00 151 ALA A N 7
ATOM 21676 C CA . ALA A 1 97 ? -47.610 -20.180 -92.034 1.00 0.00 151 ALA A CA 7
ATOM 21677 C C . ALA A 1 97 ? -48.524 -20.561 -90.876 1.00 0.00 151 ALA A C 7
ATOM 21678 O O . ALA A 1 97 ? -49.255 -19.725 -90.345 1.00 0.00 151 ALA A O 7
ATOM 21685 N N . TYR A 1 98 ? -48.476 -21.834 -90.492 1.00 0.00 152 TYR A N 7
ATOM 21686 C CA . TYR A 1 98 ? -49.302 -22.327 -89.398 1.00 0.00 152 TYR A CA 7
ATOM 21687 C C . TYR A 1 98 ? -48.965 -21.611 -88.094 1.00 0.00 152 TYR A C 7
ATOM 21688 O O . TYR A 1 98 ? -49.847 -21.102 -87.403 1.00 0.00 152 TYR A O 7
ATOM 21706 N N . VAL A 1 99 ? -47.684 -21.585 -87.770 1.00 0.00 153 VAL A N 7
ATOM 21707 C CA . VAL A 1 99 ? -47.226 -20.940 -86.552 1.00 0.00 153 VAL A CA 7
ATOM 21708 C C . VAL A 1 99 ? -47.482 -19.439 -86.617 1.00 0.00 153 VAL A C 7
ATOM 21709 O O . VAL A 1 99 ? -47.876 -18.822 -85.628 1.00 0.00 153 VAL A O 7
ATOM 21722 N N . ALA A 1 100 ? -47.257 -18.861 -87.790 1.00 0.00 154 ALA A N 7
ATOM 21723 C CA . ALA A 1 100 ? -47.466 -17.431 -87.982 1.00 0.00 154 ALA A CA 7
ATOM 21724 C C . ALA A 1 100 ? -48.921 -17.053 -87.710 1.00 0.00 154 ALA A C 7
ATOM 21725 O O . ALA A 1 100 ? -49.201 -15.996 -87.156 1.00 0.00 154 ALA A O 7
ATOM 21732 N N . THR A 1 101 ? -49.847 -17.909 -88.127 1.00 0.00 155 THR A N 7
ATOM 21733 C CA . THR A 1 101 ? -51.260 -17.609 -87.929 1.00 0.00 155 THR A CA 7
ATOM 21734 C C . THR A 1 101 ? -51.542 -17.370 -86.446 1.00 0.00 155 THR A C 7
ATOM 21735 O O . THR A 1 101 ? -52.155 -16.370 -86.083 1.00 0.00 155 THR A O 7
ATOM 21746 N N . LEU A 1 102 ? -51.089 -18.282 -85.592 1.00 0.00 156 LEU A N 7
ATOM 21747 C CA . LEU A 1 102 ? -51.285 -18.175 -84.147 1.00 0.00 156 LEU A CA 7
ATOM 21748 C C . LEU A 1 102 ? -50.758 -16.853 -83.583 1.00 0.00 156 LEU A C 7
ATOM 21749 O O . LEU A 1 102 ? -51.203 -16.405 -82.527 1.00 0.00 156 LEU A O 7
ATOM 21765 N N . SER A 1 103 ? -49.823 -16.224 -84.284 1.00 0.00 157 SER A N 7
ATOM 21766 C CA . SER A 1 103 ? -49.287 -14.953 -83.800 1.00 0.00 157 SER A CA 7
ATOM 21767 C C . SER A 1 103 ? -50.345 -13.861 -83.927 1.00 0.00 157 SER A C 7
ATOM 21768 O O . SER A 1 103 ? -50.557 -13.072 -83.006 1.00 0.00 157 SER A O 7
ATOM 21776 N N . GLU A 1 104 ? -51.006 -13.831 -85.079 1.00 0.00 158 GLU A N 7
ATOM 21777 C CA . GLU A 1 104 ? -52.045 -12.840 -85.332 1.00 0.00 158 GLU A CA 7
ATOM 21778 C C . GLU A 1 104 ? -53.220 -13.045 -84.380 1.00 0.00 158 GLU A C 7
ATOM 21779 O O . GLU A 1 104 ? -53.791 -12.086 -83.864 1.00 0.00 158 GLU A O 7
ATOM 21791 N N . ALA A 1 105 ? -53.582 -14.306 -84.166 1.00 0.00 159 ALA A N 7
ATOM 21792 C CA . ALA A 1 105 ? -54.697 -14.628 -83.285 1.00 0.00 159 ALA A CA 7
ATOM 21793 C C . ALA A 1 105 ? -54.425 -14.103 -81.875 1.00 0.00 159 ALA A C 7
ATOM 21794 O O . ALA A 1 105 ? -55.303 -13.522 -81.239 1.00 0.00 159 ALA A O 7
ATOM 21801 N N . LEU A 1 106 ? -53.200 -14.299 -81.401 1.00 0.00 160 LEU A N 7
ATOM 21802 C CA . LEU A 1 106 ? -52.823 -13.819 -80.077 1.00 0.00 160 LEU A CA 7
ATOM 21803 C C . LEU A 1 106 ? -52.710 -12.298 -80.057 1.00 0.00 160 LEU A C 7
ATOM 21804 O O . LEU A 1 106 ? -53.042 -11.652 -79.068 1.00 0.00 160 LEU A O 7
ATOM 21820 N N . ARG A 1 107 ? -52.212 -11.730 -81.146 1.00 0.00 161 ARG A N 7
ATOM 21821 C CA . ARG A 1 107 ? -52.039 -10.287 -81.216 1.00 0.00 161 ARG A CA 7
ATOM 21822 C C . ARG A 1 107 ? -53.371 -9.562 -81.041 1.00 0.00 161 ARG A C 7
ATOM 21823 O O . ARG A 1 107 ? -53.455 -8.585 -80.299 1.00 0.00 161 ARG A O 7
ATOM 21844 N N . ILE A 1 108 ? -54.408 -10.032 -81.728 1.00 0.00 162 ILE A N 7
ATOM 21845 C CA . ILE A 1 108 ? -55.715 -9.391 -81.624 1.00 0.00 162 ILE A CA 7
ATOM 21846 C C . ILE A 1 108 ? -56.389 -9.669 -80.283 1.00 0.00 162 ILE A C 7
ATOM 21847 O O . ILE A 1 108 ? -57.063 -8.793 -79.742 1.00 0.00 162 ILE A O 7
ATOM 21863 N N . ILE A 1 109 ? -56.232 -10.878 -79.743 1.00 0.00 163 ILE A N 7
ATOM 21864 C CA . ILE A 1 109 ? -56.879 -11.182 -78.471 1.00 0.00 163 ILE A CA 7
ATOM 21865 C C . ILE A 1 109 ? -56.304 -10.268 -77.393 1.00 0.00 163 ILE A C 7
ATOM 21866 O O . ILE A 1 109 ? -56.994 -9.863 -76.460 1.00 0.00 163 ILE A O 7
ATOM 21882 N N . ALA A 1 110 ? -55.029 -9.956 -77.547 1.00 0.00 164 ALA A N 7
ATOM 21883 C CA . ALA A 1 110 ? -54.331 -9.097 -76.609 1.00 0.00 164 ALA A CA 7
ATOM 21884 C C . ALA A 1 110 ? -54.945 -7.700 -76.579 1.00 0.00 164 ALA A C 7
ATOM 21885 O O . ALA A 1 110 ? -55.017 -7.072 -75.525 1.00 0.00 164 ALA A O 7
ATOM 21892 N N . GLY A 1 111 ? -55.379 -7.209 -77.739 1.00 0.00 165 GLY A N 7
ATOM 21893 C CA . GLY A 1 111 ? -55.978 -5.877 -77.817 1.00 0.00 165 GLY A CA 7
ATOM 21894 C C . GLY A 1 111 ? -57.489 -5.918 -77.606 1.00 0.00 165 GLY A C 7
ATOM 21895 O O . GLY A 1 111 ? -58.137 -4.873 -77.543 1.00 0.00 165 GLY A O 7
ATOM 21899 N N . THR A 1 112 ? -58.058 -7.122 -77.505 1.00 0.00 166 THR A N 7
ATOM 21900 C CA . THR A 1 112 ? -59.509 -7.264 -77.311 1.00 0.00 166 THR A CA 7
ATOM 21901 C C . THR A 1 112 ? -59.835 -7.596 -75.851 1.00 0.00 166 THR A C 7
ATOM 21902 O O . THR A 1 112 ? -61.001 -7.590 -75.454 1.00 0.00 166 THR A O 7
ATOM 21913 N N . LEU A 1 113 ? -58.804 -7.893 -75.055 1.00 0.00 167 LEU A N 7
ATOM 21914 C CA . LEU A 1 113 ? -58.992 -8.237 -73.639 1.00 0.00 167 LEU A CA 7
ATOM 21915 C C . LEU A 1 113 ? -58.475 -7.104 -72.749 1.00 0.00 167 LEU A C 7
ATOM 21916 O O . LEU A 1 113 ? -58.838 -7.008 -71.577 1.00 0.00 167 LEU A O 7
ATOM 21932 N N . GLU A 1 114 ? -57.619 -6.259 -73.315 1.00 0.00 168 GLU A N 7
ATOM 21933 C CA . GLU A 1 114 ? -57.040 -5.140 -72.573 1.00 0.00 168 GLU A CA 7
ATOM 21934 C C . GLU A 1 114 ? -57.918 -3.899 -72.670 1.00 0.00 168 GLU A C 7
ATOM 21935 O O . GLU A 1 114 ? -57.534 -2.823 -72.212 1.00 0.00 168 GLU A O 7
ATOM 21947 N N . VAL A 1 115 ? -59.103 -4.049 -73.263 1.00 0.00 169 VAL A N 7
ATOM 21948 C CA . VAL A 1 115 ? -60.037 -2.928 -73.409 1.00 0.00 169 VAL A CA 7
ATOM 21949 C C . VAL A 1 115 ? -61.414 -3.318 -72.882 1.00 0.00 169 VAL A C 7
ATOM 21950 O O . VAL A 1 115 ? -61.937 -4.383 -73.212 1.00 0.00 169 VAL A O 7
ATOM 21963 N N . HIS A 1 116 ? -61.989 -2.454 -72.053 1.00 0.00 170 HIS A N 7
ATOM 21964 C CA . HIS A 1 116 ? -63.301 -2.723 -71.475 1.00 0.00 170 HIS A CA 7
ATOM 21965 C C . HIS A 1 116 ? -64.387 -2.681 -72.544 1.00 0.00 170 HIS A C 7
ATOM 21966 O O . HIS A 1 116 ? -64.355 -1.844 -73.448 1.00 0.00 170 HIS A O 7
ATOM 21980 N N . ALA A 1 117 ? -65.348 -3.591 -72.433 1.00 0.00 171 ALA A N 7
ATOM 21981 C CA . ALA A 1 117 ? -66.447 -3.659 -73.389 1.00 0.00 171 ALA A CA 7
ATOM 21982 C C . ALA A 1 117 ? -67.488 -4.669 -72.925 1.00 0.00 171 ALA A C 7
ATOM 21983 O O . ALA A 1 117 ? -67.677 -5.714 -73.546 1.00 0.00 171 ALA A O 7
ATOM 21990 N N . VAL A 1 118 ? -68.160 -4.344 -71.826 1.00 0.00 172 VAL A N 7
ATOM 21991 C CA . VAL A 1 118 ? -69.192 -5.216 -71.258 1.00 0.00 172 VAL A CA 7
ATOM 21992 C C . VAL A 1 118 ? -70.568 -4.564 -71.375 1.00 0.00 172 VAL A C 7
ATOM 21993 O O . VAL A 1 118 ? -71.588 -5.251 -71.429 1.00 0.00 172 VAL A O 7
ATOM 22006 N N . LYS A 1 119 ? -70.586 -3.231 -71.404 1.00 0.00 173 LYS A N 7
ATOM 22007 C CA . LYS A 1 119 ? -71.840 -2.476 -71.503 1.00 0.00 173 LYS A CA 7
ATOM 22008 C C . LYS A 1 119 ? -71.780 -1.479 -72.661 1.00 0.00 173 LYS A C 7
ATOM 22009 O O . LYS A 1 119 ? -71.544 -0.289 -72.453 1.00 0.00 173 LYS A O 7
ATOM 22028 N N . PRO A 1 120 ? -71.993 -1.940 -73.869 1.00 0.00 174 PRO A N 7
ATOM 22029 C CA . PRO A 1 120 ? -71.969 -1.071 -75.089 1.00 0.00 174 PRO A CA 7
ATOM 22030 C C . PRO A 1 120 ? -72.951 0.097 -74.978 1.00 0.00 174 PRO A C 7
ATOM 22031 O O . PRO A 1 120 ? -72.818 1.101 -75.679 1.00 0.00 174 PRO A O 7
ATOM 22042 N N . ALA A 1 121 ? -73.934 -0.047 -74.097 1.00 0.00 175 ALA A N 7
ATOM 22043 C CA . ALA A 1 121 ? -74.933 1.000 -73.906 1.00 0.00 175 ALA A CA 7
ATOM 22044 C C . ALA A 1 121 ? -74.272 2.295 -73.444 1.00 0.00 175 ALA A C 7
ATOM 22045 O O . ALA A 1 121 ? -74.641 3.382 -73.888 1.00 0.00 175 ALA A O 7
ATOM 22052 N N . ALA A 1 122 ? -73.291 2.173 -72.554 1.00 0.00 176 ALA A N 7
ATOM 22053 C CA . ALA A 1 122 ? -72.585 3.345 -72.044 1.00 0.00 176 ALA A CA 7
ATOM 22054 C C . ALA A 1 122 ? -73.573 4.409 -71.576 1.00 0.00 176 ALA A C 7
ATOM 22055 O O . ALA A 1 122 ? -74.730 4.109 -71.276 1.00 0.00 176 ALA A O 7
ATOM 22062 N N . GLU A 1 123 ? -73.106 5.652 -71.505 1.00 0.00 177 GLU A N 7
ATOM 22063 C CA . GLU A 1 123 ? -73.951 6.755 -71.059 1.00 0.00 177 GLU A CA 7
ATOM 22064 C C . GLU A 1 123 ? -75.266 6.770 -71.833 1.00 0.00 177 GLU A C 7
ATOM 22065 O O . GLU A 1 123 ? -75.296 6.512 -73.035 1.00 0.00 177 GLU A O 7
ATOM 22077 N N . GLU A 1 124 ? -76.352 7.058 -71.124 1.00 0.00 178 GLU A N 7
ATOM 22078 C CA . GLU A 1 124 ? -77.672 7.088 -71.745 1.00 0.00 178 GLU A CA 7
ATOM 22079 C C . GLU A 1 124 ? -77.760 8.202 -72.787 1.00 0.00 178 GLU A C 7
ATOM 22080 O O . GLU A 1 124 ? -78.154 9.327 -72.478 1.00 0.00 178 GLU A O 7
ATOM 22092 N N . VAL A 1 125 ? -77.403 7.872 -74.030 1.00 0.00 179 VAL A N 7
ATOM 22093 C CA . VAL A 1 125 ? -77.454 8.836 -75.133 1.00 0.00 179 VAL A CA 7
ATOM 22094 C C . VAL A 1 125 ? -77.980 8.156 -76.393 1.00 0.00 179 VAL A C 7
ATOM 22095 O O . VAL A 1 125 ? -77.955 6.931 -76.500 1.00 0.00 179 VAL A O 7
ATOM 22108 N N . LYS A 1 126 ? -78.455 8.952 -77.345 1.00 0.00 180 LYS A N 7
ATOM 22109 C CA . LYS A 1 126 ? -78.978 8.391 -78.585 1.00 0.00 180 LYS A CA 7
ATOM 22110 C C . LYS A 1 126 ? -77.894 7.582 -79.289 1.00 0.00 180 LYS A C 7
ATOM 22111 O O . LYS A 1 126 ? -76.734 7.992 -79.337 1.00 0.00 180 LYS A O 7
ATOM 22130 N N . VAL A 1 127 ? -78.276 6.422 -79.817 1.00 0.00 181 VAL A N 7
ATOM 22131 C CA . VAL A 1 127 ? -77.324 5.549 -80.497 1.00 0.00 181 VAL A CA 7
ATOM 22132 C C . VAL A 1 127 ? -77.172 5.932 -81.964 1.00 0.00 181 VAL A C 7
ATOM 22133 O O . VAL A 1 127 ? -77.557 5.175 -82.855 1.00 0.00 181 VAL A O 7
ATOM 22146 N N . ILE A 1 128 ? -76.597 7.109 -82.213 1.00 0.00 182 ILE A N 7
ATOM 22147 C CA . ILE A 1 128 ? -76.382 7.590 -83.587 1.00 0.00 182 ILE A CA 7
ATOM 22148 C C . ILE A 1 128 ? -74.945 8.103 -83.769 1.00 0.00 182 ILE A C 7
ATOM 22149 O O . ILE A 1 128 ? -74.726 9.305 -83.915 1.00 0.00 182 ILE A O 7
ATOM 22165 N N . PRO A 1 129 ? -73.968 7.227 -83.766 1.00 0.00 183 PRO A N 7
ATOM 22166 C CA . PRO A 1 129 ? -72.529 7.612 -83.945 1.00 0.00 183 PRO A CA 7
ATOM 22167 C C . PRO A 1 129 ? -72.277 8.297 -85.290 1.00 0.00 183 PRO A C 7
ATOM 22168 O O . PRO A 1 129 ? -71.367 9.115 -85.424 1.00 0.00 183 PRO A O 7
ATOM 22179 N N . ALA A 1 130 ? -73.085 7.935 -86.285 1.00 0.00 184 ALA A N 7
ATOM 22180 C CA . ALA A 1 130 ? -72.939 8.499 -87.626 1.00 0.00 184 ALA A CA 7
ATOM 22181 C C . ALA A 1 130 ? -74.268 8.524 -88.363 1.00 0.00 184 ALA A C 7
ATOM 22182 O O . ALA A 1 130 ? -75.220 7.839 -87.992 1.00 0.00 184 ALA A O 7
ATOM 22189 N N . GLY A 1 131 ? -74.311 9.337 -89.412 1.00 0.00 185 GLY A N 7
ATOM 22190 C CA . GLY A 1 131 ? -75.508 9.489 -90.227 1.00 0.00 185 GLY A CA 7
ATOM 22191 C C . GLY A 1 131 ? -75.590 10.915 -90.752 1.00 0.00 185 GLY A C 7
ATOM 22192 O O . GLY A 1 131 ? -75.740 11.849 -89.971 1.00 0.00 185 GLY A O 7
ATOM 22196 N N . GLU A 1 132 ? -75.457 11.057 -92.071 1.00 0.00 186 GLU A N 7
ATOM 22197 C CA . GLU A 1 132 ? -75.486 12.363 -92.739 1.00 0.00 186 GLU A CA 7
ATOM 22198 C C . GLU A 1 132 ? -74.194 13.124 -92.481 1.00 0.00 186 GLU A C 7
ATOM 22199 O O . GLU A 1 132 ? -73.575 13.634 -93.410 1.00 0.00 186 GLU A O 7
ATOM 22211 N N . LEU A 1 133 ? -73.782 13.190 -91.222 1.00 0.00 187 LEU A N 7
ATOM 22212 C CA . LEU A 1 133 ? -72.552 13.886 -90.880 1.00 0.00 187 LEU A CA 7
ATOM 22213 C C . LEU A 1 133 ? -71.361 13.158 -91.486 1.00 0.00 187 LEU A C 7
ATOM 22214 O O . LEU A 1 133 ? -70.324 13.757 -91.760 1.00 0.00 187 LEU A O 7
ATOM 22230 N N . GLN A 1 134 ? -71.526 11.861 -91.692 1.00 0.00 188 GLN A N 7
ATOM 22231 C CA . GLN A 1 134 ? -70.464 11.041 -92.267 1.00 0.00 188 GLN A CA 7
ATOM 22232 C C . GLN A 1 134 ? -70.131 11.501 -93.686 1.00 0.00 188 GLN A C 7
ATOM 22233 O O . GLN A 1 134 ? -68.998 11.349 -94.143 1.00 0.00 188 GLN A O 7
ATOM 22247 N N . VAL A 1 135 ? -71.118 12.073 -94.371 1.00 0.00 189 VAL A N 7
ATOM 22248 C CA . VAL A 1 135 ? -70.903 12.559 -95.732 1.00 0.00 189 VAL A CA 7
ATOM 22249 C C . VAL A 1 135 ? -69.841 13.644 -95.720 1.00 0.00 189 VAL A C 7
ATOM 22250 O O . VAL A 1 135 ? -69.194 13.919 -96.731 1.00 0.00 189 VAL A O 7
ATOM 22263 N N . ILE A 1 136 ? -69.695 14.276 -94.566 1.00 0.00 190 ILE A N 7
ATOM 22264 C CA . ILE A 1 136 ? -68.743 15.353 -94.419 1.00 0.00 190 ILE A CA 7
ATOM 22265 C C . ILE A 1 136 ? -67.333 14.864 -94.739 1.00 0.00 190 ILE A C 7
ATOM 22266 O O . ILE A 1 136 ? -66.444 15.665 -95.025 1.00 0.00 190 ILE A O 7
ATOM 22282 N N . GLU A 1 137 ? -67.129 13.546 -94.701 1.00 0.00 191 GLU A N 7
ATOM 22283 C CA . GLU A 1 137 ? -65.811 13.009 -95.004 1.00 0.00 191 GLU A CA 7
ATOM 22284 C C . GLU A 1 137 ? -65.418 13.429 -96.412 1.00 0.00 191 GLU A C 7
ATOM 22285 O O . GLU A 1 137 ? -64.310 13.919 -96.630 1.00 0.00 191 GLU A O 7
ATOM 22297 N N . LYS A 1 138 ? -66.323 13.238 -97.371 1.00 0.00 192 LYS A N 7
ATOM 22298 C CA . LYS A 1 138 ? -66.070 13.598 -98.757 1.00 0.00 192 LYS A CA 7
ATOM 22299 C C . LYS A 1 138 ? -65.771 15.085 -98.899 1.00 0.00 192 LYS A C 7
ATOM 22300 O O . LYS A 1 138 ? -64.921 15.481 -99.697 1.00 0.00 192 LYS A O 7
ATOM 22319 N N . VAL A 1 139 ? -66.486 15.906 -98.143 1.00 0.00 193 VAL A N 7
ATOM 22320 C CA . VAL A 1 139 ? -66.291 17.345 -98.225 1.00 0.00 193 VAL A CA 7
ATOM 22321 C C . VAL A 1 139 ? -64.838 17.687 -97.926 1.00 0.00 193 VAL A C 7
ATOM 22322 O O . VAL A 1 139 ? -64.236 18.497 -98.624 1.00 0.00 193 VAL A O 7
ATOM 22335 N N . ASP A 1 140 ? -64.275 17.066 -96.897 1.00 0.00 194 ASP A N 7
ATOM 22336 C CA . ASP A 1 140 ? -62.887 17.328 -96.542 1.00 0.00 194 ASP A CA 7
ATOM 22337 C C . ASP A 1 140 ? -61.967 16.978 -97.710 1.00 0.00 194 ASP A C 7
ATOM 22338 O O . ASP A 1 140 ? -61.029 17.715 -98.012 1.00 0.00 194 ASP A O 7
ATOM 22347 N N . ALA A 1 141 ? -62.246 15.857 -98.369 1.00 0.00 195 ALA A N 7
ATOM 22348 C CA . ALA A 1 141 ? -61.427 15.447 -99.507 1.00 0.00 195 ALA A CA 7
ATOM 22349 C C . ALA A 1 141 ? -61.607 16.434 -100.653 1.00 0.00 195 ALA A C 7
ATOM 22350 O O . ALA A 1 141 ? -60.653 17.071 -101.099 1.00 0.00 195 ALA A O 7
ATOM 22357 N N . ALA A 1 142 ? -62.837 16.530 -101.145 1.00 0.00 196 ALA A N 7
ATOM 22358 C CA . ALA A 1 142 ? -63.147 17.412 -102.265 1.00 0.00 196 ALA A CA 7
ATOM 22359 C C . ALA A 1 142 ? -62.601 18.819 -102.035 1.00 0.00 196 ALA A C 7
ATOM 22360 O O . ALA A 1 142 ? -62.463 19.597 -102.977 1.00 0.00 196 ALA A O 7
ATOM 22367 N N . PHE A 1 143 ? -62.309 19.154 -100.787 1.00 0.00 197 PHE A N 7
ATOM 22368 C CA . PHE A 1 143 ? -61.797 20.483 -100.484 1.00 0.00 197 PHE A CA 7
ATOM 22369 C C . PHE A 1 143 ? -60.358 20.638 -101.001 1.00 0.00 197 PHE A C 7
ATOM 22370 O O . PHE A 1 143 ? -59.951 21.728 -101.404 1.00 0.00 197 PHE A O 7
ATOM 22387 N N . LYS A 1 144 ? -59.588 19.548 -100.958 1.00 0.00 198 LYS A N 7
ATOM 22388 C CA . LYS A 1 144 ? -58.190 19.594 -101.396 1.00 0.00 198 LYS A CA 7
ATOM 22389 C C . LYS A 1 144 ? -58.068 19.991 -102.869 1.00 0.00 198 LYS A C 7
ATOM 22390 O O . LYS A 1 144 ? -57.298 20.889 -103.209 1.00 0.00 198 LYS A O 7
ATOM 22409 N N . VAL A 1 145 ? -58.819 19.322 -103.739 1.00 0.00 199 VAL A N 7
ATOM 22410 C CA . VAL A 1 145 ? -58.769 19.623 -105.169 1.00 0.00 199 VAL A CA 7
ATOM 22411 C C . VAL A 1 145 ? -59.215 21.056 -105.434 1.00 0.00 199 VAL A C 7
ATOM 22412 O O . VAL A 1 145 ? -58.898 21.632 -106.473 1.00 0.00 199 VAL A O 7
ATOM 22425 N N . ALA A 1 146 ? -59.919 21.638 -104.468 1.00 0.00 200 ALA A N 7
ATOM 22426 C CA . ALA A 1 146 ? -60.365 23.023 -104.595 1.00 0.00 200 ALA A CA 7
ATOM 22427 C C . ALA A 1 146 ? -59.250 23.964 -104.155 1.00 0.00 200 ALA A C 7
ATOM 22428 O O . ALA A 1 146 ? -59.255 25.145 -104.488 1.00 0.00 200 ALA A O 7
ATOM 22435 N N . ALA A 1 147 ? -58.301 23.430 -103.386 1.00 0.00 201 ALA A N 7
ATOM 22436 C CA . ALA A 1 147 ? -57.188 24.234 -102.886 1.00 0.00 201 ALA A CA 7
ATOM 22437 C C . ALA A 1 147 ? -56.065 24.348 -103.916 1.00 0.00 201 ALA A C 7
ATOM 22438 O O . ALA A 1 147 ? -55.620 25.449 -104.234 1.00 0.00 201 ALA A O 7
ATOM 22445 N N . THR A 1 148 ? -55.603 23.210 -104.427 1.00 0.00 202 THR A N 7
ATOM 22446 C CA . THR A 1 148 ? -54.519 23.211 -105.408 1.00 0.00 202 THR A CA 7
ATOM 22447 C C . THR A 1 148 ? -54.986 23.781 -106.742 1.00 0.00 202 THR A C 7
ATOM 22448 O O . THR A 1 148 ? -54.390 24.717 -107.273 1.00 0.00 202 THR A O 7
ATOM 22459 N N . ALA A 1 149 ? -56.038 23.191 -107.293 1.00 0.00 203 ALA A N 7
ATOM 22460 C CA . ALA A 1 149 ? -56.558 23.626 -108.583 1.00 0.00 203 ALA A CA 7
ATOM 22461 C C . ALA A 1 149 ? -56.923 25.111 -108.554 1.00 0.00 203 ALA A C 7
ATOM 22462 O O . ALA A 1 149 ? -56.940 25.770 -109.593 1.00 0.00 203 ALA A O 7
ATOM 22469 N N . ALA A 1 150 ? -57.167 25.648 -107.358 1.00 0.00 204 ALA A N 7
ATOM 22470 C CA . ALA A 1 150 ? -57.471 27.074 -107.218 1.00 0.00 204 ALA A CA 7
ATOM 22471 C C . ALA A 1 150 ? -56.171 27.863 -107.072 1.00 0.00 204 ALA A C 7
ATOM 22472 O O . ALA A 1 150 ? -55.991 28.921 -107.676 1.00 0.00 204 ALA A O 7
ATOM 22479 N N . ASN A 1 151 ? -55.276 27.328 -106.244 1.00 0.00 205 ASN A N 7
ATOM 22480 C CA . ASN A 1 151 ? -53.986 27.962 -105.980 1.00 0.00 205 ASN A CA 7
ATOM 22481 C C . ASN A 1 151 ? -53.204 28.153 -107.272 1.00 0.00 205 ASN A C 7
ATOM 22482 O O . ASN A 1 151 ? -52.498 29.148 -107.442 1.00 0.00 205 ASN A O 7
ATOM 22493 N N . ALA A 1 152 ? -53.333 27.197 -108.180 1.00 0.00 206 ALA A N 7
ATOM 22494 C CA . ALA A 1 152 ? -52.634 27.270 -109.455 1.00 0.00 206 ALA A CA 7
ATOM 22495 C C . ALA A 1 152 ? -53.032 28.533 -110.219 1.00 0.00 206 ALA A C 7
ATOM 22496 O O . ALA A 1 152 ? -52.537 28.781 -111.319 1.00 0.00 206 ALA A O 7
ATOM 22503 N N . ALA A 1 153 ? -53.930 29.332 -109.630 1.00 0.00 207 ALA A N 7
ATOM 22504 C CA . ALA A 1 153 ? -54.390 30.575 -110.267 1.00 0.00 207 ALA A CA 7
ATOM 22505 C C . ALA A 1 153 ? -54.288 31.762 -109.285 1.00 0.00 207 ALA A C 7
ATOM 22506 O O . ALA A 1 153 ? -54.490 31.576 -108.086 1.00 0.00 207 ALA A O 7
ATOM 22513 N N . PRO A 1 154 ? -54.009 32.975 -109.748 1.00 0.00 208 PRO A N 7
ATOM 22514 C CA . PRO A 1 154 ? -53.926 34.172 -108.847 1.00 0.00 208 PRO A CA 7
ATOM 22515 C C . PRO A 1 154 ? -55.113 34.274 -107.884 1.00 0.00 208 PRO A C 7
ATOM 22516 O O . PRO A 1 154 ? -56.072 33.507 -107.979 1.00 0.00 208 PRO A O 7
ATOM 22527 N N . ALA A 1 155 ? -55.038 35.235 -106.963 1.00 0.00 209 ALA A N 7
ATOM 22528 C CA . ALA A 1 155 ? -56.112 35.437 -105.993 1.00 0.00 209 ALA A CA 7
ATOM 22529 C C . ALA A 1 155 ? -57.405 35.813 -106.708 1.00 0.00 209 ALA A C 7
ATOM 22530 O O . ALA A 1 155 ? -58.417 35.123 -106.588 1.00 0.00 209 ALA A O 7
ATOM 22537 N N . ASN A 1 156 ? -57.361 36.932 -107.426 1.00 0.00 210 ASN A N 7
ATOM 22538 C CA . ASN A 1 156 ? -58.535 37.434 -108.144 1.00 0.00 210 ASN A CA 7
ATOM 22539 C C . ASN A 1 156 ? -59.365 36.286 -108.715 1.00 0.00 210 ASN A C 7
ATOM 22540 O O . ASN A 1 156 ? -60.591 36.286 -108.613 1.00 0.00 210 ASN A O 7
ATOM 22551 N N . ASP A 1 157 ? -58.691 35.306 -109.316 1.00 0.00 211 ASP A N 7
ATOM 22552 C CA . ASP A 1 157 ? -59.372 34.146 -109.901 1.00 0.00 211 ASP A CA 7
ATOM 22553 C C . ASP A 1 157 ? -59.112 32.890 -109.070 1.00 0.00 211 ASP A C 7
ATOM 22554 O O . ASP A 1 157 ? -58.701 31.858 -109.600 1.00 0.00 211 ASP A O 7
ATOM 22563 N N . LYS A 1 158 ? -59.369 32.982 -107.760 1.00 0.00 212 LYS A N 7
ATOM 22564 C CA . LYS A 1 158 ? -59.180 31.845 -106.847 1.00 0.00 212 LYS A CA 7
ATOM 22565 C C . LYS A 1 158 ? -60.522 31.417 -106.254 1.00 0.00 212 LYS A C 7
ATOM 22566 O O . LYS A 1 158 ? -60.806 30.226 -106.127 1.00 0.00 212 LYS A O 7
ATOM 22585 N N . PHE A 1 159 ? -61.350 32.402 -105.914 1.00 0.00 213 PHE A N 7
ATOM 22586 C CA . PHE A 1 159 ? -62.671 32.117 -105.359 1.00 0.00 213 PHE A CA 7
ATOM 22587 C C . PHE A 1 159 ? -63.534 31.447 -106.423 1.00 0.00 213 PHE A C 7
ATOM 22588 O O . PHE A 1 159 ? -64.301 30.527 -106.142 1.00 0.00 213 PHE A O 7
ATOM 22605 N N . THR A 1 160 ? -63.409 31.950 -107.643 1.00 0.00 214 THR A N 7
ATOM 22606 C CA . THR A 1 160 ? -64.192 31.425 -108.754 1.00 0.00 214 THR A CA 7
ATOM 22607 C C . THR A 1 160 ? -64.061 29.907 -108.802 1.00 0.00 214 THR A C 7
ATOM 22608 O O . THR A 1 160 ? -65.063 29.194 -108.876 1.00 0.00 214 THR A O 7
ATOM 22619 N N . VAL A 1 161 ? -62.828 29.412 -108.763 1.00 0.00 215 VAL A N 7
ATOM 22620 C CA . VAL A 1 161 ? -62.602 27.972 -108.808 1.00 0.00 215 VAL A CA 7
ATOM 22621 C C . VAL A 1 161 ? -63.286 27.301 -107.622 1.00 0.00 215 VAL A C 7
ATOM 22622 O O . VAL A 1 161 ? -63.926 26.260 -107.769 1.00 0.00 215 VAL A O 7
ATOM 22635 N N . PHE A 1 162 ? -63.139 27.902 -106.447 1.00 0.00 216 PHE A N 7
ATOM 22636 C CA . PHE A 1 162 ? -63.754 27.329 -105.260 1.00 0.00 216 PHE A CA 7
ATOM 22637 C C . PHE A 1 162 ? -65.258 27.244 -105.464 1.00 0.00 216 PHE A C 7
ATOM 22638 O O . PHE A 1 162 ? -65.850 26.181 -105.309 1.00 0.00 216 PHE A O 7
ATOM 22655 N N . GLU A 1 163 ? -65.866 28.366 -105.827 1.00 0.00 217 GLU A N 7
ATOM 22656 C CA . GLU A 1 163 ? -67.304 28.408 -106.052 1.00 0.00 217 GLU A CA 7
ATOM 22657 C C . GLU A 1 163 ? -67.688 27.421 -107.142 1.00 0.00 217 GLU A C 7
ATOM 22658 O O . GLU A 1 163 ? -68.832 26.977 -107.219 1.00 0.00 217 GLU A O 7
ATOM 22670 N N . ALA A 1 164 ? -66.719 27.074 -107.978 1.00 0.00 218 ALA A N 7
ATOM 22671 C CA . ALA A 1 164 ? -66.972 26.124 -109.049 1.00 0.00 218 ALA A CA 7
ATOM 22672 C C . ALA A 1 164 ? -67.014 24.699 -108.498 1.00 0.00 218 ALA A C 7
ATOM 22673 O O . ALA A 1 164 ? -68.045 24.035 -108.564 1.00 0.00 218 ALA A O 7
ATOM 22680 N N . ALA A 1 165 ? -65.890 24.240 -107.953 1.00 0.00 219 ALA A N 7
ATOM 22681 C CA . ALA A 1 165 ? -65.808 22.889 -107.391 1.00 0.00 219 ALA A CA 7
ATOM 22682 C C . ALA A 1 165 ? -66.599 22.749 -106.087 1.00 0.00 219 ALA A C 7
ATOM 22683 O O . ALA A 1 165 ? -67.255 21.735 -105.853 1.00 0.00 219 ALA A O 7
ATOM 22690 N N . PHE A 1 166 ? -66.493 23.757 -105.227 1.00 0.00 220 PHE A N 7
ATOM 22691 C CA . PHE A 1 166 ? -67.170 23.701 -103.929 1.00 0.00 220 PHE A CA 7
ATOM 22692 C C . PHE A 1 166 ? -68.677 23.559 -104.118 1.00 0.00 220 PHE A C 7
ATOM 22693 O O . PHE A 1 166 ? -69.307 22.691 -103.519 1.00 0.00 220 PHE A O 7
ATOM 22710 N N . ASN A 1 167 ? -69.250 24.411 -104.958 1.00 0.00 221 ASN A N 7
ATOM 22711 C CA . ASN A 1 167 ? -70.684 24.364 -105.224 1.00 0.00 221 ASN A CA 7
ATOM 22712 C C . ASN A 1 167 ? -71.050 23.168 -106.111 1.00 0.00 221 ASN A C 7
ATOM 22713 O O . ASN A 1 167 ? -72.137 22.612 -105.993 1.00 0.00 221 ASN A O 7
ATOM 22724 N N . ASP A 1 168 ? -70.131 22.799 -107.008 1.00 0.00 222 ASP A N 7
ATOM 22725 C CA . ASP A 1 168 ? -70.363 21.681 -107.933 1.00 0.00 222 ASP A CA 7
ATOM 22726 C C . ASP A 1 168 ? -70.034 20.331 -107.302 1.00 0.00 222 ASP A C 7
ATOM 22727 O O . ASP A 1 168 ? -70.890 19.450 -107.212 1.00 0.00 222 ASP A O 7
ATOM 22736 N N . ALA A 1 169 ? -68.777 20.160 -106.914 1.00 0.00 223 ALA A N 7
ATOM 22737 C CA . ALA A 1 169 ? -68.318 18.895 -106.346 1.00 0.00 223 ALA A CA 7
ATOM 22738 C C . ALA A 1 169 ? -69.254 18.398 -105.251 1.00 0.00 223 ALA A C 7
ATOM 22739 O O . ALA A 1 169 ? -69.247 17.214 -104.918 1.00 0.00 223 ALA A O 7
ATOM 22746 N N . ILE A 1 170 ? -70.060 19.295 -104.692 1.00 0.00 224 ILE A N 7
ATOM 22747 C CA . ILE A 1 170 ? -70.990 18.903 -103.635 1.00 0.00 224 ILE A CA 7
ATOM 22748 C C . ILE A 1 170 ? -72.322 18.431 -104.211 1.00 0.00 224 ILE A C 7
ATOM 22749 O O . ILE A 1 170 ? -72.749 17.305 -103.953 1.00 0.00 224 ILE A O 7
ATOM 22765 N N . LYS A 1 171 ? -72.990 19.294 -104.969 1.00 0.00 225 LYS A N 7
ATOM 22766 C CA . LYS A 1 171 ? -74.283 18.931 -105.538 1.00 0.00 225 LYS A CA 7
ATOM 22767 C C . LYS A 1 171 ? -74.133 17.938 -106.686 1.00 0.00 225 LYS A C 7
ATOM 22768 O O . LYS A 1 171 ? -74.973 17.057 -106.859 1.00 0.00 225 LYS A O 7
ATOM 22787 N N . ALA A 1 172 ? -73.093 18.097 -107.502 1.00 0.00 226 ALA A N 7
ATOM 22788 C CA . ALA A 1 172 ? -72.916 17.218 -108.650 1.00 0.00 226 ALA A CA 7
ATOM 22789 C C . ALA A 1 172 ? -72.802 15.755 -108.238 1.00 0.00 226 ALA A C 7
ATOM 22790 O O . ALA A 1 172 ? -73.480 14.901 -108.809 1.00 0.00 226 ALA A O 7
ATOM 22797 N N . SER A 1 173 ? -71.973 15.453 -107.244 1.00 0.00 227 SER A N 7
ATOM 22798 C CA . SER A 1 173 ? -71.851 14.070 -106.804 1.00 0.00 227 SER A CA 7
ATOM 22799 C C . SER A 1 173 ? -73.159 13.612 -106.175 1.00 0.00 227 SER A C 7
ATOM 22800 O O . SER A 1 173 ? -73.682 12.547 -106.503 1.00 0.00 227 SER A O 7
ATOM 22808 N N . THR A 1 174 ? -73.681 14.434 -105.263 1.00 0.00 228 THR A N 7
ATOM 22809 C CA . THR A 1 174 ? -74.934 14.130 -104.572 1.00 0.00 228 THR A CA 7
ATOM 22810 C C . THR A 1 174 ? -76.065 14.988 -105.138 1.00 0.00 228 THR A C 7
ATOM 22811 O O . THR A 1 174 ? -76.666 15.788 -104.422 1.00 0.00 228 THR A O 7
ATOM 22822 N N . GLY A 1 175 ? -76.358 14.809 -106.425 1.00 0.00 229 GLY A N 7
ATOM 22823 C CA . GLY A 1 175 ? -77.428 15.565 -107.069 1.00 0.00 229 GLY A CA 7
ATOM 22824 C C . GLY A 1 175 ? -78.793 15.198 -106.489 1.00 0.00 229 GLY A C 7
ATOM 22825 O O . GLY A 1 175 ? -79.646 16.062 -106.292 1.00 0.00 229 GLY A O 7
ATOM 22829 N N . GLY A 1 176 ? -78.992 13.906 -106.232 1.00 0.00 230 GLY A N 7
ATOM 22830 C CA . GLY A 1 176 ? -80.259 13.422 -105.688 1.00 0.00 230 GLY A CA 7
ATOM 22831 C C . GLY A 1 176 ? -80.246 13.423 -104.161 1.00 0.00 230 GLY A C 7
ATOM 22832 O O . GLY A 1 176 ? -80.387 12.370 -103.537 1.00 0.00 230 GLY A O 7
ATOM 22836 N N . ALA A 1 177 ? -80.087 14.600 -103.559 1.00 0.00 231 ALA A N 7
ATOM 22837 C CA . ALA A 1 177 ? -80.071 14.697 -102.104 1.00 0.00 231 ALA A CA 7
ATOM 22838 C C . ALA A 1 177 ? -79.929 16.149 -101.657 1.00 0.00 231 ALA A C 7
ATOM 22839 O O . ALA A 1 177 ? -80.548 16.568 -100.679 1.00 0.00 231 ALA A O 7
ATOM 22846 N N . TYR A 1 178 ? -79.099 16.912 -102.368 1.00 0.00 232 TYR A N 7
ATOM 22847 C CA . TYR A 1 178 ? -78.867 18.316 -102.023 1.00 0.00 232 TYR A CA 7
ATOM 22848 C C . TYR A 1 178 ? -78.884 19.174 -103.288 1.00 0.00 232 TYR A C 7
ATOM 22849 O O . TYR A 1 178 ? -78.724 18.662 -104.395 1.00 0.00 232 TYR A O 7
ATOM 22867 N N . GLU A 1 179 ? -79.073 20.485 -103.117 1.00 0.00 233 GLU A N 7
ATOM 22868 C CA . GLU A 1 179 ? -79.101 21.409 -104.252 1.00 0.00 233 GLU A CA 7
ATOM 22869 C C . GLU A 1 179 ? -78.377 22.706 -103.904 1.00 0.00 233 GLU A C 7
ATOM 22870 O O . GLU A 1 179 ? -78.299 23.621 -104.725 1.00 0.00 233 GLU A O 7
ATOM 22882 N N . SER A 1 180 ? -77.855 22.781 -102.684 1.00 0.00 234 SER A N 7
ATOM 22883 C CA . SER A 1 180 ? -77.145 23.975 -102.240 1.00 0.00 234 SER A CA 7
ATOM 22884 C C . SER A 1 180 ? -76.506 23.738 -100.879 1.00 0.00 234 SER A C 7
ATOM 22885 O O . SER A 1 180 ? -76.739 22.709 -100.243 1.00 0.00 234 SER A O 7
ATOM 22893 N N . TYR A 1 181 ? -75.705 24.697 -100.431 1.00 0.00 235 TYR A N 7
ATOM 22894 C CA . TYR A 1 181 ? -75.046 24.583 -99.137 1.00 0.00 235 TYR A CA 7
ATOM 22895 C C . TYR A 1 181 ? -76.070 24.715 -98.009 1.00 0.00 235 TYR A C 7
ATOM 22896 O O . TYR A 1 181 ? -76.600 25.794 -97.769 1.00 0.00 235 TYR A O 7
ATOM 22914 N N . LYS A 1 182 ? -76.338 23.608 -97.321 1.00 0.00 236 LYS A N 7
ATOM 22915 C CA . LYS A 1 182 ? -77.294 23.602 -96.215 1.00 0.00 236 LYS A CA 7
ATOM 22916 C C . LYS A 1 182 ? -77.403 22.190 -95.653 1.00 0.00 236 LYS A C 7
ATOM 22917 O O . LYS A 1 182 ? -77.753 21.991 -94.491 1.00 0.00 236 LYS A O 7
ATOM 22936 N N . PHE A 1 183 ? -77.101 21.212 -96.500 1.00 0.00 237 PHE A N 7
ATOM 22937 C CA . PHE A 1 183 ? -77.165 19.810 -96.108 1.00 0.00 237 PHE A CA 7
ATOM 22938 C C . PHE A 1 183 ? -76.629 19.616 -94.687 1.00 0.00 237 PHE A C 7
ATOM 22939 O O . PHE A 1 183 ? -77.002 18.662 -93.999 1.00 0.00 237 PHE A O 7
ATOM 22956 N N . ILE A 1 184 ? -75.783 20.551 -94.246 1.00 0.00 238 ILE A N 7
ATOM 22957 C CA . ILE A 1 184 ? -75.223 20.523 -92.886 1.00 0.00 238 ILE A CA 7
ATOM 22958 C C . ILE A 1 184 ? -75.224 21.948 -92.297 1.00 0.00 238 ILE A C 7
ATOM 22959 O O . ILE A 1 184 ? -74.477 22.800 -92.768 1.00 0.00 238 ILE A O 7
ATOM 22975 N N . PRO A 1 185 ? -76.034 22.244 -91.288 1.00 0.00 239 PRO A N 7
ATOM 22976 C CA . PRO A 1 185 ? -76.087 23.612 -90.677 1.00 0.00 239 PRO A CA 7
ATOM 22977 C C . PRO A 1 185 ? -74.706 24.191 -90.366 1.00 0.00 239 PRO A C 7
ATOM 22978 O O . PRO A 1 185 ? -73.713 23.462 -90.303 1.00 0.00 239 PRO A O 7
ATOM 22989 N N . ALA A 1 186 ? -74.672 25.523 -90.193 1.00 0.00 240 ALA A N 7
ATOM 22990 C CA . ALA A 1 186 ? -73.437 26.269 -89.898 1.00 0.00 240 ALA A CA 7
ATOM 22991 C C . ALA A 1 186 ? -72.847 26.845 -91.180 1.00 0.00 240 ALA A C 7
ATOM 22992 O O . ALA A 1 186 ? -72.375 27.980 -91.202 1.00 0.00 240 ALA A O 7
ATOM 22999 N N . LEU A 1 187 ? -72.893 26.064 -92.250 1.00 0.00 241 LEU A N 7
ATOM 23000 C CA . LEU A 1 187 ? -72.371 26.529 -93.529 1.00 0.00 241 LEU A CA 7
ATOM 23001 C C . LEU A 1 187 ? -73.204 27.715 -94.001 1.00 0.00 241 LEU A C 7
ATOM 23002 O O . LEU A 1 187 ? -72.718 28.577 -94.730 1.00 0.00 241 LEU A O 7
ATOM 23018 N N . GLU A 1 188 ? -74.455 27.755 -93.564 1.00 0.00 242 GLU A N 7
ATOM 23019 C CA . GLU A 1 188 ? -75.333 28.856 -93.938 1.00 0.00 242 GLU A CA 7
ATOM 23020 C C . GLU A 1 188 ? -74.770 30.171 -93.400 1.00 0.00 242 GLU A C 7
ATOM 23021 O O . GLU A 1 188 ? -74.624 31.145 -94.137 1.00 0.00 242 GLU A O 7
ATOM 23033 N N . ALA A 1 189 ? -74.449 30.184 -92.104 1.00 0.00 243 ALA A N 7
ATOM 23034 C CA . ALA A 1 189 ? -73.892 31.375 -91.460 1.00 0.00 243 ALA A CA 7
ATOM 23035 C C . ALA A 1 189 ? -72.369 31.417 -91.586 1.00 0.00 243 ALA A C 7
ATOM 23036 O O . ALA A 1 189 ? -71.790 32.441 -91.944 1.00 0.00 243 ALA A O 7
ATOM 23043 N N . ALA A 1 190 ? -71.727 30.310 -91.226 1.00 0.00 244 ALA A N 7
ATOM 23044 C CA . ALA A 1 190 ? -70.268 30.246 -91.238 1.00 0.00 244 ALA A CA 7
ATOM 23045 C C . ALA A 1 190 ? -69.694 30.749 -92.559 1.00 0.00 244 ALA A C 7
ATOM 23046 O O . ALA A 1 190 ? -68.759 31.549 -92.555 1.00 0.00 244 ALA A O 7
ATOM 23053 N N . VAL A 1 191 ? -70.238 30.306 -93.689 1.00 0.00 245 VAL A N 7
ATOM 23054 C CA . VAL A 1 191 ? -69.737 30.761 -94.981 1.00 0.00 245 VAL A CA 7
ATOM 23055 C C . VAL A 1 191 ? -69.953 32.268 -95.120 1.00 0.00 245 VAL A C 7
ATOM 23056 O O . VAL A 1 191 ? -69.117 32.981 -95.675 1.00 0.00 245 VAL A O 7
ATOM 23069 N N . LYS A 1 192 ? -71.099 32.732 -94.630 1.00 0.00 246 LYS A N 7
ATOM 23070 C CA . LYS A 1 192 ? -71.460 34.146 -94.715 1.00 0.00 246 LYS A CA 7
ATOM 23071 C C . LYS A 1 192 ? -70.412 35.044 -94.053 1.00 0.00 246 LYS A C 7
ATOM 23072 O O . LYS A 1 192 ? -70.126 36.131 -94.557 1.00 0.00 246 LYS A O 7
ATOM 23091 N N . GLN A 1 193 ? -69.818 34.593 -92.950 1.00 0.00 247 GLN A N 7
ATOM 23092 C CA . GLN A 1 193 ? -68.785 35.388 -92.287 1.00 0.00 247 GLN A CA 7
ATOM 23093 C C . GLN A 1 193 ? -67.532 35.425 -93.156 1.00 0.00 247 GLN A C 7
ATOM 23094 O O . GLN A 1 193 ? -66.844 36.441 -93.253 1.00 0.00 247 GLN A O 7
ATOM 23108 N N . ALA A 1 194 ? -67.245 34.278 -93.753 1.00 0.00 248 ALA A N 7
ATOM 23109 C CA . ALA A 1 194 ? -66.060 34.132 -94.591 1.00 0.00 248 ALA A CA 7
ATOM 23110 C C . ALA A 1 194 ? -66.010 35.259 -95.621 1.00 0.00 248 ALA A C 7
ATOM 23111 O O . ALA A 1 194 ? -64.968 35.879 -95.827 1.00 0.00 248 ALA A O 7
ATOM 23118 N N . TYR A 1 195 ? -67.150 35.542 -96.235 1.00 0.00 249 TYR A N 7
ATOM 23119 C CA . TYR A 1 195 ? -67.243 36.624 -97.211 1.00 0.00 249 TYR A CA 7
ATOM 23120 C C . TYR A 1 195 ? -67.274 37.973 -96.487 1.00 0.00 249 TYR A C 7
ATOM 23121 O O . TYR A 1 195 ? -67.046 39.022 -97.093 1.00 0.00 249 TYR A O 7
ATOM 23139 N N . ALA A 1 196 ? -67.524 37.929 -95.179 1.00 0.00 250 ALA A N 7
ATOM 23140 C CA . ALA A 1 196 ? -67.546 39.138 -94.356 1.00 0.00 250 ALA A CA 7
ATOM 23141 C C . ALA A 1 196 ? -66.146 39.445 -93.821 1.00 0.00 250 ALA A C 7
ATOM 23142 O O . ALA A 1 196 ? -65.854 40.566 -93.405 1.00 0.00 250 ALA A O 7
ATOM 23149 N N . ALA A 1 197 ? -65.288 38.423 -93.837 1.00 0.00 251 ALA A N 7
ATOM 23150 C CA . ALA A 1 197 ? -63.910 38.562 -93.354 1.00 0.00 251 ALA A CA 7
ATOM 23151 C C . ALA A 1 197 ? -62.950 38.835 -94.510 1.00 0.00 251 ALA A C 7
ATOM 23152 O O . ALA A 1 197 ? -62.065 39.682 -94.410 1.00 0.00 251 ALA A O 7
ATOM 23159 N N . THR A 1 198 ? -63.135 38.098 -95.597 1.00 0.00 252 THR A N 7
ATOM 23160 C CA . THR A 1 198 ? -62.275 38.252 -96.766 1.00 0.00 252 THR A CA 7
ATOM 23161 C C . THR A 1 198 ? -62.551 39.578 -97.469 1.00 0.00 252 THR A C 7
ATOM 23162 O O . THR A 1 198 ? -62.635 39.634 -98.697 1.00 0.00 252 THR A O 7
ATOM 23173 N N . VAL A 1 199 ? -62.693 40.649 -96.684 1.00 0.00 253 VAL A N 7
ATOM 23174 C CA . VAL A 1 199 ? -62.961 41.979 -97.238 1.00 0.00 253 VAL A CA 7
ATOM 23175 C C . VAL A 1 199 ? -61.718 42.864 -97.168 1.00 0.00 253 VAL A C 7
ATOM 23176 O O . VAL A 1 199 ? -61.268 43.396 -98.184 1.00 0.00 253 VAL A O 7
ATOM 23189 N N . ALA A 1 200 ? -61.170 43.028 -95.963 1.00 0.00 254 ALA A N 7
ATOM 23190 C CA . ALA A 1 200 ? -59.978 43.864 -95.762 1.00 0.00 254 ALA A CA 7
ATOM 23191 C C . ALA A 1 200 ? -58.835 43.052 -95.161 1.00 0.00 254 ALA A C 7
ATOM 23192 O O . ALA A 1 200 ? -57.670 43.357 -95.406 1.00 0.00 254 ALA A O 7
ATOM 23199 N N . THR A 1 201 ? -59.197 42.041 -94.360 1.00 0.00 255 THR A N 7
ATOM 23200 C CA . THR A 1 201 ? -58.240 41.154 -93.671 1.00 0.00 255 THR A CA 7
ATOM 23201 C C . THR A 1 201 ? -56.770 41.483 -93.953 1.00 0.00 255 THR A C 7
ATOM 23202 O O . THR A 1 201 ? -56.333 41.514 -95.104 1.00 0.00 255 THR A O 7
ATOM 23213 N N . ALA A 1 202 ? -56.020 41.713 -92.873 1.00 0.00 256 ALA A N 7
ATOM 23214 C CA . ALA A 1 202 ? -54.593 42.037 -92.973 1.00 0.00 256 ALA A CA 7
ATOM 23215 C C . ALA A 1 202 ? -53.930 41.266 -94.127 1.00 0.00 256 ALA A C 7
ATOM 23216 O O . ALA A 1 202 ? -53.700 40.062 -94.010 1.00 0.00 256 ALA A O 7
ATOM 23223 N N . PRO A 1 203 ? -53.617 41.919 -95.230 1.00 0.00 257 PRO A N 7
ATOM 23224 C CA . PRO A 1 203 ? -52.968 41.248 -96.398 1.00 0.00 257 PRO A CA 7
ATOM 23225 C C . PRO A 1 203 ? -51.771 40.381 -95.997 1.00 0.00 257 PRO A C 7
ATOM 23226 O O . PRO A 1 203 ? -50.619 40.808 -96.087 1.00 0.00 257 PRO A O 7
ATOM 23237 N N . GLU A 1 204 ? -52.053 39.157 -95.564 1.00 0.00 258 GLU A N 7
ATOM 23238 C CA . GLU A 1 204 ? -50.996 38.235 -95.165 1.00 0.00 258 GLU A CA 7
ATOM 23239 C C . GLU A 1 204 ? -51.548 36.814 -95.039 1.00 0.00 258 GLU A C 7
ATOM 23240 O O . GLU A 1 204 ? -50.922 35.853 -95.484 1.00 0.00 258 GLU A O 7
ATOM 23252 N N . VAL A 1 205 ? -52.731 36.693 -94.434 1.00 0.00 259 VAL A N 7
ATOM 23253 C CA . VAL A 1 205 ? -53.384 35.393 -94.247 1.00 0.00 259 VAL A CA 7
ATOM 23254 C C . VAL A 1 205 ? -54.798 35.439 -94.814 1.00 0.00 259 VAL A C 7
ATOM 23255 O O . VAL A 1 205 ? -55.664 34.662 -94.417 1.00 0.00 259 VAL A O 7
ATOM 23268 N N . LYS A 1 206 ? -55.028 36.374 -95.729 1.00 0.00 260 LYS A N 7
ATOM 23269 C CA . LYS A 1 206 ? -56.348 36.538 -96.324 1.00 0.00 260 LYS A CA 7
ATOM 23270 C C . LYS A 1 206 ? -56.863 35.220 -96.887 1.00 0.00 260 LYS A C 7
ATOM 23271 O O . LYS A 1 206 ? -58.017 34.859 -96.658 1.00 0.00 260 LYS A O 7
ATOM 23290 N N . TYR A 1 207 ? -56.018 34.487 -97.601 1.00 0.00 261 TYR A N 7
ATOM 23291 C CA . TYR A 1 207 ? -56.448 33.205 -98.145 1.00 0.00 261 TYR A CA 7
ATOM 23292 C C . TYR A 1 207 ? -56.382 32.156 -97.035 1.00 0.00 261 TYR A C 7
ATOM 23293 O O . TYR A 1 207 ? -57.324 31.390 -96.833 1.00 0.00 261 TYR A O 7
ATOM 23311 N N . THR A 1 208 ? -55.252 32.119 -96.331 1.00 0.00 262 THR A N 7
ATOM 23312 C CA . THR A 1 208 ? -55.064 31.148 -95.262 1.00 0.00 262 THR A CA 7
ATOM 23313 C C . THR A 1 208 ? -56.267 31.142 -94.326 1.00 0.00 262 THR A C 7
ATOM 23314 O O . THR A 1 208 ? -56.702 30.081 -93.891 1.00 0.00 262 THR A O 7
ATOM 23325 N N . VAL A 1 209 ? -56.821 32.311 -94.029 1.00 0.00 263 VAL A N 7
ATOM 23326 C CA . VAL A 1 209 ? -57.993 32.367 -93.161 1.00 0.00 263 VAL A CA 7
ATOM 23327 C C . VAL A 1 209 ? -59.143 31.593 -93.802 1.00 0.00 263 VAL A C 7
ATOM 23328 O O . VAL A 1 209 ? -59.809 30.791 -93.147 1.00 0.00 263 VAL A O 7
ATOM 23341 N N . PHE A 1 210 ? -59.362 31.841 -95.087 1.00 0.00 264 PHE A N 7
ATOM 23342 C CA . PHE A 1 210 ? -60.423 31.166 -95.826 1.00 0.00 264 PHE A CA 7
ATOM 23343 C C . PHE A 1 210 ? -60.213 29.660 -95.798 1.00 0.00 264 PHE A C 7
ATOM 23344 O O . PHE A 1 210 ? -61.155 28.891 -95.629 1.00 0.00 264 PHE A O 7
ATOM 23361 N N . GLU A 1 211 ? -58.965 29.244 -95.952 1.00 0.00 265 GLU A N 7
ATOM 23362 C CA . GLU A 1 211 ? -58.645 27.826 -95.922 1.00 0.00 265 GLU A CA 7
ATOM 23363 C C . GLU A 1 211 ? -58.685 27.283 -94.492 1.00 0.00 265 GLU A C 7
ATOM 23364 O O . GLU A 1 211 ? -59.220 26.206 -94.237 1.00 0.00 265 GLU A O 7
ATOM 23376 N N . THR A 1 212 ? -58.086 28.034 -93.574 1.00 0.00 266 THR A N 7
ATOM 23377 C CA . THR A 1 212 ? -58.011 27.631 -92.172 1.00 0.00 266 THR A CA 7
ATOM 23378 C C . THR A 1 212 ? -59.370 27.617 -91.470 1.00 0.00 266 THR A C 7
ATOM 23379 O O . THR A 1 212 ? -59.708 26.653 -90.791 1.00 0.00 266 THR A O 7
ATOM 23390 N N . ALA A 1 213 ? -60.135 28.694 -91.611 1.00 0.00 267 ALA A N 7
ATOM 23391 C CA . ALA A 1 213 ? -61.430 28.781 -90.942 1.00 0.00 267 ALA A CA 7
ATOM 23392 C C . ALA A 1 213 ? -62.395 27.700 -91.413 1.00 0.00 267 ALA A C 7
ATOM 23393 O O . ALA A 1 213 ? -63.131 27.121 -90.612 1.00 0.00 267 ALA A O 7
ATOM 23400 N N . LEU A 1 214 ? -62.402 27.441 -92.710 1.00 0.00 268 LEU A N 7
ATOM 23401 C CA . LEU A 1 214 ? -63.298 26.438 -93.273 1.00 0.00 268 LEU A CA 7
ATOM 23402 C C . LEU A 1 214 ? -62.990 25.054 -92.697 1.00 0.00 268 LEU A C 7
ATOM 23403 O O . LEU A 1 214 ? -63.900 24.327 -92.301 1.00 0.00 268 LEU A O 7
ATOM 23419 N N . LYS A 1 215 ? -61.712 24.690 -92.659 1.00 0.00 269 LYS A N 7
ATOM 23420 C CA . LYS A 1 215 ? -61.330 23.384 -92.134 1.00 0.00 269 LYS A CA 7
ATOM 23421 C C . LYS A 1 215 ? -61.704 23.251 -90.660 1.00 0.00 269 LYS A C 7
ATOM 23422 O O . LYS A 1 215 ? -62.172 22.200 -90.229 1.00 0.00 269 LYS A O 7
ATOM 23441 N N . LYS A 1 216 ? -61.498 24.312 -89.886 1.00 0.00 270 LYS A N 7
ATOM 23442 C CA . LYS A 1 216 ? -61.821 24.265 -88.462 1.00 0.00 270 LYS A CA 7
ATOM 23443 C C . LYS A 1 216 ? -63.322 24.063 -88.250 1.00 0.00 270 LYS A C 7
ATOM 23444 O O . LYS A 1 216 ? -63.730 23.210 -87.460 1.00 0.00 270 LYS A O 7
ATOM 23463 N N . ALA A 1 217 ? -64.140 24.841 -88.948 1.00 0.00 271 ALA A N 7
ATOM 23464 C CA . ALA A 1 217 ? -65.585 24.712 -88.798 1.00 0.00 271 ALA A CA 7
ATOM 23465 C C . ALA A 1 217 ? -66.041 23.323 -89.224 1.00 0.00 271 ALA A C 7
ATOM 23466 O O . ALA A 1 217 ? -66.834 22.680 -88.537 1.00 0.00 271 ALA A O 7
ATOM 23473 N N . ILE A 1 218 ? -65.523 22.864 -90.356 1.00 0.00 272 ILE A N 7
ATOM 23474 C CA . ILE A 1 218 ? -65.877 21.548 -90.874 1.00 0.00 272 ILE A CA 7
ATOM 23475 C C . ILE A 1 218 ? -65.418 20.436 -89.926 1.00 0.00 272 ILE A C 7
ATOM 23476 O O . ILE A 1 218 ? -66.139 19.461 -89.720 1.00 0.00 272 ILE A O 7
ATOM 23492 N N . THR A 1 219 ? -64.230 20.585 -89.340 1.00 0.00 273 THR A N 7
ATOM 23493 C CA . THR A 1 219 ? -63.732 19.569 -88.413 1.00 0.00 273 THR A CA 7
ATOM 23494 C C . THR A 1 219 ? -64.631 19.497 -87.182 1.00 0.00 273 THR A C 7
ATOM 23495 O O . THR A 1 219 ? -64.929 18.414 -86.679 1.00 0.00 273 THR A O 7
ATOM 23506 N N . ALA A 1 220 ? -65.041 20.661 -86.692 1.00 0.00 274 ALA A N 7
ATOM 23507 C CA . ALA A 1 220 ? -65.886 20.706 -85.504 1.00 0.00 274 ALA A CA 7
ATOM 23508 C C . ALA A 1 220 ? -67.164 19.910 -85.749 1.00 0.00 274 ALA A C 7
ATOM 23509 O O . ALA A 1 220 ? -67.552 19.077 -84.929 1.00 0.00 274 ALA A O 7
ATOM 23516 N N . MET A 1 221 ? -67.810 20.163 -86.881 1.00 0.00 275 MET A N 7
ATOM 23517 C CA . MET A 1 221 ? -69.040 19.463 -87.239 1.00 0.00 275 MET A CA 7
ATOM 23518 C C . MET A 1 221 ? -68.769 17.984 -87.520 1.00 0.00 275 MET A C 7
ATOM 23519 O O . MET A 1 221 ? -69.684 17.162 -87.479 1.00 0.00 275 MET A O 7
ATOM 23533 N N . SER A 1 222 ? -67.512 17.647 -87.795 1.00 0.00 276 SER A N 7
ATOM 23534 C CA . SER A 1 222 ? -67.156 16.257 -88.065 1.00 0.00 276 SER A CA 7
ATOM 23535 C C . SER A 1 222 ? -66.991 15.480 -86.762 1.00 0.00 276 SER A C 7
ATOM 23536 O O . SER A 1 222 ? -67.510 14.373 -86.621 1.00 0.00 276 SER A O 7
ATOM 23544 N N . GLU A 1 223 ? -66.294 16.078 -85.799 1.00 0.00 277 GLU A N 7
ATOM 23545 C CA . GLU A 1 223 ? -66.104 15.444 -84.497 1.00 0.00 277 GLU A CA 7
ATOM 23546 C C . GLU A 1 223 ? -67.417 15.456 -83.719 1.00 0.00 277 GLU A C 7
ATOM 23547 O O . GLU A 1 223 ? -67.743 14.517 -82.996 1.00 0.00 277 GLU A O 7
ATOM 23559 N N . ALA A 1 224 ? -68.152 16.550 -83.880 1.00 0.00 278 ALA A N 7
ATOM 23560 C CA . ALA A 1 224 ? -69.431 16.731 -83.196 1.00 0.00 278 ALA A CA 7
ATOM 23561 C C . ALA A 1 224 ? -70.268 15.461 -83.279 1.00 0.00 278 ALA A C 7
ATOM 23562 O O . ALA A 1 224 ? -71.235 15.296 -82.537 1.00 0.00 278 ALA A O 7
ATOM 23569 N N . GLN A 1 225 ? -69.897 14.567 -84.182 1.00 0.00 279 GLN A N 7
ATOM 23570 C CA . GLN A 1 225 ? -70.630 13.319 -84.341 1.00 0.00 279 GLN A CA 7
ATOM 23571 C C . GLN A 1 225 ? -70.612 12.522 -83.039 1.00 0.00 279 GLN A C 7
ATOM 23572 O O . GLN A 1 225 ? -71.614 11.919 -82.658 1.00 0.00 279 GLN A O 7
ATOM 23586 N N . LYS A 1 226 ? -69.467 12.520 -82.357 1.00 0.00 280 LYS A N 7
ATOM 23587 C CA . LYS A 1 226 ? -69.349 11.788 -81.099 1.00 0.00 280 LYS A CA 7
ATOM 23588 C C . LYS A 1 226 ? -70.306 12.361 -80.054 1.00 0.00 280 LYS A C 7
ATOM 23589 O O . LYS A 1 226 ? -70.771 11.646 -79.166 1.00 0.00 280 LYS A O 7
ATOM 23608 N N . ALA A 1 227 ? -70.600 13.656 -80.171 1.00 0.00 281 ALA A N 7
ATOM 23609 C CA . ALA A 1 227 ? -71.509 14.317 -79.236 1.00 0.00 281 ALA A CA 7
ATOM 23610 C C . ALA A 1 227 ? -72.205 15.495 -79.909 1.00 0.00 281 ALA A C 7
ATOM 23611 O O . ALA A 1 227 ? -71.554 16.372 -80.475 1.00 0.00 281 ALA A O 7
ATOM 23618 N N . ALA A 1 228 ? -73.535 15.509 -79.841 1.00 0.00 282 ALA A N 7
ATOM 23619 C CA . ALA A 1 228 ? -74.316 16.585 -80.447 1.00 0.00 282 ALA A CA 7
ATOM 23620 C C . ALA A 1 228 ? -74.454 17.762 -79.490 1.00 0.00 282 ALA A C 7
ATOM 23621 O O . ALA A 1 228 ? -75.047 18.785 -79.827 1.00 0.00 282 ALA A O 7
ATOM 23628 N N . LYS A 1 229 ? -73.897 17.606 -78.293 1.00 0.00 283 LYS A N 7
ATOM 23629 C CA . LYS A 1 229 ? -73.954 18.657 -77.276 1.00 0.00 283 LYS A CA 7
ATOM 23630 C C . LYS A 1 229 ? -72.609 18.782 -76.561 1.00 0.00 283 LYS A C 7
ATOM 23631 O O . LYS A 1 229 ? -72.508 18.505 -75.365 1.00 0.00 283 LYS A O 7
ATOM 23650 N N . PRO A 1 230 ? -71.584 19.191 -77.263 1.00 0.00 284 PRO A N 7
ATOM 23651 C CA . PRO A 1 230 ? -70.220 19.355 -76.676 1.00 0.00 284 PRO A CA 7
ATOM 23652 C C . PRO A 1 230 ? -70.128 20.588 -75.778 1.00 0.00 284 PRO A C 7
ATOM 23653 O O . PRO A 1 230 ? -70.878 21.549 -75.948 1.00 0.00 284 PRO A O 7
ATOM 23664 N N . ALA A 1 231 ? -69.201 20.554 -74.826 1.00 0.00 285 ALA A N 7
ATOM 23665 C CA . ALA A 1 231 ? -69.019 21.675 -73.911 1.00 0.00 285 ALA A CA 7
ATOM 23666 C C . ALA A 1 231 ? -68.329 22.837 -74.618 1.00 0.00 285 ALA A C 7
ATOM 23667 O O . ALA A 1 231 ? -68.907 23.361 -75.557 1.00 0.00 285 ALA A O 7
ATOM 23675 N N . PRO A 1 1 ? -58.811 1.954 -56.576 1.00 0.00 55 PRO A N 8
ATOM 23676 C CA . PRO A 1 1 ? -57.845 1.310 -55.658 1.00 0.00 55 PRO A CA 8
ATOM 23677 C C . PRO A 1 1 ? -58.100 -0.200 -55.617 1.00 0.00 55 PRO A C 8
ATOM 23678 O O . PRO A 1 1 ? -59.194 -0.646 -55.270 1.00 0.00 55 PRO A O 8
ATOM 23691 N N . ALA A 1 2 ? -57.081 -0.980 -55.969 1.00 0.00 56 ALA A N 8
ATOM 23692 C CA . ALA A 1 2 ? -57.200 -2.437 -55.965 1.00 0.00 56 ALA A CA 8
ATOM 23693 C C . ALA A 1 2 ? -55.843 -3.079 -55.694 1.00 0.00 56 ALA A C 8
ATOM 23694 O O . ALA A 1 2 ? -54.803 -2.523 -56.049 1.00 0.00 56 ALA A O 8
ATOM 23701 N N . GLY A 1 3 ? -55.859 -4.259 -55.081 1.00 0.00 57 GLY A N 8
ATOM 23702 C CA . GLY A 1 3 ? -54.619 -4.972 -54.789 1.00 0.00 57 GLY A CA 8
ATOM 23703 C C . GLY A 1 3 ? -53.935 -5.412 -56.078 1.00 0.00 57 GLY A C 8
ATOM 23704 O O . GLY A 1 3 ? -52.713 -5.341 -56.206 1.00 0.00 57 GLY A O 8
ATOM 23708 N N . LYS A 1 4 ? -54.747 -5.877 -57.025 1.00 0.00 58 LYS A N 8
ATOM 23709 C CA . LYS A 1 4 ? -54.237 -6.346 -58.312 1.00 0.00 58 LYS A CA 8
ATOM 23710 C C . LYS A 1 4 ? -54.082 -5.189 -59.295 1.00 0.00 58 LYS A C 8
ATOM 23711 O O . LYS A 1 4 ? -54.960 -4.335 -59.411 1.00 0.00 58 LYS A O 8
ATOM 23730 N N . ALA A 1 5 ? -52.961 -5.177 -60.010 1.00 0.00 59 ALA A N 8
ATOM 23731 C CA . ALA A 1 5 ? -52.700 -4.131 -60.993 1.00 0.00 59 ALA A CA 8
ATOM 23732 C C . ALA A 1 5 ? -53.748 -4.166 -62.102 1.00 0.00 59 ALA A C 8
ATOM 23733 O O . ALA A 1 5 ? -54.191 -3.125 -62.588 1.00 0.00 59 ALA A O 8
ATOM 23740 N N . THR A 1 6 ? -54.135 -5.377 -62.500 1.00 0.00 60 THR A N 8
ATOM 23741 C CA . THR A 1 6 ? -55.129 -5.559 -63.561 1.00 0.00 60 THR A CA 8
ATOM 23742 C C . THR A 1 6 ? -56.068 -6.717 -63.226 1.00 0.00 60 THR A C 8
ATOM 23743 O O . THR A 1 6 ? -56.454 -6.905 -62.073 1.00 0.00 60 THR A O 8
ATOM 23754 N N . THR A 1 7 ? -56.432 -7.493 -64.249 1.00 0.00 61 THR A N 8
ATOM 23755 C CA . THR A 1 7 ? -57.329 -8.638 -64.073 1.00 0.00 61 THR A CA 8
ATOM 23756 C C . THR A 1 7 ? -56.553 -9.943 -64.196 1.00 0.00 61 THR A C 8
ATOM 23757 O O . THR A 1 7 ? -55.393 -9.948 -64.607 1.00 0.00 61 THR A O 8
ATOM 23768 N N . GLU A 1 8 ? -57.203 -11.048 -63.854 1.00 0.00 62 GLU A N 8
ATOM 23769 C CA . GLU A 1 8 ? -56.571 -12.358 -63.949 1.00 0.00 62 GLU A CA 8
ATOM 23770 C C . GLU A 1 8 ? -56.353 -12.738 -65.412 1.00 0.00 62 GLU A C 8
ATOM 23771 O O . GLU A 1 8 ? -55.338 -13.320 -65.763 1.00 0.00 62 GLU A O 8
ATOM 23783 N N . GLU A 1 9 ? -57.331 -12.421 -66.250 1.00 0.00 63 GLU A N 8
ATOM 23784 C CA . GLU A 1 9 ? -57.232 -12.759 -67.671 1.00 0.00 63 GLU A CA 8
ATOM 23785 C C . GLU A 1 9 ? -56.088 -11.983 -68.323 1.00 0.00 63 GLU A C 8
ATOM 23786 O O . GLU A 1 9 ? -55.107 -12.569 -68.771 1.00 0.00 63 GLU A O 8
ATOM 23798 N N . GLN A 1 10 ? -56.226 -10.667 -68.398 1.00 0.00 64 GLN A N 8
ATOM 23799 C CA . GLN A 1 10 ? -55.199 -9.832 -69.024 1.00 0.00 64 GLN A CA 8
ATOM 23800 C C . GLN A 1 10 ? -53.795 -10.310 -68.656 1.00 0.00 64 GLN A C 8
ATOM 23801 O O . GLN A 1 10 ? -53.026 -10.716 -69.520 1.00 0.00 64 GLN A O 8
ATOM 23815 N N . LYS A 1 11 ? -53.466 -10.236 -67.381 1.00 0.00 65 LYS A N 8
ATOM 23816 C CA . LYS A 1 11 ? -52.135 -10.640 -66.923 1.00 0.00 65 LYS A CA 8
ATOM 23817 C C . LYS A 1 11 ? -51.812 -12.094 -67.298 1.00 0.00 65 LYS A C 8
ATOM 23818 O O . LYS A 1 11 ? -50.640 -12.447 -67.437 1.00 0.00 65 LYS A O 8
ATOM 23837 N N . LEU A 1 12 ? -52.835 -12.930 -67.482 1.00 0.00 66 LEU A N 8
ATOM 23838 C CA . LEU A 1 12 ? -52.597 -14.329 -67.862 1.00 0.00 66 LEU A CA 8
ATOM 23839 C C . LEU A 1 12 ? -52.013 -14.397 -69.270 1.00 0.00 66 LEU A C 8
ATOM 23840 O O . LEU A 1 12 ? -51.179 -15.248 -69.578 1.00 0.00 66 LEU A O 8
ATOM 23856 N N . ILE A 1 13 ? -52.496 -13.501 -70.121 1.00 0.00 67 ILE A N 8
ATOM 23857 C CA . ILE A 1 13 ? -52.077 -13.439 -71.518 1.00 0.00 67 ILE A CA 8
ATOM 23858 C C . ILE A 1 13 ? -50.570 -13.200 -71.658 1.00 0.00 67 ILE A C 8
ATOM 23859 O O . ILE A 1 13 ? -49.935 -13.766 -72.541 1.00 0.00 67 ILE A O 8
ATOM 23875 N N . GLU A 1 14 ? -49.992 -12.368 -70.802 1.00 0.00 68 GLU A N 8
ATOM 23876 C CA . GLU A 1 14 ? -48.558 -12.106 -70.886 1.00 0.00 68 GLU A CA 8
ATOM 23877 C C . GLU A 1 14 ? -47.780 -13.299 -70.345 1.00 0.00 68 GLU A C 8
ATOM 23878 O O . GLU A 1 14 ? -46.626 -13.529 -70.709 1.00 0.00 68 GLU A O 8
ATOM 23890 N N . LYS A 1 15 ? -48.427 -14.038 -69.456 1.00 0.00 69 LYS A N 8
ATOM 23891 C CA . LYS A 1 15 ? -47.817 -15.203 -68.827 1.00 0.00 69 LYS A CA 8
ATOM 23892 C C . LYS A 1 15 ? -47.939 -16.461 -69.691 1.00 0.00 69 LYS A C 8
ATOM 23893 O O . LYS A 1 15 ? -47.081 -17.341 -69.630 1.00 0.00 69 LYS A O 8
ATOM 23912 N N . ILE A 1 16 ? -49.016 -16.564 -70.473 1.00 0.00 70 ILE A N 8
ATOM 23913 C CA . ILE A 1 16 ? -49.220 -17.749 -71.303 1.00 0.00 70 ILE A CA 8
ATOM 23914 C C . ILE A 1 16 ? -48.108 -17.883 -72.336 1.00 0.00 70 ILE A C 8
ATOM 23915 O O . ILE A 1 16 ? -47.836 -18.979 -72.830 1.00 0.00 70 ILE A O 8
ATOM 23931 N N . ASN A 1 17 ? -47.473 -16.765 -72.669 1.00 0.00 71 ASN A N 8
ATOM 23932 C CA . ASN A 1 17 ? -46.404 -16.785 -73.655 1.00 0.00 71 ASN A CA 8
ATOM 23933 C C . ASN A 1 17 ? -45.355 -17.824 -73.286 1.00 0.00 71 ASN A C 8
ATOM 23934 O O . ASN A 1 17 ? -44.883 -18.570 -74.144 1.00 0.00 71 ASN A O 8
ATOM 23945 N N . ALA A 1 18 ? -44.977 -17.866 -72.011 1.00 0.00 72 ALA A N 8
ATOM 23946 C CA . ALA A 1 18 ? -43.968 -18.815 -71.569 1.00 0.00 72 ALA A CA 8
ATOM 23947 C C . ALA A 1 18 ? -44.413 -20.246 -71.850 1.00 0.00 72 ALA A C 8
ATOM 23948 O O . ALA A 1 18 ? -43.623 -21.063 -72.323 1.00 0.00 72 ALA A O 8
ATOM 23955 N N . GLY A 1 19 ? -45.680 -20.552 -71.576 1.00 0.00 73 GLY A N 8
ATOM 23956 C CA . GLY A 1 19 ? -46.182 -21.893 -71.834 1.00 0.00 73 GLY A CA 8
ATOM 23957 C C . GLY A 1 19 ? -46.116 -22.196 -73.327 1.00 0.00 73 GLY A C 8
ATOM 23958 O O . GLY A 1 19 ? -45.762 -23.303 -73.734 1.00 0.00 73 GLY A O 8
ATOM 23962 N N . PHE A 1 20 ? -46.462 -21.198 -74.139 1.00 0.00 74 PHE A N 8
ATOM 23963 C CA . PHE A 1 20 ? -46.444 -21.355 -75.589 1.00 0.00 74 PHE A CA 8
ATOM 23964 C C . PHE A 1 20 ? -45.015 -21.468 -76.094 1.00 0.00 74 PHE A C 8
ATOM 23965 O O . PHE A 1 20 ? -44.720 -22.257 -76.987 1.00 0.00 74 PHE A O 8
ATOM 23982 N N . LYS A 1 21 ? -44.137 -20.660 -75.535 1.00 0.00 75 LYS A N 8
ATOM 23983 C CA . LYS A 1 21 ? -42.756 -20.664 -75.967 1.00 0.00 75 LYS A CA 8
ATOM 23984 C C . LYS A 1 21 ? -42.099 -22.020 -75.731 1.00 0.00 75 LYS A C 8
ATOM 23985 O O . LYS A 1 21 ? -41.294 -22.476 -76.542 1.00 0.00 75 LYS A O 8
ATOM 24004 N N . ALA A 1 22 ? -42.429 -22.653 -74.614 1.00 0.00 76 ALA A N 8
ATOM 24005 C CA . ALA A 1 22 ? -41.841 -23.947 -74.285 1.00 0.00 76 ALA A CA 8
ATOM 24006 C C . ALA A 1 22 ? -42.141 -24.983 -75.366 1.00 0.00 76 ALA A C 8
ATOM 24007 O O . ALA A 1 22 ? -41.278 -25.787 -75.714 1.00 0.00 76 ALA A O 8
ATOM 24014 N N . ALA A 1 23 ? -43.359 -24.963 -75.901 1.00 0.00 77 ALA A N 8
ATOM 24015 C CA . ALA A 1 23 ? -43.737 -25.910 -76.951 1.00 0.00 77 ALA A CA 8
ATOM 24016 C C . ALA A 1 23 ? -43.296 -25.416 -78.321 1.00 0.00 77 ALA A C 8
ATOM 24017 O O . ALA A 1 23 ? -42.742 -26.173 -79.119 1.00 0.00 77 ALA A O 8
ATOM 24024 N N . LEU A 1 24 ? -43.569 -24.148 -78.595 1.00 0.00 78 LEU A N 8
ATOM 24025 C CA . LEU A 1 24 ? -43.223 -23.563 -79.883 1.00 0.00 78 LEU A CA 8
ATOM 24026 C C . LEU A 1 24 ? -41.710 -23.517 -80.073 1.00 0.00 78 LEU A C 8
ATOM 24027 O O . LEU A 1 24 ? -41.204 -23.823 -81.152 1.00 0.00 78 LEU A O 8
ATOM 24043 N N . ALA A 1 25 ? -40.989 -23.151 -79.018 1.00 0.00 79 ALA A N 8
ATOM 24044 C CA . ALA A 1 25 ? -39.533 -23.093 -79.091 1.00 0.00 79 ALA A CA 8
ATOM 24045 C C . ALA A 1 25 ? -38.967 -24.505 -79.157 1.00 0.00 79 ALA A C 8
ATOM 24046 O O . ALA A 1 25 ? -37.872 -24.731 -79.674 1.00 0.00 79 ALA A O 8
ATOM 24053 N N . ALA A 1 26 ? -39.735 -25.451 -78.631 1.00 0.00 80 ALA A N 8
ATOM 24054 C CA . ALA A 1 26 ? -39.334 -26.851 -78.623 1.00 0.00 80 ALA A CA 8
ATOM 24055 C C . ALA A 1 26 ? -39.473 -27.463 -80.012 1.00 0.00 80 ALA A C 8
ATOM 24056 O O . ALA A 1 26 ? -38.932 -28.536 -80.277 1.00 0.00 80 ALA A O 8
ATOM 24063 N N . ALA A 1 27 ? -40.196 -26.784 -80.900 1.00 0.00 81 ALA A N 8
ATOM 24064 C CA . ALA A 1 27 ? -40.379 -27.301 -82.250 1.00 0.00 81 ALA A CA 8
ATOM 24065 C C . ALA A 1 27 ? -39.028 -27.448 -82.944 1.00 0.00 81 ALA A C 8
ATOM 24066 O O . ALA A 1 27 ? -38.775 -28.439 -83.629 1.00 0.00 81 ALA A O 8
ATOM 24073 N N . ALA A 1 28 ? -38.157 -26.455 -82.761 1.00 0.00 82 ALA A N 8
ATOM 24074 C CA . ALA A 1 28 ? -36.824 -26.482 -83.370 1.00 0.00 82 ALA A CA 8
ATOM 24075 C C . ALA A 1 28 ? -35.765 -26.908 -82.355 1.00 0.00 82 ALA A C 8
ATOM 24076 O O . ALA A 1 28 ? -34.640 -27.244 -82.728 1.00 0.00 82 ALA A O 8
ATOM 24083 N N . GLY A 1 29 ? -36.123 -26.893 -81.075 1.00 0.00 83 GLY A N 8
ATOM 24084 C CA . GLY A 1 29 ? -35.172 -27.282 -80.036 1.00 0.00 83 GLY A CA 8
ATOM 24085 C C . GLY A 1 29 ? -34.769 -28.747 -80.190 1.00 0.00 83 GLY A C 8
ATOM 24086 O O . GLY A 1 29 ? -33.584 -29.069 -80.286 1.00 0.00 83 GLY A O 8
ATOM 24090 N N . VAL A 1 30 ? -35.762 -29.629 -80.195 1.00 0.00 84 VAL A N 8
ATOM 24091 C CA . VAL A 1 30 ? -35.505 -31.061 -80.314 1.00 0.00 84 VAL A CA 8
ATOM 24092 C C . VAL A 1 30 ? -34.867 -31.384 -81.673 1.00 0.00 84 VAL A C 8
ATOM 24093 O O . VAL A 1 30 ? -34.946 -30.582 -82.604 1.00 0.00 84 VAL A O 8
ATOM 24106 N N . GLN A 1 31 ? -34.230 -32.560 -81.790 1.00 0.00 85 GLN A N 8
ATOM 24107 C CA . GLN A 1 31 ? -33.591 -32.958 -83.050 1.00 0.00 85 GLN A CA 8
ATOM 24108 C C . GLN A 1 31 ? -34.500 -33.925 -83.824 1.00 0.00 85 GLN A C 8
ATOM 24109 O O . GLN A 1 31 ? -34.716 -33.751 -85.022 1.00 0.00 85 GLN A O 8
ATOM 24123 N N . PRO A 1 32 ? -35.032 -34.932 -83.174 1.00 0.00 86 PRO A N 8
ATOM 24124 C CA . PRO A 1 32 ? -35.931 -35.925 -83.841 1.00 0.00 86 PRO A CA 8
ATOM 24125 C C . PRO A 1 32 ? -37.170 -35.253 -84.439 1.00 0.00 86 PRO A C 8
ATOM 24126 O O . PRO A 1 32 ? -37.318 -34.033 -84.367 1.00 0.00 86 PRO A O 8
ATOM 24137 N N . ALA A 1 33 ? -38.053 -36.064 -85.016 1.00 0.00 87 ALA A N 8
ATOM 24138 C CA . ALA A 1 33 ? -39.285 -35.558 -85.620 1.00 0.00 87 ALA A CA 8
ATOM 24139 C C . ALA A 1 33 ? -40.389 -35.431 -84.577 1.00 0.00 87 ALA A C 8
ATOM 24140 O O . ALA A 1 33 ? -41.569 -35.336 -84.921 1.00 0.00 87 ALA A O 8
ATOM 24147 N N . ASP A 1 34 ? -40.010 -35.407 -83.303 1.00 0.00 88 ASP A N 8
ATOM 24148 C CA . ASP A 1 34 ? -40.985 -35.265 -82.232 1.00 0.00 88 ASP A CA 8
ATOM 24149 C C . ASP A 1 34 ? -41.550 -33.847 -82.243 1.00 0.00 88 ASP A C 8
ATOM 24150 O O . ASP A 1 34 ? -42.560 -33.557 -81.603 1.00 0.00 88 ASP A O 8
ATOM 24159 N N . LYS A 1 35 ? -40.877 -32.970 -82.981 1.00 0.00 89 LYS A N 8
ATOM 24160 C CA . LYS A 1 35 ? -41.298 -31.578 -83.081 1.00 0.00 89 LYS A CA 8
ATOM 24161 C C . LYS A 1 35 ? -42.736 -31.483 -83.562 1.00 0.00 89 LYS A C 8
ATOM 24162 O O . LYS A 1 35 ? -43.442 -30.521 -83.251 1.00 0.00 89 LYS A O 8
ATOM 24181 N N . TYR A 1 36 ? -43.185 -32.502 -84.287 1.00 0.00 90 TYR A N 8
ATOM 24182 C CA . TYR A 1 36 ? -44.562 -32.520 -84.753 1.00 0.00 90 TYR A CA 8
ATOM 24183 C C . TYR A 1 36 ? -45.477 -32.953 -83.604 1.00 0.00 90 TYR A C 8
ATOM 24184 O O . TYR A 1 36 ? -46.451 -32.276 -83.279 1.00 0.00 90 TYR A O 8
ATOM 24202 N N . ARG A 1 37 ? -45.170 -34.115 -83.032 1.00 0.00 91 ARG A N 8
ATOM 24203 C CA . ARG A 1 37 ? -45.990 -34.667 -81.960 1.00 0.00 91 ARG A CA 8
ATOM 24204 C C . ARG A 1 37 ? -46.081 -33.709 -80.771 1.00 0.00 91 ARG A C 8
ATOM 24205 O O . ARG A 1 37 ? -47.156 -33.550 -80.196 1.00 0.00 91 ARG A O 8
ATOM 24226 N N . THR A 1 38 ? -44.976 -33.066 -80.391 1.00 0.00 92 THR A N 8
ATOM 24227 C CA . THR A 1 38 ? -45.014 -32.138 -79.261 1.00 0.00 92 THR A CA 8
ATOM 24228 C C . THR A 1 38 ? -45.926 -30.948 -79.541 1.00 0.00 92 THR A C 8
ATOM 24229 O O . THR A 1 38 ? -46.580 -30.443 -78.636 1.00 0.00 92 THR A O 8
ATOM 24240 N N . PHE A 1 39 ? -45.946 -30.479 -80.778 1.00 0.00 93 PHE A N 8
ATOM 24241 C CA . PHE A 1 39 ? -46.757 -29.313 -81.111 1.00 0.00 93 PHE A CA 8
ATOM 24242 C C . PHE A 1 39 ? -48.136 -29.387 -80.441 1.00 0.00 93 PHE A C 8
ATOM 24243 O O . PHE A 1 39 ? -48.514 -28.472 -79.710 1.00 0.00 93 PHE A O 8
ATOM 24260 N N . VAL A 1 40 ? -48.895 -30.461 -80.681 1.00 0.00 94 VAL A N 8
ATOM 24261 C CA . VAL A 1 40 ? -50.219 -30.590 -80.074 1.00 0.00 94 VAL A CA 8
ATOM 24262 C C . VAL A 1 40 ? -50.124 -31.114 -78.636 1.00 0.00 94 VAL A C 8
ATOM 24263 O O . VAL A 1 40 ? -50.697 -30.545 -77.709 1.00 0.00 94 VAL A O 8
ATOM 24276 N N . ALA A 1 41 ? -49.444 -32.247 -78.493 1.00 0.00 95 ALA A N 8
ATOM 24277 C CA . ALA A 1 41 ? -49.310 -32.930 -77.202 1.00 0.00 95 ALA A CA 8
ATOM 24278 C C . ALA A 1 41 ? -48.665 -32.069 -76.116 1.00 0.00 95 ALA A C 8
ATOM 24279 O O . ALA A 1 41 ? -49.078 -32.126 -74.957 1.00 0.00 95 ALA A O 8
ATOM 24286 N N . THR A 1 42 ? -47.677 -31.260 -76.472 1.00 0.00 96 THR A N 8
ATOM 24287 C CA . THR A 1 42 ? -47.045 -30.402 -75.471 1.00 0.00 96 THR A CA 8
ATOM 24288 C C . THR A 1 42 ? -48.003 -29.271 -75.093 1.00 0.00 96 THR A C 8
ATOM 24289 O O . THR A 1 42 ? -48.193 -28.965 -73.916 1.00 0.00 96 THR A O 8
ATOM 24300 N N . PHE A 1 43 ? -48.603 -28.660 -76.114 1.00 0.00 97 PHE A N 8
ATOM 24301 C CA . PHE A 1 43 ? -49.548 -27.566 -75.902 1.00 0.00 97 PHE A CA 8
ATOM 24302 C C . PHE A 1 43 ? -50.526 -27.938 -74.794 1.00 0.00 97 PHE A C 8
ATOM 24303 O O . PHE A 1 43 ? -51.123 -27.074 -74.152 1.00 0.00 97 PHE A O 8
ATOM 24320 N N . GLY A 1 44 ? -50.661 -29.234 -74.573 1.00 0.00 98 GLY A N 8
ATOM 24321 C CA . GLY A 1 44 ? -51.549 -29.712 -73.526 1.00 0.00 98 GLY A CA 8
ATOM 24322 C C . GLY A 1 44 ? -51.088 -29.140 -72.191 1.00 0.00 98 GLY A C 8
ATOM 24323 O O . GLY A 1 44 ? -51.886 -28.625 -71.411 1.00 0.00 98 GLY A O 8
ATOM 24327 N N . ALA A 1 45 ? -49.782 -29.223 -71.954 1.00 0.00 99 ALA A N 8
ATOM 24328 C CA . ALA A 1 45 ? -49.191 -28.701 -70.727 1.00 0.00 99 ALA A CA 8
ATOM 24329 C C . ALA A 1 45 ? -49.253 -27.172 -70.676 1.00 0.00 99 ALA A C 8
ATOM 24330 O O . ALA A 1 45 ? -49.508 -26.590 -69.622 1.00 0.00 99 ALA A O 8
ATOM 24337 N N . ALA A 1 46 ? -48.993 -26.525 -71.814 1.00 0.00 100 ALA A N 8
ATOM 24338 C CA . ALA A 1 46 ? -48.997 -25.061 -71.872 1.00 0.00 100 ALA A CA 8
ATOM 24339 C C . ALA A 1 46 ? -50.354 -24.489 -71.513 1.00 0.00 100 ALA A C 8
ATOM 24340 O O . ALA A 1 46 ? -50.446 -23.539 -70.735 1.00 0.00 100 ALA A O 8
ATOM 24347 N N . SER A 1 47 ? -51.408 -25.055 -72.076 1.00 0.00 101 SER A N 8
ATOM 24348 C CA . SER A 1 47 ? -52.741 -24.561 -71.785 1.00 0.00 101 SER A CA 8
ATOM 24349 C C . SER A 1 47 ? -53.180 -24.993 -70.392 1.00 0.00 101 SER A C 8
ATOM 24350 O O . SER A 1 47 ? -54.009 -24.336 -69.764 1.00 0.00 101 SER A O 8
ATOM 24358 N N . ASN A 1 48 ? -52.615 -26.097 -69.910 1.00 0.00 102 ASN A N 8
ATOM 24359 C CA . ASN A 1 48 ? -52.960 -26.596 -68.585 1.00 0.00 102 ASN A CA 8
ATOM 24360 C C . ASN A 1 48 ? -52.583 -25.576 -67.518 1.00 0.00 102 ASN A C 8
ATOM 24361 O O . ASN A 1 48 ? -53.364 -25.299 -66.609 1.00 0.00 102 ASN A O 8
ATOM 24372 N N . LYS A 1 49 ? -51.384 -25.016 -67.638 1.00 0.00 103 LYS A N 8
ATOM 24373 C CA . LYS A 1 49 ? -50.925 -24.024 -66.676 1.00 0.00 103 LYS A CA 8
ATOM 24374 C C . LYS A 1 49 ? -51.846 -22.811 -66.690 1.00 0.00 103 LYS A C 8
ATOM 24375 O O . LYS A 1 49 ? -52.286 -22.341 -65.642 1.00 0.00 103 LYS A O 8
ATOM 24394 N N . ALA A 1 50 ? -52.136 -22.309 -67.887 1.00 0.00 104 ALA A N 8
ATOM 24395 C CA . ALA A 1 50 ? -53.010 -21.153 -68.015 1.00 0.00 104 ALA A CA 8
ATOM 24396 C C . ALA A 1 50 ? -54.406 -21.490 -67.494 1.00 0.00 104 ALA A C 8
ATOM 24397 O O . ALA A 1 50 ? -55.022 -20.708 -66.773 1.00 0.00 104 ALA A O 8
ATOM 24404 N N . PHE A 1 51 ? -54.890 -22.664 -67.880 1.00 0.00 105 PHE A N 8
ATOM 24405 C CA . PHE A 1 51 ? -56.215 -23.114 -67.466 1.00 0.00 105 PHE A CA 8
ATOM 24406 C C . PHE A 1 51 ? -56.253 -23.287 -65.945 1.00 0.00 105 PHE A C 8
ATOM 24407 O O . PHE A 1 51 ? -57.235 -22.934 -65.293 1.00 0.00 105 PHE A O 8
ATOM 24424 N N . ALA A 1 52 ? -55.172 -23.830 -65.392 1.00 0.00 106 ALA A N 8
ATOM 24425 C CA . ALA A 1 52 ? -55.081 -24.043 -63.951 1.00 0.00 106 ALA A CA 8
ATOM 24426 C C . ALA A 1 52 ? -54.966 -22.709 -63.216 1.00 0.00 106 ALA A C 8
ATOM 24427 O O . ALA A 1 52 ? -55.257 -22.617 -62.025 1.00 0.00 106 ALA A O 8
ATOM 24434 N N . GLU A 1 53 ? -54.545 -21.679 -63.946 1.00 0.00 107 GLU A N 8
ATOM 24435 C CA . GLU A 1 53 ? -54.395 -20.336 -63.380 1.00 0.00 107 GLU A CA 8
ATOM 24436 C C . GLU A 1 53 ? -55.607 -19.480 -63.735 1.00 0.00 107 GLU A C 8
ATOM 24437 O O . GLU A 1 53 ? -55.951 -18.539 -63.021 1.00 0.00 107 GLU A O 8
ATOM 24449 N N . GLY A 1 54 ? -56.233 -19.809 -64.859 1.00 0.00 108 GLY A N 8
ATOM 24450 C CA . GLY A 1 54 ? -57.393 -19.065 -65.336 1.00 0.00 108 GLY A CA 8
ATOM 24451 C C . GLY A 1 54 ? -58.595 -19.212 -64.406 1.00 0.00 108 GLY A C 8
ATOM 24452 O O . GLY A 1 54 ? -59.533 -18.419 -64.476 1.00 0.00 108 GLY A O 8
ATOM 24456 N N . LEU A 1 55 ? -58.581 -20.224 -63.547 1.00 0.00 109 LEU A N 8
ATOM 24457 C CA . LEU A 1 55 ? -59.701 -20.432 -62.637 1.00 0.00 109 LEU A CA 8
ATOM 24458 C C . LEU A 1 55 ? -59.928 -19.196 -61.765 1.00 0.00 109 LEU A C 8
ATOM 24459 O O . LEU A 1 55 ? -60.826 -18.399 -62.039 1.00 0.00 109 LEU A O 8
ATOM 24475 N N . SER A 1 56 ? -59.111 -19.030 -60.727 1.00 0.00 110 SER A N 8
ATOM 24476 C CA . SER A 1 56 ? -59.234 -17.876 -59.835 1.00 0.00 110 SER A CA 8
ATOM 24477 C C . SER A 1 56 ? -60.701 -17.528 -59.586 1.00 0.00 110 SER A C 8
ATOM 24478 O O . SER A 1 56 ? -61.067 -16.355 -59.527 1.00 0.00 110 SER A O 8
ATOM 24486 N N . GLY A 1 57 ? -61.541 -18.554 -59.457 1.00 0.00 111 GLY A N 8
ATOM 24487 C CA . GLY A 1 57 ? -62.970 -18.341 -59.233 1.00 0.00 111 GLY A CA 8
ATOM 24488 C C . GLY A 1 57 ? -63.318 -18.392 -57.750 1.00 0.00 111 GLY A C 8
ATOM 24489 O O . GLY A 1 57 ? -63.541 -19.466 -57.193 1.00 0.00 111 GLY A O 8
ATOM 24493 N N . GLU A 1 58 ? -63.376 -17.223 -57.121 1.00 0.00 112 GLU A N 8
ATOM 24494 C CA . GLU A 1 58 ? -63.713 -17.154 -55.705 1.00 0.00 112 GLU A CA 8
ATOM 24495 C C . GLU A 1 58 ? -65.093 -17.762 -55.413 1.00 0.00 112 GLU A C 8
ATOM 24496 O O . GLU A 1 58 ? -65.213 -18.581 -54.503 1.00 0.00 112 GLU A O 8
ATOM 24508 N N . PRO A 1 59 ? -66.131 -17.421 -56.146 1.00 0.00 113 PRO A N 8
ATOM 24509 C CA . PRO A 1 59 ? -67.489 -18.014 -55.905 1.00 0.00 113 PRO A CA 8
ATOM 24510 C C . PRO A 1 59 ? -67.496 -19.525 -56.150 1.00 0.00 113 PRO A C 8
ATOM 24511 O O . PRO A 1 59 ? -68.349 -20.246 -55.633 1.00 0.00 113 PRO A O 8
ATOM 24522 N N . LYS A 1 60 ? -66.537 -19.989 -56.945 1.00 0.00 114 LYS A N 8
ATOM 24523 C CA . LYS A 1 60 ? -66.433 -21.409 -57.262 1.00 0.00 114 LYS A CA 8
ATOM 24524 C C . LYS A 1 60 ? -67.614 -21.859 -58.120 1.00 0.00 114 LYS A C 8
ATOM 24525 O O . LYS A 1 60 ? -67.832 -23.054 -58.316 1.00 0.00 114 LYS A O 8
ATOM 24544 N N . GLY A 1 61 ? -68.373 -20.893 -58.629 1.00 0.00 115 GLY A N 8
ATOM 24545 C CA . GLY A 1 61 ? -69.528 -21.207 -59.462 1.00 0.00 115 GLY A CA 8
ATOM 24546 C C . GLY A 1 61 ? -69.099 -21.727 -60.830 1.00 0.00 115 GLY A C 8
ATOM 24547 O O . GLY A 1 61 ? -68.057 -21.340 -61.355 1.00 0.00 115 GLY A O 8
ATOM 24551 N N . ALA A 1 62 ? -69.921 -22.604 -61.402 1.00 0.00 116 ALA A N 8
ATOM 24552 C CA . ALA A 1 62 ? -69.636 -23.179 -62.714 1.00 0.00 116 ALA A CA 8
ATOM 24553 C C . ALA A 1 62 ? -69.595 -22.093 -63.787 1.00 0.00 116 ALA A C 8
ATOM 24554 O O . ALA A 1 62 ? -68.802 -22.163 -64.726 1.00 0.00 116 ALA A O 8
ATOM 24561 N N . ALA A 1 63 ? -70.469 -21.102 -63.649 1.00 0.00 117 ALA A N 8
ATOM 24562 C CA . ALA A 1 63 ? -70.548 -20.011 -64.617 1.00 0.00 117 ALA A CA 8
ATOM 24563 C C . ALA A 1 63 ? -69.218 -19.271 -64.738 1.00 0.00 117 ALA A C 8
ATOM 24564 O O . ALA A 1 63 ? -69.048 -18.433 -65.622 1.00 0.00 117 ALA A O 8
ATOM 24571 N N . GLU A 1 64 ? -68.276 -19.577 -63.852 1.00 0.00 118 GLU A N 8
ATOM 24572 C CA . GLU A 1 64 ? -66.973 -18.919 -63.891 1.00 0.00 118 GLU A CA 8
ATOM 24573 C C . GLU A 1 64 ? -66.280 -19.190 -65.224 1.00 0.00 118 GLU A C 8
ATOM 24574 O O . GLU A 1 64 ? -65.385 -18.449 -65.631 1.00 0.00 118 GLU A O 8
ATOM 24586 N N . SER A 1 65 ? -66.699 -20.258 -65.898 1.00 0.00 119 SER A N 8
ATOM 24587 C CA . SER A 1 65 ? -66.120 -20.629 -67.189 1.00 0.00 119 SER A CA 8
ATOM 24588 C C . SER A 1 65 ? -66.929 -20.017 -68.330 1.00 0.00 119 SER A C 8
ATOM 24589 O O . SER A 1 65 ? -66.651 -20.262 -69.504 1.00 0.00 119 SER A O 8
ATOM 24597 N N . SER A 1 66 ? -67.921 -19.213 -67.970 1.00 0.00 120 SER A N 8
ATOM 24598 C CA . SER A 1 66 ? -68.753 -18.562 -68.977 1.00 0.00 120 SER A CA 8
ATOM 24599 C C . SER A 1 66 ? -67.949 -17.497 -69.719 1.00 0.00 120 SER A C 8
ATOM 24600 O O . SER A 1 66 ? -67.904 -17.476 -70.949 1.00 0.00 120 SER A O 8
ATOM 24608 N N . SER A 1 67 ? -67.308 -16.619 -68.953 1.00 0.00 121 SER A N 8
ATOM 24609 C CA . SER A 1 67 ? -66.492 -15.550 -69.525 1.00 0.00 121 SER A CA 8
ATOM 24610 C C . SER A 1 67 ? -65.205 -16.099 -70.134 1.00 0.00 121 SER A C 8
ATOM 24611 O O . SER A 1 67 ? -64.754 -15.639 -71.183 1.00 0.00 121 SER A O 8
ATOM 24619 N N . LYS A 1 68 ? -64.612 -17.069 -69.449 1.00 0.00 122 LYS A N 8
ATOM 24620 C CA . LYS A 1 68 ? -63.359 -17.672 -69.896 1.00 0.00 122 LYS A CA 8
ATOM 24621 C C . LYS A 1 68 ? -63.574 -18.525 -71.142 1.00 0.00 122 LYS A C 8
ATOM 24622 O O . LYS A 1 68 ? -62.624 -18.819 -71.868 1.00 0.00 122 LYS A O 8
ATOM 24641 N N . ALA A 1 69 ? -64.813 -18.939 -71.380 1.00 0.00 123 ALA A N 8
ATOM 24642 C CA . ALA A 1 69 ? -65.110 -19.777 -72.536 1.00 0.00 123 ALA A CA 8
ATOM 24643 C C . ALA A 1 69 ? -64.693 -19.077 -73.827 1.00 0.00 123 ALA A C 8
ATOM 24644 O O . ALA A 1 69 ? -64.191 -19.719 -74.750 1.00 0.00 123 ALA A O 8
ATOM 24651 N N . ALA A 1 70 ? -64.905 -17.768 -73.895 1.00 0.00 124 ALA A N 8
ATOM 24652 C CA . ALA A 1 70 ? -64.542 -17.024 -75.096 1.00 0.00 124 ALA A CA 8
ATOM 24653 C C . ALA A 1 70 ? -63.051 -17.182 -75.373 1.00 0.00 124 ALA A C 8
ATOM 24654 O O . ALA A 1 70 ? -62.645 -17.403 -76.515 1.00 0.00 124 ALA A O 8
ATOM 24661 N N . LEU A 1 71 ? -62.239 -17.083 -74.327 1.00 0.00 125 LEU A N 8
ATOM 24662 C CA . LEU A 1 71 ? -60.799 -17.235 -74.475 1.00 0.00 125 LEU A CA 8
ATOM 24663 C C . LEU A 1 71 ? -60.436 -18.637 -74.954 1.00 0.00 125 LEU A C 8
ATOM 24664 O O . LEU A 1 71 ? -59.597 -18.797 -75.835 1.00 0.00 125 LEU A O 8
ATOM 24680 N N . THR A 1 72 ? -61.040 -19.650 -74.337 1.00 0.00 126 THR A N 8
ATOM 24681 C CA . THR A 1 72 ? -60.723 -21.031 -74.683 1.00 0.00 126 THR A CA 8
ATOM 24682 C C . THR A 1 72 ? -61.241 -21.416 -76.062 1.00 0.00 126 THR A C 8
ATOM 24683 O O . THR A 1 72 ? -60.531 -22.055 -76.839 1.00 0.00 126 THR A O 8
ATOM 24694 N N . SER A 1 73 ? -62.484 -21.058 -76.359 1.00 0.00 127 SER A N 8
ATOM 24695 C CA . SER A 1 73 ? -63.068 -21.418 -77.643 1.00 0.00 127 SER A CA 8
ATOM 24696 C C . SER A 1 73 ? -62.242 -20.851 -78.784 1.00 0.00 127 SER A C 8
ATOM 24697 O O . SER A 1 73 ? -61.960 -21.544 -79.763 1.00 0.00 127 SER A O 8
ATOM 24705 N N . LYS A 1 74 ? -61.835 -19.600 -78.649 1.00 0.00 128 LYS A N 8
ATOM 24706 C CA . LYS A 1 74 ? -61.018 -18.971 -79.671 1.00 0.00 128 LYS A CA 8
ATOM 24707 C C . LYS A 1 74 ? -59.673 -19.679 -79.764 1.00 0.00 128 LYS A C 8
ATOM 24708 O O . LYS A 1 74 ? -59.154 -19.909 -80.857 1.00 0.00 128 LYS A O 8
ATOM 24727 N N . LEU A 1 75 ? -59.111 -20.023 -78.606 1.00 0.00 129 LEU A N 8
ATOM 24728 C CA . LEU A 1 75 ? -57.823 -20.703 -78.569 1.00 0.00 129 LEU A CA 8
ATOM 24729 C C . LEU A 1 75 ? -57.960 -22.124 -79.117 1.00 0.00 129 LEU A C 8
ATOM 24730 O O . LEU A 1 75 ? -57.010 -22.687 -79.640 1.00 0.00 129 LEU A O 8
ATOM 24746 N N . ASP A 1 76 ? -59.153 -22.697 -79.022 1.00 0.00 130 ASP A N 8
ATOM 24747 C CA . ASP A 1 76 ? -59.366 -24.042 -79.542 1.00 0.00 130 ASP A CA 8
ATOM 24748 C C . ASP A 1 76 ? -59.504 -24.027 -81.063 1.00 0.00 130 ASP A C 8
ATOM 24749 O O . ASP A 1 76 ? -58.833 -24.782 -81.767 1.00 0.00 130 ASP A O 8
ATOM 24758 N N . ALA A 1 77 ? -60.388 -23.164 -81.557 1.00 0.00 131 ALA A N 8
ATOM 24759 C CA . ALA A 1 77 ? -60.627 -23.051 -82.996 1.00 0.00 131 ALA A CA 8
ATOM 24760 C C . ALA A 1 77 ? -59.464 -22.385 -83.730 1.00 0.00 131 ALA A C 8
ATOM 24761 O O . ALA A 1 77 ? -59.085 -22.817 -84.818 1.00 0.00 131 ALA A O 8
ATOM 24768 N N . ALA A 1 78 ? -58.902 -21.329 -83.142 1.00 0.00 132 ALA A N 8
ATOM 24769 C CA . ALA A 1 78 ? -57.788 -20.624 -83.774 1.00 0.00 132 ALA A CA 8
ATOM 24770 C C . ALA A 1 78 ? -56.564 -21.524 -83.874 1.00 0.00 132 ALA A C 8
ATOM 24771 O O . ALA A 1 78 ? -55.876 -21.554 -84.894 1.00 0.00 132 ALA A O 8
ATOM 24778 N N . TYR A 1 79 ? -56.302 -22.247 -82.796 1.00 0.00 133 TYR A N 8
ATOM 24779 C CA . TYR A 1 79 ? -55.159 -23.149 -82.741 1.00 0.00 133 TYR A CA 8
ATOM 24780 C C . TYR A 1 79 ? -55.265 -24.206 -83.831 1.00 0.00 133 TYR A C 8
ATOM 24781 O O . TYR A 1 79 ? -54.321 -24.442 -84.583 1.00 0.00 133 TYR A O 8
ATOM 24799 N N . LYS A 1 80 ? -56.430 -24.834 -83.908 1.00 0.00 134 LYS A N 8
ATOM 24800 C CA . LYS A 1 80 ? -56.675 -25.865 -84.907 1.00 0.00 134 LYS A CA 8
ATOM 24801 C C . LYS A 1 80 ? -56.767 -25.263 -86.304 1.00 0.00 134 LYS A C 8
ATOM 24802 O O . LYS A 1 80 ? -56.347 -25.877 -87.285 1.00 0.00 134 LYS A O 8
ATOM 24821 N N . LEU A 1 81 ? -57.320 -24.057 -86.384 1.00 0.00 135 LEU A N 8
ATOM 24822 C CA . LEU A 1 81 ? -57.458 -23.388 -87.668 1.00 0.00 135 LEU A CA 8
ATOM 24823 C C . LEU A 1 81 ? -56.089 -22.972 -88.183 1.00 0.00 135 LEU A C 8
ATOM 24824 O O . LEU A 1 81 ? -55.776 -23.139 -89.361 1.00 0.00 135 LEU A O 8
ATOM 24840 N N . ALA A 1 82 ? -55.278 -22.434 -87.286 1.00 0.00 136 ALA A N 8
ATOM 24841 C CA . ALA A 1 82 ? -53.944 -22.000 -87.643 1.00 0.00 136 ALA A CA 8
ATOM 24842 C C . ALA A 1 82 ? -53.113 -23.187 -88.110 1.00 0.00 136 ALA A C 8
ATOM 24843 O O . ALA A 1 82 ? -52.399 -23.111 -89.109 1.00 0.00 136 ALA A O 8
ATOM 24850 N N . TYR A 1 83 ? -53.234 -24.288 -87.380 1.00 0.00 137 TYR A N 8
ATOM 24851 C CA . TYR A 1 83 ? -52.517 -25.510 -87.711 1.00 0.00 137 TYR A CA 8
ATOM 24852 C C . TYR A 1 83 ? -53.083 -26.155 -88.980 1.00 0.00 137 TYR A C 8
ATOM 24853 O O . TYR A 1 83 ? -52.337 -26.687 -89.800 1.00 0.00 137 TYR A O 8
ATOM 24871 N N . LYS A 1 84 ? -54.402 -26.121 -89.124 1.00 0.00 138 LYS A N 8
ATOM 24872 C CA . LYS A 1 84 ? -55.047 -26.723 -90.285 1.00 0.00 138 LYS A CA 8
ATOM 24873 C C . LYS A 1 84 ? -54.492 -26.119 -91.568 1.00 0.00 138 LYS A C 8
ATOM 24874 O O . LYS A 1 84 ? -54.282 -26.823 -92.556 1.00 0.00 138 LYS A O 8
ATOM 24893 N N . THR A 1 85 ? -54.249 -24.816 -91.548 1.00 0.00 139 THR A N 8
ATOM 24894 C CA . THR A 1 85 ? -53.708 -24.139 -92.717 1.00 0.00 139 THR A CA 8
ATOM 24895 C C . THR A 1 85 ? -52.305 -24.655 -93.028 1.00 0.00 139 THR A C 8
ATOM 24896 O O . THR A 1 85 ? -51.810 -24.497 -94.144 1.00 0.00 139 THR A O 8
ATOM 24907 N N . ALA A 1 86 ? -51.667 -25.275 -92.035 1.00 0.00 140 ALA A N 8
ATOM 24908 C CA . ALA A 1 86 ? -50.320 -25.806 -92.226 1.00 0.00 140 ALA A CA 8
ATOM 24909 C C . ALA A 1 86 ? -50.310 -26.862 -93.328 1.00 0.00 140 ALA A C 8
ATOM 24910 O O . ALA A 1 86 ? -49.434 -26.866 -94.191 1.00 0.00 140 ALA A O 8
ATOM 24917 N N . GLU A 1 87 ? -51.294 -27.754 -93.290 1.00 0.00 141 GLU A N 8
ATOM 24918 C CA . GLU A 1 87 ? -51.392 -28.811 -94.289 1.00 0.00 141 GLU A CA 8
ATOM 24919 C C . GLU A 1 87 ? -51.686 -28.230 -95.670 1.00 0.00 141 GLU A C 8
ATOM 24920 O O . GLU A 1 87 ? -51.174 -28.716 -96.680 1.00 0.00 141 GLU A O 8
ATOM 24932 N N . GLY A 1 88 ? -52.521 -27.193 -95.712 1.00 0.00 142 GLY A N 8
ATOM 24933 C CA . GLY A 1 88 ? -52.882 -26.562 -96.976 1.00 0.00 142 GLY A CA 8
ATOM 24934 C C . GLY A 1 88 ? -51.664 -25.964 -97.674 1.00 0.00 142 GLY A C 8
ATOM 24935 O O . GLY A 1 88 ? -51.536 -26.048 -98.894 1.00 0.00 142 GLY A O 8
ATOM 24939 N N . ALA A 1 89 ? -50.778 -25.352 -96.895 1.00 0.00 143 ALA A N 8
ATOM 24940 C CA . ALA A 1 89 ? -49.580 -24.7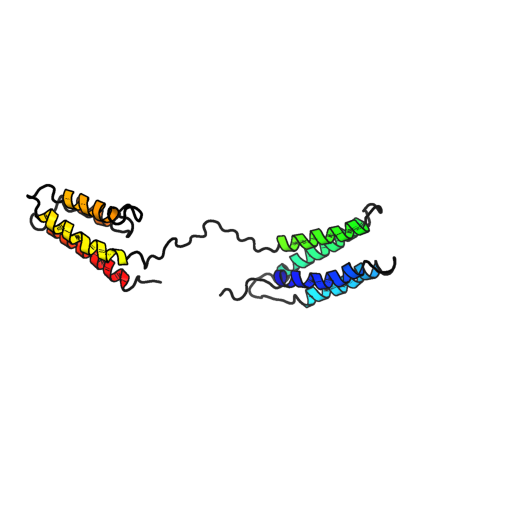35 -97.457 1.00 0.00 143 ALA A CA 8
ATOM 24941 C C . ALA A 1 89 ? -48.527 -25.779 -97.801 1.00 0.00 143 ALA A C 8
ATOM 24942 O O . ALA A 1 89 ? -48.368 -26.778 -97.098 1.00 0.00 143 ALA A O 8
ATOM 24949 N N . THR A 1 90 ? -47.812 -25.534 -98.891 1.00 0.00 144 THR A N 8
ATOM 24950 C CA . THR A 1 90 ? -46.770 -26.446 -99.337 1.00 0.00 144 THR A CA 8
ATOM 24951 C C . THR A 1 90 ? -45.689 -26.594 -98.255 1.00 0.00 144 THR A C 8
ATOM 24952 O O . THR A 1 90 ? -45.372 -25.625 -97.565 1.00 0.00 144 THR A O 8
ATOM 24963 N N . PRO A 1 91 ? -45.136 -27.777 -98.071 1.00 0.00 145 PRO A N 8
ATOM 24964 C CA . PRO A 1 91 ? -44.095 -28.015 -97.019 1.00 0.00 145 PRO A CA 8
ATOM 24965 C C . PRO A 1 91 ? -42.760 -27.350 -97.359 1.00 0.00 145 PRO A C 8
ATOM 24966 O O . PRO A 1 91 ? -41.698 -27.965 -97.264 1.00 0.00 145 PRO A O 8
ATOM 24977 N N . GLU A 1 92 ? -42.829 -26.078 -97.739 1.00 0.00 146 GLU A N 8
ATOM 24978 C CA . GLU A 1 92 ? -41.635 -25.301 -98.077 1.00 0.00 146 GLU A CA 8
ATOM 24979 C C . GLU A 1 92 ? -41.428 -24.206 -97.039 1.00 0.00 146 GLU A C 8
ATOM 24980 O O . GLU A 1 92 ? -40.326 -23.679 -96.880 1.00 0.00 146 GLU A O 8
ATOM 24992 N N . ALA A 1 93 ? -42.503 -23.875 -96.329 1.00 0.00 147 ALA A N 8
ATOM 24993 C CA . ALA A 1 93 ? -42.452 -22.848 -95.297 1.00 0.00 147 ALA A CA 8
ATOM 24994 C C . ALA A 1 93 ? -43.786 -22.787 -94.559 1.00 0.00 147 ALA A C 8
ATOM 24995 O O . ALA A 1 93 ? -44.137 -21.764 -93.969 1.00 0.00 147 ALA A O 8
ATOM 25002 N N . LYS A 1 94 ? -44.533 -23.888 -94.610 1.00 0.00 148 LYS A N 8
ATOM 25003 C CA . LYS A 1 94 ? -45.836 -23.944 -93.956 1.00 0.00 148 LYS A CA 8
ATOM 25004 C C . LYS A 1 94 ? -45.707 -23.729 -92.452 1.00 0.00 148 LYS A C 8
ATOM 25005 O O . LYS A 1 94 ? -46.611 -23.186 -91.819 1.00 0.00 148 LYS A O 8
ATOM 25024 N N . TYR A 1 95 ? -44.588 -24.162 -91.880 1.00 0.00 149 TYR A N 8
ATOM 25025 C CA . TYR A 1 95 ? -44.389 -24.004 -90.446 1.00 0.00 149 TYR A CA 8
ATOM 25026 C C . TYR A 1 95 ? -44.318 -22.530 -90.063 1.00 0.00 149 TYR A C 8
ATOM 25027 O O . TYR A 1 95 ? -44.916 -22.121 -89.070 1.00 0.00 149 TYR A O 8
ATOM 25045 N N . ASP A 1 96 ? -43.585 -21.730 -90.832 1.00 0.00 150 ASP A N 8
ATOM 25046 C CA . ASP A 1 96 ? -43.473 -20.320 -90.506 1.00 0.00 150 ASP A CA 8
ATOM 25047 C C . ASP A 1 96 ? -44.842 -19.651 -90.559 1.00 0.00 150 ASP A C 8
ATOM 25048 O O . ASP A 1 96 ? -45.193 -18.869 -89.675 1.00 0.00 150 ASP A O 8
ATOM 25057 N N . ALA A 1 97 ? -45.617 -19.966 -91.595 1.00 0.00 151 ALA A N 8
ATOM 25058 C CA . ALA A 1 97 ? -46.947 -19.385 -91.729 1.00 0.00 151 ALA A CA 8
ATOM 25059 C C . ALA A 1 97 ? -47.848 -19.837 -90.585 1.00 0.00 151 ALA A C 8
ATOM 25060 O O . ALA A 1 97 ? -48.519 -19.023 -89.952 1.00 0.00 151 ALA A O 8
ATOM 25067 N N . TYR A 1 98 ? -47.845 -21.143 -90.314 1.00 0.00 152 TYR A N 8
ATOM 25068 C CA . TYR A 1 98 ? -48.657 -21.698 -89.234 1.00 0.00 152 TYR A CA 8
ATOM 25069 C C . TYR A 1 98 ? -48.205 -21.140 -87.887 1.00 0.00 152 TYR A C 8
ATOM 25070 O O . TYR A 1 98 ? -49.012 -20.668 -87.089 1.00 0.00 152 TYR A O 8
ATOM 25088 N N . VAL A 1 99 ? -46.911 -21.203 -87.646 1.00 0.00 153 VAL A N 8
ATOM 25089 C CA . VAL A 1 99 ? -46.356 -20.712 -86.398 1.00 0.00 153 VAL A CA 8
ATOM 25090 C C . VAL A 1 99 ? -46.616 -19.214 -86.247 1.00 0.00 153 VAL A C 8
ATOM 25091 O O . VAL A 1 99 ? -47.026 -18.750 -85.183 1.00 0.00 153 VAL A O 8
ATOM 25104 N N . ALA A 1 100 ? -46.393 -18.468 -87.323 1.00 0.00 154 ALA A N 8
ATOM 25105 C CA . ALA A 1 100 ? -46.620 -17.026 -87.314 1.00 0.00 154 ALA A CA 8
ATOM 25106 C C . ALA A 1 100 ? -48.104 -16.704 -87.135 1.00 0.00 154 ALA A C 8
ATOM 25107 O O . ALA A 1 100 ? -48.463 -15.656 -86.598 1.00 0.00 154 ALA A O 8
ATOM 25114 N N . THR A 1 101 ? -48.960 -17.599 -87.619 1.00 0.00 155 THR A N 8
ATOM 25115 C CA . THR A 1 101 ? -50.406 -17.395 -87.546 1.00 0.00 155 THR A CA 8
ATOM 25116 C C . THR A 1 101 ? -50.901 -17.248 -86.109 1.00 0.00 155 THR A C 8
ATOM 25117 O O . THR A 1 101 ? -51.807 -16.453 -85.855 1.00 0.00 155 THR A O 8
ATOM 25128 N N . LEU A 1 102 ? -50.341 -18.000 -85.160 1.00 0.00 156 LEU A N 8
ATOM 25129 C CA . LEU A 1 102 ? -50.798 -17.899 -83.774 1.00 0.00 156 LEU A CA 8
ATOM 25130 C C . LEU A 1 102 ? -50.763 -16.443 -83.291 1.00 0.00 156 LEU A C 8
ATOM 25131 O O . LEU A 1 102 ? -51.771 -15.922 -82.817 1.00 0.00 156 LEU A O 8
ATOM 25147 N N . SER A 1 103 ? -49.592 -15.808 -83.353 1.00 0.00 157 SER A N 8
ATOM 25148 C CA . SER A 1 103 ? -49.452 -14.447 -82.852 1.00 0.00 157 SER A CA 8
ATOM 25149 C C . SER A 1 103 ? -50.576 -13.546 -83.344 1.00 0.00 157 SER A C 8
ATOM 25150 O O . SER A 1 103 ? -51.014 -12.655 -82.618 1.00 0.00 157 SER A O 8
ATOM 25158 N N . GLU A 1 104 ? -51.075 -13.785 -84.548 1.00 0.00 158 GLU A N 8
ATOM 25159 C CA . GLU A 1 104 ? -52.179 -12.977 -85.041 1.00 0.00 158 GLU A CA 8
ATOM 25160 C C . GLU A 1 104 ? -53.390 -13.201 -84.140 1.00 0.00 158 GLU A C 8
ATOM 25161 O O . GLU A 1 104 ? -54.070 -12.259 -83.738 1.00 0.00 158 GLU A O 8
ATOM 25173 N N . ALA A 1 105 ? -53.639 -14.473 -83.834 1.00 0.00 159 ALA A N 8
ATOM 25174 C CA . ALA A 1 105 ? -54.761 -14.855 -82.980 1.00 0.00 159 ALA A CA 8
ATOM 25175 C C . ALA A 1 105 ? -54.623 -14.235 -81.589 1.00 0.00 159 ALA A C 8
ATOM 25176 O O . ALA A 1 105 ? -55.587 -13.705 -81.037 1.00 0.00 159 ALA A O 8
ATOM 25183 N N . LEU A 1 106 ? -53.422 -14.302 -81.025 1.00 0.00 160 LEU A N 8
ATOM 25184 C CA . LEU A 1 106 ? -53.179 -13.730 -79.705 1.00 0.00 160 LEU A CA 8
ATOM 25185 C C . LEU A 1 106 ? -53.105 -12.208 -79.769 1.00 0.00 160 LEU A C 8
ATOM 25186 O O . LEU A 1 106 ? -53.510 -11.517 -78.839 1.00 0.00 160 LEU A O 8
ATOM 25202 N N . ARG A 1 107 ? -52.564 -11.686 -80.860 1.00 0.00 161 ARG A N 8
ATOM 25203 C CA . ARG A 1 107 ? -52.433 -10.241 -81.002 1.00 0.00 161 ARG A CA 8
ATOM 25204 C C . ARG A 1 107 ? -53.807 -9.574 -81.004 1.00 0.00 161 ARG A C 8
ATOM 25205 O O . ARG A 1 107 ? -54.014 -8.560 -80.339 1.00 0.00 161 ARG A O 8
ATOM 25226 N N . ILE A 1 108 ? -54.737 -10.139 -81.770 1.00 0.00 162 ILE A N 8
ATOM 25227 C CA . ILE A 1 108 ? -56.077 -9.574 -81.865 1.00 0.00 162 ILE A CA 8
ATOM 25228 C C . ILE A 1 108 ? -56.898 -9.801 -80.597 1.00 0.00 162 ILE A C 8
ATOM 25229 O O . ILE A 1 108 ? -57.694 -8.945 -80.219 1.00 0.00 162 ILE A O 8
ATOM 25245 N N . ILE A 1 109 ? -56.730 -10.951 -79.947 1.00 0.00 163 ILE A N 8
ATOM 25246 C CA . ILE A 1 109 ? -57.515 -11.219 -78.746 1.00 0.00 163 ILE A CA 8
ATOM 25247 C C . ILE A 1 109 ? -57.243 -10.128 -77.716 1.00 0.00 163 ILE A C 8
ATOM 25248 O O . ILE A 1 109 ? -58.137 -9.697 -76.993 1.00 0.00 163 ILE A O 8
ATOM 25264 N N . ALA A 1 110 ? -55.998 -9.684 -77.675 1.00 0.00 164 ALA A N 8
ATOM 25265 C CA . ALA A 1 110 ? -55.595 -8.639 -76.750 1.00 0.00 164 ALA A CA 8
ATOM 25266 C C . ALA A 1 110 ? -56.297 -7.329 -77.089 1.00 0.00 164 ALA A C 8
ATOM 25267 O O . ALA A 1 110 ? -56.454 -6.459 -76.232 1.00 0.00 164 ALA A O 8
ATOM 25274 N N . GLY A 1 111 ? -56.728 -7.197 -78.345 1.00 0.00 165 GLY A N 8
ATOM 25275 C CA . GLY A 1 111 ? -57.427 -5.994 -78.794 1.00 0.00 165 GLY A CA 8
ATOM 25276 C C . GLY A 1 111 ? -58.946 -6.139 -78.685 1.00 0.00 165 GLY A C 8
ATOM 25277 O O . GLY A 1 111 ? -59.670 -5.145 -78.706 1.00 0.00 165 GLY A O 8
ATOM 25281 N N . THR A 1 112 ? -59.429 -7.381 -78.593 1.00 0.00 166 THR A N 8
ATOM 25282 C CA . THR A 1 112 ? -60.874 -7.627 -78.512 1.00 0.00 166 THR A CA 8
ATOM 25283 C C . THR A 1 112 ? -61.365 -7.658 -77.070 1.00 0.00 166 THR A C 8
ATOM 25284 O O . THR A 1 112 ? -62.513 -7.309 -76.794 1.00 0.00 166 THR A O 8
ATOM 25295 N N . LEU A 1 113 ? -60.503 -8.074 -76.152 1.00 0.00 167 LEU A N 8
ATOM 25296 C CA . LEU A 1 113 ? -60.883 -8.137 -74.747 1.00 0.00 167 LEU A CA 8
ATOM 25297 C C . LEU A 1 113 ? -61.141 -6.734 -74.207 1.00 0.00 167 LEU A C 8
ATOM 25298 O O . LEU A 1 113 ? -62.074 -6.516 -73.433 1.00 0.00 167 LEU A O 8
ATOM 25314 N N . GLU A 1 114 ? -60.310 -5.783 -74.629 1.00 0.00 168 GLU A N 8
ATOM 25315 C CA . GLU A 1 114 ? -60.454 -4.396 -74.194 1.00 0.00 168 GLU A CA 8
ATOM 25316 C C . GLU A 1 114 ? -61.437 -3.654 -75.094 1.00 0.00 168 GLU A C 8
ATOM 25317 O O . GLU A 1 114 ? -61.532 -3.937 -76.288 1.00 0.00 168 GLU A O 8
ATOM 25329 N N . VAL A 1 115 ? -62.173 -2.704 -74.514 1.00 0.00 169 VAL A N 8
ATOM 25330 C CA . VAL A 1 115 ? -63.154 -1.922 -75.271 1.00 0.00 169 VAL A CA 8
ATOM 25331 C C . VAL A 1 115 ? -62.684 -0.478 -75.424 1.00 0.00 169 VAL A C 8
ATOM 25332 O O . VAL A 1 115 ? -62.382 0.193 -74.438 1.00 0.00 169 VAL A O 8
ATOM 25345 N N . HIS A 1 116 ? -62.620 -0.010 -76.669 1.00 0.00 170 HIS A N 8
ATOM 25346 C CA . HIS A 1 116 ? -62.179 1.356 -76.953 1.00 0.00 170 HIS A CA 8
ATOM 25347 C C . HIS A 1 116 ? -62.914 1.914 -78.167 1.00 0.00 170 HIS A C 8
ATOM 25348 O O . HIS A 1 116 ? -63.118 1.214 -79.159 1.00 0.00 170 HIS A O 8
ATOM 25362 N N . ALA A 1 117 ? -63.308 3.181 -78.078 1.00 0.00 171 ALA A N 8
ATOM 25363 C CA . ALA A 1 117 ? -64.020 3.829 -79.173 1.00 0.00 171 ALA A CA 8
ATOM 25364 C C . ALA A 1 117 ? -64.021 5.341 -78.991 1.00 0.00 171 ALA A C 8
ATOM 25365 O O . ALA A 1 117 ? -65.037 6.003 -79.207 1.00 0.00 171 ALA A O 8
ATOM 25372 N N . VAL A 1 118 ? -62.874 5.882 -78.594 1.00 0.00 172 VAL A N 8
ATOM 25373 C CA . VAL A 1 118 ? -62.750 7.324 -78.387 1.00 0.00 172 VAL A CA 8
ATOM 25374 C C . VAL A 1 118 ? -62.364 8.012 -79.695 1.00 0.00 172 VAL A C 8
ATOM 25375 O O . VAL A 1 118 ? -63.145 8.782 -80.254 1.00 0.00 172 VAL A O 8
ATOM 25388 N N . LYS A 1 119 ? -61.153 7.729 -80.180 1.00 0.00 173 LYS A N 8
ATOM 25389 C CA . LYS A 1 119 ? -60.670 8.327 -81.428 1.00 0.00 173 LYS A CA 8
ATOM 25390 C C . LYS A 1 119 ? -60.883 7.350 -82.591 1.00 0.00 173 LYS A C 8
ATOM 25391 O O . LYS A 1 119 ? -60.885 6.138 -82.378 1.00 0.00 173 LYS A O 8
ATOM 25410 N N . PRO A 1 120 ? -61.051 7.824 -83.812 1.00 0.00 174 PRO A N 8
ATOM 25411 C CA . PRO A 1 120 ? -61.250 6.917 -84.988 1.00 0.00 174 PRO A CA 8
ATOM 25412 C C . PRO A 1 120 ? -60.187 5.817 -85.060 1.00 0.00 174 PRO A C 8
ATOM 25413 O O . PRO A 1 120 ? -60.494 4.668 -85.377 1.00 0.00 174 PRO A O 8
ATOM 25424 N N . ALA A 1 121 ? -58.939 6.178 -84.770 1.00 0.00 175 ALA A N 8
ATOM 25425 C CA . ALA A 1 121 ? -57.848 5.208 -84.814 1.00 0.00 175 ALA A CA 8
ATOM 25426 C C . ALA A 1 121 ? -56.642 5.700 -84.019 1.00 0.00 175 ALA A C 8
ATOM 25427 O O . ALA A 1 121 ? -56.459 6.901 -83.821 1.00 0.00 175 ALA A O 8
ATOM 25434 N N . ALA A 1 122 ? -55.814 4.756 -83.576 1.00 0.00 176 ALA A N 8
ATOM 25435 C CA . ALA A 1 122 ? -54.615 5.091 -82.814 1.00 0.00 176 ALA A CA 8
ATOM 25436 C C . ALA A 1 122 ? -53.569 5.723 -83.727 1.00 0.00 176 ALA A C 8
ATOM 25437 O O . ALA A 1 122 ? -53.598 5.528 -84.942 1.00 0.00 176 ALA A O 8
ATOM 25444 N N . GLU A 1 123 ? -52.648 6.481 -83.141 1.00 0.00 177 GLU A N 8
ATOM 25445 C CA . GLU A 1 123 ? -51.605 7.132 -83.926 1.00 0.00 177 GLU A CA 8
ATOM 25446 C C . GLU A 1 123 ? -50.697 6.096 -84.575 1.00 0.00 177 GLU A C 8
ATOM 25447 O O . GLU A 1 123 ? -50.391 5.062 -83.982 1.00 0.00 177 GLU A O 8
ATOM 25459 N N . GLU A 1 124 ? -50.279 6.383 -85.802 1.00 0.00 178 GLU A N 8
ATOM 25460 C CA . GLU A 1 124 ? -49.410 5.473 -86.540 1.00 0.00 178 GLU A CA 8
ATOM 25461 C C . GLU A 1 124 ? -48.044 5.361 -85.869 1.00 0.00 178 GLU A C 8
ATOM 25462 O O . GLU A 1 124 ? -47.443 6.367 -85.487 1.00 0.00 178 GLU A O 8
ATOM 25474 N N . VAL A 1 125 ? -47.557 4.132 -85.739 1.00 0.00 179 VAL A N 8
ATOM 25475 C CA . VAL A 1 125 ? -46.257 3.891 -85.122 1.00 0.00 179 VAL A CA 8
ATOM 25476 C C . VAL A 1 125 ? -45.143 4.120 -86.137 1.00 0.00 179 VAL A C 8
ATOM 25477 O O . VAL A 1 125 ? -45.192 3.600 -87.250 1.00 0.00 179 VAL A O 8
ATOM 25490 N N . LYS A 1 126 ? -44.137 4.897 -85.747 1.00 0.00 180 LYS A N 8
ATOM 25491 C CA . LYS A 1 126 ? -43.015 5.182 -86.635 1.00 0.00 180 LYS A CA 8
ATOM 25492 C C . LYS A 1 126 ? -42.027 4.022 -86.634 1.00 0.00 180 LYS A C 8
ATOM 25493 O O . LYS A 1 126 ? -41.940 3.269 -85.663 1.00 0.00 180 LYS A O 8
ATOM 25512 N N . VAL A 1 127 ? -41.281 3.885 -87.725 1.00 0.00 181 VAL A N 8
ATOM 25513 C CA . VAL A 1 127 ? -40.300 2.813 -87.834 1.00 0.00 181 VAL A CA 8
ATOM 25514 C C . VAL A 1 127 ? -39.029 3.192 -87.079 1.00 0.00 181 VAL A C 8
ATOM 25515 O O . VAL A 1 127 ? -38.448 4.253 -87.309 1.00 0.00 181 VAL A O 8
ATOM 25528 N N . ILE A 1 128 ? -38.614 2.318 -86.160 1.00 0.00 182 ILE A N 8
ATOM 25529 C CA . ILE A 1 128 ? -37.418 2.559 -85.343 1.00 0.00 182 ILE A CA 8
ATOM 25530 C C . ILE A 1 128 ? -36.502 1.327 -85.334 1.00 0.00 182 ILE A C 8
ATOM 25531 O O . ILE A 1 128 ? -36.557 0.507 -84.420 1.00 0.00 182 ILE A O 8
ATOM 25547 N N . PRO A 1 129 ? -35.666 1.181 -86.335 1.00 0.00 183 PRO A N 8
ATOM 25548 C CA . PRO A 1 129 ? -34.726 0.024 -86.442 1.00 0.00 183 PRO A CA 8
ATOM 25549 C C . PRO A 1 129 ? -33.777 -0.057 -85.247 1.00 0.00 183 PRO A C 8
ATOM 25550 O O . PRO A 1 129 ? -33.392 -1.145 -84.820 1.00 0.00 183 PRO A O 8
ATOM 25561 N N . ALA A 1 130 ? -33.391 1.108 -84.728 1.00 0.00 184 ALA A N 8
ATOM 25562 C CA . ALA A 1 130 ? -32.471 1.177 -83.596 1.00 0.00 184 ALA A CA 8
ATOM 25563 C C . ALA A 1 130 ? -32.755 2.423 -82.764 1.00 0.00 184 ALA A C 8
ATOM 25564 O O . ALA A 1 130 ? -33.435 3.342 -83.221 1.00 0.00 184 ALA A O 8
ATOM 25571 N N . GLY A 1 131 ? -32.231 2.451 -81.538 1.00 0.00 185 GLY A N 8
ATOM 25572 C CA . GLY A 1 131 ? -32.429 3.592 -80.640 1.00 0.00 185 GLY A CA 8
ATOM 25573 C C . GLY A 1 131 ? -32.944 3.134 -79.280 1.00 0.00 185 GLY A C 8
ATOM 25574 O O . GLY A 1 131 ? -34.013 2.535 -79.185 1.00 0.00 185 GLY A O 8
ATOM 25578 N N . GLU A 1 132 ? -32.164 3.421 -78.240 1.00 0.00 186 GLU A N 8
ATOM 25579 C CA . GLU A 1 132 ? -32.514 3.043 -76.868 1.00 0.00 186 GLU A CA 8
ATOM 25580 C C . GLU A 1 132 ? -32.032 1.629 -76.578 1.00 0.00 186 GLU A C 8
ATOM 25581 O O . GLU A 1 132 ? -31.626 1.322 -75.461 1.00 0.00 186 GLU A O 8
ATOM 25593 N N . LEU A 1 133 ? -32.068 0.779 -77.597 1.00 0.00 187 LEU A N 8
ATOM 25594 C CA . LEU A 1 133 ? -31.618 -0.598 -77.444 1.00 0.00 187 LEU A CA 8
ATOM 25595 C C . LEU A 1 133 ? -30.109 -0.629 -77.252 1.00 0.00 187 LEU A C 8
ATOM 25596 O O . LEU A 1 133 ? -29.557 -1.605 -76.748 1.00 0.00 187 LEU A O 8
ATOM 25612 N N . GLN A 1 134 ? -29.453 0.450 -77.653 1.00 0.00 188 GLN A N 8
ATOM 25613 C CA . GLN A 1 134 ? -28.006 0.545 -77.510 1.00 0.00 188 GLN A CA 8
ATOM 25614 C C . GLN A 1 134 ? -27.628 0.648 -76.038 1.00 0.00 188 GLN A C 8
ATOM 25615 O O . GLN A 1 134 ? -26.521 0.288 -75.641 1.00 0.00 188 GLN A O 8
ATOM 25629 N N . VAL A 1 135 ? -28.563 1.140 -75.230 1.00 0.00 189 VAL A N 8
ATOM 25630 C CA . VAL A 1 135 ? -28.325 1.284 -73.799 1.00 0.00 189 VAL A CA 8
ATOM 25631 C C . VAL A 1 135 ? -28.079 -0.085 -73.180 1.00 0.00 189 VAL A C 8
ATOM 25632 O O . VAL A 1 135 ? -27.450 -0.212 -72.129 1.00 0.00 189 VAL A O 8
ATOM 25645 N N . ILE A 1 136 ? -28.623 -1.098 -73.836 1.00 0.00 190 ILE A N 8
ATOM 25646 C CA . ILE A 1 136 ? -28.515 -2.463 -73.356 1.00 0.00 190 ILE A CA 8
ATOM 25647 C C . ILE A 1 136 ? -27.053 -2.905 -73.259 1.00 0.00 190 ILE A C 8
ATOM 25648 O O . ILE A 1 136 ? -26.750 -3.921 -72.635 1.00 0.00 190 ILE A O 8
ATOM 25664 N N . GLU A 1 137 ? -26.148 -2.153 -73.887 1.00 0.00 191 GLU A N 8
ATOM 25665 C CA . GLU A 1 137 ? -24.737 -2.523 -73.851 1.00 0.00 191 GLU A CA 8
ATOM 25666 C C . GLU A 1 137 ? -24.221 -2.569 -72.415 1.00 0.00 191 GLU A C 8
ATOM 25667 O O . GLU A 1 137 ? -23.605 -3.555 -72.013 1.00 0.00 191 GLU A O 8
ATOM 25679 N N . LYS A 1 138 ? -24.461 -1.514 -71.630 1.00 0.00 192 LYS A N 8
ATOM 25680 C CA . LYS A 1 138 ? -24.000 -1.486 -70.246 1.00 0.00 192 LYS A CA 8
ATOM 25681 C C . LYS A 1 138 ? -24.661 -2.583 -69.427 1.00 0.00 192 LYS A C 8
ATOM 25682 O O . LYS A 1 138 ? -24.045 -3.160 -68.531 1.00 0.00 192 LYS A O 8
ATOM 25701 N N . VAL A 1 139 ? -25.924 -2.851 -69.725 1.00 0.00 193 VAL A N 8
ATOM 25702 C CA . VAL A 1 139 ? -26.658 -3.864 -68.990 1.00 0.00 193 VAL A CA 8
ATOM 25703 C C . VAL A 1 139 ? -25.917 -5.189 -69.081 1.00 0.00 193 VAL A C 8
ATOM 25704 O O . VAL A 1 139 ? -25.786 -5.894 -68.087 1.00 0.00 193 VAL A O 8
ATOM 25717 N N . ASP A 1 140 ? -25.415 -5.511 -70.267 1.00 0.00 194 ASP A N 8
ATOM 25718 C CA . ASP A 1 140 ? -24.667 -6.750 -70.449 1.00 0.00 194 ASP A CA 8
ATOM 25719 C C . ASP A 1 140 ? -23.405 -6.747 -69.587 1.00 0.00 194 ASP A C 8
ATOM 25720 O O . ASP A 1 140 ? -23.040 -7.765 -69.001 1.00 0.00 194 ASP A O 8
ATOM 25729 N N . ALA A 1 141 ? -22.732 -5.598 -69.531 1.00 0.00 195 ALA A N 8
ATOM 25730 C CA . ALA A 1 141 ? -21.499 -5.493 -68.751 1.00 0.00 195 ALA A CA 8
ATOM 25731 C C . ALA A 1 141 ? -21.784 -5.585 -67.255 1.00 0.00 195 ALA A C 8
ATOM 25732 O O . ALA A 1 141 ? -21.302 -6.495 -66.580 1.00 0.00 195 ALA A O 8
ATOM 25739 N N . ALA A 1 142 ? -22.528 -4.617 -66.732 1.00 0.00 196 ALA A N 8
ATOM 25740 C CA . ALA A 1 142 ? -22.822 -4.570 -65.304 1.00 0.00 196 ALA A CA 8
ATOM 25741 C C . ALA A 1 142 ? -23.449 -5.866 -64.802 1.00 0.00 196 ALA A C 8
ATOM 25742 O O . ALA A 1 142 ? -23.437 -6.132 -63.600 1.00 0.00 196 ALA A O 8
ATOM 25749 N N . PHE A 1 143 ? -24.007 -6.668 -65.700 1.00 0.00 197 PHE A N 8
ATOM 25750 C CA . PHE A 1 143 ? -24.631 -7.909 -65.264 1.00 0.00 197 PHE A CA 8
ATOM 25751 C C . PHE A 1 143 ? -23.593 -8.769 -64.545 1.00 0.00 197 PHE A C 8
ATOM 25752 O O . PHE A 1 143 ? -23.898 -9.417 -63.544 1.00 0.00 197 PHE A O 8
ATOM 25769 N N . LYS A 1 144 ? -22.361 -8.765 -65.055 1.00 0.00 198 LYS A N 8
ATOM 25770 C CA . LYS A 1 144 ? -21.301 -9.550 -64.427 1.00 0.00 198 LYS A CA 8
ATOM 25771 C C . LYS A 1 144 ? -21.093 -9.068 -62.994 1.00 0.00 198 LYS A C 8
ATOM 25772 O O . LYS A 1 144 ? -21.063 -9.866 -62.058 1.00 0.00 198 LYS A O 8
ATOM 25791 N N . VAL A 1 145 ? -20.941 -7.756 -62.837 1.00 0.00 199 VAL A N 8
ATOM 25792 C CA . VAL A 1 145 ? -20.722 -7.164 -61.523 1.00 0.00 199 VAL A CA 8
ATOM 25793 C C . VAL A 1 145 ? -21.751 -7.681 -60.526 1.00 0.00 199 VAL A C 8
ATOM 25794 O O . VAL A 1 145 ? -21.510 -7.683 -59.320 1.00 0.00 199 VAL A O 8
ATOM 25807 N N . ALA A 1 146 ? -22.882 -8.153 -61.037 1.00 0.00 200 ALA A N 8
ATOM 25808 C CA . ALA A 1 146 ? -23.918 -8.709 -60.175 1.00 0.00 200 ALA A CA 8
ATOM 25809 C C . ALA A 1 146 ? -23.601 -10.170 -59.870 1.00 0.00 200 ALA A C 8
ATOM 25810 O O . ALA A 1 146 ? -23.795 -10.639 -58.751 1.00 0.00 200 ALA A O 8
ATOM 25817 N N . ALA A 1 147 ? -23.121 -10.883 -60.888 1.00 0.00 201 ALA A N 8
ATOM 25818 C CA . ALA A 1 147 ? -22.787 -12.298 -60.743 1.00 0.00 201 ALA A CA 8
ATOM 25819 C C . ALA A 1 147 ? -21.652 -12.524 -59.742 1.00 0.00 201 ALA A C 8
ATOM 25820 O O . ALA A 1 147 ? -21.713 -13.447 -58.930 1.00 0.00 201 ALA A O 8
ATOM 25827 N N . THR A 1 148 ? -20.614 -11.689 -59.803 1.00 0.00 202 THR A N 8
ATOM 25828 C CA . THR A 1 148 ? -19.480 -11.840 -58.890 1.00 0.00 202 THR A CA 8
ATOM 25829 C C . THR A 1 148 ? -19.811 -11.250 -57.524 1.00 0.00 202 THR A C 8
ATOM 25830 O O . THR A 1 148 ? -19.819 -11.957 -56.518 1.00 0.00 202 THR A O 8
ATOM 25841 N N . ALA A 1 149 ? -20.056 -9.948 -57.493 1.00 0.00 203 ALA A N 8
ATOM 25842 C CA . ALA A 1 149 ? -20.354 -9.272 -56.239 1.00 0.00 203 ALA A CA 8
ATOM 25843 C C . ALA A 1 149 ? -21.418 -10.040 -55.455 1.00 0.00 203 ALA A C 8
ATOM 25844 O O . ALA A 1 149 ? -21.521 -9.898 -54.237 1.00 0.00 203 ALA A O 8
ATOM 25851 N N . ALA A 1 150 ? -22.177 -10.892 -56.148 1.00 0.00 204 ALA A N 8
ATOM 25852 C CA . ALA A 1 150 ? -23.188 -11.714 -55.483 1.00 0.00 204 ALA A CA 8
ATOM 25853 C C . ALA A 1 150 ? -22.533 -12.986 -54.955 1.00 0.00 204 ALA A C 8
ATOM 25854 O O . ALA A 1 150 ? -22.955 -13.554 -53.950 1.00 0.00 204 ALA A O 8
ATOM 25861 N N . ASN A 1 151 ? -21.501 -13.428 -55.666 1.00 0.00 205 ASN A N 8
ATOM 25862 C CA . ASN A 1 151 ? -20.780 -14.640 -55.296 1.00 0.00 205 ASN A CA 8
ATOM 25863 C C . ASN A 1 151 ? -20.198 -14.516 -53.892 1.00 0.00 205 ASN A C 8
ATOM 25864 O O . ASN A 1 151 ? -20.275 -15.456 -53.099 1.00 0.00 205 ASN A O 8
ATOM 25875 N N . ALA A 1 152 ? -19.617 -13.361 -53.583 1.00 0.00 206 ALA A N 8
ATOM 25876 C CA . ALA A 1 152 ? -19.029 -13.143 -52.267 1.00 0.00 206 ALA A CA 8
ATOM 25877 C C . ALA A 1 152 ? -20.093 -13.239 -51.179 1.00 0.00 206 ALA A C 8
ATOM 25878 O O . ALA A 1 152 ? -19.775 -13.416 -50.003 1.00 0.00 206 ALA A O 8
ATOM 25885 N N . ALA A 1 153 ? -21.355 -13.110 -51.575 1.00 0.00 207 ALA A N 8
ATOM 25886 C CA . ALA A 1 153 ? -22.452 -13.173 -50.616 1.00 0.00 207 ALA A CA 8
ATOM 25887 C C . ALA A 1 153 ? -22.324 -14.443 -49.762 1.00 0.00 207 ALA A C 8
ATOM 25888 O O . ALA A 1 153 ? -21.923 -15.488 -50.276 1.00 0.00 207 ALA A O 8
ATOM 25895 N N . PRO A 1 154 ? -22.628 -14.389 -48.479 1.00 0.00 208 PRO A N 8
ATOM 25896 C CA . PRO A 1 154 ? -22.503 -15.584 -47.585 1.00 0.00 208 PRO A CA 8
ATOM 25897 C C . PRO A 1 154 ? -23.461 -16.714 -47.963 1.00 0.00 208 PRO A C 8
ATOM 25898 O O . PRO A 1 154 ? -23.680 -17.635 -47.178 1.00 0.00 208 PRO A O 8
ATOM 25909 N N . ALA A 1 155 ? -24.017 -16.643 -49.166 1.00 0.00 209 ALA A N 8
ATOM 25910 C CA . ALA A 1 155 ? -24.941 -17.671 -49.645 1.00 0.00 209 ALA A CA 8
ATOM 25911 C C . ALA A 1 155 ? -26.308 -17.530 -48.984 1.00 0.00 209 ALA A C 8
ATOM 25912 O O . ALA A 1 155 ? -27.271 -18.186 -49.382 1.00 0.00 209 ALA A O 8
ATOM 25919 N N . ASN A 1 156 ? -26.390 -16.670 -47.976 1.00 0.00 210 ASN A N 8
ATOM 25920 C CA . ASN A 1 156 ? -27.649 -16.451 -47.275 1.00 0.00 210 ASN A CA 8
ATOM 25921 C C . ASN A 1 156 ? -28.530 -15.492 -48.067 1.00 0.00 210 ASN A C 8
ATOM 25922 O O . ASN A 1 156 ? -29.700 -15.294 -47.740 1.00 0.00 210 ASN A O 8
ATOM 25933 N N . ASP A 1 157 ? -27.957 -14.897 -49.112 1.00 0.00 211 ASP A N 8
ATOM 25934 C CA . ASP A 1 157 ? -28.705 -13.959 -49.941 1.00 0.00 211 ASP A CA 8
ATOM 25935 C C . ASP A 1 157 ? -28.006 -13.736 -51.290 1.00 0.00 211 ASP A C 8
ATOM 25936 O O . ASP A 1 157 ? -26.851 -13.315 -51.332 1.00 0.00 211 ASP A O 8
ATOM 25945 N N . LYS A 1 158 ? -28.714 -14.011 -52.396 1.00 0.00 212 LYS A N 8
ATOM 25946 C CA . LYS A 1 158 ? -28.150 -13.823 -53.739 1.00 0.00 212 LYS A CA 8
ATOM 25947 C C . LYS A 1 158 ? -29.024 -12.875 -54.556 1.00 0.00 212 LYS A C 8
ATOM 25948 O O . LYS A 1 158 ? -28.527 -12.108 -55.381 1.00 0.00 212 LYS A O 8
ATOM 25967 N N . PHE A 1 159 ? -30.327 -12.920 -54.301 1.00 0.00 213 PHE A N 8
ATOM 25968 C CA . PHE A 1 159 ? -31.265 -12.044 -55.000 1.00 0.00 213 PHE A CA 8
ATOM 25969 C C . PHE A 1 159 ? -31.081 -10.609 -54.519 1.00 0.00 213 PHE A C 8
ATOM 25970 O O . PHE A 1 159 ? -31.174 -9.655 -55.292 1.00 0.00 213 PHE A O 8
ATOM 25987 N N . THR A 1 160 ? -30.855 -10.480 -53.218 1.00 0.00 214 THR A N 8
ATOM 25988 C CA . THR A 1 160 ? -30.701 -9.164 -52.611 1.00 0.00 214 THR A CA 8
ATOM 25989 C C . THR A 1 160 ? -29.644 -8.360 -53.365 1.00 0.00 214 THR A C 8
ATOM 25990 O O . THR A 1 160 ? -29.890 -7.220 -53.756 1.00 0.00 214 THR A O 8
ATOM 26001 N N . VAL A 1 161 ? -28.471 -8.949 -53.572 1.00 0.00 215 VAL A N 8
ATOM 26002 C CA . VAL A 1 161 ? -27.404 -8.251 -54.285 1.00 0.00 215 VAL A CA 8
ATOM 26003 C C . VAL A 1 161 ? -27.857 -7.906 -55.701 1.00 0.00 215 VAL A C 8
ATOM 26004 O O . VAL A 1 161 ? -27.631 -6.799 -56.187 1.00 0.00 215 VAL A O 8
ATOM 26017 N N . PHE A 1 162 ? -28.488 -8.873 -56.355 1.00 0.00 216 PHE A N 8
ATOM 26018 C CA . PHE A 1 162 ? -28.945 -8.643 -57.718 1.00 0.00 216 PHE A CA 8
ATOM 26019 C C . PHE A 1 162 ? -29.896 -7.455 -57.735 1.00 0.00 216 PHE A C 8
ATOM 26020 O O . PHE A 1 162 ? -29.687 -6.498 -58.471 1.00 0.00 216 PHE A O 8
ATOM 26037 N N . GLU A 1 163 ? -30.925 -7.516 -56.898 1.00 0.00 217 GLU A N 8
ATOM 26038 C CA . GLU A 1 163 ? -31.899 -6.433 -56.811 1.00 0.00 217 GLU A CA 8
ATOM 26039 C C . GLU A 1 163 ? -31.204 -5.135 -56.429 1.00 0.00 217 GLU A C 8
ATOM 26040 O O . GLU A 1 163 ? -31.700 -4.044 -56.703 1.00 0.00 217 GLU A O 8
ATOM 26052 N N . ALA A 1 164 ? -30.045 -5.269 -55.799 1.00 0.00 218 ALA A N 8
ATOM 26053 C CA . ALA A 1 164 ? -29.283 -4.099 -55.390 1.00 0.00 218 ALA A CA 8
ATOM 26054 C C . ALA A 1 164 ? -28.561 -3.483 -56.587 1.00 0.00 218 ALA A C 8
ATOM 26055 O O . ALA A 1 164 ? -28.847 -2.355 -56.975 1.00 0.00 218 ALA A O 8
ATOM 26062 N N . ALA A 1 165 ? -27.633 -4.232 -57.176 1.00 0.00 219 ALA A N 8
ATOM 26063 C CA . ALA A 1 165 ? -26.880 -3.743 -58.332 1.00 0.00 219 ALA A CA 8
ATOM 26064 C C . ALA A 1 165 ? -27.759 -3.613 -59.579 1.00 0.00 219 ALA A C 8
ATOM 26065 O O . ALA A 1 165 ? -27.645 -2.652 -60.337 1.00 0.00 219 ALA A O 8
ATOM 26072 N N . PHE A 1 166 ? -28.601 -4.614 -59.795 1.00 0.00 220 PHE A N 8
ATOM 26073 C CA . PHE A 1 166 ? -29.459 -4.621 -60.981 1.00 0.00 220 PHE A CA 8
ATOM 26074 C C . PHE A 1 166 ? -30.376 -3.400 -60.988 1.00 0.00 220 PHE A C 8
ATOM 26075 O O . PHE A 1 166 ? -30.463 -2.685 -61.983 1.00 0.00 220 PHE A O 8
ATOM 26092 N N . ASN A 1 167 ? -31.056 -3.162 -59.872 1.00 0.00 221 ASN A N 8
ATOM 26093 C CA . ASN A 1 167 ? -31.962 -2.021 -59.765 1.00 0.00 221 ASN A CA 8
ATOM 26094 C C . ASN A 1 167 ? -31.194 -0.702 -59.593 1.00 0.00 221 ASN A C 8
ATOM 26095 O O . ASN A 1 167 ? -31.619 0.345 -60.080 1.00 0.00 221 ASN A O 8
ATOM 26106 N N . ASP A 1 168 ? -30.069 -0.768 -58.877 1.00 0.00 222 ASP A N 8
ATOM 26107 C CA . ASP A 1 168 ? -29.256 0.429 -58.620 1.00 0.00 222 ASP A CA 8
ATOM 26108 C C . ASP A 1 168 ? -28.296 0.733 -59.767 1.00 0.00 222 ASP A C 8
ATOM 26109 O O . ASP A 1 168 ? -28.351 1.810 -60.359 1.00 0.00 222 ASP A O 8
ATOM 26118 N N . ALA A 1 169 ? -27.378 -0.188 -60.035 1.00 0.00 223 ALA A N 8
ATOM 26119 C CA . ALA A 1 169 ? -26.368 0.034 -61.065 1.00 0.00 223 ALA A CA 8
ATOM 26120 C C . ALA A 1 169 ? -26.980 0.557 -62.362 1.00 0.00 223 ALA A C 8
ATOM 26121 O O . ALA A 1 169 ? -26.399 1.421 -63.019 1.00 0.00 223 ALA A O 8
ATOM 26128 N N . ILE A 1 170 ? -28.140 0.041 -62.733 1.00 0.00 224 ILE A N 8
ATOM 26129 C CA . ILE A 1 170 ? -28.780 0.490 -63.962 1.00 0.00 224 ILE A CA 8
ATOM 26130 C C . ILE A 1 170 ? -29.146 1.971 -63.877 1.00 0.00 224 ILE A C 8
ATOM 26131 O O . ILE A 1 170 ? -28.836 2.750 -64.778 1.00 0.00 224 ILE A O 8
ATOM 26147 N N . LYS A 1 171 ? -29.811 2.348 -62.793 1.00 0.00 225 LYS A N 8
ATOM 26148 C CA . LYS A 1 171 ? -30.225 3.734 -62.600 1.00 0.00 225 LYS A CA 8
ATOM 26149 C C . LYS A 1 171 ? -29.037 4.644 -62.283 1.00 0.00 225 LYS A C 8
ATOM 26150 O O . LYS A 1 171 ? -28.944 5.757 -62.800 1.00 0.00 225 LYS A O 8
ATOM 26169 N N . ALA A 1 172 ? -28.158 4.180 -61.401 1.00 0.00 226 ALA A N 8
ATOM 26170 C CA . ALA A 1 172 ? -27.003 4.971 -60.982 1.00 0.00 226 ALA A CA 8
ATOM 26171 C C . ALA A 1 172 ? -26.058 5.304 -62.135 1.00 0.00 226 ALA A C 8
ATOM 26172 O O . ALA A 1 172 ? -25.567 6.428 -62.224 1.00 0.00 226 ALA A O 8
ATOM 26179 N N . SER A 1 173 ? -25.787 4.340 -63.011 1.00 0.00 227 SER A N 8
ATOM 26180 C CA . SER A 1 173 ? -24.877 4.598 -64.124 1.00 0.00 227 SER A CA 8
ATOM 26181 C C . SER A 1 173 ? -25.433 5.696 -65.023 1.00 0.00 227 SER A C 8
ATOM 26182 O O . SER A 1 173 ? -24.707 6.594 -65.445 1.00 0.00 227 SER A O 8
ATOM 26190 N N . THR A 1 174 ? -26.724 5.611 -65.313 1.00 0.00 228 THR A N 8
ATOM 26191 C CA . THR A 1 174 ? -27.373 6.597 -66.170 1.00 0.00 228 THR A CA 8
ATOM 26192 C C . THR A 1 174 ? -27.501 7.936 -65.450 1.00 0.00 228 THR A C 8
ATOM 26193 O O . THR A 1 174 ? -28.034 8.897 -66.002 1.00 0.00 228 THR A O 8
ATOM 26204 N N . GLY A 1 175 ? -27.009 7.995 -64.212 1.00 0.00 229 GLY A N 8
ATOM 26205 C CA . GLY A 1 175 ? -27.070 9.222 -63.417 1.00 0.00 229 GLY A CA 8
ATOM 26206 C C . GLY A 1 175 ? -28.208 9.144 -62.392 1.00 0.00 229 GLY A C 8
ATOM 26207 O O . GLY A 1 175 ? -27.951 8.945 -61.205 1.00 0.00 229 GLY A O 8
ATOM 26211 N N . GLY A 1 176 ? -29.465 9.295 -62.832 1.00 0.00 230 GLY A N 8
ATOM 26212 C CA . GLY A 1 176 ? -30.588 9.225 -61.907 1.00 0.00 230 GLY A CA 8
ATOM 26213 C C . GLY A 1 176 ? -31.884 8.969 -62.667 1.00 0.00 230 GLY A C 8
ATOM 26214 O O . GLY A 1 176 ? -32.836 8.410 -62.125 1.00 0.00 230 GLY A O 8
ATOM 26218 N N . ALA A 1 177 ? -31.908 9.390 -63.929 1.00 0.00 231 ALA A N 8
ATOM 26219 C CA . ALA A 1 177 ? -33.088 9.211 -64.766 1.00 0.00 231 ALA A CA 8
ATOM 26220 C C . ALA A 1 177 ? -33.390 7.727 -64.964 1.00 0.00 231 ALA A C 8
ATOM 26221 O O . ALA A 1 177 ? -32.743 6.870 -64.363 1.00 0.00 231 ALA A O 8
ATOM 26228 N N . TYR A 1 178 ? -34.395 7.437 -65.788 1.00 0.00 232 TYR A N 8
ATOM 26229 C CA . TYR A 1 178 ? -34.796 6.055 -66.040 1.00 0.00 232 TYR A CA 8
ATOM 26230 C C . TYR A 1 178 ? -35.188 5.376 -64.734 1.00 0.00 232 TYR A C 8
ATOM 26231 O O . TYR A 1 178 ? -34.857 4.214 -64.502 1.00 0.00 232 TYR A O 8
ATOM 26249 N N . GLU A 1 179 ? -35.887 6.119 -63.880 1.00 0.00 233 GLU A N 8
ATOM 26250 C CA . GLU A 1 179 ? -36.316 5.595 -62.587 1.00 0.00 233 GLU A CA 8
ATOM 26251 C C . GLU A 1 179 ? -36.787 4.149 -62.719 1.00 0.00 233 GLU A C 8
ATOM 26252 O O . GLU A 1 179 ? -37.468 3.792 -63.680 1.00 0.00 233 GLU A O 8
ATOM 26264 N N . SER A 1 180 ? -36.422 3.326 -61.740 1.00 0.00 234 SER A N 8
ATOM 26265 C CA . SER A 1 180 ? -36.810 1.921 -61.750 1.00 0.00 234 SER A CA 8
ATOM 26266 C C . SER A 1 180 ? -36.495 1.294 -63.098 1.00 0.00 234 SER A C 8
ATOM 26267 O O . SER A 1 180 ? -36.018 1.966 -64.013 1.00 0.00 234 SER A O 8
ATOM 26275 N N . TYR A 1 181 ? -36.781 0.004 -63.224 1.00 0.00 235 TYR A N 8
ATOM 26276 C CA . TYR A 1 181 ? -36.543 -0.689 -64.475 1.00 0.00 235 TYR A CA 8
ATOM 26277 C C . TYR A 1 181 ? -37.695 -0.412 -65.448 1.00 0.00 235 TYR A C 8
ATOM 26278 O O . TYR A 1 181 ? -37.840 0.705 -65.942 1.00 0.00 235 TYR A O 8
ATOM 26296 N N . LYS A 1 182 ? -38.492 -1.434 -65.717 1.00 0.00 236 LYS A N 8
ATOM 26297 C CA . LYS A 1 182 ? -39.636 -1.321 -66.631 1.00 0.00 236 LYS A CA 8
ATOM 26298 C C . LYS A 1 182 ? -39.197 -0.958 -68.060 1.00 0.00 236 LYS A C 8
ATOM 26299 O O . LYS A 1 182 ? -39.898 -1.272 -69.022 1.00 0.00 236 LYS A O 8
ATOM 26318 N N . PHE A 1 183 ? -38.046 -0.298 -68.197 1.00 0.00 237 PHE A N 8
ATOM 26319 C CA . PHE A 1 183 ? -37.542 0.093 -69.516 1.00 0.00 237 PHE A CA 8
ATOM 26320 C C . PHE A 1 183 ? -37.413 -1.128 -70.424 1.00 0.00 237 PHE A C 8
ATOM 26321 O O . PHE A 1 183 ? -37.022 -2.202 -69.968 1.00 0.00 237 PHE A O 8
ATOM 26338 N N . ILE A 1 184 ? -37.748 -0.964 -71.706 1.00 0.00 238 ILE A N 8
ATOM 26339 C CA . ILE A 1 184 ? -37.665 -2.071 -72.654 1.00 0.00 238 ILE A CA 8
ATOM 26340 C C . ILE A 1 184 ? -38.549 -3.239 -72.200 1.00 0.00 238 ILE A C 8
ATOM 26341 O O . ILE A 1 184 ? -38.117 -4.065 -71.397 1.00 0.00 238 ILE A O 8
ATOM 26357 N N . PRO A 1 185 ? -39.767 -3.327 -72.685 1.00 0.00 239 PRO A N 8
ATOM 26358 C CA . PRO A 1 185 ? -40.704 -4.426 -72.301 1.00 0.00 239 PRO A CA 8
ATOM 26359 C C . PR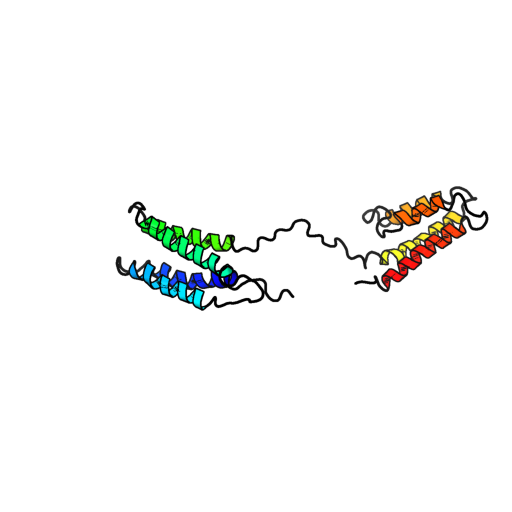O A 1 185 ? -40.057 -5.804 -72.435 1.00 0.00 239 PRO A C 8
ATOM 26360 O O . PRO A 1 185 ? -39.085 -5.963 -73.170 1.00 0.00 239 PRO A O 8
ATOM 26371 N N . ALA A 1 186 ? -40.607 -6.763 -71.682 1.00 0.00 240 ALA A N 8
ATOM 26372 C CA . ALA A 1 186 ? -40.128 -8.155 -71.631 1.00 0.00 240 ALA A CA 8
ATOM 26373 C C . ALA A 1 186 ? -39.480 -8.406 -70.277 1.00 0.00 240 ALA A C 8
ATOM 26374 O O . ALA A 1 186 ? -39.726 -9.427 -69.643 1.00 0.00 240 ALA A O 8
ATOM 26381 N N . LEU A 1 187 ? -38.676 -7.451 -69.825 1.00 0.00 241 LEU A N 8
ATOM 26382 C CA . LEU A 1 187 ? -38.042 -7.581 -68.520 1.00 0.00 241 LEU A CA 8
ATOM 26383 C C . LEU A 1 187 ? -39.134 -7.625 -67.454 1.00 0.00 241 LEU A C 8
ATOM 26384 O O . LEU A 1 187 ? -39.124 -8.474 -66.568 1.00 0.00 241 LEU A O 8
ATOM 26400 N N . GLU A 1 188 ? -40.057 -6.674 -67.547 1.00 0.00 242 GLU A N 8
ATOM 26401 C CA . GLU A 1 188 ? -41.144 -6.570 -66.580 1.00 0.00 242 GLU A CA 8
ATOM 26402 C C . GLU A 1 188 ? -41.903 -7.891 -66.470 1.00 0.00 242 GLU A C 8
ATOM 26403 O O . GLU A 1 188 ? -42.223 -8.334 -65.367 1.00 0.00 242 GLU A O 8
ATOM 26415 N N . ALA A 1 189 ? -42.172 -8.535 -67.602 1.00 0.00 243 ALA A N 8
ATOM 26416 C CA . ALA A 1 189 ? -42.871 -9.818 -67.581 1.00 0.00 243 ALA A CA 8
ATOM 26417 C C . ALA A 1 189 ? -41.876 -10.944 -67.315 1.00 0.00 243 ALA A C 8
ATOM 26418 O O . ALA A 1 189 ? -42.074 -11.774 -66.430 1.00 0.00 243 ALA A O 8
ATOM 26425 N N . ALA A 1 190 ? -40.831 -10.986 -68.131 1.00 0.00 244 ALA A N 8
ATOM 26426 C CA . ALA A 1 190 ? -39.834 -12.046 -68.021 1.00 0.00 244 ALA A CA 8
ATOM 26427 C C . ALA A 1 190 ? -39.283 -12.138 -66.599 1.00 0.00 244 ALA A C 8
ATOM 26428 O O . ALA A 1 190 ? -39.176 -13.238 -66.058 1.00 0.00 244 ALA A O 8
ATOM 26435 N N . VAL A 1 191 ? -38.949 -11.010 -65.973 1.00 0.00 245 VAL A N 8
ATOM 26436 C CA . VAL A 1 191 ? -38.436 -11.043 -64.606 1.00 0.00 245 VAL A CA 8
ATOM 26437 C C . VAL A 1 191 ? -39.503 -11.620 -63.675 1.00 0.00 245 VAL A C 8
ATOM 26438 O O . VAL A 1 191 ? -39.200 -12.374 -62.749 1.00 0.00 245 VAL A O 8
ATOM 26451 N N . LYS A 1 192 ? -40.751 -11.234 -63.925 1.00 0.00 246 LYS A N 8
ATOM 26452 C CA . LYS A 1 192 ? -41.880 -11.680 -63.111 1.00 0.00 246 LYS A CA 8
ATOM 26453 C C . LYS A 1 192 ? -42.010 -13.205 -63.106 1.00 0.00 246 LYS A C 8
ATOM 26454 O O . LYS A 1 192 ? -42.340 -13.795 -62.078 1.00 0.00 246 LYS A O 8
ATOM 26473 N N . GLN A 1 193 ? -41.722 -13.846 -64.236 1.00 0.00 247 GLN A N 8
ATOM 26474 C CA . GLN A 1 193 ? -41.786 -15.304 -64.301 1.00 0.00 247 GLN A CA 8
ATOM 26475 C C . GLN A 1 193 ? -40.662 -15.898 -63.454 1.00 0.00 247 GLN A C 8
ATOM 26476 O O . GLN A 1 193 ? -40.832 -16.901 -62.763 1.00 0.00 247 GLN A O 8
ATOM 26490 N N . ALA A 1 194 ? -39.504 -15.262 -63.566 1.00 0.00 248 ALA A N 8
ATOM 26491 C CA . ALA A 1 194 ? -38.313 -15.719 -62.857 1.00 0.00 248 ALA A CA 8
ATOM 26492 C C . ALA A 1 194 ? -38.614 -15.869 -61.367 1.00 0.00 248 ALA A C 8
ATOM 26493 O O . ALA A 1 194 ? -38.281 -16.885 -60.760 1.00 0.00 248 ALA A O 8
ATOM 26500 N N . TYR A 1 195 ? -39.274 -14.874 -60.791 1.00 0.00 249 TYR A N 8
ATOM 26501 C CA . TYR A 1 195 ? -39.647 -14.928 -59.380 1.00 0.00 249 TYR A CA 8
ATOM 26502 C C . TYR A 1 195 ? -40.856 -15.846 -59.189 1.00 0.00 249 TYR A C 8
ATOM 26503 O O . TYR A 1 195 ? -41.145 -16.286 -58.074 1.00 0.00 249 TYR A O 8
ATOM 26521 N N . ALA A 1 196 ? -41.536 -16.159 -60.291 1.00 0.00 250 ALA A N 8
ATOM 26522 C CA . ALA A 1 196 ? -42.689 -17.060 -60.249 1.00 0.00 250 ALA A CA 8
ATOM 26523 C C . ALA A 1 196 ? -42.247 -18.512 -60.453 1.00 0.00 250 ALA A C 8
ATOM 26524 O O . ALA A 1 196 ? -42.958 -19.448 -60.086 1.00 0.00 250 ALA A O 8
ATOM 26531 N N . ALA A 1 197 ? -41.073 -18.684 -61.065 1.00 0.00 251 ALA A N 8
ATOM 26532 C CA . ALA A 1 197 ? -40.538 -20.021 -61.347 1.00 0.00 251 ALA A CA 8
ATOM 26533 C C . ALA A 1 197 ? -39.543 -20.476 -60.277 1.00 0.00 251 ALA A C 8
ATOM 26534 O O . ALA A 1 197 ? -39.680 -21.571 -59.731 1.00 0.00 251 ALA A O 8
ATOM 26541 N N . THR A 1 198 ? -38.529 -19.645 -60.012 1.00 0.00 252 THR A N 8
ATOM 26542 C CA . THR A 1 198 ? -37.487 -19.989 -59.031 1.00 0.00 252 THR A CA 8
ATOM 26543 C C . THR A 1 198 ? -38.061 -20.827 -57.889 1.00 0.00 252 THR A C 8
ATOM 26544 O O . THR A 1 198 ? -37.823 -22.035 -57.831 1.00 0.00 252 THR A O 8
ATOM 26555 N N . VAL A 1 199 ? -38.795 -20.187 -56.978 1.00 0.00 253 VAL A N 8
ATOM 26556 C CA . VAL A 1 199 ? -39.381 -20.885 -55.832 1.00 0.00 253 VAL A CA 8
ATOM 26557 C C . VAL A 1 199 ? -39.794 -22.314 -56.194 1.00 0.00 253 VAL A C 8
ATOM 26558 O O . VAL A 1 199 ? -39.442 -23.262 -55.493 1.00 0.00 253 VAL A O 8
ATOM 26571 N N . ALA A 1 200 ? -40.533 -22.467 -57.295 1.00 0.00 254 ALA A N 8
ATOM 26572 C CA . ALA A 1 200 ? -40.975 -23.793 -57.743 1.00 0.00 254 ALA A CA 8
ATOM 26573 C C . ALA A 1 200 ? -40.237 -24.190 -59.020 1.00 0.00 254 ALA A C 8
ATOM 26574 O O . ALA A 1 200 ? -40.779 -24.084 -60.121 1.00 0.00 254 ALA A O 8
ATOM 26581 N N . THR A 1 201 ? -38.997 -24.643 -58.860 1.00 0.00 255 THR A N 8
ATOM 26582 C CA . THR A 1 201 ? -38.167 -25.056 -59.993 1.00 0.00 255 THR A CA 8
ATOM 26583 C C . THR A 1 201 ? -37.321 -26.265 -59.613 1.00 0.00 255 THR A C 8
ATOM 26584 O O . THR A 1 201 ? -37.063 -26.504 -58.433 1.00 0.00 255 THR A O 8
ATOM 26595 N N . ALA A 1 202 ? -36.903 -27.037 -60.611 1.00 0.00 256 ALA A N 8
ATOM 26596 C CA . ALA A 1 202 ? -36.101 -28.224 -60.348 1.00 0.00 256 ALA A CA 8
ATOM 26597 C C . ALA A 1 202 ? -34.928 -27.867 -59.415 1.00 0.00 256 ALA A C 8
ATOM 26598 O O . ALA A 1 202 ? -34.221 -26.891 -59.667 1.00 0.00 256 ALA A O 8
ATOM 26605 N N . PRO A 1 203 ? -34.712 -28.610 -58.344 1.00 0.00 257 PRO A N 8
ATOM 26606 C CA . PRO A 1 203 ? -33.606 -28.317 -57.378 1.00 0.00 257 PRO A CA 8
ATOM 26607 C C . PRO A 1 203 ? -32.223 -28.720 -57.894 1.00 0.00 257 PRO A C 8
ATOM 26608 O O . PRO A 1 203 ? -31.689 -29.759 -57.507 1.00 0.00 257 PRO A O 8
ATOM 26619 N N . GLU A 1 204 ? -31.640 -27.883 -58.755 1.00 0.00 258 GLU A N 8
ATOM 26620 C CA . GLU A 1 204 ? -30.310 -28.163 -59.294 1.00 0.00 258 GLU A CA 8
ATOM 26621 C C . GLU A 1 204 ? -29.794 -26.991 -60.131 1.00 0.00 258 GLU A C 8
ATOM 26622 O O . GLU A 1 204 ? -28.585 -26.811 -60.282 1.00 0.00 258 GLU A O 8
ATOM 26634 N N . VAL A 1 205 ? -30.714 -26.212 -60.698 1.00 0.00 259 VAL A N 8
ATOM 26635 C CA . VAL A 1 205 ? -30.351 -25.073 -61.551 1.00 0.00 259 VAL A CA 8
ATOM 26636 C C . VAL A 1 205 ? -31.145 -23.819 -61.176 1.00 0.00 259 VAL A C 8
ATOM 26637 O O . VAL A 1 205 ? -31.359 -22.943 -62.009 1.00 0.00 259 VAL A O 8
ATOM 26650 N N . LYS A 1 206 ? -31.612 -23.756 -59.932 1.00 0.00 260 LYS A N 8
ATOM 26651 C CA . LYS A 1 206 ? -32.424 -22.622 -59.493 1.00 0.00 260 LYS A CA 8
ATOM 26652 C C . LYS A 1 206 ? -31.727 -21.295 -59.787 1.00 0.00 260 LYS A C 8
ATOM 26653 O O . LYS A 1 206 ? -32.363 -20.352 -60.256 1.00 0.00 260 LYS A O 8
ATOM 26672 N N . TYR A 1 207 ? -30.422 -21.226 -59.536 1.00 0.00 261 TYR A N 8
ATOM 26673 C CA . TYR A 1 207 ? -29.685 -19.998 -59.817 1.00 0.00 261 TYR A CA 8
ATOM 26674 C C . TYR A 1 207 ? -29.311 -19.961 -61.295 1.00 0.00 261 TYR A C 8
ATOM 26675 O O . TYR A 1 207 ? -29.490 -18.945 -61.968 1.00 0.00 261 TYR A O 8
ATOM 26693 N N . THR A 1 208 ? -28.761 -21.068 -61.787 1.00 0.00 262 THR A N 8
ATOM 26694 C CA . THR A 1 208 ? -28.335 -21.140 -63.175 1.00 0.00 262 THR A CA 8
ATOM 26695 C C . THR A 1 208 ? -29.455 -20.681 -64.102 1.00 0.00 262 THR A C 8
ATOM 26696 O O . THR A 1 208 ? -29.196 -19.992 -65.085 1.00 0.00 262 THR A O 8
ATOM 26707 N N . VAL A 1 209 ? -30.697 -21.038 -63.789 1.00 0.00 263 VAL A N 8
ATOM 26708 C CA . VAL A 1 209 ? -31.813 -20.605 -64.624 1.00 0.00 263 VAL A CA 8
ATOM 26709 C C . VAL A 1 209 ? -31.865 -19.082 -64.645 1.00 0.00 263 VAL A C 8
ATOM 26710 O O . VAL A 1 209 ? -32.005 -18.465 -65.699 1.00 0.00 263 VAL A O 8
ATOM 26723 N N . PHE A 1 210 ? -31.762 -18.491 -63.463 1.00 0.00 264 PHE A N 8
ATOM 26724 C CA . PHE A 1 210 ? -31.807 -17.042 -63.333 1.00 0.00 264 PHE A CA 8
ATOM 26725 C C . PHE A 1 210 ? -30.719 -16.409 -64.188 1.00 0.00 264 PHE A C 8
ATOM 26726 O O . PHE A 1 210 ? -30.924 -15.362 -64.792 1.00 0.00 264 PHE A O 8
ATOM 26743 N N . GLU A 1 211 ? -29.564 -17.055 -64.242 1.00 0.00 265 GLU A N 8
ATOM 26744 C CA . GLU A 1 211 ? -28.460 -16.547 -65.047 1.00 0.00 265 GLU A CA 8
ATOM 26745 C C . GLU A 1 211 ? -28.658 -16.886 -66.525 1.00 0.00 265 GLU A C 8
ATOM 26746 O O . GLU A 1 211 ? -28.400 -16.063 -67.403 1.00 0.00 265 GLU A O 8
ATOM 26758 N N . THR A 1 212 ? -29.083 -18.117 -66.785 1.00 0.00 266 THR A N 8
ATOM 26759 C CA . THR A 1 212 ? -29.283 -18.590 -68.151 1.00 0.00 266 THR A CA 8
ATOM 26760 C C . THR A 1 212 ? -30.439 -17.890 -68.867 1.00 0.00 266 THR A C 8
ATOM 26761 O O . THR A 1 212 ? -30.293 -17.468 -70.014 1.00 0.00 266 THR A O 8
ATOM 26772 N N . ALA A 1 213 ? -31.593 -17.788 -68.210 1.00 0.00 267 ALA A N 8
ATOM 26773 C CA . ALA A 1 213 ? -32.757 -17.160 -68.832 1.00 0.00 267 ALA A CA 8
ATOM 26774 C C . ALA A 1 213 ? -32.549 -15.669 -69.079 1.00 0.00 267 ALA A C 8
ATOM 26775 O O . ALA A 1 213 ? -32.937 -15.146 -70.124 1.00 0.00 267 ALA A O 8
ATOM 26782 N N . LEU A 1 214 ? -31.954 -14.987 -68.110 1.00 0.00 268 LEU A N 8
ATOM 26783 C CA . LEU A 1 214 ? -31.721 -13.552 -68.234 1.00 0.00 268 LEU A CA 8
ATOM 26784 C C . LEU A 1 214 ? -30.814 -13.264 -69.421 1.00 0.00 268 LEU A C 8
ATOM 26785 O O . LEU A 1 214 ? -31.086 -12.368 -70.219 1.00 0.00 268 LEU A O 8
ATOM 26801 N N . LYS A 1 215 ? -29.742 -14.032 -69.538 1.00 0.00 269 LYS A N 8
ATOM 26802 C CA . LYS A 1 215 ? -28.816 -13.844 -70.638 1.00 0.00 269 LYS A CA 8
ATOM 26803 C C . LYS A 1 215 ? -29.523 -14.095 -71.964 1.00 0.00 269 LYS A C 8
ATOM 26804 O O . LYS A 1 215 ? -29.303 -13.379 -72.941 1.00 0.00 269 LYS A O 8
ATOM 26823 N N . LYS A 1 216 ? -30.372 -15.119 -71.995 1.00 0.00 270 LYS A N 8
ATOM 26824 C CA . LYS A 1 216 ? -31.095 -15.450 -73.216 1.00 0.00 270 LYS A CA 8
ATOM 26825 C C . LYS A 1 216 ? -32.044 -14.330 -73.642 1.00 0.00 270 LYS A C 8
ATOM 26826 O O . LYS A 1 216 ? -32.077 -13.961 -74.816 1.00 0.00 270 LYS A O 8
ATOM 26845 N N . ALA A 1 217 ? -32.821 -13.792 -72.703 1.00 0.00 271 ALA A N 8
ATOM 26846 C CA . ALA A 1 217 ? -33.762 -12.724 -73.034 1.00 0.00 271 ALA A CA 8
ATOM 26847 C C . ALA A 1 217 ? -33.030 -11.463 -73.492 1.00 0.00 271 ALA A C 8
ATOM 26848 O O . ALA A 1 217 ? -33.396 -10.849 -74.494 1.00 0.00 271 ALA A O 8
ATOM 26855 N N . ILE A 1 218 ? -32.001 -11.085 -72.745 1.00 0.00 272 ILE A N 8
ATOM 26856 C CA . ILE A 1 218 ? -31.224 -9.894 -73.066 1.00 0.00 272 ILE A CA 8
ATOM 26857 C C . ILE A 1 218 ? -30.507 -10.050 -74.404 1.00 0.00 272 ILE A C 8
ATOM 26858 O O . ILE A 1 218 ? -30.435 -9.105 -75.190 1.00 0.00 272 ILE A O 8
ATOM 26874 N N . THR A 1 219 ? -29.990 -11.243 -74.664 1.00 0.00 273 THR A N 8
ATOM 26875 C CA . THR A 1 219 ? -29.299 -11.502 -75.920 1.00 0.00 273 THR A CA 8
ATOM 26876 C C . THR A 1 219 ? -30.266 -11.290 -77.081 1.00 0.00 273 THR A C 8
ATOM 26877 O O . THR A 1 219 ? -29.924 -10.698 -78.103 1.00 0.00 273 THR A O 8
ATOM 26888 N N . ALA A 1 220 ? -31.477 -11.813 -76.919 1.00 0.00 274 ALA A N 8
ATOM 26889 C CA . ALA A 1 220 ? -32.479 -11.697 -77.969 1.00 0.00 274 ALA A CA 8
ATOM 26890 C C . ALA A 1 220 ? -32.717 -10.227 -78.295 1.00 0.00 274 ALA A C 8
ATOM 26891 O O . ALA A 1 220 ? -32.665 -9.829 -79.459 1.00 0.00 274 ALA A O 8
ATOM 26898 N N . MET A 1 221 ? -32.961 -9.413 -77.270 1.00 0.00 275 MET A N 8
ATOM 26899 C CA . MET A 1 221 ? -33.183 -7.986 -77.478 1.00 0.00 275 MET A CA 8
ATOM 26900 C C . MET A 1 221 ? -31.894 -7.304 -77.929 1.00 0.00 275 MET A C 8
ATOM 26901 O O . MET A 1 221 ? -31.928 -6.241 -78.552 1.00 0.00 275 MET A O 8
ATOM 26915 N N . SER A 1 222 ? -30.762 -7.928 -77.628 1.00 0.00 276 SER A N 8
ATOM 26916 C CA . SER A 1 222 ? -29.475 -7.373 -78.032 1.00 0.00 276 SER A CA 8
ATOM 26917 C C . SER A 1 222 ? -29.271 -7.534 -79.539 1.00 0.00 276 SER A C 8
ATOM 26918 O O . SER A 1 222 ? -28.976 -6.569 -80.242 1.00 0.00 276 SER A O 8
ATOM 26926 N N . GLU A 1 223 ? -29.443 -8.763 -80.026 1.00 0.00 277 GLU A N 8
ATOM 26927 C CA . GLU A 1 223 ? -29.290 -9.049 -81.453 1.00 0.00 277 GLU A CA 8
ATOM 26928 C C . GLU A 1 223 ? -30.435 -8.435 -82.255 1.00 0.00 277 GLU A C 8
ATOM 26929 O O . GLU A 1 223 ? -30.241 -7.941 -83.365 1.00 0.00 277 GLU A O 8
ATOM 26941 N N . ALA A 1 224 ? -31.629 -8.490 -81.681 1.00 0.00 278 ALA A N 8
ATOM 26942 C CA . ALA A 1 224 ? -32.813 -7.957 -82.344 1.00 0.00 278 ALA A CA 8
ATOM 26943 C C . ALA A 1 224 ? -32.646 -6.469 -82.625 1.00 0.00 278 ALA A C 8
ATOM 26944 O O . ALA A 1 224 ? -33.325 -5.911 -83.487 1.00 0.00 278 ALA A O 8
ATOM 26951 N N . GLN A 1 225 ? -31.742 -5.828 -81.893 1.00 0.00 279 GLN A N 8
ATOM 26952 C CA . GLN A 1 225 ? -31.507 -4.403 -82.081 1.00 0.00 279 GLN A CA 8
ATOM 26953 C C . GLN A 1 225 ? -31.064 -4.107 -83.511 1.00 0.00 279 GLN A C 8
ATOM 26954 O O . GLN A 1 225 ? -31.592 -3.198 -84.153 1.00 0.00 279 GLN A O 8
ATOM 26968 N N . LYS A 1 226 ? -30.101 -4.878 -84.013 1.00 0.00 280 LYS A N 8
ATOM 26969 C CA . LYS A 1 226 ? -29.614 -4.680 -85.378 1.00 0.00 280 LYS A CA 8
ATOM 26970 C C . LYS A 1 226 ? -30.430 -5.514 -86.361 1.00 0.00 280 LYS A C 8
ATOM 26971 O O . LYS A 1 226 ? -30.790 -5.042 -87.439 1.00 0.00 280 LYS A O 8
ATOM 26990 N N . ALA A 1 227 ? -30.721 -6.752 -85.977 1.00 0.00 281 ALA A N 8
ATOM 26991 C CA . ALA A 1 227 ? -31.499 -7.642 -86.829 1.00 0.00 281 ALA A CA 8
ATOM 26992 C C . ALA A 1 227 ? -32.909 -7.095 -87.026 1.00 0.00 281 ALA A C 8
ATOM 26993 O O . ALA A 1 227 ? -33.468 -7.169 -88.120 1.00 0.00 281 ALA A O 8
ATOM 27000 N N . ALA A 1 228 ? -33.479 -6.555 -85.954 1.00 0.00 282 ALA A N 8
ATOM 27001 C CA . ALA A 1 228 ? -34.827 -6.004 -86.003 1.00 0.00 282 ALA A CA 8
ATOM 27002 C C . ALA A 1 228 ? -35.851 -7.103 -86.279 1.00 0.00 282 ALA A C 8
ATOM 27003 O O . ALA A 1 228 ? -36.855 -6.873 -86.954 1.00 0.00 282 ALA A O 8
ATOM 27010 N N . LYS A 1 229 ? -35.595 -8.295 -85.745 1.00 0.00 283 LYS A N 8
ATOM 27011 C CA . LYS A 1 229 ? -36.512 -9.419 -85.932 1.00 0.00 283 LYS A CA 8
ATOM 27012 C C . LYS A 1 229 ? -36.842 -9.614 -87.413 1.00 0.00 283 LYS A C 8
ATOM 27013 O O . LYS A 1 229 ? -37.980 -9.398 -87.833 1.00 0.00 283 LYS A O 8
ATOM 27032 N N . PRO A 1 230 ? -35.878 -10.004 -88.209 1.00 0.00 284 PRO A N 8
ATOM 27033 C CA . PRO A 1 230 ? -36.080 -10.214 -89.673 1.00 0.00 284 PRO A CA 8
ATOM 27034 C C . PRO A 1 230 ? -36.863 -11.493 -89.969 1.00 0.00 284 PRO A C 8
ATOM 27035 O O . PRO A 1 230 ? -36.851 -12.437 -89.178 1.00 0.00 284 PRO A O 8
ATOM 27046 N N . ALA A 1 231 ? -37.538 -11.516 -91.114 1.00 0.00 285 ALA A N 8
ATOM 27047 C CA . ALA A 1 231 ? -38.320 -12.683 -91.504 1.00 0.00 285 ALA A CA 8
ATOM 27048 C C . ALA A 1 231 ? -37.505 -13.959 -91.315 1.00 0.00 285 ALA A C 8
ATOM 27049 O O . ALA A 1 231 ? -37.629 -14.567 -90.264 1.00 0.00 285 ALA A O 8
ATOM 27057 N N . PRO A 1 1 ? -56.591 -11.079 -49.938 1.00 0.00 55 PRO A N 9
ATOM 27058 C CA . PRO A 1 1 ? -56.742 -9.603 -49.860 1.00 0.00 55 PRO A CA 9
ATOM 27059 C C . PRO A 1 1 ? -55.998 -8.950 -51.023 1.00 0.00 55 PRO A C 9
ATOM 27060 O O . PRO A 1 1 ? -55.461 -7.850 -50.890 1.00 0.00 55 PRO A O 9
ATOM 27073 N N . ALA A 1 2 ? -55.969 -9.635 -52.162 1.00 0.00 56 ALA A N 9
ATOM 27074 C CA . ALA A 1 2 ? -55.287 -9.110 -53.340 1.00 0.00 56 ALA A CA 9
ATOM 27075 C C . ALA A 1 2 ? -55.953 -7.824 -53.814 1.00 0.00 56 ALA A C 9
ATOM 27076 O O . ALA A 1 2 ? -57.177 -7.696 -53.779 1.00 0.00 56 ALA A O 9
ATOM 27083 N N . GLY A 1 3 ? -55.139 -6.865 -54.242 1.00 0.00 57 GLY A N 9
ATOM 27084 C CA . GLY A 1 3 ? -55.659 -5.585 -54.707 1.00 0.00 57 GLY A CA 9
ATOM 27085 C C . GLY A 1 3 ? -56.599 -5.766 -55.893 1.00 0.00 57 GLY A C 9
ATOM 27086 O O . GLY A 1 3 ? -57.627 -5.095 -55.985 1.00 0.00 57 GLY A O 9
ATOM 27090 N N . LYS A 1 4 ? -56.246 -6.670 -56.801 1.00 0.00 58 LYS A N 9
ATOM 27091 C CA . LYS A 1 4 ? -57.076 -6.919 -57.974 1.00 0.00 58 LYS A CA 9
ATOM 27092 C C . LYS A 1 4 ? -57.199 -5.654 -58.818 1.00 0.00 58 LYS A C 9
ATOM 27093 O O . LYS A 1 4 ? -58.281 -5.080 -58.938 1.00 0.00 58 LYS A O 9
ATOM 27112 N N . ALA A 1 5 ? -56.086 -5.231 -59.411 1.00 0.00 59 ALA A N 9
ATOM 27113 C CA . ALA A 1 5 ? -56.083 -4.038 -60.251 1.00 0.00 59 ALA A CA 9
ATOM 27114 C C . ALA A 1 5 ? -56.563 -4.381 -61.657 1.00 0.00 59 ALA A C 9
ATOM 27115 O O . ALA A 1 5 ? -56.899 -3.496 -62.442 1.00 0.00 59 ALA A O 9
ATOM 27122 N N . THR A 1 6 ? -56.575 -5.674 -61.970 1.00 0.00 60 THR A N 9
ATOM 27123 C CA . THR A 1 6 ? -56.998 -6.145 -63.291 1.00 0.00 60 THR A CA 9
ATOM 27124 C C . THR A 1 6 ? -57.795 -7.441 -63.176 1.00 0.00 60 THR A C 9
ATOM 27125 O O . THR A 1 6 ? -58.361 -7.741 -62.124 1.00 0.00 60 THR A O 9
ATOM 27136 N N . THR A 1 7 ? -57.838 -8.208 -64.268 1.00 0.00 61 THR A N 9
ATOM 27137 C CA . THR A 1 7 ? -58.571 -9.477 -64.294 1.00 0.00 61 THR A CA 9
ATOM 27138 C C . THR A 1 7 ? -57.631 -10.635 -64.615 1.00 0.00 61 THR A C 9
ATOM 27139 O O . THR A 1 7 ? -56.536 -10.435 -65.144 1.00 0.00 61 THR A O 9
ATOM 27150 N N . GLU A 1 8 ? -58.069 -11.849 -64.293 1.00 0.00 62 GLU A N 9
ATOM 27151 C CA . GLU A 1 8 ? -57.268 -13.042 -64.548 1.00 0.00 62 GLU A CA 9
ATOM 27152 C C . GLU A 1 8 ? -57.043 -13.238 -66.045 1.00 0.00 62 GLU A C 9
ATOM 27153 O O . GLU A 1 8 ? -55.966 -13.634 -66.468 1.00 0.00 62 GLU A O 9
ATOM 27165 N N . GLU A 1 9 ? -58.062 -12.944 -66.839 1.00 0.00 63 GLU A N 9
ATOM 27166 C CA . GLU A 1 9 ? -57.936 -13.089 -68.289 1.00 0.00 63 GLU A CA 9
ATOM 27167 C C . GLU A 1 9 ? -56.839 -12.160 -68.796 1.00 0.00 63 GLU A C 9
ATOM 27168 O O . GLU A 1 9 ? -55.831 -12.604 -69.346 1.00 0.00 63 GLU A O 9
ATOM 27180 N N . GLN A 1 10 ? -57.068 -10.866 -68.634 1.00 0.00 64 GLN A N 9
ATOM 27181 C CA . GLN A 1 10 ? -56.122 -9.866 -69.107 1.00 0.00 64 GLN A CA 9
ATOM 27182 C C . GLN A 1 10 ? -54.752 -10.107 -68.480 1.00 0.00 64 GLN A C 9
ATOM 27183 O O . GLN A 1 10 ? -53.726 -9.953 -69.134 1.00 0.00 64 GLN A O 9
ATOM 27197 N N . LYS A 1 11 ? -54.740 -10.479 -67.211 1.00 0.00 65 LYS A N 9
ATOM 27198 C CA . LYS A 1 11 ? -53.480 -10.746 -66.517 1.00 0.00 65 LYS A CA 9
ATOM 27199 C C . LYS A 1 11 ? -52.830 -12.050 -66.998 1.00 0.00 65 LYS A C 9
ATOM 27200 O O . LYS A 1 11 ? -51.617 -12.117 -67.193 1.00 0.00 65 LYS A O 9
ATOM 27219 N N . LEU A 1 12 ? -53.651 -13.087 -67.158 1.00 0.00 66 LEU A N 9
ATOM 27220 C CA . LEU A 1 12 ? -53.172 -14.406 -67.584 1.00 0.00 66 LEU A CA 9
ATOM 27221 C C . LEU A 1 12 ? -52.630 -14.404 -69.014 1.00 0.00 66 LEU A C 9
ATOM 27222 O O . LEU A 1 12 ? -51.650 -15.084 -69.316 1.00 0.00 66 LEU A O 9
ATOM 27238 N N . ILE A 1 13 ? -53.289 -13.662 -69.893 1.00 0.00 67 ILE A N 9
ATOM 27239 C CA . ILE A 1 13 ? -52.881 -13.610 -71.297 1.00 0.00 67 ILE A CA 9
ATOM 27240 C C . ILE A 1 13 ? -51.386 -13.280 -71.430 1.00 0.00 67 ILE A C 9
ATOM 27241 O O . ILE A 1 13 ? -50.769 -13.585 -72.448 1.00 0.00 67 ILE A O 9
ATOM 27257 N N . GLU A 1 14 ? -50.805 -12.663 -70.398 1.00 0.00 68 GLU A N 9
ATOM 27258 C CA . GLU A 1 14 ? -49.377 -12.319 -70.428 1.00 0.00 68 GLU A CA 9
ATOM 27259 C C . GLU A 1 14 ? -48.525 -13.484 -69.943 1.00 0.00 68 GLU A C 9
ATOM 27260 O O . GLU A 1 14 ? -47.372 -13.637 -70.345 1.00 0.00 68 GLU A O 9
ATOM 27272 N N . LYS A 1 15 ? -49.100 -14.284 -69.057 1.00 0.00 69 LYS A N 9
ATOM 27273 C CA . LYS A 1 15 ? -48.394 -15.423 -68.485 1.00 0.00 69 LYS A CA 9
ATOM 27274 C C . LYS A 1 15 ? -48.444 -16.643 -69.403 1.00 0.00 69 LYS A C 9
ATOM 27275 O O . LYS A 1 15 ? -47.515 -17.451 -69.418 1.00 0.00 69 LYS A O 9
ATOM 27294 N N . ILE A 1 16 ? -49.534 -16.792 -70.148 1.00 0.00 70 ILE A N 9
ATOM 27295 C CA . ILE A 1 16 ? -49.683 -17.938 -71.033 1.00 0.00 70 ILE A CA 9
ATOM 27296 C C . ILE A 1 16 ? -48.555 -17.992 -72.051 1.00 0.00 70 ILE A C 9
ATOM 27297 O O . ILE A 1 16 ? -48.289 -19.041 -72.638 1.00 0.00 70 ILE A O 9
ATOM 27313 N N . ASN A 1 17 ? -47.903 -16.860 -72.269 1.00 0.00 71 ASN A N 9
ATOM 27314 C CA . ASN A 1 17 ? -46.821 -16.822 -73.240 1.00 0.00 71 ASN A CA 9
ATOM 27315 C C . ASN A 1 17 ? -45.757 -17.843 -72.854 1.00 0.00 71 ASN A C 9
ATOM 27316 O O . ASN A 1 17 ? -45.260 -18.582 -73.704 1.00 0.00 71 ASN A O 9
ATOM 27327 N N . ALA A 1 18 ? -45.403 -17.880 -71.573 1.00 0.00 72 ALA A N 9
ATOM 27328 C CA . ALA A 1 18 ? -44.390 -18.816 -71.111 1.00 0.00 72 ALA A CA 9
ATOM 27329 C C . ALA A 1 18 ? -44.817 -20.254 -71.390 1.00 0.00 72 ALA A C 9
ATOM 27330 O O . ALA A 1 18 ? -44.012 -21.065 -71.844 1.00 0.00 72 ALA A O 9
ATOM 27337 N N . GLY A 1 19 ? -46.085 -20.571 -71.130 1.00 0.00 73 GLY A N 9
ATOM 27338 C CA . GLY A 1 19 ? -46.570 -21.921 -71.381 1.00 0.00 73 GLY A CA 9
ATOM 27339 C C . GLY A 1 19 ? -46.483 -22.246 -72.869 1.00 0.00 73 GLY A C 9
ATOM 27340 O O . GLY A 1 19 ? -46.094 -23.349 -73.253 1.00 0.00 73 GLY A O 9
ATOM 27344 N N . PHE A 1 20 ? -46.845 -21.272 -73.703 1.00 0.00 74 PHE A N 9
ATOM 27345 C CA . PHE A 1 20 ? -46.801 -21.455 -75.149 1.00 0.00 74 PHE A CA 9
ATOM 27346 C C . PHE A 1 20 ? -45.362 -21.524 -75.608 1.00 0.00 74 PHE A C 9
ATOM 27347 O O . PHE A 1 20 ? -45.017 -22.286 -76.505 1.00 0.00 74 PHE A O 9
ATOM 27364 N N . LYS A 1 21 ? -44.528 -20.723 -74.983 1.00 0.00 75 LYS A N 9
ATOM 27365 C CA . LYS A 1 21 ? -43.133 -20.695 -75.344 1.00 0.00 75 LYS A CA 9
ATOM 27366 C C . LYS A 1 21 ? -42.512 -22.075 -75.182 1.00 0.00 75 LYS A C 9
ATOM 27367 O O . LYS A 1 21 ? -41.603 -22.449 -75.923 1.00 0.00 75 LYS A O 9
ATOM 27386 N N . ALA A 1 22 ? -42.997 -22.827 -74.202 1.00 0.00 76 ALA A N 9
ATOM 27387 C CA . ALA A 1 22 ? -42.466 -24.158 -73.948 1.00 0.00 76 ALA A CA 9
ATOM 27388 C C . ALA A 1 22 ? -42.602 -25.047 -75.183 1.00 0.00 76 ALA A C 9
ATOM 27389 O O . ALA A 1 22 ? -41.693 -25.814 -75.498 1.00 0.00 76 ALA A O 9
ATOM 27396 N N . ALA A 1 23 ? -43.727 -24.944 -75.893 1.00 0.00 77 ALA A N 9
ATOM 27397 C CA . ALA A 1 23 ? -43.929 -25.753 -77.097 1.00 0.00 77 ALA A CA 9
ATOM 27398 C C . ALA A 1 23 ? -43.357 -25.058 -78.326 1.00 0.00 77 ALA A C 9
ATOM 27399 O O . ALA A 1 23 ? -42.713 -25.692 -79.163 1.00 0.00 77 ALA A O 9
ATOM 27406 N N . LEU A 1 24 ? -43.612 -23.757 -78.444 1.00 0.00 78 LEU A N 9
ATOM 27407 C CA . LEU A 1 24 ? -43.129 -23.009 -79.599 1.00 0.00 78 LEU A CA 9
ATOM 27408 C C . LEU A 1 24 ? -41.603 -23.010 -79.633 1.00 0.00 78 LEU A C 9
ATOM 27409 O O . LEU A 1 24 ? -40.995 -23.226 -80.681 1.00 0.00 78 LEU A O 9
ATOM 27425 N N . ALA A 1 25 ? -40.995 -22.789 -78.475 1.00 0.00 79 ALA A N 9
ATOM 27426 C CA . ALA A 1 25 ? -39.540 -22.787 -78.367 1.00 0.00 79 ALA A CA 9
ATOM 27427 C C . ALA A 1 25 ? -38.989 -24.187 -78.604 1.00 0.00 79 ALA A C 9
ATOM 27428 O O . ALA A 1 25 ? -37.908 -24.359 -79.167 1.00 0.00 79 ALA A O 9
ATOM 27435 N N . ALA A 1 26 ? -39.747 -25.183 -78.160 1.00 0.00 80 ALA A N 9
ATOM 27436 C CA . ALA A 1 26 ? -39.355 -26.579 -78.306 1.00 0.00 80 ALA A CA 9
ATOM 27437 C C . ALA A 1 26 ? -39.499 -27.050 -79.750 1.00 0.00 80 ALA A C 9
ATOM 27438 O O . ALA A 1 26 ? -38.959 -28.093 -80.120 1.00 0.00 80 ALA A O 9
ATOM 27445 N N . ALA A 1 27 ? -40.209 -26.281 -80.571 1.00 0.00 81 ALA A N 9
ATOM 27446 C CA . ALA A 1 27 ? -40.378 -26.652 -81.972 1.00 0.00 81 ALA A CA 9
ATOM 27447 C C . ALA A 1 27 ? -39.025 -26.676 -82.674 1.00 0.00 81 ALA A C 9
ATOM 27448 O O . ALA A 1 27 ? -38.754 -27.552 -83.497 1.00 0.00 81 ALA A O 9
ATOM 27455 N N . ALA A 1 28 ? -38.177 -25.702 -82.339 1.00 0.00 82 ALA A N 9
ATOM 27456 C CA . ALA A 1 28 ? -36.842 -25.594 -82.933 1.00 0.00 82 ALA A CA 9
ATOM 27457 C C . ALA A 1 28 ? -35.771 -26.005 -81.924 1.00 0.00 82 ALA A C 9
ATOM 27458 O O . ALA A 1 28 ? -35.990 -25.950 -80.713 1.00 0.00 82 ALA A O 9
ATOM 27465 N N . GLY A 1 29 ? -34.610 -26.416 -82.431 1.00 0.00 83 GLY A N 9
ATOM 27466 C CA . GLY A 1 29 ? -33.496 -26.842 -81.580 1.00 0.00 83 GLY A CA 9
ATOM 27467 C C . GLY A 1 29 ? -33.346 -28.358 -81.617 1.00 0.00 83 GLY A C 9
ATOM 27468 O O . GLY A 1 29 ? -32.232 -28.882 -81.628 1.00 0.00 83 GLY A O 9
ATOM 27472 N N . VAL A 1 30 ? -34.475 -29.055 -81.644 1.00 0.00 84 VAL A N 9
ATOM 27473 C CA . VAL A 1 30 ? -34.462 -30.512 -81.690 1.00 0.00 84 VAL A CA 9
ATOM 27474 C C . VAL A 1 30 ? -34.085 -30.982 -83.101 1.00 0.00 84 VAL A C 9
ATOM 27475 O O . VAL A 1 30 ? -34.275 -30.242 -84.066 1.00 0.00 84 VAL A O 9
ATOM 27488 N N . GLN A 1 31 ? -33.548 -32.200 -83.229 1.00 0.00 85 GLN A N 9
ATOM 27489 C CA . GLN A 1 31 ? -33.161 -32.707 -84.541 1.00 0.00 85 GLN A CA 9
ATOM 27490 C C . GLN A 1 31 ? -34.401 -32.906 -85.417 1.00 0.00 85 GLN A C 9
ATOM 27491 O O . GLN A 1 31 ? -35.476 -33.212 -84.899 1.00 0.00 85 GLN A O 9
ATOM 27505 N N . PRO A 1 32 ? -34.288 -32.750 -86.721 1.00 0.00 86 PRO A N 9
ATOM 27506 C CA . PRO A 1 32 ? -35.448 -32.930 -87.642 1.00 0.00 86 PRO A CA 9
ATOM 27507 C C . PRO A 1 32 ? -36.318 -34.127 -87.248 1.00 0.00 86 PRO A C 9
ATOM 27508 O O . PRO A 1 32 ? -36.124 -35.239 -87.741 1.00 0.00 86 PRO A O 9
ATOM 27519 N N . ALA A 1 33 ? -37.282 -33.876 -86.361 1.00 0.00 87 ALA A N 9
ATOM 27520 C CA . ALA A 1 33 ? -38.204 -34.914 -85.889 1.00 0.00 87 ALA A CA 9
ATOM 27521 C C . ALA A 1 33 ? -38.756 -34.508 -84.519 1.00 0.00 87 ALA A C 9
ATOM 27522 O O . ALA A 1 33 ? -38.182 -33.643 -83.859 1.00 0.00 87 ALA A O 9
ATOM 27529 N N . ASP A 1 34 ? -39.865 -35.127 -84.096 1.00 0.00 88 ASP A N 9
ATOM 27530 C CA . ASP A 1 34 ? -40.479 -34.814 -82.802 1.00 0.00 88 ASP A CA 9
ATOM 27531 C C . ASP A 1 34 ? -40.987 -33.368 -82.768 1.00 0.00 88 ASP A C 9
ATOM 27532 O O . ASP A 1 34 ? -41.958 -33.061 -82.078 1.00 0.00 88 ASP A O 9
ATOM 27541 N N . LYS A 1 35 ? -40.322 -32.488 -83.510 1.00 0.00 89 LYS A N 9
ATOM 27542 C CA . LYS A 1 35 ? -40.694 -31.079 -83.559 1.00 0.00 89 LYS A CA 9
ATOM 27543 C C . LYS A 1 35 ? -42.148 -30.897 -83.974 1.00 0.00 89 LYS A C 9
ATOM 27544 O O . LYS A 1 35 ? -42.767 -29.887 -83.647 1.00 0.00 89 LYS A O 9
ATOM 27563 N N . TYR A 1 36 ? -42.699 -31.888 -84.669 1.00 0.00 90 TYR A N 9
ATOM 27564 C CA . TYR A 1 36 ? -44.096 -31.824 -85.091 1.00 0.00 90 TYR A CA 9
ATOM 27565 C C . TYR A 1 36 ? -45.001 -32.320 -83.960 1.00 0.00 90 TYR A C 9
ATOM 27566 O O . TYR A 1 36 ? -45.930 -31.630 -83.539 1.00 0.00 90 TYR A O 9
ATOM 27584 N N . ARG A 1 37 ? -44.725 -33.533 -83.499 1.00 0.00 91 ARG A N 9
ATOM 27585 C CA . ARG A 1 37 ? -45.518 -34.147 -82.443 1.00 0.00 91 ARG A CA 9
ATOM 27586 C C . ARG A 1 37 ? -45.396 -33.371 -81.135 1.00 0.00 91 ARG A C 9
ATOM 27587 O O . ARG A 1 37 ? -46.243 -33.509 -80.253 1.00 0.00 91 ARG A O 9
ATOM 27608 N N . THR A 1 38 ? -44.359 -32.546 -81.005 1.00 0.00 92 THR A N 9
ATOM 27609 C CA . THR A 1 38 ? -44.183 -31.762 -79.789 1.00 0.00 92 THR A CA 9
ATOM 27610 C C . THR A 1 38 ? -45.299 -30.729 -79.674 1.00 0.00 92 THR A C 9
ATOM 27611 O O . THR A 1 38 ? -45.810 -30.470 -78.591 1.00 0.00 92 THR A O 9
ATOM 27622 N N . PHE A 1 39 ? -45.638 -30.109 -80.801 1.00 0.00 93 PHE A N 9
ATOM 27623 C CA . PHE A 1 39 ? -46.660 -29.070 -80.790 1.00 0.00 93 PHE A CA 9
ATOM 27624 C C . PHE A 1 39 ? -47.880 -29.510 -79.982 1.00 0.00 93 PHE A C 9
ATOM 27625 O O . PHE A 1 39 ? -48.162 -28.938 -78.934 1.00 0.00 93 PHE A O 9
ATOM 27642 N N . VAL A 1 40 ? -48.616 -30.507 -80.461 1.00 0.00 94 VAL A N 9
ATOM 27643 C CA . VAL A 1 40 ? -49.804 -30.959 -79.753 1.00 0.00 94 VAL A CA 9
ATOM 27644 C C . VAL A 1 40 ? -49.446 -31.585 -78.400 1.00 0.00 94 VAL A C 9
ATOM 27645 O O . VAL A 1 40 ? -50.081 -31.313 -77.381 1.00 0.00 94 VAL A O 9
ATOM 27658 N N . ALA A 1 41 ? -48.458 -32.464 -78.435 1.00 0.00 95 ALA A N 9
ATOM 27659 C CA . ALA A 1 41 ? -48.035 -33.199 -77.241 1.00 0.00 95 ALA A CA 9
ATOM 27660 C C . ALA A 1 41 ? -47.585 -32.273 -76.104 1.00 0.00 95 ALA A C 9
ATOM 27661 O O . ALA A 1 41 ? -47.921 -32.509 -74.943 1.00 0.00 95 ALA A O 9
ATOM 27668 N N . THR A 1 42 ? -46.828 -31.229 -76.427 1.00 0.00 96 THR A N 9
ATOM 27669 C CA . THR A 1 42 ? -46.346 -30.291 -75.405 1.00 0.00 96 THR A CA 9
ATOM 27670 C C . THR A 1 42 ? -47.345 -29.159 -75.149 1.00 0.00 96 THR A C 9
ATOM 27671 O O . THR A 1 42 ? -47.546 -28.751 -74.005 1.00 0.00 96 THR A O 9
ATOM 27682 N N . PHE A 1 43 ? -47.965 -28.651 -76.211 1.00 0.00 97 PHE A N 9
ATOM 27683 C CA . PHE A 1 43 ? -48.933 -27.563 -76.072 1.00 0.00 97 PHE A CA 9
ATOM 27684 C C . PHE A 1 43 ? -50.076 -27.986 -75.158 1.00 0.00 97 PHE A C 9
ATOM 27685 O O . PHE A 1 43 ? -50.704 -27.154 -74.500 1.00 0.00 97 PHE A O 9
ATOM 27702 N N . GLY A 1 44 ? -50.340 -29.284 -75.127 1.00 0.00 98 GLY A N 9
ATOM 27703 C CA . GLY A 1 44 ? -51.413 -29.802 -74.292 1.00 0.00 98 GLY A CA 9
ATOM 27704 C C . GLY A 1 44 ? -51.163 -29.417 -72.840 1.00 0.00 98 GLY A C 9
ATOM 27705 O O . GLY A 1 44 ? -52.078 -29.003 -72.129 1.00 0.00 98 GLY A O 9
ATOM 27709 N N . ALA A 1 45 ? -49.909 -29.534 -72.417 1.00 0.00 99 ALA A N 9
ATOM 27710 C CA . ALA A 1 45 ? -49.528 -29.173 -71.057 1.00 0.00 99 ALA A CA 9
ATOM 27711 C C . ALA A 1 45 ? -49.586 -27.657 -70.848 1.00 0.00 99 ALA A C 9
ATOM 27712 O O . ALA A 1 45 ? -49.967 -27.184 -69.777 1.00 0.00 99 ALA A O 9
ATOM 27719 N N . ALA A 1 46 ? -49.170 -26.902 -71.867 1.00 0.00 100 ALA A N 9
ATOM 27720 C CA . ALA A 1 46 ? -49.142 -25.442 -71.773 1.00 0.00 100 ALA A CA 9
ATOM 27721 C C . ALA A 1 46 ? -50.513 -24.849 -71.520 1.00 0.00 100 ALA A C 9
ATOM 27722 O O . ALA A 1 46 ? -50.657 -23.961 -70.679 1.00 0.00 100 ALA A O 9
ATOM 27729 N N . SER A 1 47 ? -51.523 -25.323 -72.228 1.00 0.00 101 SER A N 9
ATOM 27730 C CA . SER A 1 47 ? -52.855 -24.792 -72.022 1.00 0.00 101 SER A CA 9
ATOM 27731 C C . SER A 1 47 ? -53.392 -25.240 -70.672 1.00 0.00 101 SER A C 9
ATOM 27732 O O . SER A 1 47 ? -54.123 -24.507 -70.007 1.00 0.00 101 SER A O 9
ATOM 27740 N N . ASN A 1 48 ? -53.015 -26.451 -70.271 1.00 0.00 102 ASN A N 9
ATOM 27741 C CA . ASN A 1 48 ? -53.458 -26.993 -68.995 1.00 0.00 102 ASN A CA 9
ATOM 27742 C C . ASN A 1 48 ? -52.983 -26.107 -67.851 1.00 0.00 102 ASN A C 9
ATOM 27743 O O . ASN A 1 48 ? -53.747 -25.794 -66.938 1.00 0.00 102 ASN A O 9
ATOM 27754 N N . LYS A 1 49 ? -51.719 -25.698 -67.907 1.00 0.00 103 LYS A N 9
ATOM 27755 C CA . LYS A 1 49 ? -51.165 -24.844 -66.867 1.00 0.00 103 LYS A CA 9
ATOM 27756 C C . LYS A 1 49 ? -51.918 -23.520 -66.807 1.00 0.00 103 LYS A C 9
ATOM 27757 O O . LYS A 1 49 ? -52.331 -23.079 -65.735 1.00 0.00 103 LYS A O 9
ATOM 27776 N N . ALA A 1 50 ? -52.102 -22.891 -67.966 1.00 0.00 104 ALA A N 9
ATOM 27777 C CA . ALA A 1 50 ? -52.818 -21.623 -68.021 1.00 0.00 104 ALA A CA 9
ATOM 27778 C C . ALA A 1 50 ? -54.264 -21.819 -67.564 1.00 0.00 104 ALA A C 9
ATOM 27779 O O . ALA A 1 50 ? -54.812 -21.022 -66.805 1.00 0.00 104 ALA A O 9
ATOM 27786 N N . PHE A 1 51 ? -54.864 -22.894 -68.057 1.00 0.00 105 PHE A N 9
ATOM 27787 C CA . PHE A 1 51 ? -56.250 -23.215 -67.726 1.00 0.00 105 PHE A CA 9
ATOM 27788 C C . PHE A 1 51 ? -56.386 -23.447 -66.220 1.00 0.00 105 PHE A C 9
ATOM 27789 O O . PHE A 1 51 ? -57.347 -22.997 -65.596 1.00 0.00 105 PHE A O 9
ATOM 27806 N N . ALA A 1 52 ? -55.414 -24.148 -65.646 1.00 0.00 106 ALA A N 9
ATOM 27807 C CA . ALA A 1 52 ? -55.421 -24.435 -64.216 1.00 0.00 106 ALA A CA 9
ATOM 27808 C C . ALA A 1 52 ? -54.974 -23.217 -63.411 1.00 0.00 106 ALA A C 9
ATOM 27809 O O . ALA A 1 52 ? -55.222 -23.129 -62.207 1.00 0.00 106 ALA A O 9
ATOM 27816 N N . GLU A 1 53 ? -54.312 -22.280 -64.084 1.00 0.00 107 GLU A N 9
ATOM 27817 C CA . GLU A 1 53 ? -53.826 -21.065 -63.430 1.00 0.00 107 GLU A CA 9
ATOM 27818 C C . GLU A 1 53 ? -54.875 -19.955 -63.472 1.00 0.00 107 GLU A C 9
ATOM 27819 O O . GLU A 1 53 ? -54.908 -19.095 -62.592 1.00 0.00 107 GLU A O 9
ATOM 27831 N N . GLY A 1 54 ? -55.708 -19.954 -64.512 1.00 0.00 108 GLY A N 9
ATOM 27832 C CA . GLY A 1 54 ? -56.713 -18.905 -64.650 1.00 0.00 108 GLY A CA 9
ATOM 27833 C C . GLY A 1 54 ? -57.619 -18.835 -63.427 1.00 0.00 108 GLY A C 9
ATOM 27834 O O . GLY A 1 54 ? -57.753 -17.774 -62.818 1.00 0.00 108 GLY A O 9
ATOM 27838 N N . LEU A 1 55 ? -58.252 -19.947 -63.065 1.00 0.00 109 LEU A N 9
ATOM 27839 C CA . LEU A 1 55 ? -59.142 -19.950 -61.912 1.00 0.00 109 LEU A CA 9
ATOM 27840 C C . LEU A 1 55 ? -58.342 -19.871 -60.617 1.00 0.00 109 LEU A C 9
ATOM 27841 O O . LEU A 1 55 ? -57.284 -20.487 -60.489 1.00 0.00 109 LEU A O 9
ATOM 27857 N N . SER A 1 56 ? -58.862 -19.115 -59.658 1.00 0.00 110 SER A N 9
ATOM 27858 C CA . SER A 1 56 ? -58.202 -18.962 -58.369 1.00 0.00 110 SER A CA 9
ATOM 27859 C C . SER A 1 56 ? -58.395 -20.214 -57.520 1.00 0.00 110 SER A C 9
ATOM 27860 O O . SER A 1 56 ? -59.171 -21.099 -57.876 1.00 0.00 110 SER A O 9
ATOM 27868 N N . GLY A 1 57 ? -57.685 -20.281 -56.402 1.00 0.00 111 GLY A N 9
ATOM 27869 C CA . GLY A 1 57 ? -57.787 -21.430 -55.508 1.00 0.00 111 GLY A CA 9
ATOM 27870 C C . GLY A 1 57 ? -59.129 -21.427 -54.780 1.00 0.00 111 GLY A C 9
ATOM 27871 O O . GLY A 1 57 ? -59.454 -22.362 -54.049 1.00 0.00 111 GLY A O 9
ATOM 27875 N N . GLU A 1 58 ? -59.904 -20.365 -54.994 1.00 0.00 112 GLU A N 9
ATOM 27876 C CA . GLU A 1 58 ? -61.222 -20.233 -54.368 1.00 0.00 112 GLU A CA 9
ATOM 27877 C C . GLU A 1 58 ? -62.201 -19.561 -55.329 1.00 0.00 112 GLU A C 9
ATOM 27878 O O . GLU A 1 58 ? -62.572 -18.402 -55.133 1.00 0.00 112 GLU A O 9
ATOM 27890 N N . PRO A 1 59 ? -62.617 -20.250 -56.363 1.00 0.00 113 PRO A N 9
ATOM 27891 C CA . PRO A 1 59 ? -63.560 -19.690 -57.375 1.00 0.00 113 PRO A CA 9
ATOM 27892 C C . PRO A 1 59 ? -65.005 -19.675 -56.875 1.00 0.00 113 PRO A C 9
ATOM 27893 O O . PRO A 1 59 ? -65.422 -20.561 -56.129 1.00 0.00 113 PRO A O 9
ATOM 27904 N N . LYS A 1 60 ? -65.762 -18.669 -57.298 1.00 0.00 114 LYS A N 9
ATOM 27905 C CA . LYS A 1 60 ? -67.158 -18.555 -56.893 1.00 0.00 114 LYS A CA 9
ATOM 27906 C C . LYS A 1 60 ? -67.955 -19.754 -57.383 1.00 0.00 114 LYS A C 9
ATOM 27907 O O . LYS A 1 60 ? -68.778 -20.311 -56.656 1.00 0.00 114 LYS A O 9
ATOM 27926 N N . GLY A 1 61 ? -67.702 -20.138 -58.622 1.00 0.00 115 GLY A N 9
ATOM 27927 C CA . GLY A 1 61 ? -68.398 -21.271 -59.223 1.00 0.00 115 GLY A CA 9
ATOM 27928 C C . GLY A 1 61 ? -68.062 -21.400 -60.706 1.00 0.00 115 GLY A C 9
ATOM 27929 O O . GLY A 1 61 ? -67.126 -20.768 -61.198 1.00 0.00 115 GLY A O 9
ATOM 27933 N N . ALA A 1 62 ? -68.834 -22.223 -61.410 1.00 0.00 116 ALA A N 9
ATOM 27934 C CA . ALA A 1 62 ? -68.619 -22.435 -62.838 1.00 0.00 116 ALA A CA 9
ATOM 27935 C C . ALA A 1 62 ? -68.812 -21.132 -63.608 1.00 0.00 116 ALA A C 9
ATOM 27936 O O . ALA A 1 62 ? -68.322 -20.978 -64.726 1.00 0.00 116 ALA A O 9
ATOM 27943 N N . ALA A 1 63 ? -69.531 -20.197 -62.997 1.00 0.00 117 ALA A N 9
ATOM 27944 C CA . ALA A 1 63 ? -69.793 -18.906 -63.623 1.00 0.00 117 ALA A CA 9
ATOM 27945 C C . ALA A 1 63 ? -68.485 -18.182 -63.927 1.00 0.00 117 ALA A C 9
ATOM 27946 O O . ALA A 1 63 ? -68.390 -17.431 -64.895 1.00 0.00 117 ALA A O 9
ATOM 27953 N N . GLU A 1 64 ? -67.480 -18.411 -63.091 1.00 0.00 118 GLU A N 9
ATOM 27954 C CA . GLU A 1 64 ? -66.180 -17.772 -63.278 1.00 0.00 118 GLU A CA 9
ATOM 27955 C C . GLU A 1 64 ? -65.599 -18.141 -64.641 1.00 0.00 118 GLU A C 9
ATOM 27956 O O . GLU A 1 64 ? -64.990 -17.308 -65.311 1.00 0.00 118 GLU A O 9
ATOM 27968 N N . SER A 1 65 ? -65.785 -19.395 -65.042 1.00 0.00 119 SER A N 9
ATOM 27969 C CA . SER A 1 65 ? -65.268 -19.865 -66.324 1.00 0.00 119 SER A CA 9
ATOM 27970 C C . SER A 1 65 ? -66.181 -19.436 -67.472 1.00 0.00 119 SER A C 9
ATOM 27971 O O . SER A 1 65 ? -65.992 -19.854 -68.615 1.00 0.00 119 SER A O 9
ATOM 27979 N N . SER A 1 66 ? -67.158 -18.588 -67.164 1.00 0.00 120 SER A N 9
ATOM 27980 C CA . SER A 1 66 ? -68.071 -18.104 -68.197 1.00 0.00 120 SER A CA 9
ATOM 27981 C C . SER A 1 66 ? -67.360 -17.100 -69.103 1.00 0.00 120 SER A C 9
ATOM 27982 O O . SER A 1 66 ? -67.423 -17.197 -70.329 1.00 0.00 120 SER A O 9
ATOM 27990 N N . SER A 1 67 ? -66.681 -16.141 -68.481 1.00 0.00 121 SER A N 9
ATOM 27991 C CA . SER A 1 67 ? -65.947 -15.115 -69.218 1.00 0.00 121 SER A CA 9
ATOM 27992 C C . SER A 1 67 ? -64.710 -15.696 -69.895 1.00 0.00 121 SER A C 9
ATOM 27993 O O . SER A 1 67 ? -64.365 -15.325 -71.018 1.00 0.00 121 SER A O 9
ATOM 28001 N N . LYS A 1 68 ? -64.035 -16.596 -69.188 1.00 0.00 122 LYS A N 9
ATOM 28002 C CA . LYS A 1 68 ? -62.818 -17.219 -69.698 1.00 0.00 122 LYS A CA 9
ATOM 28003 C C . LYS A 1 68 ? -63.103 -18.095 -70.915 1.00 0.00 122 LYS A C 9
ATOM 28004 O O . LYS A 1 68 ? -62.197 -18.391 -71.694 1.00 0.00 122 LYS A O 9
ATOM 28023 N N . ALA A 1 69 ? -64.351 -18.524 -71.069 1.00 0.00 123 ALA A N 9
ATOM 28024 C CA . ALA A 1 69 ? -64.706 -19.384 -72.193 1.00 0.00 123 ALA A CA 9
ATOM 28025 C C . ALA A 1 69 ? -64.369 -18.705 -73.516 1.00 0.00 123 ALA A C 9
ATOM 28026 O O . ALA A 1 69 ? -63.908 -19.357 -74.452 1.00 0.00 123 ALA A O 9
ATOM 28033 N N . ALA A 1 70 ? -64.609 -17.400 -73.602 1.00 0.00 124 ALA A N 9
ATOM 28034 C CA . ALA A 1 70 ? -64.326 -16.682 -74.840 1.00 0.00 124 ALA A CA 9
ATOM 28035 C C . ALA A 1 70 ? -62.858 -16.858 -75.210 1.00 0.00 124 ALA A C 9
ATOM 28036 O O . ALA A 1 70 ? -62.531 -17.115 -76.368 1.00 0.00 124 ALA A O 9
ATOM 28043 N N . LEU A 1 71 ? -61.982 -16.746 -74.221 1.00 0.00 125 LEU A N 9
ATOM 28044 C CA . LEU A 1 71 ? -60.556 -16.924 -74.459 1.00 0.00 125 LEU A CA 9
ATOM 28045 C C . LEU A 1 71 ? -60.267 -18.331 -74.974 1.00 0.00 125 LEU A C 9
ATOM 28046 O O . LEU A 1 71 ? -59.486 -18.506 -75.906 1.00 0.00 125 LEU A O 9
ATOM 28062 N N . THR A 1 72 ? -60.865 -19.333 -74.336 1.00 0.00 126 THR A N 9
ATOM 28063 C CA . THR A 1 72 ? -60.612 -20.717 -74.720 1.00 0.00 126 THR A CA 9
ATOM 28064 C C . THR A 1 72 ? -61.155 -21.026 -76.105 1.00 0.00 126 THR A C 9
ATOM 28065 O O . THR A 1 72 ? -60.462 -21.624 -76.928 1.00 0.00 126 THR A O 9
ATOM 28076 N N . SER A 1 73 ? -62.394 -20.632 -76.366 1.00 0.00 127 SER A N 9
ATOM 28077 C CA . SER A 1 73 ? -62.993 -20.899 -77.661 1.00 0.00 127 SER A CA 9
ATOM 28078 C C . SER A 1 73 ? -62.161 -20.254 -78.756 1.00 0.00 127 SER A C 9
ATOM 28079 O O . SER A 1 73 ? -61.925 -20.848 -79.807 1.00 0.00 127 SER A O 9
ATOM 28087 N N . LYS A 1 74 ? -61.702 -19.042 -78.488 1.00 0.00 128 LYS A N 9
ATOM 28088 C CA . LYS A 1 74 ? -60.873 -18.325 -79.439 1.00 0.00 128 LYS A CA 9
ATOM 28089 C C . LYS A 1 74 ? -59.539 -19.057 -79.610 1.00 0.00 128 LYS A C 9
ATOM 28090 O O . LYS A 1 74 ? -59.029 -19.197 -80.721 1.00 0.00 128 LYS A O 9
ATOM 28109 N N . LEU A 1 75 ? -58.977 -19.522 -78.494 1.00 0.00 129 LEU A N 9
ATOM 28110 C CA . LEU A 1 75 ? -57.698 -20.230 -78.531 1.00 0.00 129 LEU A CA 9
ATOM 28111 C C . LEU A 1 75 ? -57.887 -21.667 -79.016 1.00 0.00 129 LEU A C 9
ATOM 28112 O O . LEU A 1 75 ? -56.960 -22.281 -79.531 1.00 0.00 129 LEU A O 9
ATOM 28128 N N . ASP A 1 76 ? -59.091 -22.203 -78.877 1.00 0.00 130 ASP A N 9
ATOM 28129 C CA . ASP A 1 76 ? -59.344 -23.561 -79.335 1.00 0.00 130 ASP A CA 9
ATOM 28130 C C . ASP A 1 76 ? -59.504 -23.593 -80.850 1.00 0.00 130 ASP A C 9
ATOM 28131 O O . ASP A 1 76 ? -58.843 -24.366 -81.544 1.00 0.00 130 ASP A O 9
ATOM 28140 N N . ALA A 1 77 ? -60.397 -22.747 -81.353 1.00 0.00 131 ALA A N 9
ATOM 28141 C CA . ALA A 1 77 ? -60.659 -22.678 -82.784 1.00 0.00 131 ALA A CA 9
ATOM 28142 C C . ALA A 1 77 ? -59.452 -22.155 -83.565 1.00 0.00 131 ALA A C 9
ATOM 28143 O O . ALA A 1 77 ? -59.123 -22.679 -84.628 1.00 0.00 131 ALA A O 9
ATOM 28150 N N . ALA A 1 78 ? -58.800 -21.116 -83.045 1.00 0.00 132 ALA A N 9
ATOM 28151 C CA . ALA A 1 78 ? -57.643 -20.536 -83.726 1.00 0.00 132 ALA A CA 9
ATOM 28152 C C . ALA A 1 78 ? -56.470 -21.511 -83.773 1.00 0.00 132 ALA A C 9
ATOM 28153 O O . ALA A 1 78 ? -55.800 -21.644 -84.796 1.00 0.00 132 ALA A O 9
ATOM 28160 N N . TYR A 1 79 ? -56.219 -22.172 -82.651 1.00 0.00 133 TYR A N 9
ATOM 28161 C CA . TYR A 1 79 ? -55.112 -23.116 -82.560 1.00 0.00 133 TYR A CA 9
ATOM 28162 C C . TYR A 1 79 ? -55.290 -24.253 -83.561 1.00 0.00 133 TYR A C 9
ATOM 28163 O O . TYR A 1 79 ? -54.373 -24.590 -84.308 1.00 0.00 133 TYR A O 9
ATOM 28181 N N . LYS A 1 80 ? -56.482 -24.835 -83.565 1.00 0.00 134 LYS A N 9
ATOM 28182 C CA . LYS A 1 80 ? -56.796 -25.932 -84.471 1.00 0.00 134 LYS A CA 9
ATOM 28183 C C . LYS A 1 80 ? -56.929 -25.423 -85.907 1.00 0.00 134 LYS A C 9
ATOM 28184 O O . LYS A 1 80 ? -56.523 -26.088 -86.858 1.00 0.00 134 LYS A O 9
ATOM 28203 N N . LEU A 1 81 ? -57.484 -24.226 -86.056 1.00 0.00 135 LEU A N 9
ATOM 28204 C CA . LEU A 1 81 ? -57.647 -23.640 -87.379 1.00 0.00 135 LEU A CA 9
ATOM 28205 C C . LEU A 1 81 ? -56.292 -23.272 -87.962 1.00 0.00 135 LEU A C 9
ATOM 28206 O O . LEU A 1 81 ? -56.035 -23.481 -89.148 1.00 0.00 135 LEU A O 9
ATOM 28222 N N . ALA A 1 82 ? -55.432 -22.720 -87.121 1.00 0.00 136 ALA A N 9
ATOM 28223 C CA . ALA A 1 82 ? -54.111 -22.321 -87.558 1.00 0.00 136 ALA A CA 9
ATOM 28224 C C . ALA A 1 82 ? -53.309 -23.528 -88.038 1.00 0.00 136 ALA A C 9
ATOM 28225 O O . ALA A 1 82 ? -52.674 -23.481 -89.091 1.00 0.00 136 ALA A O 9
ATOM 28232 N N . TYR A 1 83 ? -53.358 -24.615 -87.272 1.00 0.00 137 TYR A N 9
ATOM 28233 C CA . TYR A 1 83 ? -52.646 -25.832 -87.649 1.00 0.00 137 TYR A CA 9
ATOM 28234 C C . TYR A 1 83 ? -53.314 -26.499 -88.849 1.00 0.00 137 TYR A C 9
ATOM 28235 O O . TYR A 1 83 ? -52.640 -26.970 -89.765 1.00 0.00 137 TYR A O 9
ATOM 28253 N N . LYS A 1 84 ? -54.642 -26.536 -88.839 1.00 0.00 138 LYS A N 9
ATOM 28254 C CA . LYS A 1 84 ? -55.388 -27.150 -89.932 1.00 0.00 138 LYS A CA 9
ATOM 28255 C C . LYS A 1 84 ? -55.041 -26.455 -91.244 1.00 0.00 138 LYS A C 9
ATOM 28256 O O . LYS A 1 84 ? -54.873 -27.100 -92.278 1.00 0.00 138 LYS A O 9
ATOM 28275 N N . THR A 1 85 ? -54.931 -25.134 -91.189 1.00 0.00 139 THR A N 9
ATOM 28276 C CA . THR A 1 85 ? -54.597 -24.351 -92.372 1.00 0.00 139 THR A CA 9
ATOM 28277 C C . THR A 1 85 ? -53.303 -24.869 -92.993 1.00 0.00 139 THR A C 9
ATOM 28278 O O . THR A 1 85 ? -53.089 -24.743 -94.199 1.00 0.00 139 THR A O 9
ATOM 28289 N N . ALA A 1 86 ? -52.441 -25.450 -92.162 1.00 0.00 140 ALA A N 9
ATOM 28290 C CA . ALA A 1 86 ? -51.171 -25.980 -92.641 1.00 0.00 140 ALA A CA 9
ATOM 28291 C C . ALA A 1 86 ? -51.412 -27.041 -93.711 1.00 0.00 140 ALA A C 9
ATOM 28292 O O . ALA A 1 86 ? -50.693 -27.106 -94.708 1.00 0.00 140 ALA A O 9
ATOM 28299 N N . GLU A 1 87 ? -52.432 -27.865 -93.502 1.00 0.00 141 GLU A N 9
ATOM 28300 C CA . GLU A 1 87 ? -52.757 -28.908 -94.465 1.00 0.00 141 GLU A CA 9
ATOM 28301 C C . GLU A 1 87 ? -53.139 -28.276 -95.801 1.00 0.00 141 GLU A C 9
ATOM 28302 O O . GLU A 1 87 ? -52.784 -28.789 -96.863 1.00 0.00 141 GLU A O 9
ATOM 28314 N N . GLY A 1 88 ? -53.848 -27.146 -95.743 1.00 0.00 142 GLY A N 9
ATOM 28315 C CA . GLY A 1 88 ? -54.260 -26.426 -96.949 1.00 0.00 142 GLY A CA 9
ATOM 28316 C C . GLY A 1 88 ? -53.472 -25.127 -97.074 1.00 0.00 142 GLY A C 9
ATOM 28317 O O . GLY A 1 88 ? -54.015 -24.038 -96.887 1.00 0.00 142 GLY A O 9
ATOM 28321 N N . ALA A 1 89 ? -52.181 -25.252 -97.385 1.00 0.00 143 ALA A N 9
ATOM 28322 C CA . ALA A 1 89 ? -51.303 -24.090 -97.527 1.00 0.00 143 ALA A CA 9
ATOM 28323 C C . ALA A 1 89 ? -50.421 -24.242 -98.750 1.00 0.00 143 ALA A C 9
ATOM 28324 O O . ALA A 1 89 ? -50.663 -25.097 -99.603 1.00 0.00 143 ALA A O 9
ATOM 28331 N N . THR A 1 90 ? -49.392 -23.404 -98.834 1.00 0.00 144 THR A N 9
ATOM 28332 C CA . THR A 1 90 ? -48.461 -23.438 -99.958 1.00 0.00 144 THR A CA 9
ATOM 28333 C C . THR A 1 90 ? -47.096 -23.962 -99.485 1.00 0.00 144 THR A C 9
ATOM 28334 O O . THR A 1 90 ? -46.639 -23.579 -98.409 1.00 0.00 144 THR A O 9
ATOM 28345 N N . PRO A 1 91 ? -46.427 -24.813 -100.237 1.00 0.00 145 PRO A N 9
ATOM 28346 C CA . PRO A 1 91 ? -45.093 -25.343 -99.817 1.00 0.00 145 PRO A CA 9
ATOM 28347 C C . PRO A 1 91 ? -44.162 -24.228 -99.311 1.00 0.00 145 PRO A C 9
ATOM 28348 O O . PRO A 1 91 ? -44.448 -23.047 -99.498 1.00 0.00 145 PRO A O 9
ATOM 28359 N N . GLU A 1 92 ? -43.049 -24.620 -98.680 1.00 0.00 146 GLU A N 9
ATOM 28360 C CA . GLU A 1 92 ? -42.068 -23.665 -98.158 1.00 0.00 146 GLU A CA 9
ATOM 28361 C C . GLU A 1 92 ? -42.626 -22.879 -96.974 1.00 0.00 146 GLU A C 9
ATOM 28362 O O . GLU A 1 92 ? -41.905 -22.596 -96.016 1.00 0.00 146 GLU A O 9
ATOM 28374 N N . ALA A 1 93 ? -43.907 -22.518 -97.042 1.00 0.00 147 ALA A N 9
ATOM 28375 C CA . ALA A 1 93 ? -44.546 -21.750 -95.966 1.00 0.00 147 ALA A CA 9
ATOM 28376 C C . ALA A 1 93 ? -45.575 -22.597 -95.219 1.00 0.00 147 ALA A C 9
ATOM 28377 O O . ALA A 1 93 ? -46.621 -22.095 -94.818 1.00 0.00 147 ALA A O 9
ATOM 28384 N N . LYS A 1 94 ? -45.275 -23.877 -95.026 1.00 0.00 148 LYS A N 9
ATOM 28385 C CA . LYS A 1 94 ? -46.197 -24.756 -94.310 1.00 0.00 148 LYS A CA 9
ATOM 28386 C C . LYS A 1 94 ? -46.117 -24.520 -92.796 1.00 0.00 148 LYS A C 9
ATOM 28387 O O . LYS A 1 94 ? -47.076 -24.047 -92.186 1.00 0.00 148 LYS A O 9
ATOM 28406 N N . TYR A 1 95 ? -44.974 -24.855 -92.195 1.00 0.00 149 TYR A N 9
ATOM 28407 C CA . TYR A 1 95 ? -44.798 -24.674 -90.756 1.00 0.00 149 TYR A CA 9
ATOM 28408 C C . TYR A 1 95 ? -44.670 -23.198 -90.378 1.00 0.00 149 TYR A C 9
ATOM 28409 O O . TYR A 1 95 ? -45.233 -22.766 -89.372 1.00 0.00 149 TYR A O 9
ATOM 28427 N N . ASP A 1 96 ? -43.913 -22.428 -91.152 1.00 0.00 150 ASP A N 9
ATOM 28428 C CA . ASP A 1 96 ? -43.730 -21.023 -90.822 1.00 0.00 150 ASP A CA 9
ATOM 28429 C C . ASP A 1 96 ? -45.068 -20.297 -90.804 1.00 0.00 150 ASP A C 9
ATOM 28430 O O . ASP A 1 96 ? -45.337 -19.506 -89.902 1.00 0.00 150 ASP A O 9
ATOM 28439 N N . ALA A 1 97 ? -45.911 -20.577 -91.791 1.00 0.00 151 ALA A N 9
ATOM 28440 C CA . ALA A 1 97 ? -47.219 -19.941 -91.846 1.00 0.00 151 ALA A CA 9
ATOM 28441 C C . ALA A 1 97 ? -48.068 -20.364 -90.653 1.00 0.00 151 ALA A C 9
ATOM 28442 O O . ALA A 1 97 ? -48.743 -19.540 -90.044 1.00 0.00 151 ALA A O 9
ATOM 28449 N N . TYR A 1 98 ? -48.023 -21.653 -90.320 1.00 0.00 152 TYR A N 9
ATOM 28450 C CA . TYR A 1 98 ? -48.801 -22.168 -89.197 1.00 0.00 152 TYR A CA 9
ATOM 28451 C C . TYR A 1 98 ? -48.402 -21.468 -87.907 1.00 0.00 152 TYR A C 9
ATOM 28452 O O . TYR A 1 98 ? -49.251 -20.969 -87.167 1.00 0.00 152 TYR A O 9
ATOM 28470 N N . VAL A 1 99 ? -47.108 -21.431 -87.648 1.00 0.00 153 VAL A N 9
ATOM 28471 C CA . VAL A 1 99 ? -46.604 -20.786 -86.452 1.00 0.00 153 VAL A CA 9
ATOM 28472 C C . VAL A 1 99 ? -46.921 -19.296 -86.493 1.00 0.00 153 VAL A C 9
ATOM 28473 O O . VAL A 1 99 ? -47.398 -18.722 -85.515 1.00 0.00 153 VAL A O 9
ATOM 28486 N N . ALA A 1 100 ? -46.676 -18.687 -87.646 1.00 0.00 154 ALA A N 9
ATOM 28487 C CA . ALA A 1 100 ? -46.960 -17.270 -87.835 1.00 0.00 154 ALA A CA 9
ATOM 28488 C C . ALA A 1 100 ? -48.457 -17.012 -87.698 1.00 0.00 154 ALA A C 9
ATOM 28489 O O . ALA A 1 100 ? -48.879 -15.967 -87.202 1.00 0.00 154 ALA A O 9
ATOM 28496 N N . THR A 1 101 ? -49.253 -17.967 -88.176 1.00 0.00 155 THR A N 9
ATOM 28497 C CA . THR A 1 101 ? -50.706 -17.837 -88.141 1.00 0.00 155 THR A CA 9
ATOM 28498 C C . THR A 1 101 ? -51.231 -17.654 -86.722 1.00 0.00 155 THR A C 9
ATOM 28499 O O . THR A 1 101 ? -52.152 -16.865 -86.512 1.00 0.00 155 THR A O 9
ATOM 28510 N N . LEU A 1 102 ? -50.678 -18.364 -85.735 1.00 0.00 156 LEU A N 9
ATOM 28511 C CA . LEU A 1 102 ? -51.179 -18.199 -84.377 1.00 0.00 156 LEU A CA 9
ATOM 28512 C C . LEU A 1 102 ? -51.020 -16.745 -83.938 1.00 0.00 156 LEU A C 9
ATOM 28513 O O . LEU A 1 102 ? -51.973 -16.145 -83.452 1.00 0.00 156 LEU A O 9
ATOM 28529 N N . SER A 1 103 ? -49.814 -16.187 -84.058 1.00 0.00 157 SER A N 9
ATOM 28530 C CA . SER A 1 103 ? -49.576 -14.821 -83.608 1.00 0.00 157 SER A CA 9
ATOM 28531 C C . SER A 1 103 ? -50.688 -13.872 -84.041 1.00 0.00 157 SER A C 9
ATOM 28532 O O . SER A 1 103 ? -51.084 -13.004 -83.271 1.00 0.00 157 SER A O 9
ATOM 28540 N N . GLU A 1 104 ? -51.199 -14.020 -85.253 1.00 0.00 158 GLU A N 9
ATOM 28541 C CA . GLU A 1 104 ? -52.272 -13.135 -85.695 1.00 0.00 158 GLU A CA 9
ATOM 28542 C C . GLU A 1 104 ? -53.505 -13.334 -84.808 1.00 0.00 158 GLU A C 9
ATOM 28543 O O . GLU A 1 104 ? -54.080 -12.374 -84.296 1.00 0.00 158 GLU A O 9
ATOM 28555 N N . ALA A 1 105 ? -53.893 -14.594 -84.628 1.00 0.00 159 ALA A N 9
ATOM 28556 C CA . ALA A 1 105 ? -55.047 -14.922 -83.792 1.00 0.00 159 ALA A CA 9
ATOM 28557 C C . ALA A 1 105 ? -54.759 -14.586 -82.328 1.00 0.00 159 ALA A C 9
ATOM 28558 O O . ALA A 1 105 ? -55.610 -14.066 -81.609 1.00 0.00 159 ALA A O 9
ATOM 28565 N N . LEU A 1 106 ? -53.554 -14.903 -81.887 1.00 0.00 160 LEU A N 9
ATOM 28566 C CA . LEU A 1 106 ? -53.165 -14.637 -80.513 1.00 0.00 160 LEU A CA 9
ATOM 28567 C C . LEU A 1 106 ? -52.974 -13.139 -80.279 1.00 0.00 160 LEU A C 9
ATOM 28568 O O . LEU A 1 106 ? -53.327 -12.621 -79.227 1.00 0.00 160 LEU A O 9
ATOM 28584 N N . ARG A 1 107 ? -52.378 -12.456 -81.250 1.00 0.00 161 ARG A N 9
ATOM 28585 C CA . ARG A 1 107 ? -52.114 -11.023 -81.117 1.00 0.00 161 ARG A CA 9
ATOM 28586 C C . ARG A 1 107 ? -53.393 -10.186 -81.152 1.00 0.00 161 ARG A C 9
ATOM 28587 O O . ARG A 1 107 ? -53.531 -9.227 -80.392 1.00 0.00 161 ARG A O 9
ATOM 28608 N N . ILE A 1 108 ? -54.314 -10.526 -82.050 1.00 0.00 162 ILE A N 9
ATOM 28609 C CA . ILE A 1 108 ? -55.552 -9.759 -82.176 1.00 0.00 162 ILE A CA 9
ATOM 28610 C C . ILE A 1 108 ? -56.397 -9.814 -80.904 1.00 0.00 162 ILE A C 9
ATOM 28611 O O . ILE A 1 108 ? -57.129 -8.870 -80.610 1.00 0.00 162 ILE A O 9
ATOM 28627 N N . ILE A 1 109 ? -56.317 -10.911 -80.155 1.00 0.00 163 ILE A N 9
ATOM 28628 C CA . ILE A 1 109 ? -57.120 -11.017 -78.940 1.00 0.00 163 ILE A CA 9
ATOM 28629 C C . ILE A 1 109 ? -56.727 -9.900 -77.970 1.00 0.00 163 ILE A C 9
ATOM 28630 O O . ILE A 1 109 ? -57.576 -9.291 -77.320 1.00 0.00 163 ILE A O 9
ATOM 28646 N N . ALA A 1 110 ? -55.428 -9.639 -77.902 1.00 0.00 164 ALA A N 9
ATOM 28647 C CA . ALA A 1 110 ? -54.897 -8.597 -77.039 1.00 0.00 164 ALA A CA 9
ATOM 28648 C C . ALA A 1 110 ? -55.358 -7.224 -77.519 1.00 0.00 164 ALA A C 9
ATOM 28649 O O . ALA A 1 110 ? -55.581 -6.315 -76.721 1.00 0.00 164 ALA A O 9
ATOM 28656 N N . GLY A 1 111 ? -55.507 -7.094 -78.836 1.00 0.00 165 GLY A N 9
ATOM 28657 C CA . GLY A 1 111 ? -55.951 -5.840 -79.430 1.00 0.00 165 GLY A CA 9
ATOM 28658 C C . GLY A 1 111 ? -57.453 -5.648 -79.243 1.00 0.00 165 GLY A C 9
ATOM 28659 O O . GLY A 1 111 ? -57.949 -4.522 -79.243 1.00 0.00 165 GLY A O 9
ATOM 28663 N N . THR A 1 112 ? -58.173 -6.757 -79.088 1.00 0.00 166 THR A N 9
ATOM 28664 C CA . THR A 1 112 ? -59.619 -6.698 -78.906 1.00 0.00 166 THR A CA 9
ATOM 28665 C C . THR A 1 112 ? -59.966 -6.349 -77.464 1.00 0.00 166 THR A C 9
ATOM 28666 O O . THR A 1 112 ? -60.469 -5.261 -77.185 1.00 0.00 166 THR A O 9
ATOM 28677 N N . LEU A 1 113 ? -59.711 -7.281 -76.552 1.00 0.00 167 LEU A N 9
ATOM 28678 C CA . LEU A 1 113 ? -60.018 -7.061 -75.144 1.00 0.00 167 LEU A CA 9
ATOM 28679 C C . LEU A 1 113 ? -59.251 -5.848 -74.622 1.00 0.00 167 LEU A C 9
ATOM 28680 O O . LEU A 1 113 ? -58.073 -5.665 -74.928 1.00 0.00 167 LEU A O 9
ATOM 28696 N N . GLU A 1 114 ? -59.930 -5.020 -73.830 1.00 0.00 168 GLU A N 9
ATOM 28697 C CA . GLU A 1 114 ? -59.307 -3.824 -73.270 1.00 0.00 168 GLU A CA 9
ATOM 28698 C C . GLU A 1 114 ? -58.375 -4.188 -72.117 1.00 0.00 168 GLU A C 9
ATOM 28699 O O . GLU A 1 114 ? -58.538 -5.232 -71.484 1.00 0.00 168 GLU A O 9
ATOM 28711 N N . VAL A 1 115 ? -57.398 -3.319 -71.847 1.00 0.00 169 VAL A N 9
ATOM 28712 C CA . VAL A 1 115 ? -56.441 -3.554 -70.760 1.00 0.00 169 VAL A CA 9
ATOM 28713 C C . VAL A 1 115 ? -56.391 -2.355 -69.814 1.00 0.00 169 VAL A C 9
ATOM 28714 O O . VAL A 1 115 ? -55.971 -2.481 -68.664 1.00 0.00 169 VAL A O 9
ATOM 28727 N N . HIS A 1 116 ? -56.823 -1.190 -70.303 1.00 0.00 170 HIS A N 9
ATOM 28728 C CA . HIS A 1 116 ? -56.822 0.030 -69.487 1.00 0.00 170 HIS A CA 9
ATOM 28729 C C . HIS A 1 116 ? -58.221 0.325 -68.957 1.00 0.00 170 HIS A C 9
ATOM 28730 O O . HIS A 1 116 ? -58.999 1.034 -69.596 1.00 0.00 170 HIS A O 9
ATOM 28744 N N . ALA A 1 117 ? -58.540 -0.228 -67.790 1.00 0.00 171 ALA A N 9
ATOM 28745 C CA . ALA A 1 117 ? -59.853 -0.019 -67.189 1.00 0.00 171 ALA A CA 9
ATOM 28746 C C . ALA A 1 117 ? -59.786 -0.221 -65.683 1.00 0.00 171 ALA A C 9
ATOM 28747 O O . ALA A 1 117 ? -60.534 -1.019 -65.118 1.00 0.00 171 ALA A O 9
ATOM 28754 N N . VAL A 1 118 ? -58.884 0.508 -65.044 1.00 0.00 172 VAL A N 9
ATOM 28755 C CA . VAL A 1 118 ? -58.710 0.413 -63.597 1.00 0.00 172 VAL A CA 9
ATOM 28756 C C . VAL A 1 118 ? -59.472 1.534 -62.896 1.00 0.00 172 VAL A C 9
ATOM 28757 O O . VAL A 1 118 ? -59.062 2.695 -62.931 1.00 0.00 172 VAL A O 9
ATOM 28770 N N . LYS A 1 119 ? -60.585 1.176 -62.257 1.00 0.00 173 LYS A N 9
ATOM 28771 C CA . LYS A 1 119 ? -61.408 2.151 -61.544 1.00 0.00 173 LYS A CA 9
ATOM 28772 C C . LYS A 1 119 ? -61.495 3.464 -62.321 1.00 0.00 173 LYS A C 9
ATOM 28773 O O . LYS A 1 119 ? -61.145 4.525 -61.803 1.00 0.00 173 LYS A O 9
ATOM 28792 N N . PRO A 1 120 ? -61.947 3.413 -63.547 1.00 0.00 174 PRO A N 9
ATOM 28793 C CA . PRO A 1 120 ? -62.073 4.626 -64.409 1.00 0.00 174 PRO A CA 9
ATOM 28794 C C . PRO A 1 120 ? -63.236 5.523 -63.977 1.00 0.00 174 PRO A C 9
ATOM 28795 O O . PRO A 1 120 ? -64.336 5.043 -63.709 1.00 0.00 174 PRO A O 9
ATOM 28806 N N . ALA A 1 121 ? -62.986 6.828 -63.938 1.00 0.00 175 ALA A N 9
ATOM 28807 C CA . ALA A 1 121 ? -64.027 7.781 -63.568 1.00 0.00 175 ALA A CA 9
ATOM 28808 C C . ALA A 1 121 ? -65.008 7.966 -64.722 1.00 0.00 175 ALA A C 9
ATOM 28809 O O . ALA A 1 121 ? -66.224 7.965 -64.533 1.00 0.00 175 ALA A O 9
ATOM 28816 N N . ALA A 1 122 ? -64.453 8.144 -65.918 1.00 0.00 176 ALA A N 9
ATOM 28817 C CA . ALA A 1 122 ? -65.259 8.353 -67.115 1.00 0.00 176 ALA A CA 9
ATOM 28818 C C . ALA A 1 122 ? -66.002 7.082 -67.514 1.00 0.00 176 ALA A C 9
ATOM 28819 O O . ALA A 1 122 ? -65.494 5.974 -67.344 1.00 0.00 176 ALA A O 9
ATOM 28826 N N . GLU A 1 123 ? -67.208 7.259 -68.047 1.00 0.00 177 GLU A N 9
ATOM 28827 C CA . GLU A 1 123 ? -68.029 6.130 -68.477 1.00 0.00 177 GLU A CA 9
ATOM 28828 C C . GLU A 1 123 ? -68.374 5.232 -67.296 1.00 0.00 177 GLU A C 9
ATOM 28829 O O . GLU A 1 123 ? -67.545 4.443 -66.839 1.00 0.00 177 GLU A O 9
ATOM 28841 N N . GLU A 1 124 ? -69.601 5.359 -66.802 1.00 0.00 178 GLU A N 9
ATOM 28842 C CA . GLU A 1 124 ? -70.048 4.561 -65.668 1.00 0.00 178 GLU A CA 9
ATOM 28843 C C . GLU A 1 124 ? -69.841 3.076 -65.947 1.00 0.00 178 GLU A C 9
ATOM 28844 O O . GLU A 1 124 ? -69.948 2.628 -67.087 1.00 0.00 178 GLU A O 9
ATOM 28856 N N . VAL A 1 125 ? -69.529 2.324 -64.897 1.00 0.00 179 VAL A N 9
ATOM 28857 C CA . VAL A 1 125 ? -69.291 0.893 -65.037 1.00 0.00 179 VAL A CA 9
ATOM 28858 C C . VAL A 1 125 ? -70.550 0.167 -65.500 1.00 0.00 179 VAL A C 9
ATOM 28859 O O . VAL A 1 125 ? -70.480 -0.753 -66.315 1.00 0.00 179 VAL A O 9
ATOM 28872 N N . LYS A 1 126 ? -71.706 0.581 -64.979 1.00 0.00 180 LYS A N 9
ATOM 28873 C CA . LYS A 1 126 ? -72.981 -0.040 -65.347 1.00 0.00 180 LYS A CA 9
ATOM 28874 C C . LYS A 1 126 ? -74.071 1.020 -65.467 1.00 0.00 180 LYS A C 9
ATOM 28875 O O . LYS A 1 126 ? -73.904 2.147 -64.998 1.00 0.00 180 LYS A O 9
ATOM 28894 N N . VAL A 1 127 ? -75.185 0.656 -66.092 1.00 0.00 181 VAL A N 9
ATOM 28895 C CA . VAL A 1 127 ? -76.296 1.587 -66.262 1.00 0.00 181 VAL A CA 9
ATOM 28896 C C . VAL A 1 127 ? -76.562 2.355 -64.968 1.00 0.00 181 VAL A C 9
ATOM 28897 O O . VAL A 1 127 ? -76.127 1.945 -63.891 1.00 0.00 181 VAL A O 9
ATOM 28910 N N . ILE A 1 128 ? -77.278 3.475 -65.084 1.00 0.00 182 ILE A N 9
ATOM 28911 C CA . ILE A 1 128 ? -77.605 4.309 -63.924 1.00 0.00 182 ILE A CA 9
ATOM 28912 C C . ILE A 1 128 ? -79.095 4.674 -63.928 1.00 0.00 182 ILE A C 9
ATOM 28913 O O . ILE A 1 128 ? -79.479 5.726 -64.435 1.00 0.00 182 ILE A O 9
ATOM 28929 N N . PRO A 1 129 ? -79.944 3.831 -63.386 1.00 0.00 183 PRO A N 9
ATOM 28930 C CA . PRO A 1 129 ? -81.410 4.100 -63.353 1.00 0.00 183 PRO A CA 9
ATOM 28931 C C . PRO A 1 129 ? -81.792 5.057 -62.223 1.00 0.00 183 PRO A C 9
ATOM 28932 O O . PRO A 1 129 ? -81.847 6.269 -62.419 1.00 0.00 183 PRO A O 9
ATOM 28943 N N . ALA A 1 130 ? -82.052 4.504 -61.039 1.00 0.00 184 ALA A N 9
ATOM 28944 C CA . ALA A 1 130 ? -82.425 5.317 -59.878 1.00 0.00 184 ALA A CA 9
ATOM 28945 C C . ALA A 1 130 ? -81.677 4.847 -58.638 1.00 0.00 184 ALA A C 9
ATOM 28946 O O . ALA A 1 130 ? -82.280 4.398 -57.665 1.00 0.00 184 ALA A O 9
ATOM 28953 N N . GLY A 1 131 ? -80.352 4.961 -58.687 1.00 0.00 185 GLY A N 9
ATOM 28954 C CA . GLY A 1 131 ? -79.502 4.555 -57.570 1.00 0.00 185 GLY A CA 9
ATOM 28955 C C . GLY A 1 131 ? -78.565 5.689 -57.185 1.00 0.00 185 GLY A C 9
ATOM 28956 O O . GLY A 1 131 ? -78.286 6.567 -57.999 1.00 0.00 185 GLY A O 9
ATOM 28960 N N . GLU A 1 132 ? -78.109 5.670 -55.936 1.00 0.00 186 GLU A N 9
ATOM 28961 C CA . GLU A 1 132 ? -77.214 6.703 -55.412 1.00 0.00 186 GLU A CA 9
ATOM 28962 C C . GLU A 1 132 ? -77.957 8.018 -55.232 1.00 0.00 186 GLU A C 9
ATOM 28963 O O . GLU A 1 132 ? -77.650 8.782 -54.322 1.00 0.00 186 GLU A O 9
ATOM 28975 N N . LEU A 1 133 ? -78.955 8.268 -56.073 1.00 0.00 187 LEU A N 9
ATOM 28976 C CA . LEU A 1 133 ? -79.739 9.490 -55.942 1.00 0.00 187 LEU A CA 9
ATOM 28977 C C . LEU A 1 133 ? -80.567 9.419 -54.673 1.00 0.00 187 LEU A C 9
ATOM 28978 O O . LEU A 1 133 ? -80.938 10.437 -54.097 1.00 0.00 187 LEU A O 9
ATOM 28994 N N . GLN A 1 134 ? -80.867 8.200 -54.267 1.00 0.00 188 GLN A N 9
ATOM 28995 C CA . GLN A 1 134 ? -81.678 7.972 -53.081 1.00 0.00 188 GLN A CA 9
ATOM 28996 C C . GLN A 1 134 ? -81.060 8.664 -51.873 1.00 0.00 188 GLN A C 9
ATOM 28997 O O . GLN A 1 134 ? -81.780 9.183 -51.020 1.00 0.00 188 GLN A O 9
ATOM 29011 N N . VAL A 1 135 ? -79.731 8.692 -51.798 1.00 0.00 189 VAL A N 9
ATOM 29012 C CA . VAL A 1 135 ? -79.077 9.355 -50.674 1.00 0.00 189 VAL A CA 9
ATOM 29013 C C . VAL A 1 135 ? -79.668 10.756 -50.485 1.00 0.00 189 VAL A C 9
ATOM 29014 O O . VAL A 1 135 ? -79.489 11.378 -49.438 1.00 0.00 189 VAL A O 9
ATOM 29027 N N . ILE A 1 136 ? -80.389 11.235 -51.501 1.00 0.00 190 ILE A N 9
ATOM 29028 C CA . ILE A 1 136 ? -81.018 12.554 -51.424 1.00 0.00 190 ILE A CA 9
ATOM 29029 C C . ILE A 1 136 ? -81.977 12.605 -50.243 1.00 0.00 190 ILE A C 9
ATOM 29030 O O . ILE A 1 136 ? -82.231 13.673 -49.688 1.00 0.00 190 ILE A O 9
ATOM 29046 N N . GLU A 1 137 ? -82.537 11.457 -49.884 1.00 0.00 191 GLU A N 9
ATOM 29047 C CA . GLU A 1 137 ? -83.493 11.423 -48.795 1.00 0.00 191 GLU A CA 9
ATOM 29048 C C . GLU A 1 137 ? -82.847 11.903 -47.501 1.00 0.00 191 GLU A C 9
ATOM 29049 O O . GLU A 1 137 ? -83.378 12.793 -46.835 1.00 0.00 191 GLU A O 9
ATOM 29061 N N . LYS A 1 138 ? -81.696 11.334 -47.141 1.00 0.00 192 LYS A N 9
ATOM 29062 C CA . LYS A 1 138 ? -80.993 11.735 -45.927 1.00 0.00 192 LYS A CA 9
ATOM 29063 C C . LYS A 1 138 ? -80.489 13.169 -46.035 1.00 0.00 192 LYS A C 9
ATOM 29064 O O . LYS A 1 138 ? -80.502 13.916 -45.055 1.00 0.00 192 LYS A O 9
ATOM 29083 N N . VAL A 1 139 ? -80.022 13.539 -47.221 1.00 0.00 193 VAL A N 9
ATOM 29084 C CA . VAL A 1 139 ? -79.488 14.877 -47.430 1.00 0.00 193 VAL A CA 9
ATOM 29085 C C . VAL A 1 139 ? -80.537 15.916 -47.069 1.00 0.00 193 VAL A C 9
ATOM 29086 O O . VAL A 1 139 ? -80.245 16.877 -46.365 1.00 0.00 193 VAL A O 9
ATOM 29099 N N . ASP A 1 140 ? -81.758 15.714 -47.547 1.00 0.00 194 ASP A N 9
ATOM 29100 C CA . ASP A 1 140 ? -82.836 16.648 -47.254 1.00 0.00 194 ASP A CA 9
ATOM 29101 C C . ASP A 1 140 ? -83.087 16.721 -45.748 1.00 0.00 194 ASP A C 9
ATOM 29102 O O . ASP A 1 140 ? -83.239 17.807 -45.189 1.00 0.00 194 ASP A O 9
ATOM 29111 N N . ALA A 1 141 ? -83.142 15.560 -45.102 1.00 0.00 195 ALA A N 9
ATOM 29112 C CA . ALA A 1 141 ? -83.394 15.516 -43.663 1.00 0.00 195 ALA A CA 9
ATOM 29113 C C . ALA A 1 141 ? -82.282 16.223 -42.890 1.00 0.00 195 ALA A C 9
ATOM 29114 O O . ALA A 1 141 ? -82.537 17.181 -42.162 1.00 0.00 195 ALA A O 9
ATOM 29121 N N . ALA A 1 142 ? -81.056 15.722 -43.017 1.00 0.00 196 ALA A N 9
ATOM 29122 C CA . ALA A 1 142 ? -79.922 16.287 -42.291 1.00 0.00 196 ALA A CA 9
ATOM 29123 C C . ALA A 1 142 ? -79.747 17.772 -42.581 1.00 0.00 196 ALA A C 9
ATOM 29124 O O . ALA A 1 142 ? -79.095 18.484 -41.819 1.00 0.00 196 ALA A O 9
ATOM 29131 N N . PHE A 1 143 ? -80.315 18.242 -43.681 1.00 0.00 197 PHE A N 9
ATOM 29132 C CA . PHE A 1 143 ? -80.184 19.648 -44.035 1.00 0.00 197 PHE A CA 9
ATOM 29133 C C . PHE A 1 143 ? -80.754 20.511 -42.907 1.00 0.00 197 PHE A C 9
ATOM 29134 O O . PHE A 1 143 ? -80.236 21.588 -42.608 1.00 0.00 197 PHE A O 9
ATOM 29151 N N . LYS A 1 144 ? -81.825 20.021 -42.286 1.00 0.00 198 LYS A N 9
ATOM 29152 C CA . LYS A 1 144 ? -82.459 20.755 -41.193 1.00 0.00 198 LYS A CA 9
ATOM 29153 C C . LYS A 1 144 ? -81.463 20.960 -40.054 1.00 0.00 198 LYS A C 9
ATOM 29154 O O . LYS A 1 144 ? -81.336 22.061 -39.518 1.00 0.00 198 LYS A O 9
ATOM 29173 N N . VAL A 1 145 ? -80.762 19.891 -39.684 1.00 0.00 199 VAL A N 9
ATOM 29174 C CA . VAL A 1 145 ? -79.782 19.954 -38.603 1.00 0.00 199 VAL A CA 9
ATOM 29175 C C . VAL A 1 145 ? -78.854 21.151 -38.783 1.00 0.00 199 VAL A C 9
ATOM 29176 O O . VAL A 1 145 ? -78.244 21.622 -37.825 1.00 0.00 199 VAL A O 9
ATOM 29189 N N . ALA A 1 146 ? -78.777 21.657 -40.008 1.00 0.00 200 ALA A N 9
ATOM 29190 C CA . ALA A 1 146 ? -77.948 22.825 -40.290 1.00 0.00 200 ALA A CA 9
ATOM 29191 C C . ALA A 1 146 ? -78.742 24.101 -40.023 1.00 0.00 200 ALA A C 9
ATOM 29192 O O . ALA A 1 146 ? -78.209 25.082 -39.507 1.00 0.00 200 ALA A O 9
ATOM 29199 N N . ALA A 1 147 ? -80.021 24.079 -40.395 1.00 0.00 201 ALA A N 9
ATOM 29200 C CA . ALA A 1 147 ? -80.893 25.238 -40.211 1.00 0.00 201 ALA A CA 9
ATOM 29201 C C . ALA A 1 147 ? -81.077 25.587 -38.732 1.00 0.00 201 ALA A C 9
ATOM 29202 O O . ALA A 1 147 ? -81.037 26.760 -38.360 1.00 0.00 201 ALA A O 9
ATOM 29209 N N . THR A 1 148 ? -81.286 24.573 -37.892 1.00 0.00 202 THR A N 9
ATOM 29210 C CA . THR A 1 148 ? -81.481 24.815 -36.461 1.00 0.00 202 THR A CA 9
ATOM 29211 C C . THR A 1 148 ? -80.139 25.038 -35.774 1.00 0.00 202 THR A C 9
ATOM 29212 O O . THR A 1 148 ? -79.885 26.102 -35.214 1.00 0.00 202 THR A O 9
ATOM 29223 N N . ALA A 1 149 ? -79.295 24.018 -35.802 1.00 0.00 203 ALA A N 9
ATOM 29224 C CA . ALA A 1 149 ? -77.991 24.102 -35.160 1.00 0.00 203 ALA A CA 9
ATOM 29225 C C . ALA A 1 149 ? -77.304 25.417 -35.521 1.00 0.00 203 ALA A C 9
ATOM 29226 O O . ALA A 1 149 ? -76.405 25.870 -34.813 1.00 0.00 203 ALA A O 9
ATOM 29233 N N . ALA A 1 150 ? -77.762 26.050 -36.601 1.00 0.00 204 ALA A N 9
ATOM 29234 C CA . ALA A 1 150 ? -77.213 27.340 -37.014 1.00 0.00 204 ALA A CA 9
ATOM 29235 C C . ALA A 1 150 ? -77.944 28.474 -36.293 1.00 0.00 204 ALA A C 9
ATOM 29236 O O . ALA A 1 150 ? -77.366 29.522 -36.004 1.00 0.00 204 ALA A O 9
ATOM 29243 N N . ASN A 1 151 ? -79.233 28.259 -36.035 1.00 0.00 205 ASN A N 9
ATOM 29244 C CA . ASN A 1 151 ? -80.060 29.266 -35.375 1.00 0.00 205 ASN A CA 9
ATOM 29245 C C . ASN A 1 151 ? -79.544 29.600 -33.976 1.00 0.00 205 ASN A C 9
ATOM 29246 O O . ASN A 1 151 ? -79.414 30.772 -33.625 1.00 0.00 205 ASN A O 9
ATOM 29257 N N . ALA A 1 152 ? -79.259 28.576 -33.173 1.00 0.00 206 ALA A N 9
ATOM 29258 C CA . ALA A 1 152 ? -78.770 28.799 -31.815 1.00 0.00 206 ALA A CA 9
ATOM 29259 C C . ALA A 1 152 ? -77.443 29.544 -31.840 1.00 0.00 206 ALA A C 9
ATOM 29260 O O . ALA A 1 152 ? -77.087 30.239 -30.887 1.00 0.00 206 ALA A O 9
ATOM 29267 N N . ALA A 1 153 ? -76.728 29.409 -32.947 1.00 0.00 207 ALA A N 9
ATOM 29268 C CA . ALA A 1 153 ? -75.452 30.092 -33.101 1.00 0.00 207 ALA A CA 9
ATOM 29269 C C . ALA A 1 153 ? -75.710 31.567 -33.444 1.00 0.00 207 ALA A C 9
ATOM 29270 O O . ALA A 1 153 ? -76.635 31.862 -34.199 1.00 0.00 207 ALA A O 9
ATOM 29277 N N . PRO A 1 154 ? -74.936 32.497 -32.926 1.00 0.00 208 PRO A N 9
ATOM 29278 C CA . PRO A 1 154 ? -75.146 33.945 -33.234 1.00 0.00 208 PRO A CA 9
ATOM 29279 C C . PRO A 1 154 ? -74.796 34.252 -34.684 1.00 0.00 208 PRO A C 9
ATOM 29280 O O . PRO A 1 154 ? -73.894 33.627 -35.238 1.00 0.00 208 PRO A O 9
ATOM 29291 N N . ALA A 1 155 ? -75.520 35.201 -35.296 1.00 0.00 209 ALA A N 9
ATOM 29292 C CA . ALA A 1 155 ? -75.282 35.575 -36.696 1.00 0.00 209 ALA A CA 9
ATOM 29293 C C . ALA A 1 155 ? -73.815 35.406 -37.071 1.00 0.00 209 ALA A C 9
ATOM 29294 O O . ALA A 1 155 ? -73.391 34.302 -37.415 1.00 0.00 209 ALA A O 9
ATOM 29301 N N . ASN A 1 156 ? -73.044 36.497 -36.984 1.00 0.00 210 ASN A N 9
ATOM 29302 C CA . ASN A 1 156 ? -71.608 36.462 -37.296 1.00 0.00 210 ASN A CA 9
ATOM 29303 C C . ASN A 1 156 ? -71.297 35.367 -38.316 1.00 0.00 210 ASN A C 9
ATOM 29304 O O . ASN A 1 156 ? -71.592 35.505 -39.503 1.00 0.00 210 ASN A O 9
ATOM 29315 N N . ASP A 1 157 ? -70.710 34.273 -37.833 1.00 0.00 211 ASP A N 9
ATOM 29316 C CA . ASP A 1 157 ? -70.371 33.144 -38.690 1.00 0.00 211 ASP A CA 9
ATOM 29317 C C . ASP A 1 157 ? -71.526 32.139 -38.728 1.00 0.00 211 ASP A C 9
ATOM 29318 O O . ASP A 1 157 ? -71.818 31.485 -37.724 1.00 0.00 211 ASP A O 9
ATOM 29327 N N . LYS A 1 158 ? -72.179 32.009 -39.887 1.00 0.00 212 LYS A N 9
ATOM 29328 C CA . LYS A 1 158 ? -73.298 31.072 -40.050 1.00 0.00 212 LYS A CA 9
ATOM 29329 C C . LYS A 1 158 ? -72.948 30.023 -41.100 1.00 0.00 212 LYS A C 9
ATOM 29330 O O . LYS A 1 158 ? -73.389 28.876 -41.027 1.00 0.00 212 LYS A O 9
ATOM 29349 N N . PHE A 1 159 ? -72.126 30.430 -42.060 1.00 0.00 213 PHE A N 9
ATOM 29350 C CA . PHE A 1 159 ? -71.684 29.521 -43.113 1.00 0.00 213 PHE A CA 9
ATOM 29351 C C . PHE A 1 159 ? -70.809 28.432 -42.500 1.00 0.00 213 PHE A C 9
ATOM 29352 O O . PHE A 1 159 ? -70.852 27.273 -42.909 1.00 0.00 213 PHE A O 9
ATOM 29369 N N . THR A 1 160 ? -70.000 28.839 -41.531 1.00 0.00 214 THR A N 9
ATOM 29370 C CA . THR A 1 160 ? -69.089 27.907 -40.878 1.00 0.00 214 THR A CA 9
ATOM 29371 C C . THR A 1 160 ? -69.869 26.696 -40.370 1.00 0.00 214 THR A C 9
ATOM 29372 O O . THR A 1 160 ? -69.483 25.555 -40.626 1.00 0.00 214 THR A O 9
ATOM 29383 N N . VAL A 1 161 ? -70.957 26.939 -39.648 1.00 0.00 215 VAL A N 9
ATOM 29384 C CA . VAL A 1 161 ? -71.759 25.841 -39.117 1.00 0.00 215 VAL A CA 9
ATOM 29385 C C . VAL A 1 161 ? -72.265 24.977 -40.264 1.00 0.00 215 VAL A C 9
ATOM 29386 O O . VAL A 1 161 ? -72.224 23.749 -40.201 1.00 0.00 215 VAL A O 9
ATOM 29399 N N . PHE A 1 162 ? -72.747 25.636 -41.311 1.00 0.00 216 PHE A N 9
ATOM 29400 C CA . PHE A 1 162 ? -73.258 24.907 -42.462 1.00 0.00 216 PHE A CA 9
ATOM 29401 C C . PHE A 1 162 ? -72.149 24.045 -43.047 1.00 0.00 216 PHE A C 9
ATOM 29402 O O . PHE A 1 162 ? -72.313 22.841 -43.218 1.00 0.00 216 PHE A O 9
ATOM 29419 N N . GLU A 1 163 ? -71.015 24.675 -43.331 1.00 0.00 217 GLU A N 9
ATOM 29420 C CA . GLU A 1 163 ? -69.866 23.971 -43.887 1.00 0.00 217 GLU A CA 9
ATOM 29421 C C . GLU A 1 163 ? -69.434 22.854 -42.951 1.00 0.00 217 GLU A C 9
ATOM 29422 O O . GLU A 1 163 ? -68.800 21.887 -43.370 1.00 0.00 217 GLU A O 9
ATOM 29434 N N . ALA A 1 164 ? -69.782 22.995 -41.679 1.00 0.00 218 ALA A N 9
ATOM 29435 C CA . ALA A 1 164 ? -69.426 21.986 -40.694 1.00 0.00 218 ALA A CA 9
ATOM 29436 C C . ALA A 1 164 ? -70.336 20.765 -40.817 1.00 0.00 218 ALA A C 9
ATOM 29437 O O . ALA A 1 164 ? -69.875 19.673 -41.138 1.00 0.00 218 ALA A O 9
ATOM 29444 N N . ALA A 1 165 ? -71.629 20.961 -40.566 1.00 0.00 219 ALA A N 9
ATOM 29445 C CA . ALA A 1 165 ? -72.601 19.871 -40.651 1.00 0.00 219 ALA A CA 9
ATOM 29446 C C . ALA A 1 165 ? -72.809 19.404 -42.094 1.00 0.00 219 ALA A C 9
ATOM 29447 O O . ALA A 1 165 ? -72.932 18.211 -42.363 1.00 0.00 219 ALA A O 9
ATOM 29454 N N . PHE A 1 166 ? -72.883 20.365 -43.002 1.00 0.00 220 PHE A N 9
ATOM 29455 C CA . PHE A 1 166 ? -73.119 20.036 -44.405 1.00 0.00 220 PHE A CA 9
ATOM 29456 C C . PHE A 1 166 ? -72.007 19.125 -44.924 1.00 0.00 220 PHE A C 9
ATOM 29457 O O . PHE A 1 166 ? -72.271 18.082 -45.520 1.00 0.00 220 PHE A O 9
ATOM 29474 N N . ASN A 1 167 ? -70.762 19.522 -44.673 1.00 0.00 221 ASN A N 9
ATOM 29475 C CA . ASN A 1 167 ? -69.606 18.734 -45.099 1.00 0.00 221 ASN A CA 9
ATOM 29476 C C . ASN A 1 167 ? -69.444 17.469 -44.246 1.00 0.00 221 ASN A C 9
ATOM 29477 O O . ASN A 1 167 ? -69.002 16.431 -44.737 1.00 0.00 221 ASN A O 9
ATOM 29488 N N . ASP A 1 168 ? -69.784 17.575 -42.956 1.00 0.00 222 ASP A N 9
ATOM 29489 C CA . ASP A 1 168 ? -69.645 16.438 -42.037 1.00 0.00 222 ASP A CA 9
ATOM 29490 C C . ASP A 1 168 ? -70.847 15.505 -42.126 1.00 0.00 222 ASP A C 9
ATOM 29491 O O . ASP A 1 168 ? -70.701 14.315 -42.395 1.00 0.00 222 ASP A O 9
ATOM 29500 N N . ALA A 1 169 ? -72.030 16.037 -41.849 1.00 0.00 223 ALA A N 9
ATOM 29501 C CA . ALA A 1 169 ? -73.236 15.217 -41.852 1.00 0.00 223 ALA A CA 9
ATOM 29502 C C . ALA A 1 169 ? -73.260 14.305 -43.071 1.00 0.00 223 ALA A C 9
ATOM 29503 O O . ALA A 1 169 ? -73.901 13.253 -43.053 1.00 0.00 223 ALA A O 9
ATOM 29510 N N . ILE A 1 170 ? -72.530 14.685 -44.115 1.00 0.00 224 ILE A N 9
ATOM 29511 C CA . ILE A 1 170 ? -72.447 13.862 -45.317 1.00 0.00 224 ILE A CA 9
ATOM 29512 C C . ILE A 1 170 ? -71.229 12.943 -45.230 1.00 0.00 224 ILE A C 9
ATOM 29513 O O . ILE A 1 170 ? -71.339 11.728 -45.385 1.00 0.00 224 ILE A O 9
ATOM 29529 N N . LYS A 1 171 ? -70.068 13.545 -44.983 1.00 0.00 225 LYS A N 9
ATOM 29530 C CA . LYS A 1 171 ? -68.821 12.789 -44.878 1.00 0.00 225 LYS A CA 9
ATOM 29531 C C . LYS A 1 171 ? -68.859 11.789 -43.727 1.00 0.00 225 LYS A C 9
ATOM 29532 O O . LYS A 1 171 ? -68.455 10.640 -43.882 1.00 0.00 225 LYS A O 9
ATOM 29551 N N . ALA A 1 172 ? -69.298 12.238 -42.559 1.00 0.00 226 ALA A N 9
ATOM 29552 C CA . ALA A 1 172 ? -69.320 11.373 -41.386 1.00 0.00 226 ALA A CA 9
ATOM 29553 C C . ALA A 1 172 ? -70.182 10.134 -41.598 1.00 0.00 226 ALA A C 9
ATOM 29554 O O . ALA A 1 172 ? -69.778 9.033 -41.222 1.00 0.00 226 ALA A O 9
ATOM 29561 N N . SER A 1 173 ? -71.361 10.289 -42.194 1.00 0.00 227 SER A N 9
ATOM 29562 C CA . SER A 1 173 ? -72.224 9.135 -42.422 1.00 0.00 227 SER A CA 9
ATOM 29563 C C . SER A 1 173 ? -71.784 8.385 -43.674 1.00 0.00 227 SER A C 9
ATOM 29564 O O . SER A 1 173 ? -71.486 7.192 -43.618 1.00 0.00 227 SER A O 9
ATOM 29572 N N . THR A 1 174 ? -71.743 9.089 -44.805 1.00 0.00 228 THR A N 9
ATOM 29573 C CA . THR A 1 174 ? -71.333 8.482 -46.074 1.00 0.00 228 THR A CA 9
ATOM 29574 C C . THR A 1 174 ? -69.864 8.786 -46.353 1.00 0.00 228 THR A C 9
ATOM 29575 O O . THR A 1 174 ? -69.503 9.190 -47.458 1.00 0.00 228 THR A O 9
ATOM 29586 N N . GLY A 1 175 ? -69.016 8.570 -45.351 1.00 0.00 229 GLY A N 9
ATOM 29587 C CA . GLY A 1 175 ? -67.587 8.806 -45.517 1.00 0.00 229 GLY A CA 9
ATOM 29588 C C . GLY A 1 175 ? -67.017 7.857 -46.568 1.00 0.00 229 GLY A C 9
ATOM 29589 O O . GLY A 1 175 ? -66.192 8.245 -47.394 1.00 0.00 229 GLY A O 9
ATOM 29593 N N . GLY A 1 176 ? -67.472 6.605 -46.523 1.00 0.00 230 GLY A N 9
ATOM 29594 C CA . GLY A 1 176 ? -67.016 5.592 -47.469 1.00 0.00 230 GLY A CA 9
ATOM 29595 C C . GLY A 1 176 ? -67.813 5.668 -48.769 1.00 0.00 230 GLY A C 9
ATOM 29596 O O . GLY A 1 176 ? -68.533 4.733 -49.117 1.00 0.00 230 GLY A O 9
ATOM 29600 N N . ALA A 1 177 ? -67.683 6.784 -49.486 1.00 0.00 231 ALA A N 9
ATOM 29601 C CA . ALA A 1 177 ? -68.397 6.958 -50.745 1.00 0.00 231 ALA A CA 9
ATOM 29602 C C . ALA A 1 177 ? -68.020 8.288 -51.385 1.00 0.00 231 ALA A C 9
ATOM 29603 O O . ALA A 1 177 ? -67.286 8.327 -52.373 1.00 0.00 231 ALA A O 9
ATOM 29610 N N . TYR A 1 178 ? -68.521 9.379 -50.810 1.00 0.00 232 TYR A N 9
ATOM 29611 C CA . TYR A 1 178 ? -68.226 10.716 -51.324 1.00 0.00 232 TYR A CA 9
ATOM 29612 C C . TYR A 1 178 ? -68.121 11.708 -50.170 1.00 0.00 232 TYR A C 9
ATOM 29613 O O . TYR A 1 178 ? -69.122 12.288 -49.749 1.00 0.00 232 TYR A O 9
ATOM 29631 N N . GLU A 1 179 ? -66.909 11.903 -49.664 1.00 0.00 233 GLU A N 9
ATOM 29632 C CA . GLU A 1 179 ? -66.704 12.834 -48.559 1.00 0.00 233 GLU A CA 9
ATOM 29633 C C . GLU A 1 179 ? -66.916 14.274 -49.021 1.00 0.00 233 GLU A C 9
ATOM 29634 O O . GLU A 1 179 ? -67.727 15.008 -48.457 1.00 0.00 233 GLU A O 9
ATOM 29646 N N . SER A 1 180 ? -66.170 14.669 -50.040 1.00 0.00 234 SER A N 9
ATOM 29647 C CA . SER A 1 180 ? -66.259 16.022 -50.573 1.00 0.00 234 SER A CA 9
ATOM 29648 C C . SER A 1 180 ? -67.624 16.274 -51.202 1.00 0.00 234 SER A C 9
ATOM 29649 O O . SER A 1 180 ? -68.259 15.358 -51.722 1.00 0.00 234 SER A O 9
ATOM 29657 N N . TYR A 1 181 ? -68.068 17.530 -51.148 1.00 0.00 235 TYR A N 9
ATOM 29658 C CA . TYR A 1 181 ? -69.351 17.903 -51.719 1.00 0.00 235 TYR A CA 9
ATOM 29659 C C . TYR A 1 181 ? -69.395 17.538 -53.202 1.00 0.00 235 TYR A C 9
ATOM 29660 O O . TYR A 1 181 ? -68.693 16.627 -53.642 1.00 0.00 235 TYR A O 9
ATOM 29678 N N . LYS A 1 182 ? -70.227 18.250 -53.961 1.00 0.00 236 LYS A N 9
ATOM 29679 C CA . LYS A 1 182 ? -70.370 17.987 -55.404 1.00 0.00 236 LYS A CA 9
ATOM 29680 C C . LYS A 1 182 ? -70.262 16.472 -55.669 1.00 0.00 236 LYS A C 9
ATOM 29681 O O . LYS A 1 182 ? -69.348 16.020 -56.356 1.00 0.00 236 LYS A O 9
ATOM 29700 N N . PHE A 1 183 ? -71.193 15.684 -55.105 1.00 0.00 237 PHE A N 9
ATOM 29701 C CA . PHE A 1 183 ? -71.166 14.230 -55.272 1.00 0.00 237 PHE A CA 9
ATOM 29702 C C . PHE A 1 183 ? -72.116 13.772 -56.376 1.00 0.00 237 PHE A C 9
ATOM 29703 O O . PHE A 1 183 ? -72.281 12.573 -56.598 1.00 0.00 237 PHE A O 9
ATOM 29720 N N . ILE A 1 184 ? -72.719 14.726 -57.083 1.00 0.00 238 ILE A N 9
ATOM 29721 C CA . ILE A 1 184 ? -73.627 14.396 -58.183 1.00 0.00 238 ILE A CA 9
ATOM 29722 C C . ILE A 1 184 ? -73.723 15.573 -59.168 1.00 0.00 238 ILE A C 9
ATOM 29723 O O . ILE A 1 184 ? -73.607 16.727 -58.749 1.00 0.00 238 ILE A O 9
ATOM 29739 N N . PRO A 1 185 ? -73.942 15.333 -60.454 1.00 0.00 239 PRO A N 9
ATOM 29740 C CA . PRO A 1 185 ? -74.061 16.446 -61.457 1.00 0.00 239 PRO A CA 9
ATOM 29741 C C . PRO A 1 185 ? -75.196 17.418 -61.137 1.00 0.00 239 PRO A C 9
ATOM 29742 O O . PRO A 1 185 ? -76.204 17.043 -60.538 1.00 0.00 239 PRO A O 9
ATOM 29753 N N . ALA A 1 186 ? -75.018 18.666 -61.567 1.00 0.00 240 ALA A N 9
ATOM 29754 C CA . ALA A 1 186 ? -76.019 19.711 -61.359 1.00 0.00 240 ALA A CA 9
ATOM 29755 C C . ALA A 1 186 ? -75.870 20.358 -59.988 1.00 0.00 240 ALA A C 9
ATOM 29756 O O . ALA A 1 186 ? -75.917 21.583 -59.866 1.00 0.00 240 ALA A O 9
ATOM 29763 N N . LEU A 1 187 ? -75.706 19.543 -58.953 1.00 0.00 241 LEU A N 9
ATOM 29764 C CA . LEU A 1 187 ? -75.575 20.091 -57.612 1.00 0.00 241 LEU A CA 9
ATOM 29765 C C . LEU A 1 187 ? -74.353 20.996 -57.529 1.00 0.00 241 LEU A C 9
ATOM 29766 O O . LEU A 1 187 ? -74.439 22.124 -57.047 1.00 0.00 241 LEU A O 9
ATOM 29782 N N . GLU A 1 188 ? -73.209 20.483 -57.967 1.00 0.00 242 GLU A N 9
ATOM 29783 C CA . GLU A 1 188 ? -71.965 21.245 -57.906 1.00 0.00 242 GLU A CA 9
ATOM 29784 C C . GLU A 1 188 ? -72.188 22.717 -58.250 1.00 0.00 242 GLU A C 9
ATOM 29785 O O . GLU A 1 188 ? -71.529 23.593 -57.692 1.00 0.00 242 GLU A O 9
ATOM 29797 N N . ALA A 1 189 ? -73.138 22.994 -59.139 1.00 0.00 243 ALA A N 9
ATOM 29798 C CA . ALA A 1 189 ? -73.442 24.378 -59.492 1.00 0.00 243 ALA A CA 9
ATOM 29799 C C . ALA A 1 189 ? -74.225 25.046 -58.366 1.00 0.00 243 ALA A C 9
ATOM 29800 O O . ALA A 1 189 ? -74.017 26.215 -58.044 1.00 0.00 243 ALA A O 9
ATOM 29807 N N . ALA A 1 190 ? -75.169 24.291 -57.815 1.00 0.00 244 ALA A N 9
ATOM 29808 C CA . ALA A 1 190 ? -76.039 24.808 -56.762 1.00 0.00 244 ALA A CA 9
ATOM 29809 C C . ALA A 1 190 ? -75.237 25.603 -55.738 1.00 0.00 244 ALA A C 9
ATOM 29810 O O . ALA A 1 190 ? -75.565 26.757 -55.459 1.00 0.00 244 ALA A O 9
ATOM 29817 N N . VAL A 1 191 ? -74.185 25.010 -55.181 1.00 0.00 245 VAL A N 9
ATOM 29818 C CA . VAL A 1 191 ? -73.371 25.723 -54.204 1.00 0.00 245 VAL A CA 9
ATOM 29819 C C . VAL A 1 191 ? -72.705 26.937 -54.855 1.00 0.00 245 VAL A C 9
ATOM 29820 O O . VAL A 1 191 ? -72.610 28.000 -54.246 1.00 0.00 245 VAL A O 9
ATOM 29833 N N . LYS A 1 192 ? -72.223 26.767 -56.088 1.00 0.00 246 LYS A N 9
ATOM 29834 C CA . LYS A 1 192 ? -71.541 27.859 -56.787 1.00 0.00 246 LYS A CA 9
ATOM 29835 C C . LYS A 1 192 ? -72.460 29.065 -56.986 1.00 0.00 246 LYS A C 9
ATOM 29836 O O . LYS A 1 192 ? -72.036 30.204 -56.797 1.00 0.00 246 LYS A O 9
ATOM 29855 N N . GLN A 1 193 ? -73.720 28.823 -57.345 1.00 0.00 247 GLN A N 9
ATOM 29856 C CA . GLN A 1 193 ? -74.659 29.928 -57.528 1.00 0.00 247 GLN A CA 9
ATOM 29857 C C . GLN A 1 193 ? -75.047 30.500 -56.171 1.00 0.00 247 GLN A C 9
ATOM 29858 O O . GLN A 1 193 ? -75.094 31.712 -55.972 1.00 0.00 247 GLN A O 9
ATOM 29872 N N . ALA A 1 194 ? -75.351 29.586 -55.259 1.00 0.00 248 ALA A N 9
ATOM 29873 C CA . ALA A 1 194 ? -75.776 29.970 -53.917 1.00 0.00 248 ALA A CA 9
ATOM 29874 C C . ALA A 1 194 ? -74.706 30.841 -53.268 1.00 0.00 248 ALA A C 9
ATOM 29875 O O . ALA A 1 194 ? -75.012 31.868 -52.665 1.00 0.00 248 ALA A O 9
ATOM 29882 N N . TYR A 1 195 ? -73.452 30.431 -53.407 1.00 0.00 249 TYR A N 9
ATOM 29883 C CA . TYR A 1 195 ? -72.341 31.186 -52.845 1.00 0.00 249 TYR A CA 9
ATOM 29884 C C . TYR A 1 195 ? -72.134 32.480 -53.642 1.00 0.00 249 TYR A C 9
ATOM 29885 O O . TYR A 1 195 ? -71.516 33.430 -53.162 1.00 0.00 249 TYR A O 9
ATOM 29903 N N . ALA A 1 196 ? -72.709 32.513 -54.845 1.00 0.00 250 ALA A N 9
ATOM 29904 C CA . ALA A 1 196 ? -72.654 33.696 -55.709 1.00 0.00 250 ALA A CA 9
ATOM 29905 C C . ALA A 1 196 ? -73.877 34.581 -55.465 1.00 0.00 250 ALA A C 9
ATOM 29906 O O . ALA A 1 196 ? -73.907 35.755 -55.831 1.00 0.00 250 ALA A O 9
ATOM 29913 N N . ALA A 1 197 ? -74.891 33.967 -54.869 1.00 0.00 251 ALA A N 9
ATOM 29914 C CA . ALA A 1 197 ? -76.164 34.628 -54.580 1.00 0.00 251 ALA A CA 9
ATOM 29915 C C . ALA A 1 197 ? -76.086 35.474 -53.307 1.00 0.00 251 ALA A C 9
ATOM 29916 O O . ALA A 1 197 ? -77.100 35.968 -52.814 1.00 0.00 251 ALA A O 9
ATOM 29923 N N . THR A 1 198 ? -74.875 35.631 -52.787 1.00 0.00 252 THR A N 9
ATOM 29924 C CA . THR A 1 198 ? -74.667 36.428 -51.573 1.00 0.00 252 THR A CA 9
ATOM 29925 C C . THR A 1 198 ? -73.958 37.741 -51.896 1.00 0.00 252 THR A C 9
ATOM 29926 O O . THR A 1 198 ? -74.588 38.798 -51.911 1.00 0.00 252 THR A O 9
ATOM 29937 N N . VAL A 1 199 ? -72.650 37.683 -52.135 1.00 0.00 253 VAL A N 9
ATOM 29938 C CA . VAL A 1 199 ? -71.886 38.894 -52.436 1.00 0.00 253 VAL A CA 9
ATOM 29939 C C . VAL A 1 199 ? -72.247 39.446 -53.815 1.00 0.00 253 VAL A C 9
ATOM 2994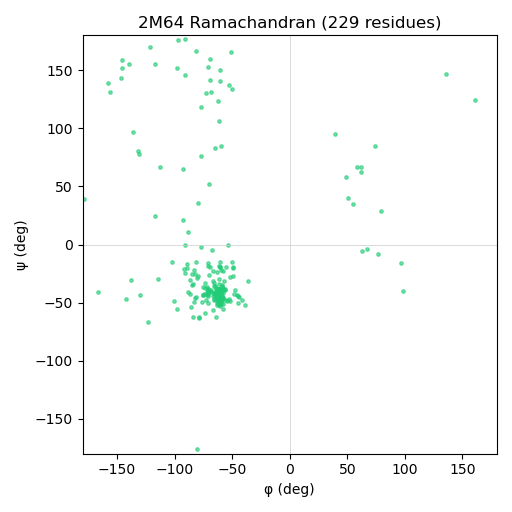0 O O . VAL A 1 199 ? -71.375 39.634 -54.662 1.00 0.00 253 VAL A O 9
ATOM 29953 N N . ALA A 1 200 ? -73.542 39.704 -54.022 1.00 0.00 254 ALA A N 9
ATOM 29954 C CA . ALA A 1 200 ? -74.055 40.239 -55.288 1.00 0.00 254 ALA A CA 9
ATOM 29955 C C . ALA A 1 200 ? -75.510 39.807 -55.454 1.00 0.00 254 ALA A C 9
ATOM 29956 O O . ALA A 1 200 ? -75.867 39.153 -56.434 1.00 0.00 254 ALA A O 9
ATOM 29963 N N . THR A 1 201 ? -76.347 40.161 -54.479 1.00 0.00 255 THR A N 9
ATOM 29964 C CA . THR A 1 201 ? -77.758 39.787 -54.514 1.00 0.00 255 THR A CA 9
ATOM 29965 C C . THR A 1 201 ? -78.628 40.837 -53.834 1.00 0.00 255 THR A C 9
ATOM 29966 O O . THR A 1 201 ? -78.172 41.576 -52.962 1.00 0.00 255 THR A O 9
ATOM 29977 N N . ALA A 1 202 ? -79.881 40.897 -54.262 1.00 0.00 256 ALA A N 9
ATOM 29978 C CA . ALA A 1 202 ? -80.834 41.863 -53.726 1.00 0.00 256 ALA A CA 9
ATOM 29979 C C . ALA A 1 202 ? -80.699 41.994 -52.212 1.00 0.00 256 ALA A C 9
ATOM 29980 O O . ALA A 1 202 ? -80.199 41.093 -51.538 1.00 0.00 256 ALA A O 9
ATOM 29987 N N . PRO A 1 203 ? -81.213 43.066 -51.671 1.00 0.00 257 PRO A N 9
ATOM 29988 C CA . PRO A 1 203 ? -81.233 43.278 -50.206 1.00 0.00 257 PRO A CA 9
ATOM 29989 C C . PRO A 1 203 ? -82.170 42.230 -49.620 1.00 0.00 257 PRO A C 9
ATOM 29990 O O . PRO A 1 203 ? -82.804 41.497 -50.380 1.00 0.00 257 PRO A O 9
ATOM 30001 N N . GLU A 1 204 ? -82.295 42.139 -48.312 1.00 0.00 258 GLU A N 9
ATOM 30002 C CA . GLU A 1 204 ? -83.203 41.153 -47.751 1.00 0.00 258 GLU A CA 9
ATOM 30003 C C . GLU A 1 204 ? -82.898 39.765 -48.347 1.00 0.00 258 GLU A C 9
ATOM 30004 O O . GLU A 1 204 ? -81.967 39.619 -49.141 1.00 0.00 258 GLU A O 9
ATOM 30016 N N . VAL A 1 205 ? -83.688 38.763 -47.966 1.00 0.00 259 VAL A N 9
ATOM 30017 C CA . VAL A 1 205 ? -83.522 37.389 -48.443 1.00 0.00 259 VAL A CA 9
ATOM 30018 C C . VAL A 1 205 ? -82.054 36.980 -48.563 1.00 0.00 259 VAL A C 9
ATOM 30019 O O . VAL A 1 205 ? -81.732 35.998 -49.230 1.00 0.00 259 VAL A O 9
ATOM 30032 N N . LYS A 1 206 ? -81.166 37.738 -47.938 1.00 0.00 260 LYS A N 9
ATOM 30033 C CA . LYS A 1 206 ? -79.742 37.434 -48.019 1.00 0.00 260 LYS A CA 9
ATOM 30034 C C . LYS A 1 206 ? -79.481 35.960 -47.685 1.00 0.00 260 LYS A C 9
ATOM 30035 O O . LYS A 1 206 ? -78.850 35.247 -48.466 1.00 0.00 260 LYS A O 9
ATOM 30054 N N . TYR A 1 207 ? -79.990 35.495 -46.542 1.00 0.00 261 TYR A N 9
ATOM 30055 C CA . TYR A 1 207 ? -79.815 34.092 -46.166 1.00 0.00 261 TYR A CA 9
ATOM 30056 C C . TYR A 1 207 ? -80.890 33.236 -46.835 1.00 0.00 261 TYR A C 9
ATOM 30057 O O . TYR A 1 207 ? -80.605 32.162 -47.365 1.00 0.00 261 TYR A O 9
ATOM 30075 N N . THR A 1 208 ? -82.133 33.716 -46.783 1.00 0.00 262 THR A N 9
ATOM 30076 C CA . THR A 1 208 ? -83.259 32.985 -47.360 1.00 0.00 262 THR A CA 9
ATOM 30077 C C . THR A 1 208 ? -82.884 32.397 -48.709 1.00 0.00 262 THR A C 9
ATOM 30078 O O . THR A 1 208 ? -83.297 31.291 -49.045 1.00 0.00 262 THR A O 9
ATOM 30089 N N . VAL A 1 209 ? -82.103 33.136 -49.479 1.00 0.00 263 VAL A N 9
ATOM 30090 C CA . VAL A 1 209 ? -81.689 32.653 -50.785 1.00 0.00 263 VAL A CA 9
ATOM 30091 C C . VAL A 1 209 ? -80.863 31.383 -50.630 1.00 0.00 263 VAL A C 9
ATOM 30092 O O . VAL A 1 209 ? -81.073 30.397 -51.335 1.00 0.00 263 VAL A O 9
ATOM 30105 N N . PHE A 1 210 ? -79.915 31.428 -49.704 1.00 0.00 264 PHE A N 9
ATOM 30106 C CA . PHE A 1 210 ? -79.043 30.290 -49.454 1.00 0.00 264 PHE A CA 9
ATOM 30107 C C . PHE A 1 210 ? -79.866 29.081 -49.039 1.00 0.00 264 PHE A C 9
ATOM 30108 O O . PHE A 1 210 ? -79.622 27.963 -49.486 1.00 0.00 264 PHE A O 9
ATOM 30125 N N . GLU A 1 211 ? -80.858 29.315 -48.193 1.00 0.00 265 GLU A N 9
ATOM 30126 C CA . GLU A 1 211 ? -81.725 28.237 -47.745 1.00 0.00 265 GLU A CA 9
ATOM 30127 C C . GLU A 1 211 ? -82.684 27.809 -48.862 1.00 0.00 265 GLU A C 9
ATOM 30128 O O . GLU A 1 211 ? -82.904 26.619 -49.090 1.00 0.00 265 GLU A O 9
ATOM 30140 N N . THR A 1 212 ? -83.276 28.802 -49.526 1.00 0.00 266 THR A N 9
ATOM 30141 C CA . THR A 1 212 ? -84.245 28.555 -50.594 1.00 0.00 266 THR A CA 9
ATOM 30142 C C . THR A 1 212 ? -83.636 27.897 -51.834 1.00 0.00 266 THR A C 9
ATOM 30143 O O . THR A 1 212 ? -84.192 26.935 -52.361 1.00 0.00 266 THR A O 9
ATOM 30154 N N . ALA A 1 213 ? -82.518 28.430 -52.318 1.00 0.00 267 ALA A N 9
ATOM 30155 C CA . ALA A 1 213 ? -81.889 27.885 -53.520 1.00 0.00 267 ALA A CA 9
ATOM 30156 C C . ALA A 1 213 ? -81.418 26.452 -53.313 1.00 0.00 267 ALA A C 9
ATOM 30157 O O . ALA A 1 213 ? -81.560 25.609 -54.199 1.00 0.00 267 ALA A O 9
ATOM 30164 N N . LEU A 1 214 ? -80.845 26.184 -52.149 1.00 0.00 268 LEU A N 9
ATOM 30165 C CA . LEU A 1 214 ? -80.342 24.849 -51.851 1.00 0.00 268 LEU A CA 9
ATOM 30166 C C . LEU A 1 214 ? -81.482 23.833 -51.889 1.00 0.00 268 LEU A C 9
ATOM 30167 O O . LEU A 1 214 ? -81.373 22.796 -52.546 1.00 0.00 268 LEU A O 9
ATOM 30183 N N . LYS A 1 215 ? -82.572 24.133 -51.198 1.00 0.00 269 LYS A N 9
ATOM 30184 C CA . LYS A 1 215 ? -83.711 23.228 -51.188 1.00 0.00 269 LYS A CA 9
ATOM 30185 C C . LYS A 1 215 ? -84.279 23.079 -52.594 1.00 0.00 269 LYS A C 9
ATOM 30186 O O . LYS A 1 215 ? -84.673 21.986 -53.000 1.00 0.00 269 LYS A O 9
ATOM 30205 N N . LYS A 1 216 ? -84.327 24.185 -53.329 1.00 0.00 270 LYS A N 9
ATOM 30206 C CA . LYS A 1 216 ? -84.859 24.156 -54.685 1.00 0.00 270 LYS A CA 9
ATOM 30207 C C . LYS A 1 216 ? -84.031 23.248 -55.590 1.00 0.00 270 LYS A C 9
ATOM 30208 O O . LYS A 1 216 ? -84.584 22.455 -56.352 1.00 0.00 270 LYS A O 9
ATOM 30227 N N . ALA A 1 217 ? -82.709 23.357 -55.504 1.00 0.00 271 ALA A N 9
ATOM 30228 C CA . ALA A 1 217 ? -81.838 22.520 -56.326 1.00 0.00 271 ALA A CA 9
ATOM 30229 C C . ALA A 1 217 ? -81.972 21.052 -55.937 1.00 0.00 271 ALA A C 9
ATOM 30230 O O . ALA A 1 217 ? -82.036 20.172 -56.795 1.00 0.00 271 ALA A O 9
ATOM 30237 N N . ILE A 1 218 ? -82.004 20.800 -54.633 1.00 0.00 272 ILE A N 9
ATOM 30238 C CA . ILE A 1 218 ? -82.118 19.441 -54.121 1.00 0.00 272 ILE A CA 9
ATOM 30239 C C . ILE A 1 218 ? -83.490 18.841 -54.440 1.00 0.00 272 ILE A C 9
ATOM 30240 O O . ILE A 1 218 ? -83.593 17.667 -54.794 1.00 0.00 272 ILE A O 9
ATOM 30256 N N . THR A 1 219 ? -84.536 19.659 -54.336 1.00 0.00 273 THR A N 9
ATOM 30257 C CA . THR A 1 219 ? -85.891 19.198 -54.641 1.00 0.00 273 THR A CA 9
ATOM 30258 C C . THR A 1 219 ? -86.000 18.875 -56.128 1.00 0.00 273 THR A C 9
ATOM 30259 O O . THR A 1 219 ? -86.578 17.866 -56.523 1.00 0.00 273 THR A O 9
ATOM 30270 N N . ALA A 1 220 ? -85.464 19.756 -56.960 1.00 0.00 274 ALA A N 9
ATOM 30271 C CA . ALA A 1 220 ? -85.542 19.535 -58.396 1.00 0.00 274 ALA A CA 9
ATOM 30272 C C . ALA A 1 220 ? -84.926 18.179 -58.708 1.00 0.00 274 ALA A C 9
ATOM 30273 O O . ALA A 1 220 ? -85.508 17.369 -59.431 1.00 0.00 274 ALA A O 9
ATOM 30280 N N . MET A 1 221 ? -83.756 17.929 -58.133 1.00 0.00 275 MET A N 9
ATOM 30281 C CA . MET A 1 221 ? -83.067 16.662 -58.319 1.00 0.00 275 MET A CA 9
ATOM 30282 C C . MET A 1 221 ? -83.770 15.536 -57.559 1.00 0.00 275 MET A C 9
ATOM 30283 O O . MET A 1 221 ? -83.580 14.359 -57.866 1.00 0.00 275 MET A O 9
ATOM 30297 N N . SER A 1 222 ? -84.604 15.901 -56.583 1.00 0.00 276 SER A N 9
ATOM 30298 C CA . SER A 1 222 ? -85.344 14.896 -55.821 1.00 0.00 276 SER A CA 9
ATOM 30299 C C . SER A 1 222 ? -86.349 14.197 -56.737 1.00 0.00 276 SER A C 9
ATOM 30300 O O . SER A 1 222 ? -86.456 12.970 -56.747 1.00 0.00 276 SER A O 9
ATOM 30308 N N . GLU A 1 223 ? -87.080 15.000 -57.506 1.00 0.00 277 GLU A N 9
ATOM 30309 C CA . GLU A 1 223 ? -88.078 14.474 -58.438 1.00 0.00 277 GLU A CA 9
ATOM 30310 C C . GLU A 1 223 ? -87.396 13.731 -59.582 1.00 0.00 277 GLU A C 9
ATOM 30311 O O . GLU A 1 223 ? -87.957 12.802 -60.159 1.00 0.00 277 GLU A O 9
ATOM 30323 N N . ALA A 1 224 ? -86.177 14.148 -59.894 1.00 0.00 278 ALA A N 9
ATOM 30324 C CA . ALA A 1 224 ? -85.410 13.518 -60.965 1.00 0.00 278 ALA A CA 9
ATOM 30325 C C . ALA A 1 224 ? -85.216 12.041 -60.660 1.00 0.00 278 ALA A C 9
ATOM 30326 O O . ALA A 1 224 ? -84.849 11.258 -61.533 1.00 0.00 278 ALA A O 9
ATOM 30333 N N . GLN A 1 225 ? -85.453 11.675 -59.406 1.00 0.00 279 GLN A N 9
ATOM 30334 C CA . GLN A 1 225 ? -85.288 10.294 -58.976 1.00 0.00 279 GLN A CA 9
ATOM 30335 C C . GLN A 1 225 ? -86.175 9.353 -59.790 1.00 0.00 279 GLN A C 9
ATOM 30336 O O . GLN A 1 225 ? -85.732 8.277 -60.198 1.00 0.00 279 GLN A O 9
ATOM 30350 N N . LYS A 1 226 ? -87.421 9.750 -60.033 1.00 0.00 280 LYS A N 9
ATOM 30351 C CA . LYS A 1 226 ? -88.333 8.910 -60.809 1.00 0.00 280 LYS A CA 9
ATOM 30352 C C . LYS A 1 226 ? -88.016 8.990 -62.306 1.00 0.00 280 LYS A C 9
ATOM 30353 O O . LYS A 1 226 ? -88.221 8.026 -63.044 1.00 0.00 280 LYS A O 9
ATOM 30372 N N . ALA A 1 227 ? -87.526 10.149 -62.746 1.00 0.00 281 ALA A N 9
ATOM 30373 C CA . ALA A 1 227 ? -87.196 10.354 -64.158 1.00 0.00 281 ALA A CA 9
ATOM 30374 C C . ALA A 1 227 ? -85.781 9.875 -64.470 1.00 0.00 281 ALA A C 9
ATOM 30375 O O . ALA A 1 227 ? -85.371 9.833 -65.629 1.00 0.00 281 ALA A O 9
ATOM 30382 N N . ALA A 1 228 ? -85.039 9.518 -63.431 1.00 0.00 282 ALA A N 9
ATOM 30383 C CA . ALA A 1 228 ? -83.672 9.049 -63.610 1.00 0.00 282 ALA A CA 9
ATOM 30384 C C . ALA A 1 228 ? -83.645 7.796 -64.471 1.00 0.00 282 ALA A C 9
ATOM 30385 O O . ALA A 1 228 ? -82.709 7.568 -65.238 1.00 0.00 282 ALA A O 9
ATOM 30392 N N . LYS A 1 229 ? -84.676 6.988 -64.318 1.00 0.00 283 LYS A N 9
ATOM 30393 C CA . LYS A 1 229 ? -84.786 5.738 -65.062 1.00 0.00 283 LYS A CA 9
ATOM 30394 C C . LYS A 1 229 ? -84.903 6.005 -66.569 1.00 0.00 283 LYS A C 9
ATOM 30395 O O . LYS A 1 229 ? -85.453 7.029 -66.974 1.00 0.00 283 LYS A O 9
ATOM 30414 N N . PRO A 1 230 ? -84.405 5.112 -67.405 1.00 0.00 284 PRO A N 9
ATOM 30415 C CA . PRO A 1 230 ? -84.475 5.275 -68.891 1.00 0.00 284 PRO A CA 9
ATOM 30416 C C . PRO A 1 230 ? -85.892 5.052 -69.423 1.00 0.00 284 PRO A C 9
ATOM 30417 O O . PRO A 1 230 ? -86.698 4.354 -68.801 1.00 0.00 284 PRO A O 9
ATOM 30428 N N . ALA A 1 231 ? -86.188 5.646 -70.574 1.00 0.00 285 ALA A N 9
ATOM 30429 C CA . ALA A 1 231 ? -87.508 5.505 -71.179 1.00 0.00 285 ALA A CA 9
ATOM 30430 C C . ALA A 1 231 ? -87.866 4.032 -71.351 1.00 0.00 285 ALA A C 9
ATOM 30431 O O . ALA A 1 231 ? -88.500 3.486 -70.463 1.00 0.00 285 ALA A O 9
ATOM 30439 N N . PRO A 1 1 ? -61.216 0.847 -59.264 1.00 0.00 55 PRO A N 10
ATOM 30440 C CA . PRO A 1 1 ? -59.800 0.961 -59.703 1.00 0.00 55 PRO A CA 10
ATOM 30441 C C . PRO A 1 1 ? -58.880 0.681 -58.514 1.00 0.00 55 PRO A C 10
ATOM 30442 O O . PRO A 1 1 ? -57.877 -0.022 -58.646 1.00 0.00 55 PRO A O 10
ATOM 30455 N N . ALA A 1 2 ? -59.228 1.236 -57.358 1.00 0.00 56 ALA A N 10
ATOM 30456 C CA . ALA A 1 2 ? -58.426 1.040 -56.157 1.00 0.00 56 ALA A CA 10
ATOM 30457 C C . ALA A 1 2 ? -58.368 -0.438 -55.784 1.00 0.00 56 ALA A C 10
ATOM 30458 O O . ALA A 1 2 ? -57.325 -0.944 -55.371 1.00 0.00 56 ALA A O 10
ATOM 30465 N N . GLY A 1 3 ? -59.499 -1.124 -55.924 1.00 0.00 57 GLY A N 10
ATOM 30466 C CA . GLY A 1 3 ? -59.561 -2.543 -55.589 1.00 0.00 57 GLY A CA 10
ATOM 30467 C C . GLY A 1 3 ? -58.589 -3.348 -56.445 1.00 0.00 57 GLY A C 10
ATOM 30468 O O . GLY A 1 3 ? -57.909 -4.246 -55.947 1.00 0.00 57 GLY A O 10
ATOM 30472 N N . LYS A 1 4 ? -58.522 -3.020 -57.732 1.00 0.00 58 LYS A N 10
ATOM 30473 C CA . LYS A 1 4 ? -57.621 -3.719 -58.642 1.00 0.00 58 LYS A CA 10
ATOM 30474 C C . LYS A 1 4 ? -57.320 -2.855 -59.862 1.00 0.00 58 LYS A C 10
ATOM 30475 O O . LYS A 1 4 ? -58.124 -2.002 -60.242 1.00 0.00 58 LYS A O 10
ATOM 30494 N N . ALA A 1 5 ? -56.162 -3.084 -60.479 1.00 0.00 59 ALA A N 10
ATOM 30495 C CA . ALA A 1 5 ? -55.762 -2.323 -61.667 1.00 0.00 59 ALA A CA 10
ATOM 30496 C C . ALA A 1 5 ? -56.049 -3.123 -62.933 1.00 0.00 59 ALA A C 10
ATOM 30497 O O . ALA A 1 5 ? -56.428 -2.562 -63.962 1.00 0.00 59 ALA A O 10
ATOM 30504 N N . THR A 1 6 ? -55.842 -4.437 -62.854 1.00 0.00 60 THR A N 10
ATOM 30505 C CA . THR A 1 6 ? -56.055 -5.325 -64.002 1.00 0.00 60 THR A CA 10
ATOM 30506 C C . THR A 1 6 ? -56.887 -6.541 -63.607 1.00 0.00 60 THR A C 10
ATOM 30507 O O . THR A 1 6 ? -57.292 -6.684 -62.453 1.00 0.00 60 THR A O 10
ATOM 30518 N N . THR A 1 7 ? -57.144 -7.414 -64.584 1.00 0.00 61 THR A N 10
ATOM 30519 C CA . THR A 1 7 ? -57.940 -8.624 -64.357 1.00 0.00 61 THR A CA 10
ATOM 30520 C C . THR A 1 7 ? -57.086 -9.874 -64.544 1.00 0.00 61 THR A C 10
ATOM 30521 O O . THR A 1 7 ? -55.971 -9.804 -65.062 1.00 0.00 61 THR A O 10
ATOM 30532 N N . GLU A 1 8 ? -57.616 -11.016 -64.115 1.00 0.00 62 GLU A N 10
ATOM 30533 C CA . GLU A 1 8 ? -56.895 -12.279 -64.234 1.00 0.00 62 GLU A CA 10
ATOM 30534 C C . GLU A 1 8 ? -56.639 -12.610 -65.703 1.00 0.00 62 GLU A C 10
ATOM 30535 O O . GLU A 1 8 ? -55.559 -13.055 -66.061 1.00 0.00 62 GLU A O 10
ATOM 30547 N N . GLU A 1 9 ? -57.628 -12.358 -66.549 1.00 0.00 63 GLU A N 10
ATOM 30548 C CA . GLU A 1 9 ? -57.460 -12.619 -67.980 1.00 0.00 63 GLU A CA 10
ATOM 30549 C C . GLU A 1 9 ? -56.408 -11.683 -68.553 1.00 0.00 63 GLU A C 10
ATOM 30550 O O . GLU A 1 9 ? -55.399 -12.122 -69.106 1.00 0.00 63 GLU A O 10
ATOM 30562 N N . GLN A 1 10 ? -56.666 -10.392 -68.433 1.00 0.00 64 GLN A N 10
ATOM 30563 C CA . GLN A 1 10 ? -55.747 -9.396 -68.960 1.00 0.00 64 GLN A CA 10
ATOM 30564 C C . GLN A 1 10 ? -54.363 -9.586 -68.347 1.00 0.00 64 GLN A C 10
ATOM 30565 O O . GLN A 1 10 ? -53.353 -9.451 -69.031 1.00 0.00 64 GLN A O 10
ATOM 30579 N N . LYS A 1 11 ? -54.317 -9.901 -67.060 1.00 0.00 65 LYS A N 10
ATOM 30580 C CA . LYS A 1 11 ? -53.040 -10.118 -66.386 1.00 0.00 65 LYS A CA 10
ATOM 30581 C C . LYS A 1 11 ? -52.406 -11.459 -66.788 1.00 0.00 65 LYS A C 10
ATOM 30582 O O . LYS A 1 11 ? -51.199 -11.539 -67.016 1.00 0.00 65 LYS A O 10
ATOM 30601 N N . LEU A 1 12 ? -53.229 -12.509 -66.845 1.00 0.00 66 LEU A N 10
ATOM 30602 C CA . LEU A 1 12 ? -52.751 -13.856 -67.189 1.00 0.00 66 LEU A CA 10
ATOM 30603 C C . LEU A 1 12 ? -52.276 -13.958 -68.639 1.00 0.00 66 LEU A C 10
ATOM 30604 O O . LEU A 1 12 ? -51.284 -14.628 -68.928 1.00 0.00 66 LEU A O 10
ATOM 30620 N N . ILE A 1 13 ? -52.998 -13.314 -69.548 1.00 0.00 67 ILE A N 10
ATOM 30621 C CA . ILE A 1 13 ? -52.655 -13.362 -70.968 1.00 0.00 67 ILE A CA 10
ATOM 30622 C C . ILE A 1 13 ? -51.169 -13.062 -71.188 1.00 0.00 67 ILE A C 10
ATOM 30623 O O . ILE A 1 13 ? -50.607 -13.408 -72.226 1.00 0.00 67 ILE A O 10
ATOM 30639 N N . GLU A 1 14 ? -50.536 -12.424 -70.207 1.00 0.00 68 GLU A N 10
ATOM 30640 C CA . GLU A 1 14 ? -49.112 -12.104 -70.312 1.00 0.00 68 GLU A CA 10
ATOM 30641 C C . GLU A 1 14 ? -48.269 -13.283 -69.841 1.00 0.00 68 GLU A C 10
ATOM 30642 O O . GLU A 1 14 ? -47.121 -13.450 -70.252 1.00 0.00 68 GLU A O 10
ATOM 30654 N N . LYS A 1 15 ? -48.853 -14.082 -68.959 1.00 0.00 69 LYS A N 10
ATOM 30655 C CA . LYS A 1 15 ? -48.171 -15.240 -68.396 1.00 0.00 69 LYS A CA 10
ATOM 30656 C C . LYS A 1 15 ? -48.275 -16.465 -69.307 1.00 0.00 69 LYS A C 10
ATOM 30657 O O . LYS A 1 15 ? -47.383 -17.315 -69.313 1.00 0.00 69 LYS A O 10
ATOM 30676 N N . ILE A 1 16 ? -49.370 -16.569 -70.055 1.00 0.00 70 ILE A N 10
ATOM 30677 C CA . ILE A 1 16 ? -49.569 -17.716 -70.933 1.00 0.00 70 ILE A CA 10
ATOM 30678 C C . ILE A 1 16 ? -48.477 -17.796 -71.991 1.00 0.00 70 ILE A C 10
ATOM 30679 O O . ILE A 1 16 ? -48.254 -18.852 -72.580 1.00 0.00 70 ILE A O 10
ATOM 30695 N N . ASN A 1 17 ? -47.810 -16.678 -72.240 1.00 0.00 71 ASN A N 10
ATOM 30696 C CA . ASN A 1 17 ? -46.761 -16.667 -73.250 1.00 0.00 71 ASN A CA 10
ATOM 30697 C C . ASN A 1 17 ? -45.698 -17.702 -72.897 1.00 0.00 71 ASN A C 10
ATOM 30698 O O . ASN A 1 17 ? -45.247 -18.456 -73.758 1.00 0.00 71 ASN A O 10
ATOM 30709 N N . ALA A 1 18 ? -45.294 -17.731 -71.630 1.00 0.00 72 ALA A N 10
ATOM 30710 C CA . ALA A 1 18 ? -44.279 -18.678 -71.188 1.00 0.00 72 ALA A CA 10
ATOM 30711 C C . ALA A 1 18 ? -44.737 -20.113 -71.433 1.00 0.00 72 ALA A C 10
ATOM 30712 O O . ALA A 1 18 ? -43.943 -20.962 -71.838 1.00 0.00 72 ALA A O 10
ATOM 30719 N N . GLY A 1 19 ? -46.019 -20.378 -71.201 1.00 0.00 73 GLY A N 10
ATOM 30720 C CA . GLY A 1 19 ? -46.552 -21.715 -71.424 1.00 0.00 73 GLY A CA 10
ATOM 30721 C C . GLY A 1 19 ? -46.419 -22.092 -72.897 1.00 0.00 73 GLY A C 10
ATOM 30722 O O . GLY A 1 19 ? -46.110 -23.235 -73.233 1.00 0.00 73 GLY A O 10
ATOM 30726 N N . PHE A 1 20 ? -46.661 -21.115 -73.769 1.00 0.00 74 PHE A N 10
ATOM 30727 C CA . PHE A 1 20 ? -46.576 -21.334 -75.208 1.00 0.00 74 PHE A CA 10
ATOM 30728 C C . PHE A 1 20 ? -45.145 -21.618 -75.620 1.00 0.00 74 PHE A C 10
ATOM 30729 O O . PHE A 1 20 ? -44.892 -22.441 -76.496 1.00 0.00 74 PHE A O 10
ATOM 30746 N N . LYS A 1 21 ? -44.212 -20.927 -74.998 1.00 0.00 75 LYS A N 10
ATOM 30747 C CA . LYS A 1 21 ? -42.821 -21.113 -75.339 1.00 0.00 75 LYS A CA 10
ATOM 30748 C C . LYS A 1 21 ? -42.404 -22.562 -75.120 1.00 0.00 75 LYS A C 10
ATOM 30749 O O . LYS A 1 21 ? -41.630 -23.120 -75.897 1.00 0.00 75 LYS A O 10
ATOM 30768 N N . ALA A 1 22 ? -42.916 -23.163 -74.056 1.00 0.00 76 ALA A N 10
ATOM 30769 C CA . ALA A 1 22 ? -42.587 -24.545 -73.741 1.00 0.00 76 ALA A CA 10
ATOM 30770 C C . ALA A 1 22 ? -42.983 -25.473 -74.885 1.00 0.00 76 ALA A C 10
ATOM 30771 O O . ALA A 1 22 ? -42.269 -26.428 -75.190 1.00 0.00 76 ALA A O 10
ATOM 30778 N N . ALA A 1 23 ? -44.119 -25.192 -75.522 1.00 0.00 77 ALA A N 10
ATOM 30779 C CA . ALA A 1 23 ? -44.584 -26.019 -76.637 1.00 0.00 77 ALA A CA 10
ATOM 30780 C C . ALA A 1 23 ? -43.932 -25.596 -77.949 1.00 0.00 77 ALA A C 10
ATOM 30781 O O . ALA A 1 23 ? -43.474 -26.436 -78.724 1.00 0.00 77 ALA A O 10
ATOM 30788 N N . LEU A 1 24 ? -43.912 -24.292 -78.200 1.00 0.00 78 LEU A N 10
ATOM 30789 C CA . LEU A 1 24 ? -43.333 -23.774 -79.433 1.00 0.00 78 LEU A CA 10
ATOM 30790 C C . LEU A 1 24 ? -41.834 -24.056 -79.481 1.00 0.00 78 LEU A C 10
ATOM 30791 O O . LEU A 1 24 ? -41.294 -24.417 -80.527 1.00 0.00 78 LEU A O 10
ATOM 30807 N N . ALA A 1 25 ? -41.170 -23.898 -78.342 1.00 0.00 79 ALA A N 10
ATOM 30808 C CA . ALA A 1 25 ? -39.735 -24.148 -78.265 1.00 0.00 79 ALA A CA 10
ATOM 30809 C C . ALA A 1 25 ? -39.443 -25.628 -78.488 1.00 0.00 79 ALA A C 10
ATOM 30810 O O . ALA A 1 25 ? -38.353 -26.000 -78.924 1.00 0.00 79 ALA A O 10
ATOM 30817 N N . ALA A 1 26 ? -40.428 -26.467 -78.185 1.00 0.00 80 ALA A N 10
ATOM 30818 C CA . ALA A 1 26 ? -40.284 -27.907 -78.352 1.00 0.00 80 ALA A CA 10
ATOM 30819 C C . ALA A 1 26 ? -40.349 -28.297 -79.827 1.00 0.00 80 ALA A C 10
ATOM 30820 O O . ALA A 1 26 ? -39.963 -29.403 -80.203 1.00 0.00 80 ALA A O 10
ATOM 30827 N N . ALA A 1 27 ? -40.843 -27.385 -80.658 1.00 0.00 81 ALA A N 10
ATOM 30828 C CA . ALA A 1 27 ? -40.958 -27.652 -82.088 1.00 0.00 81 ALA A CA 10
ATOM 30829 C C . ALA A 1 27 ? -39.579 -27.706 -82.740 1.00 0.00 81 ALA A C 10
ATOM 30830 O O . ALA A 1 27 ? -39.464 -27.819 -83.960 1.00 0.00 81 ALA A O 10
ATOM 30837 N N . ALA A 1 28 ? -38.533 -27.618 -81.918 1.00 0.00 82 ALA A N 10
ATOM 30838 C CA . ALA A 1 28 ? -37.157 -27.651 -82.423 1.00 0.00 82 ALA A CA 10
ATOM 30839 C C . ALA A 1 28 ? -36.248 -28.432 -81.477 1.00 0.00 82 ALA A C 10
ATOM 30840 O O . ALA A 1 28 ? -36.564 -28.614 -80.301 1.00 0.00 82 ALA A O 10
ATOM 30847 N N . GLY A 1 29 ? -35.111 -28.893 -82.006 1.00 0.00 83 GLY A N 10
ATOM 30848 C CA . GLY A 1 29 ? -34.141 -29.661 -81.219 1.00 0.00 83 GLY A CA 10
ATOM 30849 C C . GLY A 1 29 ? -34.260 -31.155 -81.505 1.00 0.00 83 GLY A C 10
ATOM 30850 O O . GLY A 1 29 ? -33.341 -31.924 -81.222 1.00 0.00 83 GLY A O 10
ATOM 30854 N N . VAL A 1 30 ? -35.404 -31.564 -82.055 1.00 0.00 84 VAL A N 10
ATOM 30855 C CA . VAL A 1 30 ? -35.643 -32.982 -82.359 1.00 0.00 84 VAL A CA 10
ATOM 30856 C C . VAL A 1 30 ? -35.612 -33.231 -83.872 1.00 0.00 84 VAL A C 10
ATOM 30857 O O . VAL A 1 30 ? -35.885 -32.324 -84.659 1.00 0.00 84 VAL A O 10
ATOM 30870 N N . GLN A 1 31 ? -35.273 -34.462 -84.279 1.00 0.00 85 GLN A N 10
ATOM 30871 C CA . GLN A 1 31 ? -35.208 -34.802 -85.696 1.00 0.00 85 GLN A CA 10
ATOM 30872 C C . GLN A 1 31 ? -36.587 -34.618 -86.343 1.00 0.00 85 GLN A C 10
ATOM 30873 O O . GLN A 1 31 ? -37.586 -35.073 -85.786 1.00 0.00 85 GLN A O 10
ATOM 30887 N N . PRO A 1 32 ? -36.689 -33.976 -87.487 1.00 0.00 86 PRO A N 10
ATOM 30888 C CA . PRO A 1 32 ? -38.006 -33.778 -88.151 1.00 0.00 86 PRO A CA 10
ATOM 30889 C C . PRO A 1 32 ? -38.890 -35.025 -88.088 1.00 0.00 86 PRO A C 10
ATOM 30890 O O . PRO A 1 32 ? -38.831 -35.884 -88.967 1.00 0.00 86 PRO A O 10
ATOM 30901 N N . ALA A 1 33 ? -39.716 -35.108 -87.047 1.00 0.00 87 ALA A N 10
ATOM 30902 C CA . ALA A 1 33 ? -40.611 -36.250 -86.889 1.00 0.00 87 ALA A CA 10
ATOM 30903 C C . ALA A 1 33 ? -41.578 -36.042 -85.731 1.00 0.00 87 ALA A C 10
ATOM 30904 O O . ALA A 1 33 ? -42.767 -36.341 -85.848 1.00 0.00 87 ALA A O 10
ATOM 30911 N N . ASP A 1 34 ? -41.076 -35.526 -84.609 1.00 0.00 88 ASP A N 10
ATOM 30912 C CA . ASP A 1 34 ? -41.919 -35.283 -83.438 1.00 0.00 88 ASP A CA 10
ATOM 30913 C C . ASP A 1 34 ? -42.242 -33.797 -83.324 1.00 0.00 88 ASP A C 10
ATOM 30914 O O . ASP A 1 34 ? -43.213 -33.409 -82.676 1.00 0.00 88 ASP A O 10
ATOM 30923 N N . LYS A 1 35 ? -41.404 -32.973 -83.945 1.00 0.00 89 LYS A N 10
ATOM 30924 C CA . LYS A 1 35 ? -41.583 -31.526 -83.897 1.00 0.00 89 LYS A CA 10
ATOM 30925 C C . LYS A 1 35 ? -43.013 -31.135 -84.244 1.00 0.00 89 LYS A C 10
ATOM 30926 O O . LYS A 1 35 ? -43.477 -30.064 -83.854 1.00 0.00 89 LYS A O 10
ATOM 30945 N N . TYR A 1 36 ? -43.718 -32.007 -84.959 1.00 0.00 90 TYR A N 10
ATOM 30946 C CA . TYR A 1 36 ? -45.103 -31.740 -85.326 1.00 0.00 90 TYR A CA 10
ATOM 30947 C C . TYR A 1 36 ? -46.039 -32.168 -84.194 1.00 0.00 90 TYR A C 10
ATOM 30948 O O . TYR A 1 36 ? -46.943 -31.429 -83.803 1.00 0.00 90 TYR A O 10
ATOM 30966 N N . ARG A 1 37 ? -45.821 -33.378 -83.693 1.00 0.00 91 ARG A N 10
ATOM 30967 C CA . ARG A 1 37 ? -46.654 -33.925 -82.630 1.00 0.00 91 ARG A CA 10
ATOM 30968 C C . ARG A 1 37 ? -46.461 -33.168 -81.321 1.00 0.00 91 ARG A C 10
ATOM 30969 O O . ARG A 1 37 ? -47.316 -33.229 -80.439 1.00 0.00 91 ARG A O 10
ATOM 30990 N N . THR A 1 38 ? -45.352 -32.447 -81.193 1.00 0.00 92 THR A N 10
ATOM 30991 C CA . THR A 1 38 ? -45.095 -31.687 -79.974 1.00 0.00 92 THR A CA 10
ATOM 30992 C C . THR A 1 38 ? -46.131 -30.569 -79.846 1.00 0.00 92 THR A C 10
ATOM 30993 O O . THR A 1 38 ? -46.614 -30.273 -78.755 1.00 0.00 92 THR A O 10
ATOM 31004 N N . PHE A 1 39 ? -46.433 -29.936 -80.971 1.00 0.00 93 PHE A N 10
ATOM 31005 C CA . PHE A 1 39 ? -47.381 -28.831 -80.967 1.00 0.00 93 PHE A CA 10
ATOM 31006 C C . PHE A 1 39 ? -48.634 -29.200 -80.170 1.00 0.00 93 PHE A C 10
ATOM 31007 O O . PHE A 1 39 ? -48.903 -28.597 -79.131 1.00 0.00 93 PHE A O 10
ATOM 31024 N N . VAL A 1 40 ? -49.411 -30.170 -80.649 1.00 0.00 94 VAL A N 10
ATOM 31025 C CA . VAL A 1 40 ? -50.628 -30.559 -79.952 1.00 0.00 94 VAL A CA 10
ATOM 31026 C C . VAL A 1 40 ? -50.321 -31.264 -78.624 1.00 0.00 94 VAL A C 10
ATOM 31027 O O . VAL A 1 40 ? -50.956 -31.005 -77.601 1.00 0.00 94 VAL A O 10
ATOM 31040 N N . ALA A 1 41 ? -49.376 -32.196 -78.682 1.00 0.00 95 ALA A N 10
ATOM 31041 C CA . ALA A 1 41 ? -49.011 -33.003 -77.513 1.00 0.00 95 ALA A CA 10
ATOM 31042 C C . ALA A 1 41 ? -48.492 -32.169 -76.337 1.00 0.00 95 ALA A C 10
ATOM 31043 O O . ALA A 1 41 ? -48.857 -32.424 -75.189 1.00 0.00 95 ALA A O 10
ATOM 31050 N N . THR A 1 42 ? -47.634 -31.189 -76.607 1.00 0.00 96 THR A N 10
ATOM 31051 C CA . THR A 1 42 ? -47.079 -30.357 -75.534 1.00 0.00 96 THR A CA 10
ATOM 31052 C C . THR A 1 42 ? -48.019 -29.213 -75.158 1.00 0.00 96 THR A C 10
ATOM 31053 O O . THR A 1 42 ? -48.196 -28.908 -73.979 1.00 0.00 96 THR A O 10
ATOM 31064 N N . PHE A 1 43 ? -48.619 -28.586 -76.164 1.00 0.00 97 PHE A N 10
ATOM 31065 C CA . PHE A 1 43 ? -49.540 -27.477 -75.926 1.00 0.00 97 PHE A CA 10
ATOM 31066 C C . PHE A 1 43 ? -50.575 -27.856 -74.873 1.00 0.00 97 PHE A C 10
ATOM 31067 O O . PHE A 1 43 ? -51.202 -26.992 -74.261 1.00 0.00 97 PHE A O 10
ATOM 31084 N N . GLY A 1 44 ? -50.749 -29.151 -74.672 1.00 0.00 98 GLY A N 10
ATOM 31085 C CA . GLY A 1 44 ? -51.716 -29.622 -73.691 1.00 0.00 98 GLY A CA 10
ATOM 31086 C C . GLY A 1 44 ? -51.367 -29.074 -72.311 1.00 0.00 98 GLY A C 10
ATOM 31087 O O . GLY A 1 44 ? -52.241 -28.631 -71.568 1.00 0.00 98 GLY A O 10
ATOM 31091 N N . ALA A 1 45 ? -50.079 -29.093 -71.985 1.00 0.00 99 ALA A N 10
ATOM 31092 C CA . ALA A 1 45 ? -49.608 -28.579 -70.702 1.00 0.00 99 ALA A CA 10
ATOM 31093 C C . ALA A 1 45 ? -49.694 -27.052 -70.639 1.00 0.00 99 ALA A C 10
ATOM 31094 O O . ALA A 1 45 ? -49.996 -26.484 -69.588 1.00 0.00 99 ALA A O 10
ATOM 31101 N N . ALA A 1 46 ? -49.385 -26.391 -71.756 1.00 0.00 100 ALA A N 10
ATOM 31102 C CA . ALA A 1 46 ? -49.385 -24.926 -71.797 1.00 0.00 100 ALA A CA 10
ATOM 31103 C C . ALA A 1 46 ? -50.744 -24.335 -71.468 1.00 0.00 100 ALA A C 10
ATOM 31104 O O . ALA A 1 46 ? -50.840 -23.428 -70.640 1.00 0.00 100 ALA A O 10
ATOM 31111 N N . SER A 1 47 ? -51.796 -24.833 -72.097 1.00 0.00 101 SER A N 10
ATOM 31112 C CA . SER A 1 47 ? -53.120 -24.304 -71.812 1.00 0.00 101 SER A CA 10
ATOM 31113 C C . SER A 1 47 ? -53.574 -24.745 -70.429 1.00 0.00 101 SER A C 10
ATOM 31114 O O . SER A 1 47 ? -54.287 -24.018 -69.739 1.00 0.00 101 SER A O 10
ATOM 31122 N N . ASN A 1 48 ? -53.145 -25.936 -70.025 1.00 0.00 102 ASN A N 10
ATOM 31123 C CA . ASN A 1 48 ? -53.505 -26.463 -68.716 1.00 0.00 102 ASN A CA 10
ATOM 31124 C C . ASN A 1 48 ? -52.977 -25.546 -67.618 1.00 0.00 102 ASN A C 10
ATOM 31125 O O . ASN A 1 48 ? -53.675 -25.255 -66.648 1.00 0.00 102 ASN A O 10
ATOM 31136 N N . LYS A 1 49 ? -51.740 -25.087 -67.786 1.00 0.00 103 LYS A N 10
ATOM 31137 C CA . LYS A 1 49 ? -51.132 -24.196 -66.808 1.00 0.00 103 LYS A CA 10
ATOM 31138 C C . LYS A 1 49 ? -51.939 -22.909 -66.689 1.00 0.00 103 LYS A C 10
ATOM 31139 O O . LYS A 1 49 ? -52.253 -22.463 -65.585 1.00 0.00 103 LYS A O 10
ATOM 31158 N N . ALA A 1 50 ? -52.275 -22.318 -67.830 1.00 0.00 104 ALA A N 10
ATOM 31159 C CA . ALA A 1 50 ? -53.049 -21.085 -67.831 1.00 0.00 104 ALA A CA 10
ATOM 31160 C C . ALA A 1 50 ? -54.424 -21.328 -67.210 1.00 0.00 104 ALA A C 10
ATOM 31161 O O . ALA A 1 50 ? -54.931 -20.511 -66.443 1.00 0.00 104 ALA A O 10
ATOM 31168 N N . PHE A 1 51 ? -55.007 -22.472 -67.551 1.00 0.00 105 PHE A N 10
ATOM 31169 C CA . PHE A 1 51 ? -56.318 -22.838 -67.019 1.00 0.00 105 PHE A CA 10
ATOM 31170 C C . PHE A 1 51 ? -56.228 -23.047 -65.506 1.00 0.00 105 PHE A C 10
ATOM 31171 O O . PHE A 1 51 ? -57.107 -22.618 -64.760 1.00 0.00 105 PHE A O 10
ATOM 31188 N N . ALA A 1 52 ? -55.159 -23.696 -65.063 1.00 0.00 106 ALA A N 10
ATOM 31189 C CA . ALA A 1 52 ? -54.963 -23.946 -63.640 1.00 0.00 106 ALA A CA 10
ATOM 31190 C C . ALA A 1 52 ? -54.619 -22.651 -62.901 1.00 0.00 106 ALA A C 10
ATOM 31191 O O . ALA A 1 52 ? -54.829 -22.539 -61.694 1.00 0.00 106 ALA A O 10
ATOM 31198 N N . GLU A 1 53 ? -54.085 -21.676 -63.637 1.00 0.00 107 GLU A N 10
ATOM 31199 C CA . GLU A 1 53 ? -53.712 -20.389 -63.047 1.00 0.00 107 GLU A CA 10
ATOM 31200 C C . GLU A 1 53 ? -54.889 -19.413 -63.077 1.00 0.00 107 GLU A C 10
ATOM 31201 O O . GLU A 1 53 ? -55.117 -18.669 -62.123 1.00 0.00 107 GLU A O 10
ATOM 31213 N N . GLY A 1 54 ? -55.622 -19.412 -64.187 1.00 0.00 108 GLY A N 10
ATOM 31214 C CA . GLY A 1 54 ? -56.764 -18.514 -64.352 1.00 0.00 108 GLY A CA 10
ATOM 31215 C C . GLY A 1 54 ? -58.031 -19.114 -63.759 1.00 0.00 108 GLY A C 10
ATOM 31216 O O . GLY A 1 54 ? -59.115 -18.542 -63.875 1.00 0.00 108 GLY A O 10
ATOM 31220 N N . LEU A 1 55 ? -57.891 -20.276 -63.137 1.00 0.00 109 LEU A N 10
ATOM 31221 C CA . LEU A 1 55 ? -59.033 -20.958 -62.544 1.00 0.00 109 LEU A CA 10
ATOM 31222 C C . LEU A 1 55 ? -59.705 -20.073 -61.499 1.00 0.00 109 LEU A C 10
ATOM 31223 O O . LEU A 1 55 ? -60.931 -19.984 -61.449 1.00 0.00 109 LEU A O 10
ATOM 31239 N N . SER A 1 56 ? -58.899 -19.423 -60.673 1.00 0.00 110 SER A N 10
ATOM 31240 C CA . SER A 1 56 ? -59.422 -18.542 -59.631 1.00 0.00 110 SER A CA 10
ATOM 31241 C C . SER A 1 56 ? -59.942 -19.361 -58.448 1.00 0.00 110 SER A C 10
ATOM 31242 O O . SER A 1 56 ? -59.702 -20.566 -58.363 1.00 0.00 110 SER A O 10
ATOM 31250 N N . GLY A 1 57 ? -60.652 -18.700 -57.538 1.00 0.00 111 GLY A N 10
ATOM 31251 C CA . GLY A 1 57 ? -61.192 -19.379 -56.365 1.00 0.00 111 GLY A CA 10
ATOM 31252 C C . GLY A 1 57 ? -62.433 -20.191 -56.721 1.00 0.00 111 GLY A C 10
ATOM 31253 O O . GLY A 1 57 ? -62.335 -21.369 -57.069 1.00 0.00 111 GLY A O 10
ATOM 31257 N N . GLU A 1 58 ? -63.599 -19.560 -56.628 1.00 0.00 112 GLU A N 10
ATOM 31258 C CA . GLU A 1 58 ? -64.850 -20.242 -56.939 1.00 0.00 112 GLU A CA 10
ATOM 31259 C C . GLU A 1 58 ? -64.946 -20.508 -58.451 1.00 0.00 112 GLU A C 10
ATOM 31260 O O . GLU A 1 58 ? -64.852 -19.569 -59.242 1.00 0.00 112 GLU A O 10
ATOM 31272 N N . PRO A 1 59 ? -65.123 -21.743 -58.885 1.00 0.00 113 PRO A N 10
ATOM 31273 C CA . PRO A 1 59 ? -65.214 -22.058 -60.343 1.00 0.00 113 PRO A CA 10
ATOM 31274 C C . PRO A 1 59 ? -66.546 -21.610 -60.946 1.00 0.00 113 PRO A C 10
ATOM 31275 O O . PRO A 1 59 ? -66.666 -21.454 -62.162 1.00 0.00 113 PRO A O 10
ATOM 31286 N N . LYS A 1 60 ? -67.543 -21.408 -60.087 1.00 0.00 114 LYS A N 10
ATOM 31287 C CA . LYS A 1 60 ? -68.865 -20.983 -60.544 1.00 0.00 114 LYS A CA 10
ATOM 31288 C C . LYS A 1 60 ? -68.943 -19.461 -60.630 1.00 0.00 114 LYS A C 10
ATOM 31289 O O . LYS A 1 60 ? -69.630 -18.819 -59.837 1.00 0.00 114 LYS A O 10
ATOM 31308 N N . GLY A 1 61 ? -68.238 -18.892 -61.603 1.00 0.00 115 GLY A N 10
ATOM 31309 C CA . GLY A 1 61 ? -68.243 -17.447 -61.790 1.00 0.00 115 GLY A CA 10
ATOM 31310 C C . GLY A 1 61 ? -69.648 -16.949 -62.111 1.00 0.00 115 GLY A C 10
ATOM 31311 O O . GLY A 1 61 ? -70.073 -15.899 -61.630 1.00 0.00 115 GLY A O 10
ATOM 31315 N N . ALA A 1 62 ? -70.362 -17.712 -62.932 1.00 0.00 116 ALA A N 10
ATOM 31316 C CA . ALA A 1 62 ? -71.718 -17.348 -63.322 1.00 0.00 116 ALA A CA 10
ATOM 31317 C C . ALA A 1 62 ? -71.737 -15.973 -63.979 1.00 0.00 116 ALA A C 10
ATOM 31318 O O . ALA A 1 62 ? -72.802 -15.426 -64.262 1.00 0.00 116 ALA A O 10
ATOM 31325 N N . ALA A 1 63 ? -70.551 -15.424 -64.225 1.00 0.00 117 ALA A N 10
ATOM 31326 C CA . ALA A 1 63 ? -70.441 -14.113 -64.855 1.00 0.00 117 ALA A CA 10
ATOM 31327 C C . ALA A 1 63 ? -68.976 -13.722 -65.023 1.00 0.00 117 ALA A C 10
ATOM 31328 O O . ALA A 1 63 ? -68.619 -12.995 -65.949 1.00 0.00 117 ALA A O 10
ATOM 31335 N N . GLU A 1 64 ? -68.131 -14.215 -64.119 1.00 0.00 118 GLU A N 10
ATOM 31336 C CA . GLU A 1 64 ? -66.698 -13.921 -64.168 1.00 0.00 118 GLU A CA 10
ATOM 31337 C C . GLU A 1 64 ? -65.925 -15.094 -64.760 1.00 0.00 118 GLU A C 10
ATOM 31338 O O . GLU A 1 64 ? -64.731 -14.985 -65.039 1.00 0.00 118 GLU A O 10
ATOM 31350 N N . SER A 1 65 ? -66.615 -16.220 -64.957 1.00 0.00 119 SER A N 10
ATOM 31351 C CA . SER A 1 65 ? -65.994 -17.420 -65.526 1.00 0.00 119 SER A CA 10
ATOM 31352 C C . SER A 1 65 ? -66.635 -17.758 -66.866 1.00 0.00 119 SER A C 10
ATOM 31353 O O . SER A 1 65 ? -66.367 -18.809 -67.448 1.00 0.00 119 SER A O 10
ATOM 31361 N N . SER A 1 66 ? -67.479 -16.853 -67.354 1.00 0.00 120 SER A N 10
ATOM 31362 C CA . SER A 1 66 ? -68.154 -17.053 -68.633 1.00 0.00 120 SER A CA 10
ATOM 31363 C C . SER A 1 66 ? -67.285 -16.550 -69.781 1.00 0.00 120 SER A C 10
ATOM 31364 O O . SER A 1 66 ? -67.365 -17.053 -70.900 1.00 0.00 120 SER A O 10
ATOM 31372 N N . SER A 1 67 ? -66.452 -15.555 -69.490 1.00 0.00 121 SER A N 10
ATOM 31373 C CA . SER A 1 67 ? -65.565 -14.986 -70.497 1.00 0.00 121 SER A CA 10
ATOM 31374 C C . SER A 1 67 ? -64.393 -15.922 -70.787 1.00 0.00 121 SER A C 10
ATOM 31375 O O . SER A 1 67 ? -63.755 -15.825 -71.834 1.00 0.00 121 SER A O 10
ATOM 31383 N N . LYS A 1 68 ? -64.108 -16.817 -69.845 1.00 0.00 122 LYS A N 10
ATOM 31384 C CA . LYS A 1 68 ? -63.002 -17.756 -70.003 1.00 0.00 122 LYS A CA 10
ATOM 31385 C C . LYS A 1 68 ? -63.214 -18.652 -71.219 1.00 0.00 122 LYS A C 10
ATOM 31386 O O . LYS A 1 68 ? -62.273 -18.952 -71.952 1.00 0.00 122 LYS A O 10
ATOM 31405 N N . ALA A 1 69 ? -64.454 -19.077 -71.427 1.00 0.00 123 ALA A N 10
ATOM 31406 C CA . ALA A 1 69 ? -64.770 -19.939 -72.560 1.00 0.00 123 ALA A CA 10
ATOM 31407 C C . ALA A 1 69 ? -64.460 -19.231 -73.876 1.00 0.00 123 ALA A C 10
ATOM 31408 O O . ALA A 1 69 ? -63.948 -19.843 -74.812 1.00 0.00 123 ALA A O 10
ATOM 31415 N N . ALA A 1 70 ? -64.765 -17.937 -73.939 1.00 0.00 124 ALA A N 10
ATOM 31416 C CA . ALA A 1 70 ? -64.504 -17.163 -75.147 1.00 0.00 124 ALA A CA 10
ATOM 31417 C C . ALA A 1 70 ? -63.008 -17.149 -75.449 1.00 0.00 124 ALA A C 10
ATOM 31418 O O . ALA A 1 70 ? -62.594 -17.300 -76.598 1.00 0.00 124 ALA A O 10
ATOM 31425 N N . LEU A 1 71 ? -62.207 -16.992 -74.402 1.00 0.00 125 LEU A N 10
ATOM 31426 C CA . LEU A 1 71 ? -60.755 -16.986 -74.540 1.00 0.00 125 LEU A CA 10
ATOM 31427 C C . LEU A 1 71 ? -60.244 -18.325 -75.052 1.00 0.00 125 LEU A C 10
ATOM 31428 O O . LEU A 1 71 ? -59.391 -18.384 -75.938 1.00 0.00 125 LEU A O 10
ATOM 31444 N N . THR A 1 72 ? -60.736 -19.396 -74.447 1.00 0.00 126 THR A N 10
ATOM 31445 C CA . THR A 1 72 ? -60.295 -20.740 -74.787 1.00 0.00 126 THR A CA 10
ATOM 31446 C C . THR A 1 72 ? -60.855 -21.210 -76.129 1.00 0.00 126 THR A C 10
ATOM 31447 O O . THR A 1 72 ? -60.172 -21.907 -76.879 1.00 0.00 126 THR A O 10
ATOM 31458 N N . SER A 1 73 ? -62.112 -20.880 -76.403 1.00 0.00 127 SER A N 10
ATOM 31459 C CA . SER A 1 73 ? -62.755 -21.340 -77.628 1.00 0.00 127 SER A CA 10
ATOM 31460 C C . SER A 1 73 ? -61.971 -20.940 -78.873 1.00 0.00 127 SER A C 10
ATOM 31461 O O . SER A 1 73 ? -61.738 -21.775 -79.747 1.00 0.00 127 SER A O 10
ATOM 31469 N N . LYS A 1 74 ? -61.541 -19.687 -78.961 1.00 0.00 128 LYS A N 10
ATOM 31470 C CA . LYS A 1 74 ? -60.770 -19.271 -80.123 1.00 0.00 128 LYS A CA 10
ATOM 31471 C C . LYS A 1 74 ? -59.354 -19.819 -80.021 1.00 0.00 128 LYS A C 10
ATOM 31472 O O . LYS A 1 74 ? -58.652 -19.939 -81.024 1.00 0.00 128 LYS A O 10
ATOM 31491 N N . LEU A 1 75 ? -58.933 -20.139 -78.799 1.00 0.00 129 LEU A N 10
ATOM 31492 C CA . LEU A 1 75 ? -57.590 -20.657 -78.598 1.00 0.00 129 LEU A CA 10
ATOM 31493 C C . LEU A 1 75 ? -57.453 -22.023 -79.275 1.00 0.00 129 LEU A C 10
ATOM 31494 O O . LEU A 1 75 ? -56.445 -22.304 -79.916 1.00 0.00 129 LEU A O 10
ATOM 31510 N N . ASP A 1 76 ? -58.471 -22.876 -79.142 1.00 0.00 130 ASP A N 10
ATOM 31511 C CA . ASP A 1 76 ? -58.425 -24.198 -79.756 1.00 0.00 130 ASP A CA 10
ATOM 31512 C C . ASP A 1 76 ? -58.707 -24.128 -81.252 1.00 0.00 130 ASP A C 10
ATOM 31513 O O . ASP A 1 76 ? -58.112 -24.863 -82.041 1.00 0.00 130 ASP A O 10
ATOM 31522 N N . ALA A 1 77 ? -59.627 -23.249 -81.636 1.00 0.00 131 ALA A N 10
ATOM 31523 C CA . ALA A 1 77 ? -59.984 -23.108 -83.042 1.00 0.00 131 ALA A CA 10
ATOM 31524 C C . ALA A 1 77 ? -58.796 -22.627 -83.866 1.00 0.00 131 ALA A C 10
ATOM 31525 O O . ALA A 1 77 ? -58.505 -23.175 -84.927 1.00 0.00 131 ALA A O 10
ATOM 31532 N N . ALA A 1 78 ? -58.111 -21.602 -83.371 1.00 0.00 132 ALA A N 10
ATOM 31533 C CA . ALA A 1 78 ? -56.955 -21.060 -84.076 1.00 0.00 132 ALA A CA 10
ATOM 31534 C C . ALA A 1 78 ? -55.814 -22.067 -84.122 1.00 0.00 132 ALA A C 10
ATOM 31535 O O . ALA A 1 78 ? -55.143 -22.218 -85.139 1.00 0.00 132 ALA A O 10
ATOM 31542 N N . TYR A 1 79 ? -55.583 -22.731 -83.002 1.00 0.00 133 TYR A N 10
ATOM 31543 C CA . TYR A 1 79 ? -54.498 -23.698 -82.914 1.00 0.00 133 TYR A CA 10
ATOM 31544 C C . TYR A 1 79 ? -54.710 -24.814 -83.936 1.00 0.00 133 TYR A C 10
ATOM 31545 O O . TYR A 1 79 ? -53.774 -25.247 -84.608 1.00 0.00 133 TYR A O 10
ATOM 31563 N N . LYS A 1 80 ? -55.951 -25.273 -84.036 1.00 0.00 134 LYS A N 10
ATOM 31564 C CA . LYS A 1 80 ? -56.304 -26.341 -84.966 1.00 0.00 134 LYS A CA 10
ATOM 31565 C C . LYS A 1 80 ? -56.497 -25.800 -86.387 1.00 0.00 134 LYS A C 10
ATOM 31566 O O . LYS A 1 80 ? -56.123 -26.449 -87.363 1.00 0.00 134 LYS A O 10
ATOM 31585 N N . LEU A 1 81 ? -57.066 -24.603 -86.497 1.00 0.00 135 LEU A N 10
ATOM 31586 C CA . LEU A 1 81 ? -57.281 -24.004 -87.812 1.00 0.00 135 LEU A CA 10
ATOM 31587 C C . LEU A 1 81 ? -55.956 -23.550 -88.408 1.00 0.00 135 LEU A C 10
ATOM 31588 O O . LEU A 1 81 ? -55.705 -23.723 -89.601 1.00 0.00 135 LEU A O 10
ATOM 31604 N N . ALA A 1 82 ? -55.116 -22.963 -87.570 1.00 0.00 136 ALA A N 10
ATOM 31605 C CA . ALA A 1 82 ? -53.825 -22.480 -88.017 1.00 0.00 136 ALA A CA 10
ATOM 31606 C C . ALA A 1 82 ? -52.977 -23.635 -88.538 1.00 0.00 136 ALA A C 10
ATOM 31607 O O . ALA A 1 82 ? -52.336 -23.524 -89.582 1.00 0.00 136 ALA A O 10
ATOM 31614 N N . TYR A 1 83 ? -53.000 -24.753 -87.821 1.00 0.00 137 TYR A N 10
ATOM 31615 C CA . TYR A 1 83 ? -52.252 -25.931 -88.243 1.00 0.00 137 TYR A CA 10
ATOM 31616 C C . TYR A 1 83 ? -52.822 -26.482 -89.547 1.00 0.00 137 TYR A C 10
ATOM 31617 O O . TYR A 1 83 ? -52.077 -26.914 -90.429 1.00 0.00 137 TYR A O 10
ATOM 31635 N N . LYS A 1 84 ? -54.145 -26.464 -89.661 1.00 0.00 138 LYS A N 10
ATOM 31636 C CA . LYS A 1 84 ? -54.812 -26.963 -90.859 1.00 0.00 138 LYS A CA 10
ATOM 31637 C C . LYS A 1 84 ? -54.298 -26.226 -92.092 1.00 0.00 138 LYS A C 10
ATOM 31638 O O . LYS A 1 84 ? -54.151 -26.813 -93.163 1.00 0.00 138 LYS A O 10
ATOM 31657 N N . THR A 1 85 ? -54.025 -24.937 -91.929 1.00 0.00 139 THR A N 10
ATOM 31658 C CA . THR A 1 85 ? -53.524 -24.122 -93.030 1.00 0.00 139 THR A CA 10
ATOM 31659 C C . THR A 1 85 ? -52.247 -24.731 -93.605 1.00 0.00 139 THR A C 10
ATOM 31660 O O . THR A 1 85 ? -51.975 -24.604 -94.798 1.00 0.00 139 THR A O 10
ATOM 31671 N N . ALA A 1 86 ? -51.466 -25.391 -92.751 1.00 0.00 140 ALA A N 10
ATOM 31672 C CA . ALA A 1 86 ? -50.220 -26.010 -93.194 1.00 0.00 140 ALA A CA 10
ATOM 31673 C C . ALA A 1 86 ? -50.503 -27.008 -94.311 1.00 0.00 140 ALA A C 10
ATOM 31674 O O . ALA A 1 86 ? -49.736 -27.119 -95.268 1.00 0.00 140 ALA A O 10
ATOM 31681 N N . GLU A 1 87 ? -51.618 -27.721 -94.193 1.00 0.00 141 GLU A N 10
ATOM 31682 C CA . GLU A 1 87 ? -51.996 -28.689 -95.212 1.00 0.00 141 GLU A CA 10
ATOM 31683 C C . GLU A 1 87 ? -52.231 -27.971 -96.542 1.00 0.00 141 GLU A C 10
ATOM 31684 O O . GLU A 1 87 ? -51.886 -28.487 -97.605 1.00 0.00 141 GLU A O 10
ATOM 31696 N N . GLY A 1 88 ? -52.812 -26.768 -96.473 1.00 0.00 142 GLY A N 10
ATOM 31697 C CA . GLY A 1 88 ? -53.081 -25.965 -97.670 1.00 0.00 142 GLY A CA 10
ATOM 31698 C C . GLY A 1 88 ? -52.240 -24.691 -97.657 1.00 0.00 142 GLY A C 10
ATOM 31699 O O . GLY A 1 88 ? -52.772 -23.583 -97.592 1.00 0.00 142 GLY A O 10
ATOM 31703 N N . ALA A 1 89 ? -50.920 -24.862 -97.715 1.00 0.00 143 ALA A N 10
ATOM 31704 C CA . ALA A 1 89 ? -49.986 -23.732 -97.706 1.00 0.00 143 ALA A CA 10
ATOM 31705 C C . ALA A 1 89 ? -49.006 -23.846 -98.852 1.00 0.00 143 ALA A C 10
ATOM 31706 O O . ALA A 1 89 ? -49.311 -24.433 -99.891 1.00 0.00 143 ALA A O 10
ATOM 31713 N N . THR A 1 90 ? -47.825 -23.275 -98.659 1.00 0.00 144 THR A N 10
ATOM 31714 C CA . THR A 1 90 ? -46.781 -23.300 -99.673 1.00 0.00 144 THR A CA 10
ATOM 31715 C C . THR A 1 90 ? -45.657 -24.272 -99.261 1.00 0.00 144 THR A C 10
ATOM 31716 O O . THR A 1 90 ? -44.930 -24.003 -98.306 1.00 0.00 144 THR A O 10
ATOM 31727 N N . PRO A 1 91 ? -45.493 -25.392 -99.939 1.00 0.00 145 PRO A N 10
ATOM 31728 C CA . PRO A 1 91 ? -44.422 -26.383 -99.592 1.00 0.00 145 PRO A CA 10
ATOM 31729 C C . PRO A 1 91 ? -43.046 -25.741 -99.412 1.00 0.00 145 PRO A C 10
ATOM 31730 O O . PRO A 1 91 ? -42.093 -26.407 -99.009 1.00 0.00 145 PRO A O 10
ATOM 31741 N N . GLU A 1 92 ? -42.949 -24.448 -99.688 1.00 0.00 146 GLU A N 10
ATOM 31742 C CA . GLU A 1 92 ? -41.690 -23.731 -99.525 1.00 0.00 146 GLU A CA 10
ATOM 31743 C C . GLU A 1 92 ? -41.351 -23.551 -98.052 1.00 0.00 146 GLU A C 10
ATOM 31744 O O . GLU A 1 92 ? -40.187 -23.616 -97.657 1.00 0.00 146 GLU A O 10
ATOM 31756 N N . ALA A 1 93 ? -42.385 -23.330 -97.248 1.00 0.00 147 ALA A N 10
ATOM 31757 C CA . ALA A 1 93 ? -42.202 -23.139 -95.817 1.00 0.00 147 ALA A CA 10
ATOM 31758 C C . ALA A 1 93 ? -43.552 -23.051 -95.104 1.00 0.00 147 ALA A C 10
ATOM 31759 O O . ALA A 1 93 ? -43.889 -22.022 -94.520 1.00 0.00 147 ALA A O 10
ATOM 31766 N N . LYS A 1 94 ? -44.321 -24.130 -95.172 1.00 0.00 148 LYS A N 10
ATOM 31767 C CA . LYS A 1 94 ? -45.640 -24.153 -94.544 1.00 0.00 148 LYS A CA 10
ATOM 31768 C C . LYS A 1 94 ? -45.553 -24.047 -93.019 1.00 0.00 148 LYS A C 10
ATOM 31769 O O . LYS A 1 94 ? -46.471 -23.532 -92.379 1.00 0.00 148 LYS A O 10
ATOM 31788 N N . TYR A 1 95 ? -44.460 -24.534 -92.435 1.00 0.00 149 TYR A N 10
ATOM 31789 C CA . TYR A 1 95 ? -44.306 -24.476 -90.981 1.00 0.00 149 TYR A CA 10
ATOM 31790 C C . TYR A 1 95 ? -44.214 -23.034 -90.479 1.00 0.00 149 TYR A C 10
ATOM 31791 O O . TYR A 1 95 ? -44.813 -22.695 -89.459 1.00 0.00 149 TYR A O 10
ATOM 31809 N N . ASP A 1 96 ? -43.456 -22.191 -91.172 1.00 0.00 150 ASP A N 10
ATOM 31810 C CA . ASP A 1 96 ? -43.311 -20.812 -90.731 1.00 0.00 150 ASP A CA 10
ATOM 31811 C C . ASP A 1 96 ? -44.666 -20.119 -90.702 1.00 0.00 150 ASP A C 10
ATOM 31812 O O . ASP A 1 96 ? -44.999 -19.430 -89.737 1.00 0.00 150 ASP A O 10
ATOM 31821 N N . ALA A 1 97 ? -45.446 -20.307 -91.758 1.00 0.00 151 ALA A N 10
ATOM 31822 C CA . ALA A 1 97 ? -46.762 -19.692 -91.829 1.00 0.00 151 ALA A CA 10
ATOM 31823 C C . ALA A 1 97 ? -47.661 -20.205 -90.707 1.00 0.00 151 ALA A C 10
ATOM 31824 O O . ALA A 1 97 ? -48.361 -19.429 -90.065 1.00 0.00 151 ALA A O 10
ATOM 31831 N N . TYR A 1 98 ? -47.630 -21.516 -90.468 1.00 0.00 152 TYR A N 10
ATOM 31832 C CA . TYR A 1 98 ? -48.454 -22.110 -89.417 1.00 0.00 152 TYR A CA 10
ATOM 31833 C C . TYR A 1 98 ? -48.112 -21.508 -88.061 1.00 0.00 152 TYR A C 10
ATOM 31834 O O . TYR A 1 98 ? -48.992 -21.073 -87.318 1.00 0.00 152 TYR A O 10
ATOM 31852 N N . VAL A 1 99 ? -46.830 -21.496 -87.747 1.00 0.00 153 VAL A N 10
ATOM 31853 C CA . VAL A 1 99 ? -46.372 -20.957 -86.481 1.00 0.00 153 VAL A CA 10
ATOM 31854 C C . VAL A 1 99 ? -46.680 -19.463 -86.387 1.00 0.00 153 VAL A C 10
ATOM 31855 O O . VAL A 1 99 ? -47.168 -18.983 -85.364 1.00 0.00 153 VAL A O 10
ATOM 31868 N N . ALA A 1 100 ? -46.399 -18.737 -87.463 1.00 0.00 154 ALA A N 10
ATOM 31869 C CA . ALA A 1 100 ? -46.656 -17.302 -87.499 1.00 0.00 154 ALA A CA 10
ATOM 31870 C C . ALA A 1 100 ? -48.158 -17.016 -87.472 1.00 0.00 154 ALA A C 10
ATOM 31871 O O . ALA A 1 100 ? -48.589 -15.955 -87.023 1.00 0.00 154 ALA A O 10
ATOM 31878 N N . THR A 1 101 ? -48.946 -17.967 -87.965 1.00 0.00 155 THR A N 10
ATOM 31879 C CA . THR A 1 101 ? -50.400 -17.813 -88.005 1.00 0.00 155 THR A CA 10
ATOM 31880 C C . THR A 1 101 ? -51.006 -17.734 -86.607 1.00 0.00 155 THR A C 10
ATOM 31881 O O . THR A 1 101 ? -52.055 -17.116 -86.426 1.00 0.00 155 THR A O 10
ATOM 31892 N N . LEU A 1 102 ? -50.373 -18.362 -85.616 1.00 0.00 156 LEU A N 10
ATOM 31893 C CA . LEU A 1 102 ? -50.925 -18.330 -84.267 1.00 0.00 156 LEU A CA 10
ATOM 31894 C C . LEU A 1 102 ? -51.025 -16.884 -83.775 1.00 0.00 156 LEU A C 10
ATOM 31895 O O . LEU A 1 102 ? -52.069 -16.473 -83.270 1.00 0.00 156 LEU A O 10
ATOM 31911 N N . SER A 1 103 ? -49.937 -16.115 -83.880 1.00 0.00 157 SER A N 10
ATOM 31912 C CA . SER A 1 103 ? -49.938 -14.742 -83.392 1.00 0.00 157 SER A CA 10
ATOM 31913 C C . SER A 1 103 ? -51.131 -13.945 -83.903 1.00 0.00 157 SER A C 10
ATOM 31914 O O . SER A 1 103 ? -51.578 -13.010 -83.238 1.00 0.00 157 SER A O 10
ATOM 31922 N N . GLU A 1 104 ? -51.665 -14.310 -85.058 1.00 0.00 158 GLU A N 10
ATOM 31923 C CA . GLU A 1 104 ? -52.823 -13.598 -85.579 1.00 0.00 158 GLU A CA 10
ATOM 31924 C C . GLU A 1 104 ? -54.013 -13.805 -84.646 1.00 0.00 158 GLU A C 10
ATOM 31925 O O . GLU A 1 104 ? -54.726 -12.860 -84.307 1.00 0.00 158 GLU A O 10
ATOM 31937 N N . ALA A 1 105 ? -54.209 -15.053 -84.230 1.00 0.00 159 ALA A N 10
ATOM 31938 C CA . ALA A 1 105 ? -55.303 -15.395 -83.327 1.00 0.00 159 ALA A CA 10
ATOM 31939 C C . ALA A 1 105 ? -55.007 -14.922 -81.907 1.00 0.00 159 ALA A C 10
ATOM 31940 O O . ALA A 1 105 ? -55.920 -14.653 -81.128 1.00 0.00 159 ALA A O 10
ATOM 31947 N N . LEU A 1 106 ? -53.725 -14.843 -81.565 1.00 0.00 160 LEU A N 10
ATOM 31948 C CA . LEU A 1 106 ? -53.334 -14.405 -80.230 1.00 0.00 160 LEU A CA 10
ATOM 31949 C C . LEU A 1 106 ? -53.356 -12.880 -80.146 1.00 0.00 160 LEU A C 10
ATOM 31950 O O . LEU A 1 106 ? -53.697 -12.314 -79.116 1.00 0.00 160 LEU A O 10
ATOM 31966 N N . ARG A 1 107 ? -52.968 -12.219 -81.235 1.00 0.00 161 ARG A N 10
ATOM 31967 C CA . ARG A 1 107 ? -52.934 -10.757 -81.260 1.00 0.00 161 ARG A CA 10
ATOM 31968 C C . ARG A 1 107 ? -54.328 -10.152 -81.077 1.00 0.00 161 ARG A C 10
ATOM 31969 O O . ARG A 1 107 ? -54.505 -9.202 -80.315 1.00 0.00 161 ARG A O 10
ATOM 31990 N N . ILE A 1 108 ? -55.306 -10.697 -81.792 1.00 0.00 162 ILE A N 10
ATOM 31991 C CA . ILE A 1 108 ? -56.676 -10.192 -81.713 1.00 0.00 162 ILE A CA 10
ATOM 31992 C C . ILE A 1 108 ? -57.243 -10.320 -80.305 1.00 0.00 162 ILE A C 10
ATOM 31993 O O . ILE A 1 108 ? -58.034 -9.483 -79.873 1.00 0.00 162 ILE A O 10
ATOM 32009 N N . ILE A 1 109 ? -56.873 -11.382 -79.605 1.00 0.00 163 ILE A N 10
ATOM 32010 C CA . ILE A 1 109 ? -57.406 -11.597 -78.270 1.00 0.00 163 ILE A CA 10
ATOM 32011 C C . ILE A 1 109 ? -57.129 -10.373 -77.398 1.00 0.00 163 ILE A C 10
ATOM 32012 O O . ILE A 1 109 ? -57.923 -10.020 -76.529 1.00 0.00 163 ILE A O 10
ATOM 32028 N N . ALA A 1 110 ? -55.996 -9.736 -77.646 1.00 0.00 164 ALA A N 10
ATOM 32029 C CA . ALA A 1 110 ? -55.607 -8.557 -76.892 1.00 0.00 164 ALA A CA 10
ATOM 32030 C C . ALA A 1 110 ? -56.484 -7.366 -77.268 1.00 0.00 164 ALA A C 10
ATOM 32031 O O . ALA A 1 110 ? -56.636 -6.426 -76.488 1.00 0.00 164 ALA A O 10
ATOM 32038 N N . GLY A 1 111 ? -57.066 -7.417 -78.466 1.00 0.00 165 GLY A N 10
ATOM 32039 C CA . GLY A 1 111 ? -57.939 -6.342 -78.937 1.00 0.00 165 GLY A CA 10
ATOM 32040 C C . GLY A 1 111 ? -59.401 -6.612 -78.584 1.00 0.00 165 GLY A C 10
ATOM 32041 O O . GLY A 1 111 ? -60.261 -5.753 -78.786 1.00 0.00 165 GLY A O 10
ATOM 32045 N N . THR A 1 112 ? -59.685 -7.812 -78.074 1.00 0.00 166 THR A N 10
ATOM 32046 C CA . THR A 1 112 ? -61.059 -8.187 -77.716 1.00 0.00 166 THR A CA 10
ATOM 32047 C C . THR A 1 112 ? -61.276 -8.130 -76.208 1.00 0.00 166 THR A C 10
ATOM 32048 O O . THR A 1 112 ? -62.414 -8.050 -75.742 1.00 0.00 166 THR A O 10
ATOM 32059 N N . LEU A 1 113 ? -60.186 -8.168 -75.447 1.00 0.00 167 LEU A N 10
ATOM 32060 C CA . LEU A 1 113 ? -60.272 -8.116 -73.988 1.00 0.00 167 LEU A CA 10
ATOM 32061 C C . LEU A 1 113 ? -60.069 -6.686 -73.498 1.00 0.00 167 LEU A C 10
ATOM 32062 O O . LEU A 1 113 ? -60.164 -6.408 -72.303 1.00 0.00 167 LEU A O 10
ATOM 32078 N N . GLU A 1 114 ? -59.787 -5.781 -74.437 1.00 0.00 168 GLU A N 10
ATOM 32079 C CA . GLU A 1 114 ? -59.567 -4.368 -74.111 1.00 0.00 168 GLU A CA 10
ATOM 32080 C C . GLU A 1 114 ? -60.642 -3.499 -74.756 1.00 0.00 168 GLU A C 10
ATOM 32081 O O . GLU A 1 114 ? -60.337 -2.517 -75.431 1.00 0.00 168 GLU A O 10
ATOM 32093 N N . VAL A 1 115 ? -61.902 -3.863 -74.537 1.00 0.00 169 VAL A N 10
ATOM 32094 C CA . VAL A 1 115 ? -63.018 -3.103 -75.097 1.00 0.00 169 VAL A CA 10
ATOM 32095 C C . VAL A 1 115 ? -64.278 -3.299 -74.259 1.00 0.00 169 VAL A C 10
ATOM 32096 O O . VAL A 1 115 ? -64.581 -4.411 -73.828 1.00 0.00 169 VAL A O 10
ATOM 32109 N N . HIS A 1 116 ? -65.010 -2.210 -74.036 1.00 0.00 170 HIS A N 10
ATOM 32110 C CA . HIS A 1 116 ? -66.241 -2.272 -73.252 1.00 0.00 170 HIS A CA 10
ATOM 32111 C C . HIS A 1 116 ? -67.171 -1.121 -73.625 1.00 0.00 170 HIS A C 10
ATOM 32112 O O . HIS A 1 116 ? -66.740 -0.128 -74.213 1.00 0.00 170 HIS A O 10
ATOM 32126 N N . ALA A 1 117 ? -68.446 -1.259 -73.278 1.00 0.00 171 ALA A N 10
ATOM 32127 C CA . ALA A 1 117 ? -69.422 -0.222 -73.585 1.00 0.00 171 ALA A CA 10
ATOM 32128 C C . ALA A 1 117 ? -70.758 -0.518 -72.910 1.00 0.00 171 ALA A C 10
ATOM 32129 O O . ALA A 1 117 ? -71.798 -0.005 -73.325 1.00 0.00 171 ALA A O 10
ATOM 32136 N N . VAL A 1 118 ? -70.733 -1.387 -71.905 1.00 0.00 172 VAL A N 10
ATOM 32137 C CA . VAL A 1 118 ? -71.965 -1.783 -71.230 1.00 0.00 172 VAL A CA 10
ATOM 32138 C C . VAL A 1 118 ? -72.736 -0.562 -70.728 1.00 0.00 172 VAL A C 10
ATOM 32139 O O . VAL A 1 118 ? -73.932 -0.442 -70.991 1.00 0.00 172 VAL A O 10
ATOM 32152 N N . LYS A 1 119 ? -72.072 0.354 -70.027 1.00 0.00 173 LYS A N 10
ATOM 32153 C CA . LYS A 1 119 ? -72.766 1.547 -69.545 1.00 0.00 173 LYS A CA 10
ATOM 32154 C C . LYS A 1 119 ? -71.770 2.642 -69.162 1.00 0.00 173 LYS A C 10
ATOM 32155 O O . LYS A 1 119 ? -71.631 2.982 -67.987 1.00 0.00 173 LYS A O 10
ATOM 32174 N N . PRO A 1 120 ? -71.085 3.205 -70.125 1.00 0.00 174 PRO A N 10
ATOM 32175 C CA . PRO A 1 120 ? -70.088 4.295 -69.878 1.00 0.00 174 PRO A CA 10
ATOM 32176 C C . PRO A 1 120 ? -70.730 5.513 -69.216 1.00 0.00 174 PRO A C 10
ATOM 32177 O O . PRO A 1 120 ? -71.865 5.868 -69.528 1.00 0.00 174 PRO A O 10
ATOM 32188 N N . ALA A 1 121 ? -69.997 6.152 -68.308 1.00 0.00 175 ALA A N 10
ATOM 32189 C CA . ALA A 1 121 ? -70.511 7.331 -67.618 1.00 0.00 175 ALA A CA 10
ATOM 32190 C C . ALA A 1 121 ? -69.359 8.190 -67.104 1.00 0.00 175 ALA A C 10
ATOM 32191 O O . ALA A 1 121 ? -68.281 7.680 -66.801 1.00 0.00 175 ALA A O 10
ATOM 32198 N N . ALA A 1 122 ? -69.597 9.492 -67.003 1.00 0.00 176 ALA A N 10
ATOM 32199 C CA . ALA A 1 122 ? -68.575 10.413 -66.516 1.00 0.00 176 ALA A CA 10
ATOM 32200 C C . ALA A 1 122 ? -68.347 10.213 -65.023 1.00 0.00 176 ALA A C 10
ATOM 32201 O O . ALA A 1 122 ? -69.222 9.713 -64.316 1.00 0.00 176 ALA A O 10
ATOM 32208 N N . GLU A 1 123 ? -67.171 10.605 -64.545 1.00 0.00 177 GLU A N 10
ATOM 32209 C CA . GLU A 1 123 ? -66.852 10.461 -63.129 1.00 0.00 177 GLU A CA 10
ATOM 32210 C C . GLU A 1 123 ? -68.003 10.979 -62.272 1.00 0.00 177 GLU A C 10
ATOM 32211 O O . GLU A 1 123 ? -68.946 11.579 -62.785 1.00 0.00 177 GLU A O 10
ATOM 32223 N N . GLU A 1 124 ? -67.924 10.739 -60.962 1.00 0.00 178 GLU A N 10
ATOM 32224 C CA . GLU A 1 124 ? -68.972 11.184 -60.039 1.00 0.00 178 GLU A CA 10
ATOM 32225 C C . GLU A 1 124 ? -68.373 11.926 -58.851 1.00 0.00 178 GLU A C 10
ATOM 32226 O O . GLU A 1 124 ? -68.714 11.662 -57.698 1.00 0.00 178 GLU A O 10
ATOM 32238 N N . VAL A 1 125 ? -67.482 12.871 -59.146 1.00 0.00 179 VAL A N 10
ATOM 32239 C CA . VAL A 1 125 ? -66.833 13.674 -58.103 1.00 0.00 179 VAL A CA 10
ATOM 32240 C C . VAL A 1 125 ? -67.196 15.146 -58.276 1.00 0.00 179 VAL A C 10
ATOM 32241 O O . VAL A 1 125 ? -66.967 15.731 -59.334 1.00 0.00 179 VAL A O 10
ATOM 32254 N N . LYS A 1 126 ? -67.771 15.740 -57.230 1.00 0.00 180 LYS A N 10
ATOM 32255 C CA . LYS A 1 126 ? -68.174 17.148 -57.270 1.00 0.00 180 LYS A CA 10
ATOM 32256 C C . LYS A 1 126 ? -67.845 17.845 -55.954 1.00 0.00 180 LYS A C 10
ATOM 32257 O O . LYS A 1 126 ? -67.448 17.206 -54.979 1.00 0.00 180 LYS A O 10
ATOM 32276 N N . VAL A 1 127 ? -68.017 19.161 -55.942 1.00 0.00 181 VAL A N 10
ATOM 32277 C CA . VAL A 1 127 ? -67.745 19.962 -54.753 1.00 0.00 181 VAL A CA 10
ATOM 32278 C C . VAL A 1 127 ? -68.849 19.734 -53.713 1.00 0.00 181 VAL A C 10
ATOM 32279 O O . VAL A 1 127 ? -70.030 19.929 -53.999 1.00 0.00 181 VAL A O 10
ATOM 32292 N N . ILE A 1 128 ? -68.455 19.283 -52.515 1.00 0.00 182 ILE A N 10
ATOM 32293 C CA . ILE A 1 128 ? -69.424 18.986 -51.443 1.00 0.00 182 ILE A CA 10
ATOM 32294 C C . ILE A 1 128 ? -68.899 19.377 -50.049 1.00 0.00 182 ILE A C 10
ATOM 32295 O O . ILE A 1 128 ? -68.601 18.507 -49.231 1.00 0.00 182 ILE A O 10
ATOM 32311 N N . PRO A 1 129 ? -68.784 20.651 -49.757 1.00 0.00 183 PRO A N 10
ATOM 32312 C CA . PRO A 1 129 ? -68.290 21.128 -48.427 1.00 0.00 183 PRO A CA 10
ATOM 32313 C C . PRO A 1 129 ? -69.310 20.903 -47.311 1.00 0.00 183 PRO A C 10
ATOM 32314 O O . PRO A 1 129 ? -68.993 21.055 -46.133 1.00 0.00 183 PRO A O 10
ATOM 32325 N N . ALA A 1 130 ? -70.535 20.547 -47.692 1.00 0.00 184 ALA A N 10
ATOM 32326 C CA . ALA A 1 130 ? -71.590 20.317 -46.712 1.00 0.00 184 ALA A CA 10
ATOM 32327 C C . ALA A 1 130 ? -71.202 19.200 -45.750 1.00 0.00 184 ALA A C 10
ATOM 32328 O O . ALA A 1 130 ? -71.472 19.281 -44.552 1.00 0.00 184 ALA A O 10
ATOM 32335 N N . GLY A 1 131 ? -70.562 18.164 -46.276 1.00 0.00 185 GLY A N 10
ATOM 32336 C CA . GLY A 1 131 ? -70.139 17.045 -45.444 1.00 0.00 185 GLY A CA 10
ATOM 32337 C C . GLY A 1 131 ? -68.850 17.390 -44.704 1.00 0.00 185 GLY A C 10
ATOM 32338 O O . GLY A 1 131 ? -68.343 18.502 -44.826 1.00 0.00 185 GLY A O 10
ATOM 32342 N N . GLU A 1 132 ? -68.337 16.426 -43.940 1.00 0.00 186 GLU A N 10
ATOM 32343 C CA . GLU A 1 132 ? -67.103 16.613 -43.170 1.00 0.00 186 GLU A CA 10
ATOM 32344 C C . GLU A 1 132 ? -67.411 17.222 -41.812 1.00 0.00 186 GLU A C 10
ATOM 32345 O O . GLU A 1 132 ? -66.629 17.082 -40.871 1.00 0.00 186 GLU A O 10
ATOM 32357 N N . LEU A 1 133 ? -68.558 17.879 -41.698 1.00 0.00 187 LEU A N 10
ATOM 32358 C CA . LEU A 1 133 ? -68.937 18.466 -40.426 1.00 0.00 187 LEU A CA 10
ATOM 32359 C C . LEU A 1 133 ? -69.279 17.351 -39.450 1.00 0.00 187 LEU A C 10
ATOM 32360 O O . LEU A 1 133 ? -69.354 17.560 -38.239 1.00 0.00 187 LEU A O 10
ATOM 32376 N N . GLN A 1 134 ? -69.475 16.162 -40.003 1.00 0.00 188 GLN A N 10
ATOM 32377 C CA . GLN A 1 134 ? -69.805 14.991 -39.202 1.00 0.00 188 GLN A CA 10
ATOM 32378 C C . GLN A 1 134 ? -68.678 14.701 -38.219 1.00 0.00 188 GLN A C 10
ATOM 32379 O O . GLN A 1 134 ? -68.878 14.024 -37.214 1.00 0.00 188 GLN A O 10
ATOM 32393 N N . VAL A 1 135 ? -67.496 15.229 -38.509 1.00 0.00 189 VAL A N 10
ATOM 32394 C CA . VAL A 1 135 ? -66.353 15.026 -37.624 1.00 0.00 189 VAL A CA 10
ATOM 32395 C C . VAL A 1 135 ? -66.661 15.570 -36.225 1.00 0.00 189 VAL A C 10
ATOM 32396 O O . VAL A 1 135 ? -66.232 14.999 -35.222 1.00 0.00 189 VAL A O 10
ATOM 32409 N N . ILE A 1 136 ? -67.386 16.684 -36.167 1.00 0.00 190 ILE A N 10
ATOM 32410 C CA . ILE A 1 136 ? -67.721 17.302 -34.883 1.00 0.00 190 ILE A CA 10
ATOM 32411 C C . ILE A 1 136 ? -68.187 16.254 -33.881 1.00 0.00 190 ILE A C 10
ATOM 32412 O O . ILE A 1 136 ? -68.216 16.512 -32.678 1.00 0.00 190 ILE A O 10
ATOM 32428 N N . GLU A 1 137 ? -68.546 15.075 -34.370 1.00 0.00 191 GLU A N 10
ATOM 32429 C CA . GLU A 1 137 ? -68.999 14.023 -33.476 1.00 0.00 191 GLU A CA 10
ATOM 32430 C C . GLU A 1 137 ? -67.883 13.633 -32.506 1.00 0.00 191 GLU A C 10
ATOM 32431 O O . GLU A 1 137 ? -68.028 13.805 -31.297 1.00 0.00 191 GLU A O 10
ATOM 32443 N N . LYS A 1 138 ? -66.771 13.108 -33.025 1.00 0.00 192 LYS A N 10
ATOM 32444 C CA . LYS A 1 138 ? -65.654 12.706 -32.172 1.00 0.00 192 LYS A CA 10
ATOM 32445 C C . LYS A 1 138 ? -65.063 13.882 -31.411 1.00 0.00 192 LYS A C 10
ATOM 32446 O O . LYS A 1 138 ? -64.609 13.722 -30.283 1.00 0.00 192 LYS A O 10
ATOM 32465 N N . VAL A 1 139 ? -65.033 15.052 -32.031 1.00 0.00 193 VAL A N 10
ATOM 32466 C CA . VAL A 1 139 ? -64.444 16.207 -31.375 1.00 0.00 193 VAL A CA 10
ATOM 32467 C C . VAL A 1 139 ? -65.086 16.394 -30.006 1.00 0.00 193 VAL A C 10
ATOM 32468 O O . VAL A 1 139 ? -64.391 16.588 -29.011 1.00 0.00 193 VAL A O 10
ATOM 32481 N N . ASP A 1 140 ? -66.408 16.311 -29.955 1.00 0.00 194 ASP A N 10
ATOM 32482 C CA . ASP A 1 140 ? -67.115 16.453 -28.691 1.00 0.00 194 ASP A CA 10
ATOM 32483 C C . ASP A 1 140 ? -66.703 15.350 -27.710 1.00 0.00 194 ASP A C 10
ATOM 32484 O O . ASP A 1 140 ? -66.550 15.604 -26.515 1.00 0.00 194 ASP A O 10
ATOM 32493 N N . ALA A 1 141 ? -66.522 14.125 -28.215 1.00 0.00 195 ALA A N 10
ATOM 32494 C CA . ALA A 1 141 ? -66.124 12.993 -27.372 1.00 0.00 195 ALA A CA 10
ATOM 32495 C C . ALA A 1 141 ? -64.614 12.987 -27.145 1.00 0.00 195 ALA A C 10
ATOM 32496 O O . ALA A 1 141 ? -64.111 12.353 -26.217 1.00 0.00 195 ALA A O 10
ATOM 32503 N N . ALA A 1 142 ? -63.909 13.717 -27.998 1.00 0.00 196 ALA A N 10
ATOM 32504 C CA . ALA A 1 142 ? -62.455 13.824 -27.895 1.00 0.00 196 ALA A CA 10
ATOM 32505 C C . ALA A 1 142 ? -62.066 14.969 -26.969 1.00 0.00 196 ALA A C 10
ATOM 32506 O O . ALA A 1 142 ? -60.962 14.996 -26.427 1.00 0.00 196 ALA A O 10
ATOM 32513 N N . PHE A 1 143 ? -62.972 15.931 -26.823 1.00 0.00 197 PHE A N 10
ATOM 32514 C CA . PHE A 1 143 ? -62.701 17.097 -25.993 1.00 0.00 197 PHE A CA 10
ATOM 32515 C C . PHE A 1 143 ? -62.692 16.731 -24.508 1.00 0.00 197 PHE A C 10
ATOM 32516 O O . PHE A 1 143 ? -61.887 17.256 -23.739 1.00 0.00 197 PHE A O 10
ATOM 32533 N N . LYS A 1 144 ? -63.596 15.841 -24.105 1.00 0.00 198 LYS A N 10
ATOM 32534 C CA . LYS A 1 144 ? -63.669 15.449 -22.700 1.00 0.00 198 LYS A CA 10
ATOM 32535 C C . LYS A 1 144 ? -62.345 14.835 -22.262 1.00 0.00 198 LYS A C 10
ATOM 32536 O O . LYS A 1 144 ? -61.787 15.213 -21.232 1.00 0.00 198 LYS A O 10
ATOM 32555 N N . VAL A 1 145 ? -61.850 13.883 -23.044 1.00 0.00 199 VAL A N 10
ATOM 32556 C CA . VAL A 1 145 ? -60.595 13.214 -22.726 1.00 0.00 199 VAL A CA 10
ATOM 32557 C C . VAL A 1 145 ? -59.503 14.237 -22.429 1.00 0.00 199 VAL A C 10
ATOM 32558 O O . VAL A 1 145 ? -58.537 13.937 -21.729 1.00 0.00 199 VAL A O 10
ATOM 32571 N N . ALA A 1 146 ? -59.674 15.451 -22.944 1.00 0.00 200 ALA A N 10
ATOM 32572 C CA . ALA A 1 146 ? -58.705 16.518 -22.703 1.00 0.00 200 ALA A CA 10
ATOM 32573 C C . ALA A 1 146 ? -59.058 17.267 -21.421 1.00 0.00 200 ALA A C 10
ATOM 32574 O O . ALA A 1 146 ? -58.180 17.642 -20.648 1.00 0.00 200 ALA A O 10
ATOM 32581 N N . ALA A 1 147 ? -60.354 17.492 -21.214 1.00 0.00 201 ALA A N 10
ATOM 32582 C CA . ALA A 1 147 ? -60.826 18.212 -20.031 1.00 0.00 201 ALA A CA 10
ATOM 32583 C C . ALA A 1 147 ? -60.490 17.473 -18.737 1.00 0.00 201 ALA A C 10
ATOM 32584 O O . ALA A 1 147 ? -60.068 18.089 -17.759 1.00 0.00 201 ALA A O 10
ATOM 32591 N N . THR A 1 148 ? -60.685 16.155 -18.724 1.00 0.00 202 THR A N 10
ATOM 32592 C CA . THR A 1 148 ? -60.404 15.367 -17.525 1.00 0.00 202 THR A CA 10
ATOM 32593 C C . THR A 1 148 ? -58.906 15.124 -17.379 1.00 0.00 202 THR A C 10
ATOM 32594 O O . THR A 1 148 ? -58.290 15.545 -16.399 1.00 0.00 202 THR A O 10
ATOM 32605 N N . ALA A 1 149 ? -58.334 14.427 -18.347 1.00 0.00 203 ALA A N 10
ATOM 32606 C CA . ALA A 1 149 ? -56.914 14.109 -18.314 1.00 0.00 203 ALA A CA 10
ATOM 32607 C C . ALA A 1 149 ? -56.084 15.359 -18.034 1.00 0.00 203 ALA A C 10
ATOM 32608 O O . ALA A 1 149 ? -54.944 15.264 -17.583 1.00 0.00 203 ALA A O 10
ATOM 32615 N N . ALA A 1 150 ? -56.679 16.534 -18.249 1.00 0.00 204 ALA A N 10
ATOM 32616 C CA . ALA A 1 150 ? -55.995 17.793 -17.953 1.00 0.00 204 ALA A CA 10
ATOM 32617 C C . ALA A 1 150 ? -56.251 18.181 -16.496 1.00 0.00 204 ALA A C 10
ATOM 32618 O O . ALA A 1 150 ? -55.391 18.746 -15.823 1.00 0.00 204 ALA A O 10
ATOM 32625 N N . ASN A 1 151 ? -57.466 17.884 -16.039 1.00 0.00 205 ASN A N 10
ATOM 32626 C CA . ASN A 1 151 ? -57.888 18.209 -14.676 1.00 0.00 205 ASN A CA 10
ATOM 32627 C C . ASN A 1 151 ? -57.024 17.505 -13.632 1.00 0.00 205 ASN A C 10
ATOM 32628 O O . ASN A 1 151 ? -56.726 18.075 -12.583 1.00 0.00 205 ASN A O 10
ATOM 32639 N N . ALA A 1 152 ? -56.639 16.265 -13.906 1.00 0.00 206 ALA A N 10
ATOM 32640 C CA . ALA A 1 152 ? -55.827 15.506 -12.959 1.00 0.00 206 ALA A CA 10
ATOM 32641 C C . ALA A 1 152 ? -54.546 16.261 -12.623 1.00 0.00 206 ALA A C 10
ATOM 32642 O O . ALA A 1 152 ? -53.783 15.847 -11.749 1.00 0.00 206 ALA A O 10
ATOM 32649 N N . ALA A 1 153 ? -54.322 17.379 -13.312 1.00 0.00 207 ALA A N 10
ATOM 32650 C CA . ALA A 1 153 ? -53.135 18.206 -13.077 1.00 0.00 207 ALA A CA 10
ATOM 32651 C C . ALA A 1 153 ? -53.556 19.551 -12.460 1.00 0.00 207 ALA A C 10
ATOM 32652 O O . ALA A 1 153 ? -54.628 20.063 -12.779 1.00 0.00 207 ALA A O 10
ATOM 32659 N N . PRO A 1 154 ? -52.750 20.138 -11.595 1.00 0.00 208 PRO A N 10
ATOM 32660 C CA . PRO A 1 154 ? -53.088 21.450 -10.959 1.00 0.00 208 PRO A CA 10
ATOM 32661 C C . PRO A 1 154 ? -52.971 22.602 -11.954 1.00 0.00 208 PRO A C 10
ATOM 32662 O O . PRO A 1 154 ? -52.506 22.412 -13.077 1.00 0.00 208 PRO A O 10
ATOM 32673 N N . ALA A 1 155 ? -53.416 23.789 -11.545 1.00 0.00 209 ALA A N 10
ATOM 32674 C CA . ALA A 1 155 ? -53.368 24.962 -12.417 1.00 0.00 209 ALA A CA 10
ATOM 32675 C C . ALA A 1 155 ? -51.927 25.366 -12.732 1.00 0.00 209 ALA A C 10
ATOM 32676 O O . ALA A 1 155 ? -51.614 26.552 -12.826 1.00 0.00 209 ALA A O 10
ATOM 32683 N N . ASN A 1 156 ? -51.055 24.374 -12.913 1.00 0.00 210 ASN A N 10
ATOM 32684 C CA . ASN A 1 156 ? -49.652 24.629 -13.238 1.00 0.00 210 ASN A CA 10
ATOM 32685 C C . ASN A 1 156 ? -49.377 24.243 -14.690 1.00 0.00 210 ASN A C 10
ATOM 32686 O O . ASN A 1 156 ? -48.634 24.927 -15.392 1.00 0.00 210 ASN A O 10
ATOM 32697 N N . ASP A 1 157 ? -49.996 23.146 -15.133 1.00 0.00 211 ASP A N 10
ATOM 32698 C CA . ASP A 1 157 ? -49.829 22.661 -16.506 1.00 0.00 211 ASP A CA 10
ATOM 32699 C C . ASP A 1 157 ? -51.139 22.063 -17.035 1.00 0.00 211 ASP A C 10
ATOM 32700 O O . ASP A 1 157 ? -51.490 20.935 -16.690 1.00 0.00 211 ASP A O 10
ATOM 32709 N N . LYS A 1 158 ? -51.853 22.810 -17.888 1.00 0.00 212 LYS A N 10
ATOM 32710 C CA . LYS A 1 158 ? -53.112 22.324 -18.471 1.00 0.00 212 LYS A CA 10
ATOM 32711 C C . LYS A 1 158 ? -53.101 22.501 -19.988 1.00 0.00 212 LYS A C 10
ATOM 32712 O O . LYS A 1 158 ? -53.702 21.712 -20.718 1.00 0.00 212 LYS A O 10
ATOM 32731 N N . PHE A 1 159 ? -52.400 23.528 -20.455 1.00 0.00 213 PHE A N 10
ATOM 32732 C CA . PHE A 1 159 ? -52.307 23.777 -21.889 1.00 0.00 213 PHE A CA 10
ATOM 32733 C C . PHE A 1 159 ? -51.524 22.648 -22.553 1.00 0.00 213 PHE A C 10
ATOM 32734 O O . PHE A 1 159 ? -51.866 22.185 -23.642 1.00 0.00 213 PHE A O 10
ATOM 32751 N N . THR A 1 160 ? -50.455 22.239 -21.885 1.00 0.00 214 THR A N 10
ATOM 32752 C CA . THR A 1 160 ? -49.597 21.186 -22.413 1.00 0.00 214 THR A CA 10
ATOM 32753 C C . THR A 1 160 ? -50.446 19.974 -22.792 1.00 0.00 214 THR A C 10
ATOM 32754 O O . THR A 1 160 ? -50.329 19.444 -23.895 1.00 0.00 214 THR A O 10
ATOM 32765 N N . VAL A 1 161 ? -51.295 19.535 -21.876 1.00 0.00 215 VAL A N 10
ATOM 32766 C CA . VAL A 1 161 ? -52.151 18.385 -22.142 1.00 0.00 215 VAL A CA 10
ATOM 32767 C C . VAL A 1 161 ? -53.102 18.682 -23.304 1.00 0.00 215 VAL A C 10
ATOM 32768 O O . VAL A 1 161 ? -53.347 17.828 -24.153 1.00 0.00 215 VAL A O 10
ATOM 32781 N N . PHE A 1 162 ? -53.661 19.888 -23.311 1.00 0.00 216 PHE A N 10
ATOM 32782 C CA . PHE A 1 162 ? -54.611 20.255 -24.357 1.00 0.00 216 PHE A CA 10
ATOM 32783 C C . PHE A 1 162 ? -53.974 20.138 -25.738 1.00 0.00 216 PHE A C 10
ATOM 32784 O O . PHE A 1 162 ? -54.482 19.420 -26.594 1.00 0.00 216 PHE A O 10
ATOM 32801 N N . GLU A 1 163 ? -52.854 20.824 -25.950 1.00 0.00 217 GLU A N 10
ATOM 32802 C CA . GLU A 1 163 ? -52.170 20.765 -27.241 1.00 0.00 217 GLU A CA 10
ATOM 32803 C C . GLU A 1 163 ? -51.758 19.334 -27.548 1.00 0.00 217 GLU A C 10
ATOM 32804 O O . GLU A 1 163 ? -51.511 18.976 -28.700 1.00 0.00 217 GLU A O 10
ATOM 32816 N N . ALA A 1 164 ? -51.705 18.518 -26.504 1.00 0.00 218 ALA A N 10
ATOM 32817 C CA . ALA A 1 164 ? -51.339 17.118 -26.672 1.00 0.00 218 ALA A CA 10
ATOM 32818 C C . ALA A 1 164 ? -52.525 16.319 -27.217 1.00 0.00 218 ALA A C 10
ATOM 32819 O O . ALA A 1 164 ? -52.463 15.791 -28.319 1.00 0.00 218 ALA A O 10
ATOM 32826 N N . ALA A 1 165 ? -53.604 16.247 -26.438 1.00 0.00 219 ALA A N 10
ATOM 32827 C CA . ALA A 1 165 ? -54.801 15.513 -26.858 1.00 0.00 219 ALA A CA 10
ATOM 32828 C C . ALA A 1 165 ? -55.547 16.226 -27.990 1.00 0.00 219 ALA A C 10
ATOM 32829 O O . ALA A 1 165 ? -56.033 15.593 -28.928 1.00 0.00 219 ALA A O 10
ATOM 32836 N N . PHE A 1 166 ? -55.668 17.539 -27.858 1.00 0.00 220 PHE A N 10
ATOM 32837 C CA . PHE A 1 166 ? -56.402 18.330 -28.848 1.00 0.00 220 PHE A CA 10
ATOM 32838 C C . PHE A 1 166 ? -55.776 18.163 -30.232 1.00 0.00 220 PHE A C 10
ATOM 32839 O O . PHE A 1 166 ? -56.473 17.903 -31.210 1.00 0.00 220 PHE A O 10
ATOM 32856 N N . ASN A 1 167 ? -54.457 18.313 -30.307 1.00 0.00 221 ASN A N 10
ATOM 32857 C CA . ASN A 1 167 ? -53.749 18.175 -31.578 1.00 0.00 221 ASN A CA 10
ATOM 32858 C C . ASN A 1 167 ? -53.575 16.700 -31.972 1.00 0.00 221 ASN A C 10
ATOM 32859 O O . ASN A 1 167 ? -53.531 16.365 -33.155 1.00 0.00 221 ASN A O 10
ATOM 32870 N N . ASP A 1 168 ? -53.470 15.830 -30.967 1.00 0.00 222 ASP A N 10
ATOM 32871 C CA . ASP A 1 168 ? -53.293 14.393 -31.218 1.00 0.00 222 ASP A CA 10
ATOM 32872 C C . ASP A 1 168 ? -54.631 13.703 -31.464 1.00 0.00 222 ASP A C 10
ATOM 32873 O O . ASP A 1 168 ? -54.852 13.107 -32.517 1.00 0.00 222 ASP A O 10
ATOM 32882 N N . ALA A 1 169 ? -55.500 13.751 -30.462 1.00 0.00 223 ALA A N 10
ATOM 32883 C CA . ALA A 1 169 ? -56.797 13.091 -30.547 1.00 0.00 223 ALA A CA 10
ATOM 32884 C C . ALA A 1 169 ? -57.523 13.433 -31.843 1.00 0.00 223 ALA A C 10
ATOM 32885 O O . ALA A 1 169 ? -58.365 12.662 -32.304 1.00 0.00 223 ALA A O 10
ATOM 32892 N N . ILE A 1 170 ? -57.202 14.579 -32.437 1.00 0.00 224 ILE A N 10
ATOM 32893 C CA . ILE A 1 170 ? -57.848 14.978 -33.686 1.00 0.00 224 ILE A CA 10
ATOM 32894 C C . ILE A 1 170 ? -57.050 14.488 -34.890 1.00 0.00 224 ILE A C 10
ATOM 32895 O O . ILE A 1 170 ? -57.546 13.708 -35.702 1.00 0.00 224 ILE A O 10
ATOM 32911 N N . LYS A 1 171 ? -55.809 14.951 -34.995 1.00 0.00 225 LYS A N 10
ATOM 32912 C CA . LYS A 1 171 ? -54.947 14.557 -36.102 1.00 0.00 225 LYS A CA 10
ATOM 32913 C C . LYS A 1 171 ? -54.680 13.055 -36.073 1.00 0.00 225 LYS A C 10
ATOM 32914 O O . LYS A 1 171 ? -54.734 12.384 -37.104 1.00 0.00 225 LYS A O 10
ATOM 32933 N N . ALA A 1 172 ? -54.370 12.537 -34.889 1.00 0.00 226 ALA A N 10
ATOM 32934 C CA . ALA A 1 172 ? -54.071 11.117 -34.738 1.00 0.00 226 ALA A CA 10
ATOM 32935 C C . ALA A 1 172 ? -55.264 10.244 -35.118 1.00 0.00 226 ALA A C 10
ATOM 32936 O O . ALA A 1 172 ? -55.101 9.226 -35.790 1.00 0.00 226 ALA A O 10
ATOM 32943 N N . SER A 1 173 ? -56.461 10.632 -34.686 1.00 0.00 227 SER A N 10
ATOM 32944 C CA . SER A 1 173 ? -57.650 9.849 -35.001 1.00 0.00 227 SER A CA 10
ATOM 32945 C C . SER A 1 173 ? -57.911 9.839 -36.504 1.00 0.00 227 SER A C 10
ATOM 32946 O O . SER A 1 173 ? -58.235 8.799 -37.078 1.00 0.00 227 SER A O 10
ATOM 32954 N N . THR A 1 174 ? -57.786 11.003 -37.135 1.00 0.00 228 THR A N 10
ATOM 32955 C CA . THR A 1 174 ? -58.033 11.114 -38.569 1.00 0.00 228 THR A CA 10
ATOM 32956 C C . THR A 1 174 ? -56.991 10.339 -39.375 1.00 0.00 228 THR A C 10
ATOM 32957 O O . THR A 1 174 ? -57.194 10.068 -40.558 1.00 0.00 228 THR A O 10
ATOM 32968 N N . GLY A 1 175 ? -55.880 9.976 -38.735 1.00 0.00 229 GLY A N 10
ATOM 32969 C CA . GLY A 1 175 ? -54.830 9.222 -39.422 1.00 0.00 229 GLY A CA 10
ATOM 32970 C C . GLY A 1 175 ? -53.862 10.148 -40.167 1.00 0.00 229 GLY A C 10
ATOM 32971 O O . GLY A 1 175 ? -53.632 9.975 -41.364 1.00 0.00 229 GLY A O 10
ATOM 32975 N N . GLY A 1 176 ? -53.280 11.117 -39.458 1.00 0.00 230 GLY A N 10
ATOM 32976 C CA . GLY A 1 176 ? -52.325 12.033 -40.078 1.00 0.00 230 GLY A CA 10
ATOM 32977 C C . GLY A 1 176 ? -53.030 13.117 -40.884 1.00 0.00 230 GLY A C 10
ATOM 32978 O O . GLY A 1 176 ? -52.603 14.272 -40.890 1.00 0.00 230 GLY A O 10
ATOM 32982 N N . ALA A 1 177 ? -54.097 12.735 -41.579 1.00 0.00 231 ALA A N 10
ATOM 32983 C CA . ALA A 1 177 ? -54.842 13.681 -42.404 1.00 0.00 231 ALA A CA 10
ATOM 32984 C C . ALA A 1 177 ? -55.155 14.956 -41.623 1.00 0.00 231 ALA A C 10
ATOM 32985 O O . ALA A 1 177 ? -54.752 15.095 -40.468 1.00 0.00 231 ALA A O 10
ATOM 32992 N N . TYR A 1 178 ? -55.862 15.885 -42.274 1.00 0.00 232 TYR A N 10
ATOM 32993 C CA . TYR A 1 178 ? -56.233 17.168 -41.661 1.00 0.00 232 TYR A CA 10
ATOM 32994 C C . TYR A 1 178 ? -54.990 18.022 -41.399 1.00 0.00 232 TYR A C 10
ATOM 32995 O O . TYR A 1 178 ? -55.046 19.249 -41.489 1.00 0.00 232 TYR A O 10
ATOM 33013 N N . GLU A 1 179 ? -53.872 17.376 -41.091 1.00 0.00 233 GLU A N 10
ATOM 33014 C CA . GLU A 1 179 ? -52.632 18.100 -40.841 1.00 0.00 233 GLU A CA 10
ATOM 33015 C C . GLU A 1 179 ? -52.872 19.292 -39.919 1.00 0.00 233 GLU A C 10
ATOM 33016 O O . GLU A 1 179 ? -53.239 20.375 -40.372 1.00 0.00 233 GLU A O 10
ATOM 33028 N N . SER A 1 180 ? -52.648 19.081 -38.624 1.00 0.00 234 SER A N 10
ATOM 33029 C CA . SER A 1 180 ? -52.824 20.142 -37.634 1.00 0.00 234 SER A CA 10
ATOM 33030 C C . SER A 1 180 ? -54.281 20.571 -37.523 1.00 0.00 234 SER A C 10
ATOM 33031 O O . SER A 1 180 ? -55.157 20.027 -38.197 1.00 0.00 234 SER A O 10
ATOM 33039 N N . TYR A 1 181 ? -54.530 21.557 -36.663 1.00 0.00 235 TYR A N 10
ATOM 33040 C CA . TYR A 1 181 ? -55.876 22.066 -36.461 1.00 0.00 235 TYR A CA 10
ATOM 33041 C C . TYR A 1 181 ? -56.312 22.926 -37.647 1.00 0.00 235 TYR A C 10
ATOM 33042 O O . TYR A 1 181 ? -55.746 22.832 -38.737 1.00 0.00 235 TYR A O 10
ATOM 33060 N N . LYS A 1 182 ? -57.322 23.754 -37.417 1.00 0.00 236 LYS A N 10
ATOM 33061 C CA . LYS A 1 182 ? -57.839 24.631 -38.464 1.00 0.00 236 LYS A CA 10
ATOM 33062 C C . LYS A 1 182 ? -58.326 23.788 -39.654 1.00 0.00 236 LYS A C 10
ATOM 33063 O O . LYS A 1 182 ? -57.750 23.853 -40.740 1.00 0.00 236 LYS A O 10
ATOM 33082 N N . PHE A 1 183 ? -59.381 22.980 -39.448 1.00 0.00 237 PHE A N 10
ATOM 33083 C CA . PHE A 1 183 ? -59.920 22.128 -40.513 1.00 0.00 237 PHE A CA 10
ATOM 33084 C C . PHE A 1 183 ? -61.381 22.472 -40.798 1.00 0.00 237 PHE A C 10
ATOM 33085 O O . PHE A 1 183 ? -62.020 21.847 -41.644 1.00 0.00 237 PHE A O 10
ATOM 33102 N N . ILE A 1 184 ? -61.894 23.488 -40.105 1.00 0.00 238 ILE A N 10
ATOM 33103 C CA . ILE A 1 184 ? -63.274 23.934 -40.300 1.00 0.00 238 ILE A CA 10
ATOM 33104 C C . ILE A 1 184 ? -63.368 25.458 -40.048 1.00 0.00 238 ILE A C 10
ATOM 33105 O O . ILE A 1 184 ? -63.127 25.908 -38.929 1.00 0.00 238 ILE A O 10
ATOM 33121 N N . PRO A 1 185 ? -63.701 26.269 -41.037 1.00 0.00 239 PRO A N 10
ATOM 33122 C CA . PRO A 1 185 ? -63.803 27.757 -40.844 1.00 0.00 239 PRO A CA 10
ATOM 33123 C C . PRO A 1 185 ? -64.652 28.141 -39.633 1.00 0.00 239 PRO A C 10
ATOM 33124 O O . PRO A 1 185 ? -65.580 27.424 -39.265 1.00 0.00 239 PRO A O 10
ATOM 33135 N N . ALA A 1 186 ? -64.296 29.275 -39.024 1.00 0.00 240 ALA A N 10
ATOM 33136 C CA . ALA A 1 186 ? -64.984 29.797 -37.838 1.00 0.00 240 ALA A CA 10
ATOM 33137 C C . ALA A 1 186 ? -64.287 29.306 -36.574 1.00 0.00 240 ALA A C 10
ATOM 33138 O O . ALA A 1 186 ? -64.058 30.076 -35.642 1.00 0.00 240 ALA A O 10
ATOM 33145 N N . LEU A 1 187 ? -63.942 28.022 -36.555 1.00 0.00 241 LEU A N 10
ATOM 33146 C CA . LEU A 1 187 ? -63.260 27.461 -35.396 1.00 0.00 241 LEU A CA 10
ATOM 33147 C C . LEU A 1 187 ? -61.942 28.191 -35.186 1.00 0.00 241 LEU A C 10
ATOM 33148 O O . LEU A 1 187 ? -61.623 28.616 -34.081 1.00 0.00 241 LEU A O 10
ATOM 33164 N N . GLU A 1 188 ? -61.161 28.292 -36.254 1.00 0.00 242 GLU A N 10
ATOM 33165 C CA . GLU A 1 188 ? -59.851 28.934 -36.188 1.00 0.00 242 GLU A CA 10
ATOM 33166 C C . GLU A 1 188 ? -59.864 30.157 -35.266 1.00 0.00 242 GLU A C 10
ATOM 33167 O O . GLU A 1 188 ? -58.883 30.422 -34.573 1.00 0.00 242 GLU A O 10
ATOM 33179 N N . ALA A 1 189 ? -60.981 30.882 -35.231 1.00 0.00 243 ALA A N 10
ATOM 33180 C CA . ALA A 1 189 ? -61.087 32.042 -34.349 1.00 0.00 243 ALA A CA 10
ATOM 33181 C C . ALA A 1 189 ? -61.182 31.575 -32.898 1.00 0.00 243 ALA A C 10
ATOM 33182 O O . ALA A 1 189 ? -60.596 32.166 -31.991 1.00 0.00 243 ALA A O 10
ATOM 33189 N N . ALA A 1 190 ? -61.963 30.516 -32.706 1.00 0.00 244 ALA A N 10
ATOM 33190 C CA . ALA A 1 190 ? -62.190 29.961 -31.373 1.00 0.00 244 ALA A CA 10
ATOM 33191 C C . ALA A 1 190 ? -60.881 29.899 -30.593 1.00 0.00 244 ALA A C 10
ATOM 33192 O O . ALA A 1 190 ? -60.755 30.533 -29.545 1.00 0.00 244 ALA A O 10
ATOM 33199 N N . VAL A 1 191 ? -59.902 29.150 -31.095 1.00 0.00 245 VAL A N 10
ATOM 33200 C CA . VAL A 1 191 ? -58.619 29.051 -30.410 1.00 0.00 245 VAL A CA 10
ATOM 33201 C C . VAL A 1 191 ? -57.964 30.427 -30.329 1.00 0.00 245 VAL A C 10
ATOM 33202 O O . VAL A 1 191 ? -57.338 30.765 -29.331 1.00 0.00 245 VAL A O 10
ATOM 33215 N N . LYS A 1 192 ? -58.083 31.203 -31.401 1.00 0.00 246 LYS A N 10
ATOM 33216 C CA . LYS A 1 192 ? -57.462 32.522 -31.443 1.00 0.00 246 LYS A CA 10
ATOM 33217 C C . LYS A 1 192 ? -57.960 33.424 -30.310 1.00 0.00 246 LYS A C 10
ATOM 33218 O O . LYS A 1 192 ? -57.155 34.057 -29.627 1.00 0.00 246 LYS A O 10
ATOM 33237 N N . GLN A 1 193 ? -59.275 33.475 -30.094 1.00 0.00 247 GLN A N 10
ATOM 33238 C CA . GLN A 1 193 ? -59.811 34.304 -29.015 1.00 0.00 247 GLN A CA 10
ATOM 33239 C C . GLN A 1 193 ? -59.472 33.687 -27.660 1.00 0.00 247 GLN A C 10
ATOM 33240 O O . GLN A 1 193 ? -59.073 34.374 -26.721 1.00 0.00 247 GLN A O 10
ATOM 33254 N N . ALA A 1 194 ? -59.651 32.376 -27.589 1.00 0.00 248 ALA A N 10
ATOM 33255 C CA . ALA A 1 194 ? -59.383 31.645 -26.356 1.00 0.00 248 ALA A CA 10
ATOM 33256 C C . ALA A 1 194 ? -57.913 31.803 -25.969 1.00 0.00 248 ALA A C 10
ATOM 33257 O O . ALA A 1 194 ? -57.587 32.126 -24.827 1.00 0.00 248 ALA A O 10
ATOM 33264 N N . TYR A 1 195 ? -57.037 31.565 -26.935 1.00 0.00 249 TYR A N 10
ATOM 33265 C CA . TYR A 1 195 ? -55.598 31.668 -26.718 1.00 0.00 249 TYR A CA 10
ATOM 33266 C C . TYR A 1 195 ? -55.182 33.129 -26.533 1.00 0.00 249 TYR A C 10
ATOM 33267 O O . TYR A 1 195 ? -54.186 33.424 -25.872 1.00 0.00 249 TYR A O 10
ATOM 33285 N N . ALA A 1 196 ? -55.972 34.035 -27.103 1.00 0.00 250 ALA A N 10
ATOM 33286 C CA . ALA A 1 196 ? -55.713 35.470 -26.987 1.00 0.00 250 ALA A CA 10
ATOM 33287 C C . ALA A 1 196 ? -56.386 36.028 -25.734 1.00 0.00 250 ALA A C 10
ATOM 33288 O O . ALA A 1 196 ? -56.058 37.120 -25.269 1.00 0.00 250 ALA A O 10
ATOM 33295 N N . ALA A 1 197 ? -57.330 35.258 -25.200 1.00 0.00 251 ALA A N 10
ATOM 33296 C CA . ALA A 1 197 ? -58.063 35.660 -23.998 1.00 0.00 251 ALA A CA 10
ATOM 33297 C C . ALA A 1 197 ? -57.371 35.145 -22.739 1.00 0.00 251 ALA A C 10
ATOM 33298 O O . ALA A 1 197 ? -57.268 35.855 -21.740 1.00 0.00 251 ALA A O 10
ATOM 33305 N N . THR A 1 198 ? -56.909 33.902 -22.795 1.00 0.00 252 THR A N 10
ATOM 33306 C CA . THR A 1 198 ? -56.244 33.304 -21.641 1.00 0.00 252 THR A CA 10
ATOM 33307 C C . THR A 1 198 ? -55.192 34.259 -21.080 1.00 0.00 252 THR A C 10
ATOM 33308 O O . THR A 1 198 ? -55.496 35.068 -20.206 1.00 0.00 252 THR A O 10
ATOM 33319 N N . VAL A 1 199 ? -53.962 34.158 -21.582 1.00 0.00 253 VAL A N 10
ATOM 33320 C CA . VAL A 1 199 ? -52.874 35.019 -21.112 1.00 0.00 253 VAL A CA 10
ATOM 33321 C C . VAL A 1 199 ? -52.932 35.181 -19.596 1.00 0.00 253 VAL A C 10
ATOM 33322 O O . VAL A 1 199 ? -52.329 34.401 -18.857 1.00 0.00 253 VAL A O 10
ATOM 33335 N N . ALA A 1 200 ? -53.684 36.180 -19.134 1.00 0.00 254 ALA A N 10
ATOM 33336 C CA . ALA A 1 200 ? -53.850 36.428 -17.702 1.00 0.00 254 ALA A CA 10
ATOM 33337 C C . ALA A 1 200 ? -55.334 36.361 -17.360 1.00 0.00 254 ALA A C 10
ATOM 33338 O O . ALA A 1 200 ? -55.782 35.452 -16.666 1.00 0.00 254 ALA A O 10
ATOM 33345 N N . THR A 1 201 ? -56.090 37.330 -17.867 1.00 0.00 255 THR A N 10
ATOM 33346 C CA . THR A 1 201 ? -57.529 37.372 -17.627 1.00 0.00 255 THR A CA 10
ATOM 33347 C C . THR A 1 201 ? -57.824 37.393 -16.129 1.00 0.00 255 THR A C 10
ATOM 33348 O O . THR A 1 201 ? -57.056 36.866 -15.325 1.00 0.00 255 THR A O 10
ATOM 33359 N N . ALA A 1 202 ? -58.947 38.011 -15.766 1.00 0.00 256 ALA A N 10
ATOM 33360 C CA . ALA A 1 202 ? -59.342 38.101 -14.359 1.00 0.00 256 ALA A CA 10
ATOM 33361 C C . ALA A 1 202 ? -59.058 36.768 -13.648 1.00 0.00 256 ALA A C 10
ATOM 33362 O O . ALA A 1 202 ? -59.803 35.806 -13.832 1.00 0.00 256 ALA A O 10
ATOM 33369 N N . PRO A 1 203 ? -58.004 36.672 -12.858 1.00 0.00 257 PRO A N 10
ATOM 33370 C CA . PRO A 1 203 ? -57.666 35.399 -12.151 1.00 0.00 257 PRO A CA 10
ATOM 33371 C C . PRO A 1 203 ? -58.861 34.823 -11.387 1.00 0.00 257 PRO A C 10
ATOM 33372 O O . PRO A 1 203 ? -59.034 35.086 -10.197 1.00 0.00 257 PRO A O 10
ATOM 33383 N N . GLU A 1 204 ? -59.676 34.032 -12.080 1.00 0.00 258 GLU A N 10
ATOM 33384 C CA . GLU A 1 204 ? -60.842 33.427 -11.446 1.00 0.00 258 GLU A CA 10
ATOM 33385 C C . GLU A 1 204 ? -61.511 32.419 -12.382 1.00 0.00 258 GLU A C 10
ATOM 33386 O O . GLU A 1 204 ? -61.988 31.375 -11.938 1.00 0.00 258 GLU A O 10
ATOM 33398 N N . VAL A 1 205 ? -61.559 32.741 -13.678 1.00 0.00 259 VAL A N 10
ATOM 33399 C CA . VAL A 1 205 ? -62.192 31.866 -14.673 1.00 0.00 259 VAL A CA 10
ATOM 33400 C C . VAL A 1 205 ? -61.244 31.599 -15.844 1.00 0.00 259 VAL A C 10
ATOM 33401 O O . VAL A 1 205 ? -61.683 31.265 -16.943 1.00 0.00 259 VAL A O 10
ATOM 33414 N N . LYS A 1 206 ? -59.948 31.771 -15.611 1.00 0.00 260 LYS A N 10
ATOM 33415 C CA . LYS A 1 206 ? -58.956 31.575 -16.668 1.00 0.00 260 LY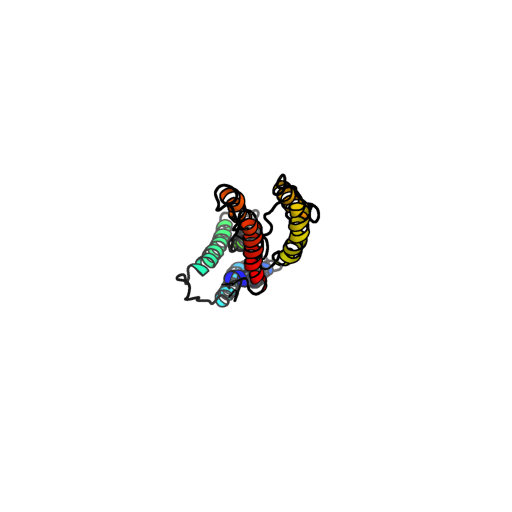S A CA 10
ATOM 33416 C C . LYS A 1 206 ? -59.128 30.219 -17.341 1.00 0.00 260 LYS A C 10
ATOM 33417 O O . LYS A 1 206 ? -59.052 30.119 -18.565 1.00 0.00 260 LYS A O 10
ATOM 33436 N N . TYR A 1 207 ? -59.382 29.178 -16.557 1.00 0.00 261 TYR A N 10
ATOM 33437 C CA . TYR A 1 207 ? -59.582 27.857 -17.143 1.00 0.00 261 TYR A CA 10
ATOM 33438 C C . TYR A 1 207 ? -61.017 27.748 -17.648 1.00 0.00 261 TYR A C 10
ATOM 33439 O O . TYR A 1 207 ? -61.259 27.289 -18.764 1.00 0.00 261 TYR A O 10
ATOM 33457 N N . THR A 1 208 ? -61.967 28.152 -16.809 1.00 0.00 262 THR A N 10
ATOM 33458 C CA . THR A 1 208 ? -63.371 28.072 -17.175 1.00 0.00 262 THR A CA 10
ATOM 33459 C C . THR A 1 208 ? -63.617 28.752 -18.517 1.00 0.00 262 THR A C 10
ATOM 33460 O O . THR A 1 208 ? -64.382 28.248 -19.332 1.00 0.00 262 THR A O 10
ATOM 33471 N N . VAL A 1 209 ? -62.960 29.882 -18.761 1.00 0.00 263 VAL A N 10
ATOM 33472 C CA . VAL A 1 209 ? -63.134 30.565 -20.039 1.00 0.00 263 VAL A CA 10
ATOM 33473 C C . VAL A 1 209 ? -62.683 29.648 -21.174 1.00 0.00 263 VAL A C 10
ATOM 33474 O O . VAL A 1 209 ? -63.380 29.490 -22.177 1.00 0.00 263 VAL A O 10
ATOM 33487 N N . PHE A 1 210 ? -61.508 29.057 -21.002 1.00 0.00 264 PHE A N 10
ATOM 33488 C CA . PHE A 1 210 ? -60.947 28.163 -22.006 1.00 0.00 264 PHE A CA 10
ATOM 33489 C C . PHE A 1 210 ? -61.866 26.969 -22.235 1.00 0.00 264 PHE A C 10
ATOM 33490 O O . PHE A 1 210 ? -62.043 26.517 -23.362 1.00 0.00 264 PHE A O 10
ATOM 33507 N N . GLU A 1 211 ? -62.458 26.472 -21.160 1.00 0.00 265 GLU A N 10
ATOM 33508 C CA . GLU A 1 211 ? -63.374 25.343 -21.267 1.00 0.00 265 GLU A CA 10
ATOM 33509 C C . GLU A 1 211 ? -64.723 25.793 -21.836 1.00 0.00 265 GLU A C 10
ATOM 33510 O O . GLU A 1 211 ? -65.294 25.141 -22.710 1.00 0.00 265 GLU A O 10
ATOM 33522 N N . THR A 1 212 ? -65.232 26.899 -21.300 1.00 0.00 266 THR A N 10
ATOM 33523 C CA . THR A 1 212 ? -66.528 27.439 -21.709 1.00 0.00 266 THR A CA 10
ATOM 33524 C C . THR A 1 212 ? -66.551 27.918 -23.162 1.00 0.00 266 THR A C 10
ATOM 33525 O O . THR A 1 212 ? -67.461 27.579 -23.915 1.00 0.00 266 THR A O 10
ATOM 33536 N N . ALA A 1 213 ? -65.570 28.725 -23.546 1.00 0.00 267 ALA A N 10
ATOM 33537 C CA . ALA A 1 213 ? -65.526 29.263 -24.906 1.00 0.00 267 ALA A CA 10
ATOM 33538 C C . ALA A 1 213 ? -65.378 28.160 -25.950 1.00 0.00 267 ALA A C 10
ATOM 33539 O O . ALA A 1 213 ? -66.023 28.199 -26.997 1.00 0.00 267 ALA A O 10
ATOM 33546 N N . LEU A 1 214 ? -64.521 27.185 -25.673 1.00 0.00 268 LEU A N 10
ATOM 33547 C CA . LEU A 1 214 ? -64.303 26.093 -26.618 1.00 0.00 268 LEU A CA 10
ATOM 33548 C C . LEU A 1 214 ? -65.560 25.243 -26.751 1.00 0.00 268 LEU A C 10
ATOM 33549 O O . LEU A 1 214 ? -66.037 24.995 -27.859 1.00 0.00 268 LEU A O 10
ATOM 33565 N N . LYS A 1 215 ? -66.095 24.802 -25.621 1.00 0.00 269 LYS A N 10
ATOM 33566 C CA . LYS A 1 215 ? -67.295 23.986 -25.640 1.00 0.00 269 LYS A CA 10
ATOM 33567 C C . LYS A 1 215 ? -68.435 24.771 -26.268 1.00 0.00 269 LYS A C 10
ATOM 33568 O O . LYS A 1 215 ? -69.168 24.260 -27.115 1.00 0.00 269 LYS A O 10
ATOM 33587 N N . LYS A 1 216 ? -68.573 26.020 -25.844 1.00 0.00 270 LYS A N 10
ATOM 33588 C CA . LYS A 1 216 ? -69.620 26.880 -26.367 1.00 0.00 270 LYS A CA 10
ATOM 33589 C C . LYS A 1 216 ? -69.376 27.191 -27.844 1.00 0.00 270 LYS A C 10
ATOM 33590 O O . LYS A 1 216 ? -70.307 27.213 -28.643 1.00 0.00 270 LYS A O 10
ATOM 33609 N N . ALA A 1 217 ? -68.125 27.458 -28.201 1.00 0.00 271 ALA A N 10
ATOM 33610 C CA . ALA A 1 217 ? -67.808 27.787 -29.589 1.00 0.00 271 ALA A CA 10
ATOM 33611 C C . ALA A 1 217 ? -68.155 26.630 -30.510 1.00 0.00 271 ALA A C 10
ATOM 33612 O O . ALA A 1 217 ? -68.725 26.826 -31.583 1.00 0.00 271 ALA A O 10
ATOM 33619 N N . ILE A 1 218 ? -67.803 25.426 -30.087 1.00 0.00 272 ILE A N 10
ATOM 33620 C CA . ILE A 1 218 ? -68.069 24.242 -30.885 1.00 0.00 272 ILE A CA 10
ATOM 33621 C C . ILE A 1 218 ? -69.572 23.996 -31.011 1.00 0.00 272 ILE A C 10
ATOM 33622 O O . ILE A 1 218 ? -70.032 23.445 -32.012 1.00 0.00 272 ILE A O 10
ATOM 33638 N N . THR A 1 219 ? -70.339 24.437 -30.015 1.00 0.00 273 THR A N 10
ATOM 33639 C CA . THR A 1 219 ? -71.794 24.283 -30.064 1.00 0.00 273 THR A CA 10
ATOM 33640 C C . THR A 1 219 ? -72.365 25.065 -31.246 1.00 0.00 273 THR A C 10
ATOM 33641 O O . THR A 1 219 ? -73.215 24.573 -31.984 1.00 0.00 273 THR A O 10
ATOM 33652 N N . ALA A 1 220 ? -71.911 26.303 -31.401 1.00 0.00 274 ALA A N 10
ATOM 33653 C CA . ALA A 1 220 ? -72.417 27.132 -32.485 1.00 0.00 274 ALA A CA 10
ATOM 33654 C C . ALA A 1 220 ? -72.181 26.410 -33.803 1.00 0.00 274 ALA A C 10
ATOM 33655 O O . ALA A 1 220 ? -73.094 26.266 -34.617 1.00 0.00 274 ALA A O 10
ATOM 33662 N N . MET A 1 221 ? -70.958 25.940 -34.000 1.00 0.00 275 MET A N 10
ATOM 33663 C CA . MET A 1 221 ? -70.606 25.212 -35.205 1.00 0.00 275 MET A CA 10
ATOM 33664 C C . MET A 1 221 ? -71.262 23.828 -35.214 1.00 0.00 275 MET A C 10
ATOM 33665 O O . MET A 1 221 ? -71.453 23.231 -36.273 1.00 0.00 275 MET A O 10
ATOM 33679 N N . SER A 1 222 ? -71.630 23.335 -34.028 1.00 0.00 276 SER A N 10
ATOM 33680 C CA . SER A 1 222 ? -72.293 22.032 -33.934 1.00 0.00 276 SER A CA 10
ATOM 33681 C C . SER A 1 222 ? -73.678 22.117 -34.571 1.00 0.00 276 SER A C 10
ATOM 33682 O O . SER A 1 222 ? -74.046 21.300 -35.411 1.00 0.00 276 SER A O 10
ATOM 33690 N N . GLU A 1 223 ? -74.433 23.131 -34.155 1.00 0.00 277 GLU A N 10
ATOM 33691 C CA . GLU A 1 223 ? -75.780 23.356 -34.673 1.00 0.00 277 GLU A CA 10
ATOM 33692 C C . GLU A 1 223 ? -75.714 23.634 -36.170 1.00 0.00 277 GLU A C 10
ATOM 33693 O O . GLU A 1 223 ? -76.574 23.209 -36.943 1.00 0.00 277 GLU A O 10
ATOM 33705 N N . ALA A 1 224 ? -74.669 24.350 -36.557 1.00 0.00 278 ALA A N 10
ATOM 33706 C CA . ALA A 1 224 ? -74.455 24.696 -37.957 1.00 0.00 278 ALA A CA 10
ATOM 33707 C C . ALA A 1 224 ? -74.343 23.424 -38.792 1.00 0.00 278 ALA A C 10
ATOM 33708 O O . ALA A 1 224 ? -74.481 23.456 -40.015 1.00 0.00 278 ALA A O 10
ATOM 33715 N N . GLN A 1 225 ? -74.085 22.305 -38.119 1.00 0.00 279 GLN A N 10
ATOM 33716 C CA . GLN A 1 225 ? -73.949 21.020 -38.800 1.00 0.00 279 GLN A CA 10
ATOM 33717 C C . GLN A 1 225 ? -75.231 20.672 -39.549 1.00 0.00 279 GLN A C 10
ATOM 33718 O O . GLN A 1 225 ? -75.184 20.165 -40.669 1.00 0.00 279 GLN A O 10
ATOM 33732 N N . LYS A 1 226 ? -76.376 20.949 -38.931 1.00 0.00 280 LYS A N 10
ATOM 33733 C CA . LYS A 1 226 ? -77.655 20.660 -39.569 1.00 0.00 280 LYS A CA 10
ATOM 33734 C C . LYS A 1 226 ? -77.763 21.393 -40.893 1.00 0.00 280 LYS A C 10
ATOM 33735 O O . LYS A 1 226 ? -78.117 20.807 -41.915 1.00 0.00 280 LYS A O 10
ATOM 33754 N N . ALA A 1 227 ? -77.450 22.678 -40.865 1.00 0.00 281 ALA A N 10
ATOM 33755 C CA . ALA A 1 227 ? -77.508 23.489 -42.066 1.00 0.00 281 ALA A CA 10
ATOM 33756 C C . ALA A 1 227 ? -76.606 24.697 -41.918 1.00 0.00 281 ALA A C 10
ATOM 33757 O O . ALA A 1 227 ? -76.698 25.441 -40.941 1.00 0.00 281 ALA A O 10
ATOM 33764 N N . ALA A 1 228 ? -75.740 24.895 -42.896 1.00 0.00 282 ALA A N 10
ATOM 33765 C CA . ALA A 1 228 ? -74.827 26.024 -42.878 1.00 0.00 282 ALA A CA 10
ATOM 33766 C C . ALA A 1 228 ? -75.525 27.245 -43.454 1.00 0.00 282 ALA A C 10
ATOM 33767 O O . ALA A 1 228 ? -74.898 28.269 -43.725 1.00 0.00 282 ALA A O 10
ATOM 33774 N N . LYS A 1 229 ? -76.840 27.121 -43.640 1.00 0.00 283 LYS A N 10
ATOM 33775 C CA . LYS A 1 229 ? -77.628 28.221 -44.187 1.00 0.00 283 LYS A CA 10
ATOM 33776 C C . LYS A 1 229 ? -77.732 29.362 -43.170 1.00 0.00 283 LYS A C 10
ATOM 33777 O O . LYS A 1 229 ? -77.730 29.119 -41.964 1.00 0.00 283 LYS A O 10
ATOM 33796 N N . PRO A 1 230 ? -77.824 30.595 -43.621 1.00 0.00 284 PRO A N 10
ATOM 33797 C CA . PRO A 1 230 ? -77.929 31.774 -42.707 1.00 0.00 284 PRO A CA 10
ATOM 33798 C C . PRO A 1 230 ? -79.260 31.794 -41.954 1.00 0.00 284 PRO A C 10
ATOM 33799 O O . PRO A 1 230 ? -79.374 32.411 -40.893 1.00 0.00 284 PRO A O 10
ATOM 33810 N N . ALA A 1 231 ? -80.261 31.120 -42.508 1.00 0.00 285 ALA A N 10
ATOM 33811 C CA . ALA A 1 231 ? -81.576 31.070 -41.880 1.00 0.00 285 ALA A CA 10
ATOM 33812 C C . ALA A 1 231 ? -81.519 30.279 -40.578 1.00 0.00 285 ALA A C 10
ATOM 33813 O O . ALA A 1 231 ? -82.509 29.648 -40.246 1.00 0.00 285 ALA A O 10
#

InterPro domains:
  IPR002914 Pollen allergen Poa p IX/Phl p VI [PF01620] (7-174)
  IPR002914 Pollen allergen Poa p IX/Phl p VI [PF01620] (186-276)
  IPR035506 Pollen allergen/Uncharacterized protein Os [G3DSA:1.20.120.320] (55-168)
  IPR035506 Pollen allergen/Uncharacterized protein Os [G3DSA:1.20.120.320] (179-285)
  IPR035506 Pollen allergen/Uncharacterized protein Os [SSF81736] (60-172)
  IPR035506 Pollen allergen/Uncharacterized protein Os [SSF81736] (182-282)

CATH classification: 1.20.120.320 (+1 more: 1.20.120.320)